Protein AF-0000000078888475 (afdb_homodimer)

Radius of gyration: 58.1 Å; Cα contacts (8 Å, |Δi|>4): 2959; chains: 2; bounding box: 86×173×120 Å

Secondary structure (DSSP, 8-state):
-EE--SEEEEEEE--EEE-TTS-EEEE-HHHHHHHHHHHHHHHHHHT-TTSSTT--EEEEEEE-TT-HHHHHHHHHHHHHHHHHHHHHHHHS-HHHHHHHHHHTSSPPPEEEEEE-SSHHHHHHHHHHHHHTT--EE-SS---GGGGSTT-TTEEBSSPPHHHHHHHHHHHHHHTT--EEEEEEESSHHHHHHHHHHHHHHHHH-S-EEEEEEEE-SSS-HHHHHHHHHHHHH-TT--EEEEE--HHHHHHHHHHHHHHT--SPEEEE-HHHHT-GGG-SGGGHHHHTT-EEEEEPP---HHHHHHHHT--TTSHHHHH-HHHHHHHHHHHT-S-TTT---TT----HHHHHHH--THHHHHHHHHHHHHHHHHHHHHS-TTSTTPPP-SSS--HHHHHHHHTT-EEEETTEEEEB-TTSBBSS--EEEEEEEEPPSSS-EEEEEEEEETTSSSSEEE-GGGPPPGGG-SSPPP--SSPPPPTTEEEPPPBTTB--EEEPPTTEE--STT-SS-EEPPTTEEE-TTSSSEEEPPB----TTSHHHHHHHHHHHHHHHHHHHHHHHHHHTTTSHHHHHT-HHHHHHHHHHHHHHHHHHHHTTSPP-HHHHHHHHHHHHHHHHHHHHHHHHHHHHHHHHH-TTS-TTSHHHHHTSSHHHHHHHHHHHHHHHHHHHHHHHHHS--EEEEEEETTTEEEEEEES-SSHHHHHHHHHHHHHHHHHHHHHHHHHHHHTTS-TT-THHHHHHHHHHHHHHHHHHHHHHHHH--THHHHHHHHHHHHHHHHHHHHHHHHHHHHHHHH-GGG--/-EE--SEEEEEEE--EEE-TTS-EEEE-HHHHHHHHHHHHHHHHHHT-TTSSTT--EEEEEEE-TT-HHHHHHHHHHHHHHHHHHHHHHHHS-HHHHHHHHHHTSSPPPEEEEEE-SSHHHHHHHHHHHHHTT--EE-SS---GGGGSTT-TTEEBSSPPHHHHHHHHHHHHHHTT--EEEEEEESSHHHHHHHHHHHHHHHHH-S-EEEEEEEE-SSS-HHHHHHHHHHHHH-TT--EEEEE--HHHHHHHHHHHHHHT--SPEEEE-HHHHT-GGG-SGGGHHHHTT-EEEEEPP---HHHHHHHHT--TTSHHHHH-HHHHHHHHHHHT-S-TTT---TT----HHHHHHH--THHHHHHHHHHHHHHHHHHHHHS-TTSTTPPP-SSS--HHHHHHHHTT-EEEETTEEEEB-TTSBBSS--EEEEEEEEPPSSS-EEEEEEEEETTSSSSEEE-GGGPPPGGG-SSPPP--SSPPPPTTEEEPPPBTTB--EEEPPTTEE--STT-SS-EEPPTTEEE-TTSSSEEEPPB----TTSHHHHHHHHHHHHHHHHHHHHHHHHHHTTTSHHHHHT-HHHHHHHHHHHHHHHHHHHHTTSPP-HHHHHHHHHHHHHHHHHHHHHHHHHHHHHHHHH-TTS-TTSHHHHHTSSHHHHHHHHHHHHHHHHHHHHHHHHHS--EEEEEEETTTEEEEEEES-SSHHHHHHHHHHHHHHHHHHHHHHHHHHHHTTS-TT-THHHHHHHHHHHHHHHHHHHHHHHHH--THHHHHHHHHHHHHHHHHHHHHHHHHHHHHHHH-GGG--

Nearest PDB structures (foldseek):
  8jd3-assembly1_3  TM=8.104E-01  e=2.284E-47  Homo sapiens
  8wgc-assembly1_A  TM=5.410E-01  e=5.079E-50  Homo sapiens
  8jd0-assembly1_3  TM=5.559E-01  e=2.458E-44  Homo sapiens
  8jcw-assembly1_3  TM=5.238E-01  e=2.776E-43  Homo sapiens
  8jcy-assembly1_3  TM=5.309E-01  e=1.515E-42  Homo sapiens

Sequence (1610 aa):
IYKDGDVVLGALITVRHKDVEDKCRELKPQGLAYVEAMLYAIETINNDPTLLENTTLGYDIRDSCDSPTLANKYAFEFVTRNRALDKLYSSHNNSEVQRLYQAGEILRPITTVIGAGDSSSSVVIASMLQIGDIPLISPFATSEELSLPYFKTFFRPVPPDGQQAKALADIIDYFEWKYVTVIGVDTSYGRYGVMGLENEAQERGTFCIAQVSYFPSTGYQTKIASLVTKIKTANDVNVIVLWGDPTTSIAFLEEVRKQGVTGKTWLAPEGWSEATSLFKPKYMPIIGGFVGTKLRDYDLSRYKNHLFNLSYQTPRVRNHTWWREYWALQKQCSSQSSCDLTDFRITNAHFVNLYTAYLSYVIDAVYAAAHAIDAIIRCPKHRVDCPLTRPYIRPSEVLKVLRNVTFEGVTGIVQFNNNGDSIRSAAYDLVNLHPGLKAPMLQNVGHWTRGLAPRLNINGSAIYWTNGSSQVPESVCSRPCRPGFLQTETIMCCWKCIKCPLESISSSYSSPNCTMCPWDKMPDSTQSKCVDLPEINIKFTDIHAIVILVIAGIGALGVVFVIGVGIRYRATPVVKSTNREMSLLFLISILIGLAGGVCELLRPSDIICLITNPIYSFYFTLCISILFVKTNRLVNVFNVNLDHSSFGSRICQGIQNQFVLLFLLNGIAVVLLITWHVLDPPYMDIAVLPLLHIQRGCRDHRTTTGLILQGLLFAYEFALSLCCAYYAFKARKLPANFSEARFIAFAMYMQLLCNICYATLQNSVKGNFLATFSAAIIILSAYGFLVCMFVPKIYVIFKHPERNTIYKDGDVVLGALITVRHKDVEDKCRELKPQGLAYVEAMLYAIETINNDPTLLENTTLGYDIRDSCDSPTLANKYAFEFVTRNRALDKLYSSHNNSEVQRLYQAGEILRPITTVIGAGDSSSSVVIASMLQIGDIPLISPFATSEELSLPYFKTFFRPVPPDGQQAKALADIIDYFEWKYVTVIGVDTSYGRYGVMGLENEAQERGTFCIAQVSYFPSTGYQTKIASLVTKIKTANDVNVIVLWGDPTTSIAFLEEVRKQGVTGKTWLAPEGWSEATSLFKPKYMPIIGGFVGTKLRDYDLSRYKNHLFNLSYQTPRVRNHTWWREYWALQKQCSSQSSCDLTDFRITNAHFVNLYTAYLSYVIDAVYAAAHAIDAIIRCPKHRVDCPLTRPYIRPSEVLKVLRNVTFEGVTGIVQFNNNGDSIRSAAYDLVNLHPGLKAPMLQNVGHWTRGLAPRLNINGSAIYWTNGSSQVPESVCSRPCRPGFLQTETIMCCWKCIKCPLESISSSYSSPNCTMCPWDKMPDSTQSKCVDLPEINIKFTDIHAIVILVIAGIGALGVVFVIGVGIRYRATPVVKSTNREMSLLFLISILIGLAGGVCELLRPSDIICLITNPIYSFYFTLCISILFVKTNRLVNVFNVNLDHSSFGSRICQGIQNQFVLLFLLNGIAVVLLITWHVLDPPYMDIAVLPLLHIQRGCRDHRTTTGLILQGLLFAYEFALSLCCAYYAFKARKLPANFSEARFIAFAMYMQLLCNICYATLQNSVKGNFLATFSAAIIILSAYGFLVCMFVPKIYVIFKHPERNT

Foldseek 3Di:
DWDDWQAEAEEEFAQAAADLVRDGDHGALLRVLLVLLLVVLQVVQQPDCVFQHPTHYIYDYDHQNPHLVSLQVVLLVLLVLQVVVVVVVVVDPLVVVVVCVVVVVHGDHHQEYEDDQEQQSCVNSLLSNVVQLHAYEYLHYQFCVLLDVVRQRYAYQAHHLLLVLVVVLVVCVVLQFAEAEEEFEPGSQGPRNSVSNQVVCVVVVSHFHPYYYYAYPHPRLVVLLVVLVVVQVDPQHQEYEYGYAQVVVVSSLVSNLVVPRFRHAYEAEQRHLPVCVCFAPSSCRPHAQHKYKHADAFDPPVVVVVQQPDACPPVCCVPPPSNLSVVCVVVVPPDSVPDDRNPPGQDPVSCVSNDGSSSQRSSVSSVLLSQLVRCLVPPDPVDPPRDDCPPHGRSNSSSVSSQADWDQGRQGIAHQHSSNYGDFRDKIFMWGWHCDPHIIDIDTFWMAGPPDVVRTDGNLQPGQHNPRDSDSDHRAQDDWADKQWAWDDDDSRDIDTHGDPQQWIGADTNHNDTHGDPQQWGADPSRNDTDGFAEDAFDCPDPLVVVLLVLLVVLLVLLVVLVVVCVVPVPFLLSVVQPVVLVVQLSVLLNLLSVLLNLLRDDDDFVSLQVSVVSLLLSLQLNLLSLQLSLVLLLLVPPPPDDCPDPVNVLSPDPVSSVVSSCVSSVVLVVLSVVLCVVFNKGWDWDGDGNHHIFIWIAGGDDVVSVVSLVVSLVSSLVSLVSSLVSLVVSVPPPPLCCLSVLSNQLSVLSNVLSVVLSCLNVPDITNVSSSVNSVSSSSNSVSCSCSRRVVVVCCVPPPVVSSD/DWDDWQAEAEEEFAQAAADLVRDGDHGALLRVLLVLLLVVLQVVQQPDCVFPHPTHYIYDYDHQNPHLVSLQVVLLVLLVLVVVVVVVVVVDPLVVVVVCVVVVVHGDHHQEYEDDQEQQSCVNSLLSNVVQLHAYEYLHYQFCVLLDVVRQRYAYQAHHLLLVLVVVLVVCVVLQFAEAEEEFEPGSQGPRNSVSNQVVCVVVVSHFHPYYYYAYPHPRLVVLLVVLVVVQVDPQHQEYEYGYAQVVVVSSLVSNLVVPDFRHAYEAEQRHLPVCVCFAPSSCRPHAQHKYKHADAFDPPVVVVVQQPDACPPVCCVPPPSVLSVVCVVVVPPDSVPDDRNPPGQDPVSCVSNDGSSSQRSSVSSVLLRQLVRCLVPPDPVDPPRDDCPPHGRSNSSSVSSQADWDQGRQGIAHQHSSNYGDARDKIFMWGWHCDPHIIDIDTFWMAGPPDVVRTDGNLQPGQHNPRDSRSDHRAQDDWADKQWAWDDDDSRDIDTHGDPQQWIGADTHHNDTHGDDQQWGADPSRNDTDGFAEDAFDCPDPLNVVLLVLLVVLLVLLVVLVVVCVVPVPFLLSVVQPVVLVVQLSVLLNLLSVLLNLLRDADDFVSLQVSVVSLLLSLQLNLLSLQLRLVLLLLVPPPPPPCPDPVNVLSPDPVSSVVSSCVSSVVLVVLSVVLCVVFNKGWDWDGDGNHHIFIKIAGGDDVVSVVSLVVSLVSSLVSLVSSLVSLVVSVPPPPLCCLSVLSNQLSVLSNVLSVVLSCLNVPDITNVSSSVNSVSSSSNSVSCSCSRRVVVVCCVPPPSVSSD

Structure (mmCIF, N/CA/C/O backbone):
data_AF-0000000078888475-model_v1
#
loop_
_entity.id
_entity.type
_entity.pdbx_description
1 polymer 'G-protein coupled receptors family 3 profile domain-containing protein'
#
loop_
_atom_site.group_PDB
_atom_site.id
_atom_site.type_symbol
_atom_site.label_atom_id
_atom_site.label_alt_id
_atom_site.label_comp_id
_atom_site.label_asym_id
_atom_site.label_entity_id
_atom_site.label_seq_id
_atom_site.pdbx_PDB_ins_code
_atom_site.Cartn_x
_atom_site.Cartn_y
_atom_site.Cartn_z
_atom_site.occupancy
_atom_site.B_iso_or_equiv
_atom_site.auth_seq_id
_atom_site.auth_comp_id
_atom_site.auth_asym_id
_atom_site.auth_atom_id
_atom_site.pdbx_PDB_model_num
ATOM 1 N N . ILE A 1 1 ? -17.797 -39.844 -16.562 1 89.94 1 ILE A N 1
ATOM 2 C CA . ILE A 1 1 ? -18.719 -40.312 -17.578 1 89.94 1 ILE A CA 1
ATOM 3 C C . ILE A 1 1 ? -18.109 -40.125 -18.969 1 89.94 1 ILE A C 1
ATOM 5 O O . ILE A 1 1 ? -17.484 -39.094 -19.25 1 89.94 1 ILE A O 1
ATOM 9 N N . TYR A 1 2 ? -18.141 -41.125 -19.703 1 92.69 2 TYR A N 1
ATOM 10 C CA . TYR A 1 2 ? -17.547 -41.156 -21.031 1 92.69 2 TYR A CA 1
ATOM 11 C C . TYR A 1 2 ? -18.578 -41.5 -22.094 1 92.69 2 TYR A C 1
ATOM 13 O O . TYR A 1 2 ? -19.438 -42.344 -21.875 1 92.69 2 TYR A O 1
ATOM 21 N N . LYS A 1 3 ? -18.672 -40.75 -23.141 1 92.88 3 LYS A N 1
ATOM 22 C CA . LYS A 1 3 ? -19.438 -41.094 -24.344 1 92.88 3 LYS A CA 1
ATOM 23 C C . LYS A 1 3 ? -18.609 -40.875 -25.609 1 92.88 3 LYS A C 1
ATOM 25 O O . LYS A 1 3 ? -17.984 -39.844 -25.781 1 92.88 3 LYS A O 1
ATOM 30 N N . ASP A 1 4 ? -18.609 -41.875 -26.375 1 92.94 4 ASP A N 1
ATOM 31 C CA . ASP A 1 4 ? -17.812 -41.844 -27.578 1 92.94 4 ASP A CA 1
ATOM 32 C C . ASP A 1 4 ? -18.406 -40.906 -28.625 1 92.94 4 ASP A C 1
ATOM 34 O O . ASP A 1 4 ? -19.594 -40.594 -28.562 1 92.94 4 ASP A O 1
ATOM 38 N N . GLY A 1 5 ? -17.594 -40.344 -29.531 1 93.62 5 GLY A N 1
ATOM 39 C CA . GLY A 1 5 ? -17.891 -39.5 -30.688 1 93.62 5 GLY A CA 1
ATOM 40 C C . GLY A 1 5 ? -16.734 -39.406 -31.672 1 93.62 5 GLY A C 1
ATOM 41 O O . GLY A 1 5 ? -15.656 -39.938 -31.406 1 93.62 5 GLY A O 1
ATOM 42 N N . ASP A 1 6 ? -17 -38.844 -32.844 1 92.94 6 ASP A N 1
ATOM 43 C CA . ASP A 1 6 ? -15.914 -38.625 -33.781 1 92.94 6 ASP A CA 1
ATOM 44 C C . ASP A 1 6 ? -14.805 -37.75 -33.188 1 92.94 6 ASP A C 1
ATOM 46 O O . ASP A 1 6 ? -13.625 -37.938 -33.5 1 92.94 6 ASP A O 1
ATOM 50 N N . VAL A 1 7 ? -15.234 -36.781 -32.438 1 95.75 7 VAL A N 1
ATOM 51 C CA . VAL A 1 7 ? -14.336 -35.938 -31.672 1 95.75 7 VAL A CA 1
ATOM 52 C C . VAL A 1 7 ? -14.766 -35.906 -30.203 1 95.75 7 VAL A C 1
ATOM 54 O O . VAL A 1 7 ? -15.953 -35.75 -29.906 1 95.75 7 VAL A O 1
ATOM 57 N N . VAL A 1 8 ? -13.82 -36.094 -29.25 1 97.44 8 VAL A N 1
ATOM 58 C CA . VAL A 1 8 ? -14.172 -36.188 -27.828 1 97.44 8 VAL A CA 1
ATOM 59 C C . VAL A 1 8 ? -13.602 -34.969 -27.094 1 97.44 8 VAL A C 1
ATOM 61 O O . VAL A 1 8 ? -12.414 -34.656 -27.219 1 97.44 8 VAL A O 1
ATOM 64 N N . LEU A 1 9 ? -14.438 -34.312 -26.391 1 98.31 9 LEU A N 1
ATOM 65 C CA . LEU A 1 9 ? -14.047 -33.219 -25.5 1 98.31 9 LEU A CA 1
ATOM 66 C C . LEU A 1 9 ? -13.789 -33.75 -24.094 1 98.31 9 LEU A C 1
ATOM 68 O O . LEU A 1 9 ? -14.523 -34.594 -23.594 1 98.31 9 LEU A O 1
ATOM 72 N N . GLY A 1 10 ? -12.688 -33.312 -23.531 1 97.94 10 GLY A N 1
ATOM 73 C CA . GLY A 1 10 ? -12.492 -33.531 -22.109 1 97.94 10 GLY A CA 1
ATOM 74 C C . GLY A 1 10 ? -13.109 -32.438 -21.25 1 97.94 10 GLY A C 1
ATOM 75 O O . GLY A 1 10 ? -13.297 -31.328 -21.703 1 97.94 10 GLY A O 1
ATOM 76 N N . ALA A 1 11 ? -13.484 -32.781 -20.016 1 97.69 11 ALA A N 1
ATOM 77 C CA . ALA A 1 11 ? -14.008 -31.797 -19.094 1 97.69 11 ALA A CA 1
ATOM 78 C C . ALA A 1 11 ? -13.586 -32.094 -17.656 1 97.69 11 ALA A C 1
ATOM 80 O O . ALA A 1 11 ? -13.578 -33.25 -17.234 1 97.69 11 ALA A O 1
ATOM 81 N N . LEU A 1 12 ? -13.102 -31.094 -17 1 96.69 12 LEU A N 1
ATOM 82 C CA . LEU A 1 12 ? -12.797 -31.141 -15.578 1 96.69 12 LEU A CA 1
ATOM 83 C C . LEU A 1 12 ? -13.703 -30.203 -14.805 1 96.69 12 LEU A C 1
ATOM 85 O O . LEU A 1 12 ? -13.445 -29 -14.734 1 96.69 12 LEU A O 1
ATOM 89 N N . ILE A 1 13 ? -14.75 -30.766 -14.188 1 95 13 ILE A N 1
ATOM 90 C CA . ILE A 1 13 ? -15.781 -29.984 -13.523 1 95 13 ILE A CA 1
ATOM 91 C C . ILE A 1 13 ? -15.828 -30.344 -12.039 1 95 13 ILE A C 1
ATOM 93 O O . ILE A 1 13 ? -15.562 -31.484 -11.664 1 95 13 ILE A O 1
ATOM 97 N N . THR A 1 14 ? -16.094 -29.359 -11.234 1 91.94 14 THR A N 1
ATOM 98 C CA . THR A 1 14 ? -16.25 -29.609 -9.797 1 91.94 14 THR A CA 1
ATOM 99 C C . THR A 1 14 ? -17.672 -30.016 -9.477 1 91.94 14 THR A C 1
ATOM 101 O O . THR A 1 14 ? -18.562 -29.172 -9.312 1 91.94 14 THR A O 1
ATOM 104 N N . VAL A 1 15 ? -17.875 -31.281 -9.297 1 92.94 15 VAL A N 1
ATOM 105 C CA . VAL A 1 15 ? -19.203 -31.797 -9.039 1 92.94 15 VAL A CA 1
ATOM 106 C C . VAL A 1 15 ? -19.391 -32.031 -7.543 1 92.94 15 VAL A C 1
ATOM 108 O O . VAL A 1 15 ? -20.531 -32.031 -7.047 1 92.94 15 VAL A O 1
ATOM 111 N N . ARG A 1 16 ? -18.25 -32.219 -6.941 1 89.5 16 ARG A N 1
ATOM 112 C CA . ARG A 1 16 ? -18.297 -32.5 -5.504 1 89.5 16 ARG A CA 1
ATOM 113 C C . ARG A 1 16 ? -17.438 -31.5 -4.738 1 89.5 16 ARG A C 1
ATOM 115 O O . ARG A 1 16 ? -16.5 -30.922 -5.297 1 89.5 16 ARG A O 1
ATOM 122 N N . HIS A 1 17 ? -17.812 -31.344 -3.424 1 79.94 17 HIS A N 1
ATOM 123 C CA . HIS A 1 17 ? -17.016 -30.516 -2.529 1 79.94 17 HIS A CA 1
ATOM 124 C C . HIS A 1 17 ? -15.805 -31.297 -2.002 1 79.94 17 HIS A C 1
ATOM 126 O O . HIS A 1 17 ? -15.836 -32.531 -1.928 1 79.94 17 HIS A O 1
ATOM 132 N N . LYS A 1 18 ? -14.789 -30.453 -1.764 1 76 18 LYS A N 1
ATOM 133 C CA . LYS A 1 18 ? -13.656 -31.078 -1.092 1 76 18 LYS A CA 1
ATOM 134 C C . LYS A 1 18 ? -13.703 -30.844 0.414 1 76 18 LYS A C 1
ATOM 136 O O . LYS A 1 18 ? -14.305 -29.859 0.87 1 76 18 LYS A O 1
ATOM 141 N N . ASP A 1 19 ? -13.234 -31.812 1.154 1 68.25 19 ASP A N 1
ATOM 142 C CA . ASP A 1 19 ? -13.117 -31.562 2.59 1 68.25 19 ASP A CA 1
ATOM 143 C C . ASP A 1 19 ? -11.734 -31.016 2.939 1 68.25 19 ASP A C 1
ATOM 145 O O . ASP A 1 19 ? -10.945 -30.688 2.049 1 68.25 19 ASP A O 1
ATOM 149 N N . VAL A 1 20 ? -11.453 -30.781 4.184 1 62.06 20 VAL A N 1
ATOM 150 C CA . VAL A 1 20 ? -10.219 -30.188 4.688 1 62.06 20 VAL A CA 1
ATOM 151 C C . VAL A 1 20 ? -9.031 -31.078 4.297 1 62.06 20 VAL A C 1
ATOM 153 O O . VAL A 1 20 ? -7.922 -30.562 4.086 1 62.06 20 VAL A O 1
ATOM 156 N N . GLU A 1 21 ? -9.336 -32.406 4.047 1 57.88 21 GLU A N 1
ATOM 157 C CA . GLU A 1 21 ? -8.266 -33.312 3.682 1 57.88 21 GLU A CA 1
ATOM 158 C C . GLU A 1 21 ? -8.18 -33.5 2.166 1 57.88 21 GLU A C 1
ATOM 160 O O . GLU A 1 21 ? -7.52 -34.406 1.678 1 57.88 21 GLU A O 1
ATOM 165 N N . ASP A 1 22 ? -8.891 -32.656 1.406 1 61.72 22 ASP A N 1
ATOM 166 C CA . ASP A 1 22 ? -8.883 -32.625 -0.053 1 61.72 22 ASP A CA 1
ATOM 167 C C . ASP A 1 22 ? -9.539 -33.875 -0.641 1 61.72 22 ASP A C 1
ATOM 169 O O . ASP A 1 22 ? -9.156 -34.312 -1.724 1 61.72 22 ASP A O 1
ATOM 173 N N . LYS A 1 23 ? -10.414 -34.469 0.204 1 72.88 23 LYS A N 1
ATOM 174 C CA . LYS A 1 23 ? -11.164 -35.625 -0.282 1 72.88 23 LYS A CA 1
ATOM 175 C C . LYS A 1 23 ? -12.523 -35.188 -0.833 1 72.88 23 LYS A C 1
ATOM 177 O O . LYS A 1 23 ? -13.141 -34.25 -0.321 1 72.88 23 LYS A O 1
ATOM 182 N N . CYS A 1 24 ? -12.945 -35.906 -1.944 1 82 24 CYS A N 1
ATOM 183 C CA . CYS A 1 24 ? -14.234 -35.625 -2.566 1 82 24 CYS A CA 1
ATOM 184 C C . CYS A 1 24 ? -15.375 -36.031 -1.642 1 82 24 CYS A C 1
ATOM 186 O O . CYS A 1 24 ? -15.391 -37.156 -1.108 1 82 24 CYS A O 1
ATOM 188 N N . ARG A 1 25 ? -16.219 -35.219 -1.281 1 82.38 25 ARG A N 1
ATOM 189 C CA . ARG A 1 25 ? -17.297 -35.469 -0.332 1 82.38 25 ARG A CA 1
ATOM 190 C C . ARG A 1 25 ? -18.656 -35.312 -0.991 1 82.38 25 ARG A C 1
ATOM 192 O O . ARG A 1 25 ? -18.969 -35.969 -1.989 1 82.38 25 ARG A O 1
ATOM 199 N N . GLU A 1 26 ? -19.422 -34.25 -0.499 1 83 26 GLU A N 1
ATOM 200 C CA . GLU A 1 26 ? -20.812 -34.125 -0.872 1 83 26 GLU A CA 1
ATOM 201 C C . GLU A 1 26 ? -20.969 -33.531 -2.264 1 83 26 GLU A C 1
ATOM 203 O O . GLU A 1 26 ? -20.109 -32.75 -2.705 1 83 26 GLU A O 1
ATOM 208 N N . LEU A 1 27 ? -22.078 -33.938 -2.914 1 89.94 27 LEU A N 1
ATOM 209 C CA . LEU A 1 27 ? -22.406 -33.438 -4.246 1 89.94 27 LEU A CA 1
ATOM 210 C C . LEU A 1 27 ? -22.797 -31.953 -4.188 1 89.94 27 LEU A C 1
ATOM 212 O O . LEU A 1 27 ? -23.531 -31.547 -3.289 1 89.94 27 LEU A O 1
ATOM 216 N N . LYS A 1 28 ? -22.25 -31.156 -5.062 1 87.75 28 LYS A N 1
ATOM 217 C CA . LYS A 1 28 ? -22.641 -29.781 -5.285 1 87.75 28 LYS A CA 1
ATOM 218 C C . LYS A 1 28 ? -23.703 -29.672 -6.383 1 87.75 28 LYS A C 1
ATOM 220 O O . LYS A 1 28 ? -23.406 -29.922 -7.555 1 87.75 28 LYS A O 1
ATOM 225 N N . PRO A 1 29 ? -24.875 -29.312 -6.027 1 90 29 PRO A N 1
ATOM 226 C CA . PRO A 1 29 ? -25.938 -29.25 -7.039 1 90 29 PRO A CA 1
ATOM 227 C C . PRO A 1 29 ? -25.531 -28.438 -8.266 1 90 29 PRO A C 1
ATOM 229 O O . PRO A 1 29 ? -25.844 -28.812 -9.391 1 90 29 PRO A O 1
ATOM 232 N N . GLN A 1 30 ? -24.875 -27.359 -8.078 1 91.31 30 GLN A N 1
ATOM 233 C CA . GLN A 1 30 ? -24.453 -26.516 -9.195 1 91.31 30 GLN A CA 1
ATOM 234 C C . GLN A 1 30 ? -23.453 -27.25 -10.094 1 91.31 30 GLN A C 1
ATOM 236 O O . GLN A 1 30 ? -23.422 -27.016 -11.305 1 91.31 30 GLN A O 1
ATOM 241 N N . GLY A 1 31 ? -22.594 -28.078 -9.461 1 93.06 31 GLY A N 1
ATOM 242 C CA . GLY A 1 31 ? -21.672 -28.875 -10.242 1 93.06 31 GLY A CA 1
ATOM 243 C C . GLY A 1 31 ? -22.375 -29.812 -11.211 1 93.06 31 GLY A C 1
ATOM 244 O O . GLY A 1 31 ? -21.938 -29.984 -12.344 1 93.06 31 GLY A O 1
ATOM 245 N N . LEU A 1 32 ? -23.438 -30.406 -10.742 1 94.06 32 LEU A N 1
ATOM 246 C CA . LEU A 1 32 ? -24.234 -31.266 -11.594 1 94.06 32 LEU A CA 1
ATOM 247 C C . LEU A 1 32 ? -24.891 -30.469 -12.727 1 94.06 32 LEU A C 1
ATOM 249 O O . LEU A 1 32 ? -24.969 -30.953 -13.859 1 94.06 32 LEU A O 1
ATOM 253 N N . ALA A 1 33 ? -25.312 -29.297 -12.367 1 95.5 33 ALA A N 1
ATOM 254 C CA . ALA A 1 33 ? -25.906 -28.422 -13.375 1 95.5 33 ALA A CA 1
ATOM 255 C C . ALA A 1 33 ? -24.906 -28.094 -14.469 1 95.5 33 ALA A C 1
ATOM 257 O O . ALA A 1 33 ? -25.281 -27.969 -15.641 1 95.5 33 ALA A O 1
ATOM 258 N N . TYR A 1 34 ? -23.656 -27.875 -14.133 1 96.69 34 TYR A N 1
ATOM 259 C CA . TYR A 1 34 ? -22.609 -27.609 -15.109 1 96.69 34 TYR A CA 1
ATOM 260 C C . TYR A 1 34 ? -22.438 -28.781 -16.062 1 96.69 34 TYR A C 1
ATOM 262 O O . TYR A 1 34 ? -22.312 -28.594 -17.281 1 96.69 34 TYR A O 1
ATOM 270 N N . VAL A 1 35 ? -22.391 -29.969 -15.477 1 96.31 35 VAL A N 1
ATOM 271 C CA . VAL A 1 35 ? -22.25 -31.172 -16.281 1 96.31 35 VAL A CA 1
ATOM 272 C C . VAL A 1 35 ? -23.406 -31.266 -17.266 1 96.31 35 VAL A C 1
ATOM 274 O O . VAL A 1 35 ? -23.203 -31.531 -18.453 1 96.31 35 VAL A O 1
ATOM 277 N N . GLU A 1 36 ? -24.609 -31.047 -16.734 1 96.19 36 GLU A N 1
ATOM 278 C CA . GLU A 1 36 ? -25.797 -31.141 -17.594 1 96.19 36 GLU A CA 1
ATOM 279 C C . GLU A 1 36 ? -25.781 -30.062 -18.672 1 96.19 36 GLU A C 1
ATOM 281 O O . GLU A 1 36 ? -26.266 -30.297 -19.781 1 96.19 36 GLU A O 1
ATOM 286 N N . ALA A 1 37 ? -25.312 -28.891 -18.328 1 97.62 37 ALA A N 1
ATOM 287 C CA . ALA A 1 37 ? -25.203 -27.828 -19.312 1 97.62 37 ALA A CA 1
ATOM 288 C C . ALA A 1 37 ? -24.266 -28.219 -20.453 1 97.62 37 ALA A C 1
ATOM 290 O O . ALA A 1 37 ? -24.516 -27.891 -21.609 1 97.62 37 ALA A O 1
ATOM 291 N N . MET A 1 38 ? -23.156 -28.812 -20.109 1 97.62 38 MET A N 1
ATOM 292 C CA . MET A 1 38 ? -22.219 -29.297 -21.125 1 97.62 38 MET A CA 1
ATOM 293 C C . MET A 1 38 ? -22.875 -30.344 -22.016 1 97.62 38 MET A C 1
ATOM 295 O O . MET A 1 38 ? -22.75 -30.312 -23.234 1 97.62 38 MET A O 1
ATOM 299 N N . LEU A 1 39 ? -23.594 -31.281 -21.422 1 96.56 39 LEU A N 1
ATOM 300 C CA . LEU A 1 39 ? -24.266 -32.344 -22.172 1 96.56 39 LEU A CA 1
ATOM 301 C C . LEU A 1 39 ? -25.344 -31.75 -23.078 1 96.56 39 LEU A C 1
ATOM 303 O O . LEU A 1 39 ? -25.469 -32.156 -24.234 1 96.56 39 LEU A O 1
ATOM 307 N N . TYR A 1 40 ? -26.094 -30.797 -22.562 1 96.81 40 TYR A N 1
ATOM 308 C CA . TYR A 1 40 ? -27.109 -30.094 -23.344 1 96.81 40 TYR A CA 1
ATOM 309 C C . TYR A 1 40 ? -26.5 -29.453 -24.578 1 96.81 40 TYR A C 1
ATOM 311 O O . TYR A 1 40 ? -27.031 -29.562 -25.672 1 96.81 40 TYR A O 1
ATOM 319 N N . ALA A 1 41 ? -25.375 -28.766 -24.375 1 98.38 41 ALA A N 1
ATOM 320 C CA . ALA A 1 41 ? -24.703 -28.094 -25.484 1 98.38 41 ALA A CA 1
ATOM 321 C C . ALA A 1 41 ? -24.219 -29.094 -26.516 1 98.38 41 ALA A C 1
ATOM 323 O O . ALA A 1 41 ? -24.406 -28.875 -27.719 1 98.38 41 ALA A O 1
ATOM 324 N N . ILE A 1 42 ? -23.609 -30.172 -26.078 1 98 42 ILE A N 1
ATOM 325 C CA . ILE A 1 42 ? -23.078 -31.188 -26.984 1 98 42 ILE A CA 1
ATOM 326 C C . ILE A 1 42 ? -24.219 -31.828 -27.781 1 98 42 ILE A C 1
ATOM 328 O O . ILE A 1 42 ? -24.125 -31.984 -29 1 98 42 ILE A O 1
ATOM 332 N N . GLU A 1 43 ? -25.328 -32.125 -27.125 1 96.31 43 GLU A N 1
ATOM 333 C CA . GLU A 1 43 ? -26.484 -32.75 -27.797 1 96.31 43 GLU A CA 1
ATOM 334 C C . GLU A 1 43 ? -27.094 -31.766 -28.797 1 96.31 43 GLU A C 1
ATOM 336 O O . GLU A 1 43 ? -27.5 -32.188 -29.891 1 96.31 43 GLU A O 1
ATOM 341 N N . THR A 1 44 ? -27.188 -30.562 -28.359 1 96.88 44 THR A N 1
ATOM 342 C CA . THR A 1 44 ? -27.734 -29.547 -29.25 1 96.88 44 THR A CA 1
ATOM 343 C C . THR A 1 44 ? -26.859 -29.422 -30.5 1 96.88 44 THR A C 1
ATOM 345 O O . THR A 1 44 ? -27.391 -29.297 -31.609 1 96.88 44 THR A O 1
ATOM 348 N N . ILE A 1 45 ? -25.609 -29.438 -30.375 1 97.81 45 ILE A N 1
ATOM 349 C CA . ILE A 1 45 ? -24.672 -29.312 -31.469 1 97.81 45 ILE A CA 1
ATOM 350 C C . ILE A 1 45 ? -24.766 -30.531 -32.375 1 97.81 45 ILE A C 1
ATOM 352 O O . ILE A 1 45 ? -24.797 -30.391 -33.594 1 97.81 45 ILE A O 1
ATOM 356 N N . ASN A 1 46 ? -24.812 -31.734 -31.781 1 97.44 46 ASN A N 1
ATOM 357 C CA . ASN A 1 46 ? -24.891 -32.969 -32.562 1 97.44 46 ASN A CA 1
ATOM 358 C C . ASN A 1 46 ? -26.172 -33.062 -33.375 1 97.44 46 ASN A C 1
ATOM 360 O O . ASN A 1 46 ? -26.234 -33.75 -34.406 1 97.44 46 ASN A O 1
ATOM 364 N N . ASN A 1 47 ? -27.188 -32.344 -32.938 1 95.88 47 ASN A N 1
ATOM 365 C CA . ASN A 1 47 ? -28.484 -32.344 -33.625 1 95.88 47 ASN A CA 1
ATOM 366 C C . ASN A 1 47 ? -28.625 -31.172 -34.594 1 95.88 47 ASN A C 1
ATOM 368 O O . ASN A 1 47 ? -29.641 -31.031 -35.25 1 95.88 47 ASN A O 1
ATOM 372 N N . ASP A 1 48 ? -27.688 -30.297 -34.594 1 94.81 48 ASP A N 1
ATOM 373 C CA . ASP A 1 48 ? -27.672 -29.141 -35.5 1 94.81 48 ASP A CA 1
ATOM 374 C C . ASP A 1 48 ? -26.938 -29.469 -36.781 1 94.81 48 ASP A C 1
ATOM 376 O O . ASP A 1 48 ? -25.734 -29.656 -36.781 1 94.81 48 ASP A O 1
ATOM 380 N N . PRO A 1 49 ? -27.531 -29.484 -37.844 1 92.38 49 PRO A N 1
ATOM 381 C CA . PRO A 1 49 ? -26.875 -29.859 -39.094 1 92.38 49 PRO A CA 1
ATOM 382 C C . PRO A 1 49 ? -25.969 -28.766 -39.656 1 92.38 49 PRO A C 1
ATOM 384 O O . PRO A 1 49 ? -25.156 -29.016 -40.531 1 92.38 49 PRO A O 1
ATOM 387 N N . THR A 1 50 ? -26.031 -27.594 -39.156 1 93.25 50 THR A N 1
ATOM 388 C CA . THR A 1 50 ? -25.25 -26.484 -39.688 1 93.25 50 THR A CA 1
ATOM 389 C C . THR A 1 50 ? -23.859 -26.453 -39.031 1 93.25 50 THR A C 1
ATOM 391 O O . THR A 1 50 ? -22.953 -25.812 -39.531 1 93.25 50 THR A O 1
ATOM 394 N N . LEU A 1 51 ? -23.734 -27.109 -37.906 1 94.94 51 LEU A N 1
ATOM 395 C CA . LEU A 1 51 ? -22.484 -27.125 -37.156 1 94.94 51 LEU A CA 1
ATOM 396 C C . LEU A 1 51 ? -21.938 -28.547 -37.062 1 94.94 51 LEU A C 1
ATOM 398 O O . LEU A 1 51 ? -22.641 -29.453 -36.625 1 94.94 51 LEU A O 1
ATOM 402 N N . LEU A 1 52 ? -20.688 -28.75 -37.5 1 95 52 LEU A N 1
ATOM 403 C CA . LEU A 1 52 ? -20 -30.031 -37.438 1 95 52 LEU A CA 1
ATOM 404 C C . LEU A 1 52 ? -20.703 -31.047 -38.344 1 95 52 LEU A C 1
ATOM 406 O O . LEU A 1 52 ? -21.125 -32.094 -37.875 1 95 52 LEU A O 1
ATOM 410 N N . GLU A 1 53 ? -20.734 -30.766 -39.531 1 90.12 53 GLU A N 1
ATOM 411 C CA . GLU A 1 53 ? -21.438 -31.625 -40.5 1 90.12 53 GLU A CA 1
ATOM 412 C C . GLU A 1 53 ? -20.844 -33.031 -40.5 1 90.12 53 GLU A C 1
ATOM 414 O O . GLU A 1 53 ? -19.625 -33.219 -40.656 1 90.12 53 GLU A O 1
ATOM 419 N N . ASN A 1 54 ? -21.625 -34.062 -40.25 1 89.31 54 ASN A N 1
ATOM 420 C CA . ASN A 1 54 ? -21.297 -35.5 -40.25 1 89.31 54 ASN A CA 1
ATOM 421 C C . ASN A 1 54 ? -20.25 -35.844 -39.188 1 89.31 54 ASN A C 1
ATOM 423 O O . ASN A 1 54 ? -19.422 -36.719 -39.406 1 89.31 54 ASN A O 1
ATOM 427 N N . THR A 1 55 ? -20.109 -35 -38.25 1 93.75 55 THR A N 1
ATOM 428 C CA . THR A 1 55 ? -19.188 -35.219 -37.156 1 93.75 55 THR A CA 1
ATOM 429 C C . THR A 1 55 ? -19.906 -35.094 -35.812 1 93.75 55 THR A C 1
ATOM 431 O O . THR A 1 55 ? -20.594 -34.094 -35.562 1 93.75 55 THR A O 1
ATOM 434 N N . THR A 1 56 ? -19.797 -36.031 -34.938 1 96.06 56 THR A N 1
ATOM 435 C CA . THR A 1 56 ? -20.438 -36.031 -33.656 1 96.06 56 THR A CA 1
ATOM 436 C C . THR A 1 56 ? -19.438 -35.719 -32.531 1 96.06 56 THR A C 1
ATOM 438 O O . THR A 1 56 ? -18.281 -36.188 -32.594 1 96.06 56 THR A O 1
ATOM 441 N N . LEU A 1 57 ? -19.922 -35.031 -31.547 1 97.44 57 LEU A N 1
ATOM 442 C CA . LEU A 1 57 ? -19.094 -34.75 -30.375 1 97.44 57 LEU A CA 1
ATOM 443 C C . LEU A 1 57 ? -19.359 -35.781 -29.266 1 97.44 57 LEU A C 1
ATOM 445 O O . LEU A 1 57 ? -20.516 -36.125 -29.016 1 97.44 57 LEU A O 1
ATOM 449 N N . GLY A 1 58 ? -18.328 -36.344 -28.703 1 96.88 58 GLY A N 1
ATOM 450 C CA . GLY A 1 58 ? -18.375 -37.094 -27.469 1 96.88 58 GLY A CA 1
ATOM 451 C C . GLY A 1 58 ? -17.781 -36.344 -26.281 1 96.88 58 GLY A C 1
ATOM 452 O O . GLY A 1 58 ? -17.469 -35.156 -26.391 1 96.88 58 GLY A O 1
ATOM 453 N N . TYR A 1 59 ? -17.734 -37.062 -25.109 1 97 59 TYR A N 1
ATOM 454 C CA . TYR A 1 59 ? -17.203 -36.375 -23.953 1 97 59 TYR A CA 1
ATOM 455 C C . TYR A 1 59 ? -16.578 -37.344 -22.969 1 97 59 TYR A C 1
ATOM 457 O O . TYR A 1 59 ? -16.906 -38.531 -22.984 1 97 59 TYR A O 1
ATOM 465 N N . ASP A 1 60 ? -15.562 -36.906 -22.25 1 97.19 60 ASP A N 1
ATOM 466 C CA . ASP A 1 60 ? -14.977 -37.531 -21.062 1 97.19 60 ASP A CA 1
ATOM 467 C C . ASP A 1 60 ?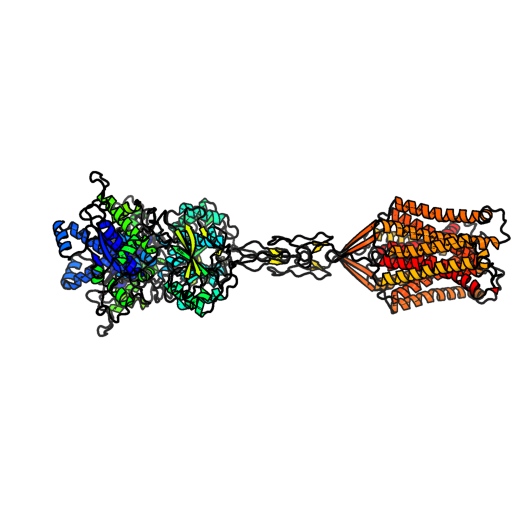 -14.969 -36.562 -19.891 1 97.19 60 ASP A C 1
ATOM 469 O O . ASP A 1 60 ? -14.023 -35.781 -19.719 1 97.19 60 ASP A O 1
ATOM 473 N N . ILE A 1 61 ? -16 -36.625 -19.047 1 96.12 61 ILE A N 1
ATOM 474 C CA . ILE A 1 61 ? -16.188 -35.688 -17.953 1 96.12 61 ILE A CA 1
ATOM 475 C C . ILE A 1 61 ? -15.695 -36.312 -16.641 1 96.12 61 ILE A C 1
ATOM 477 O O . ILE A 1 61 ? -16.125 -37.406 -16.266 1 96.12 61 ILE A O 1
ATOM 481 N N . ARG A 1 62 ? -14.75 -35.594 -15.992 1 95.25 62 ARG A N 1
ATOM 482 C CA . ARG A 1 62 ? -14.188 -36.031 -14.727 1 95.25 62 ARG A CA 1
ATOM 483 C C . ARG A 1 62 ? -14.461 -35 -13.625 1 95.25 62 ARG A C 1
ATOM 485 O O . ARG A 1 62 ? -14.445 -33.812 -13.867 1 95.25 62 ARG A O 1
ATOM 492 N N . ASP A 1 63 ? -14.758 -35.5 -12.453 1 92.88 63 ASP A N 1
ATOM 493 C CA . ASP A 1 63 ? -14.984 -34.656 -11.281 1 92.88 63 ASP A CA 1
ATOM 494 C C . ASP A 1 63 ? -13.664 -34.312 -10.586 1 92.88 63 ASP A C 1
ATOM 496 O O . ASP A 1 63 ? -13.031 -35.188 -9.992 1 92.88 63 ASP A O 1
ATOM 500 N N . SER A 1 64 ? -13.344 -33.062 -10.602 1 90.06 64 SER A N 1
ATOM 501 C CA . SER A 1 64 ? -12.086 -32.656 -9.984 1 90.06 64 SER A CA 1
ATOM 502 C C . SER A 1 64 ? -12.266 -32.344 -8.5 1 90.06 64 SER A C 1
ATOM 504 O O . SER A 1 64 ? -11.297 -32.062 -7.793 1 90.06 64 SER A O 1
ATOM 506 N N . CYS A 1 65 ? -13.469 -32.438 -7.922 1 88.06 65 CYS A N 1
ATOM 507 C CA . CYS A 1 65 ? -13.789 -32.312 -6.508 1 88.06 65 CYS A CA 1
ATOM 508 C C . CYS A 1 65 ? -13.195 -31.016 -5.938 1 88.06 65 CYS A C 1
ATOM 510 O O . CYS A 1 65 ? -12.719 -31 -4.801 1 88.06 65 CYS A O 1
ATOM 512 N N . ASP A 1 66 ? -13.078 -30.062 -6.672 1 80.81 66 ASP A N 1
ATOM 513 C CA . ASP A 1 66 ? -12.531 -28.781 -6.234 1 80.81 66 ASP A CA 1
ATOM 514 C C . ASP A 1 66 ? -11.086 -28.922 -5.766 1 80.81 66 ASP A C 1
ATOM 516 O O . ASP A 1 66 ? -10.641 -28.203 -4.879 1 80.81 66 ASP A O 1
ATOM 520 N N . SER A 1 67 ? -10.375 -29.859 -6.211 1 81.5 67 SER A N 1
ATOM 521 C CA . SER A 1 67 ? -8.984 -30.109 -5.852 1 81.5 67 SER A CA 1
ATOM 522 C C . SER A 1 67 ? -8.055 -29.844 -7.031 1 81.5 67 SER A C 1
ATOM 524 O O . SER A 1 67 ? -8.133 -30.531 -8.055 1 81.5 67 SER A O 1
ATOM 526 N N . PRO A 1 68 ? -7.168 -28.891 -6.848 1 82.62 68 PRO A N 1
ATOM 527 C CA . PRO A 1 68 ? -6.195 -28.672 -7.922 1 82.62 68 PRO A CA 1
ATOM 528 C C . PRO A 1 68 ? -5.344 -29.906 -8.211 1 82.62 68 PRO A C 1
ATOM 530 O O . PRO A 1 68 ? -4.977 -30.156 -9.359 1 82.62 68 PRO A O 1
ATOM 533 N N . THR A 1 69 ? -5.09 -30.688 -7.188 1 80.69 69 THR A N 1
ATOM 534 C CA . THR A 1 69 ? -4.27 -31.891 -7.34 1 80.69 69 THR A CA 1
ATOM 535 C C . THR A 1 69 ? -4.988 -32.938 -8.195 1 80.69 69 THR A C 1
ATOM 537 O O . THR A 1 69 ? -4.395 -33.531 -9.094 1 80.69 69 THR A O 1
ATOM 540 N N . LEU A 1 70 ? -6.246 -33.094 -7.879 1 86.44 70 LEU A N 1
ATOM 541 C CA . LEU A 1 70 ? -7.02 -34.062 -8.641 1 86.44 70 LEU A CA 1
ATOM 542 C C . LEU A 1 70 ? -7.23 -33.594 -10.07 1 86.44 70 LEU A C 1
ATOM 544 O O . LEU A 1 70 ? -7.168 -34.406 -11.008 1 86.44 70 LEU A O 1
ATOM 548 N N . ALA A 1 71 ? -7.5 -32.312 -10.227 1 91.25 71 ALA A N 1
ATOM 549 C CA . ALA A 1 71 ? -7.656 -31.75 -11.57 1 91.25 71 ALA A CA 1
ATOM 550 C C . ALA A 1 71 ? -6.391 -31.953 -12.398 1 91.25 71 ALA A C 1
ATOM 552 O O . ALA A 1 71 ? -6.465 -32.312 -13.578 1 91.25 71 ALA A O 1
ATOM 553 N N . ASN A 1 72 ? -5.305 -31.734 -11.805 1 89.94 72 ASN A N 1
ATOM 554 C CA . ASN A 1 72 ? -4.023 -31.891 -12.484 1 89.94 72 ASN A CA 1
ATOM 555 C C . ASN A 1 72 ? -3.766 -33.344 -12.875 1 89.94 72 ASN A C 1
ATOM 557 O O . ASN A 1 72 ? -3.199 -33.594 -13.938 1 89.94 72 ASN A O 1
ATOM 561 N N . LYS A 1 73 ? -4.129 -34.219 -12 1 88.94 73 LYS A N 1
ATOM 562 C CA . LYS A 1 73 ? -4 -35.656 -12.297 1 88.94 73 LYS A CA 1
ATOM 563 C C . LYS A 1 73 ? -4.797 -36.031 -13.539 1 88.94 73 LYS A C 1
ATOM 565 O O . LYS A 1 73 ? -4.297 -36.75 -14.406 1 88.94 73 LYS A O 1
ATOM 570 N N . TYR A 1 74 ? -5.992 -35.562 -13.617 1 94.06 74 TYR A N 1
ATOM 571 C CA . TYR A 1 74 ? -6.828 -35.875 -14.766 1 94.06 74 TYR A CA 1
ATOM 572 C C . TYR A 1 74 ? -6.285 -35.25 -16.031 1 94.06 74 TYR A C 1
ATOM 574 O O . TYR A 1 74 ? -6.336 -35.844 -17.109 1 94.06 74 TYR A O 1
ATOM 582 N N . ALA A 1 75 ? -5.789 -34.031 -15.93 1 95.06 75 ALA A N 1
ATOM 583 C CA . ALA A 1 75 ? -5.16 -33.375 -17.078 1 95.06 75 ALA A CA 1
ATOM 584 C C . ALA A 1 75 ? -3.957 -34.156 -17.578 1 95.06 75 ALA A C 1
ATOM 586 O O . ALA A 1 75 ? -3.75 -34.312 -18.781 1 95.06 75 ALA A O 1
ATOM 587 N N . PHE A 1 76 ? -3.207 -34.656 -16.641 1 93.81 76 PHE A N 1
ATOM 588 C CA . PHE A 1 76 ? -2.066 -35.531 -16.938 1 93.81 76 PHE A CA 1
ATOM 589 C C . PHE A 1 76 ? -2.508 -36.75 -17.719 1 93.81 76 PHE A C 1
ATOM 591 O O . PHE A 1 76 ? -1.86 -37.156 -18.688 1 93.81 76 PHE A O 1
ATOM 598 N N . GLU A 1 77 ? -3.594 -37.312 -17.344 1 94.31 77 GLU A N 1
ATOM 599 C CA . GLU A 1 77 ? -4.117 -38.5 -18.016 1 94.31 77 GLU A CA 1
ATOM 600 C C . GLU A 1 77 ? -4.57 -38.188 -19.438 1 94.31 77 GLU A C 1
ATOM 602 O O . GLU A 1 77 ? -4.398 -39 -20.344 1 94.31 77 GLU A O 1
ATOM 607 N N . PHE A 1 78 ? -5.168 -37 -19.609 1 96.44 78 PHE A N 1
ATOM 608 C CA . PHE A 1 78 ? -5.586 -36.594 -20.938 1 96.44 78 PHE A CA 1
ATOM 609 C C . PHE A 1 78 ? -4.387 -36.469 -21.875 1 96.44 78 PHE A C 1
ATOM 611 O O . PHE A 1 78 ? -4.422 -36.938 -23.016 1 96.44 78 PHE A O 1
ATOM 618 N N . VAL A 1 79 ? -3.334 -35.844 -21.391 1 95.44 79 VAL A N 1
ATOM 619 C CA . VAL A 1 79 ? -2.133 -35.656 -22.203 1 95.44 79 VAL A CA 1
ATOM 620 C C . VAL A 1 79 ? -1.504 -37 -22.531 1 95.44 79 VAL A C 1
ATOM 622 O O . VAL A 1 79 ? -1.121 -37.25 -23.672 1 95.44 79 VAL A O 1
ATOM 625 N N . THR A 1 80 ? -1.45 -37.938 -21.531 1 94.31 80 THR A N 1
ATOM 626 C CA . THR A 1 80 ? -0.835 -39.25 -21.719 1 94.31 80 THR A CA 1
ATOM 627 C C . THR A 1 80 ? -1.645 -40.094 -22.688 1 94.31 80 THR A C 1
ATOM 629 O O . THR A 1 80 ? -1.076 -40.844 -23.484 1 94.31 80 THR A O 1
ATOM 632 N N . ARG A 1 81 ? -2.906 -39.906 -22.594 1 94.44 81 ARG A N 1
ATOM 633 C CA . ARG A 1 81 ? -3.785 -40.625 -23.5 1 94.44 81 ARG A CA 1
ATOM 634 C C . ARG A 1 81 ? -3.529 -40.219 -24.953 1 94.44 81 ARG A C 1
ATOM 636 O O . ARG A 1 81 ? -3.381 -41.062 -25.828 1 94.44 81 ARG A O 1
ATOM 643 N N . ASN A 1 82 ? -3.484 -38.938 -25.203 1 95.38 82 ASN A N 1
ATOM 644 C CA . ASN A 1 82 ? -3.238 -38.438 -26.562 1 95.38 82 ASN A CA 1
ATOM 645 C C . ASN A 1 82 ? -1.882 -38.906 -27.094 1 95.38 82 ASN A C 1
ATOM 647 O O . ASN A 1 82 ? -1.763 -39.281 -28.25 1 95.38 82 ASN A O 1
ATOM 651 N N . ARG A 1 83 ? -0.917 -38.938 -26.25 1 92 83 ARG A N 1
ATOM 652 C CA . ARG A 1 83 ? 0.421 -39.344 -26.672 1 92 83 ARG A CA 1
ATOM 653 C C . ARG A 1 83 ? 0.464 -40.812 -26.984 1 92 83 ARG A C 1
ATOM 655 O O . ARG A 1 83 ? 1.167 -41.25 -27.906 1 92 83 ARG A O 1
ATOM 662 N N . ALA A 1 84 ? -0.209 -41.562 -26.172 1 90.06 84 ALA A N 1
ATOM 663 C CA . ALA A 1 84 ? -0.283 -43 -26.422 1 90.06 84 ALA A CA 1
ATOM 664 C C . ALA A 1 84 ? -0.984 -43.312 -27.734 1 90.06 84 ALA A C 1
ATOM 666 O O . ALA A 1 84 ? -0.584 -44.219 -28.469 1 90.06 84 ALA A O 1
ATOM 667 N N . LEU A 1 85 ? -1.978 -42.594 -28.031 1 91.62 85 LEU A N 1
ATOM 668 C CA . LEU A 1 85 ? -2.736 -42.812 -29.266 1 91.62 85 LEU A CA 1
ATOM 669 C C . LEU A 1 85 ? -1.923 -42.375 -30.484 1 91.62 85 LEU A C 1
ATOM 671 O O . LEU A 1 85 ? -2.031 -43 -31.547 1 91.62 85 LEU A O 1
ATOM 675 N N . ASP A 1 86 ? -1.144 -41.344 -30.375 1 90.94 86 ASP A N 1
ATOM 676 C CA . ASP A 1 86 ? -0.242 -40.938 -31.438 1 90.94 86 ASP A CA 1
ATOM 677 C C . ASP A 1 86 ? 0.713 -42.062 -31.812 1 90.94 86 ASP A C 1
ATOM 679 O O . ASP A 1 86 ? 0.955 -42.312 -33 1 90.94 86 ASP A O 1
ATOM 683 N N . LYS A 1 87 ? 1.191 -42.75 -30.781 1 89.06 87 LYS A N 1
ATOM 684 C CA . LYS A 1 87 ? 2.09 -43.875 -31.016 1 89.06 87 LYS A CA 1
ATOM 685 C C . LYS A 1 87 ? 1.348 -45.062 -31.641 1 89.06 87 LYS A C 1
ATOM 687 O O . LYS A 1 87 ? 1.899 -45.75 -32.469 1 89.06 87 LYS A O 1
ATOM 692 N N . LEU A 1 88 ? 0.14 -45.25 -31.203 1 90.31 88 LEU A N 1
ATOM 693 C CA . LEU A 1 88 ? -0.665 -46.344 -31.734 1 90.31 88 LEU A CA 1
ATOM 694 C C . LEU A 1 88 ? -0.975 -46.125 -33.219 1 90.31 88 LEU A C 1
ATOM 696 O O . LEU A 1 88 ? -0.896 -47.094 -34 1 90.31 88 LEU A O 1
ATOM 700 N N . TYR A 1 89 ? -1.299 -44.906 -33.594 1 90.31 89 TYR A N 1
ATOM 701 C CA . TYR A 1 89 ? -1.623 -44.594 -34.969 1 90.31 89 TYR A CA 1
ATOM 702 C C . TYR A 1 89 ? -0.383 -44.688 -35.875 1 90.31 89 TYR A C 1
ATOM 704 O O . TYR A 1 89 ? -0.486 -44.906 -37.062 1 90.31 89 TYR A O 1
ATOM 712 N N . SER A 1 90 ? 0.785 -44.5 -35.281 1 87.75 90 SER A N 1
ATOM 713 C CA . SER A 1 90 ? 2.031 -44.625 -36.031 1 87.75 90 SER A CA 1
ATOM 714 C C . SER A 1 90 ? 2.408 -46.062 -36.25 1 87.75 90 SER A C 1
ATOM 716 O O . SER A 1 90 ? 3.105 -46.375 -37.219 1 87.75 90 SER A O 1
ATOM 718 N N . SER A 1 91 ? 1.894 -47.031 -35.375 1 87.62 91 SER A N 1
ATOM 719 C CA . SER A 1 91 ? 2.322 -48.406 -35.438 1 87.62 91 SER A CA 1
ATOM 720 C C . SER A 1 91 ? 1.238 -49.312 -36.031 1 87.62 91 SER A C 1
ATOM 722 O O . SER A 1 91 ? 1.514 -50.438 -36.469 1 87.62 91 SER A O 1
ATOM 724 N N . HIS A 1 92 ? 0.024 -48.844 -36.031 1 86.31 92 HIS A N 1
ATOM 725 C CA . HIS A 1 92 ? -1.088 -49.656 -36.5 1 86.31 92 HIS A CA 1
ATOM 726 C C . HIS A 1 92 ? -1.87 -48.938 -37.594 1 86.31 92 HIS A C 1
ATOM 728 O O . HIS A 1 92 ? -1.798 -47.719 -37.719 1 86.31 92 HIS A O 1
ATOM 734 N N . ASN A 1 93 ? -2.555 -49.781 -38.406 1 85.88 93 ASN A N 1
ATOM 735 C CA . ASN A 1 93 ? -3.418 -49.188 -39.438 1 85.88 93 ASN A CA 1
ATOM 736 C C . ASN A 1 93 ? -4.691 -48.625 -38.844 1 85.88 93 ASN A C 1
ATOM 738 O O . ASN A 1 93 ? -5.129 -49.031 -37.75 1 85.88 93 ASN A O 1
ATOM 742 N N . ASN A 1 94 ? -5.277 -47.656 -39.469 1 86.25 94 ASN A N 1
ATOM 743 C CA . ASN A 1 94 ? -6.457 -46.969 -39 1 86.25 94 ASN A CA 1
ATOM 744 C C . ASN A 1 94 ? -7.605 -47.906 -38.688 1 86.25 94 ASN A C 1
ATOM 746 O O . ASN A 1 94 ? -8.367 -47.688 -37.75 1 86.25 94 ASN A O 1
ATOM 750 N N . SER A 1 95 ? -7.73 -48.906 -39.406 1 87.31 95 SER A N 1
ATOM 751 C CA . SER A 1 95 ? -8.82 -49.844 -39.25 1 87.31 95 SER A CA 1
ATOM 752 C C . SER A 1 95 ? -8.664 -50.625 -37.938 1 87.31 95 SER A C 1
ATOM 754 O O . SER A 1 95 ? -9.656 -50.906 -37.25 1 87.31 95 SER A O 1
ATOM 756 N N . GLU A 1 96 ? -7.492 -50.938 -37.625 1 89.81 96 GLU A N 1
ATOM 757 C CA . GLU A 1 96 ? -7.219 -51.656 -36.375 1 89.81 96 GLU A CA 1
ATOM 758 C C . GLU A 1 96 ? -7.508 -50.781 -35.156 1 89.81 96 GLU A C 1
ATOM 760 O O . GLU A 1 96 ? -8.086 -51.25 -34.188 1 89.81 96 GLU A O 1
ATOM 765 N N . VAL A 1 97 ? -7.086 -49.562 -35.312 1 90.5 97 VAL A N 1
ATOM 766 C CA . VAL A 1 97 ? -7.305 -48.625 -34.219 1 90.5 97 VAL A CA 1
ATOM 767 C C . VAL A 1 97 ? -8.805 -48.406 -34 1 90.5 97 VAL A C 1
ATOM 769 O O . VAL A 1 97 ? -9.281 -48.344 -32.875 1 90.5 97 VAL A O 1
ATOM 772 N N . GLN A 1 98 ? -9.539 -48.406 -35.062 1 87.69 98 GLN A N 1
ATOM 773 C CA . GLN A 1 98 ? -10.992 -48.219 -35 1 87.69 98 GLN A CA 1
ATOM 774 C C . GLN A 1 98 ? -11.648 -49.406 -34.312 1 87.69 98 GLN A C 1
ATOM 776 O O . GLN A 1 98 ? -12.609 -49.25 -33.562 1 87.69 98 GLN A O 1
ATOM 781 N N . ARG A 1 99 ? -11.125 -50.562 -34.469 1 89.38 99 ARG A N 1
ATOM 782 C CA . ARG A 1 99 ? -11.641 -51.781 -33.844 1 89.38 99 ARG A CA 1
ATOM 783 C C . ARG A 1 99 ? -11.406 -51.719 -32.344 1 89.38 99 ARG A C 1
ATOM 785 O O . ARG A 1 99 ? -12.25 -52.188 -31.562 1 89.38 99 ARG A O 1
ATOM 792 N N . LEU A 1 100 ? -10.289 -51.219 -32 1 89.81 100 LEU A N 1
ATOM 793 C CA . LEU A 1 100 ? -9.961 -51.094 -30.578 1 89.81 100 LEU A CA 1
ATOM 794 C C . LEU A 1 100 ? -10.906 -50.125 -29.875 1 89.81 100 LEU A C 1
ATOM 796 O O . LEU A 1 100 ? -11.289 -50.344 -28.734 1 89.81 100 LEU A O 1
ATOM 800 N N . TYR A 1 101 ? -11.266 -49.031 -30.609 1 87.88 101 TYR A N 1
ATOM 801 C CA . TYR A 1 101 ? -12.258 -48.094 -30.078 1 87.88 101 TYR A CA 1
ATOM 802 C C . TYR A 1 101 ? -13.594 -48.781 -29.859 1 87.88 101 TYR A C 1
ATOM 804 O O . TYR A 1 101 ? -14.203 -48.688 -28.797 1 87.88 101 TYR A O 1
ATOM 812 N N . GLN A 1 102 ? -13.992 -49.531 -30.781 1 85.62 102 GLN A N 1
ATOM 813 C CA . GLN A 1 102 ? -15.289 -50.219 -30.766 1 85.62 102 GLN A CA 1
ATOM 814 C C . GLN A 1 102 ? -15.336 -51.281 -29.688 1 85.62 102 GLN A C 1
ATOM 816 O O . GLN A 1 102 ? -16.391 -51.531 -29.094 1 85.62 102 GLN A O 1
ATOM 821 N N . ALA A 1 103 ? -14.141 -51.844 -29.422 1 86.88 103 ALA A N 1
ATOM 822 C CA . ALA A 1 103 ? -14.047 -52.906 -28.406 1 86.88 103 ALA A CA 1
ATOM 823 C C . ALA A 1 103 ? -13.969 -52.281 -27.016 1 86.88 103 ALA A C 1
ATOM 825 O O . ALA A 1 103 ? -14.109 -53 -26.016 1 86.88 103 ALA A O 1
ATOM 826 N N . GLY A 1 104 ? -13.82 -51 -26.969 1 85.56 104 GLY A N 1
ATOM 827 C CA . GLY A 1 104 ? -13.734 -50.312 -25.688 1 85.56 104 GLY A CA 1
ATOM 828 C C . GLY A 1 104 ? -12.391 -50.5 -25 1 85.56 104 GLY A C 1
ATOM 829 O O . GLY A 1 104 ? -12.266 -50.312 -23.797 1 85.56 104 GLY A O 1
ATOM 830 N N . GLU A 1 105 ? -11.398 -50.906 -25.734 1 86.31 105 GLU A N 1
ATOM 831 C CA . GLU A 1 105 ? -10.078 -51.156 -25.172 1 86.31 105 GLU A CA 1
ATOM 832 C C . GLU A 1 105 ? -9.273 -49.875 -25.016 1 86.31 105 GLU A C 1
ATOM 834 O O . GLU A 1 105 ? -8.383 -49.781 -24.156 1 86.31 105 GLU A O 1
ATOM 839 N N . ILE A 1 106 ? -9.625 -48.969 -25.984 1 91 106 ILE A N 1
ATOM 840 C CA . ILE A 1 106 ? -8.969 -47.656 -25.891 1 91 106 ILE A CA 1
ATOM 841 C C . ILE A 1 106 ? -10.008 -46.562 -26.016 1 91 106 ILE A C 1
ATOM 843 O O . ILE A 1 106 ? -11.102 -46.781 -26.531 1 91 106 ILE A O 1
ATOM 847 N N . LEU A 1 107 ? -9.719 -45.406 -25.438 1 93.69 107 LEU A N 1
ATOM 848 C CA . LEU A 1 107 ? -10.586 -44.219 -25.5 1 93.69 107 LEU A CA 1
ATOM 849 C C . LEU A 1 107 ? -10.086 -43.25 -26.547 1 93.69 107 LEU A C 1
ATOM 851 O O . LEU A 1 107 ? -8.883 -43.188 -26.812 1 93.69 107 LEU A O 1
ATOM 855 N N . ARG A 1 108 ? -10.953 -42.469 -27.094 1 94.56 108 ARG A N 1
ATOM 856 C CA . ARG A 1 108 ? -10.594 -41.469 -28.109 1 94.56 108 ARG A CA 1
ATOM 857 C C . ARG A 1 108 ? -9.719 -40.375 -27.516 1 94.56 108 ARG A C 1
ATOM 859 O O . ARG A 1 108 ? -9.773 -40.125 -26.312 1 94.56 108 ARG A O 1
ATOM 866 N N . PRO A 1 109 ? -8.875 -39.781 -28.359 1 95.69 109 PRO A N 1
ATOM 867 C CA . PRO A 1 109 ? -8.062 -38.656 -27.859 1 95.69 109 PRO A CA 1
ATOM 868 C C . PRO A 1 109 ? -8.898 -37.438 -27.5 1 95.69 109 PRO A C 1
ATOM 870 O O . PRO A 1 109 ? -9.992 -37.25 -28.047 1 95.69 109 PRO A O 1
ATOM 873 N N . ILE A 1 110 ? -8.367 -36.625 -26.594 1 97.31 110 ILE A N 1
ATOM 874 C CA . ILE A 1 110 ? -9.023 -35.406 -26.156 1 97.31 110 ILE A CA 1
ATOM 875 C C . ILE A 1 110 ? -8.555 -34.219 -27.016 1 97.31 110 ILE A C 1
ATOM 877 O O . ILE A 1 110 ? -7.352 -33.969 -27.094 1 97.31 110 ILE A O 1
ATOM 881 N N . THR A 1 111 ? -9.445 -33.531 -27.609 1 96.69 111 THR A N 1
ATOM 882 C CA . THR A 1 111 ? -9.086 -32.438 -28.516 1 96.69 111 THR A CA 1
ATOM 883 C C . THR A 1 111 ? -9.07 -31.109 -27.781 1 96.69 111 THR A C 1
ATOM 885 O O . THR A 1 111 ? -8.25 -30.234 -28.078 1 96.69 111 THR A O 1
ATOM 888 N N . THR A 1 112 ? -9.984 -30.953 -26.906 1 98.06 112 THR A N 1
ATOM 889 C CA . THR A 1 112 ? -10.164 -29.734 -26.109 1 98.06 112 THR A CA 1
ATOM 890 C C . THR A 1 112 ? -10.695 -30.078 -24.719 1 98.06 112 THR A C 1
ATOM 892 O O . THR A 1 112 ? -11.438 -31.047 -24.547 1 98.06 112 THR A O 1
ATOM 895 N N . VAL A 1 113 ? -10.227 -29.312 -23.75 1 98.44 113 VAL A N 1
ATOM 896 C CA . VAL A 1 113 ? -10.695 -29.547 -22.391 1 98.44 113 VAL A CA 1
ATOM 897 C C . VAL A 1 113 ? -11.539 -28.359 -21.922 1 98.44 113 VAL A C 1
ATOM 899 O O . VAL A 1 113 ? -11.125 -27.203 -22.062 1 98.44 113 VAL A O 1
ATOM 902 N N . ILE A 1 114 ? -12.703 -28.641 -21.391 1 98.19 114 ILE A N 1
ATOM 903 C CA . ILE A 1 114 ? -13.555 -27.641 -20.766 1 98.19 114 ILE A CA 1
ATOM 904 C C . ILE A 1 114 ? -13.359 -27.672 -19.25 1 98.19 114 ILE A C 1
ATOM 906 O O . ILE A 1 114 ? -13.516 -28.719 -18.625 1 98.19 114 ILE A O 1
ATOM 910 N N . GLY A 1 115 ? -13.039 -26.562 -18.625 1 92.44 115 GLY A N 1
ATOM 911 C CA . GLY A 1 115 ? -12.773 -26.5 -17.203 1 92.44 115 GLY A CA 1
ATOM 912 C C . GLY A 1 115 ? -11.594 -25.594 -16.859 1 92.44 115 GLY A C 1
ATOM 913 O O . GLY A 1 115 ? -11.18 -24.781 -17.688 1 92.44 115 GLY A O 1
ATOM 914 N N . ALA A 1 116 ? -11.055 -25.594 -15.734 1 85.94 116 ALA A N 1
ATOM 915 C CA . ALA A 1 116 ? -11.469 -26.25 -14.492 1 85.94 116 ALA A CA 1
ATOM 916 C C . ALA A 1 116 ? -12.398 -25.344 -13.688 1 85.94 116 ALA A C 1
ATOM 918 O O . ALA A 1 116 ? -12.758 -24.25 -14.141 1 85.94 116 ALA A O 1
ATOM 919 N N . GLY A 1 117 ? -12.852 -25.875 -12.484 1 80.38 117 GLY A N 1
ATOM 920 C CA . GLY A 1 117 ? -13.906 -25.281 -11.68 1 80.38 117 GLY A CA 1
ATOM 921 C C . GLY A 1 117 ? -13.469 -24.031 -10.93 1 80.38 117 GLY A C 1
ATOM 922 O O . GLY A 1 117 ? -14.305 -23.25 -10.477 1 80.38 117 GLY A O 1
ATOM 923 N N . ASP A 1 118 ? -12.086 -23.781 -10.859 1 86.62 118 ASP A N 1
ATOM 924 C CA . ASP A 1 118 ? -11.609 -22.609 -10.125 1 86.62 118 ASP A CA 1
ATOM 925 C C . ASP A 1 118 ? -10.258 -22.141 -10.656 1 86.62 118 ASP A C 1
ATOM 927 O O . ASP A 1 118 ? -9.625 -22.828 -11.461 1 86.62 118 ASP A O 1
ATOM 931 N N . SER A 1 119 ? -9.93 -20.984 -10.297 1 88.31 119 SER A N 1
ATOM 932 C CA . SER A 1 119 ? -8.719 -20.344 -10.805 1 88.31 119 SER A CA 1
ATOM 933 C C . SER A 1 119 ? -7.469 -21.125 -10.414 1 88.31 119 SER A C 1
ATOM 935 O O . SER A 1 119 ? -6.574 -21.328 -11.242 1 88.31 119 SER A O 1
ATOM 937 N N . SER A 1 120 ? -7.426 -21.578 -9.188 1 83.06 120 SER A N 1
ATOM 938 C CA . SER A 1 120 ? -6.246 -22.297 -8.711 1 83.06 120 SER A CA 1
ATOM 939 C C . SER A 1 120 ? -6.023 -23.578 -9.516 1 83.06 120 SER A C 1
ATOM 941 O O . SER A 1 120 ? -4.891 -23.891 -9.891 1 83.06 120 SER A O 1
ATOM 943 N N . SER A 1 121 ? -7.078 -24.281 -9.758 1 87.75 121 SER A N 1
ATOM 944 C CA . SER A 1 121 ? -6.988 -25.484 -10.57 1 87.75 121 SER A CA 1
ATOM 945 C C . SER A 1 121 ? -6.629 -25.172 -12.016 1 87.75 121 SER A C 1
ATOM 947 O O . SER A 1 121 ? -5.848 -25.891 -12.641 1 87.75 121 SER A O 1
ATOM 949 N N . SER A 1 122 ? -7.18 -24.109 -12.5 1 92.25 122 SER A N 1
ATOM 950 C CA . SER A 1 122 ? -6.957 -23.75 -13.898 1 92.25 122 SER A CA 1
ATOM 951 C C . SER A 1 122 ? -5.5 -23.375 -14.148 1 92.25 122 SER A C 1
ATOM 953 O O . SER A 1 122 ? -4.965 -23.625 -15.227 1 92.25 122 SER A O 1
ATOM 955 N N . VAL A 1 123 ? -4.91 -22.797 -13.172 1 86.06 123 VAL A N 1
ATOM 956 C CA . VAL A 1 123 ? -3.51 -22.422 -13.312 1 86.06 123 VAL A CA 1
ATOM 957 C C . VAL A 1 123 ? -2.643 -23.656 -13.492 1 86.06 123 VAL A C 1
ATOM 959 O O . VAL A 1 123 ? -1.803 -23.703 -14.398 1 86.06 123 VAL A O 1
ATOM 962 N N . VAL A 1 124 ? -2.877 -24.688 -12.711 1 84.25 124 VAL A N 1
ATOM 963 C CA . VAL A 1 124 ? -2.047 -25.891 -12.742 1 84.25 124 VAL A CA 1
ATOM 964 C C . VAL A 1 124 ? -2.385 -26.719 -13.984 1 84.25 124 VAL A C 1
ATOM 966 O O . VAL A 1 124 ? -1.489 -27.25 -14.648 1 84.25 124 VAL A O 1
ATOM 969 N N . ILE A 1 125 ? -3.646 -26.75 -14.359 1 92.31 125 ILE A N 1
ATOM 970 C CA . ILE A 1 125 ? -4.07 -27.594 -15.477 1 92.31 125 ILE A CA 1
ATOM 971 C C . ILE A 1 125 ? -3.643 -26.953 -16.797 1 92.31 125 ILE A C 1
ATOM 973 O O . ILE A 1 125 ? -3.297 -27.656 -17.75 1 92.31 125 ILE A O 1
ATOM 977 N N . ALA A 1 126 ? -3.756 -25.656 -16.828 1 92.44 126 ALA A N 1
ATOM 978 C CA . ALA A 1 126 ? -3.326 -24.969 -18.047 1 92.44 126 ALA A CA 1
ATOM 979 C C . ALA A 1 126 ? -1.854 -25.25 -18.344 1 92.44 126 ALA A C 1
ATOM 981 O O . ALA A 1 126 ? -1.472 -25.453 -19.484 1 92.44 126 ALA A O 1
ATOM 982 N N . SER A 1 127 ? -1.081 -25.297 -17.344 1 85.88 127 SER A N 1
ATOM 983 C CA . SER A 1 127 ? 0.34 -25.578 -17.5 1 85.88 127 SER A CA 1
ATOM 984 C C . SER A 1 127 ? 0.562 -27.016 -17.953 1 85.88 127 SER A C 1
ATOM 986 O O . SER A 1 127 ? 1.447 -27.297 -18.766 1 85.88 127 SER A O 1
ATOM 988 N N . MET A 1 128 ? -0.228 -27.922 -17.438 1 90.25 128 MET A N 1
ATOM 989 C CA . MET A 1 128 ? -0.143 -29.328 -17.797 1 90.25 128 MET A CA 1
ATOM 990 C C . MET A 1 128 ? -0.564 -29.547 -19.25 1 90.25 128 MET A C 1
ATOM 992 O O . MET A 1 128 ? 0.138 -30.219 -20.016 1 90.25 128 MET A O 1
ATOM 996 N N . LEU A 1 129 ? -1.64 -28.938 -19.625 1 94.81 129 LEU A N 1
ATOM 997 C CA . LEU A 1 129 ? -2.205 -29.172 -20.953 1 94.81 129 LEU A CA 1
ATOM 998 C C . LEU A 1 129 ? -1.345 -28.531 -22.031 1 94.81 129 LEU A C 1
ATOM 1000 O O . LEU A 1 129 ? -1.378 -28.953 -23.188 1 94.81 129 LEU A O 1
ATOM 1004 N N . GLN A 1 130 ? -0.604 -27.625 -21.641 1 91.81 130 GLN A N 1
ATOM 1005 C CA . GLN A 1 130 ? 0.309 -26.969 -22.578 1 91.81 130 GLN A CA 1
ATOM 1006 C C . GLN A 1 130 ? 1.348 -27.969 -23.109 1 91.81 130 GLN A C 1
ATOM 1008 O O . GLN A 1 130 ? 1.82 -27.828 -24.234 1 91.81 130 GLN A O 1
ATOM 1013 N N . ILE A 1 131 ? 1.654 -28.969 -22.312 1 89.38 131 ILE A N 1
ATOM 1014 C CA . ILE A 1 131 ? 2.629 -29.984 -22.703 1 89.38 131 ILE A CA 1
ATOM 1015 C C . ILE A 1 131 ? 2.127 -30.734 -23.938 1 89.38 131 ILE A C 1
ATOM 1017 O O . ILE A 1 131 ? 2.914 -31.078 -24.828 1 89.38 131 ILE A O 1
ATOM 1021 N N . GLY A 1 132 ? 0.837 -30.969 -24.062 1 92.81 132 GLY A N 1
ATOM 1022 C CA . GLY A 1 132 ? 0.236 -31.672 -25.188 1 92.81 132 GLY A CA 1
ATOM 1023 C C . GLY A 1 132 ? -0.423 -30.734 -26.172 1 92.81 132 GLY A C 1
ATOM 1024 O O . GLY A 1 132 ? -1.128 -31.188 -27.078 1 92.81 132 GLY A O 1
ATOM 1025 N N . ASP A 1 133 ? -0.219 -29.391 -25.938 1 94.44 133 ASP A N 1
ATOM 1026 C CA . ASP A 1 133 ? -0.844 -28.359 -26.766 1 94.44 133 ASP A CA 1
ATOM 1027 C C . ASP A 1 133 ? -2.361 -28.531 -26.812 1 94.44 133 ASP A C 1
ATOM 1029 O O . ASP A 1 133 ? -2.98 -28.375 -27.859 1 94.44 133 ASP A O 1
ATOM 1033 N N . ILE A 1 134 ? -2.938 -29 -25.719 1 97 134 ILE A N 1
ATOM 1034 C CA . ILE A 1 134 ? -4.383 -29.156 -25.641 1 97 134 ILE A CA 1
ATOM 1035 C C . ILE A 1 134 ? -5.02 -27.859 -25.141 1 97 134 ILE A C 1
ATOM 1037 O O . ILE A 1 134 ? -4.699 -27.391 -24.031 1 97 134 ILE A O 1
ATOM 1041 N N . PRO A 1 135 ? -5.906 -27.25 -25.906 1 97.81 135 PRO A N 1
ATOM 1042 C CA . PRO A 1 135 ? -6.547 -26.031 -25.422 1 97.81 135 PRO A CA 1
ATOM 1043 C C . PRO A 1 135 ? -7.469 -26.266 -24.234 1 97.81 135 PRO A C 1
ATOM 1045 O O . PRO A 1 135 ? -8.172 -27.281 -24.188 1 97.81 135 PRO A O 1
ATOM 1048 N N . LEU A 1 136 ? -7.391 -25.344 -23.266 1 98 136 LEU A N 1
ATOM 1049 C CA . LEU A 1 136 ? -8.273 -25.312 -22.109 1 98 136 LEU A CA 1
ATOM 1050 C C . LEU A 1 136 ? -9.219 -24.125 -22.172 1 98 136 LEU A C 1
ATOM 1052 O O . LEU A 1 136 ? -8.773 -22.969 -22.25 1 98 136 LEU A O 1
ATOM 1056 N N . ILE A 1 137 ? -10.508 -24.375 -22.25 1 98.12 137 ILE A N 1
ATOM 1057 C CA . ILE A 1 137 ? -11.5 -23.312 -22.203 1 98.12 137 ILE A CA 1
ATOM 1058 C C . ILE A 1 137 ? -12.227 -23.344 -20.859 1 98.12 137 ILE A C 1
ATOM 1060 O O . ILE A 1 137 ? -13.047 -24.25 -20.609 1 98.12 137 ILE A O 1
ATOM 1064 N N . SER A 1 138 ? -11.945 -22.359 -20.031 1 97.19 138 SER A N 1
ATOM 1065 C CA . SER A 1 138 ? -12.547 -22.359 -18.703 1 97.19 138 SER A CA 1
ATOM 1066 C C . SER A 1 138 ? -13.742 -21.422 -18.641 1 97.19 138 SER A C 1
ATOM 1068 O O . SER A 1 138 ? -13.594 -20.219 -18.859 1 97.19 138 SER A O 1
ATOM 1070 N N . PRO A 1 139 ? -14.898 -21.938 -18.312 1 96.56 139 PRO A N 1
ATOM 1071 C CA . PRO A 1 139 ? -16.047 -21.047 -18.094 1 96.56 139 PRO A CA 1
ATOM 1072 C C . PRO A 1 139 ? -16.094 -20.484 -16.672 1 96.56 139 PRO A C 1
ATOM 1074 O O . PRO A 1 139 ? -17.016 -19.734 -16.344 1 96.56 139 PRO A O 1
ATOM 1077 N N . PHE A 1 140 ? -15.047 -20.797 -15.805 1 94.44 140 PHE A N 1
ATOM 1078 C CA . PHE A 1 140 ? -15.195 -20.531 -14.375 1 94.44 140 PHE A CA 1
ATOM 1079 C C . PHE A 1 140 ? -14.086 -19.625 -13.867 1 94.44 140 PHE A C 1
ATOM 1081 O O . PHE A 1 140 ? -14.32 -18.75 -13.031 1 94.44 140 PHE A O 1
ATOM 1088 N N . ALA A 1 141 ? -12.844 -19.844 -14.352 1 94.56 141 ALA A N 1
ATOM 1089 C CA . ALA A 1 141 ? -11.664 -19.203 -13.766 1 94.56 141 ALA A CA 1
ATOM 1090 C C . ALA A 1 141 ? -11.602 -17.734 -14.156 1 94.56 141 ALA A C 1
ATOM 1092 O O . ALA A 1 141 ? -11.477 -17.406 -15.336 1 94.56 141 ALA A O 1
ATOM 1093 N N . THR A 1 142 ? -11.562 -16.875 -13.125 1 94.06 142 THR A N 1
ATOM 1094 C CA . THR A 1 142 ? -11.633 -15.445 -13.422 1 94.06 142 THR A CA 1
ATOM 1095 C C . THR A 1 142 ? -10.328 -14.75 -13.031 1 94.06 142 THR A C 1
ATOM 1097 O O . THR A 1 142 ? -10.148 -13.562 -13.297 1 94.06 142 THR A O 1
ATOM 1100 N N . SER A 1 143 ? -9.391 -15.453 -12.477 1 91.62 143 SER A N 1
ATOM 1101 C CA . SER A 1 143 ? -8.148 -14.852 -11.984 1 91.62 143 SER A CA 1
ATOM 1102 C C . SER A 1 143 ? -7.379 -14.172 -13.109 1 91.62 143 SER A C 1
ATOM 1104 O O . SER A 1 143 ? -7.238 -14.742 -14.195 1 91.62 143 SER A O 1
ATOM 1106 N N . GLU A 1 144 ? -6.852 -13.055 -12.812 1 89.12 144 GLU A N 1
ATOM 1107 C CA . GLU A 1 144 ? -6.066 -12.305 -13.789 1 89.12 144 GLU A CA 1
ATOM 1108 C C . GLU A 1 144 ? -4.723 -12.984 -14.055 1 89.12 144 GLU A C 1
ATOM 1110 O O . GLU A 1 144 ? -4.059 -12.695 -15.047 1 89.12 144 GLU A O 1
ATOM 1115 N N . GLU A 1 145 ? -4.336 -13.859 -13.172 1 84 145 GLU A N 1
ATOM 1116 C CA . GLU A 1 145 ? -3.096 -14.602 -13.383 1 84 145 GLU A CA 1
ATOM 1117 C C . GLU A 1 145 ? -3.109 -15.328 -14.727 1 84 145 GLU A C 1
ATOM 1119 O O . GLU A 1 145 ? -2.084 -15.414 -15.406 1 84 145 GLU A O 1
ATOM 1124 N N . LEU A 1 146 ? -4.246 -15.82 -15.117 1 90.69 146 LEU A N 1
ATOM 1125 C CA . LEU A 1 146 ? -4.395 -16.656 -16.312 1 90.69 146 LEU A CA 1
ATOM 1126 C C . LEU A 1 146 ? -4.375 -15.797 -17.578 1 90.69 146 LEU A C 1
ATOM 1128 O O . LEU A 1 146 ? -4.367 -16.328 -18.688 1 90.69 146 LEU A O 1
ATOM 1132 N N . SER A 1 147 ? -4.324 -14.492 -17.375 1 88.12 147 SER A N 1
ATOM 1133 C CA . SER A 1 147 ? -4.227 -13.578 -18.516 1 88.12 147 SER A CA 1
ATOM 1134 C C . SER A 1 147 ? -2.773 -13.336 -18.906 1 88.12 147 SER A C 1
ATOM 1136 O O . SER A 1 147 ? -2.5 -12.656 -19.891 1 88.12 147 SER A O 1
ATOM 1138 N N . LEU A 1 148 ? -1.881 -13.93 -18.219 1 79.12 148 LEU A N 1
ATOM 1139 C CA . LEU A 1 148 ? -0.464 -13.773 -18.531 1 79.12 148 LEU A CA 1
ATOM 1140 C C . LEU A 1 148 ? -0.096 -14.562 -19.781 1 79.12 148 LEU A C 1
ATOM 1142 O O . LEU A 1 148 ? -0.658 -15.633 -20.031 1 79.12 148 LEU A O 1
ATOM 1146 N N . PRO A 1 149 ? 0.889 -14.109 -20.547 1 77.06 149 PRO A N 1
ATOM 1147 C CA . PRO A 1 149 ? 1.279 -14.75 -21.812 1 77.06 149 PRO A CA 1
ATOM 1148 C C . PRO A 1 149 ? 1.834 -16.156 -21.594 1 77.06 149 PRO A C 1
ATOM 1150 O O . PRO A 1 149 ? 1.893 -16.953 -22.547 1 77.06 149 PRO A O 1
ATOM 1153 N N . TYR A 1 150 ? 2.141 -16.469 -20.422 1 74.06 150 TYR A N 1
ATOM 1154 C CA . TYR A 1 150 ? 2.658 -17.797 -20.109 1 74.06 150 TYR A CA 1
ATOM 1155 C C . TYR A 1 150 ? 1.624 -18.875 -20.422 1 74.06 150 TYR A C 1
ATOM 1157 O O . TYR A 1 150 ? 1.976 -19.984 -20.828 1 74.06 150 TYR A O 1
ATOM 1165 N N . PHE A 1 151 ? 0.384 -18.547 -20.266 1 86.44 151 PHE A N 1
ATOM 1166 C CA . PHE A 1 151 ? -0.678 -19.531 -20.453 1 86.44 151 PHE A CA 1
ATOM 1167 C C . PHE A 1 151 ? -1.199 -19.5 -21.891 1 86.44 151 PHE A C 1
ATOM 1169 O O . PHE A 1 151 ? -2.344 -19.109 -22.125 1 86.44 151 PHE A O 1
ATOM 1176 N N . LYS A 1 152 ? -0.501 -20.109 -22.75 1 87.31 152 LYS A N 1
ATOM 1177 C CA . LYS A 1 152 ? -0.759 -20 -24.188 1 87.31 152 LYS A CA 1
ATOM 1178 C C . LYS A 1 152 ? -1.944 -20.875 -24.594 1 87.31 152 LYS A C 1
ATOM 1180 O O . LYS A 1 152 ? -2.57 -20.641 -25.625 1 87.31 152 LYS A O 1
ATOM 1185 N N . THR A 1 153 ? -2.271 -21.891 -23.844 1 94.38 153 THR A N 1
ATOM 1186 C CA . THR A 1 153 ? -3.326 -22.812 -24.234 1 94.38 153 THR A CA 1
ATOM 1187 C C . THR A 1 153 ? -4.629 -22.5 -23.516 1 94.38 153 THR A C 1
ATOM 1189 O O . THR A 1 153 ? -5.605 -23.25 -23.609 1 94.38 153 THR A O 1
ATOM 1192 N N . PHE A 1 154 ? -4.652 -21.375 -22.766 1 95.62 154 PHE A N 1
ATOM 1193 C CA . PHE A 1 154 ? -5.797 -21.047 -21.922 1 95.62 154 PHE A CA 1
ATOM 1194 C C . PHE A 1 154 ? -6.73 -20.078 -22.625 1 95.62 154 PHE A C 1
ATOM 1196 O O . PHE A 1 154 ? -6.281 -19.078 -23.219 1 95.62 154 PHE A O 1
ATOM 1203 N N . PHE A 1 155 ? -8.047 -20.391 -22.562 1 96.81 155 PHE A N 1
ATOM 1204 C CA . PHE A 1 155 ? -9.109 -19.516 -23.062 1 96.81 155 PHE A CA 1
ATOM 1205 C C . PHE A 1 155 ? -10.25 -19.438 -22.047 1 96.81 155 PHE A C 1
ATOM 1207 O O . PHE A 1 155 ? -10.5 -20.391 -21.312 1 96.81 155 PHE A O 1
ATOM 1214 N N . ARG A 1 156 ? -10.914 -18.281 -22.047 1 96 156 ARG A N 1
ATOM 1215 C CA . ARG A 1 156 ? -12.078 -18.188 -21.156 1 96 156 ARG A CA 1
ATOM 1216 C C . ARG A 1 156 ? -13.109 -17.203 -21.719 1 96 156 ARG A C 1
ATOM 1218 O O . ARG A 1 156 ? -12.766 -16.094 -22.125 1 96 156 ARG A O 1
ATOM 1225 N N . PRO A 1 157 ? -14.383 -17.641 -21.75 1 95 157 PRO A N 1
ATOM 1226 C CA . PRO A 1 157 ? -15.445 -16.719 -22.125 1 95 157 PRO A CA 1
ATOM 1227 C C . PRO A 1 157 ? -15.875 -15.805 -20.969 1 95 157 PRO A C 1
ATOM 1229 O O . PRO A 1 157 ? -16.484 -14.758 -21.203 1 95 157 PRO A O 1
ATOM 1232 N N . VAL A 1 158 ? -15.602 -16.219 -19.734 1 94.62 158 VAL A N 1
ATOM 1233 C CA . VAL A 1 158 ? -15.969 -15.43 -18.562 1 94.62 158 VAL A CA 1
ATOM 1234 C C . VAL A 1 158 ? -15.023 -14.242 -18.422 1 94.62 158 VAL A C 1
ATOM 1236 O O . VAL A 1 158 ? -13.844 -14.336 -18.766 1 94.62 158 VAL A O 1
ATOM 1239 N N . PRO A 1 159 ? -15.516 -13.117 -17.984 1 93.56 159 PRO A N 1
ATOM 1240 C CA . PRO A 1 159 ? -14.641 -11.945 -17.844 1 93.56 159 PRO A CA 1
ATOM 1241 C C . PRO A 1 159 ? -13.555 -12.141 -16.781 1 93.56 159 PRO A C 1
ATOM 1243 O O . PRO A 1 159 ? -13.82 -12.703 -15.719 1 93.56 159 PRO A O 1
ATOM 1246 N N . PRO A 1 160 ? -12.328 -11.688 -17.062 1 92.94 160 PRO A N 1
ATOM 1247 C CA . PRO A 1 160 ? -11.273 -11.734 -16.047 1 92.94 160 PRO A CA 1
ATOM 1248 C C . PRO A 1 160 ? -11.508 -10.758 -14.898 1 92.94 160 PRO A C 1
ATOM 1250 O O . PRO A 1 160 ? -12.227 -9.766 -15.07 1 92.94 160 PRO A O 1
ATOM 1253 N N . ASP A 1 161 ? -10.867 -10.977 -13.789 1 93.62 161 ASP A N 1
ATOM 1254 C CA . ASP A 1 161 ? -11.086 -10.211 -12.562 1 93.62 161 ASP A CA 1
ATOM 1255 C C . ASP A 1 161 ? -10.578 -8.781 -12.711 1 93.62 161 ASP A C 1
ATOM 1257 O O . ASP A 1 161 ? -10.953 -7.898 -11.93 1 93.62 161 ASP A O 1
ATOM 1261 N N . GLY A 1 162 ? -9.727 -8.578 -13.695 1 90.81 162 GLY A N 1
ATOM 1262 C CA . GLY A 1 162 ? -9.375 -7.191 -13.953 1 90.81 162 GLY A CA 1
ATOM 1263 C C . GLY A 1 162 ? -10.578 -6.316 -14.227 1 90.81 162 GLY A C 1
ATOM 1264 O O . GLY A 1 162 ? -10.625 -5.16 -13.797 1 90.81 162 GLY A O 1
ATOM 1265 N N . GLN A 1 163 ? -11.5 -6.91 -14.93 1 93.56 163 GLN A N 1
ATOM 1266 C CA . GLN A 1 163 ? -12.734 -6.184 -15.219 1 93.56 163 GLN A CA 1
ATOM 1267 C C . GLN A 1 163 ? -13.602 -6.051 -13.969 1 93.56 163 GLN A C 1
ATOM 1269 O O . GLN A 1 163 ? -14.25 -5.02 -13.766 1 93.56 163 GLN A O 1
ATOM 1274 N N . GLN A 1 164 ? -13.57 -7.055 -13.195 1 95.25 164 GLN A N 1
ATOM 1275 C CA . GLN A 1 164 ? -14.336 -6.98 -11.953 1 95.25 164 GLN A CA 1
ATOM 1276 C C . GLN A 1 164 ? -13.758 -5.926 -11.016 1 95.25 164 GLN A C 1
ATOM 1278 O O . GLN A 1 164 ? -14.508 -5.234 -10.32 1 95.25 164 GLN A O 1
ATOM 1283 N N . ALA A 1 165 ? -12.484 -5.871 -10.945 1 95.5 165 ALA A N 1
ATOM 1284 C CA . ALA A 1 165 ? -11.82 -4.844 -10.141 1 95.5 165 ALA A CA 1
ATOM 1285 C C . ALA A 1 165 ? -12.227 -3.445 -10.602 1 95.5 165 ALA A C 1
ATOM 1287 O O . ALA A 1 165 ? -12.438 -2.553 -9.781 1 95.5 165 ALA A O 1
ATOM 1288 N N . LYS A 1 166 ? -12.32 -3.266 -11.898 1 94.81 166 LYS A N 1
ATOM 1289 C CA . LYS A 1 166 ? -12.766 -1.989 -12.445 1 94.81 166 LYS A CA 1
ATOM 1290 C C . LYS A 1 166 ? -14.203 -1.687 -12.023 1 94.81 166 LYS A C 1
ATOM 1292 O O . LYS A 1 166 ? -14.531 -0.542 -11.703 1 94.81 166 LYS A O 1
ATOM 1297 N N . ALA A 1 167 ? -14.984 -2.717 -12.047 1 96.31 167 ALA A N 1
ATOM 1298 C CA . ALA A 1 167 ? -16.375 -2.545 -11.633 1 96.31 167 ALA A CA 1
ATOM 1299 C C . ALA A 1 167 ? -16.469 -2.117 -10.172 1 96.31 167 ALA A C 1
ATOM 1301 O O . ALA A 1 167 ? -17.203 -1.192 -9.828 1 96.31 167 ALA A O 1
ATOM 1302 N N . LEU A 1 168 ? -15.742 -2.777 -9.352 1 97.5 168 LEU A N 1
ATOM 1303 C CA . LEU A 1 168 ? -15.75 -2.439 -7.93 1 97.5 168 LEU A CA 1
ATOM 1304 C C . LEU A 1 168 ? -15.195 -1.034 -7.703 1 97.5 168 LEU A C 1
ATOM 1306 O O . LEU A 1 168 ? -15.703 -0.296 -6.855 1 97.5 168 LEU A O 1
ATOM 1310 N N . ALA A 1 169 ? -14.148 -0.717 -8.43 1 96.81 169 ALA A N 1
ATOM 1311 C CA . ALA A 1 169 ? -13.594 0.628 -8.328 1 96.81 169 ALA A CA 1
ATOM 1312 C C . ALA A 1 169 ? -14.617 1.682 -8.727 1 96.81 169 ALA A C 1
ATOM 1314 O O . ALA A 1 169 ? -14.703 2.744 -8.109 1 96.81 169 ALA A O 1
ATOM 1315 N N . ASP A 1 170 ? -15.391 1.398 -9.789 1 97 170 ASP A N 1
ATOM 1316 C CA . ASP A 1 170 ? -16.453 2.311 -10.219 1 97 170 ASP A CA 1
ATOM 1317 C C . ASP A 1 170 ? -17.5 2.482 -9.125 1 97 170 ASP A C 1
ATOM 1319 O O . ASP A 1 170 ? -18.031 3.578 -8.938 1 97 170 ASP A O 1
ATOM 1323 N N . ILE A 1 171 ? -17.766 1.456 -8.445 1 97.12 171 ILE A N 1
ATOM 1324 C CA . ILE A 1 171 ? -18.734 1.503 -7.352 1 97.12 171 ILE A CA 1
ATOM 1325 C C . ILE A 1 171 ? -18.188 2.367 -6.219 1 97.12 171 ILE A C 1
ATOM 1327 O O . ILE A 1 171 ? -18.906 3.203 -5.668 1 97.12 171 ILE A O 1
ATOM 1331 N N . ILE A 1 172 ? -16.953 2.148 -5.895 1 97.12 172 ILE A N 1
ATOM 1332 C CA . ILE A 1 172 ? -16.297 2.914 -4.84 1 97.12 172 ILE A CA 1
ATOM 1333 C C . ILE A 1 172 ? -16.328 4.402 -5.184 1 97.12 172 ILE A C 1
ATOM 1335 O O . ILE A 1 172 ? -16.672 5.234 -4.336 1 97.12 172 ILE A O 1
ATOM 1339 N N . ASP A 1 173 ? -16.094 4.707 -6.395 1 96 173 ASP A N 1
ATOM 1340 C CA . ASP A 1 173 ? -16.094 6.09 -6.855 1 96 173 ASP A CA 1
ATOM 1341 C C . ASP A 1 173 ? -17.5 6.672 -6.844 1 96 173 ASP A C 1
ATOM 1343 O O . ASP A 1 173 ? -17.703 7.836 -6.488 1 96 173 ASP A O 1
ATOM 1347 N N . TYR A 1 174 ? -18.422 5.883 -7.281 1 95.81 174 TYR A N 1
ATOM 1348 C CA . TYR A 1 174 ? -19.812 6.336 -7.344 1 95.81 174 TYR A CA 1
ATOM 1349 C C . TYR A 1 174 ? -20.297 6.789 -5.977 1 95.81 174 TYR A C 1
ATOM 1351 O O . TYR A 1 174 ? -20.953 7.828 -5.855 1 95.81 174 TYR A O 1
ATOM 1359 N N . PHE A 1 175 ? -19.984 6.051 -4.953 1 95.38 175 PHE A N 1
ATOM 1360 C CA . PHE A 1 175 ? -20.453 6.359 -3.611 1 95.38 175 PHE A CA 1
ATOM 1361 C C . PHE A 1 175 ? -19.484 7.289 -2.893 1 95.38 175 PHE A C 1
ATOM 1363 O O . PHE A 1 175 ? -19.688 7.621 -1.723 1 95.38 175 PHE A O 1
ATOM 1370 N N . GLU A 1 176 ? -18.391 7.598 -3.553 1 94.31 176 GLU A N 1
ATOM 1371 C CA . GLU A 1 176 ? -17.391 8.539 -3.064 1 94.31 176 GLU A CA 1
ATOM 1372 C C . GLU A 1 176 ? -16.719 8.023 -1.793 1 94.31 176 GLU A C 1
ATOM 1374 O O . GLU A 1 176 ? -16.531 8.781 -0.835 1 94.31 176 GLU A O 1
ATOM 1379 N N . TRP A 1 177 ? -16.578 6.695 -1.74 1 95 177 TRP A N 1
ATOM 1380 C CA . TRP A 1 177 ? -15.766 6.121 -0.679 1 95 177 TRP A CA 1
ATOM 1381 C C . TRP A 1 177 ? -14.281 6.379 -0.936 1 95 177 TRP A C 1
ATOM 1383 O O . TRP A 1 177 ? -13.727 5.914 -1.936 1 95 177 TRP A O 1
ATOM 1393 N N . LYS A 1 178 ? -13.633 7.055 -0.075 1 93.69 178 LYS A N 1
ATOM 1394 C CA . LYS A 1 178 ? -12.273 7.52 -0.343 1 93.69 178 LYS A CA 1
ATOM 1395 C C . LYS A 1 178 ? -11.242 6.633 0.354 1 93.69 178 LYS A C 1
ATOM 1397 O O . LYS A 1 178 ? -10.055 6.668 0.018 1 93.69 178 LYS A O 1
ATOM 1402 N N . TYR A 1 179 ? -11.68 5.887 1.317 1 91.56 179 TYR A N 1
ATOM 1403 C CA . TYR A 1 179 ? -10.789 5.086 2.146 1 91.56 179 TYR A CA 1
ATOM 1404 C C . TYR A 1 179 ? -11.383 3.707 2.412 1 91.56 179 TYR A C 1
ATOM 1406 O O . TYR A 1 179 ? -12.398 3.582 3.1 1 91.56 179 TYR A O 1
ATOM 1414 N N . VAL A 1 180 ? -10.719 2.662 1.814 1 94.19 180 VAL A N 1
ATOM 1415 C CA . VAL A 1 180 ? -11.305 1.328 1.911 1 94.19 180 VAL A CA 1
ATOM 1416 C C . VAL A 1 180 ? -10.234 0.33 2.355 1 94.19 180 VAL A C 1
ATOM 1418 O O . VAL A 1 180 ? -9.039 0.579 2.193 1 94.19 180 VAL A O 1
ATOM 1421 N N . THR A 1 181 ? -10.68 -0.753 3.018 1 93.12 181 THR A N 1
ATOM 1422 C CA . THR A 1 181 ? -9.812 -1.874 3.359 1 93.12 181 THR A CA 1
ATOM 1423 C C . THR A 1 181 ? -10.086 -3.07 2.451 1 93.12 181 THR A C 1
ATOM 1425 O O . THR A 1 181 ? -11.242 -3.338 2.104 1 93.12 181 THR A O 1
ATOM 1428 N N . VAL A 1 182 ? -8.992 -3.764 2.02 1 93.88 182 VAL A N 1
ATOM 1429 C CA . VAL A 1 182 ? -9.148 -4.895 1.11 1 93.88 182 VAL A CA 1
ATOM 1430 C C . VAL A 1 182 ? -8.539 -6.145 1.731 1 93.88 182 VAL A C 1
ATOM 1432 O O . VAL A 1 182 ? -7.379 -6.133 2.16 1 93.88 182 VAL A O 1
ATOM 1435 N N . ILE A 1 183 ? -9.328 -7.195 1.801 1 93.38 183 ILE A N 1
ATOM 1436 C CA . ILE A 1 183 ? -8.891 -8.492 2.316 1 93.38 183 ILE A CA 1
ATOM 1437 C C . ILE A 1 183 ? -9.094 -9.562 1.25 1 93.38 183 ILE A C 1
ATOM 1439 O O . ILE A 1 183 ? -10.156 -9.648 0.638 1 93.38 183 ILE A O 1
ATOM 1443 N N . GLY A 1 184 ? -8.062 -10.336 0.953 1 91.88 184 GLY A N 1
ATOM 1444 C CA . GLY A 1 184 ? -8.156 -11.391 -0.05 1 91.88 184 GLY A CA 1
ATOM 1445 C C . GLY A 1 184 ? -7.664 -12.734 0.446 1 91.88 184 GLY A C 1
ATOM 1446 O O . GLY A 1 184 ? -6.828 -12.805 1.348 1 91.88 184 GLY A O 1
ATOM 1447 N N . VAL A 1 185 ? -8.281 -13.797 -0.123 1 88.69 185 VAL A N 1
ATOM 1448 C CA . VAL A 1 185 ? -7.766 -15.141 0.134 1 88.69 185 VAL A CA 1
ATOM 1449 C C . VAL A 1 185 ? -6.426 -15.32 -0.571 1 88.69 185 VAL A C 1
ATOM 1451 O O . VAL A 1 185 ? -6.215 -14.797 -1.669 1 88.69 185 VAL A O 1
ATOM 1454 N N . ASP A 1 186 ? -5.594 -16.109 0.12 1 79.38 186 ASP A N 1
ATOM 1455 C CA . ASP A 1 186 ? -4.234 -16.281 -0.38 1 79.38 186 ASP A CA 1
ATOM 1456 C C . ASP A 1 186 ? -4.18 -17.359 -1.462 1 79.38 186 ASP A C 1
ATOM 1458 O O . ASP A 1 186 ? -3.492 -18.375 -1.304 1 79.38 186 ASP A O 1
ATOM 1462 N N . THR A 1 187 ? -4.863 -17.188 -2.539 1 80.38 187 THR A N 1
ATOM 1463 C CA . THR A 1 187 ? -4.879 -17.984 -3.76 1 80.38 187 THR A CA 1
ATOM 1464 C C . THR A 1 187 ? -4.73 -17.094 -4.992 1 80.38 187 THR A C 1
ATOM 1466 O O . THR A 1 187 ? -4.711 -15.867 -4.875 1 80.38 187 THR A O 1
ATOM 1469 N N . SER A 1 188 ? -4.602 -17.75 -6.098 1 80.25 188 SER A N 1
ATOM 1470 C CA . SER A 1 188 ? -4.508 -16.984 -7.332 1 80.25 188 SER A CA 1
ATOM 1471 C C . SER A 1 188 ? -5.699 -16.047 -7.484 1 80.25 188 SER A C 1
ATOM 1473 O O . SER A 1 188 ? -5.531 -14.875 -7.863 1 80.25 188 SER A O 1
ATOM 1475 N N . TYR A 1 189 ? -6.844 -16.484 -7.102 1 88.69 189 TYR A N 1
ATOM 1476 C CA . TYR A 1 189 ? -8.07 -15.703 -7.219 1 88.69 189 TYR A CA 1
ATOM 1477 C C . TYR A 1 189 ? -8.016 -14.461 -6.332 1 88.69 189 TYR A C 1
ATOM 1479 O O . TYR A 1 189 ? -8.211 -13.344 -6.812 1 88.69 189 TYR A O 1
ATOM 1487 N N . GLY A 1 190 ? -7.711 -14.695 -5.113 1 89.75 190 GLY A N 1
ATOM 1488 C CA . GLY A 1 190 ? -7.711 -13.609 -4.148 1 89.75 190 GLY A CA 1
ATOM 1489 C C . GLY A 1 190 ? -6.59 -12.609 -4.379 1 89.75 190 GLY A C 1
ATOM 1490 O O . GLY A 1 190 ? -6.82 -11.398 -4.363 1 89.75 190 GLY A O 1
ATOM 1491 N N . ARG A 1 191 ? -5.508 -13.078 -4.637 1 81 191 ARG A N 1
ATOM 1492 C CA . ARG A 1 191 ? -4.336 -12.219 -4.762 1 81 191 ARG A CA 1
ATOM 1493 C C . ARG A 1 191 ? -4.445 -11.312 -5.988 1 81 191 ARG A C 1
ATOM 1495 O O . ARG A 1 191 ? -4.191 -10.109 -5.902 1 81 191 ARG A O 1
ATOM 1502 N N . TYR A 1 192 ? -4.793 -11.898 -7.074 1 84.94 192 TYR A N 1
ATOM 1503 C CA . TYR A 1 192 ? -4.82 -11.109 -8.305 1 84.94 192 TYR A CA 1
ATOM 1504 C C . TYR A 1 192 ? -6.047 -10.211 -8.344 1 84.94 192 TYR A C 1
ATOM 1506 O O . TYR A 1 192 ? -6.035 -9.164 -8.992 1 84.94 192 TYR A O 1
ATOM 1514 N N . GLY A 1 193 ? -7.078 -10.648 -7.617 1 92.25 193 GLY A N 1
ATOM 1515 C CA . GLY A 1 193 ? -8.211 -9.75 -7.461 1 92.25 193 GLY A CA 1
ATOM 1516 C C . GLY A 1 193 ? -7.871 -8.492 -6.676 1 92.25 193 GLY A C 1
ATOM 1517 O O . GLY A 1 193 ? -8.18 -7.383 -7.109 1 92.25 193 GLY A O 1
ATOM 1518 N N . VAL A 1 194 ? -7.219 -8.727 -5.527 1 91.12 194 VAL A N 1
ATOM 1519 C CA . VAL A 1 194 ? -6.809 -7.621 -4.668 1 91.12 194 VAL A CA 1
ATOM 1520 C C . VAL A 1 194 ? -5.84 -6.715 -5.418 1 91.12 194 VAL A C 1
ATOM 1522 O O . VAL A 1 194 ? -5.957 -5.488 -5.363 1 91.12 194 VAL A O 1
ATOM 1525 N N . MET A 1 195 ? -4.969 -7.301 -6.148 1 81.5 195 MET A N 1
ATOM 1526 C CA . MET A 1 195 ? -3.994 -6.539 -6.922 1 81.5 195 MET A CA 1
ATOM 1527 C C . MET A 1 195 ? -4.684 -5.703 -7.996 1 81.5 195 MET A C 1
ATOM 1529 O O . MET A 1 195 ? -4.262 -4.582 -8.281 1 81.5 195 MET A O 1
ATOM 1533 N N . GLY A 1 196 ? -5.664 -6.32 -8.648 1 87.38 196 GLY A N 1
ATOM 1534 C CA . GLY A 1 196 ? -6.438 -5.566 -9.625 1 87.38 196 GLY A CA 1
ATOM 1535 C C . GLY A 1 196 ? -7.051 -4.305 -9.055 1 87.38 196 GLY A C 1
ATOM 1536 O O . GLY A 1 196 ? -7.012 -3.244 -9.688 1 87.38 196 GLY A O 1
ATOM 1537 N N . LEU A 1 197 ? -7.516 -4.406 -7.863 1 93.06 197 LEU A N 1
ATOM 1538 C CA . LEU A 1 197 ? -8.141 -3.254 -7.223 1 93.06 197 LEU A CA 1
ATOM 1539 C C . LEU A 1 197 ? -7.086 -2.234 -6.801 1 93.06 197 LEU A C 1
ATOM 1541 O O . LEU A 1 197 ? -7.32 -1.026 -6.871 1 93.06 197 LEU A O 1
ATOM 1545 N N . GLU A 1 198 ? -5.988 -2.715 -6.305 1 84.19 198 GLU A N 1
ATOM 1546 C CA . GLU A 1 198 ? -4.883 -1.831 -5.949 1 84.19 198 GLU A CA 1
ATOM 1547 C C . GLU A 1 198 ? -4.426 -1.009 -7.148 1 84.19 198 GLU A C 1
ATOM 1549 O O . GLU A 1 198 ? -4.156 0.188 -7.023 1 84.19 198 GLU A O 1
ATOM 1554 N N . ASN A 1 199 ? -4.316 -1.661 -8.234 1 80.38 199 ASN A N 1
ATOM 1555 C CA . ASN A 1 199 ? -3.922 -0.975 -9.461 1 80.38 199 ASN A CA 1
ATOM 1556 C C . ASN A 1 199 ? -4.934 0.098 -9.859 1 80.38 199 ASN A C 1
ATOM 1558 O O . ASN A 1 199 ? -4.555 1.179 -10.312 1 80.38 199 ASN A O 1
ATOM 1562 N N . GLU A 1 200 ? -6.184 -0.244 -9.695 1 90 200 GLU A N 1
ATOM 1563 C CA . GLU A 1 200 ? -7.23 0.729 -9.992 1 90 200 GLU A CA 1
ATOM 1564 C C . GLU A 1 200 ? -7.141 1.938 -9.07 1 90 200 GLU A C 1
ATOM 1566 O O . GLU A 1 200 ? -7.32 3.076 -9.5 1 90 200 GLU A O 1
ATOM 1571 N N . ALA A 1 201 ? -6.934 1.699 -7.781 1 90.44 201 ALA A N 1
ATOM 1572 C CA . ALA A 1 201 ? -6.82 2.781 -6.809 1 90.44 201 ALA A CA 1
ATOM 1573 C C . ALA A 1 201 ? -5.672 3.721 -7.164 1 90.44 201 ALA A C 1
ATOM 1575 O O . ALA A 1 201 ? -5.812 4.945 -7.086 1 90.44 201 ALA A O 1
ATOM 1576 N N . GLN A 1 202 ? -4.578 3.152 -7.578 1 75.5 202 GLN A N 1
ATOM 1577 C CA . GLN A 1 202 ? -3.387 3.922 -7.914 1 75.5 202 GLN A CA 1
ATOM 1578 C C . GLN A 1 202 ? -3.594 4.723 -9.195 1 75.5 202 GLN A C 1
ATOM 1580 O O . GLN A 1 202 ? -3.197 5.887 -9.273 1 75.5 202 GLN A O 1
ATOM 1585 N N . GLU A 1 203 ? -4.137 4.082 -10.172 1 78.25 203 GLU A N 1
ATOM 1586 C CA . GLU A 1 203 ? -4.32 4.715 -11.477 1 78.25 203 GLU A CA 1
ATOM 1587 C C . GLU A 1 203 ? -5.344 5.844 -11.398 1 78.25 203 GLU A C 1
ATOM 1589 O O . GLU A 1 203 ? -5.184 6.883 -12.047 1 78.25 203 GLU A O 1
ATOM 1594 N N . ARG A 1 204 ? -6.387 5.621 -10.586 1 86.56 204 ARG A N 1
ATOM 1595 C CA . ARG A 1 204 ? -7.465 6.602 -10.484 1 86.56 204 ARG A CA 1
ATOM 1596 C C . ARG A 1 204 ? -7.098 7.723 -9.523 1 86.56 204 ARG A C 1
ATOM 1598 O O . ARG A 1 204 ? -7.43 8.891 -9.758 1 86.56 204 ARG A O 1
ATOM 1605 N N . GLY A 1 205 ? -6.578 7.41 -8.43 1 85.31 205 GLY A N 1
ATOM 1606 C CA . GLY A 1 205 ? -6.227 8.383 -7.402 1 85.31 205 GLY A CA 1
ATOM 1607 C C . GLY A 1 205 ? -7.43 8.922 -6.656 1 85.31 205 GLY A C 1
ATOM 1608 O O . GLY A 1 205 ? -7.32 9.906 -5.922 1 85.31 205 GLY A O 1
ATOM 1609 N N . THR A 1 206 ? -8.586 8.359 -6.898 1 92.44 206 THR A N 1
ATOM 1610 C CA . THR A 1 206 ? -9.812 8.875 -6.305 1 92.44 206 THR A CA 1
ATOM 1611 C C . THR A 1 206 ? -10.062 8.25 -4.938 1 92.44 206 THR A C 1
ATOM 1613 O O . THR A 1 206 ? -10.836 8.773 -4.137 1 92.44 206 THR A O 1
ATOM 1616 N N . PHE A 1 207 ? -9.508 7.082 -4.656 1 93.19 207 PHE A N 1
ATOM 1617 C CA . PHE A 1 207 ? -9.617 6.438 -3.354 1 93.19 207 PHE A CA 1
ATOM 1618 C C . PHE A 1 207 ? -8.312 5.754 -2.973 1 93.19 207 PHE A C 1
ATOM 1620 O O . PHE A 1 207 ? -7.441 5.551 -3.822 1 93.19 207 PHE A O 1
ATOM 1627 N N . CYS A 1 208 ? -8.195 5.527 -1.696 1 87 208 CYS A N 1
ATOM 1628 C CA . CYS A 1 208 ? -7.004 4.879 -1.168 1 87 208 CYS A CA 1
ATOM 1629 C C . CYS A 1 208 ? -7.359 3.604 -0.415 1 87 208 CYS A C 1
ATOM 1631 O O . CYS A 1 208 ? -8.469 3.477 0.108 1 87 208 CYS A O 1
ATOM 1633 N N . ILE A 1 209 ? -6.445 2.674 -0.541 1 87 209 ILE A N 1
ATOM 1634 C CA . ILE A 1 209 ? -6.598 1.442 0.226 1 87 209 ILE A CA 1
ATOM 1635 C C . ILE A 1 209 ? -5.836 1.559 1.546 1 87 209 ILE A C 1
ATOM 1637 O O . ILE A 1 209 ? -4.613 1.725 1.552 1 87 209 ILE A O 1
ATOM 1641 N N . ALA A 1 210 ? -6.625 1.519 2.615 1 83.06 210 ALA A N 1
ATOM 1642 C CA . ALA A 1 210 ? -6.059 1.684 3.951 1 83.06 210 ALA A CA 1
ATOM 1643 C C . ALA A 1 210 ? -5.113 0.536 4.289 1 83.06 210 ALA A C 1
ATOM 1645 O O . ALA A 1 210 ? -4.047 0.753 4.875 1 83.06 210 ALA A O 1
ATOM 1646 N N . GLN A 1 211 ? -5.586 -0.646 3.965 1 78.75 211 GLN A N 1
ATOM 1647 C CA . GLN A 1 211 ? -4.824 -1.844 4.301 1 78.75 211 GLN A CA 1
ATOM 1648 C C . GLN A 1 211 ? -5.184 -3.002 3.375 1 78.75 211 GLN A C 1
ATOM 1650 O O . GLN A 1 211 ? -6.352 -3.184 3.023 1 78.75 211 GLN A O 1
ATOM 1655 N N . VAL A 1 212 ? -4.125 -3.721 2.953 1 83.25 212 VAL A N 1
ATOM 1656 C CA . VAL A 1 212 ? -4.305 -4.965 2.211 1 83.25 212 VAL A CA 1
ATOM 1657 C C . VAL A 1 212 ? -3.859 -6.145 3.066 1 83.25 212 VAL A C 1
ATOM 1659 O O . VAL A 1 212 ? -2.758 -6.141 3.621 1 83.25 212 VAL A O 1
ATOM 1662 N N . SER A 1 213 ? -4.73 -7.098 3.283 1 82.94 213 SER A N 1
ATOM 1663 C CA . SER A 1 213 ? -4.391 -8.281 4.066 1 82.94 213 SER A CA 1
ATOM 1664 C C . SER A 1 213 ? -4.805 -9.562 3.344 1 82.94 213 SER A C 1
ATOM 1666 O O . SER A 1 213 ? -5.734 -9.547 2.535 1 82.94 213 SER A O 1
ATOM 1668 N N . TYR A 1 214 ? -4.062 -10.641 3.598 1 81.19 214 TYR A N 1
ATOM 1669 C CA . TYR A 1 214 ? -4.371 -11.945 3.02 1 81.19 214 TYR A CA 1
ATOM 1670 C C . TYR A 1 214 ? -4.559 -12.992 4.109 1 81.19 214 TYR A C 1
ATOM 1672 O O . TYR A 1 214 ? -3.934 -12.914 5.168 1 81.19 214 TYR A O 1
ATOM 1680 N N . PHE A 1 215 ? -5.473 -13.914 3.869 1 82.75 215 PHE A N 1
ATOM 1681 C CA . PHE A 1 215 ? -5.617 -15.078 4.734 1 82.75 215 PHE A CA 1
ATOM 1682 C C . PHE A 1 215 ? -5.535 -16.375 3.928 1 82.75 215 PHE A C 1
ATOM 1684 O O . PHE A 1 215 ? -5.965 -16.406 2.773 1 82.75 215 PHE A O 1
ATOM 1691 N N . PRO A 1 216 ? -4.977 -17.406 4.496 1 75 216 PRO A N 1
ATOM 1692 C CA . PRO A 1 216 ? -4.781 -18.656 3.744 1 75 216 PRO A CA 1
ATOM 1693 C C . PRO A 1 216 ? -6.09 -19.391 3.471 1 75 216 PRO A C 1
ATOM 1695 O O . PRO A 1 216 ? -7.09 -19.156 4.148 1 75 216 PRO A O 1
ATOM 1698 N N . SER A 1 217 ? -6.082 -20.172 2.379 1 75.12 217 SER A N 1
ATOM 1699 C CA . SER A 1 217 ? -7.273 -20.922 2.002 1 75.12 217 SER A CA 1
ATOM 1700 C C . SER A 1 217 ? -7.496 -22.109 2.932 1 75.12 217 SER A C 1
ATOM 1702 O O . SER A 1 217 ? -8.594 -22.656 2.994 1 75.12 217 SER A O 1
ATOM 1704 N N . THR A 1 218 ? -6.398 -22.516 3.572 1 65.81 218 THR A N 1
ATOM 1705 C CA . THR A 1 218 ? -6.496 -23.609 4.547 1 65.81 218 THR A CA 1
ATOM 1706 C C . THR A 1 218 ? -5.828 -23.219 5.859 1 65.81 218 THR A C 1
ATOM 1708 O O . THR A 1 218 ? -4.926 -22.375 5.875 1 65.81 218 THR A O 1
ATOM 1711 N N . GLY A 1 219 ? -6.238 -23.812 6.969 1 61.97 219 GLY A N 1
ATOM 1712 C CA . GLY A 1 219 ? -5.625 -23.531 8.258 1 61.97 219 GLY A CA 1
ATOM 1713 C C . GLY A 1 219 ? -5.703 -22.078 8.656 1 61.97 219 GLY A C 1
ATOM 1714 O O . GLY A 1 219 ? -4.766 -21.547 9.258 1 61.97 219 GLY A O 1
ATOM 1715 N N . TYR A 1 220 ? -6.641 -21.422 8.312 1 65.88 220 TYR A N 1
ATOM 1716 C CA . TYR A 1 220 ? -6.758 -19.969 8.281 1 65.88 220 TYR A CA 1
ATOM 1717 C C . TYR A 1 220 ? -7.312 -19.438 9.602 1 65.88 220 TYR A C 1
ATOM 1719 O O . TYR A 1 220 ? -7.41 -18.219 9.797 1 65.88 220 TYR A O 1
ATOM 1727 N N . GLN A 1 221 ? -7.582 -20.25 10.477 1 76.75 221 GLN A N 1
ATOM 1728 C CA . GLN A 1 221 ? -8.422 -19.797 11.578 1 76.75 221 GLN A CA 1
ATOM 1729 C C . GLN A 1 221 ? -7.715 -18.734 12.406 1 76.75 221 GLN A C 1
ATOM 1731 O O . GLN A 1 221 ? -8.297 -17.688 12.711 1 76.75 221 GLN A O 1
ATOM 1736 N N . THR A 1 222 ? -6.555 -18.984 12.695 1 79.56 222 THR A N 1
ATOM 1737 C CA . THR A 1 222 ? -5.848 -18.047 13.547 1 79.56 222 THR A CA 1
ATOM 1738 C C . THR A 1 222 ? -5.605 -16.734 12.805 1 79.56 222 THR A C 1
ATOM 1740 O O . THR A 1 222 ? -5.766 -15.648 13.375 1 79.56 222 THR A O 1
ATOM 1743 N N . LYS A 1 223 ? -5.297 -16.75 11.625 1 81.06 223 LYS A N 1
ATOM 1744 C CA . LYS A 1 223 ? -5.035 -15.547 10.836 1 81.06 223 LYS A CA 1
ATOM 1745 C C . LYS A 1 223 ? -6.316 -14.758 10.594 1 81.06 223 LYS A C 1
ATOM 1747 O O . LYS A 1 223 ? -6.309 -13.523 10.625 1 81.06 223 LYS A O 1
ATOM 1752 N N . ILE A 1 224 ? -7.414 -15.469 10.336 1 90.44 224 ILE A N 1
ATOM 1753 C CA . ILE A 1 224 ? -8.695 -14.805 10.133 1 90.44 224 ILE A CA 1
ATOM 1754 C C . ILE A 1 224 ? -9.102 -14.055 11.398 1 90.44 224 ILE A C 1
ATOM 1756 O O . ILE A 1 224 ? -9.547 -12.906 11.328 1 90.44 224 ILE A O 1
ATOM 1760 N N . ALA A 1 225 ? -8.867 -14.727 12.539 1 91.94 225 ALA A N 1
ATOM 1761 C CA . ALA A 1 225 ? -9.234 -14.094 13.805 1 91.94 225 ALA A CA 1
ATOM 1762 C C . ALA A 1 225 ? -8.453 -12.805 14.023 1 91.94 225 ALA A C 1
ATOM 1764 O O . ALA A 1 225 ? -9.023 -11.797 14.461 1 91.94 225 ALA A O 1
ATOM 1765 N N . SER A 1 226 ? -7.254 -12.844 13.727 1 88.25 226 SER A N 1
ATOM 1766 C CA . SER A 1 226 ? -6.41 -11.664 13.891 1 88.25 226 SER A CA 1
ATOM 1767 C C . SER A 1 226 ? -6.84 -10.539 12.953 1 88.25 226 SER A C 1
ATOM 1769 O O . SER A 1 226 ? -6.871 -9.375 13.352 1 88.25 226 SER A O 1
ATOM 1771 N N . LEU A 1 227 ? -7.152 -10.852 11.789 1 89.75 227 LEU A N 1
ATOM 1772 C CA . LEU A 1 227 ? -7.559 -9.852 10.805 1 89.75 227 LEU A CA 1
ATOM 1773 C C . LEU A 1 227 ? -8.891 -9.219 11.195 1 89.75 227 LEU A C 1
ATOM 1775 O O . LEU A 1 227 ? -9.07 -8.008 11.047 1 89.75 227 LEU A O 1
ATOM 1779 N N . VAL A 1 228 ? -9.781 -10.023 11.695 1 93.88 228 VAL A N 1
ATOM 1780 C CA . VAL A 1 228 ? -11.086 -9.516 12.094 1 93.88 228 VAL A CA 1
ATOM 1781 C C . VAL A 1 228 ? -10.945 -8.578 13.289 1 93.88 228 VAL A C 1
ATOM 1783 O O . VAL A 1 228 ? -11.641 -7.57 13.383 1 93.88 228 VAL A O 1
ATOM 1786 N N . THR A 1 229 ? -10.055 -8.883 14.164 1 91.81 229 THR A N 1
ATOM 1787 C CA . THR A 1 229 ? -9.797 -8.008 15.305 1 91.81 229 THR A CA 1
ATOM 1788 C C . THR A 1 229 ? -9.289 -6.652 14.828 1 91.81 229 THR A C 1
ATOM 1790 O O . THR A 1 229 ? -9.672 -5.613 15.375 1 91.81 229 THR A O 1
ATOM 1793 N N . LYS A 1 230 ? -8.5 -6.656 13.844 1 85.12 230 LYS A N 1
ATOM 1794 C CA . LYS A 1 230 ? -7.977 -5.414 13.281 1 85.12 230 LYS A CA 1
ATOM 1795 C C . LYS A 1 230 ? -9.086 -4.578 12.664 1 85.12 230 LYS A C 1
ATOM 1797 O O . LYS A 1 230 ? -9.078 -3.35 12.766 1 85.12 230 LYS A O 1
ATOM 1802 N N . ILE A 1 231 ? -9.992 -5.195 11.984 1 90 231 ILE A N 1
ATOM 1803 C CA . ILE A 1 231 ? -11.133 -4.512 11.375 1 90 231 ILE A CA 1
ATOM 1804 C C . ILE A 1 231 ? -11.992 -3.879 12.461 1 90 231 ILE A C 1
ATOM 1806 O O . ILE A 1 231 ? -12.484 -2.756 12.305 1 90 231 ILE A O 1
ATOM 1810 N N . LYS A 1 232 ? -12.117 -4.629 13.516 1 89.5 232 LYS A N 1
ATOM 1811 C CA . LYS A 1 232 ? -12.945 -4.168 14.625 1 89.5 232 LYS A CA 1
ATOM 1812 C C . LYS A 1 232 ? -12.375 -2.891 15.242 1 89.5 232 LYS A C 1
ATOM 1814 O O . LYS A 1 232 ? -13.133 -1.991 15.625 1 89.5 232 LYS A O 1
ATOM 1819 N N . THR A 1 233 ? -11.141 -2.77 15.211 1 85.38 233 THR A N 1
ATOM 1820 C CA . THR A 1 233 ? -10.484 -1.659 15.891 1 85.38 233 THR A CA 1
ATOM 1821 C C . THR A 1 233 ? -10.289 -0.484 14.938 1 85.38 233 THR A C 1
ATOM 1823 O O . THR A 1 233 ? -10.016 0.637 15.375 1 85.38 233 THR A O 1
ATOM 1826 N N . ALA A 1 234 ? -10.43 -0.711 13.656 1 80.19 234 ALA A N 1
ATOM 1827 C CA . ALA A 1 234 ? -10.258 0.351 12.664 1 80.19 234 ALA A CA 1
ATOM 1828 C C . ALA A 1 234 ? -11.516 1.207 12.555 1 80.19 234 ALA A C 1
ATOM 1830 O O . ALA A 1 234 ? -12.445 0.867 11.82 1 80.19 234 ALA A O 1
ATOM 1831 N N . ASN A 1 235 ? -11.539 2.32 13.156 1 76.38 235 ASN A N 1
ATOM 1832 C CA . ASN A 1 235 ? -12.734 3.16 13.227 1 76.38 235 ASN A CA 1
ATOM 1833 C C . ASN A 1 235 ? -12.898 4.012 11.977 1 76.38 235 ASN A C 1
ATOM 1835 O O . ASN A 1 235 ? -14 4.465 11.672 1 76.38 235 ASN A O 1
ATOM 1839 N N . ASP A 1 236 ? -11.891 4.172 11.219 1 75.12 236 ASP A N 1
ATOM 1840 C CA . ASP A 1 236 ? -11.945 5.102 10.094 1 75.12 236 ASP A CA 1
ATOM 1841 C C . ASP A 1 236 ? -12.336 4.383 8.805 1 75.12 236 ASP A C 1
ATOM 1843 O O . ASP A 1 236 ? -12.664 5.027 7.801 1 75.12 236 ASP A O 1
ATOM 1847 N N . VAL A 1 237 ? -12.328 3.07 8.859 1 84.5 237 VAL A N 1
ATOM 1848 C CA . VAL A 1 237 ? -12.641 2.332 7.641 1 84.5 237 VAL A CA 1
ATOM 1849 C C . VAL A 1 237 ? -13.977 1.621 7.793 1 84.5 237 VAL A C 1
ATOM 1851 O O . VAL A 1 237 ? -14.117 0.721 8.625 1 84.5 237 VAL A O 1
ATOM 1854 N N . ASN A 1 238 ? -14.93 2.023 6.969 1 92.19 238 ASN A N 1
ATOM 1855 C CA . ASN A 1 238 ? -16.266 1.454 7.074 1 92.19 238 ASN A CA 1
ATOM 1856 C C . ASN A 1 238 ? -16.609 0.589 5.863 1 92.19 238 ASN A C 1
ATOM 1858 O O . ASN A 1 238 ? -17.609 -0.136 5.875 1 92.19 238 ASN A O 1
ATOM 1862 N N . VAL A 1 239 ? -15.883 0.714 4.883 1 95.75 239 VAL A N 1
ATOM 1863 C CA . VAL A 1 239 ? -16.109 -0.097 3.693 1 95.75 239 VAL A CA 1
ATOM 1864 C C . VAL A 1 239 ? -14.977 -1.108 3.531 1 95.75 239 VAL A C 1
ATOM 1866 O O . VAL A 1 239 ? -13.797 -0.734 3.508 1 95.75 239 VAL A O 1
ATOM 1869 N N . ILE A 1 240 ? -15.312 -2.41 3.426 1 96.75 240 ILE A N 1
ATOM 1870 C CA . ILE A 1 240 ? -14.336 -3.494 3.354 1 96.75 240 ILE A CA 1
ATOM 1871 C C . ILE A 1 240 ? -14.617 -4.359 2.127 1 96.75 240 ILE A C 1
ATOM 1873 O O . ILE A 1 240 ? -15.742 -4.828 1.935 1 96.75 240 ILE A O 1
ATOM 1877 N N . VAL A 1 241 ? -13.617 -4.559 1.301 1 97.62 241 VAL A N 1
ATOM 1878 C CA . VAL A 1 241 ? -13.703 -5.484 0.175 1 97.62 241 VAL A CA 1
ATOM 1879 C C . VAL A 1 241 ? -13.188 -6.855 0.591 1 97.62 241 VAL A C 1
ATOM 1881 O O . VAL A 1 241 ? -12.055 -6.98 1.06 1 97.62 241 VAL A O 1
ATOM 1884 N N . LEU A 1 242 ? -13.977 -7.859 0.527 1 97.31 242 LEU A N 1
ATOM 1885 C CA . LEU A 1 242 ? -13.57 -9.234 0.808 1 97.31 242 LEU A CA 1
ATOM 1886 C C . LEU A 1 242 ? -13.523 -10.055 -0.473 1 97.31 242 LEU A C 1
ATOM 1888 O O . LEU A 1 242 ? -14.562 -10.445 -1.005 1 97.31 242 LEU A O 1
ATOM 1892 N N . TRP A 1 243 ? -12.289 -10.273 -0.967 1 96.56 243 TRP A N 1
ATOM 1893 C CA . TRP A 1 243 ? -12.086 -11.031 -2.199 1 96.56 243 TRP A CA 1
ATOM 1894 C C . TRP A 1 243 ? -11.758 -12.492 -1.894 1 96.56 243 TRP A C 1
ATOM 1896 O O . TRP A 1 243 ? -10.594 -12.852 -1.701 1 96.56 243 TRP A O 1
ATOM 1906 N N . GLY A 1 244 ? -12.773 -13.328 -1.905 1 92.31 244 GLY A N 1
ATOM 1907 C CA . GLY A 1 244 ? -12.602 -14.742 -1.603 1 92.31 244 GLY A CA 1
ATOM 1908 C C . GLY A 1 244 ? -13.672 -15.617 -2.227 1 92.31 244 GLY A C 1
ATOM 1909 O O . GLY A 1 244 ? -14.672 -15.117 -2.748 1 92.31 244 GLY A O 1
ATOM 1910 N N . ASP A 1 245 ? -13.414 -16.891 -2.256 1 88.44 245 ASP A N 1
ATOM 1911 C CA . ASP A 1 245 ? -14.414 -17.844 -2.717 1 88.44 245 ASP A CA 1
ATOM 1912 C C . ASP A 1 245 ? -15.5 -18.062 -1.663 1 88.44 245 ASP A C 1
ATOM 1914 O O . ASP A 1 245 ? -15.391 -17.562 -0.542 1 88.44 245 ASP A O 1
ATOM 1918 N N . PRO A 1 246 ? -16.531 -18.75 -2 1 87.12 246 PRO A N 1
ATOM 1919 C CA . PRO A 1 246 ? -17.656 -18.891 -1.071 1 87.12 246 PRO A CA 1
ATOM 1920 C C . PRO A 1 246 ? -17.25 -19.531 0.256 1 87.12 246 PRO A C 1
ATOM 1922 O O . PRO A 1 246 ? -17.562 -19 1.322 1 87.12 246 PRO A O 1
ATOM 1925 N N . THR A 1 247 ? -16.469 -20.578 0.196 1 82 247 THR A N 1
ATOM 1926 C CA . THR A 1 247 ? -16.125 -21.328 1.404 1 82 247 THR A CA 1
ATOM 1927 C C . THR A 1 247 ? -15.266 -20.484 2.334 1 82 247 THR A C 1
ATOM 1929 O O . THR A 1 247 ? -15.539 -20.375 3.531 1 82 247 THR A O 1
ATOM 1932 N N . THR A 1 248 ? -14.297 -19.875 1.773 1 87.12 248 THR A N 1
ATOM 1933 C CA . THR A 1 248 ? -13.367 -19.109 2.588 1 87.12 248 THR A CA 1
ATOM 1934 C C . THR A 1 248 ? -14.031 -17.828 3.092 1 87.12 248 THR A C 1
ATOM 1936 O O . THR A 1 248 ? -13.766 -17.375 4.211 1 87.12 248 THR A O 1
ATOM 1939 N N . SER A 1 249 ? -14.883 -17.25 2.275 1 93 249 SER A N 1
ATOM 1940 C CA . SER A 1 249 ? -15.562 -16.016 2.672 1 93 249 SER A CA 1
ATOM 1941 C C . SER A 1 249 ? -16.562 -16.266 3.785 1 93 249 SER A C 1
ATOM 1943 O O . SER A 1 249 ? -16.719 -15.461 4.703 1 93 249 SER A O 1
ATOM 1945 N N . ILE A 1 250 ? -17.219 -17.422 3.713 1 91.31 250 ILE A N 1
ATOM 1946 C CA . ILE A 1 250 ? -18.172 -17.781 4.758 1 91.31 250 ILE A CA 1
ATOM 1947 C C . ILE A 1 250 ? -17.438 -17.969 6.086 1 91.31 250 ILE A C 1
ATOM 1949 O O . ILE A 1 250 ? -17.891 -17.5 7.125 1 91.31 250 ILE A O 1
ATOM 1953 N N . ALA A 1 251 ? -16.297 -18.594 5.996 1 89.5 251 ALA A N 1
ATOM 1954 C CA . ALA A 1 251 ? -15.5 -18.797 7.203 1 89.5 251 ALA A CA 1
ATOM 1955 C C . ALA A 1 251 ? -15.062 -17.453 7.785 1 89.5 251 ALA A C 1
ATOM 1957 O O . ALA A 1 251 ? -15.078 -17.266 9 1 89.5 251 ALA A O 1
ATOM 1958 N N . PHE A 1 252 ? -14.656 -16.609 6.945 1 94.69 252 PHE A N 1
ATOM 1959 C CA . PHE A 1 252 ? -14.203 -15.289 7.379 1 94.69 252 PHE A CA 1
ATOM 1960 C C . PHE A 1 252 ? -15.344 -14.516 8.039 1 94.69 252 PHE A C 1
ATOM 1962 O O . PHE A 1 252 ? -15.164 -13.945 9.117 1 94.69 252 PHE A O 1
ATOM 1969 N N . LEU A 1 253 ? -16.531 -14.492 7.43 1 95.69 253 LEU A N 1
ATOM 1970 C CA . LEU A 1 253 ? -17.672 -13.727 7.906 1 95.69 253 LEU A CA 1
ATOM 1971 C C . LEU A 1 253 ? -18.25 -14.344 9.172 1 95.69 253 LEU A C 1
ATOM 1973 O O . LEU A 1 253 ? -18.812 -13.633 10.016 1 95.69 253 LEU A O 1
ATOM 1977 N N . GLU A 1 254 ? -18.062 -15.68 9.234 1 94.06 254 GLU A N 1
ATOM 1978 C CA . GLU A 1 254 ? -18.453 -16.312 10.492 1 94.06 254 GLU A CA 1
ATOM 1979 C C . GLU A 1 254 ? -17.609 -15.805 11.648 1 94.06 254 GLU A C 1
ATOM 1981 O O . GLU A 1 254 ? -18.109 -15.602 12.758 1 94.06 254 GLU A O 1
ATOM 1986 N N . GLU A 1 255 ? -16.344 -15.68 11.398 1 94.62 255 GLU A N 1
ATOM 1987 C CA . GLU A 1 255 ? -15.469 -15.117 12.422 1 94.62 255 GLU A CA 1
ATOM 1988 C C . GLU A 1 255 ? -15.859 -13.68 12.75 1 94.62 255 GLU A C 1
ATOM 1990 O O . GLU A 1 255 ? -15.773 -13.25 13.906 1 94.62 255 GLU A O 1
ATOM 1995 N N . VAL A 1 256 ? -16.25 -12.898 11.75 1 95.94 256 VAL A N 1
ATOM 1996 C CA . VAL A 1 256 ? -16.703 -11.523 11.945 1 95.94 256 VAL A CA 1
ATOM 1997 C C . VAL A 1 256 ? -17.922 -11.508 12.859 1 95.94 256 VAL A C 1
ATOM 1999 O O . VAL A 1 256 ? -18.031 -10.664 13.75 1 95.94 256 VAL A O 1
ATOM 2002 N N . ARG A 1 257 ? -18.828 -12.414 12.648 1 95.38 257 ARG A N 1
ATOM 2003 C CA . ARG A 1 257 ? -20.016 -12.547 13.477 1 95.38 257 ARG A CA 1
ATOM 2004 C C . ARG A 1 257 ? -19.641 -12.898 14.914 1 95.38 257 ARG A C 1
ATOM 2006 O O . ARG A 1 257 ? -20.156 -12.289 15.859 1 95.38 257 ARG A O 1
ATOM 2013 N N . LYS A 1 258 ? -18.75 -13.828 15.039 1 95.12 258 LYS A N 1
ATOM 2014 C CA . LYS A 1 258 ? -18.344 -14.289 16.359 1 95.12 258 LYS A CA 1
ATOM 2015 C C . LYS A 1 258 ? -17.734 -13.148 17.172 1 95.12 258 LYS A C 1
ATOM 2017 O O . LYS A 1 258 ? -17.938 -13.062 18.391 1 95.12 258 LYS A O 1
ATOM 2022 N N . GLN A 1 259 ? -17.016 -12.312 16.484 1 95 259 GLN A N 1
ATOM 2023 C CA . GLN A 1 259 ? -16.359 -11.219 17.172 1 95 259 GLN A CA 1
ATOM 2024 C C . GLN A 1 259 ? -17.266 -10 17.297 1 95 259 GLN A C 1
ATOM 2026 O O . GLN A 1 259 ? -16.891 -9 17.922 1 95 259 GLN A O 1
ATOM 2031 N N . GLY A 1 260 ? -18.422 -9.977 16.703 1 93.44 260 GLY A N 1
ATOM 2032 C CA . GLY A 1 260 ? -19.438 -8.953 16.875 1 93.44 260 GLY A CA 1
ATOM 2033 C C . GLY A 1 260 ? -19.141 -7.68 16.109 1 93.44 260 GLY A C 1
ATOM 2034 O O . GLY A 1 260 ? -19.406 -6.578 16.578 1 93.44 260 GLY A O 1
ATOM 2035 N N . VAL A 1 261 ? -18.5 -7.777 14.969 1 93.12 261 VAL A N 1
ATOM 2036 C CA . VAL A 1 261 ? -18.203 -6.613 14.141 1 93.12 261 VAL A CA 1
ATOM 2037 C C . VAL A 1 261 ? -19.438 -6.25 13.312 1 93.12 261 VAL A C 1
ATOM 2039 O O . VAL A 1 261 ? -19.859 -7.023 12.445 1 93.12 261 VAL A O 1
ATOM 2042 N N . THR A 1 262 ? -20.047 -5.113 13.617 1 91.12 262 THR A N 1
ATOM 2043 C CA . THR A 1 262 ? -21.234 -4.648 12.898 1 91.12 262 THR A CA 1
ATOM 2044 C C . THR A 1 262 ? -21.016 -3.229 12.375 1 91.12 262 THR A C 1
ATOM 2046 O O . THR A 1 262 ? -20.016 -2.584 12.703 1 91.12 262 THR A O 1
ATOM 2049 N N . GLY A 1 263 ? -21.828 -2.82 11.438 1 89.25 263 GLY A N 1
ATOM 2050 C CA . GLY A 1 263 ? -21.797 -1.442 10.969 1 89.25 263 GLY A CA 1
ATOM 2051 C C . GLY A 1 263 ? -20.859 -1.224 9.805 1 89.25 263 GLY A C 1
ATOM 2052 O O . GLY A 1 263 ? -20.625 -0.084 9.398 1 89.25 263 GLY A O 1
ATOM 2053 N N . LYS A 1 264 ? -20.266 -2.264 9.352 1 93.31 264 LYS A N 1
ATOM 2054 C CA . LYS A 1 264 ? -19.375 -2.156 8.188 1 93.31 264 LYS A CA 1
ATOM 2055 C C . LYS A 1 264 ? -20.125 -2.477 6.898 1 93.31 264 LYS A C 1
ATOM 2057 O O . LYS A 1 264 ? -21.078 -3.26 6.906 1 93.31 264 LYS A O 1
ATOM 2062 N N . THR A 1 265 ? -19.766 -1.809 5.898 1 94.94 265 THR A N 1
ATOM 2063 C CA . THR A 1 265 ? -20.297 -2.109 4.574 1 94.94 265 THR A CA 1
ATOM 2064 C C . THR A 1 265 ? -19.328 -2.975 3.783 1 94.94 265 THR A C 1
ATOM 2066 O O . THR A 1 265 ? -18.172 -2.592 3.58 1 94.94 265 THR A O 1
ATOM 2069 N N . TRP A 1 266 ? -19.828 -4.094 3.318 1 97.06 266 TRP A N 1
ATOM 2070 C CA . TRP A 1 266 ? -18.984 -5.035 2.602 1 97.06 266 TRP A CA 1
ATOM 2071 C C . TRP A 1 266 ? -19.188 -4.926 1.095 1 97.06 266 TRP A C 1
ATOM 2073 O O . TRP A 1 266 ? -20.328 -4.766 0.633 1 97.06 266 TRP A O 1
ATOM 2083 N N . LEU A 1 267 ? -18.156 -4.883 0.397 1 97.69 267 LEU A N 1
ATOM 2084 C CA . LEU A 1 267 ? -18.188 -5.09 -1.048 1 97.69 267 LEU A CA 1
ATOM 2085 C C . LEU A 1 267 ? -17.859 -6.539 -1.396 1 97.69 267 LEU A C 1
ATOM 2087 O O . LEU A 1 267 ? -16.781 -7.043 -1.048 1 97.69 267 LEU A O 1
ATOM 2091 N N . ALA A 1 268 ? -18.75 -7.184 -2.049 1 97.56 268 ALA A N 1
ATOM 2092 C CA . ALA A 1 268 ? -18.688 -8.625 -2.283 1 97.56 268 ALA A CA 1
ATOM 2093 C C . ALA A 1 268 ? -18.453 -8.93 -3.76 1 97.56 268 ALA A C 1
ATOM 2095 O O . ALA A 1 268 ? -19.375 -8.812 -4.574 1 97.56 268 ALA A O 1
ATOM 2096 N N . PRO A 1 269 ? -17.219 -9.367 -4.141 1 96.94 269 PRO A N 1
ATOM 2097 C CA . PRO A 1 269 ? -17.031 -9.852 -5.512 1 96.94 269 PRO A CA 1
ATOM 2098 C C . PRO A 1 269 ? -17.891 -11.078 -5.82 1 96.94 269 PRO A C 1
ATOM 2100 O O . PRO A 1 269 ? -18.562 -11.602 -4.93 1 96.94 269 PRO A O 1
ATOM 2103 N N . GLU A 1 270 ? -17.906 -11.508 -6.984 1 95.06 270 GLU A N 1
ATOM 2104 C CA . GLU A 1 270 ? -18.766 -12.586 -7.461 1 95.06 270 GLU A CA 1
ATOM 2105 C C . GLU A 1 270 ? -18.484 -13.891 -6.715 1 95.06 270 GLU A C 1
ATOM 2107 O O . GLU A 1 270 ? -19.344 -14.781 -6.664 1 95.06 270 GLU A O 1
ATOM 2112 N N . GLY A 1 271 ? -17.375 -14.008 -6.031 1 92.44 271 GLY A N 1
ATOM 2113 C CA . GLY A 1 271 ? -16.984 -15.211 -5.312 1 92.44 271 GLY A CA 1
ATOM 2114 C C . GLY A 1 271 ? -17.938 -15.578 -4.191 1 92.44 271 GLY A C 1
ATOM 2115 O O . GLY A 1 271 ? -18.078 -16.75 -3.85 1 92.44 271 GLY A O 1
ATOM 2116 N N . TRP A 1 272 ? -18.578 -14.531 -3.611 1 93.62 272 TRP A N 1
ATOM 2117 C CA . TRP A 1 272 ? -19.453 -14.891 -2.498 1 93.62 272 TRP A CA 1
ATOM 2118 C C . TRP A 1 272 ? -20.703 -14.016 -2.488 1 93.62 272 TRP A C 1
ATOM 2120 O O . TRP A 1 272 ? -21.562 -14.164 -1.616 1 93.62 272 TRP A O 1
ATOM 2130 N N . SER A 1 273 ? -20.875 -13.188 -3.467 1 94.88 273 SER A N 1
ATOM 2131 C CA . SER A 1 273 ? -22.047 -12.305 -3.502 1 94.88 273 SER A CA 1
ATOM 2132 C C . SER A 1 273 ? -23.328 -13.109 -3.623 1 94.88 273 SER A C 1
ATOM 2134 O O . SER A 1 273 ? -24.406 -12.633 -3.23 1 94.88 273 SER A O 1
ATOM 2136 N N . GLU A 1 274 ? -23.203 -14.344 -4.145 1 89.88 274 GLU A N 1
ATOM 2137 C CA . GLU A 1 274 ? -24.391 -15.18 -4.305 1 89.88 274 GLU A CA 1
ATOM 2138 C C . GLU A 1 274 ? -24.328 -16.391 -3.383 1 89.88 274 GLU A C 1
ATOM 2140 O O . GLU A 1 274 ? -25 -17.406 -3.635 1 89.88 274 GLU A O 1
ATOM 2145 N N . ALA A 1 275 ? -23.484 -16.297 -2.391 1 88.25 275 ALA A N 1
ATOM 2146 C CA . ALA A 1 275 ? -23.406 -17.406 -1.452 1 88.25 275 ALA A CA 1
ATOM 2147 C C . ALA A 1 275 ? -24.641 -17.469 -0.561 1 88.25 275 ALA A C 1
ATOM 2149 O O . ALA A 1 275 ? -24.672 -16.875 0.516 1 88.25 275 ALA A O 1
ATOM 2150 N N . THR A 1 276 ? -25.594 -18.281 -0.87 1 85.81 276 THR A N 1
ATOM 2151 C CA . THR A 1 276 ? -26.906 -18.312 -0.23 1 85.81 276 THR A CA 1
ATOM 2152 C C . THR A 1 276 ? -26.781 -18.766 1.224 1 85.81 276 THR A C 1
ATOM 2154 O O . THR A 1 276 ? -27.656 -18.469 2.047 1 85.81 276 THR A O 1
ATOM 2157 N N . SER A 1 277 ? -25.688 -19.531 1.487 1 85.56 277 SER A N 1
ATOM 2158 C CA . SER A 1 277 ? -25.469 -19.984 2.859 1 85.56 277 SER A CA 1
ATOM 2159 C C . SER A 1 277 ? -25.344 -18.797 3.811 1 85.56 277 SER A C 1
ATOM 2161 O O . SER A 1 277 ? -25.516 -18.938 5.02 1 85.56 277 SER A O 1
ATOM 2163 N N . LEU A 1 278 ? -25.094 -17.641 3.27 1 91.88 278 LEU A N 1
ATOM 2164 C CA . LEU A 1 278 ? -24.906 -16.453 4.074 1 91.88 278 LEU A CA 1
ATOM 2165 C C . LEU A 1 278 ? -26.219 -15.68 4.219 1 91.88 278 LEU A C 1
ATOM 2167 O O . LEU A 1 278 ? -26.328 -14.773 5.051 1 91.88 278 LEU A O 1
ATOM 2171 N N . PHE A 1 279 ? -27.25 -16.109 3.482 1 92.44 279 PHE A N 1
ATOM 2172 C CA . PHE A 1 279 ? -28.516 -15.367 3.486 1 92.44 279 PHE A CA 1
ATOM 2173 C C . PHE A 1 279 ? -29.438 -15.867 4.59 1 92.44 279 PHE A C 1
ATOM 2175 O O . PHE A 1 279 ? -30.547 -16.312 4.316 1 92.44 279 PHE A O 1
ATOM 2182 N N . LYS A 1 280 ? -28.922 -15.789 5.719 1 92.44 280 LYS A N 1
ATOM 2183 C CA . LYS A 1 280 ? -29.641 -16.156 6.941 1 92.44 280 LYS A CA 1
ATOM 2184 C C . LYS A 1 280 ? -29.766 -14.953 7.883 1 92.44 280 LYS A C 1
ATOM 2186 O O . LYS A 1 280 ? -28.891 -14.07 7.883 1 92.44 280 LYS A O 1
ATOM 2191 N N . PRO A 1 281 ? -30.797 -14.961 8.672 1 91.88 281 PRO A N 1
ATOM 2192 C CA . PRO A 1 281 ? -31.031 -13.836 9.578 1 91.88 281 PRO A CA 1
ATOM 2193 C C . PRO A 1 281 ? -29.844 -13.586 10.516 1 91.88 281 PRO A C 1
ATOM 2195 O O . PRO A 1 281 ? -29.562 -12.438 10.875 1 91.88 281 PRO A O 1
ATOM 2198 N N . LYS A 1 282 ? -29.125 -14.586 10.836 1 91.62 282 LYS A N 1
ATOM 2199 C CA . LYS A 1 282 ? -28.047 -14.43 11.805 1 91.62 282 LYS A CA 1
ATOM 2200 C C . LYS A 1 282 ? -26.906 -13.602 11.227 1 91.62 282 LYS A C 1
ATOM 2202 O O . LYS A 1 282 ? -26.125 -13 11.969 1 91.62 282 LYS A O 1
ATOM 2207 N N . TYR A 1 283 ? -26.844 -13.539 9.898 1 94.31 283 TYR A N 1
ATOM 2208 C CA . TYR A 1 283 ? -25.734 -12.812 9.273 1 94.31 283 TYR A CA 1
ATOM 2209 C C . TYR A 1 283 ? -26.172 -11.414 8.867 1 94.31 283 TYR A C 1
ATOM 2211 O O . TYR A 1 283 ? -25.328 -10.586 8.492 1 94.31 283 TYR A O 1
ATOM 2219 N N . MET A 1 284 ? -27.391 -11.039 9 1 92.75 284 MET A N 1
ATOM 2220 C CA . MET A 1 284 ? -27.938 -9.781 8.484 1 92.75 284 MET A CA 1
ATOM 2221 C C . MET A 1 284 ? -27.312 -8.594 9.211 1 92.75 284 MET A C 1
ATOM 2223 O O . MET A 1 284 ? -27.016 -7.57 8.586 1 92.75 284 MET A O 1
ATOM 2227 N N . PRO A 1 285 ? -27.078 -8.711 10.484 1 92.19 285 PRO A N 1
ATOM 2228 C CA . PRO A 1 285 ? -26.453 -7.566 11.133 1 92.19 285 PRO A CA 1
ATOM 2229 C C . PRO A 1 285 ? -25.016 -7.336 10.664 1 92.19 285 PRO A C 1
ATOM 2231 O O . PRO A 1 285 ? -24.469 -6.246 10.844 1 92.19 285 PRO A O 1
ATOM 2234 N N . ILE A 1 286 ? -24.453 -8.352 10.07 1 93.5 286 ILE A N 1
ATOM 2235 C CA . ILE A 1 286 ? -23.047 -8.32 9.688 1 93.5 286 ILE A CA 1
ATOM 2236 C C . ILE A 1 286 ? -22.906 -7.91 8.227 1 93.5 286 ILE A C 1
ATOM 2238 O O . ILE A 1 286 ? -22.172 -6.977 7.895 1 93.5 286 ILE A O 1
ATOM 2242 N N . ILE A 1 287 ? -23.688 -8.562 7.324 1 95.25 287 ILE A N 1
ATOM 2243 C CA . ILE A 1 287 ? -23.453 -8.383 5.898 1 95.25 287 ILE A CA 1
ATOM 2244 C C . ILE A 1 287 ? -24.672 -7.758 5.238 1 95.25 287 ILE A C 1
ATOM 2246 O O . ILE A 1 287 ? -24.703 -7.57 4.02 1 95.25 287 ILE A O 1
ATOM 2250 N N . GLY A 1 288 ? -25.688 -7.492 6.059 1 93.94 288 GLY A N 1
ATOM 2251 C CA . GLY A 1 288 ? -26.828 -6.809 5.48 1 93.94 288 GLY A CA 1
ATOM 2252 C C . GLY A 1 288 ? -26.469 -5.512 4.789 1 93.94 288 GLY A C 1
ATOM 2253 O O . GLY A 1 288 ? -25.734 -4.688 5.348 1 93.94 288 GLY A O 1
ATOM 2254 N N . GLY A 1 289 ? -26.922 -5.434 3.461 1 94.69 289 GLY A N 1
ATOM 2255 C CA . GLY A 1 289 ? -26.656 -4.211 2.719 1 94.69 289 GLY A CA 1
ATOM 2256 C C . GLY A 1 289 ? -25.344 -4.246 1.957 1 94.69 289 GLY A C 1
ATOM 2257 O O . GLY A 1 289 ? -24.906 -3.23 1.413 1 94.69 289 GLY A O 1
ATOM 2258 N N . PHE A 1 290 ? -24.672 -5.445 1.952 1 96.31 290 PHE A N 1
ATOM 2259 C CA . PHE A 1 290 ? -23.453 -5.469 1.151 1 96.31 290 PHE A CA 1
ATOM 2260 C C . PHE A 1 290 ? -23.75 -5.156 -0.308 1 96.31 290 PHE A C 1
ATOM 2262 O O . PHE A 1 290 ? -24.875 -5.379 -0.776 1 96.31 290 PHE A O 1
ATOM 2269 N N . VAL A 1 291 ? -22.859 -4.543 -0.946 1 96.56 291 VAL A N 1
ATOM 2270 C CA . VAL A 1 291 ? -22.938 -4.305 -2.385 1 96.56 291 VAL A CA 1
ATOM 2271 C C . VAL A 1 291 ? -21.953 -5.23 -3.113 1 96.56 291 VAL A C 1
ATOM 2273 O O . VAL A 1 291 ? -20.766 -5.238 -2.82 1 96.56 291 VAL A O 1
ATOM 2276 N N . GLY A 1 292 ? -22.5 -6.023 -3.965 1 96.94 292 GLY A N 1
ATOM 2277 C CA . GLY A 1 292 ? -21.641 -7.008 -4.605 1 96.94 292 GLY A CA 1
ATOM 2278 C C . GLY A 1 292 ? -21.797 -7.043 -6.113 1 96.94 292 GLY A C 1
ATOM 2279 O O . GLY A 1 292 ? -22.688 -6.398 -6.664 1 96.94 292 GLY A O 1
ATOM 2280 N N . THR A 1 293 ? -20.797 -7.605 -6.746 1 96.75 293 THR A N 1
ATOM 2281 C CA . THR A 1 293 ? -20.859 -7.871 -8.18 1 96.75 293 THR A CA 1
ATOM 2282 C C . THR A 1 293 ? -21.203 -9.336 -8.445 1 96.75 293 THR A C 1
ATOM 2284 O O . THR A 1 293 ? -20.75 -10.219 -7.703 1 96.75 293 THR A O 1
ATOM 2287 N N . LYS A 1 294 ? -22.047 -9.5 -9.344 1 94.94 294 LYS A N 1
ATOM 2288 C CA . LYS A 1 294 ? -22.453 -10.812 -9.852 1 94.94 294 LYS A CA 1
ATOM 2289 C C . LYS A 1 294 ? -22.359 -10.859 -11.375 1 94.94 294 LYS A C 1
ATOM 2291 O O . LYS A 1 294 ? -22.625 -9.859 -12.055 1 94.94 294 LYS A O 1
ATOM 2296 N N . LEU A 1 295 ? -21.953 -12.039 -11.867 1 94.5 295 LEU A N 1
ATOM 2297 C CA . LEU A 1 295 ? -21.969 -12.172 -13.32 1 94.5 295 LEU A CA 1
ATOM 2298 C C . LEU A 1 295 ? -23.375 -11.977 -13.875 1 94.5 295 LEU A C 1
ATOM 2300 O O . LEU A 1 295 ? -24.344 -12.383 -13.258 1 94.5 295 LEU A O 1
ATOM 2304 N N . ARG A 1 296 ? -23.453 -11.383 -14.969 1 93 296 ARG A N 1
ATOM 2305 C CA . ARG A 1 296 ? -24.734 -11.094 -15.609 1 93 296 ARG A CA 1
ATOM 2306 C C . ARG A 1 296 ? -25.516 -12.375 -15.891 1 93 296 ARG A C 1
ATOM 2308 O O . ARG A 1 296 ? -24.938 -13.383 -16.297 1 93 296 ARG A O 1
ATOM 2315 N N . ASP A 1 297 ? -26.828 -12.312 -15.602 1 91.94 297 ASP A N 1
ATOM 2316 C CA . ASP A 1 297 ? -27.703 -13.414 -15.969 1 91.94 297 ASP A CA 1
ATOM 2317 C C . ASP A 1 297 ? -28.109 -13.328 -17.438 1 91.94 297 ASP A C 1
ATOM 2319 O O . ASP A 1 297 ? -28.656 -12.312 -17.875 1 91.94 297 ASP A O 1
ATOM 2323 N N . TYR A 1 298 ? -27.859 -14.289 -18.141 1 93.06 298 TYR A N 1
ATOM 2324 C CA . TYR A 1 298 ? -28.266 -14.359 -19.531 1 93.06 298 TYR A CA 1
ATOM 2325 C C . TYR A 1 298 ? -29.453 -15.312 -19.703 1 93.06 298 TYR A C 1
ATOM 2327 O O . TYR A 1 298 ? -29.859 -15.977 -18.75 1 93.06 298 TYR A O 1
ATOM 2335 N N . ASP A 1 299 ? -30.016 -15.305 -20.891 1 93.12 299 ASP A N 1
ATOM 2336 C CA . ASP A 1 299 ? -31.188 -16.125 -21.156 1 93.12 299 ASP A CA 1
ATOM 2337 C C . ASP A 1 299 ? -30.828 -17.594 -21.281 1 93.12 299 ASP A C 1
ATOM 2339 O O . ASP A 1 299 ? -30.094 -17.984 -22.188 1 93.12 299 ASP A O 1
ATOM 2343 N N . LEU A 1 300 ? -31.344 -18.391 -20.328 1 95.94 300 LEU A N 1
ATOM 2344 C CA . LEU A 1 300 ? -31.094 -19.828 -20.328 1 95.94 300 LEU A CA 1
ATOM 2345 C C . LEU A 1 300 ? -32.406 -20.609 -20.406 1 95.94 300 LEU A C 1
ATOM 2347 O O . LEU A 1 300 ? -32.531 -21.688 -19.828 1 95.94 300 LEU A O 1
ATOM 2351 N N . SER A 1 301 ? -33.406 -20.031 -21.094 1 95.12 301 SER A N 1
ATOM 2352 C CA . SER A 1 301 ? -34.719 -20.641 -21.172 1 95.12 301 SER A CA 1
ATOM 2353 C C . SER A 1 301 ? -34.656 -22 -21.844 1 95.12 301 SER A C 1
ATOM 2355 O O . SER A 1 301 ? -35.344 -22.938 -21.422 1 95.12 301 SER A O 1
ATOM 2357 N N . ARG A 1 302 ? -33.875 -22.125 -22.906 1 95.31 302 ARG A N 1
ATOM 2358 C CA . ARG A 1 302 ? -33.75 -23.391 -23.625 1 95.31 302 ARG A CA 1
ATOM 2359 C C . ARG A 1 302 ? -33.125 -24.469 -22.75 1 95.31 302 ARG A C 1
ATOM 2361 O O . ARG A 1 302 ? -33.531 -25.625 -22.781 1 95.31 302 ARG A O 1
ATOM 2368 N N . TYR A 1 303 ? -32.219 -24.094 -21.969 1 96.25 303 TYR A N 1
ATOM 2369 C CA . TYR A 1 303 ? -31.594 -25.031 -21.047 1 96.25 303 TYR A CA 1
ATOM 2370 C C . TYR A 1 303 ? -32.531 -25.422 -19.922 1 96.25 303 TYR A C 1
ATOM 2372 O O . TYR A 1 303 ? -32.594 -26.578 -19.5 1 96.25 303 TYR A O 1
ATOM 2380 N N . LYS A 1 304 ? -33.156 -24.344 -19.406 1 96.25 304 LYS A N 1
ATOM 2381 C CA . LYS A 1 304 ? -34.156 -24.609 -18.375 1 96.25 304 LYS A CA 1
ATOM 2382 C C . LYS A 1 304 ? -35.188 -25.609 -18.859 1 96.25 304 LYS A C 1
ATOM 2384 O O . LYS A 1 304 ? -35.531 -26.547 -18.125 1 96.25 304 LYS A O 1
ATOM 2389 N N . ASN A 1 305 ? -35.656 -25.453 -20.078 1 95.88 305 ASN A N 1
ATOM 2390 C CA . ASN A 1 305 ? -36.625 -26.391 -20.672 1 95.88 305 ASN A CA 1
ATOM 2391 C C . ASN A 1 305 ? -36.031 -27.781 -20.812 1 95.88 305 ASN A C 1
ATOM 2393 O O . ASN A 1 305 ? -36.75 -28.781 -20.609 1 95.88 305 ASN A O 1
ATOM 2397 N N . HIS A 1 306 ? -34.812 -27.812 -21.219 1 95.88 306 HIS A N 1
ATOM 2398 C CA . HIS A 1 306 ? -34.125 -29.094 -21.297 1 95.88 306 HIS A CA 1
ATOM 2399 C C . HIS A 1 306 ? -34.156 -29.797 -19.953 1 95.88 306 HIS A C 1
ATOM 2401 O O . HIS A 1 306 ? -34.438 -31 -19.875 1 95.88 306 HIS A O 1
ATOM 2407 N N . LEU A 1 307 ? -33.875 -29.094 -18.859 1 95.88 307 LEU A N 1
ATOM 2408 C CA . LEU A 1 307 ? -33.844 -29.688 -17.516 1 95.88 307 LEU A CA 1
ATOM 2409 C C . LEU A 1 307 ? -35.25 -30.188 -17.125 1 95.88 307 LEU A C 1
ATOM 2411 O O . LEU A 1 307 ? -35.375 -31.25 -16.516 1 95.88 307 LEU A O 1
ATOM 2415 N N . PHE A 1 308 ? -36.25 -29.438 -17.516 1 94.88 308 PHE A N 1
ATOM 2416 C CA . PHE A 1 308 ? -37.625 -29.781 -17.156 1 94.88 308 PHE A CA 1
ATOM 2417 C C . PHE A 1 308 ? -38.094 -31.031 -17.906 1 94.88 308 PHE A C 1
ATOM 2419 O O . PHE A 1 308 ? -38.969 -31.75 -17.438 1 94.88 308 PHE A O 1
ATOM 2426 N N . ASN A 1 309 ? -37.438 -31.266 -19 1 93.94 309 ASN A N 1
ATOM 2427 C CA . ASN A 1 309 ? -37.844 -32.406 -19.812 1 93.94 309 ASN A CA 1
ATOM 2428 C C . ASN A 1 309 ? -37.094 -33.688 -19.422 1 93.94 309 ASN A C 1
ATOM 2430 O O . ASN A 1 309 ? -37.406 -34.75 -19.938 1 93.94 309 ASN A O 1
ATOM 2434 N N . LEU A 1 310 ? -36.156 -33.5 -18.547 1 93.19 310 LEU A N 1
ATOM 2435 C CA . LEU A 1 310 ? -35.5 -34.719 -18.047 1 93.19 310 LEU A CA 1
ATOM 2436 C C . LEU A 1 310 ? -36.469 -35.562 -17.234 1 93.19 310 LEU A C 1
ATOM 2438 O O . LEU A 1 310 ? -37.281 -35 -16.484 1 93.19 310 LEU A O 1
ATOM 2442 N N . SER A 1 311 ? -36.438 -36.781 -17.422 1 89.38 311 SER A N 1
ATOM 2443 C CA . SER A 1 311 ? -37.312 -37.688 -16.703 1 89.38 311 SER A CA 1
ATOM 2444 C C . SER A 1 311 ? -36.625 -39.031 -16.453 1 89.38 311 SER A C 1
ATOM 2446 O O . SER A 1 311 ? -35.469 -39.219 -16.875 1 89.38 311 SER A O 1
ATOM 2448 N N . TYR A 1 312 ? -37.312 -39.906 -15.766 1 85.62 312 TYR A N 1
ATOM 2449 C CA . TYR A 1 312 ? -36.781 -41.25 -15.492 1 85.62 312 TYR A CA 1
ATOM 2450 C C . TYR A 1 312 ? -36.469 -42 -16.781 1 85.62 312 TYR A C 1
ATOM 2452 O O . TYR A 1 312 ? -35.625 -42.875 -16.812 1 85.62 312 TYR A O 1
ATOM 2460 N N . GLN A 1 313 ? -37.062 -41.625 -17.875 1 83.81 313 GLN A N 1
ATOM 2461 C CA . GLN A 1 313 ? -36.875 -42.281 -19.156 1 83.81 313 GLN A CA 1
ATOM 2462 C C . GLN A 1 313 ? -35.594 -41.844 -19.812 1 83.81 313 GLN A C 1
ATOM 2464 O O . GLN A 1 313 ? -35.094 -42.5 -20.719 1 83.81 313 GLN A O 1
ATOM 2469 N N . THR A 1 314 ? -35.062 -40.75 -19.344 1 86.81 314 THR A N 1
ATOM 2470 C CA . THR A 1 314 ? -33.781 -40.281 -19.875 1 86.81 314 THR A CA 1
ATOM 2471 C C . THR A 1 314 ? -32.625 -41.156 -19.406 1 86.81 314 THR A C 1
ATOM 2473 O O . THR A 1 314 ? -32.406 -41.312 -18.203 1 86.81 314 THR A O 1
ATOM 2476 N N . PRO A 1 315 ? -31.922 -41.75 -20.266 1 85.25 315 PRO A N 1
ATOM 2477 C CA . PRO A 1 315 ? -30.906 -42.75 -19.891 1 85.25 315 PRO A CA 1
ATOM 2478 C C . PRO A 1 315 ? -29.891 -42.188 -18.891 1 85.25 315 PRO A C 1
ATOM 2480 O O . PRO A 1 315 ? -29.5 -42.906 -17.953 1 85.25 315 PRO A O 1
ATOM 2483 N N . ARG A 1 316 ? -29.484 -41 -19.062 1 84.62 316 ARG A N 1
ATOM 2484 C CA . ARG A 1 316 ? -28.438 -40.5 -18.172 1 84.62 316 ARG A CA 1
ATOM 2485 C C . ARG A 1 316 ? -28.984 -40.281 -16.766 1 84.62 316 ARG A C 1
ATOM 2487 O O . ARG A 1 316 ? -28.234 -40.344 -15.781 1 84.62 316 ARG A O 1
ATOM 2494 N N . VAL A 1 317 ? -30.234 -39.969 -16.609 1 86 317 VAL A N 1
ATOM 2495 C CA . VAL A 1 317 ? -30.844 -39.812 -15.289 1 86 317 VAL A CA 1
ATOM 2496 C C . VAL A 1 317 ? -30.859 -41.188 -14.594 1 86 317 VAL A C 1
ATOM 2498 O O . VAL A 1 317 ? -30.594 -41.281 -13.391 1 86 317 VAL A O 1
ATOM 2501 N N . ARG A 1 318 ? -31.094 -42.156 -15.375 1 80.5 318 ARG A N 1
ATOM 2502 C CA . ARG A 1 318 ? -31.203 -43.5 -14.828 1 80.5 318 ARG A CA 1
ATOM 2503 C C . ARG A 1 318 ? -29.812 -44.094 -14.57 1 80.5 318 ARG A C 1
ATOM 2505 O O . ARG A 1 318 ? -29.609 -44.812 -13.594 1 80.5 318 ARG A O 1
ATOM 2512 N N . ASN A 1 319 ? -28.906 -43.75 -15.477 1 77.81 319 ASN A N 1
ATOM 2513 C CA . ASN A 1 319 ? -27.641 -44.469 -15.469 1 77.81 319 ASN A CA 1
ATOM 2514 C C . ASN A 1 319 ? -26.547 -43.656 -14.781 1 77.81 319 ASN A C 1
ATOM 2516 O O . ASN A 1 319 ? -25.547 -44.219 -14.328 1 77.81 319 ASN A O 1
ATOM 2520 N N . HIS A 1 320 ? -26.734 -42.375 -14.789 1 75.56 320 HIS A N 1
ATOM 2521 C CA . HIS A 1 320 ? -25.656 -41.562 -14.219 1 75.56 320 HIS A CA 1
ATOM 2522 C C . HIS A 1 320 ? -25.797 -41.469 -12.703 1 75.56 320 HIS A C 1
ATOM 2524 O O . HIS A 1 320 ? -26.891 -41.188 -12.195 1 75.56 320 HIS A O 1
ATOM 2530 N N . THR A 1 321 ? -24.719 -41.594 -12.086 1 79 321 THR A N 1
ATOM 2531 C CA . THR A 1 321 ? -24.688 -41.656 -10.633 1 79 321 THR A CA 1
ATOM 2532 C C . THR A 1 321 ? -24.953 -40.281 -10.039 1 79 321 THR A C 1
ATOM 2534 O O . THR A 1 321 ? -25.547 -40.156 -8.969 1 79 321 THR A O 1
ATOM 2537 N N . TRP A 1 322 ? -24.672 -39.25 -10.766 1 90.88 322 TRP A N 1
ATOM 2538 C CA . TRP A 1 322 ? -24.75 -37.906 -10.164 1 90.88 322 TRP A CA 1
ATOM 2539 C C . TRP A 1 322 ? -26.203 -37.469 -10.047 1 90.88 322 TRP A C 1
ATOM 2541 O O . TRP A 1 322 ? -26.594 -36.844 -9.047 1 90.88 322 TRP A O 1
ATOM 2551 N N . TRP A 1 323 ? -27.047 -37.75 -11.039 1 90.88 323 TRP A N 1
ATOM 2552 C CA . TRP A 1 323 ? -28.469 -37.438 -10.961 1 90.88 323 TRP A CA 1
ATOM 2553 C C . TRP A 1 323 ? -29.156 -38.25 -9.891 1 90.88 323 TRP A C 1
ATOM 2555 O O . TRP A 1 323 ? -30.062 -37.75 -9.203 1 90.88 323 TRP A O 1
ATOM 2565 N N . ARG A 1 324 ? -28.719 -39.469 -9.789 1 87.75 324 ARG A N 1
ATOM 2566 C CA . ARG A 1 324 ? -29.266 -40.344 -8.75 1 87.75 324 ARG A CA 1
ATOM 2567 C C . ARG A 1 324 ? -28.938 -39.781 -7.359 1 87.75 324 ARG A C 1
ATOM 2569 O O . ARG A 1 324 ? -29.812 -39.781 -6.477 1 87.75 324 ARG A O 1
ATOM 2576 N N . GLU A 1 325 ? -27.734 -39.469 -7.258 1 88.94 325 GLU A N 1
ATOM 2577 C CA . GLU A 1 325 ? -27.312 -38.906 -5.977 1 88.94 325 GLU A CA 1
ATOM 2578 C C . GLU A 1 325 ? -28.047 -37.625 -5.656 1 88.94 325 GLU A C 1
ATOM 2580 O O . GLU A 1 325 ? -28.406 -37.375 -4.504 1 88.94 325 GLU A O 1
ATOM 2585 N N . TYR A 1 326 ? -28.25 -36.719 -6.617 1 91.69 326 TYR A N 1
ATOM 2586 C CA . TYR A 1 326 ? -28.969 -35.438 -6.438 1 91.69 326 TYR A CA 1
ATOM 2587 C C . TYR A 1 326 ? -30.406 -35.688 -5.996 1 91.69 326 TYR A C 1
ATOM 2589 O O . TYR A 1 326 ? -30.891 -35.062 -5.07 1 91.69 326 TYR A O 1
ATOM 2597 N N . TRP A 1 327 ? -30.953 -36.656 -6.633 1 89.38 327 TRP A N 1
ATOM 2598 C CA . TRP A 1 327 ? -32.344 -36.938 -6.336 1 89.38 327 TRP A CA 1
ATOM 2599 C C . TRP A 1 327 ? -32.5 -37.531 -4.938 1 89.38 327 TRP A C 1
ATOM 2601 O O . TRP A 1 327 ? -33.469 -37.219 -4.227 1 89.38 327 TRP A O 1
ATOM 2611 N N . ALA A 1 328 ? -31.594 -38.375 -4.621 1 88.69 328 ALA A N 1
ATOM 2612 C CA . ALA A 1 328 ? -31.609 -38.969 -3.281 1 88.69 328 ALA A CA 1
ATOM 2613 C C . ALA A 1 328 ? -31.484 -37.875 -2.215 1 88.69 328 ALA A C 1
ATOM 2615 O O . ALA A 1 328 ? -32.125 -37.969 -1.159 1 88.69 328 ALA A O 1
ATOM 2616 N N . LEU A 1 329 ? -30.672 -36.938 -2.463 1 86.94 329 LEU A N 1
ATOM 2617 C CA . LEU A 1 329 ? -30.484 -35.844 -1.539 1 86.94 329 LEU A CA 1
ATOM 2618 C C . LEU A 1 329 ? -31.766 -35 -1.443 1 86.94 329 LEU A C 1
ATOM 2620 O O . LEU A 1 329 ? -32.156 -34.562 -0.354 1 86.94 329 LEU A O 1
ATOM 2624 N N . GLN A 1 330 ? -32.406 -34.781 -2.598 1 87.19 330 GLN A N 1
ATOM 2625 C CA . GLN A 1 330 ? -33.625 -33.969 -2.639 1 87.19 330 GLN A CA 1
ATOM 2626 C C . GLN A 1 330 ? -34.781 -34.656 -1.916 1 87.19 330 GLN A C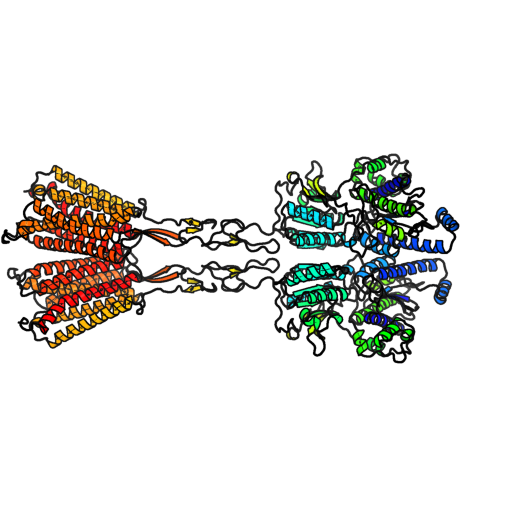 1
ATOM 2628 O O . GLN A 1 330 ? -35.594 -34 -1.259 1 87.19 330 GLN A O 1
ATOM 2633 N N . LYS A 1 331 ? -34.781 -35.938 -1.99 1 87.62 331 LYS A N 1
ATOM 2634 C CA . LYS A 1 331 ? -35.875 -36.719 -1.384 1 87.62 331 LYS A CA 1
ATOM 2635 C C . LYS A 1 331 ? -35.5 -37.219 0.011 1 87.62 331 LYS A C 1
ATOM 2637 O O . LYS A 1 331 ? -36.312 -37.812 0.703 1 87.62 331 LYS A O 1
ATOM 2642 N N . GLN A 1 332 ? -34.25 -36.906 0.438 1 84.62 332 GLN A N 1
ATOM 2643 C CA . GLN A 1 332 ? -33.75 -37.312 1.738 1 84.62 332 GLN A CA 1
ATOM 2644 C C . GLN A 1 332 ? -33.844 -38.844 1.908 1 84.62 332 GLN A C 1
ATOM 2646 O O . GLN A 1 332 ? -34.375 -39.312 2.91 1 84.62 332 GLN A O 1
ATOM 2651 N N . CYS A 1 333 ? -33.406 -39.375 0.886 1 86.44 333 CYS A N 1
ATOM 2652 C CA . CYS A 1 333 ? -33.375 -40.844 0.93 1 86.44 333 CYS A CA 1
ATOM 2653 C C . CYS A 1 333 ? -32.188 -41.344 1.77 1 86.44 333 CYS A C 1
ATOM 2655 O O . CYS A 1 333 ? -31.172 -40.656 1.869 1 86.44 333 CYS A O 1
ATOM 2657 N N . SER A 1 334 ? -32.375 -42.438 2.512 1 78.38 334 SER A N 1
ATOM 2658 C CA . SER A 1 334 ? -31.328 -43 3.344 1 78.38 334 SER A CA 1
ATOM 2659 C C . SER A 1 334 ? -30.156 -43.469 2.496 1 78.38 334 SER A C 1
ATOM 2661 O O . SER A 1 334 ? -29 -43.406 2.922 1 78.38 334 SER A O 1
ATOM 2663 N N . SER A 1 335 ? -30.516 -44.125 1.345 1 77.44 335 SER A N 1
ATOM 2664 C CA . SER A 1 335 ? -29.484 -44.562 0.43 1 77.44 335 SER A CA 1
ATOM 2665 C C . SER A 1 335 ? -29.875 -44.312 -1.022 1 77.44 335 SER A C 1
ATOM 2667 O O . SER A 1 335 ? -31.062 -44.25 -1.348 1 77.44 335 SER A O 1
ATOM 2669 N N . GLN A 1 336 ? -28.891 -44.188 -1.917 1 71.69 336 GLN A N 1
ATOM 2670 C CA . GLN A 1 336 ? -29.109 -43.938 -3.336 1 71.69 336 GLN A CA 1
ATOM 2671 C C . GLN A 1 336 ? -29.875 -45.094 -3.984 1 71.69 336 GLN A C 1
ATOM 2673 O O . GLN A 1 336 ? -30.719 -44.875 -4.852 1 71.69 336 GLN A O 1
ATOM 2678 N N . SER A 1 337 ? -29.531 -46.281 -3.539 1 70.38 337 SER A N 1
ATOM 2679 C CA . SER A 1 337 ? -30.094 -47.5 -4.156 1 70.38 337 SER A CA 1
ATOM 2680 C C . SER A 1 337 ? -31.578 -47.625 -3.82 1 70.38 337 SER A C 1
ATOM 2682 O O . SER A 1 337 ? -32.344 -48.219 -4.598 1 70.38 337 SER A O 1
ATOM 2684 N N . SER A 1 338 ? -31.938 -47.062 -2.725 1 71.44 338 SER A N 1
ATOM 2685 C CA . SER A 1 338 ? -33.312 -47.281 -2.246 1 71.44 338 SER A CA 1
ATOM 2686 C C . SER A 1 338 ? -34.219 -46.156 -2.715 1 71.44 338 SER A C 1
ATOM 2688 O O . SER A 1 338 ? -35.438 -46.25 -2.527 1 71.44 338 SER A O 1
ATOM 2690 N N . CYS A 1 339 ? -33.656 -45.188 -3.426 1 79.25 339 CYS A N 1
ATOM 2691 C CA . CYS A 1 339 ? -34.469 -44.031 -3.746 1 79.25 339 CYS A CA 1
ATOM 2692 C C . CYS A 1 339 ? -35.219 -44.219 -5.055 1 79.25 339 CYS A C 1
ATOM 2694 O O . CYS A 1 339 ? -34.625 -44.594 -6.07 1 79.25 339 CYS A O 1
ATOM 2696 N N . ASP A 1 340 ? -36.5 -44.156 -5.031 1 80.19 340 ASP A N 1
ATOM 2697 C CA . ASP A 1 340 ? -37.375 -44.312 -6.195 1 80.19 340 ASP A CA 1
ATOM 2698 C C . ASP A 1 340 ? -37.188 -43.156 -7.176 1 80.19 340 ASP A C 1
ATOM 2700 O O . ASP A 1 340 ? -37.469 -42 -6.832 1 80.19 340 ASP A O 1
ATOM 2704 N N . LEU A 1 341 ? -36.719 -43.375 -8.375 1 84.75 341 LEU A N 1
ATOM 2705 C CA . LEU A 1 341 ? -36.5 -42.375 -9.391 1 84.75 341 LEU A CA 1
ATOM 2706 C C . LEU A 1 341 ? -37.688 -42.219 -10.328 1 84.75 341 LEU A C 1
ATOM 2708 O O . LEU A 1 341 ? -37.688 -41.406 -11.234 1 84.75 341 LEU A O 1
ATOM 2712 N N . THR A 1 342 ? -38.719 -43 -10.133 1 84.31 342 THR A N 1
ATOM 2713 C CA . THR A 1 342 ? -39.875 -43 -11.047 1 84.31 342 THR A CA 1
ATOM 2714 C C . THR A 1 342 ? -40.531 -41.625 -11.055 1 84.31 342 THR A C 1
ATOM 2716 O O . THR A 1 342 ? -41.094 -41.188 -12.078 1 84.31 342 THR A O 1
ATOM 2719 N N . ASP A 1 343 ? -40.438 -40.938 -9.938 1 85.38 343 ASP A N 1
ATOM 2720 C CA . ASP A 1 343 ? -41.062 -39.594 -9.844 1 85.38 343 ASP A CA 1
ATOM 2721 C C . ASP A 1 343 ? -40.031 -38.5 -10.094 1 85.38 343 ASP A C 1
ATOM 2723 O O . ASP A 1 343 ? -40.281 -37.344 -9.719 1 85.38 343 ASP A O 1
ATOM 2727 N N . PHE A 1 344 ? -38.969 -38.844 -10.688 1 91.38 344 PHE A N 1
ATOM 2728 C CA . PHE A 1 344 ? -37.938 -37.875 -10.953 1 91.38 344 PHE A CA 1
ATOM 2729 C C . PHE A 1 344 ? -38.469 -36.719 -11.828 1 91.38 344 PHE A C 1
ATOM 2731 O O . PHE A 1 344 ? -39.031 -36.969 -12.883 1 91.38 344 PHE A O 1
ATOM 2738 N N . ARG A 1 345 ? -38.375 -35.5 -11.375 1 90.81 345 ARG A N 1
ATOM 2739 C CA . ARG A 1 345 ? -38.75 -34.312 -12.133 1 90.81 345 ARG A CA 1
ATOM 2740 C C . ARG A 1 345 ? -38.031 -33.094 -11.602 1 90.81 345 ARG A C 1
ATOM 2742 O O . ARG A 1 345 ? -37.844 -32.938 -10.391 1 90.81 345 ARG A O 1
ATOM 2749 N N . ILE A 1 346 ? -37.625 -32.344 -12.516 1 93.75 346 ILE A N 1
ATOM 2750 C CA . ILE A 1 346 ? -37 -31.078 -12.141 1 93.75 346 ILE A CA 1
ATOM 2751 C C . ILE A 1 346 ? -38.031 -29.953 -12.203 1 93.75 346 ILE A C 1
ATOM 2753 O O . ILE A 1 346 ? -38.625 -29.688 -13.258 1 93.75 346 ILE A O 1
ATOM 2757 N N . THR A 1 347 ? -38.281 -29.359 -11.055 1 93.44 347 THR A N 1
ATOM 2758 C CA . THR A 1 347 ? -39.219 -28.266 -10.953 1 93.44 347 THR A CA 1
ATOM 2759 C C . THR A 1 347 ? -38.5 -26.922 -10.93 1 93.44 347 THR A C 1
ATOM 2761 O O . THR A 1 347 ? -37.281 -26.875 -10.969 1 93.44 347 THR A O 1
ATOM 2764 N N . ASN A 1 348 ? -39.281 -25.938 -10.93 1 92.81 348 ASN A N 1
ATOM 2765 C CA . ASN A 1 348 ? -38.719 -24.609 -10.859 1 92.81 348 ASN A CA 1
ATOM 2766 C C . ASN A 1 348 ? -37.906 -24.406 -9.586 1 92.81 348 ASN A C 1
ATOM 2768 O O . ASN A 1 348 ? -36.875 -23.719 -9.594 1 92.81 348 ASN A O 1
ATOM 2772 N N . ALA A 1 349 ? -38.312 -24.953 -8.523 1 89.44 349 ALA A N 1
ATOM 2773 C CA . ALA A 1 349 ? -37.594 -24.844 -7.258 1 89.44 349 ALA A CA 1
ATOM 2774 C C . ALA A 1 349 ? -36.219 -25.5 -7.348 1 89.44 349 ALA A C 1
ATOM 2776 O O . ALA A 1 349 ? -35.25 -24.984 -6.789 1 89.44 349 ALA A O 1
ATOM 2777 N N . HIS A 1 350 ? -36.219 -26.625 -8.039 1 91.88 350 HIS A N 1
ATOM 2778 C CA . HIS A 1 350 ? -34.938 -27.297 -8.258 1 91.88 350 HIS A CA 1
ATOM 2779 C C . HIS A 1 350 ? -34 -26.438 -9.102 1 91.88 350 HIS A C 1
ATOM 2781 O O . HIS A 1 350 ? -32.812 -26.344 -8.82 1 91.88 350 HIS A O 1
ATOM 2787 N N . PHE A 1 351 ? -34.562 -25.828 -10.078 1 92.69 351 PHE A N 1
ATOM 2788 C CA . PHE A 1 351 ? -33.781 -25.016 -11 1 92.69 351 PHE A CA 1
ATOM 2789 C C . PHE A 1 351 ? -33.125 -23.844 -10.273 1 92.69 351 PHE A C 1
ATOM 2791 O O . PHE A 1 351 ? -31.969 -23.5 -10.547 1 92.69 351 PHE A O 1
ATOM 2798 N N . VAL A 1 352 ? -33.844 -23.297 -9.398 1 86.38 352 VAL A N 1
ATOM 2799 C CA . VAL A 1 352 ? -33.312 -22.156 -8.641 1 86.38 352 VAL A CA 1
ATOM 2800 C C . VAL A 1 352 ? -32.094 -22.594 -7.84 1 86.38 352 VAL A C 1
ATOM 2802 O O . VAL A 1 352 ? -31.125 -21.828 -7.711 1 86.38 352 VAL A O 1
ATOM 2805 N N . ASN A 1 353 ? -32.125 -23.766 -7.371 1 86.31 353 ASN A N 1
ATOM 2806 C CA . ASN A 1 353 ? -31 -24.297 -6.602 1 86.31 353 ASN A CA 1
ATOM 2807 C C . ASN A 1 353 ? -29.828 -24.672 -7.504 1 86.31 353 ASN A C 1
ATOM 2809 O O . ASN A 1 353 ? -28.672 -24.688 -7.059 1 86.31 353 ASN A O 1
ATOM 2813 N N . LEU A 1 354 ? -30.125 -24.984 -8.703 1 92.25 354 LEU A N 1
ATOM 2814 C CA . LEU A 1 354 ? -29.109 -25.453 -9.656 1 92.25 354 LEU A CA 1
ATOM 2815 C C . LEU A 1 354 ? -28.516 -24.266 -10.422 1 92.25 354 LEU A C 1
ATOM 2817 O O . LEU A 1 354 ? -27.406 -24.359 -10.945 1 92.25 354 LEU A O 1
ATOM 2821 N N . TYR A 1 355 ? -29.156 -23.219 -10.414 1 91.56 355 TYR A N 1
ATOM 2822 C CA . TYR A 1 355 ? -28.828 -22.125 -11.32 1 91.56 355 TYR A CA 1
ATOM 2823 C C . TYR A 1 355 ? -27.625 -21.344 -10.812 1 91.56 355 TYR A C 1
ATOM 2825 O O . TYR A 1 355 ? -27.5 -21.094 -9.609 1 91.56 355 TYR A O 1
ATOM 2833 N N . THR A 1 356 ? -26.766 -21.016 -11.711 1 90.69 356 THR A N 1
ATOM 2834 C CA . THR A 1 356 ? -25.703 -20.016 -11.57 1 90.69 356 THR A CA 1
ATOM 2835 C C . THR A 1 356 ? -25.453 -19.312 -12.898 1 90.69 356 THR A C 1
ATOM 2837 O O . THR A 1 356 ? -25.719 -19.875 -13.969 1 90.69 356 THR A O 1
ATOM 2840 N N . ALA A 1 357 ? -25 -18.141 -12.82 1 91.5 357 ALA A N 1
ATOM 2841 C CA . ALA A 1 357 ? -24.719 -17.391 -14.039 1 91.5 357 ALA A CA 1
ATOM 2842 C C . ALA A 1 357 ? -23.641 -18.062 -14.875 1 91.5 357 ALA A C 1
ATOM 2844 O O . ALA A 1 357 ? -23.547 -17.828 -16.078 1 91.5 357 ALA A O 1
ATOM 2845 N N . TYR A 1 358 ? -22.875 -18.969 -14.297 1 94.56 358 TYR A N 1
ATOM 2846 C CA . TYR A 1 358 ? -21.766 -19.625 -14.984 1 94.56 358 TYR A CA 1
ATOM 2847 C C . TYR A 1 358 ? -22.281 -20.594 -16.031 1 94.56 358 TYR A C 1
ATOM 2849 O O . TYR A 1 358 ? -21.547 -21 -16.938 1 94.56 358 TYR A O 1
ATOM 2857 N N . LEU A 1 359 ? -23.516 -21 -15.922 1 96.62 359 LEU A N 1
ATOM 2858 C CA . LEU A 1 359 ? -24.094 -21.969 -16.844 1 96.62 359 LEU A CA 1
ATOM 2859 C C . LEU A 1 359 ? -24.016 -21.469 -18.281 1 96.62 359 LEU A C 1
ATOM 2861 O O . LEU A 1 359 ? -23.719 -22.25 -19.188 1 96.62 359 LEU A O 1
ATOM 2865 N N . SER A 1 360 ? -24.281 -20.188 -18.469 1 96.31 360 SER A N 1
ATOM 2866 C CA . SER A 1 360 ? -24.203 -19.609 -19.812 1 96.31 360 SER A CA 1
ATOM 2867 C C . SER A 1 360 ? -22.812 -19.734 -20.391 1 96.31 360 SER A C 1
ATOM 2869 O O . SER A 1 360 ? -22.656 -20 -21.594 1 96.31 360 SER A O 1
ATOM 2871 N N . TYR A 1 361 ? -21.828 -19.609 -19.594 1 96.31 361 TYR A N 1
ATOM 2872 C CA . TYR A 1 361 ? -20.453 -19.641 -20.047 1 96.31 361 TYR A CA 1
ATOM 2873 C C . TYR A 1 361 ? -20 -21.078 -20.328 1 96.31 361 TYR A C 1
ATOM 2875 O O . TYR A 1 361 ? -19.141 -21.312 -21.188 1 96.31 361 TYR A O 1
ATOM 2883 N N . VAL A 1 362 ? -20.578 -22.047 -19.578 1 97.69 362 VAL A N 1
ATOM 2884 C CA . VAL A 1 362 ? -20.297 -23.453 -19.875 1 97.69 362 VAL A CA 1
ATOM 2885 C C . VAL A 1 362 ? -20.766 -23.781 -21.281 1 97.69 362 VAL A C 1
ATOM 2887 O O . VAL A 1 362 ? -20.031 -24.391 -22.062 1 97.69 362 VAL A O 1
ATOM 2890 N N . ILE A 1 363 ? -21.953 -23.359 -21.594 1 98.06 363 ILE A N 1
ATOM 2891 C CA . ILE A 1 363 ? -22.516 -23.609 -22.922 1 98.06 363 ILE A CA 1
ATOM 2892 C C . ILE A 1 363 ? -21.656 -22.953 -23.984 1 98.06 363 ILE A C 1
ATOM 2894 O O . ILE A 1 363 ? -21.297 -23.578 -24.984 1 98.06 363 ILE A O 1
ATOM 2898 N N . ASP A 1 364 ? -21.266 -21.75 -23.766 1 97.19 364 ASP A N 1
ATOM 2899 C CA . ASP A 1 364 ? -20.469 -21 -24.734 1 97.19 364 ASP A CA 1
ATOM 2900 C C . ASP A 1 364 ? -19.078 -21.641 -24.906 1 97.19 364 ASP A C 1
ATOM 2902 O O . ASP A 1 364 ? -18.516 -21.609 -25.984 1 97.19 364 ASP A O 1
ATOM 2906 N N . ALA A 1 365 ? -18.562 -22.141 -23.797 1 97.94 365 ALA A N 1
ATOM 2907 C CA . ALA A 1 365 ? -17.266 -22.812 -23.875 1 97.94 365 ALA A CA 1
ATOM 2908 C C . ALA A 1 365 ? -17.312 -24 -24.828 1 97.94 365 ALA A C 1
ATOM 2910 O O . ALA A 1 365 ? -16.406 -24.219 -25.625 1 97.94 365 ALA A O 1
ATOM 2911 N N . VAL A 1 366 ? -18.344 -24.781 -24.75 1 98.5 366 VAL A N 1
ATOM 2912 C CA . VAL A 1 366 ? -18.516 -25.953 -25.609 1 98.5 366 VAL A CA 1
ATOM 2913 C C . VAL A 1 366 ? -18.672 -25.5 -27.062 1 98.5 366 VAL A C 1
ATOM 2915 O O . VAL A 1 366 ? -18.078 -26.078 -27.969 1 98.5 366 VAL A O 1
ATOM 2918 N N . TYR A 1 367 ? -19.453 -24.484 -27.234 1 98.12 367 TYR A N 1
ATOM 2919 C CA . TYR A 1 367 ? -19.672 -23.969 -28.594 1 98.12 367 TYR A CA 1
ATOM 2920 C C . TYR A 1 367 ? -18.391 -23.406 -29.172 1 98.12 367 TYR A C 1
ATOM 2922 O O . TYR A 1 367 ? -18.156 -23.5 -30.391 1 98.12 367 TYR A O 1
ATOM 2930 N N . ALA A 1 368 ? -17.562 -22.766 -28.375 1 97.81 368 ALA A N 1
ATOM 2931 C CA . ALA A 1 368 ? -16.281 -22.281 -28.859 1 97.81 368 ALA A CA 1
ATOM 2932 C C . ALA A 1 368 ? -15.438 -23.422 -29.422 1 97.81 368 ALA A C 1
ATOM 2934 O O . ALA A 1 368 ? -14.844 -23.297 -30.5 1 97.81 368 ALA A O 1
ATOM 2935 N N . ALA A 1 369 ? -15.375 -24.531 -28.688 1 98.19 369 ALA A N 1
ATOM 2936 C CA . ALA A 1 369 ? -14.656 -25.703 -29.156 1 98.19 369 ALA A CA 1
ATOM 2937 C C . ALA A 1 369 ? -15.258 -26.234 -30.453 1 98.19 369 ALA A C 1
ATOM 2939 O O . ALA A 1 369 ? -14.523 -26.547 -31.391 1 98.19 369 ALA A O 1
ATOM 2940 N N . ALA A 1 370 ? -16.562 -26.281 -30.516 1 98.19 370 ALA A N 1
ATOM 2941 C CA . ALA A 1 370 ? -17.266 -26.812 -31.688 1 98.19 370 ALA A CA 1
ATOM 2942 C C . ALA A 1 370 ? -16.984 -25.969 -32.906 1 98.19 370 ALA A C 1
ATOM 2944 O O . ALA A 1 370 ? -16.75 -26.5 -34 1 98.19 370 ALA A O 1
ATOM 2945 N N . HIS A 1 371 ? -17.047 -24.688 -32.75 1 97.56 371 HIS A N 1
ATOM 2946 C CA . HIS A 1 371 ? -16.812 -23.797 -33.875 1 97.56 371 HIS A CA 1
ATOM 2947 C C . HIS A 1 371 ? -15.367 -23.906 -34.375 1 97.56 371 HIS A C 1
ATOM 2949 O O . HIS A 1 371 ? -15.109 -23.797 -35.562 1 97.56 371 HIS A O 1
ATOM 2955 N N . ALA A 1 372 ? -14.438 -24.047 -33.469 1 97.06 372 ALA A N 1
ATOM 2956 C CA . ALA A 1 372 ? -13.039 -24.234 -33.844 1 97.06 372 ALA A CA 1
ATOM 2957 C C . ALA A 1 372 ? -12.875 -25.531 -34.656 1 97.06 372 ALA A C 1
ATOM 2959 O O . ALA A 1 372 ? -12.211 -25.547 -35.688 1 97.06 372 ALA A O 1
ATOM 2960 N N . ILE A 1 373 ? -13.492 -26.594 -34.188 1 96.94 373 ILE A N 1
ATOM 2961 C CA . ILE A 1 373 ? -13.414 -27.906 -34.844 1 96.94 373 ILE A CA 1
ATOM 2962 C C . ILE A 1 373 ? -14.102 -27.828 -36.219 1 96.94 373 ILE A C 1
ATOM 2964 O O . ILE A 1 373 ? -13.594 -28.375 -37.188 1 96.94 373 ILE A O 1
ATOM 2968 N N . ASP A 1 374 ? -15.219 -27.156 -36.25 1 96.31 374 ASP A N 1
ATOM 2969 C CA . ASP A 1 374 ? -15.953 -27 -37.5 1 96.31 374 ASP A CA 1
ATOM 2970 C C . ASP A 1 374 ? -15.109 -26.266 -38.531 1 96.31 374 ASP A C 1
ATOM 2972 O O . ASP A 1 374 ? -15.125 -26.625 -39.719 1 96.31 374 ASP A O 1
ATOM 2976 N N . ALA A 1 375 ? -14.445 -25.25 -38.094 1 94.31 375 ALA A N 1
ATOM 2977 C CA . ALA A 1 375 ? -13.586 -24.484 -39 1 94.31 375 ALA A CA 1
ATOM 2978 C C . ALA A 1 375 ? -12.484 -25.375 -39.562 1 94.31 375 ALA A C 1
ATOM 2980 O O . ALA A 1 375 ? -12.086 -25.203 -40.719 1 94.31 375 ALA A O 1
ATOM 2981 N N . ILE A 1 376 ? -11.977 -26.297 -38.781 1 94.5 376 ILE A N 1
ATOM 2982 C CA . ILE A 1 376 ? -10.938 -27.219 -39.219 1 94.5 376 ILE A CA 1
ATOM 2983 C C . ILE A 1 376 ? -11.523 -28.188 -40.25 1 94.5 376 ILE A C 1
ATOM 2985 O O . ILE A 1 376 ? -10.914 -28.438 -41.281 1 94.5 376 ILE A O 1
ATOM 2989 N N . ILE A 1 377 ? -12.727 -28.672 -40 1 92.88 377 ILE A N 1
ATOM 2990 C CA . ILE A 1 377 ? -13.383 -29.672 -40.875 1 92.88 377 ILE A CA 1
ATOM 2991 C C . ILE A 1 377 ? -13.766 -29.031 -42.188 1 92.88 377 ILE A C 1
ATOM 2993 O O . ILE A 1 377 ? -13.656 -29.656 -43.25 1 92.88 377 ILE A O 1
ATOM 2997 N N . ARG A 1 378 ? -14.102 -27.812 -42.156 1 91.12 378 ARG A N 1
ATOM 2998 C CA . ARG A 1 378 ? -14.602 -27.141 -43.344 1 91.12 378 ARG A CA 1
ATOM 2999 C C . ARG A 1 378 ? -13.461 -26.562 -44.188 1 91.12 378 ARG A C 1
ATOM 3001 O O . ARG A 1 378 ? -13.664 -26.109 -45.312 1 91.12 378 ARG A O 1
ATOM 3008 N N . CYS A 1 379 ? -12.359 -26.594 -43.562 1 88.75 379 CYS A N 1
ATOM 3009 C CA . CYS A 1 379 ? -11.227 -26.078 -44.312 1 88.75 379 CYS A CA 1
ATOM 3010 C C . CYS A 1 379 ? -11.062 -26.844 -45.625 1 88.75 379 CYS A C 1
ATOM 3012 O O . CYS A 1 379 ? -10.984 -28.062 -45.656 1 88.75 379 CYS A O 1
ATOM 3014 N N . PRO A 1 380 ? -11.148 -26.031 -46.75 1 77.5 380 PRO A N 1
ATOM 3015 C CA . PRO A 1 380 ? -11.07 -26.703 -48.062 1 77.5 380 PRO A CA 1
ATOM 3016 C C . PRO A 1 380 ? -9.766 -27.469 -48.25 1 77.5 380 PRO A C 1
ATOM 3018 O O . PRO A 1 380 ? -8.68 -26.922 -48.031 1 77.5 380 PRO A O 1
ATOM 3021 N N . LYS A 1 381 ? -9.797 -28.641 -48.625 1 70.56 381 LYS A N 1
ATOM 3022 C CA . LYS A 1 381 ? -8.695 -29.594 -48.688 1 70.56 381 LYS A CA 1
ATOM 3023 C C . LYS A 1 381 ? -7.66 -29.188 -49.75 1 70.56 381 LYS A C 1
ATOM 3025 O O . LYS A 1 381 ? -6.523 -29.656 -49.719 1 70.56 381 LYS A O 1
ATOM 3030 N N . HIS A 1 382 ? -8.102 -28.375 -50.562 1 70.81 382 HIS A N 1
ATOM 3031 C CA . HIS A 1 382 ? -7.145 -28 -51.625 1 70.81 382 HIS A CA 1
ATOM 3032 C C . HIS A 1 382 ? -6.168 -26.953 -51.094 1 70.81 382 HIS A C 1
ATOM 3034 O O . HIS A 1 382 ? -5.109 -26.734 -51.688 1 70.81 382 HIS A O 1
ATOM 3040 N N . ARG A 1 383 ? -6.469 -26.375 -50 1 75.94 383 ARG A N 1
ATOM 3041 C CA . ARG A 1 383 ? -5.586 -25.359 -49.406 1 75.94 383 ARG A CA 1
ATOM 3042 C C . ARG A 1 383 ? -4.477 -26.016 -48.594 1 75.94 383 ARG A C 1
ATOM 3044 O O . ARG A 1 383 ? -4.73 -26.922 -47.812 1 75.94 383 ARG A O 1
ATOM 3051 N N . VAL A 1 384 ? -3.258 -25.672 -48.875 1 71 384 VAL A N 1
ATOM 3052 C CA . VAL A 1 384 ? -2.047 -26.25 -48.281 1 71 384 VAL A CA 1
ATOM 3053 C C . VAL A 1 384 ? -2.006 -25.969 -46.781 1 71 384 VAL A C 1
ATOM 3055 O O . VAL A 1 384 ? -1.504 -26.781 -46.031 1 71 384 VAL A O 1
ATOM 3058 N N . ASP A 1 385 ? -2.775 -24.938 -46.375 1 79.62 385 ASP A N 1
ATOM 3059 C CA . ASP A 1 385 ? -2.641 -24.516 -44.969 1 79.62 385 ASP A CA 1
ATOM 3060 C C . ASP A 1 385 ? -3.711 -25.172 -44.094 1 79.62 385 ASP A C 1
ATOM 3062 O O . ASP A 1 385 ? -3.758 -24.938 -42.875 1 79.62 385 ASP A O 1
ATOM 3066 N N . CYS A 1 386 ? -4.418 -26.094 -44.688 1 84.62 386 CYS A N 1
ATOM 3067 C CA . CYS A 1 386 ? -5.488 -26.703 -43.906 1 84.62 386 CYS A CA 1
ATOM 3068 C C . CYS A 1 386 ? -4.961 -27.844 -43.062 1 84.62 386 CYS A C 1
ATOM 3070 O O . CYS A 1 386 ? -4.18 -28.672 -43.531 1 84.62 386 CYS A O 1
ATOM 3072 N N . PRO A 1 387 ? -5.41 -27.875 -41.812 1 85.31 387 PRO A N 1
ATOM 3073 C CA . PRO A 1 387 ? -4.938 -28.938 -40.906 1 85.31 387 PRO A CA 1
ATOM 3074 C C . PRO A 1 387 ? -5.473 -30.312 -41.281 1 85.31 387 PRO A C 1
ATOM 3076 O O . PRO A 1 387 ? -6.547 -30.422 -41.875 1 85.31 387 PRO A O 1
ATOM 3079 N N . LEU A 1 388 ? -4.652 -31.328 -40.906 1 82 388 LEU A N 1
ATOM 3080 C CA . LEU A 1 388 ? -5.074 -32.688 -41.156 1 82 388 LEU A CA 1
ATOM 3081 C C . LEU A 1 388 ? -6.16 -33.125 -40.156 1 82 388 LEU A C 1
ATOM 3083 O O . LEU A 1 388 ? -6.105 -32.781 -39 1 82 388 LEU A O 1
ATOM 3087 N N . THR A 1 389 ? -7.219 -33.781 -40.688 1 83.19 389 THR A N 1
ATOM 3088 C CA . THR A 1 389 ? -8.305 -34.219 -39.812 1 83.19 389 THR A CA 1
ATOM 3089 C C . THR A 1 389 ? -8.164 -35.719 -39.531 1 83.19 389 THR A C 1
ATOM 3091 O O . THR A 1 389 ? -8.852 -36.25 -38.656 1 83.19 389 THR A O 1
ATOM 3094 N N . ARG A 1 390 ? -7.375 -36.375 -40.281 1 81.31 390 ARG A N 1
ATOM 3095 C CA . ARG A 1 390 ? -7.102 -37.781 -40.062 1 81.31 390 ARG A CA 1
ATOM 3096 C C . ARG A 1 390 ? -5.688 -38 -39.531 1 81.31 390 ARG A C 1
ATOM 3098 O O . ARG A 1 390 ? -4.766 -37.25 -39.875 1 81.31 390 ARG A O 1
ATOM 3105 N N . PRO A 1 391 ? -5.504 -38.969 -38.625 1 85.25 391 PRO A N 1
ATOM 3106 C CA . PRO A 1 391 ? -6.453 -39.938 -38.094 1 85.25 391 PRO A CA 1
ATOM 3107 C C . PRO A 1 391 ? -7.414 -39.312 -37.062 1 85.25 391 PRO A C 1
ATOM 3109 O O . PRO A 1 391 ? -8.453 -39.906 -36.781 1 85.25 391 PRO A O 1
ATOM 3112 N N . TYR A 1 392 ? -7.078 -38.25 -36.5 1 89.62 392 TYR A N 1
ATOM 3113 C CA . TYR A 1 392 ? -7.969 -37.469 -35.625 1 89.62 392 TYR A CA 1
ATOM 3114 C C . TYR A 1 392 ? -7.566 -36 -35.625 1 89.62 392 TYR A C 1
ATOM 3116 O O . TYR A 1 392 ? -6.477 -35.625 -36.094 1 89.62 392 TYR A O 1
ATOM 3124 N N . ILE A 1 393 ? -8.336 -35.125 -35.25 1 93.56 393 ILE A N 1
ATOM 3125 C CA . ILE A 1 393 ? -8.055 -33.719 -35.188 1 93.56 393 ILE A CA 1
ATOM 3126 C C . ILE A 1 393 ? -7.09 -33.438 -34.062 1 93.56 393 ILE A C 1
ATOM 3128 O O . ILE A 1 393 ? -7.434 -33.594 -32.875 1 93.56 393 ILE A O 1
ATOM 3132 N N . ARG A 1 394 ? -5.953 -32.969 -34.312 1 93.88 394 ARG A N 1
ATOM 3133 C CA . ARG A 1 394 ? -4.922 -32.688 -33.312 1 93.88 394 ARG A CA 1
ATOM 3134 C C . ARG A 1 394 ? -5.262 -31.469 -32.5 1 93.88 394 ARG A C 1
ATOM 3136 O O . ARG A 1 394 ? -5.719 -30.453 -33.031 1 93.88 394 ARG A O 1
ATOM 3143 N N . PRO A 1 395 ? -5.07 -31.578 -31.172 1 96.31 395 PRO A N 1
ATOM 3144 C CA . PRO A 1 395 ? -5.371 -30.438 -30.312 1 96.31 395 PRO A CA 1
ATOM 3145 C C . PRO A 1 395 ? -4.609 -29.172 -30.703 1 96.31 395 PRO A C 1
ATOM 3147 O O . PRO A 1 395 ? -5.129 -28.062 -30.547 1 96.31 395 PRO A O 1
ATOM 3150 N N . SER A 1 396 ? -3.365 -29.281 -31.266 1 94.69 396 SER A N 1
ATOM 3151 C CA . SER A 1 396 ? -2.559 -28.125 -31.641 1 94.69 396 SER A CA 1
ATOM 3152 C C . SER A 1 396 ? -3.236 -27.312 -32.75 1 94.69 396 SER A C 1
ATOM 3154 O O . SER A 1 396 ? -3.123 -26.094 -32.781 1 94.69 396 SER A O 1
ATOM 3156 N N . GLU A 1 397 ? -3.91 -28.047 -33.594 1 94.69 397 GLU A N 1
ATOM 3157 C CA . GLU A 1 397 ? -4.633 -27.375 -34.688 1 94.69 397 GLU A CA 1
ATOM 3158 C C . GLU A 1 397 ? -5.855 -26.641 -34.125 1 94.69 397 GLU A C 1
ATOM 3160 O O . GLU A 1 397 ? -6.172 -25.531 -34.594 1 94.69 397 GLU A O 1
ATOM 3165 N N . VAL A 1 398 ? -6.527 -27.25 -33.188 1 96.31 398 VAL A N 1
ATOM 3166 C CA . VAL A 1 398 ? -7.668 -26.594 -32.562 1 96.31 398 VAL A CA 1
ATOM 3167 C C . VAL A 1 398 ? -7.211 -25.344 -31.844 1 96.31 398 VAL A C 1
ATOM 3169 O O . VAL A 1 398 ? -7.898 -24.312 -31.875 1 96.31 398 VAL A O 1
ATOM 3172 N N . LEU A 1 399 ? -6.094 -25.453 -31.172 1 95.5 399 LEU A N 1
ATOM 3173 C CA . LEU A 1 399 ? -5.512 -24.328 -30.438 1 95.5 399 LEU A CA 1
ATOM 3174 C C . LEU A 1 399 ? -5.285 -23.141 -31.359 1 95.5 399 LEU A C 1
ATOM 3176 O O . LEU A 1 399 ? -5.621 -22 -31 1 95.5 399 LEU A O 1
ATOM 3180 N N . LYS A 1 400 ? -4.789 -23.328 -32.531 1 92.5 400 LYS A N 1
ATOM 3181 C CA . LYS A 1 400 ? -4.5 -22.266 -33.5 1 92.5 400 LYS A CA 1
ATOM 3182 C C . LYS A 1 400 ? -5.781 -21.609 -33.969 1 92.5 400 LYS A C 1
ATOM 3184 O O . LYS A 1 400 ? -5.844 -20.375 -34.094 1 92.5 400 LYS A O 1
ATOM 3189 N N . VAL A 1 401 ? -6.762 -22.406 -34.188 1 94.19 401 VAL A N 1
ATOM 3190 C CA . VAL A 1 401 ? -8.008 -21.891 -34.75 1 94.19 401 VAL A CA 1
ATOM 3191 C C . VAL A 1 401 ? -8.82 -21.188 -33.688 1 94.19 401 VAL A C 1
ATOM 3193 O O . VAL A 1 401 ? -9.508 -20.203 -33.938 1 94.19 401 VAL A O 1
ATOM 3196 N N . LEU A 1 402 ? -8.758 -21.703 -32.438 1 95.25 402 LEU A N 1
ATOM 3197 C CA . LEU A 1 402 ? -9.531 -21.156 -31.312 1 95.25 402 LEU A CA 1
ATOM 3198 C C . LEU A 1 402 ? -9.219 -19.672 -31.109 1 95.25 402 LEU A C 1
ATOM 3200 O O . LEU A 1 402 ? -10.086 -18.906 -30.688 1 95.25 402 LEU A O 1
ATOM 3204 N N . ARG A 1 403 ? -8.039 -19.25 -31.438 1 92.44 403 ARG A N 1
ATOM 3205 C CA . ARG A 1 403 ? -7.605 -17.875 -31.25 1 92.44 403 ARG A CA 1
ATOM 3206 C C . ARG A 1 403 ? -8.383 -16.922 -32.156 1 92.44 403 ARG A C 1
ATOM 3208 O O . ARG A 1 403 ? -8.508 -15.734 -31.844 1 92.44 403 ARG A O 1
ATOM 3215 N N . ASN A 1 404 ? -9.031 -17.516 -33.219 1 91.5 404 ASN A N 1
ATOM 3216 C CA . ASN A 1 404 ? -9.695 -16.656 -34.188 1 91.5 404 ASN A CA 1
ATOM 3217 C C . ASN A 1 404 ? -11.18 -16.984 -34.312 1 91.5 404 ASN A C 1
ATOM 3219 O O . ASN A 1 404 ? -11.844 -16.562 -35.25 1 91.5 404 ASN A O 1
ATOM 3223 N N . VAL A 1 405 ? -11.633 -17.688 -33.375 1 94.12 405 VAL A N 1
ATOM 3224 C CA . VAL A 1 405 ? -13.039 -18.062 -33.438 1 94.12 405 VAL A CA 1
ATOM 3225 C C . VAL A 1 405 ? -13.914 -16.891 -33 1 94.12 405 VAL A C 1
ATOM 3227 O O . VAL A 1 405 ? -13.562 -16.156 -32.062 1 94.12 405 VAL A O 1
ATOM 3230 N N . THR A 1 406 ? -14.969 -16.625 -33.75 1 94.44 406 THR A N 1
ATOM 3231 C CA . THR A 1 406 ? -15.992 -15.648 -33.375 1 94.44 406 THR A CA 1
ATOM 3232 C C . THR A 1 406 ? -17.391 -16.203 -33.656 1 94.44 406 THR A C 1
ATOM 3234 O O . THR A 1 406 ? -17.656 -16.719 -34.75 1 94.44 406 THR A O 1
ATOM 3237 N N . PHE A 1 407 ? -18.234 -16.172 -32.688 1 94.88 407 PHE A N 1
ATOM 3238 C CA . PHE A 1 407 ? -19.594 -16.656 -32.875 1 94.88 407 PHE A CA 1
ATOM 3239 C C . PHE A 1 407 ? -20.547 -15.977 -31.891 1 94.88 407 PHE A C 1
ATOM 3241 O O . PHE A 1 407 ? -20.109 -15.328 -30.938 1 94.88 407 PHE A O 1
ATOM 3248 N N . GLU A 1 408 ? -21.812 -16.062 -32.125 1 94.25 408 GLU A N 1
ATOM 3249 C CA . GLU A 1 408 ? -22.844 -15.57 -31.219 1 94.25 408 GLU A CA 1
ATOM 3250 C C . GLU A 1 408 ? -23.297 -16.656 -30.266 1 94.25 408 GLU A C 1
ATOM 3252 O O . GLU A 1 408 ? -23.953 -17.625 -30.672 1 94.25 408 GLU A O 1
ATOM 3257 N N . GLY A 1 409 ? -22.922 -16.516 -29.016 1 94.19 409 GLY A N 1
ATOM 3258 C CA . GLY A 1 409 ? -23.312 -17.484 -28.016 1 94.19 409 GLY A CA 1
ATOM 3259 C C . GLY A 1 409 ? -24.422 -16.984 -27.094 1 94.19 409 GLY A C 1
ATOM 3260 O O . GLY A 1 409 ? -25.156 -16.062 -27.453 1 94.19 409 GLY A O 1
ATOM 3261 N N . VAL A 1 410 ? -24.547 -17.672 -25.969 1 94.56 410 VAL A N 1
ATOM 3262 C CA . VAL A 1 410 ? -25.562 -17.312 -24.984 1 94.56 410 VAL A CA 1
ATOM 3263 C C . VAL A 1 410 ? -25.219 -15.977 -24.344 1 94.56 410 VAL A C 1
ATOM 3265 O O . VAL A 1 410 ? -26.094 -15.172 -24.031 1 94.56 410 VAL A O 1
ATOM 3268 N N . THR A 1 411 ? -23.922 -15.68 -24.188 1 93.38 411 THR A N 1
ATOM 3269 C CA . THR A 1 411 ? -23.469 -14.477 -23.5 1 93.38 411 THR A CA 1
ATOM 3270 C C . THR A 1 411 ? -23.203 -13.344 -24.484 1 93.38 411 THR A C 1
ATOM 3272 O O . THR A 1 411 ? -22.594 -12.336 -24.141 1 93.38 411 THR A O 1
ATOM 3275 N N . GLY A 1 412 ? -23.609 -13.523 -25.734 1 90.62 412 GLY A N 1
ATOM 3276 C CA . GLY A 1 412 ? -23.344 -12.57 -26.797 1 90.62 412 GLY A CA 1
ATOM 3277 C C . GLY A 1 412 ? -22.234 -13.023 -27.719 1 90.62 412 GLY A C 1
ATOM 3278 O O . GLY A 1 412 ? -22.047 -14.219 -27.953 1 90.62 412 GLY A O 1
ATOM 3279 N N . ILE A 1 413 ? -21.5 -12.086 -28.25 1 92.38 413 ILE A N 1
ATOM 3280 C CA . ILE A 1 413 ? -20.422 -12.422 -29.188 1 92.38 413 ILE A CA 1
ATOM 3281 C C . ILE A 1 413 ? -19.219 -12.938 -28.391 1 92.38 413 ILE A C 1
ATOM 3283 O O . ILE A 1 413 ? -18.703 -12.242 -27.531 1 92.38 413 ILE A O 1
ATOM 3287 N N . VAL A 1 414 ? -18.828 -14.156 -28.703 1 94.62 414 VAL A N 1
ATOM 3288 C CA . VAL A 1 414 ? -17.688 -14.781 -28.047 1 94.62 414 VAL A CA 1
ATOM 3289 C C . VAL A 1 414 ? -16.469 -14.703 -28.953 1 94.62 414 VAL A C 1
ATOM 3291 O O . VAL A 1 414 ? -16.484 -15.18 -30.078 1 94.62 414 VAL A O 1
ATOM 3294 N N . GLN A 1 415 ? -15.484 -13.961 -28.469 1 94.5 415 GLN A N 1
ATOM 3295 C CA . GLN A 1 415 ? -14.203 -13.781 -29.141 1 94.5 415 GLN A CA 1
ATOM 3296 C C . GLN A 1 415 ? -13.062 -13.688 -28.125 1 94.5 415 GLN A C 1
ATOM 3298 O O . GLN A 1 415 ? -13.242 -13.148 -27.031 1 94.5 415 GLN A O 1
ATOM 3303 N N . PHE A 1 416 ? -11.898 -14.266 -28.5 1 95.12 416 PHE A N 1
ATOM 3304 C CA . PHE A 1 416 ? -10.773 -14.289 -27.578 1 95.12 416 PHE A CA 1
ATOM 3305 C C . PHE A 1 416 ? -9.664 -13.352 -28.047 1 95.12 416 PHE A C 1
ATOM 3307 O O . PHE A 1 416 ? -9.477 -13.164 -29.25 1 95.12 416 PHE A O 1
ATOM 3314 N N . ASN A 1 417 ? -9.008 -12.711 -27.172 1 91.81 417 ASN A N 1
ATOM 3315 C CA . ASN A 1 417 ? -7.812 -11.938 -27.516 1 91.81 417 ASN A CA 1
ATOM 3316 C C . ASN A 1 417 ? -6.566 -12.82 -27.531 1 91.81 417 ASN A C 1
ATOM 3318 O O . ASN A 1 417 ? -6.66 -14.039 -27.438 1 91.81 417 ASN A O 1
ATOM 3322 N N . ASN A 1 418 ? -5.43 -12.211 -27.594 1 87.44 418 ASN A N 1
ATOM 3323 C CA . ASN A 1 418 ? -4.18 -12.953 -27.734 1 87.44 418 ASN A CA 1
ATOM 3324 C C . ASN A 1 418 ? -3.84 -13.734 -26.469 1 87.44 418 ASN A C 1
ATOM 3326 O O . ASN A 1 418 ? -3.113 -14.727 -26.531 1 87.44 418 ASN A O 1
ATOM 3330 N N . ASN A 1 419 ? -4.449 -13.297 -25.375 1 88.19 419 ASN A N 1
ATOM 3331 C CA . ASN A 1 419 ? -4.16 -13.977 -24.125 1 88.19 419 ASN A CA 1
ATOM 3332 C C . ASN A 1 419 ? -5.262 -14.969 -23.75 1 88.19 419 ASN A C 1
ATOM 3334 O O . ASN A 1 419 ? -5.234 -15.555 -22.672 1 88.19 419 ASN A O 1
ATOM 3338 N N . GLY A 1 420 ? -6.266 -15.133 -24.625 1 93.88 420 GLY A N 1
ATOM 3339 C CA . GLY A 1 420 ? -7.312 -16.125 -24.406 1 93.88 420 GLY A CA 1
ATOM 3340 C C . GLY A 1 420 ? -8.5 -15.578 -23.625 1 93.88 420 GLY A C 1
ATOM 3341 O O . GLY A 1 420 ? -9.422 -16.328 -23.312 1 93.88 420 GLY A O 1
ATOM 3342 N N . ASP A 1 421 ? -8.5 -14.273 -23.328 1 92.94 421 ASP A N 1
ATOM 3343 C CA . ASP A 1 421 ? -9.586 -13.656 -22.578 1 92.94 421 ASP A CA 1
ATOM 3344 C C . ASP A 1 421 ? -10.703 -13.211 -23.516 1 92.94 421 ASP A C 1
ATOM 3346 O O . ASP A 1 421 ? -10.453 -12.852 -24.672 1 92.94 421 ASP A O 1
ATOM 3350 N N . SER A 1 422 ? -11.883 -13.211 -22.953 1 89.75 422 SER A N 1
ATOM 3351 C CA . SER A 1 422 ? -13 -12.688 -23.719 1 89.75 422 SER A CA 1
ATOM 3352 C C . SER A 1 422 ? -12.875 -11.188 -23.938 1 89.75 422 SER A C 1
ATOM 3354 O O . SER A 1 422 ? -12.508 -10.445 -23.016 1 89.75 422 SER A O 1
ATOM 3356 N N . ILE A 1 423 ? -13.086 -10.656 -25.125 1 79.19 423 ILE A N 1
ATOM 3357 C CA . ILE A 1 423 ? -12.961 -9.242 -25.469 1 79.19 423 ILE A CA 1
ATOM 3358 C C . ILE A 1 423 ? -14.258 -8.516 -25.125 1 79.19 423 ILE A C 1
ATOM 3360 O O . ILE A 1 423 ? -14.234 -7.395 -24.609 1 79.19 423 ILE A O 1
ATOM 3364 N N . ARG A 1 424 ? -15.375 -9.07 -25.406 1 72.88 424 ARG A N 1
ATOM 3365 C CA . ARG A 1 424 ? -16.625 -8.312 -25.391 1 72.88 424 ARG A CA 1
ATOM 3366 C C . ARG A 1 424 ? -17.469 -8.688 -24.188 1 72.88 424 ARG A C 1
ATOM 3368 O O . ARG A 1 424 ? -18.406 -7.965 -23.828 1 72.88 424 ARG A O 1
ATOM 3375 N N . SER A 1 425 ? -17.109 -9.641 -23.469 1 66.88 425 SER A N 1
ATOM 3376 C CA . SER A 1 425 ? -18.078 -10.195 -22.516 1 66.88 425 SER A CA 1
ATOM 3377 C C . SER A 1 425 ? -17.734 -9.797 -21.078 1 66.88 425 SER A C 1
ATOM 3379 O O . SER A 1 425 ? -17.219 -10.609 -20.312 1 66.88 425 SER A O 1
ATOM 3381 N N . ALA A 1 426 ? -17.688 -8.453 -20.844 1 81.12 426 ALA A N 1
ATOM 3382 C CA . ALA A 1 426 ? -17.516 -8.164 -19.422 1 81.12 426 ALA A CA 1
ATOM 3383 C C . ALA A 1 426 ? -18.688 -7.352 -18.891 1 81.12 426 ALA A C 1
ATOM 3385 O O . ALA A 1 426 ? -18.828 -6.164 -19.203 1 81.12 426 ALA A O 1
ATOM 3386 N N . ALA A 1 427 ? -19.625 -8.102 -18.25 1 92.19 427 ALA A N 1
ATOM 3387 C CA . ALA A 1 427 ? -20.797 -7.469 -17.656 1 92.19 427 ALA A CA 1
ATOM 3388 C C . ALA A 1 427 ? -21.109 -8.07 -16.281 1 92.19 427 ALA A C 1
ATOM 3390 O O . ALA A 1 427 ? -20.984 -9.281 -16.094 1 92.19 427 ALA A O 1
ATOM 3391 N N . TYR A 1 428 ? -21.375 -7.188 -15.391 1 95.81 428 TYR A N 1
ATOM 3392 C CA . TYR A 1 428 ? -21.719 -7.594 -14.031 1 95.81 428 TYR A CA 1
ATOM 3393 C C . TYR A 1 428 ? -23.031 -6.957 -13.594 1 95.81 428 TYR A C 1
ATOM 3395 O O . TYR A 1 428 ? -23.359 -5.836 -14 1 95.81 428 TYR A O 1
ATOM 3403 N N . ASP A 1 429 ? -23.781 -7.699 -12.883 1 96.06 429 ASP A N 1
ATOM 3404 C CA . ASP A 1 429 ? -24.906 -7.125 -12.148 1 96.06 429 ASP A CA 1
ATOM 3405 C C . ASP A 1 429 ? -24.5 -6.723 -10.734 1 96.06 429 ASP A C 1
ATOM 3407 O O . ASP A 1 429 ? -23.656 -7.391 -10.117 1 96.06 429 ASP A O 1
ATOM 3411 N N . LEU A 1 430 ? -25.031 -5.633 -10.328 1 97.12 430 LEU A N 1
ATOM 3412 C CA . LEU A 1 430 ? -24.812 -5.203 -8.953 1 97.12 430 LEU A CA 1
ATOM 3413 C C . LEU A 1 430 ? -25.922 -5.688 -8.039 1 97.12 430 LEU A C 1
ATOM 3415 O O . LEU A 1 430 ? -27.109 -5.5 -8.344 1 97.12 430 LEU A O 1
ATOM 3419 N N . VAL A 1 431 ? -25.516 -6.293 -6.934 1 96.88 431 VAL A N 1
ATOM 3420 C CA . VAL A 1 431 ? -26.516 -6.887 -6.047 1 96.88 431 VAL A CA 1
ATOM 3421 C C . VAL A 1 431 ? -26.359 -6.305 -4.645 1 96.88 431 VAL A C 1
ATOM 3423 O O . VAL A 1 431 ? -25.297 -5.824 -4.273 1 96.88 431 VAL A O 1
ATOM 3426 N N . ASN A 1 432 ? -27.438 -6.316 -3.938 1 96.5 432 ASN A N 1
ATOM 3427 C CA . ASN A 1 432 ? -27.562 -5.801 -2.576 1 96.5 432 ASN A CA 1
ATOM 3428 C C . ASN A 1 432 ? -28.422 -6.715 -1.708 1 96.5 432 ASN A C 1
ATOM 3430 O O . ASN A 1 432 ? -29.438 -7.242 -2.168 1 96.5 432 ASN A O 1
ATOM 3434 N N . LEU A 1 433 ? -27.938 -6.969 -0.517 1 95.75 433 LEU A N 1
ATOM 3435 C CA . LEU A 1 433 ? -28.672 -7.871 0.355 1 95.75 433 LEU A CA 1
ATOM 3436 C C . LEU A 1 433 ? -29.703 -7.109 1.188 1 95.75 433 LEU A C 1
ATOM 3438 O O . LEU A 1 433 ? -29.344 -6.246 1.991 1 95.75 433 LEU A O 1
ATOM 3442 N N . HIS A 1 434 ? -30.969 -7.355 0.999 1 94.38 434 HIS A N 1
ATOM 3443 C CA . HIS A 1 434 ? -32.062 -6.746 1.716 1 94.38 434 HIS A CA 1
ATOM 3444 C C . HIS A 1 434 ? -32.625 -7.688 2.783 1 94.38 434 HIS A C 1
ATOM 3446 O O . HIS A 1 434 ? -32.469 -8.906 2.678 1 94.38 434 HIS A O 1
ATOM 3452 N N . PRO A 1 435 ? -33.188 -6.824 3.74 1 89.81 435 PRO A N 1
ATOM 3453 C CA . PRO A 1 435 ? -33.906 -7.684 4.684 1 89.81 435 PRO A CA 1
ATOM 3454 C C . PRO A 1 435 ? -35.188 -8.242 4.105 1 89.81 435 PRO A C 1
ATOM 3456 O O . PRO A 1 435 ? -35.875 -7.555 3.338 1 89.81 435 PRO A O 1
ATOM 3459 N N . GLY A 1 436 ? -35.406 -9.516 3.945 1 85.12 436 GLY A N 1
ATOM 3460 C CA . GLY A 1 436 ? -36.625 -10.172 3.432 1 85.12 436 GLY A CA 1
ATOM 3461 C C . GLY A 1 436 ? -37.625 -10.5 4.512 1 85.12 436 GLY A C 1
ATOM 3462 O O . GLY A 1 436 ? -37.375 -10.281 5.699 1 85.12 436 GLY A O 1
ATOM 3463 N N . LEU A 1 437 ? -38.844 -10.766 4.051 1 80.75 437 LEU A N 1
ATOM 3464 C CA . LEU A 1 437 ? -39.938 -11.102 4.977 1 80.75 437 LEU A CA 1
ATOM 3465 C C . LEU A 1 437 ? -39.625 -12.375 5.746 1 80.75 437 LEU A C 1
ATOM 3467 O O . LEU A 1 437 ? -39.781 -12.43 6.965 1 80.75 437 LEU A O 1
ATOM 3471 N N . LYS A 1 438 ? -39.156 -13.344 5.094 1 81.56 438 LYS A N 1
ATOM 3472 C CA . LYS A 1 438 ? -38.844 -14.617 5.734 1 81.56 438 LYS A CA 1
ATOM 3473 C C . LYS A 1 438 ? -37.312 -14.812 5.852 1 81.56 438 LYS A C 1
ATOM 3475 O O . LYS A 1 438 ? -36.844 -15.289 6.879 1 81.56 438 LYS A O 1
ATOM 3480 N N . ALA A 1 439 ? -36.562 -14.57 4.789 1 88.44 439 ALA A N 1
ATOM 3481 C CA . ALA A 1 439 ? -35.125 -14.664 4.719 1 88.44 439 ALA A CA 1
ATOM 3482 C C . ALA A 1 439 ? -34.531 -13.523 3.889 1 88.44 439 ALA A C 1
ATOM 3484 O O . ALA A 1 439 ? -35.219 -12.945 3.045 1 88.44 439 ALA A O 1
ATOM 3485 N N . PRO A 1 440 ? -33.375 -13.164 4.246 1 92.56 440 PRO A N 1
ATOM 3486 C CA . PRO A 1 440 ? -32.719 -12.117 3.443 1 92.56 440 PRO A CA 1
ATOM 3487 C C . PRO A 1 440 ? -32.75 -12.422 1.948 1 92.56 440 PRO A C 1
ATOM 3489 O O . PRO A 1 440 ? -32.656 -13.586 1.554 1 92.56 440 PRO A O 1
ATOM 3492 N N . MET A 1 441 ? -32.875 -11.422 1.157 1 92.38 441 MET A N 1
ATOM 3493 C CA . MET A 1 441 ? -33 -11.609 -0.287 1 92.38 441 MET A CA 1
ATOM 3494 C C . MET A 1 441 ? -32.031 -10.711 -1.028 1 92.38 441 MET A C 1
ATOM 3496 O O . MET A 1 441 ? -31.828 -9.555 -0.649 1 92.38 441 MET A O 1
ATOM 3500 N N . LEU A 1 442 ? -31.484 -11.32 -2.045 1 93.06 442 LEU A N 1
ATOM 3501 C CA . LEU A 1 442 ? -30.562 -10.578 -2.904 1 93.06 442 LEU A CA 1
ATOM 3502 C C . LEU A 1 442 ? -31.312 -9.812 -3.979 1 93.06 442 LEU A C 1
ATOM 3504 O O . LEU A 1 442 ? -32.125 -10.383 -4.703 1 93.06 442 LEU A O 1
ATOM 3508 N N . GLN A 1 443 ? -31.078 -8.523 -4.062 1 94.25 443 GLN A N 1
ATOM 3509 C CA . GLN A 1 443 ? -31.766 -7.691 -5.047 1 94.25 443 GLN A CA 1
ATOM 3510 C C . GLN A 1 443 ? -30.781 -7.07 -6.023 1 94.25 443 GLN A C 1
ATOM 3512 O O . GLN A 1 443 ? -29.688 -6.656 -5.629 1 94.25 443 GLN A O 1
ATOM 3517 N N . ASN A 1 444 ? -31.188 -7.055 -7.273 1 95.06 444 ASN A N 1
ATOM 3518 C CA . ASN A 1 444 ? -30.391 -6.355 -8.281 1 95.06 444 ASN A CA 1
ATOM 3519 C C . ASN A 1 444 ? -30.594 -4.844 -8.195 1 95.06 444 ASN A C 1
ATOM 3521 O O . ASN A 1 444 ? -31.719 -4.352 -8.289 1 95.06 444 ASN A O 1
ATOM 3525 N N . VAL A 1 445 ? -29.562 -4.109 -8.039 1 96.31 445 VAL A N 1
ATOM 3526 C CA . VAL A 1 445 ? -29.688 -2.674 -7.824 1 96.31 445 VAL A CA 1
ATOM 3527 C C . VAL A 1 445 ? -28.953 -1.918 -8.93 1 96.31 445 VAL A C 1
ATOM 3529 O O . VAL A 1 445 ? -28.859 -0.688 -8.898 1 96.31 445 VAL A O 1
ATOM 3532 N N . GLY A 1 446 ? -28.391 -2.59 -9.898 1 96 446 GLY A N 1
ATOM 3533 C CA . GLY A 1 446 ? -27.672 -1.928 -10.977 1 96 446 GLY A CA 1
ATOM 3534 C C . GLY A 1 446 ? -26.953 -2.895 -11.898 1 96 446 GLY A C 1
ATOM 3535 O O . GLY A 1 446 ? -27.156 -4.109 -11.812 1 96 446 GLY A O 1
ATOM 3536 N N . HIS A 1 447 ? -26.188 -2.318 -12.859 1 95.69 447 HIS A N 1
ATOM 3537 C CA . HIS A 1 447 ? -25.406 -3.117 -13.797 1 95.69 447 HIS A CA 1
ATOM 3538 C C . HIS A 1 447 ? -24.141 -2.385 -14.227 1 95.69 447 HIS A C 1
ATOM 3540 O O . HIS A 1 447 ? -24.078 -1.155 -14.164 1 95.69 447 HIS A O 1
ATOM 3546 N N . TRP A 1 448 ? -23.141 -3.113 -14.461 1 95.75 448 TRP A N 1
ATOM 3547 C CA . TRP A 1 448 ? -21.875 -2.641 -14.992 1 95.75 448 TRP A CA 1
ATOM 3548 C C . TRP A 1 448 ? -21.516 -3.348 -16.297 1 95.75 448 TRP A C 1
ATOM 3550 O O . TRP A 1 448 ? -21.484 -4.578 -16.344 1 95.75 448 TRP A O 1
ATOM 3560 N N . THR A 1 449 ? -21.344 -2.645 -17.391 1 93.19 449 THR A N 1
ATOM 3561 C CA . THR A 1 449 ? -21 -3.219 -18.688 1 93.19 449 THR A CA 1
ATOM 3562 C C . THR A 1 449 ? -19.797 -2.516 -19.297 1 93.19 449 THR A C 1
ATOM 3564 O O . THR A 1 449 ? -19.812 -1.3 -19.5 1 93.19 449 THR A O 1
ATOM 3567 N N . ARG A 1 450 ? -18.828 -3.342 -19.562 1 88.81 450 ARG A N 1
ATOM 3568 C CA . ARG A 1 450 ? -17.641 -2.785 -20.188 1 88.81 450 ARG A CA 1
ATOM 3569 C C . ARG A 1 450 ? -17.969 -2.15 -21.547 1 88.81 450 ARG A C 1
ATOM 3571 O O . ARG A 1 450 ? -18.781 -2.674 -22.297 1 88.81 450 ARG A O 1
ATOM 3578 N N . GLY A 1 451 ? -17.391 -1.059 -21.906 1 81.94 451 GLY A N 1
ATOM 3579 C CA . GLY A 1 451 ? -17.5 -0.444 -23.219 1 81.94 451 GLY A CA 1
ATOM 3580 C C . GLY A 1 451 ? -18.672 0.519 -23.312 1 81.94 451 GLY A C 1
ATOM 3581 O O . GLY A 1 451 ? -18.781 1.281 -24.281 1 81.94 451 GLY A O 1
ATOM 3582 N N . LEU A 1 452 ? -19.562 0.398 -22.344 1 82.75 452 LEU A N 1
ATOM 3583 C CA . LEU A 1 452 ? -20.672 1.347 -22.328 1 82.75 452 LEU A CA 1
ATOM 3584 C C . LEU A 1 452 ? -20.297 2.615 -21.578 1 82.75 452 LEU A C 1
ATOM 3586 O O . LEU A 1 452 ? -19.391 2.596 -20.734 1 82.75 452 LEU A O 1
ATOM 3590 N N . ALA A 1 453 ? -20.891 3.797 -22 1 80.69 453 ALA A N 1
ATOM 3591 C CA . ALA A 1 453 ? -20.734 5.074 -21.312 1 80.69 453 ALA A CA 1
ATOM 3592 C C . ALA A 1 453 ? -22.078 5.594 -20.797 1 80.69 453 ALA A C 1
ATOM 3594 O O . ALA A 1 453 ? -22.953 5.957 -21.594 1 80.69 453 ALA A O 1
ATOM 3595 N N . PRO A 1 454 ? -22.359 5.605 -19.531 1 85.44 454 PRO A N 1
ATOM 3596 C CA . PRO A 1 454 ? -21.469 5.156 -18.453 1 85.44 454 PRO A CA 1
ATOM 3597 C C . PRO A 1 454 ? -21.453 3.639 -18.297 1 85.44 454 PRO A C 1
ATOM 3599 O O . PRO A 1 454 ? -22.453 2.975 -18.609 1 85.44 454 PRO A O 1
ATOM 3602 N N . ARG A 1 455 ? -20.359 3.156 -17.766 1 92.19 455 ARG A N 1
ATOM 3603 C CA . ARG A 1 455 ? -20.203 1.723 -17.531 1 92.19 455 ARG A CA 1
ATOM 3604 C C . ARG A 1 455 ? -21.062 1.27 -16.344 1 92.19 455 ARG A C 1
ATOM 3606 O O . ARG A 1 455 ? -21.516 0.124 -16.312 1 92.19 455 ARG A O 1
ATOM 3613 N N . LEU A 1 456 ? -21.172 2.119 -15.422 1 94.88 456 LEU A N 1
ATOM 3614 C CA . LEU A 1 456 ? -21.859 1.791 -14.18 1 94.88 456 LEU A CA 1
ATOM 3615 C C . LEU A 1 456 ? -23.219 2.498 -14.102 1 94.88 456 LEU A C 1
ATOM 3617 O O . LEU A 1 456 ? -23.297 3.715 -14.289 1 94.88 456 LEU A O 1
ATOM 3621 N N . ASN A 1 457 ? -24.312 1.749 -13.961 1 95.44 457 ASN A N 1
ATOM 3622 C CA . ASN A 1 457 ? -25.656 2.242 -13.672 1 95.44 457 ASN A CA 1
ATOM 3623 C C . ASN A 1 457 ? -26.188 1.678 -12.352 1 95.44 457 ASN A C 1
ATOM 3625 O O . ASN A 1 457 ? -26.359 0.466 -12.219 1 95.44 457 ASN A O 1
ATOM 3629 N N . ILE A 1 458 ? -26.375 2.545 -11.414 1 95 458 ILE A N 1
ATOM 3630 C CA . ILE A 1 458 ? -26.812 2.105 -10.094 1 95 458 ILE A CA 1
ATOM 3631 C C . ILE A 1 458 ? -28.078 2.869 -9.695 1 95 458 ILE A C 1
ATOM 3633 O O . ILE A 1 458 ? -28.188 4.07 -9.953 1 95 458 ILE A O 1
ATOM 3637 N N . ASN A 1 459 ? -29.016 2.135 -9.188 1 93.5 459 ASN A N 1
ATOM 3638 C CA . ASN A 1 459 ? -30.141 2.75 -8.508 1 93.5 459 ASN A CA 1
ATOM 3639 C C . ASN A 1 459 ? -29.844 2.977 -7.027 1 93.5 459 ASN A C 1
ATOM 3641 O O . ASN A 1 459 ? -30.203 2.146 -6.188 1 93.5 459 ASN A O 1
ATOM 3645 N N . GLY A 1 460 ? -29.344 4.082 -6.746 1 89.19 460 GLY A N 1
ATOM 3646 C CA . GLY A 1 460 ? -28.875 4.391 -5.406 1 89.19 460 GLY A CA 1
ATOM 3647 C C . GLY A 1 460 ? -29.984 4.352 -4.363 1 89.19 460 GLY A C 1
ATOM 3648 O O . GLY A 1 460 ? -29.734 3.979 -3.211 1 89.19 460 GLY A O 1
ATOM 3649 N N . SER A 1 461 ? -31.203 4.645 -4.707 1 88.19 461 SER A N 1
ATOM 3650 C CA . SER A 1 461 ? -32.312 4.723 -3.764 1 88.19 461 SER A CA 1
ATOM 3651 C C . SER A 1 461 ? -32.812 3.334 -3.385 1 88.19 461 SER A C 1
ATOM 3653 O O . SER A 1 461 ? -33.469 3.166 -2.355 1 88.19 461 SER A O 1
ATOM 3655 N N . ALA A 1 462 ? -32.469 2.363 -4.172 1 90.81 462 ALA A N 1
ATOM 3656 C CA . ALA A 1 462 ? -32.938 1.004 -3.926 1 90.81 462 ALA A CA 1
ATOM 3657 C C . ALA A 1 462 ? -31.984 0.248 -3.002 1 90.81 462 ALA A C 1
ATOM 3659 O O . ALA A 1 462 ? -32.312 -0.841 -2.525 1 90.81 462 ALA A O 1
ATOM 3660 N N . ILE A 1 463 ? -30.938 0.845 -2.645 1 94.31 463 ILE A N 1
ATOM 3661 C CA . ILE A 1 463 ? -29.906 0.139 -1.884 1 94.31 463 ILE A CA 1
ATOM 3662 C C . ILE A 1 463 ? -30.266 0.149 -0.4 1 94.31 463 ILE A C 1
ATOM 3664 O O . ILE A 1 463 ? -30.719 1.169 0.131 1 94.31 463 ILE A O 1
ATOM 3668 N N . TYR A 1 464 ? -30.234 -1.037 0.144 1 94.25 464 TYR A N 1
ATOM 3669 C CA . TYR A 1 464 ? -30.312 -1.197 1.591 1 94.25 464 TYR A CA 1
ATOM 3670 C C . TYR A 1 464 ? -28.938 -1.1 2.24 1 94.25 464 TYR A C 1
ATOM 3672 O O . TYR A 1 464 ? -28.016 -1.812 1.851 1 94.25 464 TYR A O 1
ATOM 3680 N N . TRP A 1 465 ? -28.828 -0.169 3.119 1 92.81 465 TRP A N 1
ATOM 3681 C CA . TRP A 1 465 ? -27.547 -0.034 3.803 1 92.81 465 TRP A CA 1
ATOM 3682 C C . TRP A 1 465 ? -27.594 -0.682 5.184 1 92.81 465 TRP A C 1
ATOM 3684 O O . TRP A 1 465 ? -28.672 -0.992 5.691 1 92.81 465 TRP A O 1
ATOM 3694 N N . THR A 1 466 ? -26.375 -0.864 5.727 1 80.94 466 THR A N 1
ATOM 3695 C CA . THR A 1 466 ? -26.219 -1.554 7 1 80.94 466 THR A CA 1
ATOM 3696 C C . THR A 1 466 ? -27.109 -0.928 8.07 1 80.94 466 THR A C 1
ATOM 3698 O O . THR A 1 466 ? -27.172 0.296 8.195 1 80.94 466 THR A O 1
ATOM 3701 N N . ASN A 1 467 ? -27.828 -1.648 8.781 1 77.38 467 ASN A N 1
ATOM 3702 C CA . ASN A 1 467 ? -28.688 -1.275 9.898 1 77.38 467 ASN A CA 1
ATOM 3703 C C . ASN A 1 467 ? -29.891 -0.478 9.438 1 77.38 467 ASN A C 1
ATOM 3705 O O . ASN A 1 467 ? -30.484 0.281 10.211 1 77.38 467 ASN A O 1
ATOM 3709 N N . GLY A 1 468 ? -30.188 -0.529 8.109 1 80.44 468 GLY A N 1
ATOM 3710 C CA . GLY A 1 468 ? -31.406 0.064 7.594 1 80.44 468 GLY A CA 1
ATOM 3711 C C . GLY A 1 468 ? -31.297 1.56 7.367 1 80.44 468 GLY A C 1
ATOM 3712 O O . GLY A 1 468 ? -32.312 2.242 7.188 1 80.44 468 GLY A O 1
ATOM 3713 N N . SER A 1 469 ? -30.125 2.033 7.328 1 81.62 469 SER A N 1
ATOM 3714 C CA . SER A 1 469 ? -29.922 3.459 7.09 1 81.62 469 SER A CA 1
ATOM 3715 C C . SER A 1 469 ? -30.188 3.818 5.629 1 81.62 469 SER A C 1
ATOM 3717 O O . SER A 1 469 ? -30.016 2.982 4.742 1 81.62 469 SER A O 1
ATOM 3719 N N . SER A 1 470 ? -30.75 4.973 5.395 1 81.62 470 SER A N 1
ATOM 3720 C CA . SER A 1 470 ? -31 5.434 4.031 1 81.62 470 SER A CA 1
ATOM 3721 C C . SER A 1 470 ? -29.812 6.223 3.494 1 81.62 470 SER A C 1
ATOM 3723 O O . SER A 1 470 ? -29.719 6.477 2.293 1 81.62 470 SER A O 1
ATOM 3725 N N . GLN A 1 471 ? -28.906 6.453 4.355 1 88.19 471 GLN A N 1
ATOM 3726 C CA . GLN A 1 471 ? -27.766 7.25 3.92 1 88.19 471 GLN A CA 1
ATOM 3727 C C . GLN A 1 471 ? -26.578 6.359 3.551 1 88.19 471 GLN A C 1
ATOM 3729 O O . GLN A 1 471 ? -26.344 5.332 4.188 1 88.19 471 GLN A O 1
ATOM 3734 N N . VAL A 1 472 ? -25.953 6.762 2.535 1 92.5 472 VAL A N 1
ATOM 3735 C CA . VAL A 1 472 ? -24.734 6.07 2.113 1 92.5 472 VAL A CA 1
ATOM 3736 C C . VAL A 1 472 ? -23.703 6.129 3.229 1 92.5 472 VAL A C 1
ATOM 3738 O O . VAL A 1 472 ? -23.422 7.199 3.77 1 92.5 472 VAL A O 1
ATOM 3741 N N . PRO A 1 473 ? -23.266 4.988 3.646 1 91.38 473 PRO A N 1
ATOM 3742 C CA . PRO A 1 473 ? -22.219 5.008 4.676 1 91.38 473 PRO A CA 1
ATOM 3743 C C . PRO A 1 473 ? -20.969 5.781 4.242 1 91.38 473 PRO A C 1
ATOM 3745 O O . PRO A 1 473 ? -20.562 5.699 3.078 1 91.38 473 PRO A O 1
ATOM 3748 N N . GLU A 1 474 ? -20.438 6.523 5.164 1 90.19 474 GLU A N 1
ATOM 3749 C CA . GLU A 1 474 ? -19.234 7.285 4.875 1 90.19 474 GLU A CA 1
ATOM 3750 C C . GLU A 1 474 ? -17.984 6.465 5.168 1 90.19 474 GLU A C 1
ATOM 3752 O O . GLU A 1 474 ? -17.938 5.727 6.152 1 90.19 474 GLU A O 1
ATOM 3757 N N . SER A 1 475 ? -17.094 6.445 4.242 1 91.56 475 SER A N 1
ATOM 3758 C CA . SER A 1 475 ? -15.781 5.84 4.449 1 91.56 475 SER A CA 1
ATOM 3759 C C . SER A 1 475 ? -14.664 6.762 3.973 1 91.56 475 SER A C 1
ATOM 3761 O O . SER A 1 475 ? -14.305 6.75 2.795 1 91.56 475 SER A O 1
ATOM 3763 N N . VAL A 1 476 ? -14.234 7.527 4.82 1 89.81 476 VAL A N 1
ATOM 3764 C CA . VAL A 1 476 ? -13.195 8.516 4.531 1 89.81 476 VAL A CA 1
ATOM 3765 C C . VAL A 1 476 ? -12.125 8.469 5.617 1 89.81 476 VAL A C 1
ATOM 3767 O O . VAL A 1 476 ? -12.406 8.102 6.762 1 89.81 476 VAL A O 1
ATOM 3770 N N . CYS A 1 477 ? -10.977 8.711 5.191 1 83.94 477 CYS A N 1
ATOM 3771 C CA . CYS A 1 477 ? -9.898 8.773 6.168 1 83.94 477 CYS A CA 1
ATOM 3772 C C . CYS A 1 477 ? -10.047 9.992 7.074 1 83.94 477 CYS A C 1
ATOM 3774 O O . CYS A 1 477 ? -9.898 9.883 8.289 1 83.94 477 CYS A O 1
ATOM 3776 N N . SER A 1 478 ? -10.289 11.156 6.367 1 85.81 478 SER A N 1
ATOM 3777 C CA . SER A 1 478 ? -10.438 12.422 7.066 1 85.81 478 SER A CA 1
ATOM 3778 C C . SER A 1 478 ? -11.641 13.203 6.551 1 85.81 478 SER A C 1
ATOM 3780 O O . SER A 1 478 ? -11.914 13.211 5.348 1 85.81 478 SER A O 1
ATOM 3782 N N . ARG A 1 479 ? -12.359 13.805 7.48 1 88 479 ARG A N 1
ATOM 3783 C CA . ARG A 1 479 ? -13.469 14.688 7.102 1 88 479 ARG A CA 1
ATOM 3784 C C . ARG A 1 479 ? -12.969 16.094 6.805 1 88 479 ARG A C 1
ATOM 3786 O O . ARG A 1 479 ? -11.93 16.516 7.324 1 88 479 ARG A O 1
ATOM 3793 N N . PRO A 1 480 ? -13.758 16.812 5.961 1 90.56 480 PRO A N 1
ATOM 3794 C CA . PRO A 1 480 ? -13.359 18.188 5.688 1 90.56 480 PRO A CA 1
ATOM 3795 C C . PRO A 1 480 ? -13.305 19.047 6.949 1 90.56 480 PRO A C 1
ATOM 3797 O O . PRO A 1 480 ? -14.188 18.953 7.805 1 90.56 480 PRO A O 1
ATOM 3800 N N . CYS A 1 481 ? -12.273 19.797 6.996 1 91.81 481 CYS A N 1
ATOM 3801 C CA . CYS A 1 481 ? -12.094 20.641 8.172 1 91.81 481 CYS A CA 1
ATOM 3802 C C . CYS A 1 481 ? -13.109 21.781 8.188 1 91.81 481 CYS A C 1
ATOM 3804 O O . CYS A 1 481 ? -13.375 22.391 7.152 1 91.81 481 CYS A O 1
ATOM 3806 N N . ARG A 1 482 ? -13.734 22.125 9.273 1 92.88 482 ARG A N 1
ATOM 3807 C CA . ARG A 1 482 ? -14.719 23.188 9.445 1 92.88 482 ARG A CA 1
ATOM 3808 C C . ARG A 1 482 ? -14.062 24.562 9.438 1 92.88 482 ARG A C 1
ATOM 3810 O O . ARG A 1 482 ? -12.844 24.672 9.594 1 92.88 482 ARG A O 1
ATOM 3817 N N . PRO A 1 483 ? -14.898 25.516 9.18 1 93.38 483 PRO A N 1
ATOM 3818 C CA . PRO A 1 483 ? -14.336 26.859 9.289 1 93.38 483 PRO A CA 1
ATOM 3819 C C . PRO A 1 483 ? -13.656 27.094 10.633 1 93.38 483 PRO A C 1
ATOM 3821 O O . PRO A 1 483 ? -14.133 26.625 11.672 1 93.38 483 PRO A O 1
ATOM 3824 N N . GLY A 1 484 ? -12.578 27.828 10.648 1 92.62 484 GLY A N 1
ATOM 3825 C CA . GLY A 1 484 ? -11.781 28.062 11.844 1 92.62 484 GLY A CA 1
ATOM 3826 C C . GLY A 1 484 ? -10.562 27.156 11.93 1 92.62 484 GLY A C 1
ATOM 3827 O O . GLY A 1 484 ? -9.695 27.359 12.781 1 92.62 484 GLY A O 1
ATOM 3828 N N . PHE A 1 485 ? -10.617 26.172 11.008 1 89.81 485 PHE A N 1
ATOM 3829 C CA . PHE A 1 485 ? -9.508 25.219 10.969 1 89.81 485 PHE A CA 1
ATOM 3830 C C . PHE A 1 485 ? -8.812 25.25 9.617 1 89.81 485 PHE A C 1
ATOM 3832 O O . PHE A 1 485 ? -9.438 25.547 8.594 1 89.81 485 PHE A O 1
ATOM 3839 N N . LEU A 1 486 ? -7.535 25.031 9.672 1 86.56 486 LEU A N 1
ATOM 3840 C CA . LEU A 1 486 ? -6.781 24.844 8.438 1 86.56 486 LEU A CA 1
ATOM 3841 C C . LEU A 1 486 ? -6.625 23.359 8.109 1 86.56 486 LEU A C 1
ATOM 3843 O O . LEU A 1 486 ? -6.387 22.547 9 1 86.56 486 LEU A O 1
ATOM 3847 N N . GLN A 1 487 ? -6.832 23.031 6.809 1 85.5 487 GLN A N 1
ATOM 3848 C CA . GLN A 1 487 ? -6.68 21.656 6.34 1 85.5 487 GLN A CA 1
ATOM 3849 C C . GLN A 1 487 ? -5.301 21.438 5.719 1 85.5 487 GLN A C 1
ATOM 3851 O O . GLN A 1 487 ? -4.895 22.172 4.816 1 85.5 487 GLN A O 1
ATOM 3856 N N . THR A 1 488 ? -4.605 20.406 6.191 1 77.69 488 THR A N 1
ATOM 3857 C CA . THR A 1 488 ? -3.281 20.094 5.664 1 77.69 488 THR A CA 1
ATOM 3858 C C . THR A 1 488 ? -3.387 19.438 4.289 1 77.69 488 THR A C 1
ATOM 3860 O O . THR A 1 488 ? -4.484 19.125 3.828 1 77.69 488 THR A O 1
ATOM 3863 N N . GLU A 1 489 ? -2.205 19.375 3.637 1 77.06 489 GLU A N 1
ATOM 3864 C CA . GLU A 1 489 ? -2.17 18.703 2.342 1 77.06 489 GLU A CA 1
ATOM 3865 C C . GLU A 1 489 ? -2.609 17.234 2.463 1 77.06 489 GLU A C 1
ATOM 3867 O O . GLU A 1 489 ? -2.434 16.625 3.514 1 77.06 489 GLU A O 1
ATOM 3872 N N . THR A 1 490 ? -3.178 16.688 1.355 1 77.44 490 THR A N 1
ATOM 3873 C CA . THR A 1 490 ? -3.686 15.32 1.32 1 77.44 490 THR A CA 1
ATOM 3874 C C . THR A 1 490 ? -2.545 14.328 1.131 1 77.44 490 THR A C 1
ATOM 3876 O O . THR A 1 490 ? -1.705 14.5 0.245 1 77.44 490 THR A O 1
ATOM 3879 N N . ILE A 1 491 ? -2.428 13.336 2.086 1 66.25 491 ILE A N 1
ATOM 3880 C CA . ILE A 1 491 ? -1.498 12.219 1.954 1 66.25 491 ILE A CA 1
ATOM 3881 C C . ILE A 1 491 ? -2.266 10.898 2.012 1 66.25 491 ILE A C 1
ATOM 3883 O O . ILE A 1 491 ? -2.818 10.547 3.053 1 66.25 491 ILE A O 1
ATOM 3887 N N . MET A 1 492 ? -2.268 10.102 0.947 1 71.88 492 MET A N 1
ATOM 3888 C CA . MET A 1 492 ? -2.982 8.836 0.891 1 71.88 492 MET A CA 1
ATOM 3889 C C . MET A 1 492 ? -4.422 9 1.374 1 71.88 492 MET A C 1
ATOM 3891 O O . MET A 1 492 ? -4.859 8.289 2.279 1 71.88 492 MET A O 1
ATOM 3895 N N . CYS A 1 493 ? -5.09 10.086 0.892 1 78.94 493 CYS A N 1
ATOM 3896 C CA . CYS A 1 493 ? -6.504 10.391 1.071 1 78.94 493 CYS A CA 1
ATOM 3897 C C . CYS A 1 493 ? -6.777 10.898 2.482 1 78.94 493 CYS A C 1
ATOM 3899 O O . CYS A 1 493 ? -7.934 11.055 2.877 1 78.94 493 CYS A O 1
ATOM 3901 N N . CYS A 1 494 ? -5.695 11.117 3.301 1 79.06 494 CYS A N 1
ATOM 3902 C CA . CYS A 1 494 ? -5.875 11.602 4.668 1 79.06 494 CYS A CA 1
ATOM 3903 C C . CYS A 1 494 ? -5.289 13 4.832 1 79.06 494 CYS A C 1
ATOM 3905 O O . CYS A 1 494 ? -4.391 13.391 4.09 1 79.06 494 CYS A O 1
ATOM 3907 N N . TRP A 1 495 ? -5.977 13.805 5.633 1 79.75 495 TRP A N 1
ATOM 3908 C CA . TRP A 1 495 ? -5.473 15.117 6.039 1 79.75 495 TRP A CA 1
ATOM 3909 C C . TRP A 1 495 ? -5.824 15.406 7.492 1 79.75 495 TRP A C 1
ATOM 3911 O O . TRP A 1 495 ? -6.574 14.648 8.117 1 79.75 495 TRP A O 1
ATOM 3921 N N . LYS A 1 496 ? -5.273 16.391 8.125 1 76.62 496 LYS A N 1
ATOM 3922 C CA . LYS A 1 496 ? -5.566 16.812 9.492 1 76.62 496 LYS A CA 1
ATOM 3923 C C . LYS A 1 496 ? -6.137 18.234 9.516 1 76.62 496 LYS A C 1
ATOM 3925 O O . LYS A 1 496 ? -5.852 19.031 8.625 1 76.62 496 LYS A O 1
ATOM 3930 N N . CYS A 1 497 ? -6.961 18.484 10.547 1 82.88 497 CYS A N 1
ATOM 3931 C CA . CYS A 1 497 ? -7.527 19.797 10.781 1 82.88 497 CYS A CA 1
ATOM 3932 C C . CYS A 1 497 ? -6.816 20.5 11.93 1 82.88 497 CYS A C 1
ATOM 3934 O O . CYS A 1 497 ? -6.883 20.047 13.078 1 82.88 497 CYS A O 1
ATOM 3936 N N . ILE A 1 498 ? -6.141 21.625 11.578 1 76.06 498 ILE A N 1
ATOM 3937 C CA . ILE A 1 498 ? -5.426 22.406 12.578 1 76.06 498 ILE A CA 1
ATOM 3938 C C . ILE A 1 498 ? -6.18 23.703 12.859 1 76.06 498 ILE A C 1
ATOM 3940 O O . ILE A 1 498 ? -6.527 24.438 11.93 1 76.06 498 ILE A O 1
ATOM 3944 N N . LYS A 1 499 ? -6.406 23.969 14.07 1 84.38 499 LYS A N 1
ATOM 3945 C CA . LYS A 1 499 ? -7.105 25.203 14.43 1 84.38 499 LYS A CA 1
ATOM 3946 C C . LYS A 1 499 ? -6.289 26.422 14.047 1 84.38 499 LYS A C 1
ATOM 3948 O O . LYS A 1 499 ? -5.07 26.453 14.234 1 84.38 499 LYS A O 1
ATOM 3953 N N . CYS A 1 500 ? -7.02 27.391 13.5 1 82 500 CYS A N 1
ATOM 3954 C CA . CYS A 1 500 ? -6.355 28.641 13.117 1 82 500 CYS A CA 1
ATOM 3955 C C . CYS A 1 500 ? -5.82 29.375 14.336 1 82 500 CYS A C 1
ATOM 3957 O O . CYS A 1 500 ? -6.395 29.266 15.422 1 82 500 CYS A O 1
ATOM 3959 N N . PRO A 1 501 ? -4.777 30.094 14.102 1 74.75 501 PRO A N 1
ATOM 3960 C CA . PRO A 1 501 ? -4.297 30.938 15.195 1 74.75 501 PRO A CA 1
ATOM 3961 C C . PRO A 1 501 ? -5.34 31.969 15.656 1 74.75 501 PRO A C 1
ATOM 3963 O O . PRO A 1 501 ? -6.289 32.25 14.93 1 74.75 501 PRO A O 1
ATOM 3966 N N . LEU A 1 502 ? -5.168 32.469 16.781 1 76.44 502 LEU A N 1
ATOM 3967 C CA . LEU A 1 502 ? -6.145 33.312 17.453 1 76.44 502 LEU A CA 1
ATOM 3968 C C . LEU A 1 502 ? -6.492 34.531 16.594 1 76.44 502 LEU A C 1
ATOM 3970 O O . LEU A 1 502 ? -7.613 35.031 16.656 1 76.44 502 LEU A O 1
ATOM 3974 N N . GLU A 1 503 ? -5.609 35.031 15.758 1 79.31 503 GLU A N 1
ATOM 3975 C CA . GLU A 1 503 ? -5.852 36.25 14.992 1 79.31 503 GLU A CA 1
ATOM 3976 C C . GLU A 1 503 ? -6.297 35.938 13.57 1 79.31 503 GLU A C 1
ATOM 3978 O O . GLU A 1 503 ? -6.539 36.844 12.766 1 79.31 503 GLU A O 1
ATOM 3983 N N . SER A 1 504 ? -6.453 34.719 13.359 1 86.12 504 SER A N 1
ATOM 3984 C CA . SER A 1 504 ? -6.738 34.312 11.984 1 86.12 504 SER A CA 1
ATOM 3985 C C . SER A 1 504 ? -8.023 33.5 11.898 1 86.12 504 SER A C 1
ATOM 3987 O O . SER A 1 504 ? -8.547 33.062 12.914 1 86.12 504 SER A O 1
ATOM 3989 N N . ILE A 1 505 ? -8.633 33.594 10.766 1 91.88 505 ILE A N 1
ATOM 3990 C CA . ILE A 1 505 ? -9.867 32.875 10.516 1 91.88 505 ILE A CA 1
ATOM 3991 C C . ILE A 1 505 ? -9.727 32.031 9.25 1 91.88 505 ILE A C 1
ATOM 3993 O O . ILE A 1 505 ? -8.789 32.219 8.469 1 91.88 505 ILE A O 1
ATOM 3997 N N . SER A 1 506 ? -10.602 30.984 9.102 1 92.56 506 SER A N 1
ATOM 3998 C CA . SER A 1 506 ? -10.875 30.25 7.879 1 92.56 506 SER A CA 1
ATOM 3999 C C . SER A 1 506 ? -12.367 30.125 7.621 1 92.56 506 SER A C 1
ATOM 4001 O O . SER A 1 506 ? -13.109 29.594 8.445 1 92.56 506 SER A O 1
ATOM 4003 N N . SER A 1 507 ? -12.781 30.641 6.5 1 90.44 507 SER A N 1
ATOM 4004 C CA . SER A 1 507 ? -14.211 30.828 6.281 1 90.44 507 SER A CA 1
ATOM 4005 C C . SER A 1 507 ? -14.82 29.625 5.582 1 90.44 507 SER A C 1
ATOM 4007 O O . SER A 1 507 ? -16.031 29.406 5.645 1 90.44 507 SER A O 1
ATOM 4009 N N . SER A 1 508 ? -14.086 28.984 4.93 1 90.75 508 SER A N 1
ATOM 4010 C CA . SER A 1 508 ? -14.641 27.906 4.125 1 90.75 508 SER A CA 1
ATOM 4011 C C . SER A 1 508 ? -14.164 26.547 4.625 1 90.75 508 SER A C 1
ATOM 4013 O O . SER A 1 508 ? -13.156 26.453 5.336 1 90.75 508 SER A O 1
ATOM 4015 N N . TYR A 1 509 ? -15.07 25.562 4.277 1 92.19 509 TYR A N 1
ATOM 4016 C CA . TYR A 1 509 ? -14.656 24.188 4.562 1 92.19 509 TYR A CA 1
ATOM 4017 C C . TYR A 1 509 ? -13.406 23.812 3.771 1 92.19 509 TYR A C 1
ATOM 4019 O O . TYR A 1 509 ? -13.266 24.203 2.607 1 92.19 509 TYR A O 1
ATOM 4027 N N . SER A 1 510 ? -12.477 23.141 4.402 1 90.94 510 SER A N 1
ATOM 4028 C CA . SER A 1 510 ? -11.266 22.609 3.773 1 90.94 510 SER A CA 1
ATOM 4029 C C . SER A 1 510 ? -10.336 23.734 3.334 1 90.94 510 SER A C 1
ATOM 4031 O O . SER A 1 510 ? -9.719 23.641 2.27 1 90.94 510 SER A O 1
ATOM 4033 N N . SER A 1 511 ? -10.266 24.766 4.102 1 90.69 511 SER A N 1
ATOM 4034 C CA . SER A 1 511 ? -9.359 25.859 3.793 1 90.69 511 SER A CA 1
ATOM 4035 C C . SER A 1 511 ? -7.906 25.453 3.992 1 90.69 511 SER A C 1
ATOM 4037 O O . SER A 1 511 ? -7.543 24.938 5.051 1 90.69 511 SER A O 1
ATOM 4039 N N . PRO A 1 512 ? -7.055 25.75 3.035 1 85.19 512 PRO A N 1
ATOM 4040 C CA . PRO A 1 512 ? -5.645 25.359 3.154 1 85.19 512 PRO A CA 1
ATOM 4041 C C . PRO A 1 512 ? -4.84 26.328 4.016 1 85.19 512 PRO A C 1
ATOM 4043 O O . PRO A 1 512 ? -3.738 26 4.465 1 85.19 512 PRO A O 1
ATOM 4046 N N . ASN A 1 513 ? -5.355 27.547 4.184 1 82.44 513 ASN A N 1
ATOM 4047 C CA . ASN A 1 513 ? -4.648 28.578 4.949 1 82.44 513 ASN A CA 1
ATOM 4048 C C . ASN A 1 513 ? -5.605 29.375 5.828 1 82.44 513 ASN A C 1
ATOM 4050 O O . ASN A 1 513 ? -6.816 29.359 5.605 1 82.44 513 ASN A O 1
ATOM 4054 N N . CYS A 1 514 ? -5.051 29.859 6.883 1 84.19 514 CYS A N 1
ATOM 4055 C CA . CYS A 1 514 ? -5.77 30.828 7.707 1 84.19 514 CYS A CA 1
ATOM 4056 C C . CYS A 1 514 ? -5.418 32.25 7.309 1 84.19 514 CYS A C 1
ATOM 4058 O O . CYS A 1 514 ? -4.281 32.531 6.914 1 84.19 514 CYS A O 1
ATOM 4060 N N . THR A 1 515 ? -6.41 33.094 7.281 1 85.56 515 THR A N 1
ATOM 4061 C CA . THR A 1 515 ? -6.199 34.5 6.949 1 85.56 515 THR A CA 1
ATOM 4062 C C . THR A 1 515 ? -6.375 35.406 8.18 1 85.56 515 THR A C 1
ATOM 4064 O O . THR A 1 515 ? -7.305 35.188 8.969 1 85.56 515 THR A O 1
ATOM 4067 N N . MET A 1 516 ? -5.465 36.312 8.32 1 81.88 516 MET A N 1
ATOM 4068 C CA . MET A 1 516 ? -5.523 37.219 9.469 1 81.88 516 MET A CA 1
ATOM 4069 C C . MET A 1 516 ? -6.656 38.25 9.305 1 81.88 516 MET A C 1
ATOM 4071 O O . MET A 1 516 ? -6.883 38.75 8.211 1 81.88 516 MET A O 1
ATOM 4075 N N . CYS A 1 517 ? -7.34 38.438 10.383 1 85.25 517 CYS A N 1
ATOM 4076 C CA . CYS A 1 517 ? -8.352 39.469 10.367 1 85.25 517 CYS A CA 1
ATOM 4077 C C . CYS A 1 517 ? -7.711 40.875 10.297 1 85.25 517 CYS A C 1
ATOM 4079 O O . CYS A 1 517 ? -6.602 41.062 10.797 1 85.25 517 CYS A O 1
ATOM 4081 N N . PRO A 1 518 ? -8.445 41.719 9.562 1 83.12 518 PRO A N 1
ATOM 4082 C CA . PRO A 1 518 ? -7.949 43.125 9.594 1 83.12 518 PRO A CA 1
ATOM 4083 C C . PRO A 1 518 ? -7.793 43.656 11.016 1 83.12 518 PRO A C 1
ATOM 4085 O O . PRO A 1 518 ? -8.422 43.125 11.945 1 83.12 518 PRO A O 1
ATOM 4088 N N . TRP A 1 519 ? -6.953 44.656 11.195 1 76.12 519 TRP A N 1
ATOM 4089 C CA . TRP A 1 519 ? -6.586 45.188 12.5 1 76.12 519 TRP A CA 1
ATOM 4090 C C . TRP A 1 519 ? -7.816 45.719 13.234 1 76.12 519 TRP A C 1
ATOM 4092 O O . TRP A 1 519 ? -7.828 45.781 14.469 1 76.12 519 TRP A O 1
ATOM 4102 N N . ASP A 1 520 ? -8.883 46.125 12.539 1 78.88 520 ASP A N 1
ATOM 4103 C CA . ASP A 1 520 ? -10.07 46.688 13.156 1 78.88 520 ASP A CA 1
ATOM 4104 C C . ASP A 1 520 ? -11.133 45.625 13.398 1 78.88 520 ASP A C 1
ATOM 4106 O O . ASP A 1 520 ? -12.273 45.938 13.758 1 78.88 520 ASP A O 1
ATOM 4110 N N . LYS A 1 521 ? -10.742 44.469 13.172 1 88.62 521 LYS A N 1
ATOM 4111 C CA . LYS A 1 521 ? -11.672 43.344 13.359 1 88.62 521 LYS A CA 1
ATOM 4112 C C . LYS A 1 521 ? -11.031 42.219 14.156 1 88.62 521 LYS A C 1
ATOM 4114 O O . LYS A 1 521 ? -9.836 42.25 14.438 1 88.62 521 LYS A O 1
ATOM 4119 N N . MET A 1 522 ? -11.883 41.438 14.75 1 87.69 522 MET A N 1
ATOM 4120 C CA . MET A 1 522 ? -11.43 40.25 15.469 1 87.69 522 MET A CA 1
ATOM 4121 C C . MET A 1 522 ? -12.18 39 14.992 1 87.69 522 MET A C 1
ATOM 4123 O O . MET A 1 522 ? -13.281 39.125 14.453 1 87.69 522 MET A O 1
ATOM 4127 N N . PRO A 1 523 ? -11.555 37.812 15.172 1 90.12 523 PRO A N 1
ATOM 4128 C CA . PRO A 1 523 ? -12.258 36.594 14.797 1 90.12 523 PRO A CA 1
ATOM 4129 C C . PRO A 1 523 ? -13.414 36.25 15.734 1 90.12 523 PRO A C 1
ATOM 4131 O O . PRO A 1 523 ? -13.344 36.531 16.938 1 90.12 523 PRO A O 1
ATOM 4134 N N . ASP A 1 524 ? -14.414 35.719 15.242 1 91.06 524 ASP A N 1
ATOM 4135 C CA . ASP A 1 524 ? -15.516 35.25 16.078 1 91.06 524 ASP A CA 1
ATOM 4136 C C . ASP A 1 524 ? -15.109 34.031 16.922 1 91.06 524 ASP A C 1
ATOM 4138 O O . ASP A 1 524 ? -13.969 33.562 16.828 1 91.06 524 ASP A O 1
ATOM 4142 N N . SER A 1 525 ? -15.984 33.562 17.766 1 87.81 525 SER A N 1
ATOM 4143 C CA . SER A 1 525 ? -15.672 32.469 18.672 1 87.81 525 SER A CA 1
ATOM 4144 C C . SER A 1 525 ? -15.297 31.188 17.906 1 87.81 525 SER A C 1
ATOM 4146 O O . SER A 1 525 ? -14.469 30.406 18.375 1 87.81 525 SER A O 1
ATOM 4148 N N . THR A 1 526 ? -15.773 31 16.703 1 91.31 526 THR A N 1
ATOM 4149 C CA . THR A 1 526 ? -15.508 29.812 15.906 1 91.31 526 THR A CA 1
ATOM 4150 C C . THR A 1 526 ? -14.414 30.078 14.883 1 91.31 526 THR A C 1
ATOM 4152 O O . THR A 1 526 ? -13.992 29.172 14.164 1 91.31 526 THR A O 1
ATOM 4155 N N . GLN A 1 527 ? -13.953 31.344 14.82 1 91.31 527 GLN A N 1
ATOM 4156 C CA . GLN A 1 527 ? -12.906 31.781 13.898 1 91.31 527 GLN A CA 1
ATOM 4157 C C . GLN A 1 527 ? -13.297 31.531 12.453 1 91.31 527 GLN A C 1
ATOM 4159 O O . GLN A 1 527 ? -12.477 31.094 11.641 1 91.31 527 GLN A O 1
ATOM 4164 N N . SER A 1 528 ? -14.609 31.734 12.148 1 92.94 528 SER A N 1
ATOM 4165 C CA . SER A 1 528 ? -15.117 31.547 10.797 1 92.94 528 SER A CA 1
ATOM 4166 C C . SER A 1 528 ? -15.234 32.875 10.055 1 92.94 528 SER A C 1
ATOM 4168 O O . SER A 1 528 ? -15.266 32.875 8.82 1 92.94 528 SER A O 1
ATOM 4170 N N . LYS A 1 529 ? -15.445 33.938 10.766 1 92.94 529 LYS A N 1
ATOM 4171 C CA . LYS A 1 529 ? -15.586 35.25 10.164 1 92.94 529 LYS A CA 1
ATOM 4172 C C . LYS A 1 529 ? -14.969 36.344 11.062 1 92.94 529 LYS A C 1
ATOM 4174 O O . LYS A 1 529 ? -14.82 36.125 12.273 1 92.94 529 LYS A O 1
ATOM 4179 N N . CYS A 1 530 ? -14.523 37.375 10.438 1 92.62 530 CYS A N 1
ATOM 4180 C CA . CYS A 1 530 ? -14.055 38.562 11.18 1 92.62 530 CYS A CA 1
ATOM 4181 C C . CYS A 1 530 ? -15.219 39.438 11.586 1 92.62 530 CYS A C 1
ATOM 4183 O O . CYS A 1 530 ? -16.047 39.812 10.75 1 92.62 530 CYS A O 1
ATOM 4185 N N . VAL A 1 531 ? -15.328 39.688 12.773 1 93.06 531 VAL A N 1
ATOM 4186 C CA . VAL A 1 531 ? -16.391 40.562 13.281 1 93.06 531 VAL A CA 1
ATOM 4187 C C . VAL A 1 531 ? -15.781 41.875 13.797 1 93.06 531 VAL A C 1
ATOM 4189 O O . VAL A 1 531 ? -14.578 41.938 14.055 1 93.06 531 VAL A O 1
ATOM 4192 N N . ASP A 1 532 ? -16.594 42.938 13.852 1 89.94 532 ASP A N 1
ATOM 4193 C CA . ASP A 1 532 ? -16.141 44.219 14.336 1 89.94 532 ASP A CA 1
ATOM 4194 C C . ASP A 1 532 ? -15.797 44.188 15.82 1 89.94 532 ASP A C 1
ATOM 4196 O O . ASP A 1 532 ? -16.438 43.438 16.578 1 89.94 532 ASP A O 1
ATOM 4200 N N . LEU A 1 533 ? -14.727 44.781 16.094 1 89.5 533 LEU A N 1
ATOM 4201 C CA . LEU A 1 533 ? -14.367 44.906 17.5 1 89.5 533 LEU A CA 1
ATOM 4202 C C . LEU A 1 533 ? -15.461 45.594 18.297 1 89.5 533 LEU A C 1
ATOM 4204 O O . LEU A 1 533 ? -16.109 46.531 17.781 1 89.5 533 LEU A O 1
ATOM 4208 N N . PRO A 1 534 ? -15.789 45.125 19.5 1 87.94 534 PRO A N 1
ATOM 4209 C CA . PRO A 1 534 ? -16.781 45.812 20.328 1 87.94 534 PRO A CA 1
ATOM 4210 C C . PRO A 1 534 ? -16.328 47.219 20.75 1 87.94 534 PRO A C 1
ATOM 4212 O O . PRO A 1 534 ? -15.156 47.406 21.031 1 87.94 534 PRO A O 1
ATOM 4215 N N . GLU A 1 535 ? -17.234 48.188 20.688 1 87 535 GLU A N 1
ATOM 4216 C CA . GLU A 1 535 ? -16.969 49.562 21.109 1 87 535 GLU A CA 1
ATOM 4217 C C . GLU A 1 535 ? -17.219 49.75 22.594 1 87 535 GLU A C 1
ATOM 4219 O O . GLU A 1 535 ? -18.281 49.375 23.109 1 87 535 GLU A O 1
ATOM 4224 N N . ILE A 1 536 ? -16.156 50.062 23.266 1 81.69 536 ILE A N 1
ATOM 4225 C CA . ILE A 1 536 ? -16.312 50.281 24.688 1 81.69 536 ILE A CA 1
ATOM 4226 C C . ILE A 1 536 ? -16.344 51.781 24.969 1 81.69 536 ILE A C 1
ATOM 4228 O O . ILE A 1 536 ? -15.305 52.438 25.078 1 81.69 536 ILE A O 1
ATOM 4232 N N . ASN A 1 537 ? -17.391 52.594 24.734 1 84.5 537 ASN A N 1
ATOM 4233 C CA . ASN A 1 537 ? -17.609 54 25.062 1 84.5 537 ASN A CA 1
ATOM 4234 C C . ASN A 1 537 ? -18.594 54.156 26.219 1 84.5 537 ASN A C 1
ATOM 4236 O O . ASN A 1 537 ? -19.297 53.219 26.562 1 84.5 537 ASN A O 1
ATOM 4240 N N . ILE A 1 538 ? -18.641 55.375 26.766 1 82.81 538 ILE A N 1
ATOM 4241 C CA . ILE A 1 538 ? -19.531 55.656 27.875 1 82.81 538 ILE A CA 1
ATOM 4242 C C . ILE A 1 538 ? -20.984 55.625 27.391 1 82.81 538 ILE A C 1
ATOM 4244 O O . ILE A 1 538 ? -21.312 56.188 26.359 1 82.81 538 ILE A O 1
ATOM 4248 N N . LYS A 1 539 ? -21.844 54.75 28.141 1 87.69 539 LYS A N 1
ATOM 4249 C CA . LYS A 1 539 ? -23.281 54.719 27.922 1 87.69 539 LYS A CA 1
ATOM 4250 C C . LYS A 1 539 ? -24.031 55.469 29.031 1 87.69 539 LYS A C 1
ATOM 4252 O O . LYS A 1 539 ? -23.547 55.531 30.156 1 87.69 539 LYS A O 1
ATOM 4257 N N . PHE A 1 540 ? -25.094 56.188 28.656 1 88.38 540 PHE A N 1
ATOM 4258 C CA . PHE A 1 540 ? -25.922 56.906 29.609 1 88.38 540 PHE A CA 1
ATOM 4259 C C . PHE A 1 540 ? -26.406 55.969 30.719 1 88.38 540 PHE A C 1
ATOM 4261 O O . PHE A 1 540 ? -26.828 56.438 31.781 1 88.38 540 PHE A O 1
ATOM 4268 N N . THR A 1 541 ? -26.266 54.625 30.422 1 85.94 541 THR A N 1
ATOM 4269 C CA . THR A 1 541 ? -26.734 53.656 31.391 1 85.94 541 THR A CA 1
ATOM 4270 C C . THR A 1 541 ? -25.625 53.281 32.375 1 85.94 541 THR A C 1
ATOM 4272 O O . THR A 1 541 ? -25.875 52.594 33.375 1 85.94 541 THR A O 1
ATOM 4275 N N . ASP A 1 542 ? -24.5 53.75 32.094 1 85.19 542 ASP A N 1
ATOM 4276 C CA . ASP A 1 542 ? -23.406 53.5 33 1 85.19 542 ASP A CA 1
ATOM 4277 C C . ASP A 1 542 ? -23.609 54.281 34.312 1 85.19 542 ASP A C 1
ATOM 4279 O O . ASP A 1 542 ? -24.188 55.344 34.344 1 85.19 542 ASP A O 1
ATOM 4283 N N . ILE A 1 543 ? -23.141 53.781 35.406 1 80 543 ILE A N 1
ATOM 4284 C CA . ILE A 1 543 ? -23.359 54.312 36.75 1 80 543 ILE A CA 1
ATOM 4285 C C . ILE A 1 543 ? -22.75 55.719 36.844 1 80 543 ILE A C 1
ATOM 4287 O O . ILE A 1 543 ? -23.375 56.625 37.406 1 80 543 ILE A O 1
ATOM 4291 N N . HIS A 1 544 ? -21.625 55.875 36.375 1 78 544 HIS A N 1
ATOM 4292 C CA . HIS A 1 544 ? -20.969 57.156 36.5 1 78 544 HIS A CA 1
ATOM 4293 C C . HIS A 1 544 ? -21.672 58.219 35.625 1 78 544 HIS A C 1
ATOM 4295 O O . HIS A 1 544 ? -21.766 59.375 36.031 1 78 544 HIS A O 1
ATOM 4301 N N . ALA A 1 545 ? -22.141 57.812 34.5 1 86.19 545 ALA A N 1
ATOM 4302 C CA . ALA A 1 545 ? -22.875 58.75 33.625 1 86.19 545 ALA A CA 1
ATOM 4303 C C . ALA A 1 545 ? -24.219 59.125 34.281 1 86.19 545 ALA A C 1
ATOM 4305 O O . ALA A 1 545 ? -24.625 60.312 34.219 1 86.19 545 ALA A O 1
ATOM 4306 N N . ILE A 1 546 ? -24.844 58.25 34.969 1 88.88 546 ILE A N 1
ATOM 4307 C CA . ILE A 1 546 ? -26.125 58.5 35.625 1 88.88 546 ILE A CA 1
ATOM 4308 C C . ILE A 1 546 ? -25.922 59.5 36.75 1 88.88 546 ILE A C 1
ATOM 4310 O O . ILE A 1 546 ? -26.719 60.438 36.906 1 88.88 546 ILE A O 1
ATOM 4314 N N . VAL A 1 547 ? -24.906 59.312 37.5 1 84.75 547 VAL A N 1
ATOM 4315 C CA . VAL A 1 547 ? -24.625 60.188 38.625 1 84.75 547 VAL A CA 1
ATOM 4316 C C . VAL A 1 547 ? -24.391 61.625 38.125 1 84.75 547 VAL A C 1
ATOM 4318 O O . VAL A 1 547 ? -24.938 62.562 38.688 1 84.75 547 VAL A O 1
ATOM 4321 N N . ILE A 1 548 ? -23.672 61.812 37.062 1 88.25 548 ILE A N 1
ATOM 4322 C CA . ILE A 1 548 ? -23.359 63.125 36.5 1 88.25 548 ILE A CA 1
ATOM 4323 C C . ILE A 1 548 ? -24.625 63.75 35.906 1 88.25 548 ILE A C 1
ATOM 4325 O O . ILE A 1 548 ? -24.875 64.938 36.094 1 88.25 548 ILE A O 1
ATOM 4329 N N . LEU A 1 549 ? -25.438 62.969 35.375 1 92.5 549 LEU A N 1
ATOM 4330 C CA . LEU A 1 549 ? -26.688 63.469 34.781 1 92.5 549 LEU A CA 1
ATOM 4331 C C . LEU A 1 549 ? -27.656 63.938 35.844 1 92.5 549 LEU A C 1
ATOM 4333 O O . LEU A 1 549 ? -28.328 64.938 35.688 1 92.5 549 LEU A O 1
ATOM 4337 N N . VAL A 1 550 ? -27.734 63.25 36.969 1 92.56 550 VAL A N 1
ATOM 4338 C CA . VAL A 1 550 ? -28.625 63.625 38.062 1 92.56 550 VAL A CA 1
ATOM 4339 C C . VAL A 1 550 ? -28.141 64.938 38.719 1 92.56 550 VAL A C 1
ATOM 4341 O O . VAL A 1 550 ? -28.938 65.812 39 1 92.56 550 VAL A O 1
ATOM 4344 N N . ILE A 1 551 ? -26.875 65 38.844 1 91.31 551 ILE A N 1
ATOM 4345 C CA . ILE A 1 551 ? -26.312 66.188 39.469 1 91.31 551 ILE A CA 1
ATOM 4346 C C . ILE A 1 551 ? -26.516 67.375 38.531 1 91.31 551 ILE A C 1
ATOM 4348 O O . ILE A 1 551 ? -26.844 68.5 38.969 1 91.31 551 ILE A O 1
ATOM 4352 N N . ALA A 1 552 ? -26.359 67.188 37.25 1 94 552 ALA A N 1
ATOM 4353 C CA . ALA A 1 552 ? -26.594 68.25 36.25 1 94 552 ALA A CA 1
ATOM 4354 C C . ALA A 1 552 ? -28.062 68.625 36.25 1 94 552 ALA A C 1
ATOM 4356 O O . ALA A 1 552 ? -28.391 69.812 36.125 1 94 552 ALA A O 1
ATOM 4357 N N . GLY A 1 553 ? -28.906 67.688 36.406 1 94.56 553 GLY A N 1
ATOM 4358 C CA . GLY A 1 553 ? -30.344 68 36.469 1 94.56 553 GLY A CA 1
ATOM 4359 C C . GLY A 1 553 ? -30.75 68.75 37.688 1 94.56 553 GLY A C 1
ATOM 4360 O O . GLY A 1 553 ? -31.531 69.75 37.562 1 94.56 553 GLY A O 1
ATOM 4361 N N . ILE A 1 554 ? -30.172 68.438 38.844 1 94.38 554 ILE A N 1
ATOM 4362 C CA . ILE A 1 554 ? -30.438 69.188 40.062 1 94.38 554 ILE A CA 1
ATOM 4363 C C . ILE A 1 554 ? -29.922 70.625 39.938 1 94.38 554 ILE A C 1
ATOM 4365 O O . ILE A 1 554 ? -30.578 71.562 40.375 1 94.38 554 ILE A O 1
ATOM 4369 N N . GLY A 1 555 ? -28.844 70.688 39.219 1 93.19 555 GLY A N 1
ATOM 4370 C CA . GLY A 1 555 ? -28.328 72.062 38.938 1 93.19 555 GLY A CA 1
ATOM 4371 C C . GLY A 1 555 ? -29.219 72.875 38.031 1 93.19 555 GLY A C 1
ATOM 4372 O O . GLY A 1 555 ? -29.438 74.062 38.312 1 93.19 555 GLY A O 1
ATOM 4373 N N . ALA A 1 556 ? -29.734 72.312 37.031 1 94.94 556 ALA A N 1
ATOM 4374 C CA . ALA A 1 556 ? -30.625 73 36.125 1 94.94 556 ALA A CA 1
ATOM 4375 C C . ALA A 1 556 ? -31.922 73.375 36.844 1 94.94 556 ALA A C 1
ATOM 4377 O O . ALA A 1 556 ? -32.406 74.5 36.625 1 94.94 556 ALA A O 1
ATOM 4378 N N . LEU A 1 557 ? -32.375 72.562 37.781 1 95.12 557 LEU A N 1
ATOM 4379 C CA . LEU A 1 557 ? -33.531 72.938 38.562 1 95.12 557 LEU A CA 1
ATOM 4380 C C . LEU A 1 557 ? -33.25 74.062 39.531 1 95.12 557 LEU A C 1
ATOM 4382 O O . LEU A 1 557 ? -34.094 74.875 39.781 1 95.12 557 LEU A O 1
ATOM 4386 N N . GLY A 1 558 ? -32.062 73.938 39.969 1 94.06 558 GLY A N 1
ATOM 4387 C CA . GLY A 1 558 ? -31.625 75.062 40.844 1 94.06 558 GLY A CA 1
ATOM 4388 C C . GLY A 1 558 ? -31.594 76.375 40.125 1 94.06 558 GLY A C 1
ATOM 4389 O O . GLY A 1 558 ? -32 77.375 40.688 1 94.06 558 GLY A O 1
ATOM 4390 N N . VAL A 1 559 ? -31.188 76.375 38.875 1 95.19 559 VAL A N 1
ATOM 4391 C CA . VAL A 1 559 ? -31.125 77.625 38.094 1 95.19 559 VAL A CA 1
ATOM 4392 C C . VAL A 1 559 ? -32.531 78.125 37.812 1 95.19 559 VAL A C 1
ATOM 4394 O O . VAL A 1 559 ? -32.812 79.312 37.938 1 95.19 559 VAL A O 1
ATOM 4397 N N . VAL A 1 560 ? -33.406 77.25 37.5 1 94.5 560 VAL A N 1
ATOM 4398 C CA . VAL A 1 560 ? -34.781 77.625 37.25 1 94.5 560 VAL A CA 1
ATOM 4399 C C . VAL A 1 560 ? -35.438 78.188 38.5 1 94.5 560 VAL A C 1
ATOM 4401 O O . VAL A 1 560 ? -36.188 79.125 38.469 1 94.5 560 VAL A O 1
ATOM 4404 N N . PHE A 1 561 ? -35.031 77.688 39.594 1 94 561 PHE A N 1
ATOM 4405 C CA . PHE A 1 561 ? -35.531 78.125 40.875 1 94 561 PHE A CA 1
ATOM 4406 C C . PHE A 1 561 ? -35.062 79.562 41.188 1 94 561 PHE A C 1
ATOM 4408 O O . PHE A 1 561 ? -35.844 80.438 41.594 1 94 561 PHE A O 1
ATOM 4415 N N . VAL A 1 562 ? -33.875 79.75 40.875 1 93.5 562 VAL A N 1
ATOM 4416 C CA . VAL A 1 562 ? -33.312 81.062 41.125 1 93.5 562 VAL A CA 1
ATOM 4417 C C . VAL A 1 562 ? -33.938 82.062 40.219 1 93.5 562 VAL A C 1
ATOM 4419 O O . VAL A 1 562 ? -34.25 83.188 40.625 1 93.5 562 VAL A O 1
ATOM 4422 N N . ILE A 1 563 ? -34.219 81.75 39 1 91.81 563 ILE A N 1
ATOM 4423 C CA . ILE A 1 563 ? -34.875 82.625 38.031 1 91.81 563 ILE A CA 1
ATOM 4424 C C . ILE A 1 563 ? -36.281 82.875 38.5 1 91.81 563 ILE A C 1
ATOM 4426 O O . ILE A 1 563 ? -36.75 84.062 38.469 1 91.81 563 ILE A O 1
ATOM 4430 N N . GLY A 1 564 ? -36.969 82 39.094 1 91.81 564 GLY A N 1
ATOM 4431 C CA . GLY A 1 564 ? -38.312 82.188 39.625 1 91.81 564 GLY A CA 1
ATOM 4432 C C . GLY A 1 564 ? -38.375 83.125 40.812 1 91.81 564 GLY A C 1
ATOM 4433 O O . GLY A 1 564 ? -39.25 84 40.875 1 91.81 564 GLY A O 1
ATOM 4434 N N . VAL A 1 565 ? -37.438 83 41.656 1 91.19 565 VAL A N 1
ATOM 4435 C CA . VAL A 1 565 ? -37.375 83.875 42.812 1 91.19 565 VAL A CA 1
ATOM 4436 C C . VAL A 1 565 ? -37.062 85.25 42.375 1 91.19 565 VAL A C 1
ATOM 4438 O O . VAL A 1 565 ? -37.594 86.25 42.938 1 91.19 565 VAL A O 1
ATOM 4441 N N . GLY A 1 566 ? -36.219 85.375 41.375 1 86.75 566 GLY A N 1
ATOM 4442 C CA . GLY A 1 566 ? -35.875 86.688 40.875 1 86.75 566 GLY A CA 1
ATOM 4443 C C . GLY A 1 566 ? -37.062 87.438 40.25 1 86.75 566 GLY A C 1
ATOM 4444 O O . GLY A 1 566 ? -37.219 88.625 40.406 1 86.75 566 GLY A O 1
ATOM 4445 N N . ILE A 1 567 ? -37.906 86.75 39.625 1 88.38 567 ILE A N 1
ATOM 4446 C CA . ILE A 1 567 ? -39.062 87.312 38.969 1 88.38 567 ILE A CA 1
ATOM 4447 C C . ILE A 1 567 ? -40.125 87.625 40.031 1 88.38 567 ILE A C 1
ATOM 4449 O O . ILE A 1 567 ? -40.75 88.688 39.969 1 88.38 567 ILE A O 1
ATOM 4453 N N . ARG A 1 568 ? -40.281 86.875 41.062 1 89.69 568 ARG A N 1
ATOM 4454 C CA . ARG A 1 568 ? -41.312 87.062 42.062 1 89.69 568 ARG A CA 1
ATOM 4455 C C . ARG A 1 568 ? -40.938 88.25 43 1 89.69 568 ARG A C 1
ATOM 4457 O O . ARG A 1 568 ? -41.812 89 43.406 1 89.69 568 ARG A O 1
ATOM 4464 N N . TYR A 1 569 ? -39.75 88.375 43.25 1 88.19 569 TYR A N 1
ATOM 4465 C CA . TYR A 1 569 ? -39.312 89.438 44.156 1 88.19 569 TYR A CA 1
ATOM 4466 C C . TYR A 1 569 ? -38.562 90.562 43.406 1 88.19 569 TYR A C 1
ATOM 4468 O O . TYR A 1 569 ? -37.562 91.062 43.906 1 88.19 569 TYR A O 1
ATOM 4476 N N . ARG A 1 570 ? -38.938 90.875 42.188 1 82.62 570 ARG A N 1
ATOM 4477 C CA . ARG A 1 570 ? -38.25 91.812 41.312 1 82.62 570 ARG A CA 1
ATOM 4478 C C . ARG A 1 570 ? -38.25 93.25 41.906 1 82.62 570 ARG A C 1
ATOM 4480 O O . ARG A 1 570 ? -37.406 94.062 41.562 1 82.62 570 ARG A O 1
ATOM 4487 N N . ALA A 1 571 ? -39.062 93.5 42.906 1 79.94 571 ALA A N 1
ATOM 4488 C CA . ALA A 1 571 ? -39.25 94.875 43.438 1 79.94 571 ALA A CA 1
ATOM 4489 C C . ALA A 1 571 ? -38.438 95.062 44.688 1 79.94 571 ALA A C 1
ATOM 4491 O O . ALA A 1 571 ? -38.344 96.188 45.219 1 79.94 571 ALA A O 1
ATOM 4492 N N . THR A 1 572 ? -37.688 94.125 45.125 1 81.25 572 THR A N 1
ATOM 4493 C CA . THR A 1 572 ? -36.875 94.25 46.312 1 81.25 572 THR A CA 1
ATOM 4494 C C . THR A 1 572 ? -35.531 94.875 46 1 81.25 572 THR A C 1
ATOM 4496 O O . THR A 1 572 ? -35 94.688 44.906 1 81.25 572 THR A O 1
ATOM 4499 N N . PRO A 1 573 ? -34.875 95.688 46.906 1 78.88 573 PRO A N 1
ATOM 4500 C CA . PRO A 1 573 ? -33.625 96.438 46.656 1 78.88 573 PRO A CA 1
ATOM 4501 C C . PRO A 1 573 ? -32.438 95.5 46.375 1 78.88 573 PRO A C 1
ATOM 4503 O O . PRO A 1 573 ? -31.562 95.875 45.594 1 78.88 573 PRO A O 1
ATOM 4506 N N . VAL A 1 574 ? -32.531 94.375 46.781 1 77.56 574 VAL A N 1
ATOM 4507 C CA . VAL A 1 574 ? -31.406 93.438 46.562 1 77.56 574 VAL A CA 1
ATOM 4508 C C . VAL A 1 574 ? -31.359 93 45.094 1 77.56 574 VAL A C 1
ATOM 4510 O O . VAL A 1 574 ? -30.281 92.938 44.531 1 77.56 574 VAL A O 1
ATOM 4513 N N . VAL A 1 575 ? -32.5 92.812 44.531 1 78.06 575 VAL A N 1
ATOM 4514 C CA . VAL A 1 575 ? -32.562 92.375 43.156 1 78.06 575 VAL A CA 1
ATOM 4515 C C . VAL A 1 575 ? -32.344 93.562 42.219 1 78.06 575 VAL A C 1
ATOM 4517 O O . VAL A 1 575 ? -31.719 93.438 41.188 1 78.06 575 VAL A O 1
ATOM 4520 N N . LYS A 1 576 ? -32.75 94.75 42.688 1 74.5 576 LYS A N 1
ATOM 4521 C CA . LYS A 1 576 ? -32.625 96 41.906 1 74.5 576 LYS A CA 1
ATOM 4522 C C . LYS A 1 576 ? -31.156 96.438 41.875 1 74.5 576 LYS A C 1
ATOM 4524 O O . LYS A 1 576 ? -30.688 97 40.875 1 74.5 576 LYS A O 1
ATOM 4529 N N . SER A 1 577 ? -30.469 96.125 43 1 71.25 577 SER A N 1
ATOM 4530 C CA . SER A 1 577 ? -29.094 96.625 43.125 1 71.25 577 SER A CA 1
ATOM 4531 C C . SER A 1 577 ? -28.141 95.75 42.281 1 71.25 577 SER A C 1
ATOM 4533 O O . SER A 1 577 ? -27.031 96.125 41.969 1 71.25 577 SER A O 1
ATOM 4535 N N . THR A 1 578 ? -28.516 94.438 41.906 1 71.75 578 THR A N 1
ATOM 4536 C CA . THR A 1 578 ? -27.625 93.562 41.188 1 71.75 578 THR A CA 1
ATOM 4537 C C . THR A 1 578 ? -27.844 93.625 39.688 1 71.75 578 THR A C 1
ATOM 4539 O O . THR A 1 578 ? -27.234 92.875 38.906 1 71.75 578 THR A O 1
ATOM 4542 N N . ASN A 1 579 ? -28.109 94.625 39.062 1 74.88 579 ASN A N 1
ATOM 4543 C CA . ASN A 1 579 ? -28.391 94.688 37.656 1 74.88 579 ASN A CA 1
ATOM 4544 C C . ASN A 1 579 ? -29.125 93.5 37.125 1 74.88 579 ASN A C 1
ATOM 4546 O O . ASN A 1 579 ? -28.516 92.438 36.906 1 74.88 579 ASN A O 1
ATOM 4550 N N . ARG A 1 580 ? -30.375 93.5 36.906 1 80.44 580 ARG A N 1
ATOM 4551 C CA . ARG A 1 580 ? -31.266 92.375 36.562 1 80.44 580 ARG A CA 1
ATOM 4552 C C . ARG A 1 580 ? -30.859 91.75 35.25 1 80.44 580 ARG A C 1
ATOM 4554 O O . ARG A 1 580 ? -30.875 90.5 35.094 1 80.44 580 ARG A O 1
ATOM 4561 N N . GLU A 1 581 ? -30.344 92.5 34.25 1 81.06 581 GLU A N 1
ATOM 4562 C CA . GLU A 1 581 ? -30 91.938 32.938 1 81.06 581 GLU A CA 1
ATOM 4563 C C . GLU A 1 581 ? -28.703 91.125 33 1 81.06 581 GLU A C 1
ATOM 4565 O O . GLU A 1 581 ? -28.609 90.062 32.375 1 81.06 581 GLU A O 1
ATOM 4570 N N . MET A 1 582 ? -27.828 91.562 33.781 1 82.69 582 MET A N 1
ATOM 4571 C CA . MET A 1 582 ? -26.547 90.875 33.875 1 82.69 582 MET A CA 1
ATOM 4572 C C . MET A 1 582 ? -26.703 89.562 34.688 1 82.69 582 MET A C 1
ATOM 4574 O O . MET A 1 582 ? -26.031 88.562 34.406 1 82.69 582 MET A O 1
ATOM 4578 N N . SER A 1 583 ? -27.609 89.625 35.688 1 87.75 583 SER A N 1
ATOM 4579 C CA . SER A 1 583 ? -27.844 88.438 36.469 1 87.75 583 SER A CA 1
ATOM 4580 C C . SER A 1 583 ? -28.562 87.375 35.656 1 87.75 583 SER A C 1
ATOM 4582 O O . SER A 1 583 ? -28.297 86.188 35.812 1 87.75 583 SER A O 1
ATOM 4584 N N . LEU A 1 584 ? -29.438 87.812 34.781 1 89.25 584 LEU A N 1
ATOM 4585 C CA . LEU A 1 584 ? -30.125 86.875 33.938 1 89.25 584 LEU A CA 1
ATOM 4586 C C . LEU A 1 584 ? -29.156 86.25 32.906 1 89.25 584 LEU A C 1
ATOM 4588 O O . LEU A 1 584 ? -29.219 85.062 32.625 1 89.25 584 LEU A O 1
ATOM 4592 N N . LEU A 1 585 ? -28.25 87 32.375 1 90.19 585 LEU A N 1
ATOM 4593 C CA . LEU A 1 585 ? -27.25 86.5 31.438 1 90.19 585 LEU A CA 1
ATOM 4594 C C . LEU A 1 585 ? -26.297 85.562 32.125 1 90.19 585 LEU A C 1
ATOM 4596 O O . LEU A 1 585 ? -25.875 84.562 31.516 1 90.19 585 LEU A O 1
ATOM 4600 N N . PHE A 1 586 ? -26.016 85.812 33.406 1 92.25 586 PHE A N 1
ATOM 4601 C CA . PHE A 1 586 ? -25.172 84.938 34.188 1 92.25 586 PHE A CA 1
ATOM 4602 C C . PHE A 1 586 ? -25.859 83.562 34.406 1 92.25 586 PHE A C 1
ATOM 4604 O O . PHE A 1 586 ? -25.219 82.5 34.25 1 92.25 586 PHE A O 1
ATOM 4611 N N . LEU A 1 587 ? -27.172 83.562 34.719 1 94.56 587 LEU A N 1
ATOM 4612 C CA . LEU A 1 587 ? -27.922 82.312 34.938 1 94.56 587 LEU A CA 1
ATOM 4613 C C . LEU A 1 587 ? -28.062 81.562 33.625 1 94.56 587 LEU A C 1
ATOM 4615 O O . LEU A 1 587 ? -27.984 80.312 33.656 1 94.56 587 LEU A O 1
ATOM 4619 N N . ILE A 1 588 ? -28.125 82.25 32.5 1 94.12 588 ILE A N 1
ATOM 4620 C CA . ILE A 1 588 ? -28.188 81.562 31.203 1 94.12 588 ILE A CA 1
ATOM 4621 C C . ILE A 1 588 ? -26.844 80.938 30.906 1 94.12 588 ILE A C 1
ATOM 4623 O O . ILE A 1 588 ? -26.781 79.812 30.359 1 94.12 588 ILE A O 1
ATOM 4627 N N . SER A 1 589 ? -25.75 81.562 31.188 1 94.38 589 SER A N 1
ATOM 4628 C CA . SER A 1 589 ? -24.422 81 30.984 1 94.38 589 SER A CA 1
ATOM 4629 C C . SER A 1 589 ? -24.203 79.75 31.812 1 94.38 589 SER A C 1
ATOM 4631 O O . SER A 1 589 ? -23.578 78.812 31.359 1 94.38 589 SER A O 1
ATOM 4633 N N . ILE A 1 590 ? -24.719 79.812 33.094 1 95.12 590 ILE A N 1
ATOM 4634 C CA . ILE A 1 590 ? -24.594 78.625 33.938 1 95.12 590 ILE A CA 1
ATOM 4635 C C . ILE A 1 590 ? -25.375 77.438 33.344 1 95.12 590 ILE A C 1
ATOM 4637 O O . ILE A 1 590 ? -24.922 76.312 33.375 1 95.12 590 ILE A O 1
ATOM 4641 N N . LEU A 1 591 ? -26.531 77.75 32.75 1 95.19 591 LEU A N 1
ATOM 4642 C CA . LEU A 1 591 ? -27.328 76.688 32.094 1 95.19 591 LEU A CA 1
ATOM 4643 C C . LEU A 1 591 ? -26.562 76.125 30.906 1 95.19 591 LEU A C 1
ATOM 4645 O O . LEU A 1 591 ? -26.641 74.938 30.641 1 95.19 591 LEU A O 1
ATOM 4649 N N . ILE A 1 592 ? -25.812 77 30.188 1 94.56 592 ILE A N 1
ATOM 4650 C CA . ILE A 1 592 ? -25 76.562 29.062 1 94.56 592 ILE A CA 1
ATOM 4651 C C . ILE A 1 592 ? -23.875 75.688 29.562 1 94.56 592 ILE A C 1
ATOM 4653 O O . ILE A 1 592 ? -23.516 74.688 28.922 1 94.56 592 ILE A O 1
ATOM 4657 N N . GLY A 1 593 ? -23.328 76 30.703 1 94.56 593 GLY A N 1
ATOM 4658 C CA . GLY A 1 593 ? -22.297 75.125 31.297 1 94.56 593 GLY A CA 1
ATOM 4659 C C . GLY A 1 593 ? -22.812 73.75 31.688 1 94.56 593 GLY A C 1
ATOM 4660 O O . GLY A 1 593 ? -22.156 72.75 31.438 1 94.56 593 GLY A O 1
ATOM 4661 N N . LEU A 1 594 ? -23.984 73.75 32.344 1 95.38 594 LEU A N 1
ATOM 4662 C CA . LEU A 1 594 ? -24.562 72.438 32.75 1 95.38 594 LEU A CA 1
ATOM 4663 C C . LEU A 1 594 ? -24.891 71.625 31.5 1 95.38 594 LEU A C 1
ATOM 4665 O O . LEU A 1 594 ? -24.641 70.438 31.5 1 95.38 594 LEU A O 1
ATOM 4669 N N . ALA A 1 595 ? -25.344 72.25 30.453 1 94 595 ALA A N 1
ATOM 4670 C CA . ALA A 1 595 ? -25.609 71.562 29.203 1 94 595 ALA A CA 1
ATOM 4671 C C . ALA A 1 595 ? -24.328 71.062 28.547 1 94 595 ALA A C 1
ATOM 4673 O O . ALA A 1 595 ? -24.281 70 27.938 1 94 595 ALA A O 1
ATOM 4674 N N . GLY A 1 596 ? -23.312 71.938 28.641 1 92.88 596 GLY A N 1
ATOM 4675 C CA . GLY A 1 596 ? -22.016 71.562 28.109 1 92.88 596 GLY A CA 1
ATOM 4676 C C . GLY A 1 596 ? -21.422 70.312 28.812 1 92.88 596 GLY A C 1
ATOM 4677 O O . GLY A 1 596 ? -20.797 69.5 28.172 1 92.88 596 GLY A O 1
ATOM 4678 N N . GLY A 1 597 ? -21.594 70.25 30.125 1 92.19 597 GLY A N 1
ATOM 4679 C CA . GLY A 1 597 ? -21.156 69.062 30.859 1 92.19 597 GLY A CA 1
ATOM 4680 C C . GLY A 1 597 ? -21.844 67.812 30.406 1 92.19 597 GLY A C 1
ATOM 4681 O O . GLY A 1 597 ? -21.203 66.75 30.281 1 92.19 597 GLY A O 1
ATOM 4682 N N . VAL A 1 598 ? -23.078 67.875 30.156 1 92.94 598 VAL A N 1
ATOM 4683 C CA . VAL A 1 598 ? -23.844 66.688 29.703 1 92.94 598 VAL A CA 1
ATOM 4684 C C . VAL A 1 598 ? -23.438 66.312 28.281 1 92.94 598 VAL A C 1
ATOM 4686 O O . VAL A 1 598 ? -23.406 65.125 27.922 1 92.94 598 VAL A O 1
ATOM 4689 N N . CYS A 1 599 ? -23.031 67.312 27.469 1 91.69 599 CYS A N 1
ATOM 4690 C CA . CYS A 1 599 ? -22.625 67.062 26.094 1 91.69 599 CYS A CA 1
ATOM 4691 C C . CYS A 1 599 ? -21.328 66.25 26.031 1 91.69 599 CYS A C 1
ATOM 4693 O O . CYS A 1 599 ? -21.078 65.562 25.062 1 91.69 599 CYS A O 1
ATOM 4695 N N . GLU A 1 600 ? -20.547 66.312 27.078 1 91.25 600 GLU A N 1
ATOM 4696 C CA . GLU A 1 600 ? -19.281 65.562 27.141 1 91.25 600 GLU A CA 1
ATOM 4697 C C . GLU A 1 600 ? -19.547 64.062 27.25 1 91.25 600 GLU A C 1
ATOM 4699 O O . GLU A 1 600 ? -18.688 63.25 26.906 1 91.25 600 GLU A O 1
ATOM 4704 N N . LEU A 1 601 ? -20.641 63.719 27.812 1 90.38 601 LEU A N 1
ATOM 4705 C CA . LEU A 1 601 ? -20.953 62.312 28.062 1 90.38 601 LEU A CA 1
ATOM 4706 C C . LEU A 1 601 ? -21.531 61.656 26.812 1 90.38 601 LEU A C 1
ATOM 4708 O O . LEU A 1 601 ? -21.703 60.438 26.766 1 90.38 601 LEU A O 1
ATOM 4712 N N . LEU A 1 602 ? -21.781 62.5 25.828 1 90.44 602 LEU A N 1
ATOM 4713 C CA . LEU A 1 602 ? -22.359 61.938 24.609 1 90.44 602 LEU A CA 1
ATOM 4714 C C . LEU A 1 602 ? -21.312 61.125 23.828 1 90.44 602 LEU A C 1
ATOM 4716 O O . LEU A 1 602 ? -20.109 61.344 24 1 90.44 602 LEU A O 1
ATOM 4720 N N . ARG A 1 603 ? -21.812 60.156 23.031 1 89.94 603 ARG A N 1
ATOM 4721 C CA . ARG A 1 603 ? -20.938 59.375 22.156 1 89.94 603 ARG A CA 1
ATOM 4722 C C . ARG A 1 603 ? -20.156 60.281 21.219 1 89.94 603 ARG A C 1
ATOM 4724 O O . ARG A 1 603 ? -20.734 61.094 20.516 1 89.94 603 ARG A O 1
ATOM 4731 N N . PRO A 1 604 ? -18.828 60.094 21.297 1 88.94 604 PRO A N 1
ATOM 4732 C CA . PRO A 1 604 ? -18.016 60.969 20.469 1 88.94 604 PRO A CA 1
ATOM 4733 C C . PRO A 1 604 ? -18.312 60.844 18.984 1 88.94 604 PRO A C 1
ATOM 4735 O O . PRO A 1 604 ? -18.453 59.719 18.469 1 88.94 604 PRO A O 1
ATOM 4738 N N . SER A 1 605 ? -18.688 61.875 18.328 1 90.56 605 SER A N 1
ATOM 4739 C CA . SER A 1 605 ? -18.844 62.062 16.891 1 90.56 605 SER A CA 1
ATOM 4740 C C . SER A 1 605 ? -18.141 63.312 16.391 1 90.56 605 SER A C 1
ATOM 4742 O O . SER A 1 605 ? -17.625 64.062 17.188 1 90.56 605 SER A O 1
ATOM 4744 N N . ASP A 1 606 ? -17.984 63.5 15.133 1 90.31 606 ASP A N 1
ATOM 4745 C CA . ASP A 1 606 ? -17.297 64.688 14.586 1 90.31 606 ASP A CA 1
ATOM 4746 C C . ASP A 1 606 ? -17.953 65.938 15.047 1 90.31 606 ASP A C 1
ATOM 4748 O O . ASP A 1 606 ? -17.266 66.938 15.383 1 90.31 606 ASP A O 1
ATOM 4752 N N . ILE A 1 607 ? -19.25 66 15.109 1 91.75 607 ILE A N 1
ATOM 4753 C CA . ILE A 1 607 ? -19.984 67.188 15.5 1 91.75 607 ILE A CA 1
ATOM 4754 C C . ILE A 1 607 ? -19.797 67.438 17 1 91.75 607 ILE A C 1
ATOM 4756 O O . ILE A 1 607 ? -19.594 68.625 17.406 1 91.75 607 ILE A O 1
ATOM 4760 N N . ILE A 1 608 ? -19.812 66.438 17.781 1 91.06 608 ILE A N 1
ATOM 4761 C CA . ILE A 1 608 ? -19.703 66.562 19.234 1 91.06 608 ILE A CA 1
ATOM 4762 C C . ILE A 1 608 ? -18.297 67.062 19.594 1 91.06 608 ILE A C 1
ATOM 4764 O O . ILE A 1 608 ? -18.125 67.875 20.469 1 91.06 608 ILE A O 1
ATOM 4768 N N . CYS A 1 609 ? -17.344 66.5 18.906 1 90.75 609 CYS A N 1
ATOM 4769 C CA . CYS A 1 609 ? -15.969 66.938 19.172 1 90.75 609 CYS A CA 1
ATOM 4770 C C . CYS A 1 609 ? -15.742 68.375 18.766 1 90.75 609 CYS A C 1
ATOM 4772 O O . CYS A 1 609 ? -14.914 69.062 19.344 1 90.75 609 CYS A O 1
ATOM 4774 N N . LEU A 1 610 ? -16.5 68.812 17.844 1 91.06 610 LEU A N 1
ATOM 4775 C CA . LEU A 1 610 ? -16.359 70.188 17.375 1 91.06 610 LEU A CA 1
ATOM 4776 C C . LEU A 1 610 ? -17.031 71.188 18.328 1 91.06 610 LEU A C 1
ATOM 4778 O O . LEU A 1 610 ? -16.594 72.312 18.453 1 91.06 610 LEU A O 1
ATOM 4782 N N . ILE A 1 611 ? -18.031 70.812 19.062 1 91.06 611 ILE A N 1
ATOM 4783 C CA . ILE A 1 611 ? -18.828 71.75 19.797 1 91.06 611 ILE A CA 1
ATOM 4784 C C . ILE A 1 611 ? -18.453 71.688 21.281 1 91.06 611 ILE A C 1
ATOM 4786 O O . ILE A 1 611 ? -18.703 72.625 22.031 1 91.06 611 ILE A O 1
ATOM 4790 N N . THR A 1 612 ? -17.797 70.688 21.766 1 89.44 612 THR A N 1
ATOM 4791 C CA . THR A 1 612 ? -17.578 70.5 23.188 1 89.44 612 THR A CA 1
ATOM 4792 C C . THR A 1 612 ? -16.656 71.562 23.734 1 89.44 612 THR A C 1
ATOM 4794 O O . THR A 1 612 ? -16.953 72.188 24.75 1 89.44 612 THR A O 1
ATOM 4797 N N . ASN A 1 613 ? -15.547 71.875 23.016 1 86.94 613 ASN A N 1
ATOM 4798 C CA . ASN A 1 613 ? -14.609 72.875 23.5 1 86.94 613 ASN A CA 1
ATOM 4799 C C . ASN A 1 613 ? -15.188 74.25 23.391 1 86.94 613 ASN A C 1
ATOM 4801 O O . ASN A 1 613 ? -15.086 75.062 24.328 1 86.94 613 ASN A O 1
ATOM 4805 N N . PRO A 1 614 ? -15.898 74.625 22.312 1 89.25 614 PRO A N 1
ATOM 4806 C CA . PRO A 1 614 ? -16.516 76 22.219 1 89.25 614 PRO A CA 1
ATOM 4807 C C . PRO A 1 614 ? -17.578 76.188 23.297 1 89.25 614 PRO A C 1
ATOM 4809 O O . PRO A 1 614 ? -17.688 77.312 23.828 1 89.25 614 PRO A O 1
ATOM 4812 N N . ILE A 1 615 ? -18.312 75.25 23.609 1 91.38 615 ILE A N 1
ATOM 4813 C CA . ILE A 1 615 ? -19.344 75.438 24.625 1 91.38 615 ILE A CA 1
ATOM 4814 C C . ILE A 1 615 ? -18.703 75.75 25.984 1 91.38 615 ILE A C 1
ATOM 4816 O O . ILE A 1 615 ? -19.156 76.625 26.688 1 91.38 615 ILE A O 1
ATOM 4820 N N . TYR A 1 616 ? -17.672 74.938 26.266 1 91.56 616 TYR A N 1
ATOM 4821 C CA . TYR A 1 616 ? -16.984 75.188 27.531 1 91.56 616 TYR A CA 1
ATOM 4822 C C . TYR A 1 616 ? -16.359 76.562 27.547 1 91.56 616 TYR A C 1
ATOM 4824 O O . TYR A 1 616 ? -16.484 77.312 28.531 1 91.56 616 TYR A O 1
ATOM 4832 N N . SER A 1 617 ? -15.688 76.938 26.5 1 90 617 SER A N 1
ATOM 4833 C CA . SER A 1 617 ? -15.008 78.25 26.438 1 90 617 SER A CA 1
ATOM 4834 C C . SER A 1 617 ? -16 79.375 26.5 1 90 617 SER A C 1
ATOM 4836 O O . SER A 1 617 ? -15.758 80.375 27.188 1 90 617 SER A O 1
ATOM 4838 N N . PHE A 1 618 ? -17.062 79.25 25.812 1 90.75 618 PHE A N 1
ATOM 4839 C CA . PHE A 1 618 ? -18.078 80.25 25.812 1 90.75 618 PHE A CA 1
ATOM 4840 C C . PHE A 1 618 ? -18.688 80.438 27.203 1 90.75 618 PHE A C 1
ATOM 4842 O O . PHE A 1 618 ? -18.828 81.562 27.688 1 90.75 618 PHE A O 1
ATOM 4849 N N . TYR A 1 619 ? -19.031 79.312 27.797 1 91.75 619 TYR A N 1
ATOM 4850 C CA . TYR A 1 619 ? -19.578 79.312 29.156 1 91.75 619 TYR A CA 1
ATOM 4851 C C . TYR A 1 619 ? -18.609 79.938 30.125 1 91.75 619 TYR A C 1
ATOM 4853 O O . TYR A 1 619 ? -18.984 80.875 30.875 1 91.75 619 TYR A O 1
ATOM 4861 N N . PHE A 1 620 ? -17.406 79.562 30.047 1 91.06 620 PHE A N 1
ATOM 4862 C CA . PHE A 1 620 ? -16.406 80 31 1 91.06 620 PHE A CA 1
ATOM 4863 C C . PHE A 1 620 ? -16.094 81.438 30.812 1 91.06 620 PHE A C 1
ATOM 4865 O O . PHE A 1 620 ? -16.078 82.25 31.781 1 91.06 620 PHE A O 1
ATOM 4872 N N . THR A 1 621 ? -15.898 82 29.656 1 91.75 621 THR A N 1
ATOM 4873 C CA . THR A 1 621 ? -15.539 83.375 29.391 1 91.75 621 THR A CA 1
ATOM 4874 C C . THR A 1 621 ? -16.703 84.312 29.703 1 91.75 621 THR A C 1
ATOM 4876 O O . THR A 1 621 ? -16.516 85.438 30.234 1 91.75 621 THR A O 1
ATOM 4879 N N . LEU A 1 622 ? -17.859 83.875 29.375 1 93 622 LEU A N 1
ATOM 4880 C CA . LEU A 1 622 ? -19.031 84.688 29.641 1 93 622 LEU A CA 1
ATOM 4881 C C . LEU A 1 622 ? -19.219 84.875 31.141 1 93 622 LEU A C 1
ATOM 4883 O O . LEU A 1 622 ? -19.469 86 31.609 1 93 622 LEU A O 1
ATOM 4887 N N . CYS A 1 623 ? -19.078 83.812 31.906 1 92.06 623 CYS A N 1
ATOM 4888 C CA . CYS A 1 623 ? -19.25 83.938 33.344 1 92.06 623 CYS A CA 1
ATOM 4889 C C . CYS A 1 623 ? -18.172 84.812 33.969 1 92.06 623 CYS A C 1
ATOM 4891 O O . CYS A 1 623 ? -18.469 85.688 34.781 1 92.06 623 CYS A O 1
ATOM 4893 N N . ILE A 1 624 ? -17 84.688 33.531 1 90.94 624 ILE A N 1
ATOM 4894 C CA . ILE A 1 624 ? -15.891 85.438 34.125 1 90.94 624 ILE A CA 1
ATOM 4895 C C . ILE A 1 624 ? -15.969 86.875 33.688 1 90.94 624 ILE A C 1
ATOM 4897 O O . ILE A 1 624 ? -15.664 87.812 34.469 1 90.94 624 ILE A O 1
ATOM 4901 N N . SER A 1 625 ? -16.391 87.125 32.469 1 90.19 625 SER A N 1
ATOM 4902 C CA . SER A 1 625 ? -16.531 88.5 32 1 90.19 625 SER A CA 1
ATOM 4903 C C . SER A 1 625 ? -17.625 89.25 32.75 1 90.19 625 SER A C 1
ATOM 4905 O O . SER A 1 625 ? -17.484 90.438 33.094 1 90.19 625 SER A O 1
ATOM 4907 N N . ILE A 1 626 ? -18.656 88.562 33.031 1 89.31 626 ILE A N 1
ATOM 4908 C CA . ILE A 1 626 ? -19.734 89.188 33.781 1 89.31 626 ILE A CA 1
ATOM 4909 C C . ILE A 1 626 ? -19.25 89.5 35.219 1 89.31 626 ILE A C 1
ATOM 4911 O O . ILE A 1 626 ? -19.5 90.562 35.719 1 89.31 626 ILE A O 1
ATOM 4915 N N . LEU A 1 627 ? -18.578 88.562 35.75 1 86.81 627 LEU A N 1
ATOM 4916 C CA . LEU A 1 627 ? -18.047 88.812 37.094 1 86.81 627 LEU A CA 1
ATOM 4917 C C . LEU A 1 627 ? -17.016 89.938 37.125 1 86.81 627 LEU A C 1
ATOM 4919 O O . LEU A 1 627 ? -16.938 90.688 38.062 1 86.81 627 LEU A O 1
ATOM 4923 N N . PHE A 1 628 ? -16.266 90 36.062 1 84.12 628 PHE A N 1
ATOM 4924 C CA . PHE A 1 628 ? -15.266 91.062 35.938 1 84.12 628 PHE A CA 1
ATOM 4925 C C . PHE A 1 628 ? -15.938 92.438 35.844 1 84.12 628 PHE A C 1
ATOM 4927 O O . PHE A 1 628 ? -15.523 93.375 36.531 1 84.12 628 PHE A O 1
ATOM 4934 N N . VAL A 1 629 ? -16.938 92.562 35.031 1 81.69 629 VAL A N 1
ATOM 4935 C CA . VAL A 1 629 ? -17.641 93.812 34.875 1 81.69 629 VAL A CA 1
ATOM 4936 C C . VAL A 1 629 ? -18.344 94.188 36.188 1 81.69 629 VAL A C 1
ATOM 4938 O O . VAL A 1 629 ? -18.328 95.375 36.562 1 81.69 629 VAL A O 1
ATOM 4941 N N . LYS A 1 630 ? -18.906 93.25 36.875 1 79.12 630 LYS A N 1
ATOM 4942 C CA . LYS A 1 630 ? -19.594 93.5 38.125 1 79.12 630 LYS A CA 1
ATOM 4943 C C . LYS A 1 630 ? -18.609 93.938 39.188 1 79.12 630 LYS A C 1
ATOM 4945 O O . LYS A 1 630 ? -18.891 94.875 39.969 1 79.12 630 LYS A O 1
ATOM 4950 N N . THR A 1 631 ? -17.5 93.312 39.281 1 79.88 631 THR A N 1
ATOM 4951 C CA . THR A 1 631 ? -16.516 93.625 40.281 1 79.88 631 THR A CA 1
ATOM 4952 C C . THR A 1 631 ? -15.852 94.938 39.969 1 79.88 631 THR A C 1
ATOM 4954 O O . THR A 1 631 ? -15.539 95.75 40.875 1 79.88 631 THR A O 1
ATOM 4957 N N . ASN A 1 632 ? -15.641 95.188 38.688 1 76.62 632 ASN A N 1
ATOM 4958 C CA . ASN A 1 632 ? -15.07 96.5 38.281 1 76.62 632 ASN A CA 1
ATOM 4959 C C . ASN A 1 632 ? -16 97.625 38.625 1 76.62 632 ASN A C 1
ATOM 4961 O O . ASN A 1 632 ? -15.539 98.688 39.031 1 76.62 632 ASN A O 1
ATOM 4965 N N . ARG A 1 633 ? -17.266 97.5 38.438 1 74.75 633 ARG A N 1
ATOM 4966 C CA . ARG A 1 633 ? -18.234 98.5 38.812 1 74.75 633 ARG A CA 1
ATOM 4967 C C . ARG A 1 633 ? -18.234 98.75 40.312 1 74.75 633 ARG A C 1
ATOM 4969 O O . ARG A 1 633 ? -18.297 99.875 40.75 1 74.75 633 ARG A O 1
ATOM 4976 N N . LEU A 1 634 ? -18.094 97.75 41.062 1 73.06 634 LEU A N 1
ATOM 4977 C CA . LEU A 1 634 ? -18.125 97.875 42.5 1 73.06 634 LEU A CA 1
ATOM 4978 C C . LEU A 1 634 ? -16.891 98.625 43 1 73.06 634 LEU A C 1
ATOM 4980 O O . LEU A 1 634 ? -17 99.438 43.906 1 73.06 634 LEU A O 1
ATOM 4984 N N . VAL A 1 635 ? -15.844 98.375 42.438 1 75.25 635 VAL A N 1
ATOM 4985 C CA . VAL A 1 635 ? -14.609 99.062 42.844 1 75.25 635 VAL A CA 1
ATOM 4986 C C . VAL A 1 635 ? -14.617 100.5 42.438 1 75.25 635 VAL A C 1
ATOM 4988 O O . VAL A 1 635 ? -14.164 101.375 43.156 1 75.25 635 VAL A O 1
ATOM 4991 N N . ASN A 1 636 ? -15.164 100.875 41.312 1 71.94 636 ASN A N 1
ATOM 4992 C CA . ASN A 1 636 ? -15.164 102.25 40.781 1 71.94 636 ASN A CA 1
ATOM 4993 C C . ASN A 1 636 ? -16.188 103.125 41.531 1 71.94 636 ASN A C 1
ATOM 4995 O O . ASN A 1 636 ? -15.961 104.312 41.688 1 71.94 636 ASN A O 1
ATOM 4999 N N . VAL A 1 637 ? -17.234 102.5 41.938 1 68.62 637 VAL A N 1
ATOM 5000 C CA . VAL A 1 637 ? -18.234 103.312 42.656 1 68.62 637 VAL A CA 1
ATOM 5001 C C . VAL A 1 637 ? -17.719 103.688 44.031 1 68.62 637 VAL A C 1
ATOM 5003 O O . VAL A 1 637 ? -17.984 104.75 44.531 1 68.62 637 VAL A O 1
ATOM 5006 N N . PHE A 1 638 ? -16.938 102.938 44.656 1 63.53 638 PHE A N 1
ATOM 5007 C CA . PHE A 1 638 ? -16.516 103.312 46.031 1 63.53 638 PHE A CA 1
ATOM 5008 C C . PHE A 1 638 ? -15.148 103.938 46.031 1 63.53 638 PHE A C 1
ATOM 5010 O O . PHE A 1 638 ? -14.75 104.562 47.031 1 63.53 638 PHE A O 1
ATOM 5017 N N . ASN A 1 639 ? -14.398 103.875 45.156 1 58.59 639 ASN A N 1
ATOM 5018 C CA . ASN A 1 639 ? -13.156 104.625 45.125 1 58.59 639 ASN A CA 1
ATOM 5019 C C . ASN A 1 639 ? -13.359 106.062 44.562 1 58.59 639 ASN A C 1
ATOM 5021 O O . ASN A 1 639 ? -13.523 106.25 43.375 1 58.59 639 ASN A O 1
ATOM 5025 N N . VAL A 1 640 ? -13.906 107.062 45.406 1 51.94 640 VAL A N 1
ATOM 5026 C CA . VAL A 1 640 ? -14.281 108.438 45.219 1 51.94 640 VAL A CA 1
ATOM 5027 C C . VAL A 1 640 ? -13.156 109.188 44.531 1 51.94 640 VAL A C 1
ATOM 5029 O O . VAL A 1 640 ? -13.406 110.125 43.719 1 51.94 640 VAL A O 1
ATOM 5032 N N . ASN A 1 641 ? -11.875 109.25 45.062 1 47.41 641 ASN A N 1
ATOM 5033 C CA . ASN A 1 641 ? -10.836 110.125 44.625 1 47.41 641 ASN A CA 1
ATOM 5034 C C . ASN A 1 641 ? -10.422 109.875 43.156 1 47.41 641 ASN A C 1
ATOM 5036 O O . ASN A 1 641 ? -9.391 110.375 42.719 1 47.41 641 ASN A O 1
ATOM 5040 N N . LEU A 1 642 ? -10.867 108.875 42.594 1 44.41 642 LEU A N 1
ATOM 5041 C CA . LEU A 1 642 ? -10.398 108.688 41.219 1 44.41 642 LEU A CA 1
ATOM 5042 C C . LEU A 1 642 ? -11.117 109.625 40.25 1 44.41 642 LEU A C 1
ATOM 5044 O O . LEU A 1 642 ? -12.344 109.812 40.344 1 44.41 642 LEU A O 1
ATOM 5048 N N . ASP A 1 643 ? -10.344 110.625 39.688 1 45.62 643 ASP A N 1
ATOM 5049 C CA . ASP A 1 643 ? -10.797 111.625 38.75 1 45.62 643 ASP A CA 1
ATOM 5050 C C . ASP A 1 643 ? -11.758 111 37.719 1 45.62 643 ASP A C 1
ATOM 5052 O O . ASP A 1 643 ? -11.406 110.062 37.031 1 45.62 643 ASP A O 1
ATOM 5056 N N . HIS A 1 644 ? -12.977 111.125 37.812 1 46.81 644 HIS A N 1
ATOM 5057 C CA . HIS A 1 644 ? -14.07 110.75 36.906 1 46.81 644 HIS A CA 1
ATOM 5058 C C . HIS A 1 644 ? -13.703 111 35.469 1 46.81 644 HIS A C 1
ATOM 5060 O O . HIS A 1 644 ? -14.484 110.688 34.562 1 46.81 644 HIS A O 1
ATOM 5066 N N . SER A 1 645 ? -12.734 111.75 35.156 1 45.84 645 SER A N 1
ATOM 5067 C CA . SER A 1 645 ? -12.461 112.125 33.781 1 45.84 645 SER A CA 1
ATOM 5068 C C . SER A 1 645 ? -11.672 111.062 33.031 1 45.84 645 SER A C 1
ATOM 5070 O O . SER A 1 645 ? -11.344 111.25 31.859 1 45.84 645 SER A O 1
ATOM 5072 N N . SER A 1 646 ? -11.008 110.125 33.656 1 45.16 646 SER A N 1
ATOM 5073 C CA . SER A 1 646 ? -10.109 109.312 32.844 1 45.16 646 SER A CA 1
ATOM 5074 C C . SER A 1 646 ? -10.883 108.312 32.031 1 45.16 646 SER A C 1
ATOM 5076 O O . SER A 1 646 ? -12.008 107.938 32.375 1 45.16 646 SER A O 1
ATOM 5078 N N . PHE A 1 647 ? -10.5 108 30.75 1 48.56 647 PHE A N 1
ATOM 5079 C CA . PHE A 1 647 ? -11.062 107.125 29.734 1 48.56 647 PHE A CA 1
ATOM 5080 C C . PHE A 1 647 ? -11.516 105.812 30.344 1 48.56 647 PHE A C 1
ATOM 5082 O O . PHE A 1 647 ? -12.57 105.312 29.984 1 48.56 647 PHE A O 1
ATOM 5089 N N . GLY A 1 648 ? -10.875 105.25 31.25 1 51.62 648 GLY A N 1
ATOM 5090 C CA . GLY A 1 648 ? -11.188 104 31.891 1 51.62 648 GLY A CA 1
ATOM 5091 C C . GLY A 1 648 ? -12.391 104.062 32.812 1 51.62 648 GLY A C 1
ATOM 5092 O O . GLY A 1 648 ? -13.203 103.125 32.844 1 51.62 648 GLY A O 1
ATOM 5093 N N . SER A 1 649 ? -12.523 105.062 33.531 1 53.75 649 SER A N 1
ATOM 5094 C CA . SER A 1 649 ? -13.648 105.312 34.438 1 53.75 649 SER A CA 1
ATOM 5095 C C . SER A 1 649 ? -14.938 105.562 33.656 1 53.75 649 SER A C 1
ATOM 5097 O O . SER A 1 649 ? -16.031 105.188 34.094 1 53.75 649 SER A O 1
ATOM 5099 N N . ARG A 1 650 ? -14.867 106.25 32.562 1 54.06 650 ARG A N 1
ATOM 5100 C CA . ARG A 1 650 ? -16.016 106.625 31.719 1 54.06 650 ARG A CA 1
ATOM 5101 C C . ARG A 1 650 ? -16.562 105.375 31.016 1 54.06 650 ARG A C 1
ATOM 5103 O O . ARG A 1 650 ? -17.766 105.188 30.844 1 54.06 650 ARG A O 1
ATOM 5110 N N . ILE A 1 651 ? -15.734 104.5 30.578 1 54.16 651 ILE A N 1
ATOM 5111 C CA . ILE A 1 651 ? -16.125 103.312 29.859 1 54.16 651 ILE A CA 1
ATOM 5112 C C . ILE A 1 651 ? -16.891 102.375 30.797 1 54.16 651 ILE A C 1
ATOM 5114 O O . ILE A 1 651 ? -17.781 101.625 30.359 1 54.16 651 ILE A O 1
ATOM 5118 N N . CYS A 1 652 ? -16.578 102.375 32.125 1 57.59 652 CYS A N 1
ATOM 5119 C CA . CYS A 1 652 ? -17.156 101.438 33.062 1 57.59 652 CYS A CA 1
ATOM 5120 C C . CYS A 1 652 ? -18.391 102.062 33.719 1 57.59 652 CYS A C 1
ATOM 5122 O O . CYS A 1 652 ? -19.109 101.375 34.469 1 57.59 652 CYS A O 1
ATOM 5124 N N . GLN A 1 653 ? -18.734 103.438 33.344 1 60.19 653 GLN A N 1
ATOM 5125 C CA . GLN A 1 653 ? -19.875 104.062 33.938 1 60.19 653 GLN A CA 1
ATOM 5126 C C . GLN A 1 653 ? -21.094 104.062 33 1 60.19 653 GLN A C 1
ATOM 5128 O O . GLN A 1 653 ? -20.938 104.125 31.766 1 60.19 653 GLN A O 1
ATOM 5133 N N . GLY A 1 654 ? -22.281 103.312 33.188 1 67.62 654 GLY A N 1
ATOM 5134 C CA . GLY A 1 654 ? -23.562 103.125 32.531 1 67.62 654 GLY A CA 1
ATOM 5135 C C . GLY A 1 654 ? -23.828 101.75 32.094 1 67.62 654 GLY A C 1
ATOM 5136 O O . GLY A 1 654 ? -22.891 100.938 31.828 1 67.62 654 GLY A O 1
ATOM 5137 N N . ILE A 1 655 ? -24.953 101.25 31.984 1 73.69 655 ILE A N 1
ATOM 5138 C CA . ILE A 1 655 ? -25.406 99.938 31.641 1 73.69 655 ILE A CA 1
ATOM 5139 C C . ILE A 1 655 ? -25 99.562 30.203 1 73.69 655 ILE A C 1
ATOM 5141 O O . ILE A 1 655 ? -24.578 98.438 29.906 1 73.69 655 ILE A O 1
ATOM 5145 N N . GLN A 1 656 ? -24.938 100.562 29.266 1 78.69 656 GLN A N 1
ATOM 5146 C CA . GLN A 1 656 ? -24.609 100.312 27.859 1 78.69 656 GLN A CA 1
ATOM 5147 C C . GLN A 1 656 ? -23.109 100.062 27.688 1 78.69 656 GLN A C 1
ATOM 5149 O O . GLN A 1 656 ? -22.703 99.188 26.906 1 78.69 656 GLN A O 1
ATOM 5154 N N . ASN A 1 657 ? -22.281 100.75 28.5 1 78.5 657 ASN A N 1
ATOM 5155 C CA . ASN A 1 657 ? -20.844 100.562 28.406 1 78.5 657 ASN A CA 1
ATOM 5156 C C . ASN A 1 657 ? -20.391 99.25 29 1 78.5 657 ASN A C 1
ATOM 5158 O O . ASN A 1 657 ? -19.422 98.625 28.531 1 78.5 657 ASN A O 1
ATOM 5162 N N . GLN A 1 658 ? -21.156 98.75 29.922 1 81.94 658 GLN A N 1
ATOM 5163 C CA . GLN A 1 658 ? -20.859 97.438 30.516 1 81.94 658 GLN A CA 1
ATOM 5164 C C . GLN A 1 658 ? -21.125 96.312 29.516 1 81.94 658 GLN A C 1
ATOM 5166 O O . GLN A 1 658 ? -20.344 95.375 29.422 1 81.94 658 GLN A O 1
ATOM 5171 N N . PHE A 1 659 ? -22.141 96.5 28.75 1 85.69 659 PHE A N 1
ATOM 5172 C CA . PHE A 1 659 ? -22.453 95.5 27.75 1 85.69 659 PHE A CA 1
ATOM 5173 C C . PHE A 1 659 ? -21.453 95.5 26.594 1 85.69 659 PHE A C 1
ATOM 5175 O O . PHE A 1 659 ? -21.125 94.5 26.031 1 85.69 659 PHE A O 1
ATOM 5182 N N . VAL A 1 660 ? -20.906 96.75 26.328 1 84.75 660 VAL A N 1
ATOM 5183 C CA . VAL A 1 660 ? -19.891 96.875 25.281 1 84.75 660 VAL A CA 1
ATOM 5184 C C . VAL A 1 660 ? -18.609 96.188 25.734 1 84.75 660 VAL A C 1
ATOM 5186 O O . VAL A 1 660 ? -17.953 95.5 24.953 1 84.75 660 VAL A O 1
ATOM 5189 N N . LEU A 1 661 ? -18.266 96.312 27.016 1 85.44 661 LEU A N 1
ATOM 5190 C CA . LEU A 1 661 ? -17.078 95.688 27.562 1 85.44 661 LEU A CA 1
ATOM 5191 C C . LEU A 1 661 ? -17.25 94.188 27.578 1 85.44 661 LEU A C 1
ATOM 5193 O O . LEU A 1 661 ? -16.312 93.438 27.281 1 85.44 661 LEU A O 1
ATOM 5197 N N . LEU A 1 662 ? -18.438 93.75 27.938 1 89 662 LEU A N 1
ATOM 5198 C CA . LEU A 1 662 ? -18.75 92.312 27.938 1 89 662 LEU A CA 1
ATOM 5199 C C . LEU A 1 662 ? -18.625 91.688 26.531 1 89 662 LEU A C 1
ATOM 5201 O O . LEU A 1 662 ? -18.078 90.625 26.359 1 89 662 LEU A O 1
ATOM 5205 N N . PHE A 1 663 ? -19.078 92.438 25.547 1 90.38 663 PHE A N 1
ATOM 5206 C CA . PHE A 1 663 ? -19.031 92 24.172 1 90.38 663 PHE A CA 1
ATOM 5207 C C . PHE A 1 663 ? -17.594 91.938 23.656 1 90.38 663 PHE A C 1
ATOM 5209 O O . PHE A 1 663 ? -17.219 91.062 22.906 1 90.38 663 PHE A O 1
ATOM 5216 N N . LEU A 1 664 ? -16.75 92.875 24.141 1 87.44 664 LEU A N 1
ATOM 5217 C CA . LEU A 1 664 ? -15.367 92.938 23.688 1 87.44 664 LEU A CA 1
ATOM 5218 C C . LEU A 1 664 ? -14.555 91.812 24.312 1 87.44 664 LEU A C 1
ATOM 5220 O O . LEU A 1 664 ? -13.766 91.125 23.625 1 87.44 664 LEU A O 1
ATOM 5224 N N . LEU A 1 665 ? -14.758 91.5 25.562 1 90 665 LEU A N 1
ATOM 5225 C CA . LEU A 1 665 ? -14.016 90.438 26.234 1 90 665 LEU A CA 1
ATOM 5226 C C . LEU A 1 665 ? -14.406 89.062 25.688 1 90 665 LEU A C 1
ATOM 5228 O O . LEU A 1 665 ? -13.547 88.25 25.484 1 90 665 LEU A O 1
ATOM 5232 N N . ASN A 1 666 ? -15.688 88.812 25.484 1 92.69 666 ASN A N 1
ATOM 5233 C CA . ASN A 1 666 ? -16.141 87.562 24.922 1 92.69 666 ASN A CA 1
ATOM 5234 C C . ASN A 1 666 ? -15.773 87.438 23.438 1 92.69 666 ASN A C 1
ATOM 5236 O O . ASN A 1 666 ? -15.539 86.375 22.938 1 92.69 666 ASN A O 1
ATOM 5240 N N . GLY A 1 667 ? -15.711 88.625 22.75 1 92.56 667 GLY A N 1
ATOM 5241 C CA . GLY A 1 667 ? -15.328 88.688 21.344 1 92.56 667 GLY A CA 1
ATOM 5242 C C . GLY A 1 667 ? -13.922 88.188 21.094 1 92.56 667 GLY A C 1
ATOM 5243 O O . GLY A 1 667 ? -13.672 87.5 20.125 1 92.56 667 GLY A O 1
ATOM 5244 N N . ILE A 1 668 ? -12.969 88.5 21.969 1 90.88 668 ILE A N 1
ATOM 5245 C CA . ILE A 1 668 ? -11.594 88 21.844 1 90.88 668 ILE A CA 1
ATOM 5246 C C . ILE A 1 668 ? -11.562 86.5 21.922 1 90.88 668 ILE A C 1
ATOM 5248 O O . ILE A 1 668 ? -10.875 85.812 21.125 1 90.88 668 ILE A O 1
ATOM 5252 N N . ALA A 1 669 ? -12.266 85.875 22.906 1 92.56 669 ALA A N 1
ATOM 5253 C CA . ALA A 1 669 ? -12.312 84.438 23.047 1 92.56 669 ALA A CA 1
ATOM 5254 C C . ALA A 1 669 ? -12.922 83.812 21.812 1 92.56 669 ALA A C 1
ATOM 5256 O O . ALA A 1 669 ? -12.461 82.75 21.359 1 92.56 669 ALA A O 1
ATOM 5257 N N . VAL A 1 670 ? -13.992 84.375 21.297 1 92.69 670 VAL A N 1
ATOM 5258 C CA . VAL A 1 670 ? -14.672 83.812 20.125 1 92.69 670 VAL A CA 1
ATOM 5259 C C . VAL A 1 670 ? -13.734 83.875 18.922 1 92.69 670 VAL A C 1
ATOM 5261 O O . VAL A 1 670 ? -13.711 82.938 18.109 1 92.69 670 VAL A O 1
ATOM 5264 N N . VAL A 1 671 ? -12.922 84.938 18.766 1 91.38 671 VAL A N 1
ATOM 5265 C CA . VAL A 1 671 ? -11.984 85.062 17.656 1 91.38 671 VAL A CA 1
ATOM 5266 C C . VAL A 1 671 ? -10.891 84 17.781 1 91.38 671 VAL A C 1
ATOM 5268 O O . VAL A 1 671 ? -10.508 83.375 16.797 1 91.38 671 VAL A O 1
ATOM 5271 N N . LEU A 1 672 ? -10.414 83.812 18.969 1 91.88 672 LEU A N 1
ATOM 5272 C CA . LEU A 1 672 ? -9.398 82.812 19.188 1 91.88 672 LEU A CA 1
ATOM 5273 C C . LEU A 1 672 ? -9.953 81.438 18.906 1 91.88 672 LEU A C 1
ATOM 5275 O O . LEU A 1 672 ? -9.266 80.562 18.344 1 91.88 672 LEU A O 1
ATOM 5279 N N . LEU A 1 673 ? -11.133 81.188 19.375 1 92.88 673 LEU A N 1
ATOM 5280 C CA . LEU A 1 673 ? -11.781 79.875 19.156 1 92.88 673 LEU A CA 1
ATOM 5281 C C . LEU A 1 673 ? -12.008 79.625 17.672 1 92.88 673 LEU A C 1
ATOM 5283 O O . LEU A 1 673 ? -11.773 78.5 17.203 1 92.88 673 LEU A O 1
ATOM 5287 N N . ILE A 1 674 ? -12.547 80.625 17 1 92.44 674 ILE A N 1
ATOM 5288 C CA . ILE A 1 674 ? -12.812 80.5 15.57 1 92.44 674 ILE A CA 1
ATOM 5289 C C . ILE A 1 674 ? -11.5 80.312 14.82 1 92.44 674 ILE A C 1
ATOM 5291 O O . ILE A 1 674 ? -11.438 79.5 13.898 1 92.44 674 ILE A O 1
ATOM 5295 N N . THR A 1 675 ? -10.445 81 15.156 1 90.88 675 THR A N 1
ATOM 5296 C CA . THR A 1 675 ? -9.141 80.812 14.523 1 90.88 675 THR A CA 1
ATOM 5297 C C . THR A 1 675 ? -8.617 79.375 14.75 1 90.88 675 THR A C 1
ATOM 5299 O O . THR A 1 675 ? -8.078 78.75 13.836 1 90.88 675 THR A O 1
ATOM 5302 N N . TRP A 1 676 ? -8.742 78.875 15.898 1 91.94 676 TRP A N 1
ATOM 5303 C CA . TRP A 1 676 ? -8.328 77.5 16.234 1 91.94 676 TRP A CA 1
ATOM 5304 C C . TRP A 1 676 ? -9.117 76.5 15.422 1 91.94 676 TRP A C 1
ATOM 5306 O O . TRP A 1 676 ? -8.531 75.625 14.805 1 91.94 676 TRP A O 1
ATOM 5316 N N . HIS A 1 677 ? -10.422 76.562 15.375 1 91.62 677 HIS A N 1
ATOM 5317 C CA . HIS A 1 677 ? -11.281 75.562 14.742 1 91.62 677 HIS A CA 1
ATOM 5318 C C . HIS A 1 677 ? -11.172 75.625 13.227 1 91.62 677 HIS A C 1
ATOM 5320 O O . HIS A 1 677 ? -1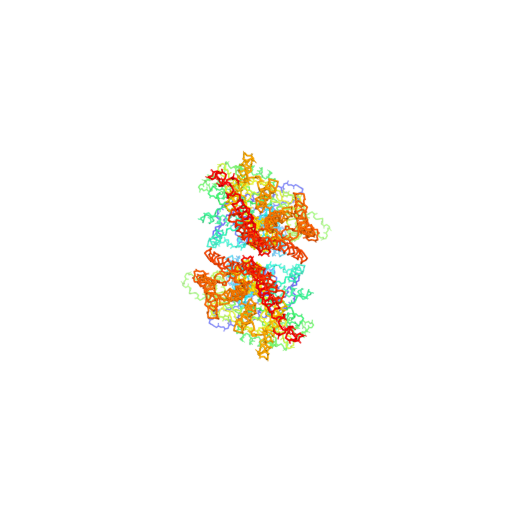1.445 74.625 12.547 1 91.62 677 HIS A O 1
ATOM 5326 N N . VAL A 1 678 ? -10.805 76.75 12.727 1 89.75 678 VAL A N 1
ATOM 5327 C CA . VAL A 1 678 ? -10.625 76.875 11.281 1 89.75 678 VAL A CA 1
ATOM 5328 C C . VAL A 1 678 ? -9.258 76.312 10.883 1 89.75 678 VAL A C 1
ATOM 5330 O O . VAL A 1 678 ? -9.133 75.625 9.867 1 89.75 678 VAL A O 1
ATOM 5333 N N . LEU A 1 679 ? -8.227 76.5 11.625 1 87.62 679 LEU A N 1
ATOM 5334 C CA . LEU A 1 679 ? -6.871 76.125 11.273 1 87.62 679 LEU A CA 1
ATOM 5335 C C . LEU A 1 679 ? -6.637 74.625 11.625 1 87.62 679 LEU A C 1
ATOM 5337 O O . LEU A 1 679 ? -5.957 73.938 10.898 1 87.62 679 LEU A O 1
ATOM 5341 N N . ASP A 1 680 ? -7.09 74.25 12.742 1 91 680 ASP A N 1
ATOM 5342 C CA . ASP A 1 680 ? -6.902 72.875 13.203 1 91 680 ASP A CA 1
ATOM 5343 C C . ASP A 1 680 ? -8.133 72.375 13.969 1 91 680 ASP A C 1
ATOM 5345 O O . ASP A 1 680 ? -8.125 72.312 15.195 1 91 680 ASP A O 1
ATOM 5349 N N . PRO A 1 681 ? -9.148 72 13.281 1 90.62 681 PRO A N 1
ATOM 5350 C CA . PRO A 1 681 ? -10.383 71.562 13.938 1 90.62 681 PRO A CA 1
ATOM 5351 C C . PRO A 1 681 ? -10.219 70.25 14.727 1 90.62 681 PRO A C 1
ATOM 5353 O O . PRO A 1 681 ? -9.484 69.375 14.305 1 90.62 681 PRO A O 1
ATOM 5356 N N . PRO A 1 682 ? -10.883 70.25 16.016 1 90.5 682 PRO A N 1
ATOM 5357 C CA . PRO A 1 682 ? -10.93 69 16.734 1 90.5 682 PRO A CA 1
ATOM 5358 C C . PRO A 1 682 ? -11.578 67.875 15.922 1 90.5 682 PRO A C 1
ATOM 5360 O O . PRO A 1 682 ? -12.422 68.125 15.062 1 90.5 682 PRO A O 1
ATOM 5363 N N . TYR A 1 683 ? -11.156 66.562 16.125 1 89.12 683 TYR A N 1
ATOM 5364 C CA . TYR A 1 683 ? -11.656 65.438 15.352 1 89.12 683 TYR A CA 1
ATOM 5365 C C . TYR A 1 683 ? -11.836 64.188 16.234 1 89.12 683 TYR A C 1
ATOM 5367 O O . TYR A 1 683 ? -11.336 64.188 17.359 1 89.12 683 TYR A O 1
ATOM 5375 N N . MET A 1 684 ? -12.641 63.281 15.734 1 88.94 684 MET A N 1
ATOM 5376 C CA . MET A 1 684 ? -12.844 62.031 16.422 1 88.94 684 MET A CA 1
ATOM 5377 C C . MET A 1 684 ? -11.719 61.062 16.109 1 88.94 684 MET A C 1
ATOM 5379 O O . MET A 1 684 ? -11.344 60.875 14.945 1 88.94 684 MET A O 1
ATOM 5383 N N . ASP A 1 685 ? -11.062 60.469 17.188 1 85.19 685 ASP A N 1
ATOM 5384 C CA . ASP A 1 685 ? -10.008 59.469 17.062 1 85.19 685 ASP A CA 1
ATOM 5385 C C . ASP A 1 685 ? -10.492 58.094 17.484 1 85.19 685 ASP A C 1
ATOM 5387 O O . ASP A 1 685 ? -11.266 57.969 18.438 1 85.19 685 ASP A O 1
ATOM 5391 N N . ILE A 1 686 ? -10.133 57.156 16.703 1 84.5 686 ILE A N 1
ATOM 5392 C CA . ILE A 1 686 ? -10.508 55.781 17.016 1 84.5 686 ILE A CA 1
ATOM 5393 C C . ILE A 1 686 ? -9.273 55 17.453 1 84.5 686 ILE A C 1
ATOM 5395 O O . ILE A 1 686 ? -8.352 54.781 16.656 1 84.5 686 ILE A O 1
ATOM 5399 N N . ALA A 1 687 ? -9.156 54.688 18.766 1 75.5 687 ALA A N 1
ATOM 5400 C CA . ALA A 1 687 ? -8.109 53.812 19.281 1 75.5 687 ALA A CA 1
ATOM 5401 C C . ALA A 1 687 ? -8.508 52.344 19.172 1 75.5 687 ALA A C 1
ATOM 5403 O O . ALA A 1 687 ? -9.523 51.938 19.734 1 75.5 687 ALA A O 1
ATOM 5404 N N . VAL A 1 688 ? -7.645 51.625 18.469 1 78.94 688 VAL A N 1
ATOM 5405 C CA . VAL A 1 688 ? -7.953 50.219 18.25 1 78.94 688 VAL A CA 1
ATOM 5406 C C . VAL A 1 688 ? -7.016 49.344 19.078 1 78.94 688 VAL A C 1
ATOM 5408 O O . VAL A 1 688 ? -5.793 49.5 19 1 78.94 688 VAL A O 1
ATOM 5411 N N . LEU A 1 689 ? -7.496 48.656 20.031 1 70.56 689 LEU A N 1
ATOM 5412 C CA . LEU A 1 689 ? -6.77 47.562 20.641 1 70.56 689 LEU A CA 1
ATOM 5413 C C . LEU A 1 689 ? -7.094 46.25 19.953 1 70.56 689 LEU A C 1
ATOM 5415 O O . LEU A 1 689 ? -8.18 45.688 20.156 1 70.56 689 LEU A O 1
ATOM 5419 N N . PRO A 1 690 ? -6.043 45.719 19.359 1 74.94 690 PRO A N 1
ATOM 5420 C CA . PRO A 1 690 ? -6.32 44.531 18.547 1 74.94 690 PRO A CA 1
ATOM 5421 C C . PRO A 1 690 ? -6.867 43.375 19.375 1 74.94 690 PRO A C 1
ATOM 5423 O O . PRO A 1 690 ? -6.391 43.125 20.469 1 74.94 690 PRO A O 1
ATOM 5426 N N . LEU A 1 691 ? -7.914 42.656 18.891 1 75.75 691 LEU A N 1
ATOM 5427 C CA . LEU A 1 691 ? -8.547 41.469 19.406 1 75.75 691 LEU A CA 1
ATOM 5428 C C . LEU A 1 691 ? -9.336 41.75 20.688 1 75.75 691 LEU A C 1
ATOM 5430 O O . LEU A 1 691 ? -9.883 40.844 21.297 1 75.75 691 LEU A O 1
ATOM 5434 N N . LEU A 1 692 ? -9.383 43.031 21.062 1 79.62 692 LEU A N 1
ATOM 5435 C CA . LEU A 1 692 ? -10.102 43.344 22.297 1 79.62 692 LEU A CA 1
ATOM 5436 C C . LEU A 1 692 ? -11.242 44.312 22.031 1 79.62 692 LEU A C 1
ATOM 5438 O O . LEU A 1 692 ? -12.414 43.938 22.047 1 79.62 692 LEU A O 1
ATOM 5442 N N . HIS A 1 693 ? -10.977 45.625 21.891 1 82.31 693 HIS A N 1
ATOM 5443 C CA . HIS A 1 693 ? -12.047 46.594 21.688 1 82.31 693 HIS A CA 1
ATOM 5444 C C . HIS A 1 693 ? -11.547 47.844 20.984 1 82.31 693 HIS A C 1
ATOM 5446 O O . HIS A 1 693 ? -10.336 48 20.781 1 82.31 693 HIS A O 1
ATOM 5452 N N . ILE A 1 694 ? -12.57 48.625 20.453 1 86.56 694 ILE A N 1
ATOM 5453 C CA . ILE A 1 694 ? -12.32 49.938 19.859 1 86.56 694 ILE A CA 1
ATOM 5454 C C . ILE A 1 694 ? -12.898 51.031 20.75 1 86.56 694 ILE A C 1
ATOM 5456 O O . ILE A 1 694 ? -13.945 50.844 21.375 1 86.56 694 ILE A O 1
ATOM 5460 N N . GLN A 1 695 ? -12.125 52.031 20.984 1 83.94 695 GLN A N 1
ATOM 5461 C CA . GLN A 1 695 ? -12.562 53.156 21.797 1 83.94 695 GLN A CA 1
ATOM 5462 C C . GLN A 1 695 ? -12.508 54.469 21 1 83.94 695 GLN A C 1
ATOM 5464 O O . GLN A 1 695 ? -11.484 54.781 20.391 1 83.94 695 GLN A O 1
ATOM 5469 N N . ARG A 1 696 ? -13.719 55.125 20.938 1 86.38 696 ARG A N 1
ATOM 5470 C CA . ARG A 1 696 ? -13.781 56.438 20.297 1 86.38 696 ARG A CA 1
ATOM 5471 C C . ARG A 1 696 ? -13.477 57.562 21.281 1 86.38 696 ARG A C 1
ATOM 5473 O O . ARG A 1 696 ? -13.859 57.5 22.438 1 86.38 696 ARG A O 1
ATOM 5480 N N . GLY A 1 697 ? -12.68 58.406 20.922 1 82.5 697 GLY A N 1
ATOM 5481 C CA . GLY A 1 697 ? -12.344 59.562 21.75 1 82.5 697 GLY A CA 1
ATOM 5482 C C . GLY A 1 697 ? -12.156 60.844 20.922 1 82.5 697 GLY A C 1
ATOM 5483 O O . GLY A 1 697 ? -12.023 60.781 19.703 1 82.5 697 GLY A O 1
ATOM 5484 N N . CYS A 1 698 ? -12.398 62.031 21.547 1 84.25 698 CYS A N 1
ATOM 5485 C CA . CYS A 1 698 ? -12.203 63.312 20.891 1 84.25 698 CYS A CA 1
ATOM 5486 C C . CYS A 1 698 ? -10.781 63.844 21.109 1 84.25 698 CYS A C 1
ATOM 5488 O O . CYS A 1 698 ? -10.258 63.75 22.219 1 84.25 698 CYS A O 1
ATOM 5490 N N . ARG A 1 699 ? -10.203 64.188 19.875 1 83.56 699 ARG A N 1
ATOM 5491 C CA . ARG A 1 699 ? -8.906 64.812 19.938 1 83.56 699 ARG A CA 1
ATOM 5492 C C . ARG A 1 699 ? -9.031 66.312 19.547 1 83.56 699 ARG A C 1
ATOM 5494 O O . ARG A 1 699 ? -9.719 66.625 18.578 1 83.56 699 ARG A O 1
ATOM 5501 N N . ASP A 1 700 ? -8.406 67.125 20.344 1 84.81 700 ASP A N 1
ATOM 5502 C CA . ASP A 1 700 ? -8.609 68.562 20.203 1 84.81 700 ASP A CA 1
ATOM 5503 C C . ASP A 1 700 ? -7.746 69.125 19.078 1 84.81 700 ASP A C 1
ATOM 5505 O O . ASP A 1 700 ? -8.023 70.188 18.547 1 84.81 700 ASP A O 1
ATOM 5509 N N . HIS A 1 701 ? -6.695 68.562 18.828 1 81.25 701 HIS A N 1
ATOM 5510 C CA . HIS A 1 701 ? -5.809 69.125 17.797 1 81.25 701 HIS A CA 1
ATOM 5511 C C . HIS A 1 701 ? -5.039 68 17.109 1 81.25 701 HIS A C 1
ATOM 5513 O O . HIS A 1 701 ? -4.773 66.938 17.719 1 81.25 701 HIS A O 1
ATOM 5519 N N . ARG A 1 702 ? -4.758 68.188 15.797 1 80.38 702 ARG A N 1
ATOM 5520 C CA . ARG A 1 702 ? -3.961 67.25 14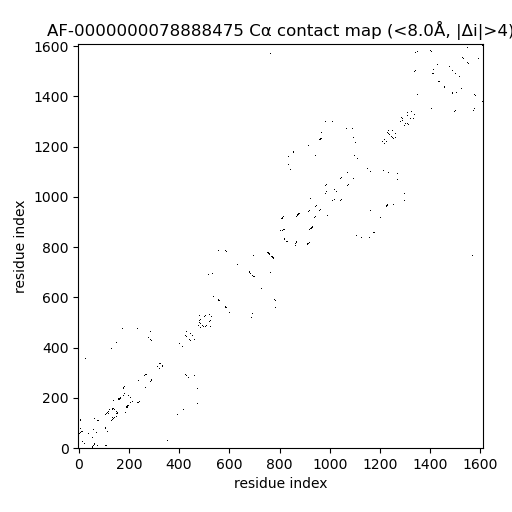.984 1 80.38 702 ARG A CA 1
ATOM 5521 C C . ARG A 1 702 ? -2.51 67.75 14.906 1 80.38 702 ARG A C 1
ATOM 5523 O O . ARG A 1 702 ? -1.597 66.938 14.812 1 80.38 702 ARG A O 1
ATOM 5530 N N . THR A 1 703 ? -2.396 69.125 14.914 1 76.44 703 THR A N 1
ATOM 5531 C CA . THR A 1 703 ? -1.085 69.688 14.703 1 76.44 703 THR A CA 1
ATOM 5532 C C . THR A 1 703 ? -0.668 70.562 15.914 1 76.44 703 THR A C 1
ATOM 5534 O O . THR A 1 703 ? -1.46 70.75 16.844 1 76.44 703 THR A O 1
ATOM 5537 N N . THR A 1 704 ? 0.567 70.938 15.953 1 74.5 704 THR A N 1
ATOM 5538 C CA . THR A 1 704 ? 1.11 71.75 17.016 1 74.5 704 THR A CA 1
ATOM 5539 C C . THR A 1 704 ? 0.451 73.125 17.016 1 74.5 704 THR A C 1
ATOM 5541 O O . THR A 1 704 ? 0.32 73.812 18.062 1 74.5 704 THR A O 1
ATOM 5544 N N . THR A 1 705 ? 0.052 73.562 15.875 1 78.38 705 THR A N 1
ATOM 5545 C CA . THR A 1 705 ? -0.638 74.812 15.766 1 78.38 705 THR A CA 1
ATOM 5546 C C . THR A 1 705 ? -1.926 74.812 16.578 1 78.38 705 THR A C 1
ATOM 5548 O O . THR A 1 705 ? -2.25 75.812 17.25 1 78.38 705 THR A O 1
ATOM 5551 N N . GLY A 1 706 ? -2.607 73.812 16.484 1 81.31 706 GLY A N 1
ATOM 5552 C CA . GLY A 1 706 ? -3.824 73.688 17.281 1 81.31 706 GLY A CA 1
ATOM 5553 C C . GLY A 1 706 ? -3.568 73.688 18.766 1 81.31 706 GLY A C 1
ATOM 5554 O O . GLY A 1 706 ? -4.332 74.312 19.531 1 81.31 706 GLY A O 1
ATOM 5555 N N . LEU A 1 707 ? -2.551 73.062 19.125 1 80.56 707 LEU A N 1
ATOM 5556 C CA . LEU A 1 707 ? -2.168 73.062 20.531 1 80.56 707 LEU A CA 1
ATOM 5557 C C . LEU A 1 707 ? -1.848 74.438 21.031 1 80.56 707 LEU A C 1
ATOM 5559 O O . LEU A 1 707 ? -2.236 74.812 22.141 1 80.56 707 LEU A O 1
ATOM 5563 N N . ILE A 1 708 ? -1.192 75.188 20.188 1 78.56 708 ILE A N 1
ATOM 5564 C CA . ILE A 1 708 ? -0.812 76.562 20.562 1 78.56 708 ILE A CA 1
ATOM 5565 C C . ILE A 1 708 ? -2.057 77.438 20.656 1 78.56 708 ILE A C 1
ATOM 5567 O O . ILE A 1 708 ? -2.203 78.25 21.594 1 78.56 708 ILE A O 1
ATOM 5571 N N . LEU A 1 709 ? -2.814 77.375 19.75 1 83.44 709 LEU A N 1
ATOM 5572 C CA . LEU A 1 709 ? -4.023 78.188 19.734 1 83.44 709 LEU A CA 1
ATOM 5573 C C . LEU A 1 709 ? -4.934 77.812 20.906 1 83.44 709 LEU A C 1
ATOM 5575 O O . LEU A 1 709 ? -5.57 78.688 21.5 1 83.44 709 LEU A O 1
ATOM 5579 N N . GLN A 1 710 ? -5.062 76.562 21.203 1 86.75 710 GLN A N 1
ATOM 5580 C CA . GLN A 1 710 ? -5.797 76.125 22.391 1 86.75 710 GLN A CA 1
ATOM 5581 C C . GLN A 1 710 ? -5.156 76.688 23.656 1 86.75 710 GLN A C 1
ATOM 5583 O O . GLN A 1 710 ? -5.859 77.125 24.562 1 86.75 710 GLN A O 1
ATOM 5588 N N . GLY A 1 711 ? -3.875 76.562 23.641 1 82.56 711 GLY A N 1
ATOM 5589 C CA . GLY A 1 711 ? -3.139 77.125 24.75 1 82.56 711 GLY A CA 1
ATOM 5590 C C . GLY A 1 711 ? -3.352 78.625 24.906 1 82.56 711 GLY A C 1
ATOM 5591 O O . GLY A 1 711 ? -3.504 79.125 26.031 1 82.56 711 GLY A O 1
ATOM 5592 N N . LEU A 1 712 ? -3.404 79.375 23.828 1 83.31 712 LEU A N 1
ATOM 5593 C CA . LEU A 1 712 ? -3.635 80.812 23.859 1 83.31 712 LEU A CA 1
ATOM 5594 C C . LEU A 1 712 ? -5.031 81.125 24.391 1 83.31 712 LEU A C 1
ATOM 5596 O O . LEU A 1 712 ? -5.223 82.125 25.109 1 83.31 712 LEU A O 1
ATOM 5600 N N . LEU A 1 713 ? -5.934 80.438 23.969 1 88.44 713 LEU A N 1
ATOM 5601 C CA . LEU A 1 713 ? -7.289 80.562 24.469 1 88.44 713 LEU A CA 1
ATOM 5602 C C . LEU A 1 713 ? -7.344 80.375 25.969 1 88.44 713 LEU A C 1
ATOM 5604 O O . LEU A 1 713 ? -7.922 81.188 26.703 1 88.44 713 LEU A O 1
ATOM 5608 N N . PHE A 1 714 ? -6.738 79.25 26.422 1 85.19 714 PHE A N 1
ATOM 5609 C CA . PHE A 1 714 ? -6.719 79 27.859 1 85.19 714 PHE A CA 1
ATOM 5610 C C . PHE A 1 714 ? -5.922 80 28.609 1 85.19 714 PHE A C 1
ATOM 5612 O O . PHE A 1 714 ? -6.273 80.375 29.719 1 85.19 714 PHE A O 1
ATOM 5619 N N . ALA A 1 715 ? -4.906 80.5 27.938 1 81.25 715 ALA A N 1
ATOM 5620 C CA . ALA A 1 715 ? -4.117 81.562 28.547 1 81.25 715 ALA A CA 1
ATOM 5621 C C . ALA A 1 715 ? -4.941 82.875 28.703 1 81.25 715 ALA A C 1
ATOM 5623 O O . ALA A 1 715 ? -4.848 83.562 29.719 1 81.25 715 ALA A O 1
ATOM 5624 N N . TYR A 1 716 ? -5.691 83.188 27.688 1 86.44 716 TYR A N 1
ATOM 5625 C CA . TYR A 1 716 ? -6.578 84.375 27.766 1 86.44 716 TYR A CA 1
ATOM 5626 C C . TYR A 1 716 ? -7.59 84.188 28.891 1 86.44 716 TYR A C 1
ATOM 5628 O O . TYR A 1 716 ? -7.816 85.125 29.672 1 86.44 716 TYR A O 1
ATOM 5636 N N . GLU A 1 717 ? -8.172 83 28.984 1 87.12 717 GLU A N 1
ATOM 5637 C CA . GLU A 1 717 ? -9.156 82.75 30.031 1 87.12 717 GLU A CA 1
ATOM 5638 C C . GLU A 1 717 ? -8.508 82.812 31.406 1 87.12 717 GLU A C 1
ATOM 5640 O O . GLU A 1 717 ? -9.117 83.312 32.375 1 87.12 717 GLU A O 1
ATOM 5645 N N . PHE A 1 718 ? -7.312 82.375 31.453 1 81.31 718 PHE A N 1
ATOM 5646 C CA . PHE A 1 718 ? -6.562 82.438 32.719 1 81.31 718 PHE A CA 1
ATOM 5647 C C . PHE A 1 718 ? -6.238 83.875 33.094 1 81.31 718 PHE A C 1
ATOM 5649 O O . PHE A 1 718 ? -6.359 84.25 34.25 1 81.31 718 PHE A O 1
ATOM 5656 N N . ALA A 1 719 ? -5.871 84.625 32.156 1 81.81 719 ALA A N 1
ATOM 5657 C CA . ALA A 1 719 ? -5.566 86.062 32.406 1 81.81 719 ALA A CA 1
ATOM 5658 C C . ALA A 1 719 ? -6.809 86.812 32.844 1 81.81 719 ALA A C 1
ATOM 5660 O O . ALA A 1 719 ? -6.75 87.625 33.75 1 81.81 719 ALA A O 1
ATOM 5661 N N . LEU A 1 720 ? -7.832 86.562 32.156 1 82.88 720 LEU A N 1
ATOM 5662 C CA . LEU A 1 720 ? -9.094 87.188 32.531 1 82.88 720 LEU A CA 1
ATOM 5663 C C . LEU A 1 720 ? -9.5 86.812 33.938 1 82.88 720 LEU A C 1
ATOM 5665 O O . LEU A 1 720 ? -9.992 87.688 34.719 1 82.88 720 LEU A O 1
ATOM 5669 N N . SER A 1 721 ? -9.312 85.5 34.312 1 81 721 SER A N 1
ATOM 5670 C CA . SER A 1 721 ? -9.641 85.062 35.625 1 81 721 SER A CA 1
ATOM 5671 C C . SER A 1 721 ? -8.742 85.688 36.688 1 81 721 SER A C 1
ATOM 5673 O O . SER A 1 721 ? -9.188 86 37.781 1 81 721 SER A O 1
ATOM 5675 N N . LEU A 1 722 ? -7.555 85.938 36.344 1 77.5 722 LEU A N 1
ATOM 5676 C CA . LEU A 1 722 ? -6.617 86.625 37.25 1 77.5 722 LEU A CA 1
ATOM 5677 C C . LEU A 1 722 ? -6.98 88.062 37.469 1 77.5 722 LEU A C 1
ATOM 5679 O O . LEU A 1 722 ? -6.867 88.562 38.594 1 77.5 722 LEU A O 1
ATOM 5683 N N . CYS A 1 723 ? -7.324 88.688 36.438 1 79.94 723 CYS A N 1
ATOM 5684 C CA . CYS A 1 723 ? -7.75 90.062 36.531 1 79.94 723 CYS A CA 1
ATOM 5685 C C . CYS A 1 723 ? -9 90.188 37.406 1 79.94 723 CYS A C 1
ATOM 5687 O O . CYS A 1 723 ? -9.109 91.125 38.219 1 79.94 723 CYS A O 1
ATOM 5689 N N . CYS A 1 724 ? -9.852 89.25 37.156 1 78.88 724 CYS A N 1
ATOM 5690 C CA . CYS A 1 724 ? -11.062 89.25 37.938 1 78.88 724 CYS A CA 1
ATOM 5691 C C . CYS A 1 724 ? -10.742 88.938 39.406 1 78.88 724 CYS A C 1
ATOM 5693 O O . CYS A 1 724 ? -11.328 89.562 40.312 1 78.88 724 CYS A O 1
ATOM 5695 N N . ALA A 1 725 ? -9.867 88 39.656 1 74.19 725 ALA A N 1
ATOM 5696 C CA . ALA A 1 725 ? -9.453 87.75 41.031 1 74.19 725 ALA A CA 1
ATOM 5697 C C . ALA A 1 725 ? -8.789 88.938 41.688 1 74.19 725 ALA A C 1
ATOM 5699 O O . ALA A 1 725 ? -8.984 89.188 42.875 1 74.19 725 ALA A O 1
ATOM 5700 N N . TYR A 1 726 ? -8.117 89.688 40.875 1 75.56 726 TYR A N 1
ATOM 5701 C CA . TYR A 1 726 ? -7.453 90.875 41.375 1 75.56 726 TYR A CA 1
ATOM 5702 C C . TYR A 1 726 ? -8.469 91.938 41.812 1 75.56 726 TYR A C 1
ATOM 5704 O O . TYR A 1 726 ? -8.352 92.5 42.875 1 75.56 726 TYR A O 1
ATOM 5712 N N . TYR A 1 727 ? -9.367 92.188 40.969 1 76.69 727 TYR A N 1
ATOM 5713 C CA . TYR A 1 727 ? -10.383 93.188 41.312 1 76.69 727 TYR A CA 1
ATOM 5714 C C . TYR A 1 727 ? -11.266 92.688 42.469 1 76.69 727 TYR A C 1
ATOM 5716 O O . TYR A 1 727 ? -11.711 93.5 43.281 1 76.69 727 TYR A O 1
ATOM 5724 N N . ALA A 1 728 ? -11.516 91.375 42.5 1 72.19 728 ALA A N 1
ATOM 5725 C CA . ALA A 1 728 ? -12.281 90.812 43.625 1 72.19 728 ALA A CA 1
ATOM 5726 C C . ALA A 1 728 ? -11.516 91 44.938 1 72.19 728 ALA A C 1
ATOM 5728 O O . ALA A 1 728 ? -12.109 91.25 45.969 1 72.19 728 ALA A O 1
ATOM 5729 N N . PHE A 1 729 ? -10.273 90.875 44.812 1 69.31 729 PHE A N 1
ATOM 5730 C CA . PHE A 1 729 ? -9.43 91.062 46 1 69.31 729 PHE A CA 1
ATOM 5731 C C . PHE A 1 729 ? -9.422 92.5 46.406 1 69.31 729 PHE A C 1
ATOM 5733 O O . PHE A 1 729 ? -9.453 92.812 47.625 1 69.31 729 PHE A O 1
ATOM 5740 N N . LYS A 1 730 ? -9.461 93.438 45.531 1 70.94 730 LYS A N 1
ATOM 5741 C CA . LYS A 1 730 ? -9.5 94.875 45.844 1 70.94 730 LYS A CA 1
ATOM 5742 C C . LYS A 1 730 ? -10.844 95.25 46.438 1 70.94 730 LYS A C 1
ATOM 5744 O O . LYS A 1 730 ? -10.922 96.188 47.25 1 70.94 730 LYS A O 1
ATOM 5749 N N . ALA A 1 731 ? -11.82 94.625 46 1 69 731 ALA A N 1
ATOM 5750 C CA . ALA A 1 731 ? -13.164 94.938 46.469 1 69 731 ALA A CA 1
ATOM 5751 C C . ALA A 1 731 ? -13.398 94.375 47.875 1 69 731 ALA A C 1
ATOM 5753 O O . ALA A 1 731 ? -14.367 94.75 48.531 1 69 731 ALA A O 1
ATOM 5754 N N . ARG A 1 732 ? -12.57 93.625 48.438 1 62.66 732 ARG A N 1
ATOM 5755 C CA . ARG A 1 732 ? -12.727 93 49.781 1 62.66 732 ARG A CA 1
ATOM 5756 C C . ARG A 1 732 ? -12.648 94.062 50.875 1 62.66 732 ARG A C 1
ATOM 5758 O O . ARG A 1 732 ? -13.164 93.875 51.969 1 62.66 732 ARG A O 1
ATOM 5765 N N . LYS A 1 733 ? -12.031 95.312 50.625 1 58.91 733 LYS A N 1
ATOM 5766 C CA . LYS A 1 733 ? -11.867 96.312 51.625 1 58.91 733 LYS A CA 1
ATOM 5767 C C . LYS A 1 733 ? -13.086 97.25 51.656 1 58.91 733 LYS A C 1
ATOM 5769 O O . LYS A 1 733 ? -13.094 98.25 52.375 1 58.91 733 LYS A O 1
ATOM 5774 N N . LEU A 1 734 ? -13.984 97 50.844 1 62.44 734 LEU A N 1
ATOM 5775 C CA . LEU A 1 734 ? -15.18 97.812 50.844 1 62.44 734 LEU A CA 1
ATOM 5776 C C . LEU A 1 734 ? -16.031 97.562 52.094 1 62.44 734 LEU A C 1
ATOM 5778 O O . LEU A 1 734 ? -15.977 96.438 52.656 1 62.44 734 LEU A O 1
ATOM 5782 N N . PRO A 1 735 ? -16.578 98.688 52.719 1 56.25 735 PRO A N 1
ATOM 5783 C CA . PRO A 1 735 ? -17.297 98.562 54 1 56.25 735 PRO A CA 1
ATOM 5784 C C . PRO A 1 735 ? -18.266 97.375 54 1 56.25 735 PRO A C 1
ATOM 5786 O O . PRO A 1 735 ? -18.703 96.938 52.906 1 56.25 735 PRO A O 1
ATOM 5789 N N . ALA A 1 736 ? -18.359 96.688 55.188 1 49.62 736 ALA A N 1
ATOM 5790 C CA . ALA A 1 736 ? -18.938 95.375 55.562 1 49.62 736 ALA A CA 1
ATOM 5791 C C . ALA A 1 736 ? -20.281 95.188 54.875 1 49.62 736 ALA A C 1
ATOM 5793 O O . ALA A 1 736 ? -20.672 94.062 54.594 1 49.62 736 ALA A O 1
ATOM 5794 N N . ASN A 1 737 ? -20.969 96.125 54.625 1 48.25 737 ASN A N 1
ATOM 5795 C CA . ASN A 1 737 ? -22.328 95.938 54.156 1 48.25 737 ASN A CA 1
ATOM 5796 C C . ASN A 1 737 ? -22.344 95.312 52.75 1 48.25 737 ASN A C 1
ATOM 5798 O O . ASN A 1 737 ? -23.406 94.938 52.25 1 48.25 737 ASN A O 1
ATOM 5802 N N . PHE A 1 738 ? -21.188 95.312 52.125 1 51.09 738 PHE A N 1
ATOM 5803 C CA . PHE A 1 738 ? -21.219 94.75 50.781 1 51.09 738 PHE A CA 1
ATOM 5804 C C . PHE A 1 738 ? -20.469 93.438 50.688 1 51.09 738 PHE A C 1
ATOM 5806 O O . PHE A 1 738 ? -19.328 93.375 50.219 1 51.09 738 PHE A O 1
ATOM 5813 N N . SER A 1 739 ? -20.906 92.375 51.406 1 59.38 739 SER A N 1
ATOM 5814 C CA . SER A 1 739 ? -20.531 91 51.594 1 59.38 739 SER A CA 1
ATOM 5815 C C . SER A 1 739 ? -20.438 90.25 50.25 1 59.38 739 SER A C 1
ATOM 5817 O O . SER A 1 739 ? -19.922 89.125 50.188 1 59.38 739 SER A O 1
ATOM 5819 N N . GLU A 1 740 ? -20.766 90.875 49.219 1 68.56 740 GLU A N 1
ATOM 5820 C CA . GLU A 1 740 ? -20.828 90.25 47.938 1 68.56 740 GLU A CA 1
ATOM 5821 C C . GLU A 1 740 ? -19.438 90 47.344 1 68.56 740 GLU A C 1
ATOM 5823 O O . GLU A 1 740 ? -19.188 89 46.656 1 68.56 740 GLU A O 1
ATOM 5828 N N . ALA A 1 741 ? -18.516 90.75 47.781 1 69 741 ALA A N 1
ATOM 5829 C CA . ALA A 1 741 ? -17.172 90.688 47.25 1 69 741 ALA A CA 1
ATOM 5830 C C . ALA A 1 741 ? -16.453 89.438 47.719 1 69 741 ALA A C 1
ATOM 5832 O O . ALA A 1 741 ? -15.656 88.812 46.969 1 69 741 ALA A O 1
ATOM 5833 N N . ARG A 1 742 ? -16.797 88.938 48.969 1 68.44 742 ARG A N 1
ATOM 5834 C CA . ARG A 1 742 ? -16.188 87.75 49.5 1 68.44 742 ARG A CA 1
ATOM 5835 C C . ARG A 1 742 ? -16.641 86.5 48.719 1 68.44 742 ARG A C 1
ATOM 5837 O O . ARG A 1 742 ? -15.828 85.625 48.406 1 68.44 742 ARG A O 1
ATOM 5844 N N . PHE A 1 743 ? -17.844 86.438 48.281 1 75.88 743 PHE A N 1
ATOM 5845 C CA . PHE A 1 743 ? -18.391 85.312 47.562 1 75.88 743 PHE A CA 1
ATOM 5846 C C . PHE A 1 743 ? -17.891 85.312 46.125 1 75.88 743 PHE A C 1
ATOM 5848 O O . PHE A 1 743 ? -17.672 84.25 45.531 1 75.88 743 PHE A O 1
ATOM 5855 N N . ILE A 1 744 ? -17.625 86.438 45.625 1 76.38 744 ILE A N 1
ATOM 5856 C CA . ILE A 1 744 ? -17.094 86.562 44.281 1 76.38 744 ILE A CA 1
ATOM 5857 C C . ILE A 1 744 ? -15.656 86.062 44.25 1 76.38 744 ILE A C 1
ATOM 5859 O O . ILE A 1 744 ? -15.258 85.312 43.312 1 76.38 744 ILE A O 1
ATOM 5863 N N . ALA A 1 745 ? -14.93 86.375 45.375 1 72.69 745 ALA A N 1
ATOM 5864 C CA . ALA A 1 745 ? -13.555 85.875 45.438 1 72.69 745 ALA A CA 1
ATOM 5865 C C . ALA A 1 745 ? -13.508 84.375 45.531 1 72.69 745 ALA A C 1
ATOM 5867 O O . ALA A 1 745 ? -12.695 83.688 44.875 1 72.69 745 ALA A O 1
ATOM 5868 N N . PHE A 1 746 ? -14.398 83.75 46.312 1 71.69 746 PHE A N 1
ATOM 5869 C CA . PHE A 1 746 ? -14.438 82.312 46.469 1 71.69 746 PHE A CA 1
ATOM 5870 C C . PHE A 1 746 ? -14.844 81.625 45.156 1 71.69 746 PHE A C 1
ATOM 5872 O O . PHE A 1 746 ? -14.297 80.625 44.781 1 71.69 746 PHE A O 1
ATOM 5879 N N . ALA A 1 747 ? -15.758 82.188 44.469 1 77.81 747 ALA A N 1
ATOM 5880 C CA . ALA A 1 747 ? -16.188 81.688 43.188 1 77.81 747 ALA A CA 1
ATOM 5881 C C . ALA A 1 747 ? -15.047 81.75 42.156 1 77.81 747 ALA A C 1
ATOM 5883 O O . ALA A 1 747 ? -14.875 80.812 41.375 1 77.81 747 ALA A O 1
ATOM 5884 N N . MET A 1 748 ? -14.242 82.75 42.281 1 77.62 748 MET A N 1
ATOM 5885 C CA . MET A 1 748 ? -13.156 82.875 41.312 1 77.62 748 MET A CA 1
ATOM 5886 C C . MET A 1 748 ? -12.055 81.875 41.594 1 77.62 748 MET A C 1
ATOM 5888 O O . MET A 1 748 ? -11.453 81.375 40.656 1 77.62 748 MET A O 1
ATOM 5892 N N . TYR A 1 749 ? -11.883 81.625 42.875 1 66.81 749 TYR A N 1
ATOM 5893 C CA . TYR A 1 749 ? -10.883 80.625 43.188 1 66.81 749 TYR A CA 1
ATOM 5894 C C . TYR A 1 749 ? -11.312 79.25 42.688 1 66.81 749 TYR A C 1
ATOM 5896 O O . TYR A 1 749 ? -10.508 78.5 42.125 1 66.81 749 TYR A O 1
ATOM 5904 N N . MET A 1 750 ? -12.508 78.875 42.812 1 71.88 750 MET A N 1
ATOM 5905 C CA . MET A 1 750 ? -13.031 77.625 42.375 1 71.88 750 MET A CA 1
ATOM 5906 C C . MET A 1 750 ? -13 77.5 40.844 1 71.88 750 MET A C 1
ATOM 5908 O O . MET A 1 750 ? -12.703 76.438 40.281 1 71.88 750 MET A O 1
ATOM 5912 N N . GLN A 1 751 ? -13.242 78.625 40.281 1 80.69 751 GLN A N 1
ATOM 5913 C CA . GLN A 1 751 ? -13.273 78.625 38.844 1 80.69 751 GLN A CA 1
ATOM 5914 C C . GLN A 1 751 ? -11.867 78.562 38.25 1 80.69 751 GLN A C 1
ATOM 5916 O O . GLN A 1 751 ? -11.68 77.938 37.188 1 80.69 751 GLN A O 1
ATOM 5921 N N . LEU A 1 752 ? -11 79.188 38.938 1 75.56 752 LEU A N 1
ATOM 5922 C CA . LEU A 1 752 ? -9.609 79.062 38.5 1 75.56 752 LEU A CA 1
ATOM 5923 C C . LEU A 1 752 ? -9.133 77.625 38.594 1 75.56 752 LEU A C 1
ATOM 5925 O O . LEU A 1 752 ? -8.477 77.125 37.656 1 75.56 752 LEU A O 1
ATOM 5929 N N . LEU A 1 753 ? -9.562 76.938 39.594 1 69.31 753 LEU A N 1
ATOM 5930 C CA . LEU A 1 753 ? -9.18 75.562 39.781 1 69.31 753 LEU A CA 1
ATOM 5931 C C . LEU A 1 753 ? -9.844 74.688 38.719 1 69.31 753 LEU A C 1
ATOM 5933 O O . LEU A 1 753 ? -9.203 73.75 38.156 1 69.31 753 LEU A O 1
ATOM 5937 N N . CYS A 1 754 ? -11.039 74.875 38.5 1 78.81 754 CYS A N 1
ATOM 5938 C CA . CYS A 1 754 ? -11.773 74.062 37.531 1 78.81 754 CYS A CA 1
ATOM 5939 C C . CYS A 1 754 ? -11.227 74.25 36.125 1 78.81 754 CYS A C 1
ATOM 5941 O O . CYS A 1 754 ? -11.117 73.312 35.344 1 78.81 754 CYS A O 1
ATOM 5943 N N . ASN A 1 755 ? -10.828 75.5 35.844 1 79.19 755 ASN A N 1
ATOM 5944 C CA . ASN A 1 755 ? -10.297 75.75 34.531 1 79.19 755 ASN A CA 1
ATOM 5945 C C . ASN A 1 755 ? -8.93 75.125 34.312 1 79.19 755 ASN A C 1
ATOM 5947 O O . ASN A 1 755 ? -8.633 74.625 33.219 1 79.19 755 ASN A O 1
ATOM 5951 N N . ILE A 1 756 ? -8.195 75.125 35.281 1 71.88 756 ILE A N 1
ATOM 5952 C CA . ILE A 1 756 ? -6.883 74.5 35.188 1 71.88 756 ILE A CA 1
ATOM 5953 C C . ILE A 1 756 ? -7.047 73 35.031 1 71.88 756 ILE A C 1
ATOM 5955 O O . ILE A 1 756 ? -6.363 72.312 34.219 1 71.88 756 ILE A O 1
ATOM 5959 N N . CYS A 1 757 ? -7.898 72.375 35.781 1 71.56 757 CYS A N 1
ATOM 5960 C CA . CYS A 1 757 ? -8.156 71 35.719 1 71.56 757 CYS A CA 1
ATOM 5961 C C . CYS A 1 757 ? -8.688 70.562 34.344 1 71.56 757 CYS A C 1
ATOM 5963 O O . CYS A 1 757 ? -8.273 69.562 33.781 1 71.56 757 CYS A O 1
ATOM 5965 N N . TYR A 1 758 ? -9.555 71.375 33.844 1 82.62 758 TYR A N 1
ATOM 5966 C CA . TYR A 1 758 ? -10.148 71.125 32.531 1 82.62 758 TYR A CA 1
ATOM 5967 C C . TYR A 1 758 ? -9.094 71.188 31.438 1 82.62 758 TYR A C 1
ATOM 5969 O O . TYR A 1 758 ? -9.031 70.312 30.578 1 82.62 758 TYR A O 1
ATOM 5977 N N . ALA A 1 759 ? -8.305 72.188 31.453 1 76.25 759 ALA A N 1
ATOM 5978 C CA . ALA A 1 759 ? -7.27 72.375 30.438 1 76.25 759 ALA A CA 1
ATOM 5979 C C . ALA A 1 759 ? -6.246 71.25 30.484 1 76.25 759 ALA A C 1
ATOM 5981 O O . ALA A 1 759 ? -5.789 70.812 29.453 1 76.25 759 ALA A O 1
ATOM 5982 N N . THR A 1 760 ? -5.988 70.75 31.594 1 66.5 760 THR A N 1
ATOM 5983 C CA . THR A 1 760 ? -5.008 69.688 31.766 1 66.5 760 THR A CA 1
ATOM 5984 C C . THR A 1 760 ? -5.586 68.375 31.312 1 66.5 760 THR A C 1
ATOM 5986 O O . THR A 1 760 ? -4.898 67.562 30.656 1 66.5 760 THR A O 1
ATOM 5989 N N . LEU A 1 761 ? -6.75 68.125 31.656 1 71.75 761 LEU A N 1
ATOM 5990 C CA . LEU A 1 761 ? -7.402 66.875 31.312 1 71.75 761 LEU A CA 1
ATOM 5991 C C . LEU A 1 761 ? -7.52 66.688 29.797 1 71.75 761 LEU A C 1
ATOM 5993 O O . LEU A 1 761 ? -7.332 65.625 29.281 1 71.75 761 LEU A O 1
ATOM 5997 N N . GLN A 1 762 ? -7.84 67.812 29.141 1 76.75 762 GLN A N 1
ATOM 5998 C CA . GLN A 1 762 ? -8.078 67.75 27.703 1 76.75 762 GLN A CA 1
ATOM 5999 C C . GLN A 1 762 ? -6.805 67.375 26.953 1 76.75 762 GLN A C 1
ATOM 6001 O O . GLN A 1 762 ? -6.867 66.812 25.844 1 76.75 762 GLN A O 1
ATOM 6006 N N . ASN A 1 763 ? -5.73 67.5 27.469 1 67.19 763 ASN A N 1
ATOM 6007 C CA . ASN A 1 763 ? -4.492 67.312 26.734 1 67.19 763 ASN A CA 1
ATOM 6008 C C . ASN A 1 763 ? -3.75 66.062 27.281 1 67.19 763 ASN A C 1
ATOM 6010 O O . ASN A 1 763 ? -2.787 65.625 26.672 1 67.19 763 ASN A O 1
ATOM 6014 N N . SER A 1 764 ? -4.266 65.5 28.391 1 59.16 764 SER A N 1
ATOM 6015 C CA . SER A 1 764 ? -3.473 64.5 29.031 1 59.16 764 SER A CA 1
ATOM 6016 C C . SER A 1 764 ? -4.191 63.125 29 1 59.16 764 SER A C 1
ATOM 6018 O O . SER A 1 764 ? -3.562 62.094 29.125 1 59.16 764 SER A O 1
ATOM 6020 N N . VAL A 1 765 ? -5.402 63.156 29.141 1 62.84 765 VAL A N 1
ATOM 6021 C CA . VAL A 1 765 ? -6.184 61.938 29.281 1 62.84 765 VAL A CA 1
ATOM 6022 C C . VAL A 1 765 ? -6.969 61.656 28 1 62.84 765 VAL A C 1
ATOM 6024 O O . VAL A 1 765 ? -7.305 62.594 27.266 1 62.84 765 VAL A O 1
ATOM 6027 N N . LYS A 1 766 ? -6.965 60.406 27.734 1 73.19 766 LYS A N 1
ATOM 6028 C CA . LYS A 1 766 ? -7.754 60 26.578 1 73.19 766 LYS A CA 1
ATOM 6029 C C . LYS A 1 766 ? -8.844 59 26.953 1 73.19 766 LYS A C 1
ATOM 6031 O O . LYS A 1 766 ? -8.875 58.531 28.094 1 73.19 766 LYS A O 1
ATOM 6036 N N . GLY A 1 767 ? -9.844 59.031 26.188 1 73.25 767 GLY A N 1
ATOM 6037 C CA . GLY A 1 767 ? -10.828 57.969 26.281 1 73.25 767 GLY A CA 1
ATOM 6038 C C . GLY A 1 767 ? -12.008 58.312 27.172 1 73.25 767 GLY A C 1
ATOM 6039 O O . GLY A 1 767 ? -12.398 59.469 27.25 1 73.25 767 GLY A O 1
ATOM 6040 N N . ASN A 1 768 ? -12.57 57.281 27.781 1 77.81 768 ASN A N 1
ATOM 6041 C CA . ASN A 1 768 ? -13.789 57.438 28.578 1 77.81 768 ASN A CA 1
ATOM 6042 C C . ASN A 1 768 ? -13.531 58.219 29.859 1 77.81 768 ASN A C 1
ATOM 6044 O O . ASN A 1 768 ? -14.414 58.906 30.359 1 77.81 768 ASN A O 1
ATOM 6048 N N . PHE A 1 769 ? -12.398 58.125 30.266 1 73.38 769 PHE A N 1
ATOM 6049 C CA . PHE A 1 769 ? -12.039 58.812 31.484 1 73.38 769 PHE A CA 1
ATOM 6050 C C . PHE A 1 769 ? -12.031 60.344 31.25 1 73.38 769 PHE A C 1
ATOM 6052 O O . PHE A 1 769 ? -12.492 61.094 32.094 1 73.38 769 PHE A O 1
ATOM 6059 N N . LEU A 1 770 ? -11.547 60.656 30.125 1 80.12 770 LEU A N 1
ATOM 6060 C CA . LEU A 1 770 ? -11.539 62.062 29.766 1 80.12 770 LEU A CA 1
ATOM 6061 C C . LEU A 1 770 ? -12.961 62.625 29.719 1 80.12 770 LEU A C 1
ATOM 6063 O O . LEU A 1 770 ? -13.227 63.688 30.266 1 80.12 770 LEU A O 1
ATOM 6067 N N . ALA A 1 771 ? -13.781 61.938 29.094 1 84.56 771 ALA A N 1
ATOM 6068 C CA . ALA A 1 771 ? -15.164 62.406 28.953 1 84.56 771 ALA A CA 1
ATOM 6069 C C . ALA A 1 771 ? -15.852 62.531 30.297 1 84.56 771 ALA A C 1
ATOM 6071 O O . ALA A 1 771 ? -16.516 63.531 30.578 1 84.56 771 ALA A O 1
ATOM 6072 N N . THR A 1 772 ? -15.711 61.625 31.188 1 83.62 772 THR A N 1
ATOM 6073 C CA . THR A 1 772 ? -16.391 61.594 32.5 1 83.62 772 THR A CA 1
ATOM 6074 C C . THR A 1 772 ? -15.852 62.688 33.406 1 83.62 772 THR A C 1
ATOM 6076 O O . THR A 1 772 ? -16.625 63.438 34 1 83.62 772 THR A O 1
ATOM 6079 N N . PHE A 1 773 ? -14.648 62.875 33.375 1 79.94 773 PHE A N 1
ATOM 6080 C CA . PHE A 1 773 ? -14.055 63.844 34.281 1 79.94 773 PHE A CA 1
ATOM 6081 C C . PHE A 1 773 ? -14.25 65.25 33.719 1 79.94 773 PHE A C 1
ATOM 6083 O O . PHE A 1 773 ? -14.414 66.188 34.5 1 79.94 773 PHE A O 1
ATOM 6090 N N . SER A 1 774 ? -14.125 65.438 32.469 1 87.44 774 SER A N 1
ATOM 6091 C CA . SER A 1 774 ? -14.438 66.75 31.891 1 87.44 774 SER A CA 1
ATOM 6092 C C . SER A 1 774 ? -15.867 67.125 32.219 1 87.44 774 SER A C 1
ATOM 6094 O O . SER A 1 774 ? -16.125 68.312 32.562 1 87.44 774 SER A O 1
ATOM 6096 N N . ALA A 1 775 ? -16.75 66.25 32.125 1 89.81 775 ALA A N 1
ATOM 6097 C CA . ALA A 1 775 ? -18.141 66.5 32.469 1 89.81 775 ALA A CA 1
ATOM 6098 C C . ALA A 1 775 ? -18.281 66.938 33.906 1 89.81 775 ALA A C 1
ATOM 6100 O O . ALA A 1 775 ? -18.969 67.875 34.25 1 89.81 775 ALA A O 1
ATOM 6101 N N . ALA A 1 776 ? -17.656 66.25 34.719 1 85.31 776 ALA A N 1
ATOM 6102 C CA . ALA A 1 776 ? -17.75 66.5 36.156 1 85.31 776 ALA A CA 1
ATOM 6103 C C . ALA A 1 776 ? -17.172 67.875 36.5 1 85.31 776 ALA A C 1
ATOM 6105 O O . ALA A 1 776 ? -17.734 68.562 37.312 1 85.31 776 ALA A O 1
ATOM 6106 N N . ILE A 1 777 ? -16.078 68.25 35.844 1 86.75 777 ILE A N 1
ATOM 6107 C CA . ILE A 1 777 ? -15.422 69.5 36.125 1 86.75 777 ILE A CA 1
ATOM 6108 C C . ILE A 1 777 ? -16.297 70.625 35.656 1 86.75 777 ILE A C 1
ATOM 6110 O O . ILE A 1 777 ? -16.438 71.688 36.375 1 86.75 777 ILE A O 1
ATOM 6114 N N . ILE A 1 778 ? -16.906 70.562 34.562 1 92.19 778 ILE A N 1
ATOM 6115 C CA . ILE A 1 778 ? -17.766 71.625 34.031 1 92.19 778 ILE A CA 1
ATOM 6116 C C . ILE A 1 778 ? -18.984 71.812 34.906 1 92.19 778 ILE A C 1
ATOM 6118 O O . ILE A 1 778 ? -19.375 72.938 35.25 1 92.19 778 ILE A O 1
ATOM 6122 N N . ILE A 1 779 ? -19.531 70.75 35.375 1 92.12 779 ILE A N 1
ATOM 6123 C CA . ILE A 1 779 ? -20.719 70.75 36.219 1 92.12 779 ILE A CA 1
ATOM 6124 C C . ILE A 1 779 ? -20.344 71.375 37.594 1 92.12 779 ILE A C 1
ATOM 6126 O O . ILE A 1 779 ? -21.078 72.188 38.156 1 92.12 779 ILE A O 1
ATOM 6130 N N . LEU A 1 780 ? -19.203 70.938 38.062 1 86.69 780 LEU A N 1
ATOM 6131 C CA . LEU A 1 780 ? -18.719 71.5 39.344 1 86.69 780 LEU A CA 1
ATOM 6132 C C . LEU A 1 780 ? -18.5 73 39.219 1 86.69 780 LEU A C 1
ATOM 6134 O O . LEU A 1 780 ? -18.812 73.75 40.156 1 86.69 780 LEU A O 1
ATOM 6138 N N . SER A 1 781 ? -17.953 73.375 38.125 1 90.44 781 SER A N 1
ATOM 6139 C CA . SER A 1 781 ? -17.766 74.812 37.875 1 90.44 781 SER A CA 1
ATOM 6140 C C . SER A 1 781 ? -19.094 75.562 37.844 1 90.44 781 SER A C 1
ATOM 6142 O O . SER A 1 781 ? -19.219 76.625 38.469 1 90.44 781 SER A O 1
ATOM 6144 N N . ALA A 1 782 ? -20.094 75.062 37.219 1 93.25 782 ALA A N 1
ATOM 6145 C CA . ALA A 1 782 ? -21.422 75.688 37.156 1 93.25 782 ALA A CA 1
ATOM 6146 C C . ALA A 1 782 ? -22.062 75.75 38.531 1 93.25 782 ALA A C 1
ATOM 6148 O O . ALA A 1 782 ? -22.672 76.75 38.875 1 93.25 782 ALA A O 1
ATOM 6149 N N . TYR A 1 783 ? -21.875 74.688 39.312 1 90.38 783 TYR A N 1
ATOM 6150 C CA . TYR A 1 783 ? -22.406 74.688 40.688 1 90.38 783 TYR A CA 1
ATOM 6151 C C . TYR A 1 783 ? -21.703 75.75 41.562 1 90.38 783 TYR A C 1
ATOM 6153 O O . TYR A 1 783 ? -22.328 76.375 42.406 1 90.38 783 TYR A O 1
ATOM 6161 N N . GLY A 1 784 ? -20.422 75.875 41.344 1 86.62 784 GLY A N 1
ATOM 6162 C CA . GLY A 1 784 ? -19.688 76.875 42.062 1 86.62 784 GLY A CA 1
ATOM 6163 C C . GLY A 1 784 ? -20.219 78.25 41.844 1 86.62 784 GLY A C 1
ATOM 6164 O O . GLY A 1 784 ? -20.391 79 42.812 1 86.62 784 GLY A O 1
ATOM 6165 N N . PHE A 1 785 ? -20.562 78.625 40.625 1 90.94 785 PHE A N 1
ATOM 6166 C CA . PHE A 1 785 ? -21.109 79.938 40.312 1 90.94 785 PHE A CA 1
ATOM 6167 C C . PHE A 1 785 ? -22.531 80.062 40.875 1 90.94 785 PHE A C 1
ATOM 6169 O O . PHE A 1 785 ? -22.875 81.125 41.438 1 90.94 785 PHE A O 1
ATOM 6176 N N . LEU A 1 786 ? -23.312 79 40.781 1 91.38 786 LEU A N 1
ATOM 6177 C CA . LEU A 1 786 ? -24.703 79.062 41.219 1 91.38 786 LEU A CA 1
ATOM 6178 C C . LEU A 1 786 ? -24.781 79.25 42.75 1 91.38 786 LEU A C 1
ATOM 6180 O O . LEU A 1 786 ? -25.547 80.062 43.219 1 91.38 786 LEU A O 1
ATOM 6184 N N . VAL A 1 787 ? -23.953 78.5 43.469 1 88.56 787 VAL A N 1
ATOM 6185 C CA . VAL A 1 787 ? -24.031 78.5 44.938 1 88.56 787 VAL A CA 1
ATOM 6186 C C . VAL A 1 787 ? -23.375 79.812 45.469 1 88.56 787 VAL A C 1
ATOM 6188 O O . VAL A 1 787 ? -23.938 80.438 46.344 1 88.56 787 VAL A O 1
ATOM 6191 N N . CYS A 1 788 ? -22.297 80.25 44.906 1 85.19 788 CYS A N 1
ATOM 6192 C CA . CYS A 1 788 ? -21.562 81.312 45.469 1 85.19 788 CYS A CA 1
ATOM 6193 C C . CYS A 1 788 ? -22.188 82.688 45.094 1 85.19 788 CYS A C 1
ATOM 6195 O O . CYS A 1 788 ? -22.172 83.625 45.875 1 85.19 788 CYS A O 1
ATOM 6197 N N . MET A 1 789 ? -22.797 82.75 44 1 86.44 789 MET A N 1
ATOM 6198 C CA . MET A 1 789 ? -23.281 84.062 43.531 1 86.44 789 MET A CA 1
ATOM 6199 C C . MET A 1 789 ? -24.75 84.25 43.875 1 86.44 789 MET A C 1
ATOM 6201 O O . MET A 1 789 ? -25.203 85.375 44.125 1 86.44 789 MET A O 1
ATOM 6205 N N . PHE A 1 790 ? -25.547 83.188 44.062 1 89.5 790 PHE A N 1
ATOM 6206 C CA . PHE A 1 790 ? -26.984 83.438 44.125 1 89.5 790 PHE A CA 1
ATOM 6207 C C . PHE A 1 790 ? -27.531 82.875 45.438 1 89.5 790 PHE A C 1
ATOM 6209 O O . PHE A 1 790 ? -28.562 83.375 45.938 1 89.5 790 PHE A O 1
ATOM 6216 N N . VAL A 1 791 ? -26.906 81.938 46.062 1 87.31 791 VAL A N 1
ATOM 6217 C CA . VAL A 1 791 ? -27.422 81.375 47.312 1 87.31 791 VAL A CA 1
ATOM 6218 C C . VAL A 1 791 ? -27.453 82.438 48.406 1 87.31 791 VAL A C 1
ATOM 6220 O O . VAL A 1 791 ? -28.438 82.562 49.125 1 87.31 791 VAL A O 1
ATOM 6223 N N . PRO A 1 792 ? -26.391 83.25 48.531 1 83.69 792 PRO A N 1
ATOM 6224 C CA . PRO A 1 792 ? -26.453 84.25 49.562 1 83.69 792 PRO A CA 1
ATOM 6225 C C . PRO A 1 792 ? -27.562 85.312 49.312 1 83.69 792 PRO A C 1
ATOM 6227 O O . PRO A 1 792 ? -28.188 85.75 50.281 1 83.69 792 PRO A O 1
ATOM 6230 N N . LYS A 1 793 ? -27.859 85.562 48.188 1 84.06 793 LYS A N 1
ATOM 6231 C CA . LYS A 1 793 ? -28.906 86.5 47.844 1 84.06 793 LYS A CA 1
ATOM 6232 C C . LYS A 1 793 ? -30.281 85.938 48.125 1 84.06 793 LYS A C 1
ATOM 6234 O O . LYS A 1 793 ? -31.172 86.625 48.656 1 84.06 793 LYS A O 1
ATOM 6239 N N . ILE A 1 794 ? -30.453 84.688 47.781 1 86.81 794 ILE A N 1
ATOM 6240 C CA . ILE A 1 794 ? -31.719 84 48.062 1 86.81 794 ILE A CA 1
ATOM 6241 C C . ILE A 1 794 ? -31.906 83.812 49.562 1 86.81 794 ILE A C 1
ATOM 6243 O O . ILE A 1 794 ? -33.031 83.938 50.062 1 86.81 794 ILE A O 1
ATOM 6247 N N . TYR A 1 795 ? -30.828 83.625 50.25 1 86.06 795 TYR A N 1
ATOM 6248 C CA . TYR A 1 795 ? -30.875 83.562 51.719 1 86.06 795 TYR A CA 1
ATOM 6249 C C . TYR A 1 795 ? -31.344 84.812 52.344 1 86.06 795 TYR A C 1
ATOM 6251 O O . TYR A 1 795 ? -32.156 84.812 53.281 1 86.06 795 TYR A O 1
ATOM 6259 N N . VAL A 1 796 ? -30.969 85.938 51.812 1 84 796 VAL A N 1
ATOM 6260 C CA . VAL A 1 796 ? -31.359 87.25 52.312 1 84 796 VAL A CA 1
ATOM 6261 C C . VAL A 1 796 ? -32.812 87.562 51.969 1 84 796 VAL A C 1
ATOM 6263 O O . VAL A 1 796 ? -33.562 88.062 52.812 1 84 796 VAL A O 1
ATOM 6266 N N . ILE A 1 797 ? -33.25 87.188 50.875 1 85.69 797 ILE A N 1
ATOM 6267 C CA . ILE A 1 797 ? -34.625 87.438 50.406 1 85.69 797 ILE A CA 1
ATOM 6268 C C . ILE A 1 797 ? -35.625 86.625 51.25 1 85.69 797 ILE A C 1
ATOM 6270 O O . ILE A 1 797 ? -36.656 87.125 51.656 1 85.69 797 ILE A O 1
ATOM 6274 N N . PHE A 1 798 ? -35.219 85.375 51.625 1 86.38 798 PHE A N 1
ATOM 6275 C CA . PHE A 1 798 ? -36.156 84.5 52.312 1 86.38 798 PHE A CA 1
ATOM 6276 C C . PHE A 1 798 ? -35.969 84.562 53.812 1 86.38 798 PHE A C 1
ATOM 6278 O O . PHE A 1 798 ? -36.969 84.562 54.562 1 86.38 798 PHE A O 1
ATOM 6285 N N . LYS A 1 799 ? -34.781 84.688 54.406 1 83.38 799 LYS A N 1
ATOM 6286 C CA . LYS A 1 799 ? -34.562 84.562 55.844 1 83.38 799 LYS A CA 1
ATOM 6287 C C . LYS A 1 799 ? -34.375 85.938 56.531 1 83.38 799 LYS A C 1
ATOM 6289 O O . LYS A 1 799 ? -34.719 86.125 57.688 1 83.38 799 LYS A O 1
ATOM 6294 N N . HIS A 1 800 ? -33.75 86.875 55.781 1 80.88 800 HIS A N 1
ATOM 6295 C CA . HIS A 1 800 ? -33.5 88.188 56.406 1 80.88 800 HIS A CA 1
ATOM 6296 C C . HIS A 1 800 ? -34.031 89.312 55.562 1 80.88 800 HIS A C 1
ATOM 6298 O O . HIS A 1 800 ? -33.281 90.125 55.094 1 80.88 800 HIS A O 1
ATOM 6304 N N . PRO A 1 801 ? -35.312 89.5 55.406 1 76.75 801 PRO A N 1
ATOM 6305 C CA . PRO A 1 801 ? -35.875 90.5 54.562 1 76.75 801 PRO A CA 1
ATOM 6306 C C . PRO A 1 801 ? -35.594 91.938 55.125 1 76.75 801 PRO A C 1
ATOM 6308 O O . PRO A 1 801 ? -35.688 92.938 54.375 1 76.75 801 PRO A O 1
ATOM 6311 N N . GLU A 1 802 ? -35.125 92 56.406 1 75.31 802 GLU A N 1
ATOM 6312 C CA . GLU A 1 802 ? -34.812 93.312 57 1 75.31 802 GLU A CA 1
ATOM 6313 C C . GLU A 1 802 ? -33.562 93.938 56.375 1 75.31 802 GLU A C 1
ATOM 6315 O O . GLU A 1 802 ? -33.375 95.125 56.406 1 75.31 802 GLU A O 1
ATOM 6320 N N . ARG A 1 803 ? -32.656 93.125 55.938 1 65.62 803 ARG A N 1
ATOM 6321 C CA . ARG A 1 803 ? -31.391 93.562 55.375 1 65.62 803 ARG A CA 1
ATOM 6322 C C . ARG A 1 803 ? -31.547 93.875 53.875 1 65.62 803 ARG A C 1
ATOM 6324 O O . ARG A 1 803 ? -30.594 94.312 53.219 1 65.62 803 ARG A O 1
ATOM 6331 N N . ASN A 1 804 ? -32.75 93.875 53.375 1 66.06 804 ASN A N 1
ATOM 6332 C CA . ASN A 1 804 ? -33.094 94.062 52 1 66.06 804 ASN A CA 1
ATOM 6333 C C . ASN A 1 804 ? -33.5 95.562 51.719 1 66.06 804 ASN A C 1
ATOM 6335 O O . ASN A 1 804 ? -34.625 95.812 51.344 1 66.06 804 ASN A O 1
ATOM 6339 N N . THR A 1 805 ? -32.75 96.562 52.531 1 57.44 805 THR A N 1
ATOM 6340 C CA . THR A 1 805 ? -32.969 98 52.375 1 57.44 805 THR A CA 1
ATOM 6341 C C . THR A 1 805 ? -31.891 98.625 51.469 1 57.44 805 THR A C 1
ATOM 6343 O O . THR A 1 805 ? -30.766 98.125 51.406 1 57.44 805 THR A O 1
ATOM 6346 N N . ILE B 1 1 ? 22.062 -35.844 -20.297 1 90 1 ILE B N 1
ATOM 6347 C CA . ILE B 1 1 ? 23.078 -36.844 -19.984 1 90 1 ILE B CA 1
ATOM 6348 C C . ILE B 1 1 ? 22.516 -37.875 -19.016 1 90 1 ILE B C 1
ATOM 6350 O O . ILE B 1 1 ? 21.812 -37.5 -18.062 1 90 1 ILE B O 1
ATOM 6354 N N . TYR B 1 2 ? 22.656 -39.062 -19.328 1 92.69 2 TYR B N 1
ATOM 6355 C CA . TYR B 1 2 ? 22.125 -40.156 -18.531 1 92.69 2 TYR B CA 1
ATOM 6356 C C . TYR B 1 2 ? 23.234 -41.125 -18.109 1 92.69 2 TYR B C 1
ATOM 6358 O O . TYR B 1 2 ? 24.156 -41.406 -18.875 1 92.69 2 TYR B O 1
ATOM 6366 N N . LYS B 1 3 ? 23.297 -41.469 -16.891 1 92.81 3 LYS B N 1
ATOM 6367 C CA . LYS B 1 3 ? 24.156 -42.531 -16.359 1 92.81 3 LYS B CA 1
ATOM 6368 C C . LYS B 1 3 ? 23.359 -43.469 -15.469 1 92.81 3 LYS B C 1
ATOM 6370 O O . LYS B 1 3 ? 22.656 -43.031 -14.555 1 92.81 3 LYS B O 1
ATOM 6375 N N . ASP B 1 4 ? 23.484 -44.688 -15.75 1 92.94 4 ASP B N 1
ATOM 6376 C CA . ASP B 1 4 ? 22.734 -45.688 -15.023 1 92.94 4 ASP B CA 1
ATOM 6377 C C . ASP B 1 4 ? 23.297 -45.875 -13.609 1 92.94 4 ASP B C 1
ATOM 6379 O O . ASP B 1 4 ? 24.453 -45.531 -13.344 1 92.94 4 ASP B O 1
ATOM 6383 N N . GLY B 1 5 ? 22.469 -46.312 -12.656 1 93.62 5 GLY B N 1
ATOM 6384 C CA . GLY B 1 5 ? 22.734 -46.688 -11.273 1 93.62 5 GLY B CA 1
ATOM 6385 C C . GLY B 1 5 ? 21.625 -47.5 -10.633 1 93.62 5 GLY B C 1
ATOM 6386 O O . GLY B 1 5 ? 20.578 -47.719 -11.25 1 93.62 5 GLY B O 1
ATOM 6387 N N . ASP B 1 6 ? 21.891 -48.031 -9.445 1 92.94 6 ASP B N 1
ATOM 6388 C CA . ASP B 1 6 ? 20.844 -48.75 -8.734 1 92.94 6 ASP B CA 1
ATOM 6389 C C . ASP B 1 6 ? 19.641 -47.844 -8.469 1 92.94 6 ASP B C 1
ATOM 6391 O O . ASP B 1 6 ? 18.5 -48.312 -8.492 1 92.94 6 ASP B O 1
ATOM 6395 N N . VAL B 1 7 ? 19.938 -46.625 -8.156 1 95.81 7 VAL B N 1
ATOM 6396 C CA . VAL B 1 7 ? 18.938 -45.562 -7.996 1 95.81 7 VAL B CA 1
ATOM 6397 C C . VAL B 1 7 ? 19.297 -44.375 -8.875 1 95.81 7 VAL B C 1
ATOM 6399 O O . VAL B 1 7 ? 20.453 -43.938 -8.883 1 95.81 7 VAL B O 1
ATOM 6402 N N . VAL B 1 8 ? 18.328 -43.812 -9.664 1 97.44 8 VAL B N 1
ATOM 6403 C CA . VAL B 1 8 ? 18.625 -42.719 -10.586 1 97.44 8 VAL B CA 1
ATOM 6404 C C . VAL B 1 8 ? 17.922 -41.438 -10.125 1 97.44 8 VAL B C 1
ATOM 6406 O O . VAL B 1 8 ? 16.719 -41.469 -9.852 1 97.44 8 VAL B O 1
ATOM 6409 N N . LEU B 1 9 ? 18.656 -40.406 -10.008 1 98.31 9 LEU B N 1
ATOM 6410 C CA . LEU B 1 9 ? 18.141 -39.094 -9.719 1 98.31 9 LEU B CA 1
ATOM 6411 C C . LEU B 1 9 ? 17.875 -38.312 -11.016 1 98.31 9 LEU B C 1
ATOM 6413 O O . LEU B 1 9 ? 18.656 -38.406 -11.961 1 98.31 9 LEU B O 1
ATOM 6417 N N . GLY B 1 10 ? 16.703 -37.719 -11.078 1 97.94 10 GLY B N 1
ATOM 6418 C CA . GLY B 1 10 ? 16.469 -36.75 -12.141 1 97.94 10 GLY B CA 1
ATOM 6419 C C . GLY B 1 10 ? 16.953 -35.375 -11.797 1 97.94 10 GLY B C 1
ATOM 6420 O O . GLY B 1 10 ? 17.047 -35 -10.625 1 97.94 10 GLY B O 1
ATOM 6421 N N . ALA B 1 11 ? 17.297 -34.594 -12.812 1 97.62 11 ALA B N 1
ATOM 6422 C CA . ALA B 1 11 ? 17.688 -33.188 -12.578 1 97.62 11 ALA B CA 1
ATOM 6423 C C . ALA B 1 11 ? 17.234 -32.281 -13.727 1 97.62 11 ALA B C 1
ATOM 6425 O O . ALA B 1 11 ? 17.312 -32.688 -14.891 1 97.62 11 ALA B O 1
ATOM 6426 N N . LEU B 1 12 ? 16.625 -31.219 -13.375 1 96.69 12 LEU B N 1
ATOM 6427 C CA . LEU B 1 12 ? 16.266 -30.156 -14.312 1 96.69 12 LEU B CA 1
ATOM 6428 C C . LEU B 1 12 ? 17.062 -28.891 -14.016 1 96.69 12 LEU B C 1
ATOM 6430 O O . LEU B 1 12 ? 16.688 -28.109 -13.133 1 96.69 12 LEU B O 1
ATOM 6434 N N . ILE B 1 13 ? 18.125 -28.672 -14.789 1 95.06 13 ILE B N 1
ATOM 6435 C CA . ILE B 1 13 ? 19.047 -27.562 -14.547 1 95.06 13 ILE B CA 1
ATOM 6436 C C . ILE B 1 13 ? 19.062 -26.625 -15.742 1 95.06 13 ILE B C 1
ATOM 6438 O O . ILE B 1 13 ? 18.891 -27.047 -16.891 1 95.06 13 ILE B O 1
ATOM 6442 N N . THR B 1 14 ? 19.188 -25.359 -15.477 1 91.94 14 THR B N 1
ATOM 6443 C CA . THR B 1 14 ? 19.297 -24.375 -16.547 1 91.94 14 THR B CA 1
ATOM 6444 C C . THR B 1 14 ? 20.75 -24.25 -17.016 1 91.94 14 THR B C 1
ATOM 6446 O O . THR B 1 14 ? 21.531 -23.516 -16.422 1 91.94 14 THR B O 1
ATOM 6449 N N . VAL B 1 15 ? 21.062 -24.875 -18.094 1 93 15 VAL B N 1
ATOM 6450 C CA . VAL B 1 15 ? 22.422 -24.875 -18.594 1 93 15 VAL B CA 1
ATOM 6451 C C . VAL B 1 15 ? 22.562 -23.828 -19.688 1 93 15 VAL B C 1
ATOM 6453 O O . VAL B 1 15 ? 23.672 -23.344 -19.953 1 93 15 VAL B O 1
ATOM 6456 N N . ARG B 1 16 ? 21.406 -23.578 -20.281 1 89.56 16 ARG B N 1
ATOM 6457 C CA . ARG B 1 16 ? 21.422 -22.625 -21.375 1 89.56 16 ARG B CA 1
ATOM 6458 C C . ARG B 1 16 ? 20.422 -21.484 -21.109 1 89.56 16 ARG B C 1
ATOM 6460 O O . ARG B 1 16 ? 19.469 -21.656 -20.359 1 89.56 16 ARG B O 1
ATOM 6467 N N . HIS B 1 17 ? 20.734 -20.328 -21.781 1 79.88 17 HIS B N 1
ATOM 6468 C CA . HIS B 1 17 ? 19.828 -19.188 -21.719 1 79.88 17 HIS B CA 1
ATOM 6469 C C . HIS B 1 17 ? 18.672 -19.359 -22.719 1 79.88 17 HIS B C 1
ATOM 6471 O O . HIS B 1 17 ? 18.812 -20.047 -23.734 1 79.88 17 HIS B O 1
ATOM 6477 N N . LYS B 1 18 ? 17.578 -18.75 -22.25 1 76.06 18 LYS B N 1
ATOM 6478 C CA . LYS B 1 18 ? 16.469 -18.719 -23.219 1 76.06 18 LYS B CA 1
ATOM 6479 C C . LYS B 1 18 ? 16.438 -17.375 -23.953 1 76.06 18 LYS B C 1
ATOM 6481 O O . LYS B 1 18 ? 16.922 -16.375 -23.438 1 76.06 18 LYS B O 1
ATOM 6486 N N . ASP B 1 19 ? 16.016 -17.438 -25.188 1 68.38 19 ASP B N 1
ATOM 6487 C CA . ASP B 1 19 ? 15.82 -16.172 -25.891 1 68.38 19 ASP B CA 1
ATOM 6488 C C . ASP B 1 19 ? 14.383 -15.68 -25.719 1 68.38 19 ASP B C 1
ATOM 6490 O O . ASP B 1 19 ? 13.609 -16.25 -24.938 1 68.38 19 ASP B O 1
ATOM 6494 N N . VAL B 1 20 ? 14.031 -14.602 -26.344 1 61.69 20 VAL B N 1
ATOM 6495 C CA . VAL B 1 20 ? 12.727 -13.953 -26.234 1 61.69 20 VAL B CA 1
ATOM 6496 C C . VAL B 1 20 ? 11.633 -14.898 -26.719 1 61.69 20 VAL B C 1
ATOM 6498 O O . VAL B 1 20 ? 10.5 -14.852 -26.25 1 61.69 20 VAL B O 1
ATOM 6501 N N . GLU B 1 21 ? 12.07 -15.883 -27.578 1 57.91 21 GLU B N 1
ATOM 6502 C CA . GLU B 1 21 ? 11.102 -16.828 -28.125 1 57.91 21 GLU B CA 1
ATOM 6503 C C . GLU B 1 21 ? 11.094 -18.141 -27.328 1 57.91 21 GLU B C 1
ATOM 6505 O O . GLU B 1 21 ? 10.547 -19.141 -27.781 1 57.91 21 GLU B O 1
ATOM 6510 N N . ASP B 1 22 ? 11.773 -18.156 -26.172 1 61.81 22 ASP B N 1
ATOM 6511 C CA . ASP B 1 22 ? 11.828 -19.266 -25.234 1 61.81 22 ASP B CA 1
ATOM 6512 C C . ASP B 1 22 ? 12.609 -20.438 -25.828 1 61.81 22 ASP B C 1
ATOM 6514 O O . ASP B 1 22 ? 12.328 -21.609 -25.516 1 61.81 22 ASP B O 1
ATOM 6518 N N . LYS B 1 23 ? 13.5 -20.047 -26.781 1 73.44 23 LYS B N 1
ATOM 6519 C CA . LYS B 1 23 ? 14.367 -21.078 -27.344 1 73.44 23 LYS B CA 1
ATOM 6520 C C . LYS B 1 23 ? 15.711 -21.141 -26.609 1 73.44 23 LYS B C 1
ATOM 6522 O O . LYS B 1 23 ? 16.219 -20.109 -26.172 1 73.44 23 LYS B O 1
ATOM 6527 N N . CYS B 1 24 ? 16.234 -22.406 -26.484 1 82.12 24 CYS B N 1
ATOM 6528 C CA . CYS B 1 24 ? 17.516 -22.609 -25.828 1 82.12 24 CYS B CA 1
ATOM 6529 C C . CYS B 1 24 ? 18.656 -22.031 -26.656 1 82.12 24 CYS B C 1
ATOM 6531 O O . CYS B 1 24 ? 18.734 -22.297 -27.859 1 82.12 24 CYS B O 1
ATOM 6533 N N . ARG B 1 25 ? 19.406 -21.172 -26.219 1 82.44 25 ARG B N 1
ATOM 6534 C CA . ARG B 1 25 ? 20.453 -20.5 -26.969 1 82.44 25 ARG B CA 1
ATOM 6535 C C . ARG B 1 25 ? 21.828 -20.781 -26.359 1 82.44 25 ARG B C 1
ATOM 6537 O O . ARG B 1 25 ? 22.234 -21.938 -26.234 1 82.44 25 ARG B O 1
ATOM 6544 N N . GLU B 1 26 ? 22.453 -19.688 -25.812 1 83 26 GLU B N 1
ATOM 6545 C CA . GLU B 1 26 ? 23.859 -19.766 -25.422 1 83 26 GLU B CA 1
ATOM 6546 C C . GLU B 1 26 ? 24.016 -20.469 -24.078 1 83 26 GLU B C 1
ATOM 6548 O O . GLU B 1 26 ? 23.125 -20.422 -23.234 1 83 26 GLU B O 1
ATOM 6553 N N . LEU B 1 27 ? 25.188 -21.125 -23.953 1 90 27 LEU B N 1
ATOM 6554 C CA . LEU B 1 27 ? 25.531 -21.828 -22.719 1 90 27 LEU B CA 1
ATOM 6555 C C . LEU B 1 27 ? 25.781 -20.844 -21.578 1 90 27 LEU B C 1
ATOM 6557 O O . LEU B 1 27 ? 26.438 -19.812 -21.781 1 90 27 LEU B O 1
ATOM 6561 N N . LYS B 1 28 ? 25.203 -21.094 -20.438 1 87.69 28 LYS B N 1
ATOM 6562 C CA . LYS B 1 28 ? 25.484 -20.375 -19.203 1 87.69 28 LYS B CA 1
ATOM 6563 C C . LYS B 1 28 ? 26.578 -21.078 -18.391 1 87.69 28 LYS B C 1
ATOM 6565 O O . LYS B 1 28 ? 26.359 -22.172 -17.859 1 87.69 28 LYS B O 1
ATOM 6570 N N . PRO B 1 29 ? 27.703 -20.469 -18.281 1 90 29 PRO B N 1
ATOM 6571 C CA . PRO B 1 29 ? 28.797 -21.141 -17.562 1 90 29 PRO B CA 1
ATOM 6572 C C . PRO B 1 29 ? 28.375 -21.625 -16.188 1 90 29 PRO B C 1
ATOM 6574 O O . PRO B 1 29 ? 28.781 -22.719 -15.758 1 90 29 PRO B O 1
ATOM 6577 N N . GLN B 1 30 ? 27.609 -20.875 -15.484 1 91.31 30 GLN B N 1
ATOM 6578 C CA . GLN B 1 30 ? 27.172 -21.281 -14.148 1 91.31 30 GLN B CA 1
ATOM 6579 C C . GLN B 1 30 ? 26.281 -22.516 -14.203 1 91.31 30 GLN B C 1
ATOM 6581 O O . GLN B 1 30 ? 26.297 -23.328 -13.273 1 91.31 30 GLN B O 1
ATOM 6586 N N . GLY B 1 31 ? 25.484 -22.609 -15.273 1 93.06 31 GLY B N 1
ATOM 6587 C CA . GLY B 1 31 ? 24.672 -23.797 -15.461 1 93.06 31 GLY B CA 1
ATOM 6588 C C . GLY B 1 31 ? 25.484 -25.078 -15.562 1 93.06 31 GLY B C 1
ATOM 6589 O O . GLY B 1 31 ? 25.109 -26.109 -15.008 1 93.06 31 GLY B O 1
ATOM 6590 N N . LEU B 1 32 ? 26.578 -24.969 -16.266 1 94.19 32 LEU B N 1
ATOM 6591 C CA . LEU B 1 32 ? 27.484 -26.094 -16.391 1 94.19 32 LEU B CA 1
ATOM 6592 C C . LEU B 1 32 ? 28.109 -26.438 -15.031 1 94.19 32 LEU B C 1
ATOM 6594 O O . LEU B 1 32 ? 28.297 -27.609 -14.703 1 94.19 32 LEU B O 1
ATOM 6598 N N . ALA B 1 33 ? 28.422 -25.391 -14.32 1 95.56 33 ALA B N 1
ATOM 6599 C CA . ALA B 1 33 ? 28.984 -25.578 -12.984 1 95.56 33 ALA B CA 1
ATOM 6600 C C . ALA B 1 33 ? 28 -26.328 -12.086 1 95.56 33 ALA B C 1
ATOM 6602 O O . ALA B 1 33 ? 28.406 -27.141 -11.25 1 95.56 33 ALA B O 1
ATOM 6603 N N . TYR B 1 34 ? 26.719 -26.047 -12.18 1 96.75 34 TYR B N 1
ATOM 6604 C CA . TYR B 1 34 ? 25.703 -26.75 -11.406 1 96.75 34 TYR B CA 1
ATOM 6605 C C . TYR B 1 34 ? 25.672 -28.234 -11.75 1 96.75 34 TYR B C 1
ATOM 6607 O O . TYR B 1 34 ? 25.578 -29.078 -10.859 1 96.75 34 TYR B O 1
ATOM 6615 N N . VAL B 1 35 ? 25.703 -28.5 -13.039 1 96.31 35 VAL B N 1
ATOM 6616 C CA . VAL B 1 35 ? 25.703 -29.891 -13.492 1 96.31 35 VAL B CA 1
ATOM 6617 C C . VAL B 1 35 ? 26.922 -30.609 -12.906 1 96.31 35 VAL B C 1
ATOM 6619 O O . VAL B 1 35 ? 26.781 -31.719 -12.375 1 96.31 35 VAL B O 1
ATOM 6622 N N . GLU B 1 36 ? 28.062 -29.938 -13.008 1 96.25 36 GLU B N 1
ATOM 6623 C CA . GLU B 1 36 ? 29.297 -30.562 -12.508 1 96.25 36 GLU B CA 1
ATOM 6624 C C . GLU B 1 36 ? 29.234 -30.75 -10.992 1 96.25 36 GLU B C 1
ATOM 6626 O O . GLU B 1 36 ? 29.781 -31.719 -10.453 1 96.25 36 GLU B O 1
ATOM 6631 N N . ALA B 1 37 ? 28.641 -29.797 -10.312 1 97.62 37 ALA B N 1
ATOM 6632 C CA . ALA B 1 37 ? 28.484 -29.922 -8.859 1 97.62 37 ALA B CA 1
ATOM 6633 C C . ALA B 1 37 ? 27.641 -31.141 -8.508 1 97.62 37 ALA B C 1
ATOM 6635 O O . ALA B 1 37 ? 27.906 -31.828 -7.523 1 97.62 37 ALA B O 1
ATOM 6636 N N . MET B 1 38 ? 26.578 -31.344 -9.227 1 97.69 38 MET B N 1
ATOM 6637 C CA . MET B 1 38 ? 25.734 -32.531 -9.016 1 97.69 38 MET B CA 1
ATOM 6638 C C . MET B 1 38 ? 26.516 -33.812 -9.266 1 97.69 38 MET B C 1
ATOM 6640 O O . MET B 1 38 ? 26.438 -34.75 -8.477 1 97.69 38 MET B O 1
ATOM 6644 N N . LEU B 1 39 ? 27.281 -33.844 -10.328 1 96.62 39 LEU B N 1
ATOM 6645 C CA . LEU B 1 39 ? 28.078 -35.031 -10.664 1 96.62 39 LEU B CA 1
ATOM 6646 C C . LEU B 1 39 ? 29.141 -35.281 -9.594 1 96.62 39 LEU B C 1
ATOM 6648 O O . LEU B 1 39 ? 29.359 -36.438 -9.195 1 96.62 39 LEU B O 1
ATOM 6652 N N . TYR B 1 40 ? 29.781 -34.219 -9.148 1 96.88 40 TYR B N 1
ATOM 6653 C CA . TYR B 1 40 ? 30.75 -34.312 -8.07 1 96.88 40 TYR B CA 1
ATOM 6654 C C . TYR B 1 40 ? 30.141 -34.938 -6.824 1 96.88 40 TYR B C 1
ATOM 6656 O O . TYR B 1 40 ? 30.734 -35.812 -6.211 1 96.88 40 TYR B O 1
ATOM 6664 N N . ALA B 1 41 ? 28.953 -34.438 -6.461 1 98.38 41 ALA B N 1
ATOM 6665 C CA . ALA B 1 41 ? 28.266 -34.969 -5.277 1 98.38 41 ALA B CA 1
ATOM 6666 C C . ALA B 1 41 ? 27.938 -36.438 -5.434 1 98.38 41 ALA B C 1
ATOM 6668 O O . ALA B 1 41 ? 28.156 -37.25 -4.52 1 98.38 41 ALA B O 1
ATOM 6669 N N . ILE B 1 42 ? 27.422 -36.812 -6.578 1 98 42 ILE B N 1
ATOM 6670 C CA . ILE B 1 42 ? 27.016 -38.219 -6.836 1 98 42 ILE B CA 1
ATOM 6671 C C . ILE B 1 42 ? 28.25 -39.125 -6.785 1 98 42 ILE B C 1
ATOM 6673 O O . ILE B 1 42 ? 28.203 -40.188 -6.164 1 98 42 ILE B O 1
ATOM 6677 N N . GLU B 1 43 ? 29.359 -38.688 -7.402 1 96.38 43 GLU B N 1
ATOM 6678 C CA . GLU B 1 43 ? 30.578 -39.469 -7.406 1 96.38 43 GLU B CA 1
ATOM 6679 C C . GLU B 1 43 ? 31.156 -39.625 -5.996 1 96.38 43 GLU B C 1
ATOM 6681 O O . GLU B 1 43 ? 31.625 -40.688 -5.621 1 96.38 43 GLU B O 1
ATOM 6686 N N . THR B 1 44 ? 31.109 -38.531 -5.328 1 96.94 44 THR B N 1
ATOM 6687 C CA . THR B 1 44 ? 31.594 -38.562 -3.953 1 96.94 44 THR B CA 1
ATOM 6688 C C . THR B 1 44 ? 30.781 -39.531 -3.107 1 96.94 44 THR B C 1
ATOM 6690 O O . THR B 1 44 ? 31.328 -40.281 -2.305 1 96.94 44 THR B O 1
ATOM 6693 N N . ILE B 1 45 ? 29.531 -39.531 -3.254 1 97.81 45 ILE B N 1
ATOM 6694 C CA . ILE B 1 45 ? 28.625 -40.406 -2.51 1 97.81 45 ILE B CA 1
ATOM 6695 C C . ILE B 1 45 ? 28.875 -41.875 -2.898 1 97.81 45 ILE B C 1
ATOM 6697 O O . ILE B 1 45 ? 28.938 -42.75 -2.031 1 97.81 45 ILE B O 1
ATOM 6701 N N . ASN B 1 46 ? 29 -42.125 -4.211 1 97.5 46 ASN B N 1
ATOM 6702 C CA . ASN B 1 46 ? 29.219 -43.5 -4.699 1 97.5 46 ASN B CA 1
ATOM 6703 C C . ASN B 1 46 ? 30.547 -44.062 -4.199 1 97.5 46 ASN B C 1
ATOM 6705 O O . ASN B 1 46 ? 30.703 -45.281 -4.098 1 97.5 46 ASN B O 1
ATOM 6709 N N . ASN B 1 47 ? 31.469 -43.188 -3.857 1 95.88 47 ASN B N 1
ATOM 6710 C CA . ASN B 1 47 ? 32.781 -43.625 -3.391 1 95.88 47 ASN B CA 1
ATOM 6711 C C . ASN B 1 47 ? 32.875 -43.625 -1.866 1 95.88 47 ASN B C 1
ATOM 6713 O O . ASN B 1 47 ? 33.906 -43.969 -1.296 1 95.88 47 ASN B O 1
ATOM 6717 N N . ASP B 1 48 ? 31.844 -43.188 -1.222 1 94.88 48 ASP B N 1
ATOM 6718 C CA . ASP B 1 48 ? 31.781 -43.188 0.236 1 94.88 48 ASP B CA 1
ATOM 6719 C C . ASP B 1 48 ? 31.141 -44.469 0.761 1 94.88 48 ASP B C 1
ATOM 6721 O O . ASP B 1 48 ? 29.938 -44.688 0.564 1 94.88 48 ASP B O 1
ATOM 6725 N N . PRO B 1 49 ? 31.766 -45.25 1.426 1 92.38 49 PRO B N 1
ATOM 6726 C CA . PRO B 1 49 ? 31.219 -46.5 1.885 1 92.38 49 PRO B CA 1
ATOM 6727 C C . PRO B 1 49 ? 30.234 -46.344 3.047 1 92.38 49 PRO B C 1
ATOM 6729 O O . PRO B 1 49 ? 29.484 -47.281 3.363 1 92.38 49 PRO B O 1
ATOM 6732 N N . THR B 1 50 ? 30.188 -45.25 3.658 1 93.38 50 THR B N 1
ATOM 6733 C CA . THR B 1 50 ? 29.328 -45.031 4.82 1 93.38 50 THR B CA 1
ATOM 6734 C C . THR B 1 50 ? 27.922 -44.625 4.387 1 93.38 50 THR B C 1
ATOM 6736 O O . THR B 1 50 ? 26.969 -44.719 5.172 1 93.38 50 THR B O 1
ATOM 6739 N N . LEU B 1 51 ? 27.797 -44.188 3.178 1 94.94 51 LEU B N 1
ATOM 6740 C CA . LEU B 1 51 ? 26.5 -43.75 2.648 1 94.94 51 LEU B CA 1
ATOM 6741 C C . LEU B 1 51 ? 26.078 -44.594 1.456 1 94.94 51 LEU B C 1
ATOM 6743 O O . LEU B 1 51 ? 26.844 -44.75 0.497 1 94.94 51 LEU B O 1
ATOM 6747 N N . LEU B 1 52 ? 24.875 -45.156 1.498 1 95 52 LEU B N 1
ATOM 6748 C CA . LEU B 1 52 ? 24.297 -45.969 0.439 1 95 52 LEU B CA 1
ATOM 6749 C C . LEU B 1 52 ? 25.125 -47.219 0.221 1 95 52 LEU B C 1
ATOM 6751 O O . LEU B 1 52 ? 25.625 -47.469 -0.88 1 95 52 LEU B O 1
ATOM 6755 N N . GLU B 1 53 ? 25.188 -48 1.194 1 90.19 53 GLU B N 1
ATOM 6756 C CA . GLU B 1 53 ? 26 -49.219 1.137 1 90.19 53 GLU B CA 1
ATOM 6757 C C . GLU B 1 53 ? 25.531 -50.125 0.008 1 90.19 53 GLU B C 1
ATOM 6759 O O . GLU B 1 53 ? 24.344 -50.438 -0.082 1 90.19 53 GLU B O 1
ATOM 6764 N N . ASN B 1 54 ? 26.406 -50.5 -0.921 1 89.38 54 ASN B N 1
ATOM 6765 C CA . ASN B 1 54 ? 26.203 -51.406 -2.041 1 89.38 54 ASN B CA 1
ATOM 6766 C C . ASN B 1 54 ? 25.141 -50.875 -3.006 1 89.38 54 ASN B C 1
ATOM 6768 O O . ASN B 1 54 ? 24.391 -51.656 -3.6 1 89.38 54 ASN B O 1
ATOM 6772 N N . THR B 1 55 ? 24.891 -49.625 -2.951 1 93.81 55 THR B N 1
ATOM 6773 C CA . THR B 1 55 ? 23.938 -48.969 -3.838 1 93.81 55 THR B CA 1
ATOM 6774 C C . THR B 1 55 ? 24.578 -47.781 -4.543 1 93.81 55 THR B C 1
ATOM 6776 O O . THR B 1 55 ? 25.172 -46.938 -3.895 1 93.81 55 THR B O 1
ATOM 6779 N N . THR B 1 56 ? 24.516 -47.719 -5.832 1 96.12 56 THR B N 1
ATOM 6780 C CA . THR B 1 56 ? 25.109 -46.625 -6.594 1 96.12 56 THR B CA 1
ATOM 6781 C C . THR B 1 56 ? 24.031 -45.656 -7.09 1 96.12 56 THR B C 1
ATOM 6783 O O . THR B 1 56 ? 22.938 -46.094 -7.453 1 96.12 56 THR B O 1
ATOM 6786 N N . LEU B 1 57 ? 24.406 -44.438 -7.137 1 97.44 57 LEU B N 1
ATOM 6787 C CA . LEU B 1 57 ? 23.516 -43.406 -7.68 1 97.44 57 LEU B CA 1
ATOM 6788 C C . LEU B 1 57 ? 23.812 -43.156 -9.148 1 97.44 57 LEU B C 1
ATOM 6790 O O . LEU B 1 57 ? 24.984 -43.062 -9.539 1 97.44 57 LEU B O 1
ATOM 6794 N N . GLY B 1 58 ? 22.812 -43.125 -9.984 1 96.88 58 GLY B N 1
ATOM 6795 C CA . GLY B 1 58 ? 22.875 -42.625 -11.352 1 96.88 58 GLY B CA 1
ATOM 6796 C C . GLY B 1 58 ? 22.156 -41.312 -11.523 1 96.88 58 GLY B C 1
ATOM 6797 O O . GLY B 1 58 ? 21.766 -40.688 -10.547 1 96.88 58 GLY B O 1
ATOM 6798 N N . TYR B 1 59 ? 22.125 -40.812 -12.805 1 97.06 59 TYR B N 1
ATOM 6799 C CA . TYR B 1 59 ? 21.484 -39.531 -13.008 1 97.06 59 TYR B CA 1
ATOM 6800 C C . TYR B 1 59 ? 20.906 -39.438 -14.406 1 97.06 59 TYR B C 1
ATOM 6802 O O . TYR B 1 59 ? 21.344 -40.125 -15.32 1 97.06 59 TYR B O 1
ATOM 6810 N N . ASP B 1 60 ? 19.828 -38.688 -14.57 1 97.19 60 ASP B N 1
ATOM 6811 C CA . ASP B 1 60 ? 19.25 -38.188 -15.812 1 97.19 60 ASP B CA 1
ATOM 6812 C C . ASP B 1 60 ? 19.094 -36.656 -15.773 1 97.19 60 ASP B C 1
ATOM 6814 O O . ASP B 1 60 ? 18.094 -36.156 -15.297 1 97.19 60 ASP B O 1
ATOM 6818 N N . ILE B 1 61 ? 20.094 -35.969 -16.328 1 96.19 61 ILE B N 1
ATOM 6819 C CA . ILE B 1 61 ? 20.156 -34.5 -16.25 1 96.19 61 ILE B CA 1
ATOM 6820 C C . ILE B 1 61 ? 19.656 -33.906 -17.562 1 96.19 61 ILE B C 1
ATOM 6822 O O . ILE B 1 61 ? 20.156 -34.25 -18.641 1 96.19 61 ILE B O 1
ATOM 6826 N N . ARG B 1 62 ? 18.609 -33.031 -17.438 1 95.25 62 ARG B N 1
ATOM 6827 C CA . ARG B 1 62 ? 18.031 -32.375 -18.594 1 95.25 62 ARG B CA 1
ATOM 6828 C C . ARG B 1 62 ? 18.172 -30.859 -18.469 1 95.25 62 ARG B C 1
ATOM 6830 O O . ARG B 1 62 ? 18.062 -30.297 -17.375 1 95.25 62 ARG B O 1
ATOM 6837 N N . ASP B 1 63 ? 18.469 -30.219 -19.562 1 93.06 63 ASP B N 1
ATOM 6838 C CA . ASP B 1 63 ? 18.562 -28.766 -19.625 1 93.06 63 ASP B CA 1
ATOM 6839 C C . ASP B 1 63 ? 17.203 -28.125 -19.859 1 93.06 63 ASP B C 1
ATOM 6841 O O . ASP B 1 63 ? 16.625 -28.25 -20.938 1 93.06 63 ASP B O 1
ATOM 6845 N N . SER B 1 64 ? 16.766 -27.391 -18.891 1 90.12 64 SER B N 1
ATOM 6846 C CA . SER B 1 64 ? 15.453 -26.781 -19 1 90.12 64 SER B CA 1
ATOM 6847 C C . SER B 1 64 ? 15.539 -25.406 -19.672 1 90.12 64 SER B C 1
ATOM 6849 O O . SER B 1 64 ? 14.523 -24.766 -19.922 1 90.12 64 SER B O 1
ATOM 6851 N N . CYS B 1 65 ? 16.719 -24.906 -20.031 1 88.19 65 CYS B N 1
ATOM 6852 C CA . CYS B 1 65 ? 16.969 -23.672 -20.797 1 88.19 65 CYS B CA 1
ATOM 6853 C C . CYS B 1 65 ? 16.234 -22.5 -20.172 1 88.19 65 CYS B C 1
ATOM 6855 O O . CYS B 1 65 ? 15.703 -21.641 -20.875 1 88.19 65 CYS B O 1
ATOM 6857 N N . ASP B 1 66 ? 16.062 -22.5 -18.969 1 81 66 ASP B N 1
ATOM 6858 C CA . ASP B 1 66 ? 15.383 -21.406 -18.25 1 81 66 ASP B CA 1
ATOM 6859 C C . ASP B 1 66 ? 13.938 -21.266 -18.719 1 81 66 ASP B C 1
ATOM 6861 O O . ASP B 1 66 ? 13.391 -20.156 -18.719 1 81 66 ASP B O 1
ATOM 6865 N N . SER B 1 67 ? 13.336 -22.25 -19.203 1 81.69 67 SER B N 1
ATOM 6866 C CA . SER B 1 67 ? 11.953 -22.25 -19.688 1 81.69 67 SER B CA 1
ATOM 6867 C C . SER B 1 67 ? 11.055 -23.094 -18.797 1 81.69 67 SER B C 1
ATOM 6869 O O . SER B 1 67 ? 11.234 -24.312 -18.688 1 81.69 67 SER B O 1
ATOM 6871 N N . PRO B 1 68 ? 10.078 -22.438 -18.203 1 82.69 68 PRO B N 1
ATOM 6872 C CA . PRO B 1 68 ? 9.141 -23.234 -17.406 1 82.69 68 PRO B CA 1
ATOM 6873 C C . PRO B 1 68 ? 8.414 -24.297 -18.219 1 82.69 68 PRO B C 1
ATOM 6875 O O . PRO B 1 68 ? 8.117 -25.375 -17.719 1 82.69 68 PRO B O 1
ATOM 6878 N N . THR B 1 69 ? 8.188 -24 -19.484 1 80.94 69 THR B N 1
ATOM 6879 C CA . THR B 1 69 ? 7.488 -24.922 -20.359 1 80.94 69 THR B CA 1
ATOM 6880 C C . THR B 1 69 ? 8.336 -26.172 -20.625 1 80.94 69 THR B C 1
ATOM 6882 O O . THR B 1 69 ? 7.832 -27.297 -20.547 1 80.94 69 THR B O 1
ATOM 6885 N N . LEU B 1 70 ? 9.586 -25.922 -20.891 1 86.62 70 LEU B N 1
ATOM 6886 C CA . LEU B 1 70 ? 10.484 -27.047 -21.141 1 86.62 70 LEU B CA 1
ATOM 6887 C C . LEU B 1 70 ? 10.711 -27.859 -19.875 1 86.62 70 LEU B C 1
ATOM 6889 O O . LEU B 1 70 ? 10.758 -29.094 -19.922 1 86.62 70 LEU B O 1
ATOM 6893 N N . ALA B 1 71 ? 10.867 -27.156 -18.766 1 91.38 71 ALA B N 1
ATOM 6894 C CA . ALA B 1 71 ? 11.031 -27.844 -17.484 1 91.38 71 ALA B CA 1
ATOM 6895 C C . ALA B 1 71 ? 9.82 -28.734 -17.188 1 91.38 71 ALA B C 1
ATOM 6897 O O . ALA B 1 71 ? 9.977 -29.859 -16.719 1 91.38 71 ALA B O 1
ATOM 6898 N N . ASN B 1 72 ? 8.695 -28.234 -17.438 1 90.12 72 ASN B N 1
ATOM 6899 C CA . ASN B 1 72 ? 7.465 -28.969 -17.188 1 90.12 72 ASN B CA 1
ATOM 6900 C C . ASN B 1 72 ? 7.355 -30.203 -18.094 1 90.12 72 ASN B C 1
ATOM 6902 O O . ASN B 1 72 ? 6.867 -31.25 -17.656 1 90.12 72 ASN B O 1
ATOM 6906 N N . LYS B 1 73 ? 7.754 -30.031 -19.312 1 89.06 73 LYS B N 1
ATOM 6907 C CA . LYS B 1 73 ? 7.766 -31.156 -20.25 1 89.06 73 LYS B CA 1
ATOM 6908 C C . LYS B 1 73 ? 8.648 -32.281 -19.75 1 89.06 73 LYS B C 1
ATOM 6910 O O . LYS B 1 73 ? 8.258 -33.469 -19.797 1 89.06 73 LYS B O 1
ATOM 6915 N N . TYR B 1 74 ? 9.805 -31.953 -19.266 1 94.06 74 TYR B N 1
ATOM 6916 C CA . TYR B 1 74 ? 10.711 -32.969 -18.781 1 94.06 74 TYR B CA 1
ATOM 6917 C C . TYR B 1 74 ? 10.172 -33.625 -17.5 1 94.06 74 TYR B C 1
ATOM 6919 O O . TYR B 1 74 ? 10.32 -34.812 -17.297 1 94.06 74 TYR B O 1
ATOM 6927 N N . ALA B 1 75 ? 9.57 -32.844 -16.625 1 95.12 75 ALA B N 1
ATOM 6928 C CA . ALA B 1 75 ? 8.938 -33.375 -15.438 1 95.12 75 ALA B CA 1
ATOM 6929 C C . ALA B 1 75 ? 7.832 -34.375 -15.812 1 95.12 75 ALA B C 1
ATOM 6931 O O . ALA B 1 75 ? 7.691 -35.406 -15.18 1 95.12 75 ALA B O 1
ATOM 6932 N N . PHE B 1 76 ? 7.082 -34.031 -16.812 1 93.81 76 PHE B N 1
ATOM 6933 C CA . PHE B 1 76 ? 6.035 -34.875 -17.344 1 93.81 76 PHE B CA 1
ATOM 6934 C C . PHE B 1 76 ? 6.621 -36.219 -17.812 1 93.81 76 PHE B C 1
ATOM 6936 O O . PHE B 1 76 ? 6.055 -37.281 -17.547 1 93.81 76 PHE B O 1
ATOM 6943 N N . GLU B 1 77 ? 7.734 -36.156 -18.422 1 94.31 77 GLU B N 1
ATOM 6944 C CA . GLU B 1 77 ? 8.391 -37.375 -18.922 1 94.31 77 GLU B CA 1
ATOM 6945 C C . GLU B 1 77 ? 8.875 -38.25 -17.766 1 94.31 77 GLU B C 1
ATOM 6947 O O . GLU B 1 77 ? 8.82 -39.469 -17.859 1 94.31 77 GLU B O 1
ATOM 6952 N N . PHE B 1 78 ? 9.375 -37.594 -16.719 1 96.44 78 PHE B N 1
ATOM 6953 C CA . PHE B 1 78 ? 9.812 -38.375 -15.562 1 96.44 78 PHE B CA 1
ATOM 6954 C C . PHE B 1 78 ? 8.648 -39.125 -14.93 1 96.44 78 PHE B C 1
ATOM 6956 O O . PHE B 1 78 ? 8.781 -40.281 -14.586 1 96.44 78 PHE B O 1
ATOM 6963 N N . VAL B 1 79 ? 7.523 -38.469 -14.789 1 95.5 79 VAL B N 1
ATOM 6964 C CA . VAL B 1 79 ? 6.348 -39.094 -14.18 1 95.5 79 VAL B CA 1
ATOM 6965 C C . VAL B 1 79 ? 5.855 -40.219 -15.062 1 95.5 79 VAL B C 1
ATOM 6967 O O . VAL B 1 79 ? 5.547 -41.312 -14.555 1 95.5 79 VAL B O 1
ATOM 6970 N N . THR B 1 80 ? 5.84 -40 -16.406 1 94.31 80 THR B N 1
ATOM 6971 C CA . THR B 1 80 ? 5.352 -41.031 -17.344 1 94.31 80 THR B CA 1
ATOM 6972 C C . THR B 1 80 ? 6.273 -42.219 -17.359 1 94.31 80 THR B C 1
ATOM 6974 O O . THR B 1 80 ? 5.812 -43.375 -17.484 1 94.31 80 THR B O 1
ATOM 6977 N N . ARG B 1 81 ? 7.512 -41.938 -17.234 1 94.5 81 ARG B N 1
ATOM 6978 C CA . ARG B 1 81 ? 8.492 -43.031 -17.203 1 94.5 81 ARG B CA 1
ATOM 6979 C C . ARG B 1 81 ? 8.266 -43.906 -15.984 1 94.5 81 ARG B C 1
ATOM 6981 O O . ARG B 1 81 ? 8.227 -45.156 -16.109 1 94.5 81 ARG B O 1
ATOM 6988 N N . ASN B 1 82 ? 8.117 -43.344 -14.828 1 95.44 82 ASN B N 1
ATOM 6989 C CA . ASN B 1 82 ? 7.887 -44.125 -13.609 1 95.44 82 ASN B CA 1
ATOM 6990 C C . ASN B 1 82 ? 6.602 -44.938 -13.695 1 95.44 82 ASN B C 1
ATOM 6992 O O . ASN B 1 82 ? 6.566 -46.094 -13.266 1 95.44 82 ASN B O 1
ATOM 6996 N N . ARG B 1 83 ? 5.605 -44.375 -14.273 1 92 83 ARG B N 1
ATOM 6997 C CA . ARG B 1 83 ? 4.328 -45.094 -14.391 1 92 83 ARG B CA 1
ATOM 6998 C C . ARG B 1 83 ? 4.434 -46.25 -15.359 1 92 83 ARG B C 1
ATOM 7000 O O . ARG B 1 83 ? 3.814 -47.312 -15.148 1 92 83 ARG B O 1
ATOM 7007 N N . ALA B 1 84 ? 5.133 -46 -16.422 1 90.06 84 ALA B N 1
ATOM 7008 C CA . ALA B 1 84 ? 5.344 -47.094 -17.391 1 90.06 84 ALA B CA 1
ATOM 7009 C C . ALA B 1 84 ? 6.125 -48.25 -16.781 1 90.06 84 ALA B C 1
ATOM 7011 O O . ALA B 1 84 ? 5.844 -49.406 -17.062 1 90.06 84 ALA B O 1
ATOM 7012 N N . LEU B 1 85 ? 7.07 -47.938 -15.992 1 91.69 85 LEU B N 1
ATOM 7013 C CA . LEU B 1 85 ? 7.902 -48.969 -15.367 1 91.69 85 LEU B CA 1
ATOM 7014 C C . LEU B 1 85 ? 7.109 -49.719 -14.312 1 91.69 85 LEU B C 1
ATOM 7016 O O . LEU B 1 85 ? 7.32 -50.938 -14.133 1 91.69 85 LEU B O 1
ATOM 7020 N N . ASP B 1 86 ? 6.227 -49.062 -13.586 1 91.06 86 ASP B N 1
ATOM 7021 C CA . ASP B 1 86 ? 5.344 -49.75 -12.648 1 91.06 86 ASP B CA 1
ATOM 7022 C C . ASP B 1 86 ? 4.512 -50.812 -13.352 1 91.06 86 ASP B C 1
ATOM 7024 O O . ASP B 1 86 ? 4.348 -51.938 -12.828 1 91.06 86 ASP B O 1
ATOM 7028 N N . LYS B 1 87 ? 4.051 -50.5 -14.539 1 89 87 LYS B N 1
ATOM 7029 C CA . LYS B 1 87 ? 3.268 -51.438 -15.32 1 89 87 LYS B CA 1
ATOM 7030 C C . LYS B 1 87 ? 4.141 -52.594 -15.812 1 89 87 LYS B C 1
ATOM 7032 O O . LYS B 1 87 ? 3.691 -53.75 -15.883 1 89 87 LYS B O 1
ATOM 7037 N N . LEU B 1 88 ? 5.34 -52.25 -16.188 1 90.38 88 LEU B N 1
ATOM 7038 C CA . LEU B 1 88 ? 6.266 -53.281 -16.688 1 90.38 88 LEU B CA 1
ATOM 7039 C C . LEU B 1 88 ? 6.621 -54.281 -15.594 1 90.38 88 LEU B C 1
ATOM 7041 O O . LEU B 1 88 ? 6.66 -55.469 -15.836 1 90.38 88 LEU B O 1
ATOM 7045 N N . TYR B 1 89 ? 6.848 -53.781 -14.383 1 90.38 89 TYR B N 1
ATOM 7046 C CA . TYR B 1 89 ? 7.203 -54.656 -13.266 1 90.38 89 TYR B CA 1
ATOM 7047 C C . TYR B 1 89 ? 6.016 -55.5 -12.828 1 90.38 89 TYR B C 1
ATOM 7049 O O . TYR B 1 89 ? 6.191 -56.562 -12.25 1 90.38 89 TYR B O 1
ATOM 7057 N N . SER B 1 90 ? 4.805 -55.031 -13.109 1 87.88 90 SER B N 1
ATOM 7058 C CA . SER B 1 90 ? 3.609 -55.781 -12.781 1 87.88 90 SER B CA 1
ATOM 7059 C C . SER B 1 90 ? 3.375 -56.906 -13.781 1 87.88 90 SER B C 1
ATOM 7061 O O . SER B 1 90 ? 2.748 -57.938 -13.461 1 87.88 90 SER B O 1
ATOM 7063 N N . SER B 1 91 ? 3.93 -56.781 -15.055 1 87.75 91 SER B N 1
ATOM 7064 C CA . SER B 1 91 ? 3.629 -57.719 -16.125 1 87.75 91 SER B CA 1
ATOM 7065 C C . SER B 1 91 ? 4.816 -58.625 -16.406 1 87.75 91 SER B C 1
ATOM 7067 O O . SER B 1 91 ? 4.66 -59.688 -17.031 1 87.75 91 SER B O 1
ATOM 7069 N N . HIS B 1 92 ? 5.984 -58.219 -15.992 1 86.44 92 HIS B N 1
ATOM 7070 C CA . HIS B 1 92 ? 7.184 -59 -16.297 1 86.44 92 HIS B CA 1
ATOM 7071 C C . HIS B 1 92 ? 7.949 -59.344 -15.023 1 86.44 92 HIS B C 1
ATOM 7073 O O . HIS B 1 92 ? 7.781 -58.688 -13.992 1 86.44 92 HIS B O 1
ATOM 7079 N N . ASN B 1 93 ? 8.734 -60.406 -15.125 1 86 93 ASN B N 1
ATOM 7080 C CA . ASN B 1 93 ? 9.594 -60.781 -14.008 1 86 93 ASN B CA 1
ATOM 7081 C C . ASN B 1 93 ? 10.781 -59.844 -13.875 1 86 93 ASN B C 1
ATOM 7083 O O . ASN B 1 93 ? 11.203 -59.219 -14.852 1 86 93 ASN B O 1
ATOM 7087 N N . ASN B 1 94 ? 11.312 -59.719 -12.719 1 86.31 94 ASN B N 1
ATOM 7088 C CA . ASN B 1 94 ? 12.406 -58.812 -12.406 1 86.31 94 ASN B CA 1
ATOM 7089 C C . ASN B 1 94 ? 13.617 -59.031 -13.297 1 86.31 94 ASN B C 1
ATOM 7091 O O . ASN B 1 94 ? 14.312 -58.094 -13.688 1 86.31 94 ASN B O 1
ATOM 7095 N N . SER B 1 95 ? 13.867 -60.188 -13.609 1 87.31 95 SER B N 1
ATOM 7096 C CA . SER B 1 95 ? 15.031 -60.562 -14.422 1 87.31 95 SER B CA 1
ATOM 7097 C C . SER B 1 95 ? 14.883 -60.031 -15.844 1 87.31 95 SER B C 1
ATOM 7099 O O . SER B 1 95 ? 15.859 -59.594 -16.453 1 87.31 95 SER B O 1
ATOM 7101 N N . GLU B 1 96 ? 13.719 -60.062 -16.344 1 89.75 96 GLU B N 1
ATOM 7102 C CA . GLU B 1 96 ? 13.453 -59.562 -17.688 1 89.75 96 GLU B CA 1
ATOM 7103 C C . GLU B 1 96 ? 13.609 -58.062 -17.75 1 89.75 96 GLU B C 1
ATOM 7105 O O . GLU B 1 96 ? 14.18 -57.531 -18.703 1 89.75 96 GLU B O 1
ATOM 7110 N N . VAL B 1 97 ? 13.094 -57.469 -16.719 1 90.38 97 VAL B N 1
ATOM 7111 C CA . VAL B 1 97 ? 13.18 -56.031 -16.672 1 90.38 97 VAL B CA 1
ATOM 7112 C C . VAL B 1 97 ? 14.641 -55.594 -16.547 1 90.38 97 VAL B C 1
ATOM 7114 O O . VAL B 1 97 ? 15.062 -54.625 -17.188 1 90.38 97 VAL B O 1
ATOM 7117 N N . GLN B 1 98 ? 15.414 -56.344 -15.844 1 87.62 98 GLN B N 1
ATOM 7118 C CA . GLN B 1 98 ? 16.844 -56.062 -15.695 1 87.62 98 GLN B CA 1
ATOM 7119 C C . GLN B 1 98 ? 17.562 -56.188 -17.031 1 87.62 98 GLN B C 1
ATOM 7121 O O . GLN B 1 98 ? 18.469 -55.406 -17.328 1 87.62 98 GLN B O 1
ATOM 7126 N N . ARG B 1 99 ? 17.156 -57.062 -17.844 1 89.31 99 ARG B N 1
ATOM 7127 C CA . ARG B 1 99 ? 17.75 -57.25 -19.172 1 89.31 99 ARG B CA 1
ATOM 7128 C C . ARG B 1 99 ? 17.438 -56.062 -20.078 1 89.31 99 ARG B C 1
ATOM 7130 O O . ARG B 1 99 ? 18.281 -55.656 -20.875 1 89.31 99 ARG B O 1
ATOM 7137 N N . LEU B 1 100 ? 16.281 -55.594 -19.938 1 89.62 100 LEU B N 1
ATOM 7138 C CA . LEU B 1 100 ? 15.883 -54.438 -20.734 1 89.62 100 LEU B CA 1
ATOM 7139 C C . LEU B 1 100 ? 16.703 -53.219 -20.375 1 89.62 100 LEU B C 1
ATOM 7141 O O . LEU B 1 100 ? 17.062 -52.406 -21.25 1 89.62 100 LEU B O 1
ATOM 7145 N N . TYR B 1 101 ? 16.984 -53.062 -19.031 1 87.88 101 TYR B N 1
ATOM 7146 C CA . TYR B 1 101 ? 17.875 -52 -18.609 1 87.88 101 TYR B CA 1
ATOM 7147 C C . TYR B 1 101 ? 19.25 -52.125 -19.219 1 87.88 101 TYR B C 1
ATOM 7149 O O . TYR B 1 101 ? 19.797 -51.188 -19.766 1 87.88 101 TYR B O 1
ATOM 7157 N N . GLN B 1 102 ? 19.766 -53.281 -19.219 1 85.38 102 GLN B N 1
ATOM 7158 C CA . GLN B 1 102 ? 21.109 -53.562 -19.703 1 85.38 102 GLN B CA 1
ATOM 7159 C C . GLN B 1 102 ? 21.203 -53.375 -21.219 1 85.38 102 GLN B C 1
ATOM 7161 O O . GLN B 1 102 ? 22.25 -52.969 -21.719 1 85.38 102 GLN B O 1
ATOM 7166 N N . ALA B 1 103 ? 20.031 -53.625 -21.875 1 86.88 103 ALA B N 1
ATOM 7167 C CA . ALA B 1 103 ? 19.984 -53.5 -23.328 1 86.88 103 ALA B CA 1
ATOM 7168 C C . ALA B 1 103 ? 19.797 -52.031 -23.734 1 86.88 103 ALA B C 1
ATOM 7170 O O . ALA B 1 103 ? 19.938 -51.656 -24.906 1 86.88 103 ALA B O 1
ATOM 7171 N N . GLY B 1 104 ? 19.531 -51.219 -22.734 1 85.44 104 GLY B N 1
ATOM 7172 C CA . GLY B 1 104 ? 19.344 -49.781 -23 1 85.44 104 GLY B CA 1
ATOM 7173 C C . GLY B 1 104 ? 17.984 -49.5 -23.625 1 85.44 104 GLY B C 1
ATOM 7174 O O . GLY B 1 104 ? 17.797 -48.438 -24.234 1 85.44 104 GLY B O 1
ATOM 7175 N N . GLU B 1 105 ? 17.062 -50.406 -23.516 1 86.12 105 GLU B N 1
ATOM 7176 C CA . GLU B 1 105 ? 15.75 -50.25 -24.141 1 86.12 105 GLU B CA 1
ATOM 7177 C C . GLU B 1 105 ? 14.836 -49.375 -23.266 1 86.12 105 GLU B C 1
ATOM 7179 O O . GLU B 1 105 ? 13.906 -48.75 -23.766 1 86.12 105 GLU B O 1
ATOM 7184 N N . ILE B 1 106 ? 15.141 -49.562 -21.938 1 90.94 106 ILE B N 1
ATOM 7185 C CA . ILE B 1 106 ? 14.367 -48.75 -21 1 90.94 106 ILE B CA 1
ATOM 7186 C C . ILE B 1 106 ? 15.312 -48.062 -20.016 1 90.94 106 ILE B C 1
ATOM 7188 O O . ILE B 1 106 ? 16.453 -48.5 -19.828 1 90.94 106 ILE B O 1
ATOM 7192 N N . LEU B 1 107 ? 14.898 -46.938 -19.484 1 93.62 107 LEU B N 1
ATOM 7193 C CA . LEU B 1 107 ? 15.672 -46.188 -18.484 1 93.62 107 LEU B CA 1
ATOM 7194 C C . LEU B 1 107 ? 15.125 -46.438 -17.078 1 93.62 107 LEU B C 1
ATOM 7196 O O . LEU B 1 107 ? 13.93 -46.719 -16.922 1 93.62 107 LEU B O 1
ATOM 7200 N N . ARG B 1 108 ? 15.953 -46.312 -16.109 1 94.5 108 ARG B N 1
ATOM 7201 C CA . ARG B 1 108 ? 15.555 -46.531 -14.719 1 94.5 108 ARG B CA 1
ATOM 7202 C C . ARG B 1 108 ? 14.555 -45.469 -14.266 1 94.5 108 ARG B C 1
ATOM 7204 O O . ARG B 1 108 ? 14.531 -44.375 -14.812 1 94.5 108 ARG B O 1
ATOM 7211 N N . PRO B 1 109 ? 13.695 -45.844 -13.281 1 95.75 109 PRO B N 1
ATOM 7212 C CA . PRO B 1 109 ? 12.766 -44.812 -12.758 1 95.75 109 PRO B CA 1
ATOM 7213 C C . PRO B 1 109 ? 13.477 -43.719 -11.984 1 95.75 109 PRO B C 1
ATOM 7215 O O . PRO B 1 109 ? 14.57 -43.938 -11.445 1 95.75 109 PRO B O 1
ATOM 7218 N N . ILE B 1 110 ? 12.836 -42.562 -11.938 1 97.38 110 ILE B N 1
ATOM 7219 C CA . ILE B 1 110 ? 13.359 -41.406 -11.227 1 97.38 110 ILE B CA 1
ATOM 7220 C C . ILE B 1 110 ? 12.828 -41.375 -9.797 1 97.38 110 ILE B C 1
ATOM 7222 O O . ILE B 1 110 ? 11.609 -41.375 -9.586 1 97.38 110 ILE B O 1
ATOM 7226 N N . THR B 1 111 ? 13.672 -41.344 -8.844 1 96.75 111 THR B N 1
ATOM 7227 C CA . THR B 1 111 ? 13.258 -41.406 -7.445 1 96.75 111 THR B CA 1
ATOM 7228 C C . THR B 1 111 ? 13.094 -40 -6.855 1 96.75 111 THR B C 1
ATOM 7230 O O . THR B 1 111 ? 12.219 -39.781 -6.016 1 96.75 111 THR B O 1
ATOM 7233 N N . THR B 1 112 ? 13.953 -39.156 -7.246 1 98.06 112 THR B N 1
ATOM 7234 C CA . THR B 1 112 ? 13.992 -37.781 -6.781 1 98.06 112 THR B CA 1
ATOM 7235 C C . THR B 1 112 ? 14.484 -36.844 -7.883 1 98.06 112 THR B C 1
ATOM 7237 O O . THR B 1 112 ? 15.297 -37.25 -8.719 1 98.06 112 THR B O 1
ATOM 7240 N N . VAL B 1 113 ? 13.906 -35.656 -7.906 1 98.44 113 VAL B N 1
ATOM 7241 C CA . VAL B 1 113 ? 14.336 -34.688 -8.922 1 98.44 113 VAL B CA 1
ATOM 7242 C C . VAL B 1 113 ? 15.047 -33.531 -8.25 1 98.44 113 VAL B C 1
ATOM 7244 O O . VAL B 1 113 ? 14.539 -32.969 -7.273 1 98.44 113 VAL B O 1
ATOM 7247 N N . ILE B 1 114 ? 16.219 -33.188 -8.742 1 98.19 114 ILE B N 1
ATOM 7248 C CA . ILE B 1 114 ? 16.938 -31.984 -8.305 1 98.19 114 ILE B CA 1
ATOM 7249 C C . ILE B 1 114 ? 16.688 -30.844 -9.273 1 98.19 114 ILE B C 1
ATOM 7251 O O . ILE B 1 114 ? 16.906 -30.984 -10.484 1 98.19 114 ILE B O 1
ATOM 7255 N N . GLY B 1 115 ? 16.219 -29.703 -8.82 1 92.44 115 GLY B N 1
ATOM 7256 C CA . GLY B 1 115 ? 15.891 -28.562 -9.664 1 92.44 115 GLY B CA 1
ATOM 7257 C C . GLY B 1 115 ? 14.625 -27.859 -9.234 1 92.44 115 GLY B C 1
ATOM 7258 O O . GLY B 1 115 ? 14.164 -28.016 -8.102 1 92.44 115 GLY B O 1
ATOM 7259 N N . ALA B 1 116 ? 14.039 -27.016 -9.945 1 85.69 116 ALA B N 1
ATOM 7260 C CA . ALA B 1 116 ? 14.469 -26.422 -11.211 1 85.69 116 ALA B CA 1
ATOM 7261 C C . ALA B 1 116 ? 15.273 -25.141 -10.961 1 85.69 116 ALA B C 1
ATOM 7263 O O . ALA B 1 116 ? 15.547 -24.797 -9.812 1 85.69 116 ALA B O 1
ATOM 7264 N N . GLY B 1 117 ? 15.727 -24.484 -12.102 1 80.12 117 GLY B N 1
ATOM 7265 C CA . GLY B 1 117 ? 16.688 -23.391 -12.094 1 80.12 117 GLY B CA 1
ATOM 7266 C C . GLY B 1 117 ? 16.109 -22.094 -11.602 1 80.12 117 GLY B C 1
ATOM 7267 O O . GLY B 1 117 ? 16.844 -21.172 -11.234 1 80.12 117 GLY B O 1
ATOM 7268 N N . ASP B 1 118 ? 14.695 -22.016 -11.5 1 86.56 118 ASP B N 1
ATOM 7269 C CA . ASP B 1 118 ? 14.086 -20.75 -11.07 1 86.56 118 ASP B CA 1
ATOM 7270 C C . ASP B 1 118 ? 12.727 -21 -10.414 1 86.56 118 ASP B C 1
ATOM 7272 O O . ASP B 1 118 ? 12.195 -22.109 -10.477 1 86.56 118 ASP B O 1
ATOM 7276 N N . SER B 1 119 ? 12.273 -20.031 -9.75 1 88.25 119 SER B N 1
ATOM 7277 C CA . SER B 1 119 ? 11.039 -20.141 -8.984 1 88.25 119 SER B CA 1
ATOM 7278 C C . SER B 1 119 ? 9.852 -20.422 -9.891 1 88.25 119 SER B C 1
ATOM 7280 O O . SER B 1 119 ? 9.008 -21.281 -9.578 1 88.25 119 SER B O 1
ATOM 7282 N N . SER B 1 120 ? 9.789 -19.75 -11.016 1 83.12 120 SER B N 1
ATOM 7283 C CA . SER B 1 120 ? 8.656 -19.922 -11.922 1 83.12 120 SER B CA 1
ATOM 7284 C C . SER B 1 120 ? 8.586 -21.359 -12.438 1 83.12 120 SER B C 1
ATOM 7286 O O . SER B 1 120 ? 7.5 -21.953 -12.492 1 83.12 120 SER B O 1
ATOM 7288 N N . SER B 1 121 ? 9.711 -21.891 -12.789 1 87.81 121 SER B N 1
ATOM 7289 C CA . SER B 1 121 ? 9.758 -23.281 -13.242 1 87.81 121 SER B CA 1
ATOM 7290 C C . SER B 1 121 ? 9.438 -24.25 -12.102 1 87.81 121 SER B C 1
ATOM 7292 O O . SER B 1 121 ? 8.75 -25.25 -12.312 1 87.81 121 SER B O 1
ATOM 7294 N N . SER B 1 122 ? 9.914 -23.922 -10.945 1 92.31 122 SER B N 1
ATOM 7295 C CA . SER B 1 122 ? 9.727 -24.812 -9.812 1 92.31 122 SER B CA 1
ATOM 7296 C C . SER B 1 122 ? 8.25 -24.906 -9.422 1 92.31 122 SER B C 1
ATOM 7298 O O . SER B 1 122 ? 7.789 -25.953 -8.977 1 92.31 122 SER B O 1
ATOM 7300 N N . VAL B 1 123 ? 7.566 -23.844 -9.602 1 86.06 123 VAL B N 1
ATOM 7301 C CA . VAL B 1 123 ? 6.145 -23.844 -9.273 1 86.06 123 VAL B CA 1
ATOM 7302 C C . VAL B 1 123 ? 5.402 -24.828 -10.172 1 86.06 123 VAL B C 1
ATOM 7304 O O . VAL B 1 123 ? 4.613 -25.641 -9.688 1 86.06 123 VAL B O 1
ATOM 7307 N N . VAL B 1 124 ? 5.695 -24.828 -11.461 1 84.19 124 VAL B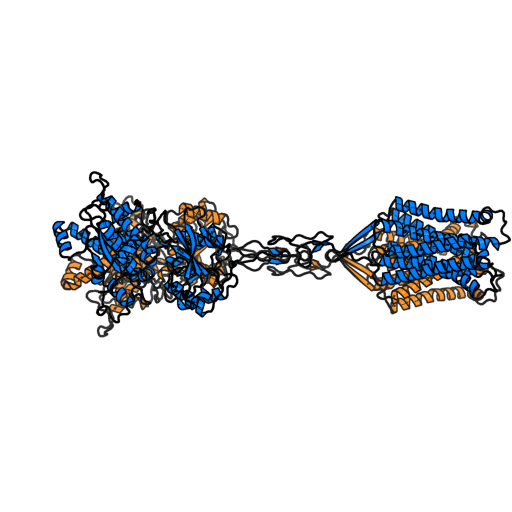 N 1
ATOM 7308 C CA . VAL B 1 124 ? 4.977 -25.672 -12.414 1 84.19 124 VAL B CA 1
ATOM 7309 C C . VAL B 1 124 ? 5.438 -27.125 -12.273 1 84.19 124 VAL B C 1
ATOM 7311 O O . VAL B 1 124 ? 4.625 -28.047 -12.305 1 84.19 124 VAL B O 1
ATOM 7314 N N . ILE B 1 125 ? 6.723 -27.328 -12.016 1 92.38 125 ILE B N 1
ATOM 7315 C CA . ILE B 1 125 ? 7.266 -28.672 -11.969 1 92.38 125 ILE B CA 1
ATOM 7316 C C . ILE B 1 125 ? 6.844 -29.359 -10.664 1 92.38 125 ILE B C 1
ATOM 7318 O O . ILE B 1 125 ? 6.602 -30.562 -10.633 1 92.38 125 ILE B O 1
ATOM 7322 N N . ALA B 1 126 ? 6.836 -28.562 -9.633 1 92.5 126 ALA B N 1
ATOM 7323 C CA . ALA B 1 126 ? 6.402 -29.141 -8.359 1 92.5 126 ALA B CA 1
ATOM 7324 C C . ALA B 1 126 ? 4.973 -29.672 -8.453 1 92.5 126 ALA B C 1
ATOM 7326 O O . ALA B 1 126 ? 4.664 -30.734 -7.91 1 92.5 126 ALA B O 1
ATOM 7327 N N . SER B 1 127 ? 4.156 -28.984 -9.133 1 85.88 127 SER B N 1
ATOM 7328 C CA . SER B 1 127 ? 2.777 -29.422 -9.328 1 85.88 127 SER B CA 1
ATOM 7329 C C . SER B 1 127 ? 2.705 -30.672 -10.18 1 85.88 127 SER B C 1
ATOM 7331 O O . SER B 1 127 ? 1.885 -31.562 -9.922 1 85.88 127 SER B O 1
ATOM 7333 N N . MET B 1 128 ? 3.545 -30.766 -11.164 1 90.19 128 MET B N 1
ATOM 7334 C CA . MET B 1 128 ? 3.605 -31.922 -12.047 1 90.19 128 MET B CA 1
ATOM 7335 C C . MET B 1 128 ? 4.109 -33.156 -11.297 1 90.19 128 MET B C 1
ATOM 7337 O O . MET B 1 128 ? 3.502 -34.219 -11.375 1 90.19 128 MET B O 1
ATOM 7341 N N . LEU B 1 129 ? 5.141 -32.969 -10.547 1 94.88 129 LEU B N 1
ATOM 7342 C CA . LEU B 1 129 ? 5.781 -34.094 -9.883 1 94.88 129 LEU B CA 1
ATOM 7343 C C . LEU B 1 129 ? 4.918 -34.625 -8.742 1 94.88 129 LEU B C 1
ATOM 7345 O O . LEU B 1 129 ? 5.043 -35.781 -8.352 1 94.88 129 LEU B O 1
ATOM 7349 N N . GLN B 1 130 ? 4.082 -33.844 -8.312 1 91.81 130 GLN B N 1
ATOM 7350 C CA . GLN B 1 130 ? 3.158 -34.25 -7.258 1 91.81 130 GLN B CA 1
ATOM 7351 C C . GLN B 1 130 ? 2.234 -35.375 -7.746 1 91.81 130 GLN B C 1
ATOM 7353 O O . GLN B 1 130 ? 1.805 -36.219 -6.961 1 91.81 130 GLN B O 1
ATOM 7358 N N . ILE B 1 131 ? 1.981 -35.375 -9.031 1 89.44 131 ILE B N 1
ATOM 7359 C CA . ILE B 1 131 ? 1.119 -36.406 -9.625 1 89.44 131 ILE B CA 1
ATOM 7360 C C . ILE B 1 131 ? 1.738 -37.781 -9.422 1 89.44 131 ILE B C 1
ATOM 7362 O O . ILE B 1 131 ? 1.025 -38.75 -9.188 1 89.44 131 ILE B O 1
ATOM 7366 N N . GLY B 1 132 ? 3.045 -37.906 -9.492 1 92.81 132 GLY B N 1
ATOM 7367 C CA . GLY B 1 132 ? 3.754 -39.156 -9.32 1 92.81 132 GLY B CA 1
ATOM 7368 C C . GLY B 1 132 ? 4.371 -39.312 -7.938 1 92.81 132 GLY B C 1
ATOM 7369 O O . GLY B 1 132 ? 5.156 -40.25 -7.699 1 92.81 132 GLY B O 1
ATOM 7370 N N . ASP B 1 133 ? 4.043 -38.312 -7.039 1 94.44 133 ASP B N 1
ATOM 7371 C CA . ASP B 1 133 ? 4.609 -38.281 -5.695 1 94.44 133 ASP B CA 1
ATOM 7372 C C . ASP B 1 133 ? 6.137 -38.281 -5.742 1 94.44 133 ASP B C 1
ATOM 7374 O O . ASP B 1 133 ? 6.785 -38.969 -4.941 1 94.44 133 ASP B O 1
ATOM 7378 N N . ILE B 1 134 ? 6.703 -37.656 -6.754 1 97 134 ILE B N 1
ATOM 7379 C CA . ILE B 1 134 ? 8.156 -37.562 -6.875 1 97 134 ILE B CA 1
ATOM 7380 C C . ILE B 1 134 ? 8.648 -36.312 -6.145 1 97 134 ILE B C 1
ATOM 7382 O O . ILE B 1 134 ? 8.242 -35.188 -6.473 1 97 134 ILE B O 1
ATOM 7386 N N . PRO B 1 135 ? 9.516 -36.469 -5.145 1 97.81 135 PRO B N 1
ATOM 7387 C CA . PRO B 1 135 ? 10.023 -35.281 -4.453 1 97.81 135 PRO B CA 1
ATOM 7388 C C . PRO B 1 135 ? 10.906 -34.406 -5.348 1 97.81 135 PRO B C 1
ATOM 7390 O O . PRO B 1 135 ? 11.695 -34.938 -6.141 1 97.81 135 PRO B O 1
ATOM 7393 N N . LEU B 1 136 ? 10.703 -33.094 -5.234 1 98 136 LEU B N 1
ATOM 7394 C CA . LEU B 1 136 ? 11.523 -32.094 -5.887 1 98 136 LEU B CA 1
ATOM 7395 C C . LEU B 1 136 ? 12.367 -31.312 -4.863 1 98 136 LEU B C 1
ATOM 7397 O O . LEU B 1 136 ? 11.82 -30.719 -3.936 1 98 136 LEU B O 1
ATOM 7401 N N . ILE B 1 137 ? 13.68 -31.422 -4.965 1 98.12 137 ILE B N 1
ATOM 7402 C CA . ILE B 1 137 ? 14.57 -30.641 -4.121 1 98.12 137 ILE B CA 1
ATOM 7403 C C . ILE B 1 137 ? 15.234 -29.547 -4.953 1 98.12 137 ILE B C 1
ATOM 7405 O O . ILE B 1 137 ? 16.109 -29.828 -5.773 1 98.12 137 ILE B O 1
ATOM 7409 N N . SER B 1 138 ? 14.828 -28.312 -4.695 1 97.19 138 SER B N 1
ATOM 7410 C CA . SER B 1 138 ? 15.375 -27.234 -5.5 1 97.19 138 SER B CA 1
ATOM 7411 C C . SER B 1 138 ? 16.469 -26.484 -4.754 1 97.19 138 SER B C 1
ATOM 7413 O O . SER B 1 138 ? 16.219 -25.922 -3.686 1 97.19 138 SER B O 1
ATOM 7415 N N . PRO B 1 139 ? 17.656 -26.438 -5.293 1 96.5 139 PRO B N 1
ATOM 7416 C CA . PRO B 1 139 ? 18.719 -25.625 -4.691 1 96.5 139 PRO B CA 1
ATOM 7417 C C . PRO B 1 139 ? 18.641 -24.156 -5.125 1 96.5 139 PRO B C 1
ATOM 7419 O O . PRO B 1 139 ? 19.469 -23.344 -4.707 1 96.5 139 PRO B O 1
ATOM 7422 N N . PHE B 1 140 ? 17.594 -23.75 -5.965 1 94.44 140 PHE B N 1
ATOM 7423 C CA . PHE B 1 140 ? 17.656 -22.469 -6.641 1 94.44 140 PHE B CA 1
ATOM 7424 C C . PHE B 1 140 ? 16.453 -21.609 -6.289 1 94.44 140 PHE B C 1
ATOM 7426 O O . PHE B 1 140 ? 16.562 -20.391 -6.113 1 94.44 140 PHE B O 1
ATOM 7433 N N . ALA B 1 141 ? 15.25 -22.234 -6.223 1 94.56 141 ALA B N 1
ATOM 7434 C CA . ALA B 1 141 ? 14 -21.5 -6.133 1 94.56 141 ALA B CA 1
ATOM 7435 C C . ALA B 1 141 ? 13.812 -20.906 -4.738 1 94.56 141 ALA B C 1
ATOM 7437 O O . ALA B 1 141 ? 13.688 -21.641 -3.756 1 94.56 141 ALA B O 1
ATOM 7438 N N . THR B 1 142 ? 13.664 -19.562 -4.711 1 94.06 142 THR B N 1
ATOM 7439 C CA . THR B 1 142 ? 13.617 -18.906 -3.408 1 94.06 142 THR B CA 1
ATOM 7440 C C . THR B 1 142 ? 12.242 -18.297 -3.16 1 94.06 142 THR B C 1
ATOM 7442 O O . THR B 1 142 ? 11.969 -17.797 -2.07 1 94.06 142 THR B O 1
ATOM 7445 N N . SER B 1 143 ? 11.336 -18.375 -4.098 1 91.62 143 SER B N 1
ATOM 7446 C CA . SER B 1 143 ? 10.031 -17.734 -3.984 1 91.62 143 SER B CA 1
ATOM 7447 C C . SER B 1 143 ? 9.25 -18.281 -2.791 1 91.62 143 SER B C 1
ATOM 7449 O O . SER B 1 143 ? 9.203 -19.484 -2.568 1 91.62 143 SER B O 1
ATOM 7451 N N . GLU B 1 144 ? 8.617 -17.406 -2.121 1 89.12 144 GLU B N 1
ATOM 7452 C CA . GLU B 1 144 ? 7.812 -17.781 -0.964 1 89.12 144 GLU B CA 1
ATOM 7453 C C . GLU B 1 144 ? 6.547 -18.516 -1.39 1 89.12 144 GLU B C 1
ATOM 7455 O O . GLU B 1 144 ? 5.906 -19.188 -0.571 1 89.12 144 GLU B O 1
ATOM 7460 N N . GLU B 1 145 ? 6.199 -18.406 -2.623 1 83.94 145 GLU B N 1
ATOM 7461 C CA . GLU B 1 145 ? 5.039 -19.125 -3.123 1 83.94 145 GLU B CA 1
ATOM 7462 C C . GLU B 1 145 ? 5.18 -20.625 -2.863 1 83.94 145 GLU B C 1
ATOM 7464 O O . GLU B 1 145 ? 4.195 -21.312 -2.555 1 83.94 145 GLU B O 1
ATOM 7469 N N . LEU B 1 146 ? 6.367 -21.141 -2.969 1 90.69 146 LEU B N 1
ATOM 7470 C CA . LEU B 1 146 ? 6.645 -22.578 -2.875 1 90.69 146 LEU B CA 1
ATOM 7471 C C . LEU B 1 146 ? 6.605 -23.047 -1.424 1 90.69 146 LEU B C 1
ATOM 7473 O O . LEU B 1 146 ? 6.703 -24.234 -1.151 1 90.69 146 LEU B O 1
ATOM 7477 N N . SER B 1 147 ? 6.426 -22.094 -0.523 1 88.12 147 SER B N 1
ATOM 7478 C CA . SER B 1 147 ? 6.301 -22.422 0.892 1 88.12 147 SER B CA 1
ATOM 7479 C C . SER B 1 147 ? 4.852 -22.719 1.265 1 88.12 147 SER B C 1
ATOM 7481 O O . SER B 1 147 ? 4.562 -23.094 2.4 1 88.12 147 SER B O 1
ATOM 7483 N N . LEU B 1 148 ? 3.988 -22.609 0.342 1 79 148 LEU B N 1
ATOM 7484 C CA . LEU B 1 148 ? 2.58 -22.891 0.595 1 79 148 LEU B CA 1
ATOM 7485 C C . LEU B 1 148 ? 2.34 -24.391 0.738 1 79 148 LEU B C 1
ATOM 7487 O O . LEU B 1 148 ? 3.006 -25.188 0.083 1 79 148 LEU B O 1
ATOM 7491 N N . PRO B 1 149 ? 1.351 -24.812 1.533 1 76.94 149 PRO B N 1
ATOM 7492 C CA . PRO B 1 149 ? 1.077 -26.219 1.788 1 76.94 149 PRO B CA 1
ATOM 7493 C C . PRO B 1 149 ? 0.642 -26.969 0.533 1 76.94 149 PRO B C 1
ATOM 7495 O O . PRO B 1 149 ? 0.697 -28.203 0.497 1 76.94 149 PRO B O 1
ATOM 7498 N N . TYR B 1 150 ? 0.303 -26.281 -0.461 1 73.81 150 TYR B N 1
ATOM 7499 C CA . TYR B 1 150 ? -0.105 -26.891 -1.718 1 73.81 150 TYR B CA 1
ATOM 7500 C C . TYR B 1 150 ? 1.034 -27.703 -2.322 1 73.81 150 TYR B C 1
ATOM 7502 O O . TYR B 1 150 ? 0.804 -28.734 -2.947 1 73.81 150 TYR B O 1
ATOM 7510 N N . PHE B 1 151 ? 2.236 -27.25 -2.098 1 86.31 151 PHE B N 1
ATOM 7511 C CA . PHE B 1 151 ? 3.391 -27.906 -2.705 1 86.31 151 PHE B CA 1
ATOM 7512 C C . PHE B 1 151 ? 3.971 -28.969 -1.772 1 86.31 151 PHE B C 1
ATOM 7514 O O . PHE B 1 151 ? 5.09 -28.812 -1.275 1 86.31 151 PHE B O 1
ATOM 7521 N N . LYS B 1 152 ? 3.367 -30.094 -1.744 1 87.44 152 LYS B N 1
ATOM 7522 C CA . LYS B 1 152 ? 3.678 -31.125 -0.763 1 87.44 152 LYS B CA 1
ATOM 7523 C C . LYS B 1 152 ? 4.953 -31.875 -1.14 1 87.44 152 LYS B C 1
ATOM 7525 O O . LYS B 1 152 ? 5.594 -32.5 -0.284 1 87.44 152 LYS B O 1
ATOM 7530 N N . THR B 1 153 ? 5.336 -31.875 -2.377 1 94.38 153 THR B N 1
ATOM 7531 C CA . THR B 1 153 ? 6.484 -32.656 -2.818 1 94.38 153 THR B CA 1
ATOM 7532 C C . THR B 1 153 ? 7.719 -31.781 -2.963 1 94.38 153 THR B C 1
ATOM 7534 O O . THR B 1 153 ? 8.758 -32.219 -3.449 1 94.38 153 THR B O 1
ATOM 7537 N N . PHE B 1 154 ? 7.605 -30.516 -2.539 1 95.69 154 PHE B N 1
ATOM 7538 C CA . PHE B 1 154 ? 8.68 -29.547 -2.764 1 95.69 154 PHE B CA 1
ATOM 7539 C C . PHE B 1 154 ? 9.555 -29.406 -1.524 1 95.69 154 PHE B C 1
ATOM 7541 O O . PHE B 1 154 ? 9.039 -29.297 -0.408 1 95.69 154 PHE B O 1
ATOM 7548 N N . PHE B 1 155 ? 10.891 -29.438 -1.743 1 96.81 155 PHE B N 1
ATOM 7549 C CA . PHE B 1 155 ? 11.891 -29.188 -0.715 1 96.81 155 PHE B CA 1
ATOM 7550 C C . PHE B 1 155 ? 12.969 -28.25 -1.227 1 96.81 155 PHE B C 1
ATOM 7552 O O . PHE B 1 155 ? 13.273 -28.234 -2.422 1 96.81 155 PHE B O 1
ATOM 7559 N N . ARG B 1 156 ? 13.531 -27.469 -0.301 1 96 156 ARG B N 1
ATOM 7560 C CA . ARG B 1 156 ? 14.648 -26.625 -0.726 1 96 156 ARG B CA 1
ATOM 7561 C C . ARG B 1 156 ? 15.609 -26.359 0.427 1 96 156 ARG B C 1
ATOM 7563 O O . ARG B 1 156 ? 15.18 -26.031 1.535 1 96 156 ARG B O 1
ATOM 7570 N N . PRO B 1 157 ? 16.906 -26.547 0.167 1 95 157 PRO B N 1
ATOM 7571 C CA . PRO B 1 157 ? 17.906 -26.172 1.172 1 95 157 PRO B CA 1
ATOM 7572 C C . PRO B 1 157 ? 18.188 -24.672 1.188 1 95 157 PRO B C 1
ATOM 7574 O O . PRO B 1 157 ? 18.719 -24.141 2.18 1 95 157 PRO B O 1
ATOM 7577 N N . VAL B 1 158 ? 17.922 -23.969 0.075 1 94.5 158 VAL B N 1
ATOM 7578 C CA . VAL B 1 158 ? 18.156 -22.531 -0.012 1 94.5 158 VAL B CA 1
ATOM 7579 C C . VAL B 1 158 ? 17.109 -21.781 0.792 1 94.5 158 VAL B C 1
ATOM 7581 O O . VAL B 1 158 ? 15.953 -22.219 0.877 1 94.5 158 VAL B O 1
ATOM 7584 N N . PRO B 1 159 ? 17.469 -20.703 1.424 1 93.56 159 PRO B N 1
ATOM 7585 C CA . PRO B 1 159 ? 16.484 -19.953 2.215 1 93.56 159 PRO B CA 1
ATOM 7586 C C . PRO B 1 159 ? 15.375 -19.344 1.358 1 93.56 159 PRO B C 1
ATOM 7588 O O . PRO B 1 159 ? 15.641 -18.844 0.268 1 93.56 159 PRO B O 1
ATOM 7591 N N . PRO B 1 160 ? 14.125 -19.391 1.831 1 92.81 160 PRO B N 1
ATOM 7592 C CA . PRO B 1 160 ? 13.039 -18.719 1.117 1 92.81 160 PRO B CA 1
ATOM 7593 C C . PRO B 1 160 ? 13.141 -17.203 1.18 1 92.81 160 PRO B C 1
ATOM 7595 O O . PRO B 1 160 ? 13.766 -16.656 2.092 1 92.81 160 PRO B O 1
ATOM 7598 N N . ASP B 1 161 ? 12.477 -16.531 0.292 1 93.56 161 ASP B N 1
ATOM 7599 C CA . ASP B 1 161 ? 12.578 -15.078 0.136 1 93.56 161 ASP B CA 1
ATOM 7600 C C . ASP B 1 161 ? 11.953 -14.352 1.326 1 93.56 161 ASP B C 1
ATOM 7602 O O . ASP B 1 161 ? 12.211 -13.172 1.544 1 93.56 161 ASP B O 1
ATOM 7606 N N . GLY B 1 162 ? 11.125 -15.07 2.061 1 90.75 162 GLY B N 1
ATOM 7607 C CA . GLY B 1 162 ? 10.672 -14.445 3.293 1 90.75 162 GLY B CA 1
ATOM 7608 C C . GLY B 1 162 ? 11.805 -14.016 4.199 1 90.75 162 GLY B C 1
ATOM 7609 O O . GLY B 1 162 ? 11.727 -12.961 4.844 1 90.75 162 GLY B O 1
ATOM 7610 N N . GLN B 1 163 ? 12.797 -14.844 4.203 1 93.44 163 GLN B N 1
ATOM 7611 C CA . GLN B 1 163 ? 13.977 -14.523 5.004 1 93.44 163 GLN B CA 1
ATOM 7612 C C . GLN B 1 163 ? 14.773 -13.383 4.371 1 93.44 163 GLN B C 1
ATOM 7614 O O . GLN B 1 163 ? 15.32 -12.531 5.078 1 93.44 163 GLN B O 1
ATOM 7619 N N . GLN B 1 164 ? 14.797 -13.398 3.1 1 95.19 164 GLN B N 1
ATOM 7620 C CA . GLN B 1 164 ? 15.5 -12.312 2.418 1 95.19 164 GLN B CA 1
ATOM 7621 C C . GLN B 1 164 ? 14.789 -10.977 2.635 1 95.19 164 GLN B C 1
ATOM 7623 O O . GLN B 1 164 ? 15.438 -9.938 2.775 1 95.19 164 GLN B O 1
ATOM 7628 N N . ALA B 1 165 ? 13.508 -11.008 2.582 1 95.5 165 ALA B N 1
ATOM 7629 C CA . ALA B 1 165 ? 12.727 -9.812 2.859 1 95.5 165 ALA B CA 1
ATOM 7630 C C . ALA B 1 165 ? 13.023 -9.273 4.258 1 95.5 165 ALA B C 1
ATOM 7632 O O . ALA B 1 165 ? 13.117 -8.055 4.453 1 95.5 165 ALA B O 1
ATOM 7633 N N . LYS B 1 166 ? 13.156 -10.164 5.207 1 94.81 166 LYS B N 1
ATOM 7634 C CA . LYS B 1 166 ? 13.516 -9.766 6.566 1 94.81 166 LYS B CA 1
ATOM 7635 C C . LYS B 1 166 ? 14.898 -9.117 6.602 1 94.81 166 LYS B C 1
ATOM 7637 O O . LYS B 1 166 ? 15.109 -8.133 7.316 1 94.81 166 LYS B O 1
ATOM 7642 N N . ALA B 1 167 ? 15.766 -9.695 5.844 1 96.31 167 ALA B N 1
ATOM 7643 C CA . ALA B 1 167 ? 17.109 -9.141 5.781 1 96.31 167 ALA B CA 1
ATOM 7644 C C . ALA B 1 167 ? 17.094 -7.727 5.211 1 96.31 167 ALA B C 1
ATOM 7646 O O . ALA B 1 167 ? 17.734 -6.824 5.754 1 96.31 167 ALA B O 1
ATOM 7647 N N . LEU B 1 168 ? 16.406 -7.562 4.152 1 97.5 168 LEU B N 1
ATOM 7648 C CA . LEU B 1 168 ? 16.312 -6.242 3.537 1 97.5 168 LEU B CA 1
ATOM 7649 C C . LEU B 1 168 ? 15.633 -5.25 4.473 1 97.5 168 LEU B C 1
ATOM 7651 O O . LEU B 1 168 ? 16.031 -4.082 4.543 1 97.5 168 LEU B O 1
ATOM 7655 N N . ALA B 1 169 ? 14.602 -5.715 5.121 1 96.88 169 ALA B N 1
ATOM 7656 C CA . ALA B 1 169 ? 13.922 -4.859 6.09 1 96.88 169 ALA B CA 1
ATOM 7657 C C . ALA B 1 169 ? 14.867 -4.43 7.207 1 96.88 169 ALA B C 1
ATOM 7659 O O . ALA B 1 169 ? 14.828 -3.283 7.656 1 96.88 169 ALA B O 1
ATOM 7660 N N . ASP B 1 170 ? 15.703 -5.367 7.68 1 97.06 170 ASP B N 1
ATOM 7661 C CA . ASP B 1 170 ? 16.688 -5.047 8.703 1 97.06 170 ASP B CA 1
ATOM 7662 C C . ASP B 1 170 ? 17.672 -3.992 8.211 1 97.06 170 ASP B C 1
ATOM 7664 O O . ASP B 1 170 ? 18.094 -3.121 8.969 1 97.06 170 ASP B O 1
ATOM 7668 N N . ILE B 1 171 ? 18 -4.066 6.984 1 97.12 171 ILE B N 1
ATOM 7669 C CA . ILE B 1 171 ? 18.906 -3.098 6.387 1 97.12 171 ILE B CA 1
ATOM 7670 C C . ILE B 1 171 ? 18.234 -1.726 6.332 1 97.12 171 ILE B C 1
ATOM 7672 O O . ILE B 1 171 ? 18.859 -0.714 6.676 1 97.12 171 ILE B O 1
ATOM 7676 N N . ILE B 1 172 ? 17.016 -1.72 5.91 1 97.19 172 ILE B N 1
ATOM 7677 C CA . ILE B 1 172 ? 16.266 -0.481 5.824 1 97.19 172 ILE B CA 1
ATOM 7678 C C . ILE B 1 172 ? 16.172 0.169 7.203 1 97.19 172 ILE B C 1
ATOM 7680 O O . ILE B 1 172 ? 16.391 1.374 7.344 1 97.19 172 ILE B O 1
ATOM 7684 N N . ASP B 1 173 ? 15.953 -0.613 8.195 1 96.12 173 ASP B N 1
ATOM 7685 C CA . ASP B 1 173 ? 15.852 -0.12 9.562 1 96.12 173 ASP B CA 1
ATOM 7686 C C . ASP B 1 173 ? 17.203 0.37 10.07 1 96.12 173 ASP B C 1
ATOM 7688 O O . ASP B 1 173 ? 17.281 1.382 10.766 1 96.12 173 ASP B O 1
ATOM 7692 N N . TYR B 1 174 ? 18.203 -0.374 9.758 1 95.88 174 TYR B N 1
ATOM 7693 C CA . TYR B 1 174 ? 19.547 -0.018 10.211 1 95.88 174 TYR B CA 1
ATOM 7694 C C . TYR B 1 174 ? 19.938 1.378 9.734 1 95.88 174 TYR B C 1
ATOM 7696 O O . TYR B 1 174 ? 20.484 2.172 10.5 1 95.88 174 TYR B O 1
ATOM 7704 N N . PHE B 1 175 ? 19.641 1.69 8.508 1 95.44 175 PHE B N 1
ATOM 7705 C CA . PHE B 1 175 ? 20.031 2.977 7.941 1 95.44 175 PHE B CA 1
ATOM 7706 C C . PHE B 1 175 ? 18.953 4.023 8.18 1 95.44 175 PHE B C 1
ATOM 7708 O O . PHE B 1 175 ? 19.062 5.16 7.723 1 95.44 175 PHE B O 1
ATOM 7715 N N . GLU B 1 176 ? 17.859 3.59 8.789 1 94.44 176 GLU B N 1
ATOM 7716 C CA . GLU B 1 176 ? 16.766 4.461 9.18 1 94.44 176 GLU B CA 1
ATOM 7717 C C . GLU B 1 176 ? 16.078 5.078 7.953 1 94.44 176 GLU B C 1
ATOM 7719 O O . GLU B 1 176 ? 15.789 6.277 7.941 1 94.44 176 GLU B O 1
ATOM 7724 N N . TRP B 1 177 ? 16.078 4.289 6.875 1 95.19 177 TRP B N 1
ATOM 7725 C CA . TRP B 1 177 ? 15.266 4.695 5.73 1 95.19 177 TRP B CA 1
ATOM 7726 C C . TRP B 1 177 ? 13.781 4.52 6.027 1 95.19 177 TRP B C 1
ATOM 7728 O O . TRP B 1 177 ? 13.312 3.402 6.258 1 95.19 177 TRP B O 1
ATOM 7738 N N . LYS B 1 178 ? 13.023 5.547 5.992 1 93.88 178 LYS B N 1
ATOM 7739 C CA . LYS B 1 178 ? 11.641 5.504 6.461 1 93.88 178 LYS B CA 1
ATOM 7740 C C . LYS B 1 178 ? 10.664 5.414 5.293 1 93.88 178 LYS B C 1
ATOM 7742 O O . LYS B 1 178 ? 9.492 5.066 5.48 1 93.88 178 LYS B O 1
ATOM 7747 N N . TYR B 1 179 ? 11.109 5.758 4.133 1 91.88 179 TYR B N 1
ATOM 7748 C CA . TYR B 1 179 ? 10.258 5.836 2.953 1 91.88 179 TYR B CA 1
ATOM 7749 C C . TYR B 1 179 ? 10.961 5.25 1.731 1 91.88 179 TYR B C 1
ATOM 7751 O O . TYR B 1 179 ? 11.945 5.809 1.251 1 91.88 179 TYR B O 1
ATOM 7759 N N . VAL B 1 180 ? 10.43 4.078 1.25 1 94.38 180 VAL B N 1
ATOM 7760 C CA . VAL B 1 180 ? 11.125 3.387 0.169 1 94.38 180 VAL B CA 1
ATOM 7761 C C . VAL B 1 180 ? 10.133 3.02 -0.933 1 94.38 180 VAL B C 1
ATOM 7763 O O . VAL B 1 180 ? 8.93 2.932 -0.688 1 94.38 180 VAL B O 1
ATOM 7766 N N . THR B 1 181 ? 10.641 2.914 -2.168 1 93.25 181 THR B N 1
ATOM 7767 C CA . THR B 1 181 ? 9.859 2.41 -3.295 1 93.25 181 THR B CA 1
ATOM 7768 C C . THR B 1 181 ? 10.281 0.988 -3.652 1 93.25 181 THR B C 1
ATOM 7770 O O . THR B 1 181 ? 11.469 0.655 -3.6 1 93.25 181 THR B O 1
ATOM 7773 N N . VAL B 1 182 ? 9.273 0.133 -3.975 1 93.94 182 VAL B N 1
ATOM 7774 C CA . VAL B 1 182 ? 9.57 -1.262 -4.285 1 93.94 182 VAL B CA 1
ATOM 7775 C C . VAL B 1 182 ? 9.047 -1.603 -5.68 1 93.94 182 VAL B C 1
ATOM 7777 O O . VAL B 1 182 ? 7.875 -1.359 -5.984 1 93.94 182 VAL B O 1
ATOM 7780 N N . ILE B 1 183 ? 9.93 -2.131 -6.508 1 93.5 183 ILE B N 1
ATOM 7781 C CA . ILE B 1 183 ? 9.586 -2.561 -7.859 1 93.5 183 ILE B CA 1
ATOM 7782 C C . ILE B 1 183 ? 9.93 -4.039 -8.031 1 93.5 183 ILE B C 1
ATOM 7784 O O . ILE B 1 183 ? 11.023 -4.473 -7.672 1 93.5 183 ILE B O 1
ATOM 7788 N N . GLY B 1 184 ? 8.977 -4.84 -8.492 1 91.94 184 GLY B N 1
ATOM 7789 C CA . GLY B 1 184 ? 9.211 -6.262 -8.688 1 91.94 184 GLY B CA 1
ATOM 7790 C C . GLY B 1 184 ? 8.82 -6.746 -10.07 1 91.94 184 GLY B C 1
ATOM 7791 O O . GLY B 1 184 ? 7.957 -6.152 -10.727 1 91.94 184 GLY B O 1
ATOM 7792 N N . VAL B 1 185 ? 9.555 -7.793 -10.523 1 88.69 185 VAL B N 1
ATOM 7793 C CA . VAL B 1 185 ? 9.148 -8.461 -11.75 1 88.69 185 VAL B CA 1
ATOM 7794 C C . VAL B 1 185 ? 7.855 -9.25 -11.516 1 88.69 185 VAL B C 1
ATOM 7796 O O . VAL B 1 185 ? 7.652 -9.797 -10.43 1 88.69 185 VAL B O 1
ATOM 7799 N N . ASP B 1 186 ? 7.066 -9.273 -12.586 1 79.38 186 ASP B N 1
ATOM 7800 C CA . ASP B 1 186 ? 5.754 -9.891 -12.469 1 79.38 186 ASP B CA 1
ATOM 7801 C C . ASP B 1 186 ? 5.84 -11.406 -12.641 1 79.38 186 ASP B C 1
ATOM 7803 O O . ASP B 1 186 ? 5.238 -11.969 -13.555 1 79.38 186 ASP B O 1
ATOM 7807 N N . THR B 1 187 ? 6.551 -12.078 -11.805 1 80.25 187 THR B N 1
ATOM 7808 C CA . THR B 1 187 ? 6.691 -13.523 -11.672 1 80.25 187 THR B CA 1
ATOM 7809 C C . THR B 1 187 ? 6.523 -13.953 -10.219 1 80.25 187 THR B C 1
ATOM 7811 O O . THR B 1 187 ? 6.379 -13.109 -9.328 1 80.25 187 THR B O 1
ATOM 7814 N N . SER B 1 188 ? 6.508 -15.242 -10.055 1 80.25 188 SER B N 1
ATOM 7815 C CA . SER B 1 188 ? 6.402 -15.734 -8.688 1 80.25 188 SER B CA 1
ATOM 7816 C C . SER B 1 188 ? 7.508 -15.164 -7.805 1 80.25 188 SER B C 1
ATOM 7818 O O . SER B 1 188 ? 7.254 -14.766 -6.668 1 80.25 188 SER B O 1
ATOM 7820 N N . TYR B 1 189 ? 8.672 -15.039 -8.344 1 88.69 189 TYR B N 1
ATOM 7821 C CA . TYR B 1 189 ? 9.828 -14.539 -7.609 1 88.69 189 TYR B CA 1
ATOM 7822 C C . TYR B 1 189 ? 9.625 -13.086 -7.191 1 88.69 189 TYR B C 1
ATOM 7824 O O . TYR B 1 189 ? 9.734 -12.75 -6.008 1 88.69 189 TYR B O 1
ATOM 7832 N N . GLY B 1 190 ? 9.281 -12.305 -8.156 1 89.75 190 GLY B N 1
ATOM 7833 C CA . GLY B 1 190 ? 9.141 -10.875 -7.898 1 89.75 190 GLY B CA 1
ATOM 7834 C C . GLY B 1 190 ? 7.949 -10.547 -7.02 1 89.75 190 GLY B C 1
ATOM 7835 O O . GLY B 1 190 ? 8.07 -9.773 -6.07 1 89.75 190 GLY B O 1
ATOM 7836 N N . ARG B 1 191 ? 6.93 -11.141 -7.27 1 80.94 191 ARG B N 1
ATOM 7837 C CA . ARG B 1 191 ? 5.691 -10.812 -6.566 1 80.94 191 ARG B CA 1
ATOM 7838 C C . ARG B 1 191 ? 5.777 -11.203 -5.094 1 80.94 191 ARG B C 1
ATOM 7840 O O . ARG B 1 191 ? 5.414 -10.422 -4.215 1 80.94 191 ARG B O 1
ATOM 7847 N N . TYR B 1 192 ? 6.223 -12.375 -4.863 1 84.88 192 TYR B N 1
ATOM 7848 C CA . TYR B 1 192 ? 6.23 -12.852 -3.482 1 84.88 192 TYR B CA 1
ATOM 7849 C C . TYR B 1 192 ? 7.375 -12.219 -2.699 1 84.88 192 TYR B C 1
ATOM 7851 O O . TYR B 1 192 ? 7.297 -12.078 -1.477 1 84.88 192 TYR B O 1
ATOM 7859 N N . GLY B 1 193 ? 8.406 -11.828 -3.453 1 92.19 193 GLY B N 1
ATOM 7860 C CA . GLY B 1 193 ? 9.445 -11.047 -2.797 1 92.19 193 GLY B CA 1
ATOM 7861 C C . GLY B 1 193 ? 8.961 -9.695 -2.316 1 92.19 193 GLY B C 1
ATOM 7862 O O . GLY B 1 193 ? 9.195 -9.32 -1.165 1 92.19 193 GLY B O 1
ATOM 7863 N N . VAL B 1 194 ? 8.281 -8.992 -3.232 1 91.06 194 VAL B N 1
ATOM 7864 C CA . VAL B 1 194 ? 7.742 -7.68 -2.918 1 91.06 194 VAL B CA 1
ATOM 7865 C C . VAL B 1 194 ? 6.727 -7.797 -1.782 1 91.06 194 VAL B C 1
ATOM 7867 O O . VAL B 1 194 ? 6.734 -6.988 -0.851 1 91.06 194 VAL B O 1
ATOM 7870 N N . MET B 1 195 ? 5.949 -8.812 -1.83 1 81.19 195 MET B N 1
ATOM 7871 C CA . MET B 1 195 ? 4.945 -9.031 -0.793 1 81.19 195 MET B CA 1
ATOM 7872 C C . MET B 1 195 ? 5.605 -9.297 0.557 1 81.19 195 MET B C 1
ATOM 7874 O O . MET B 1 195 ? 5.102 -8.859 1.594 1 81.19 195 MET B O 1
ATOM 7878 N N . GLY B 1 196 ? 6.668 -10.102 0.524 1 87.31 196 GLY B N 1
ATOM 7879 C CA . GLY B 1 196 ? 7.41 -10.328 1.754 1 87.31 196 GLY B CA 1
ATOM 7880 C C . GLY B 1 196 ? 7.883 -9.039 2.41 1 87.31 196 GLY B C 1
ATOM 7881 O O . GLY B 1 196 ? 7.777 -8.891 3.629 1 87.31 196 GLY B O 1
ATOM 7882 N N . LEU B 1 197 ? 8.305 -8.141 1.604 1 93.06 197 LEU B N 1
ATOM 7883 C CA . LEU B 1 197 ? 8.789 -6.867 2.135 1 93.06 197 LEU B CA 1
ATOM 7884 C C . LEU B 1 197 ? 7.633 -6.008 2.625 1 93.06 197 LEU B C 1
ATOM 7886 O O . LEU B 1 197 ? 7.762 -5.297 3.625 1 93.06 197 LEU B O 1
ATOM 7890 N N . GLU B 1 198 ? 6.566 -6.012 1.898 1 84.12 198 GLU B N 1
ATOM 7891 C CA . GLU B 1 198 ? 5.371 -5.293 2.322 1 84.12 198 GLU B CA 1
ATOM 7892 C C . GLU B 1 198 ? 4.895 -5.766 3.693 1 84.12 198 GLU B C 1
ATOM 7894 O O . GLU B 1 198 ? 4.516 -4.953 4.539 1 84.12 198 GLU B O 1
ATOM 7899 N N . ASN B 1 199 ? 4.895 -7.027 3.852 1 80.38 199 ASN B N 1
ATOM 7900 C CA . ASN B 1 199 ? 4.496 -7.602 5.133 1 80.38 199 ASN B CA 1
ATOM 7901 C C . ASN B 1 199 ? 5.426 -7.152 6.262 1 80.38 199 ASN B C 1
ATOM 7903 O O . ASN B 1 199 ? 4.969 -6.879 7.371 1 80.38 199 ASN B O 1
ATOM 7907 N N . GLU B 1 200 ? 6.691 -7.133 5.953 1 90 200 GLU B N 1
ATOM 7908 C CA . GLU B 1 200 ? 7.66 -6.672 6.945 1 90 200 GLU B CA 1
ATOM 7909 C C . GLU B 1 200 ? 7.418 -5.207 7.312 1 90 200 GLU B C 1
ATOM 7911 O O . GLU B 1 200 ? 7.516 -4.832 8.484 1 90 200 GLU B O 1
ATOM 7916 N N . ALA B 1 201 ? 7.18 -4.359 6.312 1 90.5 201 ALA B N 1
ATOM 7917 C CA . ALA B 1 201 ? 6.922 -2.941 6.551 1 90.5 201 ALA B CA 1
ATOM 7918 C C . ALA B 1 201 ? 5.711 -2.746 7.461 1 90.5 201 ALA B C 1
ATOM 7920 O O . ALA B 1 201 ? 5.742 -1.919 8.375 1 90.5 201 ALA B O 1
ATOM 7921 N N . GLN B 1 202 ? 4.699 -3.521 7.223 1 75.44 202 GLN B N 1
ATOM 7922 C CA . GLN B 1 202 ? 3.459 -3.416 7.984 1 75.44 202 GLN B CA 1
ATOM 7923 C C . GLN B 1 202 ? 3.648 -3.906 9.414 1 75.44 202 GLN B C 1
ATOM 7925 O O . GLN B 1 202 ? 3.154 -3.287 10.359 1 75.44 202 GLN B O 1
ATOM 7930 N N . GLU B 1 203 ? 4.297 -5.02 9.547 1 78.12 203 GLU B N 1
ATOM 7931 C CA . GLU B 1 203 ? 4.477 -5.629 10.859 1 78.12 203 GLU B CA 1
ATOM 7932 C C . GLU B 1 203 ? 5.391 -4.785 11.734 1 78.12 203 GLU B C 1
ATOM 7934 O O . GLU B 1 203 ? 5.16 -4.66 12.945 1 78.12 203 GLU B O 1
ATOM 7939 N N . ARG B 1 204 ? 6.418 -4.184 11.102 1 86.75 204 ARG B N 1
ATOM 7940 C CA . ARG B 1 204 ? 7.398 -3.408 11.852 1 86.75 204 ARG B CA 1
ATOM 7941 C C . ARG B 1 204 ? 6.891 -1.992 12.117 1 86.75 204 ARG B C 1
ATOM 7943 O O . ARG B 1 204 ? 7.129 -1.432 13.188 1 86.75 204 ARG B O 1
ATOM 7950 N N . GLY B 1 205 ? 6.344 -1.381 11.172 1 85.62 205 GLY B N 1
ATOM 7951 C CA . GLY B 1 205 ? 5.859 -0.014 11.281 1 85.62 205 GLY B CA 1
ATOM 7952 C C . GLY B 1 205 ? 6.977 1.015 11.289 1 85.62 205 GLY B C 1
ATOM 7953 O O . GLY B 1 205 ? 6.746 2.186 11.602 1 85.62 205 GLY B O 1
ATOM 7954 N N . THR B 1 206 ? 8.188 0.579 11.039 1 92.69 206 THR B N 1
ATOM 7955 C CA . THR B 1 206 ? 9.336 1.474 11.125 1 92.69 206 THR B CA 1
ATOM 7956 C C . THR B 1 206 ? 9.578 2.178 9.797 1 92.69 206 THR B C 1
ATOM 7958 O O . THR B 1 206 ? 10.266 3.201 9.742 1 92.69 206 THR B O 1
ATOM 7961 N N . PHE B 1 207 ? 9.117 1.631 8.688 1 93.31 207 PHE B N 1
ATOM 7962 C CA . PHE B 1 207 ? 9.234 2.264 7.379 1 93.31 207 PHE B CA 1
ATOM 7963 C C . PHE B 1 207 ? 7.977 2.025 6.551 1 93.31 207 PHE B C 1
ATOM 7965 O O . PHE B 1 207 ? 7.168 1.152 6.879 1 93.31 207 PHE B O 1
ATOM 7972 N N . CYS B 1 208 ? 7.82 2.875 5.57 1 87.19 208 CYS B N 1
ATOM 7973 C CA . CYS B 1 208 ? 6.664 2.781 4.688 1 87.19 208 CYS B CA 1
ATOM 7974 C C . CYS B 1 208 ? 7.102 2.617 3.236 1 87.19 208 CYS B C 1
ATOM 7976 O O . CYS B 1 208 ? 8.195 3.047 2.859 1 87.19 208 CYS B O 1
ATOM 7978 N N . ILE B 1 209 ? 6.281 1.866 2.541 1 87.19 209 ILE B N 1
ATOM 7979 C CA . ILE B 1 209 ? 6.512 1.719 1.108 1 87.19 209 ILE B CA 1
ATOM 7980 C C . ILE B 1 209 ? 5.688 2.756 0.345 1 87.19 209 ILE B C 1
ATOM 7982 O O . ILE B 1 209 ? 4.457 2.758 0.42 1 87.19 209 ILE B O 1
ATOM 7986 N N . ALA B 1 210 ? 6.43 3.639 -0.316 1 83.31 210 ALA B N 1
ATOM 7987 C CA . ALA B 1 210 ? 5.793 4.734 -1.043 1 83.31 210 ALA B CA 1
ATOM 7988 C C . ALA B 1 210 ? 4.938 4.207 -2.191 1 83.31 210 ALA B C 1
ATOM 7990 O O . ALA B 1 210 ? 3.834 4.699 -2.43 1 83.31 210 ALA B O 1
ATOM 7991 N N . GLN B 1 211 ? 5.527 3.271 -2.895 1 79 211 GLN B N 1
ATOM 7992 C CA . GLN B 1 211 ? 4.859 2.725 -4.07 1 79 211 GLN B CA 1
ATOM 7993 C C . GLN B 1 211 ? 5.359 1.318 -4.387 1 79 211 GLN B C 1
ATOM 7995 O O . GLN B 1 211 ? 6.555 1.037 -4.266 1 79 211 GLN B O 1
ATOM 8000 N N . VAL B 1 212 ? 4.379 0.444 -4.723 1 83.44 212 VAL B N 1
ATOM 8001 C CA . VAL B 1 212 ? 4.699 -0.888 -5.227 1 83.44 212 VAL B CA 1
ATOM 8002 C C . VAL B 1 212 ? 4.324 -0.989 -6.703 1 83.44 212 VAL B C 1
ATOM 8004 O O . VAL B 1 212 ? 3.199 -0.657 -7.086 1 83.44 212 VAL B O 1
ATOM 8007 N N . SER B 1 213 ? 5.277 -1.321 -7.543 1 83 213 SER B N 1
ATOM 8008 C CA . SER B 1 213 ? 5.012 -1.468 -8.969 1 83 213 SER B CA 1
ATOM 8009 C C . SER B 1 213 ? 5.57 -2.783 -9.508 1 83 213 SER B C 1
ATOM 8011 O O . SER B 1 213 ? 6.527 -3.326 -8.953 1 83 213 SER B O 1
ATOM 8013 N N . TYR B 1 214 ? 4.91 -3.316 -10.539 1 81.38 214 TYR B N 1
ATOM 8014 C CA . TYR B 1 214 ? 5.363 -4.543 -11.188 1 81.38 214 TYR B CA 1
ATOM 8015 C C . TYR B 1 214 ? 5.598 -4.32 -12.672 1 81.38 214 TYR B C 1
ATOM 8017 O O . TYR B 1 214 ? 4.926 -3.492 -13.297 1 81.38 214 TYR B O 1
ATOM 8025 N N . PHE B 1 215 ? 6.602 -4.992 -13.211 1 82.81 215 PHE B N 1
ATOM 8026 C CA . PHE B 1 215 ? 6.805 -5.02 -14.656 1 82.81 215 PHE B CA 1
ATOM 8027 C C . PHE B 1 215 ? 6.875 -6.457 -15.164 1 82.81 215 PHE B C 1
ATOM 8029 O O . PHE B 1 215 ? 7.355 -7.348 -14.461 1 82.81 215 PHE B O 1
ATOM 8036 N N . PRO B 1 216 ? 6.379 -6.707 -16.344 1 75.06 216 PRO B N 1
ATOM 8037 C CA . PRO B 1 216 ? 6.328 -8.078 -16.859 1 75.06 216 PRO B CA 1
ATOM 8038 C C . PRO B 1 216 ? 7.707 -8.625 -17.219 1 75.06 216 PRO B C 1
ATOM 8040 O O . PRO B 1 216 ? 8.648 -7.855 -17.406 1 75.06 216 PRO B O 1
ATOM 8043 N N . SER B 1 217 ? 7.824 -9.961 -17.141 1 75.06 217 SER B N 1
ATOM 8044 C CA . SER B 1 217 ? 9.094 -10.609 -17.453 1 75.06 217 SER B CA 1
ATOM 8045 C C . SER B 1 217 ? 9.367 -10.602 -18.953 1 75.06 217 SER B C 1
ATOM 8047 O O . SER B 1 217 ? 10.508 -10.789 -19.391 1 75.06 217 SER B O 1
ATOM 8049 N N . THR B 1 218 ? 8.281 -10.453 -19.719 1 65.81 218 THR B N 1
ATOM 8050 C CA . THR B 1 218 ? 8.422 -10.352 -21.172 1 65.81 218 THR B CA 1
ATOM 8051 C C . THR B 1 218 ? 7.664 -9.148 -21.703 1 65.81 218 THR B C 1
ATOM 8053 O O . THR B 1 218 ? 6.695 -8.695 -21.094 1 65.81 218 THR B O 1
ATOM 8056 N N . GLY B 1 219 ? 8.07 -8.609 -22.844 1 61.66 219 GLY B N 1
ATOM 8057 C CA . GLY B 1 219 ? 7.379 -7.488 -23.469 1 61.66 219 GLY B CA 1
ATOM 8058 C C . GLY B 1 219 ? 7.309 -6.266 -22.562 1 61.66 219 GLY B C 1
ATOM 8059 O O . GLY B 1 219 ? 6.305 -5.547 -22.562 1 61.66 219 GLY B O 1
ATOM 8060 N N . TYR B 1 220 ? 8.195 -6.043 -21.797 1 65.56 220 TYR B N 1
ATOM 8061 C CA . TYR B 1 220 ? 8.188 -5.16 -20.641 1 65.56 220 TYR B CA 1
ATOM 8062 C C . TYR B 1 220 ? 8.641 -3.758 -21.016 1 65.56 220 TYR B C 1
ATOM 8064 O O . TYR B 1 220 ? 8.633 -2.85 -20.172 1 65.56 220 TYR B O 1
ATOM 8072 N N . GLN B 1 221 ? 8.945 -3.545 -22.188 1 76.56 221 GLN B N 1
ATOM 8073 C CA . GLN B 1 221 ? 9.703 -2.328 -22.469 1 76.56 221 GLN B CA 1
ATOM 8074 C C . GLN B 1 221 ? 8.867 -1.083 -22.172 1 76.56 221 GLN B C 1
ATOM 8076 O O . GLN B 1 221 ? 9.344 -0.15 -21.531 1 76.56 221 GLN B O 1
ATOM 8081 N N . THR B 1 222 ? 7.719 -1.124 -22.609 1 79.69 222 THR B N 1
ATOM 8082 C CA . THR B 1 222 ? 6.895 0.065 -22.422 1 79.69 222 THR B CA 1
ATOM 8083 C C . THR B 1 222 ? 6.57 0.27 -20.953 1 79.69 222 THR B C 1
ATOM 8085 O O . THR B 1 222 ? 6.605 1.397 -20.453 1 79.69 222 THR B O 1
ATOM 8088 N N . LYS B 1 223 ? 6.312 -0.705 -20.266 1 80.75 223 LYS B N 1
ATOM 8089 C CA . LYS B 1 223 ? 5.98 -0.61 -18.844 1 80.75 223 LYS B CA 1
ATOM 8090 C C . LYS B 1 223 ? 7.199 -0.198 -18.016 1 80.75 223 LYS B C 1
ATOM 8092 O O . LYS B 1 223 ? 7.082 0.588 -17.078 1 80.75 223 LYS B O 1
ATOM 8097 N N . ILE B 1 224 ? 8.367 -0.733 -18.359 1 90.38 224 ILE B N 1
ATOM 8098 C CA . ILE B 1 224 ? 9.602 -0.373 -17.656 1 90.38 224 ILE B CA 1
ATOM 8099 C C . ILE B 1 224 ? 9.875 1.117 -17.844 1 90.38 224 ILE B C 1
ATOM 8101 O O . ILE B 1 224 ? 10.227 1.812 -16.891 1 90.38 224 ILE B O 1
ATOM 8105 N N . ALA B 1 225 ? 9.648 1.587 -19.078 1 91.94 225 ALA B N 1
ATOM 8106 C CA . ALA B 1 225 ? 9.906 2.996 -19.359 1 91.94 225 ALA B CA 1
ATOM 8107 C C . ALA B 1 225 ? 9.008 3.896 -18.516 1 91.94 225 ALA B C 1
ATOM 8109 O O . ALA B 1 225 ? 9.461 4.906 -17.984 1 91.94 225 ALA B O 1
ATOM 8110 N N . SER B 1 226 ? 7.832 3.52 -18.422 1 88.25 226 SER B N 1
ATOM 8111 C CA . SER B 1 226 ? 6.883 4.305 -17.641 1 88.25 226 SER B CA 1
ATOM 8112 C C . SER B 1 226 ? 7.25 4.305 -16.156 1 88.25 226 SER B C 1
ATOM 8114 O O . SER B 1 226 ? 7.16 5.336 -15.484 1 88.25 226 SER B O 1
ATOM 8116 N N . LEU B 1 227 ? 7.637 3.23 -15.664 1 89.75 227 LEU B N 1
ATOM 8117 C CA . LEU B 1 227 ? 7.996 3.109 -14.258 1 89.75 227 LEU B CA 1
ATOM 8118 C C . LEU B 1 227 ? 9.25 3.926 -13.945 1 89.75 227 LEU B C 1
ATOM 8120 O O . LEU B 1 227 ? 9.328 4.574 -12.898 1 89.75 227 LEU B O 1
ATOM 8124 N N . VAL B 1 228 ? 10.188 3.896 -14.836 1 93.94 228 VAL B N 1
ATOM 8125 C CA . VAL B 1 228 ? 11.43 4.637 -14.633 1 93.94 228 VAL B CA 1
ATOM 8126 C C . VAL B 1 228 ? 11.148 6.137 -14.656 1 93.94 228 VAL B C 1
ATOM 8128 O O . VAL B 1 228 ? 11.742 6.898 -13.891 1 93.94 228 VAL B O 1
ATOM 8131 N N . THR B 1 229 ? 10.25 6.559 -15.484 1 91.81 229 THR B N 1
ATOM 8132 C CA . THR B 1 229 ? 9.867 7.965 -15.516 1 91.81 229 THR B CA 1
ATOM 8133 C C . THR B 1 229 ? 9.258 8.391 -14.18 1 91.81 229 THR B C 1
ATOM 8135 O O . THR B 1 229 ? 9.523 9.492 -13.695 1 91.81 229 THR B O 1
ATOM 8138 N N . LYS B 1 230 ? 8.516 7.539 -13.602 1 85.31 230 LYS B N 1
ATOM 8139 C CA . LYS B 1 230 ? 7.91 7.82 -12.305 1 85.31 230 LYS B CA 1
ATOM 8140 C C . LYS B 1 230 ? 8.969 7.953 -11.219 1 85.31 230 LYS B C 1
ATOM 8142 O O . LYS B 1 230 ? 8.852 8.789 -10.32 1 85.31 230 LYS B O 1
ATOM 8147 N N . ILE B 1 231 ? 9.961 7.125 -11.242 1 90.12 231 ILE B N 1
ATOM 8148 C CA . ILE B 1 231 ? 11.055 7.176 -10.281 1 90.12 231 ILE B CA 1
ATOM 8149 C C . ILE B 1 231 ? 11.805 8.492 -10.422 1 90.12 231 ILE B C 1
ATOM 8151 O O . ILE B 1 231 ? 12.195 9.102 -9.43 1 90.12 231 ILE B O 1
ATOM 8155 N N . LYS B 1 232 ? 11.945 8.875 -11.664 1 89.56 232 LYS B N 1
ATOM 8156 C CA . LYS B 1 232 ? 12.68 10.102 -11.953 1 89.56 232 LYS B CA 1
ATOM 8157 C C . LYS B 1 232 ? 11.969 11.32 -11.367 1 89.56 232 LYS B C 1
ATOM 8159 O O . LYS B 1 232 ? 12.617 12.234 -10.867 1 89.56 232 LYS B O 1
ATOM 8164 N N . THR B 1 233 ? 10.734 11.25 -11.305 1 85.44 233 THR B N 1
ATOM 8165 C CA . THR B 1 233 ? 9.945 12.406 -10.891 1 85.44 233 THR B CA 1
ATOM 8166 C C . THR B 1 233 ? 9.688 12.375 -9.391 1 85.44 233 THR B C 1
ATOM 8168 O O . THR B 1 233 ? 9.305 13.383 -8.797 1 85.44 233 THR B O 1
ATOM 8171 N N . ALA B 1 234 ? 9.906 11.242 -8.773 1 80.44 234 ALA B N 1
ATOM 8172 C CA . ALA B 1 234 ? 9.688 11.109 -7.332 1 80.44 234 ALA B CA 1
ATOM 8173 C C . ALA B 1 234 ? 10.867 11.664 -6.543 1 80.44 234 ALA B C 1
ATOM 8175 O O . ALA B 1 234 ? 11.852 10.969 -6.316 1 80.44 234 ALA B O 1
ATOM 8176 N N . ASN B 1 235 ? 10.75 12.82 -6.023 1 76.5 235 ASN B N 1
ATOM 8177 C CA . ASN B 1 235 ? 11.859 13.5 -5.359 1 76.5 235 ASN B CA 1
ATOM 8178 C C . ASN B 1 235 ? 12 13.055 -3.906 1 76.5 235 ASN B C 1
ATOM 8180 O O . ASN B 1 235 ? 13.07 13.195 -3.311 1 76.5 235 ASN B O 1
ATOM 8184 N N . ASP B 1 236 ? 11.016 12.469 -3.361 1 75.38 236 ASP B N 1
ATOM 8185 C CA . ASP B 1 236 ? 11.031 12.164 -1.934 1 75.38 236 ASP B CA 1
ATOM 8186 C C . ASP B 1 236 ? 11.547 10.742 -1.683 1 75.38 236 ASP B C 1
ATOM 8188 O O . ASP B 1 236 ? 11.836 10.375 -0.543 1 75.38 236 ASP B O 1
ATOM 8192 N N . VAL B 1 237 ? 11.672 9.992 -2.75 1 84.81 237 VAL B N 1
ATOM 8193 C CA . VAL B 1 237 ? 12.102 8.609 -2.561 1 84.81 237 VAL B CA 1
ATOM 8194 C C . VAL B 1 237 ? 13.5 8.414 -3.15 1 84.81 237 VAL B C 1
ATOM 8196 O O . VAL B 1 237 ? 13.688 8.531 -4.363 1 84.81 237 VAL B O 1
ATOM 8199 N N . ASN B 1 238 ? 14.445 8.102 -2.277 1 92.31 238 ASN B N 1
ATOM 8200 C CA . ASN B 1 238 ? 15.82 7.957 -2.727 1 92.31 238 ASN B CA 1
ATOM 8201 C C . ASN B 1 238 ? 16.297 6.508 -2.641 1 92.31 238 ASN B C 1
ATOM 8203 O O . ASN B 1 238 ? 17.344 6.16 -3.174 1 92.31 238 ASN B O 1
ATOM 8207 N N . VAL B 1 239 ? 15.594 5.742 -1.959 1 95.75 239 VAL B N 1
ATOM 8208 C CA . VAL B 1 239 ? 15.953 4.332 -1.846 1 95.75 239 VAL B CA 1
ATOM 8209 C C . VAL B 1 239 ? 14.922 3.479 -2.586 1 95.75 239 VAL B C 1
ATOM 8211 O O . VAL B 1 239 ? 13.719 3.586 -2.332 1 95.75 239 VAL B O 1
ATOM 8214 N N . ILE B 1 240 ? 15.383 2.635 -3.525 1 96.81 240 ILE B N 1
ATOM 8215 C CA . ILE B 1 240 ? 14.516 1.823 -4.371 1 96.81 240 ILE B CA 1
ATOM 8216 C C . ILE B 1 240 ? 14.922 0.355 -4.27 1 96.81 240 ILE B C 1
ATOM 8218 O O . ILE B 1 240 ? 16.094 0.015 -4.469 1 96.81 240 ILE B O 1
ATOM 8222 N N . VAL B 1 241 ? 13.977 -0.505 -3.953 1 97.62 241 VAL B N 1
ATOM 8223 C CA . VAL B 1 241 ? 14.195 -1.947 -3.973 1 97.62 241 VAL B CA 1
ATOM 8224 C C . VAL B 1 241 ? 13.781 -2.518 -5.328 1 97.62 241 VAL B C 1
ATOM 8226 O O . VAL B 1 241 ? 12.641 -2.334 -5.762 1 97.62 241 VAL B O 1
ATOM 8229 N N . LEU B 1 242 ? 14.672 -3.121 -6.035 1 97.31 242 LEU B N 1
ATOM 8230 C CA . LEU B 1 242 ? 14.367 -3.783 -7.301 1 97.31 242 LEU B CA 1
ATOM 8231 C C . LEU B 1 242 ? 14.453 -5.301 -7.152 1 97.31 242 LEU B C 1
ATOM 8233 O O . LEU B 1 242 ? 15.555 -5.859 -7.078 1 97.31 242 LEU B O 1
ATOM 8237 N N . TRP B 1 243 ? 13.266 -5.93 -7.074 1 96.56 243 TRP B N 1
ATOM 8238 C CA . TRP B 1 243 ? 13.18 -7.379 -6.914 1 96.56 243 TRP B CA 1
ATOM 8239 C C . TRP B 1 243 ? 12.977 -8.07 -8.258 1 96.56 243 TRP B C 1
ATOM 8241 O O . TRP B 1 243 ? 11.844 -8.234 -8.711 1 96.56 243 TRP B O 1
ATOM 8251 N N . GLY B 1 244 ? 14.07 -8.508 -8.852 1 92.31 244 GLY B N 1
ATOM 8252 C CA . GLY B 1 244 ? 14.008 -9.156 -10.156 1 92.31 244 GLY B CA 1
ATOM 8253 C C . GLY B 1 244 ? 15.18 -10.086 -10.406 1 92.31 244 GLY B C 1
ATOM 8254 O O . GLY B 1 244 ? 16.156 -10.086 -9.656 1 92.31 244 GLY B O 1
ATOM 8255 N N . ASP B 1 245 ? 15.031 -10.914 -11.391 1 88.5 245 ASP B N 1
ATOM 8256 C CA . ASP B 1 245 ? 16.125 -11.781 -11.812 1 88.5 245 ASP B CA 1
ATOM 8257 C C . ASP B 1 245 ? 17.188 -10.992 -12.594 1 88.5 245 ASP B C 1
ATOM 8259 O O . ASP B 1 245 ? 16.969 -9.812 -12.906 1 88.5 245 ASP B O 1
ATOM 8263 N N . PRO B 1 246 ? 18.297 -11.578 -12.875 1 87.06 246 PRO B N 1
ATOM 8264 C CA . PRO B 1 246 ? 19.375 -10.844 -13.516 1 87.06 246 PRO B CA 1
ATOM 8265 C C . PRO B 1 246 ? 18.969 -10.234 -14.859 1 87.06 246 PRO B C 1
ATOM 8267 O O . PRO B 1 246 ? 19.188 -9.039 -15.086 1 87.06 246 PRO B O 1
ATOM 8270 N N . THR B 1 247 ? 18.297 -11 -15.68 1 81.94 247 THR B N 1
ATOM 8271 C CA . THR B 1 247 ? 17.969 -10.539 -17.031 1 81.94 247 THR B CA 1
ATOM 8272 C C . THR B 1 247 ? 16.984 -9.375 -16.984 1 81.94 247 THR B C 1
ATOM 8274 O O . THR B 1 247 ? 17.203 -8.352 -17.641 1 81.94 247 THR B O 1
ATOM 8277 N N . THR B 1 248 ? 16 -9.523 -16.203 1 87 248 THR B N 1
ATOM 8278 C CA . THR B 1 248 ? 14.969 -8.492 -16.141 1 87 248 THR B CA 1
ATOM 8279 C C . THR B 1 248 ? 15.492 -7.25 -15.422 1 87 248 THR B C 1
ATOM 8281 O O . THR B 1 248 ? 15.133 -6.125 -15.781 1 87 248 THR B O 1
ATOM 8284 N N . SER B 1 249 ? 16.328 -7.457 -14.422 1 92.94 249 SER B N 1
ATOM 8285 C CA . SER B 1 249 ? 16.875 -6.332 -13.68 1 92.94 249 SER B CA 1
ATOM 8286 C C . SER B 1 249 ? 17.844 -5.527 -14.531 1 92.94 249 SER B C 1
ATOM 8288 O O . SER B 1 249 ? 17.875 -4.297 -14.453 1 92.94 249 SER B O 1
ATOM 8290 N N . ILE B 1 250 ? 18.609 -6.23 -15.352 1 91.25 250 ILE B N 1
ATOM 8291 C CA . ILE B 1 250 ? 19.531 -5.555 -16.25 1 91.25 250 ILE B CA 1
ATOM 8292 C C . ILE B 1 250 ? 18.75 -4.691 -17.25 1 91.25 250 ILE B C 1
ATOM 8294 O O . ILE B 1 250 ? 19.125 -3.547 -17.5 1 91.25 250 ILE B O 1
ATOM 8298 N N . ALA B 1 251 ? 17.688 -5.254 -17.734 1 89.38 251 ALA B N 1
ATOM 8299 C CA . ALA B 1 251 ? 16.859 -4.504 -18.672 1 89.38 251 ALA B CA 1
ATOM 8300 C C . ALA B 1 251 ? 16.266 -3.26 -18 1 89.38 251 ALA B C 1
ATOM 8302 O O . ALA B 1 251 ? 16.219 -2.189 -18.609 1 89.38 251 ALA B O 1
ATOM 8303 N N . PHE B 1 252 ? 15.82 -3.434 -16.844 1 94.69 252 PHE B N 1
ATOM 8304 C CA . PHE B 1 252 ? 15.242 -2.322 -16.094 1 94.69 252 PHE B CA 1
ATOM 8305 C C . PHE B 1 252 ? 16.266 -1.228 -15.859 1 94.69 252 PHE B C 1
ATOM 8307 O O . PHE B 1 252 ? 16 -0.047 -16.094 1 94.69 252 PHE B O 1
ATOM 8314 N N . LEU B 1 253 ? 17.484 -1.588 -15.414 1 95.62 253 LEU B N 1
ATOM 8315 C CA . LEU B 1 253 ? 18.531 -0.637 -15.062 1 95.62 253 LEU B CA 1
ATOM 8316 C C . LEU B 1 253 ? 19.109 0.026 -16.312 1 95.62 253 LEU B C 1
ATOM 8318 O O . LEU B 1 253 ? 19.562 1.169 -16.266 1 95.62 253 LEU B O 1
ATOM 8322 N N . GLU B 1 254 ? 19.031 -0.763 -17.406 1 94 254 GLU B N 1
ATOM 8323 C CA . GLU B 1 254 ? 19.422 -0.141 -18.672 1 94 254 GLU B CA 1
ATOM 8324 C C . GLU B 1 254 ? 18.484 1.005 -19.031 1 94 254 GLU B C 1
ATOM 8326 O O . GLU B 1 254 ? 18.922 2.041 -19.531 1 94 254 GLU B O 1
ATOM 8331 N N . GLU B 1 255 ? 17.219 0.774 -18.812 1 94.56 255 GLU B N 1
ATOM 8332 C CA . GLU B 1 255 ? 16.25 1.844 -19.047 1 94.56 255 GLU B CA 1
ATOM 8333 C C . GLU B 1 255 ? 16.5 3.021 -18.109 1 94.56 255 GLU B C 1
ATOM 8335 O O . GLU B 1 255 ? 16.328 4.18 -18.5 1 94.56 255 GLU B O 1
ATOM 8340 N N . VAL B 1 256 ? 16.875 2.752 -16.875 1 95.94 256 VAL B N 1
ATOM 8341 C CA . VAL B 1 256 ? 17.203 3.789 -15.898 1 95.94 256 VAL B CA 1
ATOM 8342 C C . VAL B 1 256 ? 18.375 4.625 -16.406 1 95.94 256 VAL B C 1
ATOM 8344 O O . VAL B 1 256 ? 18.359 5.855 -16.297 1 95.94 256 VAL B O 1
ATOM 8347 N N . ARG B 1 257 ? 19.344 3.986 -16.938 1 95.31 257 ARG B N 1
ATOM 8348 C CA . ARG B 1 257 ? 20.516 4.664 -17.516 1 95.31 257 ARG B CA 1
ATOM 8349 C C . ARG B 1 257 ? 20.109 5.539 -18.703 1 95.31 257 ARG B C 1
ATOM 8351 O O . ARG B 1 257 ? 20.516 6.695 -18.797 1 95.31 257 ARG B O 1
ATOM 8358 N N . LYS B 1 258 ? 19.297 4.98 -19.547 1 95.06 258 LYS B N 1
ATOM 8359 C CA . LYS B 1 258 ? 18.859 5.695 -20.75 1 95.06 258 LYS B CA 1
ATOM 8360 C C . LYS B 1 258 ? 18.125 6.98 -20.391 1 95.06 258 LYS B C 1
ATOM 8362 O O . LYS B 1 258 ? 18.281 8 -21.062 1 95.06 258 LYS B O 1
ATOM 8367 N N . GLN B 1 259 ? 17.375 6.891 -19.312 1 95 259 GLN B N 1
ATOM 8368 C CA . GLN B 1 259 ? 16.578 8.047 -18.922 1 95 259 GLN B CA 1
ATOM 8369 C C . GLN B 1 259 ? 17.375 8.977 -18.016 1 95 259 GLN B C 1
ATOM 8371 O O . GLN B 1 259 ? 16.891 10.047 -17.625 1 95 259 GLN B O 1
ATOM 8376 N N . GLY B 1 260 ? 18.531 8.633 -17.562 1 93.44 260 GLY B N 1
ATOM 8377 C CA . GLY B 1 260 ? 19.453 9.484 -16.828 1 93.44 260 GLY B CA 1
ATOM 8378 C C . GLY B 1 260 ? 19.078 9.641 -15.367 1 93.44 260 GLY B C 1
ATOM 8379 O O . GLY B 1 260 ? 19.234 10.719 -14.789 1 93.44 260 GLY B O 1
ATOM 8380 N N . VAL B 1 261 ? 18.5 8.633 -14.773 1 93.12 261 VAL B N 1
ATOM 8381 C CA . VAL B 1 261 ? 18.156 8.672 -13.359 1 93.12 261 VAL B CA 1
ATOM 8382 C C . VAL B 1 261 ? 19.375 8.359 -12.508 1 93.12 261 VAL B C 1
ATOM 8384 O O . VAL B 1 261 ? 19.922 7.254 -12.562 1 93.12 261 VAL B O 1
ATOM 8387 N N . THR B 1 262 ? 19.875 9.352 -11.773 1 91.12 262 THR B N 1
ATOM 8388 C CA . THR B 1 262 ? 21.031 9.18 -10.906 1 91.12 262 THR B CA 1
ATOM 8389 C C . THR B 1 262 ? 20.719 9.633 -9.484 1 91.12 262 THR B C 1
ATOM 8391 O O . THR B 1 262 ? 19.656 10.195 -9.227 1 91.12 262 THR B O 1
ATOM 8394 N N . GLY B 1 263 ? 21.516 9.234 -8.539 1 89.25 263 GLY B N 1
ATOM 8395 C CA . GLY B 1 263 ? 21.391 9.719 -7.176 1 89.25 263 GLY B CA 1
ATOM 8396 C C . GLY B 1 263 ? 20.5 8.859 -6.316 1 89.25 263 GLY B C 1
ATOM 8397 O O . GLY B 1 263 ? 20.172 9.219 -5.18 1 89.25 263 GLY B O 1
ATOM 8398 N N . LYS B 1 264 ? 20.016 7.801 -6.867 1 93.38 264 LYS B N 1
ATOM 8399 C CA . LYS B 1 264 ? 19.188 6.883 -6.102 1 93.38 264 LYS B CA 1
ATOM 8400 C C . LYS B 1 264 ? 20.016 5.742 -5.52 1 93.38 264 LYS B C 1
ATOM 8402 O O . LYS B 1 264 ? 21.031 5.352 -6.098 1 93.38 264 LYS B O 1
ATOM 8407 N N . THR B 1 265 ? 19.641 5.336 -4.395 1 94.94 265 THR B N 1
ATOM 8408 C CA . THR B 1 265 ? 20.25 4.16 -3.785 1 94.94 265 THR B CA 1
ATOM 8409 C C . THR B 1 265 ? 19.391 2.922 -4.012 1 94.94 265 THR B C 1
ATOM 8411 O O . THR B 1 265 ? 18.219 2.893 -3.633 1 94.94 265 THR B O 1
ATOM 8414 N N . TRP B 1 266 ? 20.031 1.916 -4.578 1 97.06 266 TRP B N 1
ATOM 8415 C CA . TRP B 1 266 ? 19.312 0.696 -4.906 1 97.06 266 TRP B CA 1
ATOM 8416 C C . TRP B 1 266 ? 19.578 -0.396 -3.877 1 97.06 266 TRP B C 1
ATOM 8418 O O . TRP B 1 266 ? 20.719 -0.555 -3.416 1 97.06 266 TRP B O 1
ATOM 8428 N N . LEU B 1 267 ? 18.562 -1.009 -3.461 1 97.69 267 LEU B N 1
ATOM 8429 C CA . LEU B 1 267 ? 18.672 -2.262 -2.723 1 97.69 267 LEU B CA 1
ATOM 8430 C C . LEU B 1 267 ? 18.484 -3.457 -3.652 1 97.69 267 LEU B C 1
ATOM 8432 O O . LEU B 1 267 ? 17.453 -3.59 -4.309 1 97.69 267 LEU B O 1
ATOM 8436 N N . ALA B 1 268 ? 19.469 -4.289 -3.705 1 97.56 268 ALA B N 1
ATOM 8437 C CA . ALA B 1 268 ? 19.547 -5.363 -4.691 1 97.56 268 ALA B CA 1
ATOM 8438 C C . ALA B 1 268 ? 19.406 -6.73 -4.02 1 97.56 268 ALA B C 1
ATOM 8440 O O . ALA B 1 268 ? 20.359 -7.215 -3.391 1 97.56 268 ALA B O 1
ATOM 8441 N N . PRO B 1 269 ? 18.234 -7.406 -4.176 1 96.94 269 PRO B N 1
ATOM 8442 C CA . PRO B 1 269 ? 18.156 -8.789 -3.713 1 96.94 269 PRO B CA 1
ATOM 8443 C C . PRO B 1 269 ? 19.125 -9.711 -4.449 1 96.94 269 PRO B C 1
ATOM 8445 O O . PRO B 1 269 ? 19.812 -9.281 -5.383 1 96.94 269 PRO B O 1
ATOM 8448 N N . GLU B 1 270 ? 19.234 -10.883 -4.066 1 95.06 270 GLU B N 1
ATOM 8449 C CA . GLU B 1 270 ? 20.188 -11.852 -4.578 1 95.06 270 GLU B CA 1
ATOM 8450 C C . GLU B 1 270 ? 20 -12.094 -6.07 1 95.06 270 GLU B C 1
ATOM 8452 O O . GLU B 1 270 ? 20.922 -12.531 -6.762 1 95.06 270 GLU B O 1
ATOM 8457 N N . GLY B 1 271 ? 18.875 -11.727 -6.633 1 92.38 271 GLY B N 1
ATOM 8458 C CA . GLY B 1 271 ? 18.547 -11.938 -8.039 1 92.38 271 GLY B CA 1
ATOM 8459 C C . GLY B 1 271 ? 19.484 -11.203 -8.977 1 92.38 271 GLY B C 1
ATOM 8460 O O . GLY B 1 271 ? 19.719 -11.656 -10.102 1 92.38 271 GLY B O 1
ATOM 8461 N N . TRP B 1 272 ? 20.016 -10.055 -8.492 1 93.56 272 TRP B N 1
ATOM 8462 C CA . TRP B 1 272 ? 20.859 -9.328 -9.43 1 93.56 272 TRP B CA 1
ATOM 8463 C C . TRP B 1 272 ? 22.031 -8.672 -8.703 1 93.56 272 TRP B C 1
ATOM 8465 O O . TRP B 1 272 ? 22.859 -8.008 -9.32 1 93.56 272 TRP B O 1
ATOM 8475 N N . SER B 1 273 ? 22.172 -8.898 -7.438 1 94.88 273 SER B N 1
ATOM 8476 C CA . SER B 1 273 ? 23.266 -8.281 -6.68 1 94.88 273 SER B CA 1
ATOM 8477 C C . SER B 1 273 ? 24.625 -8.758 -7.176 1 94.88 273 SER B C 1
ATOM 8479 O O . SER B 1 273 ? 25.625 -8.055 -7.016 1 94.88 273 SER B O 1
ATOM 8481 N N . GLU B 1 274 ? 24.625 -9.93 -7.816 1 89.94 274 GLU B N 1
ATOM 8482 C CA . GLU B 1 274 ? 25.891 -10.469 -8.32 1 89.94 274 GLU B CA 1
ATOM 8483 C C . GLU B 1 274 ? 25.906 -10.5 -9.852 1 89.94 274 GLU B C 1
ATOM 8485 O O . GLU B 1 274 ? 26.672 -11.25 -10.453 1 89.94 274 GLU B O 1
ATOM 8490 N N . ALA B 1 275 ? 25 -9.742 -10.422 1 88.31 275 ALA B N 1
ATOM 8491 C CA . ALA B 1 275 ? 24.984 -9.711 -11.883 1 88.31 275 ALA B CA 1
ATOM 8492 C C . ALA B 1 275 ? 26.172 -8.945 -12.438 1 88.31 275 ALA B C 1
ATOM 8494 O O . ALA B 1 275 ? 26.109 -7.727 -12.633 1 88.31 275 ALA B O 1
ATOM 8495 N N . THR B 1 276 ? 27.219 -9.594 -12.836 1 85.69 276 THR B N 1
ATOM 8496 C CA . THR B 1 276 ? 28.5 -9 -13.211 1 85.69 276 THR B CA 1
ATOM 8497 C C . THR B 1 276 ? 28.344 -8.148 -14.469 1 85.69 276 THR B C 1
ATOM 8499 O O . THR B 1 276 ? 29.141 -7.242 -14.703 1 85.69 276 THR B O 1
ATOM 8502 N N . SER B 1 277 ? 27.312 -8.508 -15.273 1 85.5 277 SER B N 1
ATOM 8503 C CA . SER B 1 277 ? 27.078 -7.727 -16.484 1 85.5 277 SER B CA 1
ATOM 8504 C C . SER B 1 277 ? 26.797 -6.266 -16.156 1 85.5 277 SER B C 1
ATOM 8506 O O . SER B 1 277 ? 26.938 -5.391 -17.016 1 85.5 277 SER B O 1
ATOM 8508 N N . LEU B 1 278 ? 26.469 -6.016 -14.922 1 91.88 278 LEU B N 1
ATOM 8509 C CA . LEU B 1 278 ? 26.141 -4.664 -14.492 1 91.88 278 LEU B CA 1
ATOM 8510 C C . LEU B 1 278 ? 27.375 -3.961 -13.922 1 91.88 278 LEU B C 1
ATOM 8512 O O . LEU B 1 278 ? 27.359 -2.742 -13.727 1 91.88 278 LEU B O 1
ATOM 8516 N N . PHE B 1 279 ? 28.469 -4.703 -13.766 1 92.44 279 PHE B N 1
ATOM 8517 C CA . PHE B 1 279 ? 29.656 -4.125 -13.133 1 92.44 279 PHE B CA 1
ATOM 8518 C C . PHE B 1 279 ? 30.562 -3.488 -14.172 1 92.44 279 PHE B C 1
ATOM 8520 O O . PHE B 1 279 ? 31.734 -3.873 -14.297 1 92.44 279 PHE B O 1
ATOM 8527 N N . LYS B 1 280 ? 30 -2.605 -14.844 1 92.5 280 LYS B N 1
ATOM 8528 C CA . LYS B 1 280 ? 30.688 -1.81 -15.852 1 92.5 280 LYS B CA 1
ATOM 8529 C C . LYS B 1 280 ? 30.656 -0.325 -15.5 1 92.5 280 LYS B C 1
ATOM 8531 O O . LYS B 1 280 ? 29.734 0.143 -14.844 1 92.5 280 LYS B O 1
ATOM 8536 N N . PRO B 1 281 ? 31.656 0.388 -15.961 1 91.88 281 PRO B N 1
ATOM 8537 C CA . PRO B 1 281 ? 31.734 1.813 -15.633 1 91.88 281 PRO B CA 1
ATOM 8538 C C . PRO B 1 281 ? 30.5 2.594 -16.078 1 91.88 281 PRO B C 1
ATOM 8540 O O . PRO B 1 281 ? 30.109 3.557 -15.414 1 91.88 281 PRO B O 1
ATOM 8543 N N . LYS B 1 282 ? 29.859 2.156 -17.078 1 91.62 282 LYS B N 1
ATOM 8544 C CA . LYS B 1 282 ? 28.719 2.908 -17.609 1 91.62 282 LYS B CA 1
ATOM 8545 C C . LYS B 1 282 ? 27.547 2.865 -16.641 1 91.62 282 LYS B C 1
ATOM 8547 O O . LYS B 1 282 ? 26.688 3.746 -16.672 1 91.62 282 LYS B O 1
ATOM 8552 N N . TYR B 1 283 ? 27.547 1.861 -15.773 1 94.25 283 TYR B N 1
ATOM 8553 C CA . TYR B 1 283 ? 26.406 1.719 -14.867 1 94.25 283 TYR B CA 1
ATOM 8554 C C . TYR B 1 283 ? 26.734 2.305 -13.5 1 94.25 283 TYR B C 1
ATOM 8556 O O . TYR B 1 283 ? 25.844 2.449 -12.648 1 94.25 283 TYR B O 1
ATOM 8564 N N . MET B 1 284 ? 27.906 2.744 -13.234 1 92.75 284 MET B N 1
ATOM 8565 C CA . MET B 1 284 ? 28.359 3.168 -11.914 1 92.75 284 MET B CA 1
ATOM 8566 C C . MET B 1 284 ? 27.594 4.414 -11.461 1 92.75 284 MET B C 1
ATOM 8568 O O . MET B 1 284 ? 27.25 4.539 -10.281 1 92.75 284 MET B O 1
ATOM 8572 N N . PRO B 1 285 ? 27.328 5.316 -12.359 1 92.19 285 PRO B N 1
ATOM 8573 C CA . PRO B 1 285 ? 26.562 6.48 -11.898 1 92.19 285 PRO B CA 1
ATOM 8574 C C . PRO B 1 285 ? 25.141 6.125 -11.477 1 92.19 285 PRO B C 1
ATOM 8576 O O . PRO B 1 285 ? 24.484 6.895 -10.766 1 92.19 285 PRO B O 1
ATOM 8579 N N . ILE B 1 286 ? 24.703 4.984 -11.922 1 93.5 286 ILE B N 1
ATOM 8580 C CA . ILE B 1 286 ? 23.312 4.59 -11.711 1 93.5 286 ILE B CA 1
ATOM 8581 C C . ILE B 1 286 ? 23.219 3.682 -10.484 1 93.5 286 ILE B C 1
ATOM 8583 O O . ILE B 1 286 ? 22.422 3.941 -9.57 1 93.5 286 ILE B O 1
ATOM 8587 N N . ILE B 1 287 ? 24.078 2.643 -10.414 1 95.25 287 ILE B N 1
ATOM 8588 C CA . ILE B 1 287 ? 23.891 1.619 -9.391 1 95.25 287 ILE B CA 1
ATOM 8589 C C . ILE B 1 287 ? 25.094 1.599 -8.445 1 95.25 287 ILE B C 1
ATOM 8591 O O . ILE B 1 287 ? 25.156 0.757 -7.547 1 95.25 287 ILE B O 1
ATOM 8595 N N . GLY B 1 288 ? 26.016 2.488 -8.695 1 93.94 288 GLY B N 1
ATOM 8596 C CA . GLY B 1 288 ? 27.125 2.561 -7.758 1 93.94 288 GLY B CA 1
ATOM 8597 C C . GLY B 1 288 ? 26.688 2.783 -6.324 1 93.94 288 GLY B C 1
ATOM 8598 O O . GLY B 1 288 ? 25.859 3.662 -6.055 1 93.94 288 GLY B O 1
ATOM 8599 N N . GLY B 1 289 ? 27.188 1.834 -5.422 1 94.69 289 GLY B N 1
ATOM 8600 C CA . GLY B 1 289 ? 26.844 1.981 -4.016 1 94.69 289 GLY B CA 1
ATOM 8601 C C . GLY B 1 289 ? 25.578 1.244 -3.627 1 94.69 289 GLY B C 1
ATOM 8602 O O . GLY B 1 289 ? 25.078 1.405 -2.512 1 94.69 289 GLY B O 1
ATOM 8603 N N . PHE B 1 290 ? 25.031 0.44 -4.59 1 96.38 290 PHE B N 1
ATOM 8604 C CA . PHE B 1 290 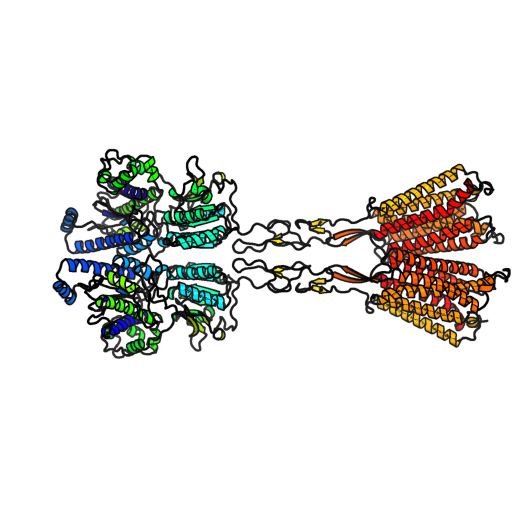? 23.844 -0.309 -4.16 1 96.38 290 PHE B CA 1
ATOM 8605 C C . PHE B 1 290 ? 24.188 -1.229 -2.994 1 96.38 290 PHE B C 1
ATOM 8607 O O . PHE B 1 290 ? 25.344 -1.631 -2.832 1 96.38 290 PHE B O 1
ATOM 8614 N N . VAL B 1 291 ? 23.266 -1.427 -2.156 1 96.56 291 VAL B N 1
ATOM 8615 C CA . VAL B 1 291 ? 23.391 -2.398 -1.075 1 96.56 291 VAL B CA 1
ATOM 8616 C C . VAL B 1 291 ? 22.531 -3.627 -1.387 1 96.56 291 VAL B C 1
ATOM 8618 O O . VAL B 1 291 ? 21.328 -3.512 -1.627 1 96.56 291 VAL B O 1
ATOM 8621 N N . GLY B 1 292 ? 23.172 -4.73 -1.444 1 97 292 GLY B N 1
ATOM 8622 C CA . GLY B 1 292 ? 22.438 -5.918 -1.856 1 97 292 GLY B CA 1
ATOM 8623 C C . GLY B 1 292 ? 22.656 -7.105 -0.938 1 97 292 GLY B C 1
ATOM 8624 O O . GLY B 1 292 ? 23.516 -7.059 -0.05 1 97 292 GLY B O 1
ATOM 8625 N N . THR B 1 293 ? 21.75 -8.031 -1.032 1 96.75 293 THR B N 1
ATOM 8626 C CA . THR B 1 293 ? 21.906 -9.312 -0.35 1 96.75 293 THR B CA 1
ATOM 8627 C C . THR B 1 293 ? 22.375 -10.391 -1.319 1 96.75 293 THR B C 1
ATOM 8629 O O . THR B 1 293 ? 21.969 -10.398 -2.488 1 96.75 293 THR B O 1
ATOM 8632 N N . LYS B 1 294 ? 23.281 -11.117 -0.849 1 94.94 294 LYS B N 1
ATOM 8633 C CA . LYS B 1 294 ? 23.812 -12.289 -1.544 1 94.94 294 LYS B CA 1
ATOM 8634 C C . LYS B 1 294 ? 23.797 -13.516 -0.64 1 94.94 294 LYS B C 1
ATOM 8636 O O . LYS B 1 294 ? 24 -13.406 0.571 1 94.94 294 LYS B O 1
ATOM 8641 N N . LEU B 1 295 ? 23.516 -14.656 -1.265 1 94.44 295 LEU B N 1
ATOM 8642 C CA . LEU B 1 295 ? 23.609 -15.875 -0.467 1 94.44 295 LEU B CA 1
ATOM 8643 C C . LEU B 1 295 ? 25.016 -16.062 0.087 1 94.44 295 LEU B C 1
ATOM 8645 O O . LEU B 1 295 ? 26 -15.742 -0.583 1 94.44 295 LEU B O 1
ATOM 8649 N N . ARG B 1 296 ? 25.094 -16.547 1.232 1 93 296 ARG B N 1
ATOM 8650 C CA . ARG B 1 296 ? 26.375 -16.75 1.907 1 93 296 ARG B CA 1
ATOM 8651 C C . ARG B 1 296 ? 27.266 -17.688 1.109 1 93 296 ARG B C 1
ATOM 8653 O O . ARG B 1 296 ? 26.797 -18.688 0.553 1 93 296 ARG B O 1
ATOM 8660 N N . ASP B 1 297 ? 28.547 -17.312 1.024 1 91.88 297 ASP B N 1
ATOM 8661 C CA . ASP B 1 297 ? 29.547 -18.203 0.425 1 91.88 297 ASP B CA 1
ATOM 8662 C C . ASP B 1 297 ? 30.016 -19.266 1.422 1 91.88 297 ASP B C 1
ATOM 8664 O O . ASP B 1 297 ? 30.469 -18.938 2.516 1 91.88 297 ASP B O 1
ATOM 8668 N N . TYR B 1 298 ? 29.875 -20.422 1.092 1 93.06 298 TYR B N 1
ATOM 8669 C CA . TYR B 1 298 ? 30.344 -21.516 1.924 1 93.06 298 TYR B CA 1
ATOM 8670 C C . TYR B 1 298 ? 31.609 -22.141 1.343 1 93.06 298 TYR B C 1
ATOM 8672 O O . TYR B 1 298 ? 32.031 -21.766 0.248 1 93.06 298 TYR B O 1
ATOM 8680 N N . ASP B 1 299 ? 32.219 -23.016 2.113 1 93.12 299 ASP B N 1
ATOM 8681 C CA . ASP B 1 299 ? 33.469 -23.625 1.694 1 93.12 299 ASP B CA 1
ATOM 8682 C C . ASP B 1 299 ? 33.25 -24.656 0.595 1 93.12 299 ASP B C 1
ATOM 8684 O O . ASP B 1 299 ? 32.594 -25.672 0.823 1 93.12 299 ASP B O 1
ATOM 8688 N N . LEU B 1 300 ? 33.812 -24.359 -0.59 1 95.88 300 LEU B N 1
ATOM 8689 C CA . LEU B 1 300 ? 33.688 -25.266 -1.729 1 95.88 300 LEU B CA 1
ATOM 8690 C C . LEU B 1 300 ? 35.062 -25.688 -2.229 1 95.88 300 LEU B C 1
ATOM 8692 O O . LEU B 1 300 ? 35.25 -25.891 -3.43 1 95.88 300 LEU B O 1
ATOM 8696 N N . SER B 1 301 ? 36 -25.781 -1.313 1 95.12 301 SER B N 1
ATOM 8697 C CA . SER B 1 301 ? 37.375 -26.094 -1.675 1 95.12 301 SER B CA 1
ATOM 8698 C C . SER B 1 301 ? 37.469 -27.469 -2.332 1 95.12 301 SER B C 1
ATOM 8700 O O . SER B 1 301 ? 38.219 -27.656 -3.301 1 95.12 301 SER B O 1
ATOM 8702 N N . ARG B 1 302 ? 36.75 -28.438 -1.812 1 95.31 302 ARG B N 1
ATOM 8703 C CA . ARG B 1 302 ? 36.812 -29.797 -2.363 1 95.31 302 ARG B CA 1
ATOM 8704 C C . ARG B 1 302 ? 36.219 -29.828 -3.773 1 95.31 302 ARG B C 1
ATOM 8706 O O . ARG B 1 302 ? 36.75 -30.531 -4.645 1 95.31 302 ARG B O 1
ATOM 8713 N N . TYR B 1 303 ? 35.25 -29.078 -4.004 1 96.31 303 TYR B N 1
ATOM 8714 C CA . TYR B 1 303 ? 34.656 -28.984 -5.34 1 96.31 303 TYR B CA 1
ATOM 8715 C C . TYR B 1 303 ? 35.594 -28.25 -6.293 1 96.31 303 TYR B C 1
ATOM 8717 O O . TYR B 1 303 ? 35.75 -28.641 -7.453 1 96.31 303 TYR B O 1
ATOM 8725 N N . LYS B 1 304 ? 36.094 -27.141 -5.746 1 96.19 304 LYS B N 1
ATOM 8726 C CA . LYS B 1 304 ? 37.062 -26.391 -6.543 1 96.19 304 LYS B CA 1
ATOM 8727 C C . LYS B 1 304 ? 38.188 -27.297 -6.988 1 96.19 304 LYS B C 1
ATOM 8729 O O . LYS B 1 304 ? 38.594 -27.281 -8.156 1 96.19 304 LYS B O 1
ATOM 8734 N N . ASN B 1 305 ? 38.719 -28.125 -6.09 1 95.94 305 ASN B N 1
ATOM 8735 C CA . ASN B 1 305 ? 39.781 -29.078 -6.41 1 95.94 305 ASN B CA 1
ATOM 8736 C C . ASN B 1 305 ? 39.344 -30.094 -7.449 1 95.94 305 ASN B C 1
ATOM 8738 O O . ASN B 1 305 ? 40.094 -30.484 -8.32 1 95.94 305 ASN B O 1
ATOM 8742 N N . HIS B 1 306 ? 38.125 -30.531 -7.258 1 95.88 306 HIS B N 1
ATOM 8743 C CA . HIS B 1 306 ? 37.562 -31.453 -8.242 1 95.88 306 HIS B CA 1
ATOM 8744 C C . HIS B 1 306 ? 37.562 -30.828 -9.641 1 95.88 306 HIS B C 1
ATOM 8746 O O . HIS B 1 306 ? 37.969 -31.484 -10.609 1 95.88 306 HIS B O 1
ATOM 8752 N N . LEU B 1 307 ? 37.188 -29.578 -9.773 1 95.88 307 LEU B N 1
ATOM 8753 C CA . LEU B 1 307 ? 37.188 -28.891 -11.062 1 95.88 307 LEU B CA 1
ATOM 8754 C C . LEU B 1 307 ? 38.594 -28.766 -11.641 1 95.88 307 LEU B C 1
ATOM 8756 O O . LEU B 1 307 ? 38.781 -28.922 -12.852 1 95.88 307 LEU B O 1
ATOM 8760 N N . PHE B 1 308 ? 39.562 -28.5 -10.766 1 94.88 308 PHE B N 1
ATOM 8761 C CA . PHE B 1 308 ? 40.938 -28.312 -11.203 1 94.88 308 PHE B CA 1
ATOM 8762 C C . PHE B 1 308 ? 41.531 -29.625 -11.695 1 94.88 308 PHE B C 1
ATOM 8764 O O . PHE B 1 308 ? 42.469 -29.625 -12.508 1 94.88 308 PHE B O 1
ATOM 8771 N N . ASN B 1 309 ? 40.969 -30.703 -11.242 1 93.94 309 ASN B N 1
ATOM 8772 C CA . ASN B 1 309 ? 41.5 -32 -11.602 1 93.94 309 ASN B CA 1
ATOM 8773 C C . ASN B 1 309 ? 40.844 -32.562 -12.867 1 93.94 309 ASN B C 1
ATOM 8775 O O . ASN B 1 309 ? 41.25 -33.594 -13.375 1 93.94 309 ASN B O 1
ATOM 8779 N N . LEU B 1 310 ? 39.844 -31.844 -13.312 1 93.19 310 LEU B N 1
ATOM 8780 C CA . LEU B 1 310 ? 39.281 -32.25 -14.594 1 93.19 310 LEU B CA 1
ATOM 8781 C C . LEU B 1 310 ? 40.281 -32.031 -15.719 1 93.19 310 LEU B C 1
ATOM 8783 O O . LEU B 1 310 ? 41.031 -31.047 -15.719 1 93.19 310 LEU B O 1
ATOM 8787 N N . SER B 1 311 ? 40.375 -32.938 -16.578 1 89.44 311 SER B N 1
ATOM 8788 C CA . SER B 1 311 ? 41.312 -32.875 -17.703 1 89.44 311 SER B CA 1
ATOM 8789 C C . SER B 1 311 ? 40.719 -33.562 -18.938 1 89.44 311 SER B C 1
ATOM 8791 O O . SER B 1 311 ? 39.594 -34.094 -18.875 1 89.44 311 SER B O 1
ATOM 8793 N N . TYR B 1 312 ? 41.438 -33.5 -20.016 1 85.81 312 TYR B N 1
ATOM 8794 C CA . TYR B 1 312 ? 41.031 -34.156 -21.25 1 85.81 312 TYR B CA 1
ATOM 8795 C C . TYR B 1 312 ? 40.844 -35.656 -21.047 1 85.81 312 TYR B C 1
ATOM 8797 O O . TYR B 1 312 ? 40.062 -36.312 -21.75 1 85.81 312 TYR B O 1
ATOM 8805 N N . GLN B 1 313 ? 41.469 -36.25 -20.078 1 84 313 GLN B N 1
ATOM 8806 C CA . GLN B 1 313 ? 41.375 -37.656 -19.797 1 84 313 GLN B CA 1
ATOM 8807 C C . GLN B 1 313 ? 40.062 -38.031 -19.109 1 84 313 GLN B C 1
ATOM 8809 O O . GLN B 1 313 ? 39.688 -39.188 -19.094 1 84 313 GLN B O 1
ATOM 8814 N N . THR B 1 314 ? 39.438 -37.031 -18.547 1 86.94 314 THR B N 1
ATOM 8815 C CA . THR B 1 314 ? 38.156 -37.281 -17.906 1 86.94 314 THR B CA 1
ATOM 8816 C C . THR B 1 314 ? 37.062 -37.562 -18.938 1 86.94 314 THR B C 1
ATOM 8818 O O . THR B 1 314 ? 36.812 -36.719 -19.812 1 86.94 314 THR B O 1
ATOM 8821 N N . PRO B 1 315 ? 36.469 -38.656 -18.906 1 85.44 315 PRO B N 1
ATOM 8822 C CA . PRO B 1 315 ? 35.531 -39.062 -19.953 1 85.44 315 PRO B CA 1
ATOM 8823 C C . PRO B 1 315 ? 34.406 -38.031 -20.188 1 85.44 315 PRO B C 1
ATOM 8825 O O . PRO B 1 315 ? 34.062 -37.781 -21.344 1 85.44 315 PRO B O 1
ATOM 8828 N N . ARG B 1 316 ? 33.906 -37.469 -19.156 1 84.69 316 ARG B N 1
ATOM 8829 C CA . ARG B 1 316 ? 32.781 -36.562 -19.375 1 84.69 316 ARG B CA 1
ATOM 8830 C C . ARG B 1 316 ? 33.25 -35.281 -20.031 1 84.69 316 ARG B C 1
ATOM 8832 O O . ARG B 1 316 ? 32.469 -34.625 -20.734 1 84.69 316 ARG B O 1
ATOM 8839 N N . VAL B 1 317 ? 34.438 -34.812 -19.828 1 86.19 317 VAL B N 1
ATOM 8840 C CA . VAL B 1 317 ? 35 -33.656 -20.516 1 86.19 317 VAL B CA 1
ATOM 8841 C C . VAL B 1 317 ? 35.094 -33.938 -22.016 1 86.19 317 VAL B C 1
ATOM 8843 O O . VAL B 1 317 ? 34.781 -33.094 -22.844 1 86.19 317 VAL B O 1
ATOM 8846 N N . ARG B 1 318 ? 35.438 -35.156 -22.297 1 80.38 318 ARG B N 1
ATOM 8847 C CA . ARG B 1 318 ? 35.625 -35.562 -23.688 1 80.38 318 ARG B CA 1
ATOM 8848 C C . ARG B 1 318 ? 34.312 -35.844 -24.375 1 80.38 318 ARG B C 1
ATOM 8850 O O . ARG B 1 318 ? 34.125 -35.531 -25.547 1 80.38 318 ARG B O 1
ATOM 8857 N N . ASN B 1 319 ? 33.406 -36.375 -23.562 1 78.06 319 ASN B N 1
ATOM 8858 C CA . ASN B 1 319 ? 32.219 -36.938 -24.188 1 78.06 319 ASN B CA 1
ATOM 8859 C C . ASN B 1 319 ? 31.016 -36 -24.047 1 78.06 319 ASN B C 1
ATOM 8861 O O . ASN B 1 319 ? 30.062 -36.094 -24.812 1 78.06 319 ASN B O 1
ATOM 8865 N N . HIS B 1 320 ? 31.094 -35.188 -23 1 76 320 HIS B N 1
ATOM 8866 C CA . HIS B 1 320 ? 29.922 -34.375 -22.781 1 76 320 HIS B CA 1
ATOM 8867 C C . HIS B 1 320 ? 29.984 -33.094 -23.625 1 76 320 HIS B C 1
ATOM 8869 O O . HIS B 1 320 ? 31.016 -32.438 -23.688 1 76 320 HIS B O 1
ATOM 8875 N N . THR B 1 321 ? 28.891 -32.812 -24.156 1 79 321 THR B N 1
ATOM 8876 C CA . THR B 1 321 ? 28.781 -31.703 -25.109 1 79 321 THR B CA 1
ATOM 8877 C C . THR B 1 321 ? 28.906 -30.359 -24.375 1 79 321 THR B C 1
ATOM 8879 O O . THR B 1 321 ? 29.438 -29.391 -24.938 1 79 321 THR B O 1
ATOM 8882 N N . TRP B 1 322 ? 28.578 -30.312 -23.125 1 90.88 322 TRP B N 1
ATOM 8883 C CA . TRP B 1 322 ? 28.516 -29.016 -22.453 1 90.88 322 TRP B CA 1
ATOM 8884 C C . TRP B 1 322 ? 29.922 -28.531 -22.109 1 90.88 322 TRP B C 1
ATOM 8886 O O . TRP B 1 322 ? 30.219 -27.344 -22.25 1 90.88 322 TRP B O 1
ATOM 8896 N N . TRP B 1 323 ? 30.828 -29.422 -21.688 1 90.81 323 TRP B N 1
ATOM 8897 C CA . TRP B 1 323 ? 32.219 -29.016 -21.406 1 90.81 323 TRP B CA 1
ATOM 8898 C C . TRP B 1 323 ? 32.938 -28.625 -22.703 1 90.81 323 TRP B C 1
ATOM 8900 O O . TRP B 1 323 ? 33.75 -27.703 -22.703 1 90.81 323 TRP B O 1
ATOM 8910 N N . ARG B 1 324 ? 32.562 -29.344 -23.734 1 87.75 324 ARG B N 1
ATOM 8911 C CA . ARG B 1 324 ? 33.156 -29.016 -25.031 1 87.75 324 ARG B CA 1
ATOM 8912 C C . ARG B 1 324 ? 32.719 -27.625 -25.5 1 87.75 324 ARG B C 1
ATOM 8914 O O . ARG B 1 324 ? 33.531 -26.859 -25.984 1 87.75 324 ARG B O 1
ATOM 8921 N N . GLU B 1 325 ? 31.5 -27.453 -25.344 1 88.94 325 GLU B N 1
ATOM 8922 C CA . GLU B 1 325 ? 30.969 -26.141 -25.734 1 88.94 325 GLU B CA 1
ATOM 8923 C C . GLU B 1 325 ? 31.562 -25.031 -24.891 1 88.94 325 GLU B C 1
ATOM 8925 O O . GLU B 1 325 ? 31.859 -23.953 -25.406 1 88.94 325 GLU B O 1
ATOM 8930 N N . TYR B 1 326 ? 31.734 -25.203 -23.578 1 91.62 326 TYR B N 1
ATOM 8931 C CA . TYR B 1 326 ? 32.344 -24.219 -22.672 1 91.62 326 TYR B CA 1
ATOM 8932 C C . TYR B 1 326 ? 33.781 -23.891 -23.094 1 91.62 326 TYR B C 1
ATOM 8934 O O . TYR B 1 326 ? 34.156 -22.734 -23.141 1 91.62 326 TYR B O 1
ATOM 8942 N N . TRP B 1 327 ? 34.406 -24.938 -23.406 1 89.25 327 TRP B N 1
ATOM 8943 C CA . TRP B 1 327 ? 35.812 -24.75 -23.766 1 89.25 327 TRP B CA 1
ATOM 8944 C C . TRP B 1 327 ? 35.969 -24.016 -25.094 1 89.25 327 TRP B C 1
ATOM 8946 O O . TRP B 1 327 ? 36.875 -23.188 -25.25 1 89.25 327 TRP B O 1
ATOM 8956 N N . ALA B 1 328 ? 35.125 -24.391 -26 1 88.69 328 ALA B N 1
ATOM 8957 C CA . ALA B 1 328 ? 35.125 -23.703 -27.297 1 88.69 328 ALA B CA 1
ATOM 8958 C C . ALA B 1 328 ? 34.875 -22.203 -27.125 1 88.69 328 ALA B C 1
ATOM 8960 O O . ALA B 1 328 ? 35.469 -21.391 -27.828 1 88.69 328 ALA B O 1
ATOM 8961 N N . LEU B 1 329 ? 34 -21.906 -26.25 1 86.94 329 LEU B N 1
ATOM 8962 C CA . LEU B 1 329 ? 33.688 -20.5 -25.969 1 86.94 329 LEU B CA 1
ATOM 8963 C C . LEU B 1 329 ? 34.875 -19.797 -25.328 1 86.94 329 LEU B C 1
ATOM 8965 O O . LEU B 1 329 ? 35.156 -18.656 -25.641 1 86.94 329 LEU B O 1
ATOM 8969 N N . GLN B 1 330 ? 35.531 -20.5 -24.422 1 87.06 330 GLN B N 1
ATOM 8970 C CA . GLN B 1 330 ? 36.688 -19.922 -23.703 1 87.06 330 GLN B CA 1
ATOM 8971 C C . GLN B 1 330 ? 37.844 -19.688 -24.656 1 87.06 330 GLN B C 1
ATOM 8973 O O . GLN B 1 330 ? 38.562 -18.688 -24.516 1 87.06 330 GLN B O 1
ATOM 8978 N N . LYS B 1 331 ? 37.969 -20.547 -25.609 1 87.31 331 LYS B N 1
ATOM 8979 C CA . LYS B 1 331 ? 39.094 -20.453 -26.547 1 87.31 331 LYS B CA 1
ATOM 8980 C C . LYS B 1 331 ? 38.719 -19.688 -27.812 1 87.31 331 LYS B C 1
ATOM 8982 O O . LYS B 1 331 ? 39.531 -19.453 -28.672 1 87.31 331 LYS B O 1
ATOM 8987 N N . GLN B 1 332 ? 37.438 -19.281 -27.875 1 84.38 332 GLN B N 1
ATOM 8988 C CA . GLN B 1 332 ? 36.906 -18.578 -29.031 1 84.38 332 GLN B CA 1
ATOM 8989 C C . GLN B 1 332 ? 37.125 -19.359 -30.328 1 84.38 332 GLN B C 1
ATOM 8991 O O . GLN B 1 332 ? 37.656 -18.844 -31.312 1 84.38 332 GLN B O 1
ATOM 8996 N N . CYS B 1 333 ? 36.781 -20.547 -30.141 1 86.25 333 CYS B N 1
ATOM 8997 C CA . CYS B 1 333 ? 36.875 -21.406 -31.297 1 86.25 333 CYS B CA 1
ATOM 8998 C C . CYS B 1 333 ? 35.688 -21.156 -32.25 1 86.25 333 CYS B C 1
ATOM 9000 O O . CYS B 1 333 ? 34.625 -20.75 -31.812 1 86.25 333 CYS B O 1
ATOM 9002 N N . SER B 1 334 ? 35.969 -21.25 -33.562 1 78.38 334 SER B N 1
ATOM 9003 C CA . SER B 1 334 ? 34.906 -21.031 -34.562 1 78.38 334 SER B CA 1
ATOM 9004 C C . SER B 1 334 ? 33.812 -22.109 -34.469 1 78.38 334 SER B C 1
ATOM 9006 O O . SER B 1 334 ? 32.656 -21.828 -34.719 1 78.38 334 SER B O 1
ATOM 9008 N N . SER B 1 335 ? 34.281 -23.359 -34.219 1 77.38 335 SER B N 1
ATOM 9009 C CA . SER B 1 335 ? 33.344 -24.453 -34.062 1 77.38 335 SER B CA 1
ATOM 9010 C C . SER B 1 335 ? 33.781 -25.391 -32.938 1 77.38 335 SER B C 1
ATOM 9012 O O . SER B 1 335 ? 34.969 -25.5 -32.625 1 77.38 335 SER B O 1
ATOM 9014 N N . GLN B 1 336 ? 32.844 -26.125 -32.312 1 71.75 336 GLN B N 1
ATOM 9015 C CA . GLN B 1 336 ? 33.094 -27.062 -31.234 1 71.75 336 GLN B CA 1
ATOM 9016 C C . GLN B 1 336 ? 34 -28.203 -31.703 1 71.75 336 GLN B C 1
ATOM 9018 O O . GLN B 1 336 ? 34.844 -28.672 -30.969 1 71.75 336 GLN B O 1
ATOM 9023 N N . SER B 1 337 ? 33.75 -28.609 -32.938 1 70.5 337 SER B N 1
ATOM 9024 C CA . SER B 1 337 ? 34.438 -29.781 -33.469 1 70.5 337 SER B CA 1
ATOM 9025 C C . SER B 1 337 ? 35.906 -29.469 -33.75 1 70.5 337 SER B C 1
ATOM 9027 O O . SER B 1 337 ? 36.781 -30.359 -33.719 1 70.5 337 SER B O 1
ATOM 9029 N N . SER B 1 338 ? 36.156 -28.234 -33.969 1 71.56 338 SER B N 1
ATOM 9030 C CA . SER B 1 338 ? 37.5 -27.844 -34.375 1 71.56 338 SER B CA 1
ATOM 9031 C C . SER B 1 338 ? 38.344 -27.438 -33.188 1 71.56 338 SER B C 1
ATOM 9033 O O . SER B 1 338 ? 39.562 -27.219 -33.312 1 71.56 338 SER B O 1
ATOM 9035 N N . CYS B 1 339 ? 37.719 -27.453 -32 1 78.94 339 CYS B N 1
ATOM 9036 C CA . CYS B 1 339 ? 38.438 -26.922 -30.844 1 78.94 339 CYS B CA 1
ATOM 9037 C C . CYS B 1 339 ? 39.281 -28 -30.172 1 78.94 339 CYS B C 1
ATOM 9039 O O . CYS B 1 339 ? 38.75 -29.078 -29.859 1 78.94 339 CYS B O 1
ATOM 9041 N N . ASP B 1 340 ? 40.531 -27.812 -30.078 1 79.62 340 ASP B N 1
ATOM 9042 C CA . ASP B 1 340 ? 41.469 -28.75 -29.453 1 79.62 340 ASP B CA 1
ATOM 9043 C C . ASP B 1 340 ? 41.25 -28.812 -27.938 1 79.62 340 ASP B C 1
ATOM 9045 O O . ASP B 1 340 ? 41.406 -27.797 -27.25 1 79.62 340 ASP B O 1
ATOM 9049 N N . LEU B 1 341 ? 40.844 -29.922 -27.375 1 84.19 341 LEU B N 1
ATOM 9050 C CA . LEU B 1 341 ? 40.562 -30.109 -25.953 1 84.19 341 LEU B CA 1
ATOM 9051 C C . LEU B 1 341 ? 41.781 -30.656 -25.219 1 84.19 341 LEU B C 1
ATOM 9053 O O . LEU B 1 341 ? 41.75 -30.859 -24.016 1 84.19 341 LEU B O 1
ATOM 9057 N N . THR B 1 342 ? 42.875 -30.875 -25.906 1 84.12 342 THR B N 1
ATOM 9058 C CA . THR B 1 342 ? 44.062 -31.484 -25.281 1 84.12 342 THR B CA 1
ATOM 9059 C C . THR B 1 342 ? 44.594 -30.594 -24.172 1 84.12 342 THR B C 1
ATOM 9061 O O . THR B 1 342 ? 45.156 -31.094 -23.188 1 84.12 342 THR B O 1
ATOM 9064 N N . ASP B 1 343 ? 44.375 -29.297 -24.297 1 85.38 343 ASP B N 1
ATOM 9065 C CA . ASP B 1 343 ? 44.875 -28.359 -23.297 1 85.38 343 ASP B CA 1
ATOM 9066 C C . ASP B 1 343 ? 43.781 -27.953 -22.328 1 85.38 343 ASP B C 1
ATOM 9068 O O . ASP B 1 343 ? 43.906 -26.922 -21.641 1 85.38 343 ASP B O 1
ATOM 9072 N N . PHE B 1 344 ? 42.781 -28.75 -22.266 1 91.31 344 PHE B N 1
ATOM 9073 C CA . PHE B 1 344 ? 41.656 -28.453 -21.359 1 91.31 344 PHE B CA 1
ATOM 9074 C C . PHE B 1 344 ? 42.156 -28.375 -19.922 1 91.31 344 PHE B C 1
ATOM 9076 O O . PHE B 1 344 ? 42.781 -29.312 -19.438 1 91.31 344 PHE B O 1
ATOM 9083 N N . ARG B 1 345 ? 41.938 -27.281 -19.25 1 90.75 345 ARG B N 1
ATOM 9084 C CA . ARG B 1 345 ? 42.219 -27.109 -17.828 1 90.75 345 ARG B CA 1
ATOM 9085 C C . ARG B 1 345 ? 41.375 -26 -17.219 1 90.75 345 ARG B C 1
ATOM 9087 O O . ARG B 1 345 ? 41.125 -24.969 -17.875 1 90.75 345 ARG B O 1
ATOM 9094 N N . ILE B 1 346 ? 40.938 -26.281 -16.094 1 93.69 346 ILE B N 1
ATOM 9095 C CA . ILE B 1 346 ? 40.188 -25.266 -15.359 1 93.69 346 ILE B CA 1
ATOM 9096 C C . ILE B 1 346 ? 41.125 -24.516 -14.414 1 93.69 346 ILE B C 1
ATOM 9098 O O . ILE B 1 346 ? 41.719 -25.125 -13.516 1 93.69 346 ILE B O 1
ATOM 9102 N N . THR B 1 347 ? 41.25 -23.234 -14.648 1 93.38 347 THR B N 1
ATOM 9103 C CA . THR B 1 347 ? 42.094 -22.375 -13.82 1 93.38 347 THR B CA 1
ATOM 9104 C C . THR B 1 347 ? 41.25 -21.609 -12.812 1 93.38 347 THR B C 1
ATOM 9106 O O . THR B 1 347 ? 40.031 -21.719 -12.797 1 93.38 347 THR B O 1
ATOM 9109 N N . ASN B 1 348 ? 41.969 -20.938 -12 1 92.69 348 ASN B N 1
ATOM 9110 C CA . ASN B 1 348 ? 41.25 -20.109 -11.016 1 92.69 348 ASN B CA 1
ATOM 9111 C C . ASN B 1 348 ? 40.375 -19.047 -11.68 1 92.69 348 ASN B C 1
ATOM 9113 O O . ASN B 1 348 ? 39.312 -18.734 -11.18 1 92.69 348 ASN B O 1
ATOM 9117 N N . ALA B 1 349 ? 40.781 -18.516 -12.758 1 89.12 349 ALA B N 1
ATOM 9118 C CA . ALA B 1 349 ? 40 -17.516 -13.492 1 89.12 349 ALA B CA 1
ATOM 9119 C C . ALA B 1 349 ? 38.688 -18.125 -14.008 1 89.12 349 ALA B C 1
ATOM 9121 O O . ALA B 1 349 ? 37.656 -17.453 -13.992 1 89.12 349 ALA B O 1
ATOM 9122 N N . HIS B 1 350 ? 38.812 -19.359 -14.469 1 91.75 350 HIS B N 1
ATOM 9123 C CA . HIS B 1 350 ? 37.625 -20.062 -14.906 1 91.75 350 HIS B CA 1
ATOM 9124 C C . HIS B 1 350 ? 36.656 -20.281 -13.75 1 91.75 350 HIS B C 1
ATOM 9126 O O . HIS B 1 350 ? 35.438 -20.109 -13.906 1 91.75 350 HIS B O 1
ATOM 9132 N N . PHE B 1 351 ? 37.219 -20.609 -12.633 1 92.56 351 PHE B N 1
ATOM 9133 C CA . PHE B 1 351 ? 36.406 -20.906 -11.469 1 92.56 351 PHE B CA 1
ATOM 9134 C C . PHE B 1 351 ? 35.625 -19.688 -11.031 1 92.56 351 PHE B C 1
ATOM 9136 O O . PHE B 1 351 ? 34.438 -19.781 -10.641 1 92.56 351 PHE B O 1
ATOM 9143 N N . VAL B 1 352 ? 36.219 -18.578 -11.109 1 86.31 352 VAL B N 1
ATOM 9144 C CA . VAL B 1 352 ? 35.562 -17.344 -10.711 1 86.31 352 VAL B CA 1
ATOM 9145 C C . VAL B 1 352 ? 34.344 -17.094 -11.594 1 86.31 352 VAL B C 1
ATOM 9147 O O . VAL B 1 352 ? 33.312 -16.609 -11.125 1 86.31 352 VAL B O 1
ATOM 9150 N N . ASN B 1 353 ? 34.469 -17.453 -12.797 1 86.25 353 ASN B N 1
ATOM 9151 C CA . ASN B 1 353 ? 33.375 -17.281 -13.742 1 86.25 353 ASN B CA 1
ATOM 9152 C C . ASN B 1 353 ? 32.281 -18.312 -13.523 1 86.25 353 ASN B C 1
ATOM 9154 O O . ASN B 1 353 ? 31.109 -18.094 -13.867 1 86.25 353 ASN B O 1
ATOM 9158 N N . LEU B 1 354 ? 32.656 -19.438 -13.016 1 92.25 354 LEU B N 1
ATOM 9159 C CA . LEU B 1 354 ? 31.719 -20.547 -12.828 1 92.25 354 LEU B CA 1
ATOM 9160 C C . LEU B 1 354 ? 31.062 -20.484 -11.453 1 92.25 354 LEU B C 1
ATOM 9162 O O . LEU B 1 354 ? 29.984 -21.047 -11.25 1 92.25 354 LEU B O 1
ATOM 9166 N N . TYR B 1 355 ? 31.609 -19.766 -10.609 1 91.5 355 TYR B N 1
ATOM 9167 C CA . TYR B 1 355 ? 31.219 -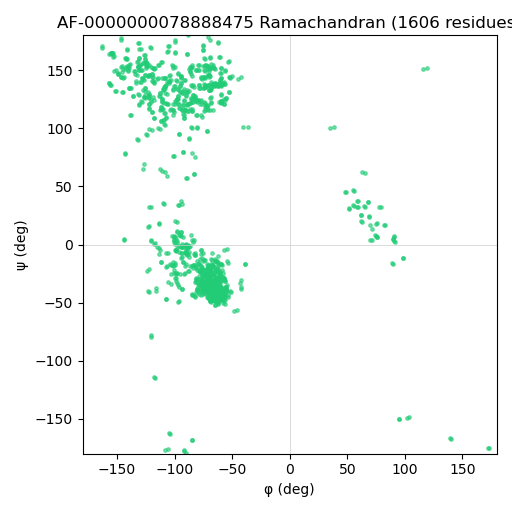19.828 -9.203 1 91.5 355 TYR B CA 1
ATOM 9168 C C . TYR B 1 355 ? 29.938 -19.062 -8.961 1 91.5 355 TYR B C 1
ATOM 9170 O O . TYR B 1 355 ? 29.734 -17.969 -9.508 1 91.5 355 TYR B O 1
ATOM 9178 N N . THR B 1 356 ? 29.078 -19.625 -8.188 1 90.69 356 THR B N 1
ATOM 9179 C CA . THR B 1 356 ? 27.938 -19 -7.535 1 90.69 356 THR B CA 1
ATOM 9180 C C . THR B 1 356 ? 27.688 -19.625 -6.168 1 90.69 356 THR B C 1
ATOM 9182 O O . THR B 1 356 ? 28.047 -20.781 -5.93 1 90.69 356 THR B O 1
ATOM 9185 N N . ALA B 1 357 ? 27.125 -18.906 -5.324 1 91.44 357 ALA B N 1
ATOM 9186 C CA . ALA B 1 357 ? 26.828 -19.406 -3.986 1 91.44 357 ALA B CA 1
ATOM 9187 C C . ALA B 1 357 ? 25.859 -20.578 -4.043 1 91.44 357 ALA B C 1
ATOM 9189 O O . ALA B 1 357 ? 25.797 -21.391 -3.115 1 91.44 357 ALA B O 1
ATOM 9190 N N . TYR B 1 358 ? 25.141 -20.75 -5.141 1 94.5 358 TYR B N 1
ATOM 9191 C CA . TYR B 1 358 ? 24.125 -21.797 -5.277 1 94.5 358 TYR B CA 1
ATOM 9192 C C . TYR B 1 358 ? 24.781 -23.172 -5.367 1 94.5 358 TYR B C 1
ATOM 9194 O O . TYR B 1 358 ? 24.125 -24.203 -5.152 1 94.5 358 TYR B O 1
ATOM 9202 N N . LEU B 1 359 ? 26.047 -23.219 -5.688 1 96.62 359 LEU B N 1
ATOM 9203 C CA . LEU B 1 359 ? 26.75 -24.484 -5.855 1 96.62 359 LEU B CA 1
ATOM 9204 C C . LEU B 1 359 ? 26.688 -25.312 -4.578 1 96.62 359 LEU B C 1
ATOM 9206 O O . LEU B 1 359 ? 26.5 -26.531 -4.633 1 96.62 359 LEU B O 1
ATOM 9210 N N . SER B 1 360 ? 26.844 -24.656 -3.451 1 96.31 360 SER B N 1
ATOM 9211 C CA . SER B 1 360 ? 26.781 -25.344 -2.17 1 96.31 360 SER B CA 1
ATOM 9212 C C . SER B 1 360 ? 25.422 -26.016 -1.968 1 96.31 360 SER B C 1
ATOM 9214 O O . SER B 1 360 ? 25.344 -27.125 -1.438 1 96.31 360 SER B O 1
ATOM 9216 N N . TYR B 1 361 ? 24.406 -25.391 -2.4 1 96.25 361 TYR B N 1
ATOM 9217 C CA . TYR B 1 361 ? 23.062 -25.906 -2.207 1 96.25 361 TYR B CA 1
ATOM 9218 C C . TYR B 1 361 ? 22.75 -27.047 -3.17 1 96.25 361 TYR B C 1
ATOM 9220 O O . TYR B 1 361 ? 21.953 -27.938 -2.863 1 96.25 361 TYR B O 1
ATOM 9228 N N . VAL B 1 362 ? 23.375 -27 -4.367 1 97.69 362 VAL B N 1
ATOM 9229 C CA . VAL B 1 362 ? 23.234 -28.109 -5.293 1 97.69 362 VAL B CA 1
ATOM 9230 C C . VAL B 1 362 ? 23.781 -29.391 -4.66 1 97.69 362 VAL B C 1
ATOM 9232 O O . VAL B 1 362 ? 23.141 -30.438 -4.688 1 97.69 362 VAL B O 1
ATOM 9235 N N . ILE B 1 363 ? 24.953 -29.266 -4.086 1 98.06 363 ILE B N 1
ATOM 9236 C CA . ILE B 1 363 ? 25.594 -30.406 -3.445 1 98.06 363 ILE B CA 1
ATOM 9237 C C . ILE B 1 363 ? 24.734 -30.906 -2.295 1 98.06 363 ILE B C 1
ATOM 9239 O O . ILE B 1 363 ? 24.469 -32.094 -2.186 1 98.06 363 ILE B O 1
ATOM 9243 N N . ASP B 1 364 ? 24.219 -30.031 -1.509 1 97.19 364 ASP B N 1
ATOM 9244 C CA . ASP B 1 364 ? 23.406 -30.406 -0.362 1 97.19 364 ASP B CA 1
ATOM 9245 C C . ASP B 1 364 ? 22.094 -31.031 -0.812 1 97.19 364 ASP B C 1
ATOM 9247 O O . ASP B 1 364 ? 21.562 -31.922 -0.141 1 97.19 364 ASP B O 1
ATOM 9251 N N . ALA B 1 365 ? 21.562 -30.531 -1.91 1 97.94 365 ALA B N 1
ATOM 9252 C CA . ALA B 1 365 ? 20.328 -31.125 -2.434 1 97.94 365 ALA B CA 1
ATOM 9253 C C . ALA B 1 365 ? 20.531 -32.594 -2.787 1 97.94 365 ALA B C 1
ATOM 9255 O O . ALA B 1 365 ? 19.688 -33.438 -2.494 1 97.94 365 ALA B O 1
ATOM 9256 N N . VAL B 1 366 ? 21.625 -32.938 -3.41 1 98.5 366 VAL B N 1
ATOM 9257 C CA . VAL B 1 366 ? 21.922 -34.312 -3.781 1 98.5 366 VAL B CA 1
ATOM 9258 C C . VAL B 1 366 ? 22.125 -35.156 -2.523 1 98.5 366 VAL B C 1
ATOM 9260 O O . VAL B 1 366 ? 21.609 -36.25 -2.434 1 98.5 366 VAL B O 1
ATOM 9263 N N . TYR B 1 367 ? 22.812 -34.594 -1.58 1 98.12 367 TYR B N 1
ATOM 9264 C CA . TYR B 1 367 ? 23.047 -35.312 -0.337 1 98.12 367 TYR B CA 1
ATOM 9265 C C . TYR B 1 367 ? 21.75 -35.531 0.416 1 98.12 367 TYR B C 1
ATOM 9267 O O . TYR B 1 367 ? 21.578 -36.562 1.081 1 98.12 367 TYR B O 1
ATOM 9275 N N . ALA B 1 368 ? 20.844 -34.594 0.385 1 97.81 368 ALA B N 1
ATOM 9276 C CA . ALA B 1 368 ? 19.531 -34.781 1.016 1 97.81 368 ALA B CA 1
ATOM 9277 C C . ALA B 1 368 ? 18.828 -36 0.433 1 97.81 368 ALA B C 1
ATOM 9279 O O . ALA B 1 368 ? 18.281 -36.812 1.174 1 97.81 368 ALA B O 1
ATOM 9280 N N . ALA B 1 369 ? 18.828 -36.125 -0.889 1 98.19 369 ALA B N 1
ATOM 9281 C CA . ALA B 1 369 ? 18.234 -37.281 -1.548 1 98.19 369 ALA B CA 1
ATOM 9282 C C . ALA B 1 369 ? 18.938 -38.562 -1.125 1 98.19 369 ALA B C 1
ATOM 9284 O O . ALA B 1 369 ? 18.281 -39.562 -0.825 1 98.19 369 ALA B O 1
ATOM 9285 N N . ALA B 1 370 ? 20.25 -38.531 -1.08 1 98.19 370 ALA B N 1
ATOM 9286 C CA . ALA B 1 370 ? 21.047 -39.688 -0.739 1 98.19 370 ALA B CA 1
ATOM 9287 C C . ALA B 1 370 ? 20.75 -40.156 0.682 1 98.19 370 ALA B C 1
ATOM 9289 O O . ALA B 1 370 ? 20.609 -41.375 0.93 1 98.19 370 ALA B O 1
ATOM 9290 N N . HIS B 1 371 ? 20.688 -39.25 1.589 1 97.56 371 HIS B N 1
ATOM 9291 C CA . HIS B 1 371 ? 20.422 -39.625 2.977 1 97.56 371 HIS B CA 1
ATOM 9292 C C . HIS B 1 371 ? 19.016 -40.188 3.135 1 97.56 371 HIS B C 1
ATOM 9294 O O . HIS B 1 371 ? 18.797 -41.094 3.951 1 97.56 371 HIS B O 1
ATOM 9300 N N . ALA B 1 372 ? 18.062 -39.656 2.424 1 97.06 372 ALA B N 1
ATOM 9301 C CA . ALA B 1 372 ? 16.703 -40.188 2.457 1 97.06 372 ALA B CA 1
ATOM 9302 C C . ALA B 1 372 ? 16.688 -41.625 1.93 1 97.06 372 ALA B C 1
ATOM 9304 O O . ALA B 1 372 ? 16.078 -42.531 2.537 1 97.06 372 ALA B O 1
ATOM 9305 N N . ILE B 1 373 ? 17.375 -41.875 0.822 1 97 373 ILE B N 1
ATOM 9306 C CA . ILE B 1 373 ? 17.453 -43.188 0.213 1 97 373 ILE B CA 1
ATOM 9307 C C . ILE B 1 373 ? 18.188 -44.156 1.144 1 97 373 ILE B C 1
ATOM 9309 O O . ILE B 1 373 ? 17.781 -45.312 1.307 1 97 373 ILE B O 1
ATOM 9313 N N . ASP B 1 374 ? 19.234 -43.656 1.735 1 96.31 374 ASP B N 1
ATOM 9314 C CA . ASP B 1 374 ? 20.016 -44.469 2.67 1 96.31 374 ASP B CA 1
ATOM 9315 C C . ASP B 1 374 ? 19.156 -44.906 3.852 1 96.31 374 ASP B C 1
ATOM 9317 O O . ASP B 1 374 ? 19.25 -46.062 4.301 1 96.31 374 ASP B O 1
ATOM 9321 N N . ALA B 1 375 ? 18.391 -44 4.352 1 94.38 375 ALA B N 1
ATOM 9322 C CA . ALA B 1 375 ? 17.5 -44.312 5.473 1 94.38 375 ALA B CA 1
ATOM 9323 C C . ALA B 1 375 ? 16.516 -45.438 5.098 1 94.38 375 ALA B C 1
ATOM 9325 O O . ALA B 1 375 ? 16.156 -46.25 5.934 1 94.38 375 ALA B O 1
ATOM 9326 N N . ILE B 1 376 ? 16.047 -45.406 3.852 1 94.56 376 ILE B N 1
ATOM 9327 C CA . ILE B 1 376 ? 15.117 -46.406 3.369 1 94.56 376 ILE B CA 1
ATOM 9328 C C . ILE B 1 376 ? 15.828 -47.781 3.266 1 94.56 376 ILE B C 1
ATOM 9330 O O . ILE B 1 376 ? 15.289 -48.781 3.688 1 94.56 376 ILE B O 1
ATOM 9334 N N . ILE B 1 377 ? 17.062 -47.781 2.779 1 92.94 377 ILE B N 1
ATOM 9335 C CA . ILE B 1 377 ? 17.844 -49 2.562 1 92.94 377 ILE B CA 1
ATOM 9336 C C . ILE B 1 377 ? 18.234 -49.594 3.904 1 92.94 377 ILE B C 1
ATOM 9338 O O . ILE B 1 377 ? 18.219 -50.844 4.062 1 92.94 377 ILE B O 1
ATOM 9342 N N . ARG B 1 378 ? 18.453 -48.812 4.852 1 91.25 378 ARG B N 1
ATOM 9343 C CA . ARG B 1 378 ? 18.953 -49.281 6.137 1 91.25 378 ARG B CA 1
ATOM 9344 C C . ARG B 1 378 ? 17.797 -49.656 7.059 1 91.25 378 ARG B C 1
ATOM 9346 O O . ARG B 1 378 ? 18.016 -50.25 8.125 1 91.25 378 ARG B O 1
ATOM 9353 N N . CYS B 1 379 ? 16.672 -49.312 6.602 1 88.94 379 CYS B N 1
ATOM 9354 C CA . CYS B 1 379 ? 15.531 -49.688 7.426 1 88.94 379 CYS B CA 1
ATOM 9355 C C . CYS B 1 379 ? 15.5 -51.188 7.652 1 88.94 379 CYS B C 1
ATOM 9357 O O . CYS B 1 379 ? 15.523 -51.969 6.695 1 88.94 379 CYS B O 1
ATOM 9359 N N . PRO B 1 380 ? 15.555 -51.562 8.992 1 77.94 380 PRO B N 1
ATOM 9360 C CA . PRO B 1 380 ? 15.594 -53 9.281 1 77.94 380 PRO B CA 1
ATOM 9361 C C . PRO B 1 380 ? 14.367 -53.75 8.75 1 77.94 380 PRO B C 1
ATOM 9363 O O . PRO B 1 380 ? 13.234 -53.344 9.016 1 77.94 380 PRO B O 1
ATOM 9366 N N . LYS B 1 381 ? 14.516 -54.75 8.055 1 70.56 381 LYS B N 1
ATOM 9367 C CA . LYS B 1 381 ? 13.492 -55.469 7.305 1 70.56 381 LYS B CA 1
ATOM 9368 C C . LYS B 1 381 ? 12.484 -56.125 8.242 1 70.56 381 LYS B C 1
ATOM 9370 O O . LYS B 1 381 ? 11.383 -56.5 7.824 1 70.56 381 LYS B O 1
ATOM 9375 N N . HIS B 1 382 ? 12.906 -56.281 9.43 1 70.94 382 HIS B N 1
ATOM 9376 C CA . HIS B 1 382 ? 11.977 -56.938 10.344 1 70.94 382 HIS B CA 1
ATOM 9377 C C . HIS B 1 382 ? 10.891 -55.969 10.812 1 70.94 382 HIS B C 1
ATOM 9379 O O . HIS B 1 382 ? 9.852 -56.375 11.312 1 70.94 382 HIS B O 1
ATOM 9385 N N . ARG B 1 383 ? 11.086 -54.719 10.562 1 76.06 383 ARG B N 1
ATOM 9386 C CA . ARG B 1 383 ? 10.094 -53.719 10.945 1 76.06 383 ARG B CA 1
ATOM 9387 C C . ARG B 1 383 ? 9.008 -53.562 9.883 1 76.06 383 ARG B C 1
ATOM 9389 O O . ARG B 1 383 ? 9.305 -53.5 8.688 1 76.06 383 ARG B O 1
ATOM 9396 N N . VAL B 1 384 ? 7.777 -53.688 10.266 1 71.19 384 VAL B N 1
ATOM 9397 C CA . VAL B 1 384 ? 6.598 -53.688 9.406 1 71.19 384 VAL B CA 1
ATOM 9398 C C . VAL B 1 384 ? 6.465 -52.344 8.688 1 71.19 384 VAL B C 1
ATOM 9400 O O . VAL B 1 384 ? 5.996 -52.312 7.551 1 71.19 384 VAL B O 1
ATOM 9403 N N . ASP B 1 385 ? 7.105 -51.312 9.25 1 79.81 385 ASP B N 1
ATOM 9404 C CA . ASP B 1 385 ? 6.871 -49.969 8.703 1 79.81 385 ASP B CA 1
ATOM 9405 C C . ASP B 1 385 ? 7.953 -49.594 7.699 1 79.81 385 ASP B C 1
ATOM 9407 O O . ASP B 1 385 ? 7.926 -48.5 7.137 1 79.81 385 ASP B O 1
ATOM 9411 N N . CYS B 1 386 ? 8.789 -50.562 7.379 1 84.81 386 CYS B N 1
ATOM 9412 C CA . CYS B 1 386 ? 9.875 -50.25 6.461 1 84.81 386 CYS B CA 1
ATOM 9413 C C . CYS B 1 386 ? 9.406 -50.312 5.012 1 84.81 386 CYS B C 1
ATOM 9415 O O . CYS B 1 386 ? 8.719 -51.281 4.629 1 84.81 386 CYS B O 1
ATOM 9417 N N . PRO B 1 387 ? 9.781 -49.344 4.227 1 85.56 387 PRO B N 1
ATOM 9418 C CA . PRO B 1 387 ? 9.367 -49.312 2.824 1 85.56 387 PRO B CA 1
ATOM 9419 C C . PRO B 1 387 ? 10.031 -50.406 2 1 85.56 387 PRO B C 1
ATOM 9421 O O . PRO B 1 387 ? 11.141 -50.844 2.332 1 85.56 387 PRO B O 1
ATOM 9424 N N . LEU B 1 388 ? 9.297 -50.812 0.943 1 82.38 388 LEU B N 1
ATOM 9425 C CA . LEU B 1 388 ? 9.852 -51.812 0.04 1 82.38 388 LEU B CA 1
ATOM 9426 C C . LEU B 1 388 ? 10.93 -51.219 -0.852 1 82.38 388 LEU B C 1
ATOM 9428 O O . LEU B 1 388 ? 10.797 -50.062 -1.308 1 82.38 388 LEU B O 1
ATOM 9432 N N . THR B 1 389 ? 12.062 -51.906 -1.015 1 83.56 389 THR B N 1
ATOM 9433 C CA . THR B 1 389 ? 13.148 -51.438 -1.859 1 83.56 389 THR B CA 1
ATOM 9434 C C . THR B 1 389 ? 13.117 -52.125 -3.223 1 83.56 389 THR B C 1
ATOM 9436 O O . THR B 1 389 ? 13.812 -51.688 -4.148 1 83.56 389 THR B O 1
ATOM 9439 N N . ARG B 1 390 ? 12.422 -53.188 -3.291 1 81.62 390 ARG B N 1
ATOM 9440 C CA . ARG B 1 390 ? 12.266 -53.906 -4.547 1 81.62 390 ARG B CA 1
ATOM 9441 C C . ARG B 1 390 ? 10.852 -53.75 -5.105 1 81.62 390 ARG B C 1
ATOM 9443 O O . ARG B 1 390 ? 9.883 -53.656 -4.344 1 81.62 390 ARG B O 1
ATOM 9450 N N . PRO B 1 391 ? 10.711 -53.656 -6.422 1 85.69 391 PRO B N 1
ATOM 9451 C CA . PRO B 1 391 ? 11.719 -53.75 -7.488 1 85.69 391 PRO B CA 1
ATOM 9452 C C . PRO B 1 391 ? 12.578 -52.5 -7.594 1 85.69 391 PRO B C 1
ATOM 9454 O O . PRO B 1 391 ? 13.648 -52.531 -8.211 1 85.69 391 PRO B O 1
ATOM 9457 N N . TYR B 1 392 ? 12.133 -51.406 -7.129 1 89.81 392 TYR B N 1
ATOM 9458 C CA . TYR B 1 392 ? 12.914 -50.188 -7.004 1 89.81 392 TYR B CA 1
ATOM 9459 C C . TYR B 1 392 ? 12.383 -49.312 -5.871 1 89.81 392 TYR B C 1
ATOM 9461 O O . TYR B 1 392 ? 11.289 -49.562 -5.359 1 89.81 392 TYR B O 1
ATOM 9469 N N . ILE B 1 393 ? 13.062 -48.438 -5.398 1 93.69 393 ILE B N 1
ATOM 9470 C CA . ILE B 1 393 ? 12.656 -47.531 -4.332 1 93.69 393 ILE B CA 1
ATOM 9471 C C . ILE B 1 393 ? 11.617 -46.531 -4.859 1 93.69 393 ILE B C 1
ATOM 9473 O O . ILE B 1 393 ? 11.922 -45.688 -5.707 1 93.69 393 ILE B O 1
ATOM 9477 N N . ARG B 1 394 ? 10.453 -46.562 -4.383 1 93.94 394 ARG B N 1
ATOM 9478 C CA . ARG B 1 394 ? 9.359 -45.719 -4.836 1 93.94 394 ARG B CA 1
ATOM 9479 C C . ARG B 1 394 ? 9.547 -44.281 -4.367 1 93.94 394 ARG B C 1
ATOM 9481 O O . ARG B 1 394 ? 9.938 -44.031 -3.223 1 93.94 394 ARG B O 1
ATOM 9488 N N . PRO B 1 395 ? 9.305 -43.312 -5.285 1 96.38 395 PRO B N 1
ATOM 9489 C CA . PRO B 1 395 ? 9.461 -41.906 -4.922 1 96.38 395 PRO B CA 1
ATOM 9490 C C . PRO B 1 395 ? 8.617 -41.5 -3.719 1 96.38 395 PRO B C 1
ATOM 9492 O O . PRO B 1 395 ? 9.023 -40.656 -2.928 1 96.38 395 PRO B O 1
ATOM 9495 N N . SER B 1 396 ? 7.41 -42.125 -3.514 1 94.75 396 SER B N 1
ATOM 9496 C CA . SER B 1 396 ? 6.523 -41.781 -2.406 1 94.75 396 SER B CA 1
ATOM 9497 C C . SER B 1 396 ? 7.176 -42.094 -1.062 1 94.75 396 SER B C 1
ATOM 9499 O O . SER B 1 396 ? 6.957 -41.375 -0.082 1 94.75 396 SER B O 1
ATOM 9501 N N . GLU B 1 397 ? 7.945 -43.156 -1.079 1 94.75 397 GLU B N 1
ATOM 9502 C CA . GLU B 1 397 ? 8.656 -43.531 0.147 1 94.75 397 GLU B CA 1
ATOM 9503 C C . GLU B 1 397 ? 9.781 -42.531 0.444 1 94.75 397 GLU B C 1
ATOM 9505 O O . GLU B 1 397 ? 10.016 -42.188 1.603 1 94.75 397 GLU B O 1
ATOM 9510 N N . VAL B 1 398 ? 10.461 -42.125 -0.597 1 96.38 398 VAL B N 1
ATOM 9511 C CA . VAL B 1 398 ? 11.516 -41.125 -0.433 1 96.38 398 VAL B CA 1
ATOM 9512 C C . VAL B 1 398 ? 10.914 -39.812 0.093 1 96.38 398 VAL B C 1
ATOM 9514 O O . VAL B 1 398 ? 11.508 -39.156 0.945 1 96.38 398 VAL B O 1
ATOM 9517 N N . LEU B 1 399 ? 9.789 -39.469 -0.456 1 95.56 399 LEU B N 1
ATOM 9518 C CA . LEU B 1 399 ? 9.078 -38.25 -0.06 1 95.56 399 LEU B CA 1
ATOM 9519 C C . LEU B 1 399 ? 8.789 -38.25 1.438 1 95.56 399 LEU B C 1
ATOM 9521 O O . LEU B 1 399 ? 9.008 -37.25 2.119 1 95.56 399 LEU B O 1
ATOM 9525 N N . LYS B 1 400 ? 8.359 -39.344 1.991 1 92.62 400 LYS B N 1
ATOM 9526 C CA . LYS B 1 400 ? 8.016 -39.469 3.404 1 92.62 400 LYS B CA 1
ATOM 9527 C C . LYS B 1 400 ? 9.25 -39.312 4.285 1 92.62 400 LYS B C 1
ATOM 9529 O O . LYS B 1 400 ? 9.211 -38.656 5.316 1 92.62 400 LYS B O 1
ATOM 9534 N N . VAL B 1 401 ? 10.305 -39.875 3.826 1 94.25 401 VAL B N 1
ATOM 9535 C CA . VAL B 1 401 ? 11.523 -39.906 4.633 1 94.25 401 VAL B CA 1
ATOM 9536 C C . VAL B 1 401 ? 12.227 -38.562 4.543 1 94.25 401 VAL B C 1
ATOM 9538 O O . VAL B 1 401 ? 12.828 -38.094 5.516 1 94.25 401 VAL B O 1
ATOM 9541 N N . LEU B 1 402 ? 12.148 -37.875 3.371 1 95.25 402 LEU B N 1
ATOM 9542 C CA . LEU B 1 402 ? 12.812 -36.625 3.137 1 95.25 402 LEU B CA 1
ATOM 9543 C C . LEU B 1 402 ? 12.359 -35.562 4.152 1 95.25 402 LEU B C 1
ATOM 9545 O O . LEU B 1 402 ? 13.133 -34.688 4.531 1 95.25 402 LEU B O 1
ATOM 9549 N N . ARG B 1 403 ? 11.164 -35.688 4.633 1 92.5 403 ARG B N 1
ATOM 9550 C CA . ARG B 1 403 ? 10.594 -34.719 5.574 1 92.5 403 ARG B CA 1
ATOM 9551 C C . ARG B 1 403 ? 11.32 -34.781 6.918 1 92.5 403 ARG B C 1
ATOM 9553 O O . ARG B 1 403 ? 11.312 -33.812 7.676 1 92.5 403 ARG B O 1
ATOM 9560 N N . ASN B 1 404 ? 12.086 -35.906 7.141 1 91.56 404 ASN B N 1
ATOM 9561 C CA . ASN B 1 404 ? 12.711 -36.094 8.445 1 91.56 404 ASN B CA 1
ATOM 9562 C C . ASN B 1 404 ? 14.227 -36.25 8.328 1 91.56 404 ASN B C 1
ATOM 9564 O O . ASN B 1 404 ? 14.883 -36.688 9.273 1 91.56 404 ASN B O 1
ATOM 9568 N N . VAL B 1 405 ? 14.695 -35.906 7.223 1 94.06 405 VAL B N 1
ATOM 9569 C CA . VAL B 1 405 ? 16.125 -36.062 7.027 1 94.06 405 VAL B CA 1
ATOM 9570 C C . VAL B 1 405 ? 16.875 -34.938 7.715 1 94.06 405 VAL B C 1
ATOM 9572 O O . VAL B 1 405 ? 16.422 -33.781 7.691 1 94.06 405 VAL B O 1
ATOM 9575 N N . THR B 1 406 ? 17.938 -35.25 8.43 1 94.44 406 THR B N 1
ATOM 9576 C CA . THR B 1 406 ? 18.859 -34.281 9.016 1 94.44 406 THR B CA 1
ATOM 9577 C C . THR B 1 406 ? 20.297 -34.719 8.812 1 94.44 406 THR B C 1
ATOM 9579 O O . THR B 1 406 ? 20.656 -35.844 9.109 1 94.44 406 THR B O 1
ATOM 9582 N N . PHE B 1 407 ? 21.109 -33.844 8.266 1 94.88 407 PHE B N 1
ATOM 9583 C CA . PHE B 1 407 ? 22.516 -34.156 8.062 1 94.88 407 PHE B CA 1
ATOM 9584 C C . PHE B 1 407 ? 23.344 -32.906 8.016 1 94.88 407 PHE B C 1
ATOM 9586 O O . PHE B 1 407 ? 22.812 -31.797 7.918 1 94.88 407 PHE B O 1
ATOM 9593 N N . GLU B 1 408 ? 24.625 -33.031 8.148 1 94.25 408 GLU B N 1
ATOM 9594 C CA . GLU B 1 408 ? 25.562 -31.922 8.016 1 94.25 408 GLU B CA 1
ATOM 9595 C C . GLU B 1 408 ? 26.078 -31.797 6.586 1 94.25 408 GLU B C 1
ATOM 9597 O O . GLU B 1 408 ? 26.828 -32.656 6.117 1 94.25 408 GLU B O 1
ATOM 9602 N N . GLY B 1 409 ? 25.641 -30.766 5.91 1 94.12 409 GLY B N 1
ATOM 9603 C CA . GLY B 1 409 ? 26.062 -30.531 4.543 1 94.12 409 GLY B CA 1
ATOM 9604 C C . GLY B 1 409 ? 27.078 -29.422 4.418 1 94.12 409 GLY B C 1
ATOM 9605 O O . GLY B 1 409 ? 27.75 -29.062 5.395 1 94.12 409 GLY B O 1
ATOM 9606 N N . VAL B 1 410 ? 27.234 -28.938 3.184 1 94.56 410 VAL B N 1
ATOM 9607 C CA . VAL B 1 410 ? 28.156 -27.859 2.893 1 94.56 410 VAL B CA 1
ATOM 9608 C C . VAL B 1 410 ? 27.672 -26.562 3.533 1 94.56 410 VAL B C 1
ATOM 9610 O O . VAL B 1 410 ? 28.469 -25.75 4.008 1 94.56 410 VAL B O 1
ATOM 9613 N N . THR B 1 411 ? 26.344 -26.375 3.621 1 93.31 411 THR B N 1
ATOM 9614 C CA . THR B 1 411 ? 25.75 -25.141 4.113 1 93.31 411 THR B CA 1
ATOM 9615 C C . THR B 1 411 ? 25.438 -25.25 5.605 1 93.31 411 THR B C 1
ATOM 9617 O O . THR B 1 411 ? 24.734 -24.406 6.156 1 93.31 411 THR B O 1
ATOM 9620 N N . GLY B 1 412 ? 25.922 -26.281 6.242 1 90.56 412 GLY B N 1
ATOM 9621 C CA . GLY B 1 412 ? 25.609 -26.562 7.633 1 90.56 412 GLY B CA 1
ATOM 9622 C C . GLY B 1 412 ? 24.578 -27.656 7.809 1 90.56 412 GLY B C 1
ATOM 9623 O O . GLY B 1 412 ? 24.516 -28.594 7 1 90.56 412 GLY B O 1
ATOM 9624 N N . ILE B 1 413 ? 23.797 -27.578 8.844 1 92.38 413 ILE B N 1
ATOM 9625 C CA . ILE B 1 413 ? 22.797 -28.594 9.109 1 92.38 413 ILE B CA 1
ATOM 9626 C C . ILE B 1 413 ? 21.609 -28.406 8.164 1 92.38 413 ILE B C 1
ATOM 9628 O O . ILE B 1 413 ? 20.984 -27.344 8.141 1 92.38 413 ILE B O 1
ATOM 9632 N N . VAL B 1 414 ? 21.328 -29.438 7.379 1 94.62 414 VAL B N 1
ATOM 9633 C CA . VAL B 1 414 ? 20.219 -29.406 6.43 1 94.62 414 VAL B CA 1
ATOM 9634 C C . VAL B 1 414 ? 19.031 -30.172 7.004 1 94.62 414 VAL B C 1
ATOM 9636 O O . VAL B 1 414 ? 19.156 -31.359 7.332 1 94.62 414 VAL B O 1
ATOM 9639 N N . GLN B 1 415 ? 17.984 -29.453 7.242 1 94.5 415 GLN B N 1
ATOM 9640 C CA . GLN B 1 415 ? 16.719 -29.969 7.742 1 94.5 415 GLN B CA 1
ATOM 9641 C C . GLN B 1 415 ? 15.531 -29.219 7.141 1 94.5 415 GLN B C 1
ATOM 9643 O O . GLN B 1 415 ? 15.609 -28.016 6.895 1 94.5 415 GLN B O 1
ATOM 9648 N N . PHE B 1 416 ? 14.422 -29.969 6.887 1 95.06 416 PHE B N 1
ATOM 9649 C CA . PHE B 1 416 ? 13.266 -29.359 6.246 1 95.06 416 PHE B CA 1
ATOM 9650 C C . PHE B 1 416 ? 12.102 -29.25 7.223 1 95.06 416 PHE B C 1
ATOM 9652 O O . PHE B 1 416 ? 11.953 -30.094 8.117 1 95.06 416 PHE B O 1
ATOM 9659 N N . ASN B 1 417 ? 11.359 -28.234 7.16 1 91.81 417 ASN B N 1
ATOM 9660 C CA . ASN B 1 417 ? 10.117 -28.141 7.926 1 91.81 417 ASN B CA 1
ATOM 9661 C C . ASN B 1 417 ? 8.953 -28.797 7.191 1 91.81 417 ASN B C 1
ATOM 9663 O O . ASN B 1 417 ? 9.156 -29.469 6.176 1 91.81 417 ASN B O 1
ATOM 9667 N N . ASN B 1 418 ? 7.773 -28.578 7.656 1 87.44 418 ASN B N 1
ATOM 9668 C CA . ASN B 1 418 ? 6.605 -29.266 7.113 1 87.44 418 ASN B CA 1
ATOM 9669 C C . ASN B 1 418 ? 6.281 -28.781 5.703 1 87.44 418 ASN B C 1
ATOM 9671 O O . ASN B 1 418 ? 5.648 -29.5 4.926 1 87.44 418 ASN B O 1
ATOM 9675 N N . ASN B 1 419 ? 6.801 -27.609 5.402 1 88.19 419 ASN B N 1
ATOM 9676 C CA . ASN B 1 419 ? 6.516 -27.062 4.078 1 88.19 419 ASN B CA 1
ATOM 9677 C C . ASN B 1 419 ? 7.688 -27.281 3.123 1 88.19 419 ASN B C 1
ATOM 9679 O O . ASN B 1 419 ? 7.664 -26.797 1.99 1 88.19 419 ASN B O 1
ATOM 9683 N N . GLY B 1 420 ? 8.734 -27.969 3.568 1 93.88 420 GLY B N 1
ATOM 9684 C CA . GLY B 1 420 ? 9.859 -28.328 2.711 1 93.88 420 GLY B CA 1
ATOM 9685 C C . GLY B 1 420 ? 10.953 -27.266 2.701 1 93.88 420 GLY B C 1
ATOM 9686 O O . GLY B 1 420 ? 11.922 -27.391 1.951 1 93.88 420 GLY B O 1
ATOM 9687 N N . ASP B 1 421 ? 10.812 -26.219 3.527 1 92.94 421 ASP B N 1
ATOM 9688 C CA . ASP B 1 421 ? 11.812 -25.156 3.604 1 92.94 421 ASP B CA 1
ATOM 9689 C C . ASP B 1 421 ? 12.93 -25.531 4.578 1 92.94 421 ASP B C 1
ATOM 9691 O O . ASP B 1 421 ? 12.695 -26.234 5.559 1 92.94 421 ASP B O 1
ATOM 9695 N N . SER B 1 422 ? 14.078 -24.969 4.273 1 89.69 422 SER B N 1
ATOM 9696 C CA . SER B 1 422 ? 15.188 -25.156 5.207 1 89.69 422 SER B CA 1
ATOM 9697 C C . SER B 1 422 ? 14.93 -24.422 6.516 1 89.69 422 SER B C 1
ATOM 9699 O O . SER B 1 422 ? 14.461 -23.281 6.512 1 89.69 422 SER B O 1
ATOM 9701 N N . ILE B 1 423 ? 15.141 -24.984 7.676 1 78.81 423 ILE B N 1
ATOM 9702 C CA . ILE B 1 423 ? 14.906 -24.406 8.992 1 78.81 423 ILE B CA 1
ATOM 9703 C C . ILE B 1 423 ? 16.125 -23.578 9.414 1 78.81 423 ILE B C 1
ATOM 9705 O O . ILE B 1 423 ? 15.984 -22.484 9.961 1 78.81 423 ILE B O 1
ATOM 9709 N N . ARG B 1 424 ? 17.281 -24.062 9.203 1 72.25 424 ARG B N 1
ATOM 9710 C CA . ARG B 1 424 ? 18.453 -23.469 9.836 1 72.25 424 ARG B CA 1
ATOM 9711 C C . ARG B 1 424 ? 19.281 -22.656 8.836 1 72.25 424 ARG B C 1
ATOM 9713 O O . ARG B 1 424 ? 20.109 -21.844 9.227 1 72.25 424 ARG B O 1
ATOM 9720 N N . SER B 1 425 ? 18.969 -22.703 7.621 1 66.69 425 SER B N 1
ATOM 9721 C CA . SER B 1 425 ? 19.938 -22.219 6.641 1 66.69 425 SER B CA 1
ATOM 9722 C C . SER B 1 425 ? 19.469 -20.891 6.043 1 66.69 425 SER B C 1
ATOM 9724 O O . SER B 1 425 ? 18.922 -20.859 4.938 1 66.69 425 SER B O 1
ATOM 9726 N N . ALA B 1 426 ? 19.359 -19.859 6.953 1 81 426 ALA B N 1
ATOM 9727 C CA . ALA B 1 426 ? 19.109 -18.578 6.273 1 81 426 ALA B CA 1
ATOM 9728 C C . ALA B 1 426 ? 20.188 -17.562 6.625 1 81 426 ALA B C 1
ATOM 9730 O O . ALA B 1 426 ? 20.234 -17.062 7.754 1 81 426 ALA B O 1
ATOM 9731 N N . ALA B 1 427 ? 21.141 -17.438 5.68 1 92.19 427 ALA B N 1
ATOM 9732 C CA . ALA B 1 427 ? 22.234 -16.469 5.852 1 92.19 427 ALA B CA 1
ATOM 9733 C C . ALA B 1 427 ? 22.531 -15.75 4.543 1 92.19 427 ALA B C 1
ATOM 9735 O O . ALA B 1 427 ? 22.516 -16.359 3.471 1 92.19 427 ALA B O 1
ATOM 9736 N N . TYR B 1 428 ? 22.672 -14.492 4.684 1 95.75 428 TYR B N 1
ATOM 9737 C CA . TYR B 1 428 ? 22.984 -13.648 3.537 1 95.75 428 TYR B CA 1
ATOM 9738 C C . TYR B 1 428 ? 24.219 -12.789 3.814 1 95.75 428 TYR B C 1
ATOM 9740 O O . TYR B 1 428 ? 24.453 -12.391 4.957 1 95.75 428 TYR B O 1
ATOM 9748 N N . ASP B 1 429 ? 25.016 -12.625 2.826 1 96.12 429 ASP B N 1
ATOM 9749 C CA . ASP B 1 429 ? 26.047 -11.594 2.865 1 96.12 429 ASP B CA 1
ATOM 9750 C C . ASP B 1 429 ? 25.531 -10.281 2.285 1 96.12 429 ASP B C 1
ATOM 9752 O O . ASP B 1 429 ? 24.734 -10.281 1.344 1 96.12 429 ASP B O 1
ATOM 9756 N N . LEU B 1 430 ? 25.953 -9.242 2.914 1 97.19 430 LEU B N 1
ATOM 9757 C CA . LEU B 1 430 ? 25.625 -7.922 2.389 1 97.19 430 LEU B CA 1
ATOM 9758 C C . LEU B 1 430 ? 26.734 -7.402 1.487 1 97.19 430 LEU B C 1
ATOM 9760 O O . LEU B 1 430 ? 27.906 -7.422 1.87 1 97.19 430 LEU B O 1
ATOM 9764 N N . VAL B 1 431 ? 26.328 -6.945 0.305 1 96.88 431 VAL B N 1
ATOM 9765 C CA . VAL B 1 431 ? 27.328 -6.531 -0.667 1 96.88 431 VAL B CA 1
ATOM 9766 C C . VAL B 1 431 ? 27.078 -5.086 -1.092 1 96.88 431 VAL B C 1
ATOM 9768 O O . VAL B 1 431 ? 25.953 -4.594 -0.989 1 96.88 431 VAL B O 1
ATOM 9771 N N . ASN B 1 432 ? 28.109 -4.441 -1.488 1 96.56 432 ASN B N 1
ATOM 9772 C CA . ASN B 1 432 ? 28.125 -3.051 -1.929 1 96.56 432 ASN B CA 1
ATOM 9773 C C . ASN B 1 432 ? 29.031 -2.857 -3.146 1 96.56 432 ASN B C 1
ATOM 9775 O O . ASN B 1 432 ? 30.109 -3.449 -3.229 1 96.56 432 ASN B O 1
ATO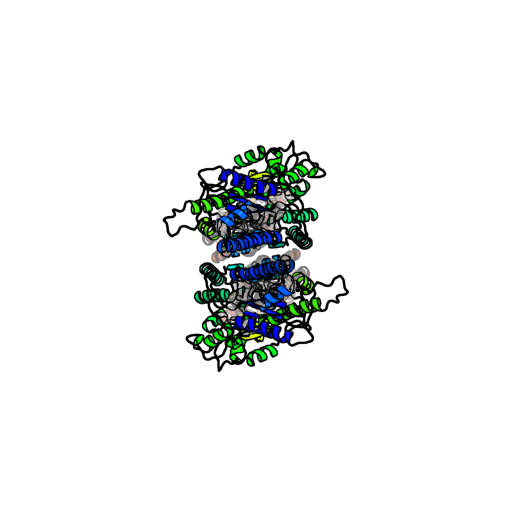M 9779 N N . LEU B 1 433 ? 28.516 -2.127 -4.105 1 95.75 433 LEU B N 1
ATOM 9780 C CA . LEU B 1 433 ? 29.297 -1.936 -5.324 1 95.75 433 LEU B CA 1
ATOM 9781 C C . LEU B 1 433 ? 30.219 -0.721 -5.203 1 95.75 433 LEU B C 1
ATOM 9783 O O . LEU B 1 433 ? 29.734 0.406 -5.047 1 95.75 433 LEU B O 1
ATOM 9787 N N . HIS B 1 434 ? 31.484 -0.912 -5.219 1 94.44 434 HIS B N 1
ATOM 9788 C CA . HIS B 1 434 ? 32.5 0.125 -5.141 1 94.44 434 HIS B CA 1
ATOM 9789 C C . HIS B 1 434 ? 33.094 0.435 -6.52 1 94.44 434 HIS B C 1
ATOM 9791 O O . HIS B 1 434 ? 33.062 -0.412 -7.414 1 94.44 434 HIS B O 1
ATOM 9797 N N . PRO B 1 435 ? 33.5 1.77 -6.418 1 89.75 435 PRO B N 1
ATOM 9798 C CA . PRO B 1 435 ? 34.25 2.043 -7.645 1 89.75 435 PRO B CA 1
ATOM 9799 C C . PRO B 1 435 ? 35.625 1.36 -7.672 1 89.75 435 PRO B C 1
ATOM 9801 O O . PRO B 1 435 ? 36.281 1.237 -6.629 1 89.75 435 PRO B O 1
ATOM 9804 N N . GLY B 1 436 ? 35.969 0.475 -8.555 1 85.31 436 GLY B N 1
ATOM 9805 C CA . GLY B 1 436 ? 37.25 -0.226 -8.703 1 85.31 436 GLY B CA 1
ATOM 9806 C C . GLY B 1 436 ? 38.219 0.513 -9.578 1 85.31 436 GLY B C 1
ATOM 9807 O O . GLY B 1 436 ? 37.906 1.561 -10.141 1 85.31 436 GLY B O 1
ATOM 9808 N N . LEU B 1 437 ? 39.5 0.084 -9.453 1 80.94 437 LEU B N 1
ATOM 9809 C CA . LEU B 1 437 ? 40.562 0.701 -10.242 1 80.94 437 LEU B CA 1
ATOM 9810 C C . LEU B 1 437 ? 40.312 0.495 -11.734 1 80.94 437 LEU B C 1
ATOM 9812 O O . LEU B 1 437 ? 40.438 1.437 -12.523 1 80.94 437 LEU B O 1
ATOM 9816 N N . LYS B 1 438 ? 39.969 -0.65 -12.117 1 81.5 438 LYS B N 1
ATOM 9817 C CA . LYS B 1 438 ? 39.75 -0.955 -13.531 1 81.5 438 LYS B CA 1
ATOM 9818 C C . LYS B 1 438 ? 38.25 -1.116 -13.812 1 81.5 438 LYS B C 1
ATOM 9820 O O . LYS B 1 438 ? 37.75 -0.652 -14.844 1 81.5 438 LYS B O 1
ATOM 9825 N N . ALA B 1 439 ? 37.531 -1.863 -12.992 1 88.62 439 ALA B N 1
ATOM 9826 C CA . ALA B 1 439 ? 36.094 -2.109 -13.086 1 88.62 439 ALA B CA 1
ATOM 9827 C C . ALA B 1 439 ? 35.438 -2.111 -11.703 1 88.62 439 ALA B C 1
ATOM 9829 O O . ALA B 1 439 ? 36.125 -2.354 -10.695 1 88.62 439 ALA B O 1
ATOM 9830 N N . PRO B 1 440 ? 34.25 -1.726 -11.695 1 92.75 440 PRO B N 1
ATOM 9831 C CA . PRO B 1 440 ? 33.562 -1.767 -10.398 1 92.75 440 PRO B CA 1
ATOM 9832 C C . PRO B 1 440 ? 33.656 -3.125 -9.711 1 92.75 440 PRO B C 1
ATOM 9834 O O . PRO B 1 440 ? 33.688 -4.16 -10.383 1 92.75 440 PRO B O 1
ATOM 9837 N N . MET B 1 441 ? 33.75 -3.117 -8.438 1 92.44 441 MET B N 1
ATOM 9838 C CA . MET B 1 441 ? 33.938 -4.348 -7.676 1 92.44 441 MET B CA 1
ATOM 9839 C C . MET B 1 441 ? 32.938 -4.465 -6.551 1 92.44 441 MET B C 1
ATOM 9841 O O . MET B 1 441 ? 32.625 -3.475 -5.887 1 92.44 441 MET B O 1
ATOM 9845 N N . LEU B 1 442 ? 32.5 -5.68 -6.422 1 93.12 442 LEU B N 1
ATOM 9846 C CA . LEU B 1 442 ? 31.547 -5.984 -5.348 1 93.12 442 LEU B CA 1
ATOM 9847 C C . LEU B 1 442 ? 32.281 -6.281 -4.047 1 93.12 442 LEU B C 1
ATOM 9849 O O . LEU B 1 442 ? 33.188 -7.125 -4.016 1 93.12 442 LEU B O 1
ATOM 9853 N N . GLN B 1 443 ? 31.938 -5.57 -2.992 1 94.31 443 GLN B N 1
ATOM 9854 C CA . GLN B 1 443 ? 32.594 -5.77 -1.7 1 94.31 443 GLN B CA 1
ATOM 9855 C C . GLN B 1 443 ? 31.594 -6.242 -0.65 1 94.31 443 GLN B C 1
ATOM 9857 O O . GLN B 1 443 ? 30.453 -5.773 -0.615 1 94.31 443 GLN B O 1
ATOM 9862 N N . ASN B 1 444 ? 32.062 -7.176 0.158 1 95.12 444 ASN B N 1
ATOM 9863 C CA . ASN B 1 444 ? 31.25 -7.605 1.297 1 95.12 444 ASN B CA 1
ATOM 9864 C C . ASN B 1 444 ? 31.312 -6.594 2.438 1 95.12 444 ASN B C 1
ATOM 9866 O O . ASN B 1 444 ? 32.375 -6.262 2.93 1 95.12 444 ASN B O 1
ATOM 9870 N N . VAL B 1 445 ? 30.203 -6.102 2.869 1 96.38 445 VAL B N 1
ATOM 9871 C CA . VAL B 1 445 ? 30.203 -5.035 3.865 1 96.38 445 VAL B CA 1
ATOM 9872 C C . VAL B 1 445 ? 29.453 -5.5 5.113 1 96.38 445 VAL B C 1
ATOM 9874 O O . VAL B 1 445 ? 29.25 -4.727 6.051 1 96.38 445 VAL B O 1
ATOM 9877 N N . GLY B 1 446 ? 29 -6.73 5.168 1 96 446 GLY B N 1
ATOM 9878 C CA . GLY B 1 446 ? 28.281 -7.23 6.324 1 96 446 GLY B CA 1
ATOM 9879 C C . GLY B 1 446 ? 27.688 -8.609 6.109 1 96 446 GLY B C 1
ATOM 9880 O O . GLY B 1 446 ? 27.984 -9.266 5.109 1 96 446 GLY B O 1
ATOM 9881 N N . HIS B 1 447 ? 26.922 -9.07 7.125 1 95.75 447 HIS B N 1
ATOM 9882 C CA . HIS B 1 447 ? 26.25 -10.367 7.047 1 95.75 447 HIS B CA 1
ATOM 9883 C C . HIS B 1 447 ? 24.953 -10.367 7.832 1 95.75 447 HIS B C 1
ATOM 9885 O O . HIS B 1 447 ? 24.766 -9.562 8.75 1 95.75 447 HIS B O 1
ATOM 9891 N N . TRP B 1 448 ? 24.031 -11.094 7.371 1 95.75 448 TRP B N 1
ATOM 9892 C CA . TRP B 1 448 ? 22.734 -11.328 8.016 1 95.75 448 TRP B CA 1
ATOM 9893 C C . TRP B 1 448 ? 22.516 -12.82 8.258 1 95.75 448 TRP B C 1
ATOM 9895 O O . TRP B 1 448 ? 22.594 -13.625 7.328 1 95.75 448 TRP B O 1
ATOM 9905 N N . THR B 1 449 ? 22.328 -13.258 9.492 1 93.19 449 THR B N 1
ATOM 9906 C CA . THR B 1 449 ? 22.109 -14.656 9.828 1 93.19 449 THR B CA 1
ATOM 9907 C C . THR B 1 449 ? 20.859 -14.812 10.711 1 93.19 449 THR B C 1
ATOM 9909 O O . THR B 1 449 ? 20.781 -14.219 11.789 1 93.19 449 THR B O 1
ATOM 9912 N N . ARG B 1 450 ? 19.984 -15.617 10.195 1 88.81 450 ARG B N 1
ATOM 9913 C CA . ARG B 1 450 ? 18.766 -15.867 10.961 1 88.81 450 ARG B CA 1
ATOM 9914 C C . ARG B 1 450 ? 19.109 -16.5 12.312 1 88.81 450 ARG B C 1
ATOM 9916 O O . ARG B 1 450 ? 20 -17.344 12.406 1 88.81 450 ARG B O 1
ATOM 9923 N N . GLY B 1 451 ? 18.453 -16.156 13.367 1 82 451 GLY B N 1
ATOM 9924 C CA . GLY B 1 451 ? 18.578 -16.797 14.664 1 82 451 GLY B CA 1
ATOM 9925 C C . GLY B 1 451 ? 19.656 -16.172 15.531 1 82 451 GLY B C 1
ATOM 9926 O O . GLY B 1 451 ? 19.734 -16.453 16.734 1 82 451 GLY B O 1
ATOM 9927 N N . LEU B 1 452 ? 20.516 -15.414 14.867 1 83.19 452 LEU B N 1
ATOM 9928 C CA . LEU B 1 452 ? 21.531 -14.719 15.648 1 83.19 452 LEU B CA 1
ATOM 9929 C C . LEU B 1 452 ? 21 -13.383 16.156 1 83.19 452 LEU B C 1
ATOM 9931 O O . LEU B 1 452 ? 20.062 -12.82 15.586 1 83.19 452 LEU B O 1
ATOM 9935 N N . ALA B 1 453 ? 21.516 -12.945 17.375 1 81.12 453 ALA B N 1
ATOM 9936 C CA . ALA B 1 453 ? 21.203 -11.633 17.938 1 81.12 453 ALA B CA 1
ATOM 9937 C C . ALA B 1 453 ? 22.469 -10.781 18.078 1 81.12 453 ALA B C 1
ATOM 9939 O O . ALA B 1 453 ? 23.344 -11.086 18.891 1 81.12 453 ALA B O 1
ATOM 9940 N N . PRO B 1 454 ? 22.703 -9.758 17.328 1 85.69 454 PRO B N 1
ATOM 9941 C CA . PRO B 1 454 ? 21.812 -9.273 16.266 1 85.69 454 PRO B CA 1
ATOM 9942 C C . PRO B 1 454 ? 21.922 -10.086 14.984 1 85.69 454 PRO B C 1
ATOM 9944 O O . PRO B 1 454 ? 22.984 -10.648 14.695 1 85.69 454 PRO B O 1
ATOM 9947 N N . ARG B 1 455 ? 20.844 -10.07 14.219 1 92.19 455 ARG B N 1
ATOM 9948 C CA . ARG B 1 455 ? 20.812 -10.789 12.953 1 92.19 455 ARG B CA 1
ATOM 9949 C C . ARG B 1 455 ? 21.641 -10.062 11.898 1 92.19 455 ARG B C 1
ATOM 9951 O O . ARG B 1 455 ? 22.188 -10.695 10.984 1 92.19 455 ARG B O 1
ATOM 9958 N N . LEU B 1 456 ? 21.656 -8.812 11.992 1 95 456 LEU B N 1
ATOM 9959 C CA . LEU B 1 456 ? 22.297 -7.973 10.984 1 95 456 LEU B CA 1
ATOM 9960 C C . LEU B 1 456 ? 23.578 -7.352 11.547 1 95 456 LEU B C 1
ATOM 9962 O O . LEU B 1 456 ? 23.562 -6.734 12.609 1 95 456 LEU B O 1
ATOM 9966 N N . ASN B 1 457 ? 24.734 -7.605 10.906 1 95.5 457 ASN B N 1
ATOM 9967 C CA . ASN B 1 457 ? 26.016 -6.953 11.172 1 95.5 457 ASN B CA 1
ATOM 9968 C C . ASN B 1 457 ? 26.531 -6.223 9.93 1 95.5 457 ASN B C 1
ATOM 9970 O O . ASN B 1 457 ? 26.812 -6.848 8.906 1 95.5 457 ASN B O 1
ATOM 9974 N N . ILE B 1 458 ? 26.594 -4.938 10.039 1 95.06 458 ILE B N 1
ATOM 9975 C CA . ILE B 1 458 ? 27.016 -4.137 8.898 1 95.06 458 ILE B CA 1
ATOM 9976 C C . ILE B 1 458 ? 28.188 -3.238 9.297 1 95.06 458 ILE B C 1
ATOM 9978 O O . ILE B 1 458 ? 28.203 -2.689 10.398 1 95.06 458 ILE B O 1
ATOM 9982 N N . ASN B 1 459 ? 29.172 -3.213 8.445 1 93.56 459 ASN B N 1
ATOM 9983 C CA . ASN B 1 459 ? 30.203 -2.197 8.555 1 93.56 459 ASN B CA 1
ATOM 9984 C C . ASN B 1 459 ? 29.828 -0.926 7.797 1 93.56 459 ASN B C 1
ATOM 9986 O O . ASN B 1 459 ? 30.219 -0.751 6.637 1 93.56 459 ASN B O 1
ATOM 9990 N N . GLY B 1 460 ? 29.219 -0.063 8.469 1 89.44 460 GLY B N 1
ATOM 9991 C CA . GLY B 1 460 ? 28.672 1.134 7.855 1 89.44 460 GLY B CA 1
ATOM 9992 C C . GLY B 1 460 ? 29.719 2.02 7.219 1 89.44 460 GLY B C 1
ATOM 9993 O O . GLY B 1 460 ? 29.469 2.67 6.207 1 89.44 460 GLY B O 1
ATOM 9994 N N . SER B 1 461 ? 30.938 2.033 7.719 1 88.25 461 SER B N 1
ATOM 9995 C CA . SER B 1 461 ? 31.984 2.918 7.238 1 88.25 461 SER B CA 1
ATOM 9996 C C . SER B 1 461 ? 32.594 2.4 5.938 1 88.25 461 SER B C 1
ATOM 9998 O O . SER B 1 461 ? 33.219 3.16 5.191 1 88.25 461 SER B O 1
ATOM 10000 N N . ALA B 1 462 ? 32.344 1.152 5.648 1 91.06 462 ALA B N 1
ATOM 10001 C CA . ALA B 1 462 ? 32.938 0.55 4.453 1 91.06 462 ALA B CA 1
ATOM 10002 C C . ALA B 1 462 ? 32 0.725 3.246 1 91.06 462 ALA B C 1
ATOM 10004 O O . ALA B 1 462 ? 32.406 0.461 2.109 1 91.06 462 ALA B O 1
ATOM 10005 N N . ILE B 1 463 ? 30.891 1.278 3.443 1 94.31 463 ILE B N 1
ATOM 10006 C CA . ILE B 1 463 ? 29.906 1.349 2.377 1 94.31 463 ILE B CA 1
ATOM 10007 C C . ILE B 1 463 ? 30.188 2.549 1.479 1 94.31 463 ILE B C 1
ATOM 10009 O O . ILE B 1 463 ? 30.516 3.633 1.967 1 94.31 463 ILE B O 1
ATOM 10013 N N . TYR B 1 464 ? 30.234 2.242 0.209 1 94.31 464 TYR B N 1
ATOM 10014 C CA . TYR B 1 464 ? 30.266 3.285 -0.811 1 94.31 464 TYR B CA 1
ATOM 10015 C C . TYR B 1 464 ? 28.859 3.729 -1.191 1 94.31 464 TYR B C 1
ATOM 10017 O O . TYR B 1 464 ? 28.016 2.902 -1.546 1 94.31 464 TYR B O 1
ATOM 10025 N N . TRP B 1 465 ? 28.625 4.977 -1.009 1 92.94 465 TRP B N 1
ATOM 10026 C CA . TRP B 1 465 ? 27.312 5.48 -1.38 1 92.94 465 TRP B CA 1
ATOM 10027 C C . TRP B 1 465 ? 27.344 6.164 -2.742 1 92.94 465 TRP B C 1
ATOM 10029 O O . TRP B 1 465 ? 28.422 6.469 -3.256 1 92.94 465 TRP B O 1
ATOM 10039 N N . THR B 1 466 ? 26.141 6.355 -3.277 1 80.81 466 THR B N 1
ATOM 10040 C CA . THR B 1 466 ? 25.969 6.918 -4.613 1 80.81 466 THR B CA 1
ATOM 10041 C C . THR B 1 466 ? 26.734 8.227 -4.742 1 80.81 466 THR B C 1
ATOM 10043 O O . THR B 1 466 ? 26.688 9.078 -3.85 1 80.81 466 THR B O 1
ATOM 10046 N N . ASN B 1 467 ? 27.484 8.43 -5.711 1 77.25 467 ASN B N 1
ATOM 10047 C CA . ASN B 1 467 ? 28.234 9.625 -6.066 1 77.25 467 ASN B CA 1
ATOM 10048 C C . ASN B 1 467 ? 29.422 9.844 -5.117 1 77.25 467 ASN B C 1
ATOM 10050 O O . ASN B 1 467 ? 29.922 10.961 -5.004 1 77.25 467 ASN B O 1
ATOM 10054 N N . GLY B 1 468 ? 29.766 8.797 -4.32 1 80.38 468 GLY B N 1
ATOM 10055 C CA . GLY B 1 468 ? 30.969 8.859 -3.494 1 80.38 468 GLY B CA 1
ATOM 10056 C C . GLY B 1 468 ? 30.75 9.594 -2.186 1 80.38 468 GLY B C 1
ATOM 10057 O O . GLY B 1 468 ? 31.703 9.961 -1.506 1 80.38 468 GLY B O 1
ATOM 10058 N N . SER B 1 469 ? 29.547 9.75 -1.828 1 81.69 469 SER B N 1
ATOM 10059 C CA . SER B 1 469 ? 29.234 10.43 -0.571 1 81.69 469 SER B CA 1
ATOM 10060 C C . SER B 1 469 ? 29.531 9.523 0.625 1 81.69 469 SER B C 1
ATOM 10062 O O . SER B 1 469 ? 29.469 8.305 0.513 1 81.69 469 SER B O 1
ATOM 10064 N N . SER B 1 470 ? 30 10.094 1.698 1 81.94 470 SER B N 1
ATOM 10065 C CA . SER B 1 470 ? 30.25 9.32 2.91 1 81.94 470 SER B CA 1
ATOM 10066 C C . SER B 1 470 ? 29.031 9.281 3.812 1 81.94 470 SER B C 1
ATOM 10068 O O . SER B 1 470 ? 28.969 8.484 4.754 1 81.94 470 SER B O 1
ATOM 10070 N N . GLN B 1 471 ? 28.078 10.016 3.42 1 88.25 471 GLN B N 1
ATOM 10071 C CA . GLN B 1 471 ? 26.891 10.062 4.266 1 88.25 471 GLN B CA 1
ATOM 10072 C C . GLN B 1 471 ? 25.797 9.125 3.748 1 88.25 471 GLN B C 1
ATOM 10074 O O . GLN B 1 471 ? 25.641 8.961 2.535 1 88.25 471 GLN B O 1
ATOM 10079 N N . VAL B 1 472 ? 25.172 8.531 4.664 1 92.5 472 VAL B N 1
ATOM 10080 C CA . VAL B 1 472 ? 24.047 7.664 4.328 1 92.5 472 VAL B CA 1
ATOM 10081 C C . VAL B 1 472 ? 22.953 8.484 3.639 1 92.5 472 VAL B C 1
ATOM 10083 O O . VAL B 1 472 ? 22.562 9.539 4.137 1 92.5 472 VAL B O 1
ATOM 10086 N N . PRO B 1 473 ? 22.609 8.078 2.467 1 91.44 473 PRO B N 1
ATOM 10087 C CA . PRO B 1 473 ? 21.531 8.805 1.8 1 91.44 473 PRO B CA 1
ATOM 10088 C C . PRO B 1 473 ? 20.25 8.82 2.619 1 91.44 473 PRO B C 1
ATOM 10090 O O . PRO B 1 473 ? 19.906 7.824 3.256 1 91.44 473 PRO B O 1
ATOM 10093 N N . GLU B 1 474 ? 19.609 9.938 2.611 1 90.25 474 GLU B N 1
ATOM 10094 C CA . GLU B 1 474 ? 18.344 10.078 3.334 1 90.25 474 GLU B CA 1
ATOM 10095 C C . GLU B 1 474 ? 17.156 9.688 2.455 1 90.25 474 GLU B C 1
ATOM 10097 O O . GLU B 1 474 ? 17.141 10 1.264 1 90.25 474 GLU B O 1
ATOM 10102 N N . SER B 1 475 ? 16.328 8.883 2.979 1 91.69 475 SER B N 1
ATOM 10103 C CA . SER B 1 475 ? 15.062 8.555 2.318 1 91.69 475 SER B CA 1
ATOM 10104 C C . SER B 1 475 ? 13.891 8.648 3.291 1 91.69 475 SER B C 1
ATOM 10106 O O . SER B 1 475 ? 13.594 7.688 4.004 1 91.69 475 SER B O 1
ATOM 10108 N N . VAL B 1 476 ? 13.344 9.734 3.338 1 89.88 476 VAL B N 1
ATOM 10109 C CA . VAL B 1 476 ? 12.234 10.023 4.246 1 89.88 476 VAL B CA 1
ATOM 10110 C C . VAL B 1 476 ? 11.125 10.75 3.494 1 89.88 476 VAL B C 1
ATOM 10112 O O . VAL B 1 476 ? 11.383 11.438 2.504 1 89.88 476 VAL B O 1
ATOM 10115 N N . CYS B 1 477 ? 9.984 10.461 3.912 1 84.62 477 CYS B N 1
ATOM 10116 C CA . CYS B 1 477 ? 8.852 11.156 3.305 1 84.62 477 CYS B CA 1
ATOM 10117 C C . CYS B 1 477 ? 8.844 12.633 3.697 1 84.62 477 CYS B C 1
ATOM 10119 O O . CYS B 1 477 ? 8.641 13.5 2.85 1 84.62 477 CYS B O 1
ATOM 10121 N N . SER B 1 478 ? 9 12.812 5.062 1 85.69 478 SER B N 1
ATOM 10122 C CA . SER B 1 478 ? 8.992 14.156 5.629 1 85.69 478 SER B CA 1
ATOM 10123 C C . SER B 1 478 ? 10.141 14.352 6.613 1 85.69 478 SER B C 1
ATOM 10125 O O . SER B 1 478 ? 10.461 13.438 7.383 1 85.69 478 SER B O 1
ATOM 10127 N N . ARG B 1 479 ? 10.805 15.562 6.613 1 87.56 479 ARG B N 1
ATOM 10128 C CA . ARG B 1 479 ? 11.844 15.922 7.578 1 87.56 479 ARG B CA 1
ATOM 10129 C C . ARG B 1 479 ? 11.234 16.516 8.844 1 87.56 479 ARG B C 1
ATOM 10131 O O . ARG B 1 479 ? 10.141 17.078 8.805 1 87.56 479 ARG B O 1
ATOM 10138 N N . PRO B 1 480 ? 11.961 16.328 9.883 1 90.12 480 PRO B N 1
ATOM 10139 C CA . PRO B 1 480 ? 11.461 16.922 11.125 1 90.12 480 PRO B CA 1
ATOM 10140 C C . PRO B 1 480 ? 11.258 18.438 11.008 1 90.12 480 PRO B C 1
ATOM 10142 O O . PRO B 1 480 ? 12.117 19.125 10.461 1 90.12 480 PRO B O 1
ATOM 10145 N N . CYS B 1 481 ? 10.195 18.859 11.555 1 92.12 481 CYS B N 1
ATOM 10146 C CA . CYS B 1 481 ? 9.883 20.281 11.484 1 92.12 481 CYS B CA 1
ATOM 10147 C C . CYS B 1 481 ? 10.789 21.078 12.406 1 92.12 481 CYS B C 1
ATOM 10149 O O . CYS B 1 481 ? 11.039 20.688 13.547 1 92.12 481 CYS B O 1
ATOM 10151 N N . ARG B 1 482 ? 11.352 22.219 12.016 1 92.81 482 ARG B N 1
ATOM 10152 C CA . ARG B 1 482 ? 12.234 23.094 12.781 1 92.81 482 ARG B CA 1
ATOM 10153 C C . ARG B 1 482 ? 11.453 23.875 13.836 1 92.81 482 ARG B C 1
ATOM 10155 O O . ARG B 1 482 ? 10.227 23.953 13.773 1 92.81 482 ARG B O 1
ATOM 10162 N N . PRO B 1 483 ? 12.227 24.297 14.758 1 93.44 483 PRO B N 1
ATOM 10163 C CA . PRO B 1 483 ? 11.531 25.172 15.719 1 93.44 483 PRO B CA 1
ATOM 10164 C C . PRO B 1 483 ? 10.773 26.312 15.047 1 93.44 483 PRO B C 1
ATOM 10166 O O . PRO B 1 483 ? 11.25 26.875 14.062 1 93.44 483 PRO B O 1
ATOM 10169 N N . GLY B 1 484 ? 9.633 26.672 15.57 1 92.62 484 GLY B N 1
ATOM 10170 C CA . GLY B 1 484 ? 8.766 27.672 14.969 1 92.62 484 GLY B CA 1
ATOM 10171 C C . GLY B 1 484 ? 7.637 27.078 14.156 1 92.62 484 GLY B C 1
ATOM 10172 O O . GLY B 1 484 ? 6.715 27.797 13.75 1 92.62 484 GLY B O 1
ATOM 10173 N N . PHE B 1 485 ? 7.824 25.75 13.945 1 90.06 485 PHE B N 1
ATOM 10174 C CA . PHE B 1 485 ? 6.805 25.047 13.18 1 90.06 485 PHE B CA 1
ATOM 10175 C C . PHE B 1 485 ? 6.172 23.938 14.016 1 90.06 485 PHE B C 1
ATOM 10177 O O . PHE B 1 485 ? 6.816 23.375 14.906 1 90.06 485 PHE B O 1
ATOM 10184 N N . LEU B 1 486 ? 4.926 23.734 13.758 1 86.69 486 LEU B N 1
ATOM 10185 C CA . LEU B 1 486 ? 4.25 22.578 14.352 1 86.69 486 LEU B CA 1
ATOM 10186 C C . LEU B 1 486 ? 4.238 21.391 13.391 1 86.69 486 LEU B C 1
ATOM 10188 O O . LEU B 1 486 ? 4.043 21.578 12.188 1 86.69 486 LEU B O 1
ATOM 10192 N N . GLN B 1 487 ? 4.531 20.188 13.93 1 85.62 487 GLN B N 1
ATOM 10193 C CA . GLN B 1 487 ? 4.52 18.953 13.141 1 85.62 487 GLN B CA 1
ATOM 10194 C C . GLN B 1 487 ? 3.201 18.219 13.297 1 85.62 487 GLN B C 1
ATOM 10196 O O . GLN B 1 487 ? 2.777 17.922 14.422 1 85.62 487 GLN B O 1
ATOM 10201 N N . THR B 1 488 ? 2.588 17.891 12.172 1 77.56 488 THR B N 1
ATOM 10202 C CA . THR B 1 488 ? 1.323 17.172 12.203 1 77.56 488 THR B CA 1
ATOM 10203 C C . THR B 1 488 ? 1.55 15.703 12.555 1 77.56 488 THR B C 1
ATOM 10205 O O . THR B 1 488 ? 2.693 15.25 12.641 1 77.56 488 THR B O 1
ATOM 10208 N N . GLU B 1 489 ? 0.414 15.047 12.867 1 77.06 489 GLU B N 1
ATOM 10209 C CA . GLU B 1 489 ? 0.501 13.617 13.148 1 77.06 489 GLU B CA 1
ATOM 10210 C C . GLU B 1 489 ? 1.056 12.852 11.945 1 77.06 489 GLU B C 1
ATOM 10212 O O . GLU B 1 489 ? 0.876 13.266 10.805 1 77.06 489 GLU B O 1
ATOM 10217 N N . THR B 1 490 ? 1.715 11.703 12.227 1 77.44 490 THR B N 1
ATOM 10218 C CA . THR B 1 490 ? 2.342 10.875 11.195 1 77.44 490 THR B CA 1
ATOM 10219 C C . THR B 1 490 ? 1.303 10.008 10.492 1 77.44 490 THR B C 1
ATOM 10221 O O . THR B 1 490 ? 0.496 9.344 11.148 1 77.44 490 THR B O 1
ATOM 10224 N N . ILE B 1 491 ? 1.229 10.125 9.109 1 66.25 491 ILE B N 1
ATOM 10225 C CA . ILE B 1 491 ? 0.407 9.242 8.289 1 66.25 491 ILE B CA 1
ATOM 10226 C C . ILE B 1 491 ? 1.28 8.547 7.25 1 66.25 491 ILE B C 1
ATOM 10228 O O . ILE B 1 491 ? 1.812 9.188 6.344 1 66.25 491 ILE B O 1
ATOM 10232 N N . MET B 1 492 ? 1.399 7.227 7.281 1 71.94 492 MET B N 1
ATOM 10233 C CA . MET B 1 492 ? 2.223 6.465 6.348 1 71.94 492 MET B CA 1
ATOM 10234 C C . MET B 1 492 ? 3.615 7.078 6.227 1 71.94 492 MET B C 1
ATOM 10236 O O . MET B 1 492 ? 4.066 7.387 5.121 1 71.94 492 MET B O 1
ATOM 10240 N N . CYS B 1 493 ? 4.215 7.434 7.406 1 79.19 493 CYS B N 1
ATOM 10241 C CA . CYS B 1 493 ? 5.59 7.891 7.586 1 79.19 493 CYS B CA 1
ATOM 10242 C C . CYS B 1 493 ? 5.746 9.336 7.117 1 79.19 493 CYS B C 1
ATOM 10244 O O . CYS B 1 493 ? 6.863 9.852 7.047 1 79.19 493 CYS B O 1
ATOM 10246 N N . CYS B 1 494 ? 4.617 10.016 6.75 1 79.12 494 CYS B N 1
ATOM 10247 C CA . CYS B 1 494 ? 4.688 11.391 6.285 1 79.12 494 CYS B CA 1
ATOM 10248 C C . CYS B 1 494 ? 3.975 12.336 7.246 1 79.12 494 CYS B C 1
ATOM 10250 O O . CYS B 1 494 ? 3.078 11.914 7.98 1 79.12 494 CYS B O 1
ATOM 10252 N N . TRP B 1 495 ? 4.547 13.508 7.414 1 80.19 495 TRP B N 1
ATOM 10253 C CA . TRP B 1 495 ? 3.91 14.586 8.164 1 80.19 495 TRP B CA 1
ATOM 10254 C C . TRP B 1 495 ? 4.168 15.938 7.496 1 80.19 495 TRP B C 1
ATOM 10256 O O . TRP B 1 495 ? 4.949 16.031 6.547 1 80.19 495 TRP B O 1
ATOM 10266 N N . LYS B 1 496 ? 3.51 17 7.863 1 76.44 496 LYS B N 1
ATOM 10267 C CA . LYS B 1 496 ? 3.701 18.344 7.359 1 76.44 496 LYS B CA 1
ATOM 10268 C C . LYS B 1 496 ? 4.141 19.297 8.477 1 76.44 496 LYS B C 1
ATOM 10270 O O . LYS B 1 496 ? 3.824 19.078 9.641 1 76.44 496 LYS B O 1
ATOM 10275 N N . CYS B 1 497 ? 4.898 20.312 8.055 1 83 497 CYS B N 1
ATOM 10276 C CA . CYS B 1 497 ? 5.332 21.375 8.969 1 83 497 CYS B CA 1
ATOM 10277 C C . CYS B 1 497 ? 4.512 22.641 8.773 1 83 497 CYS B C 1
ATOM 10279 O O . CYS B 1 497 ? 4.574 23.266 7.711 1 83 497 CYS B O 1
ATOM 10281 N N . ILE B 1 498 ? 3.773 23 9.844 1 76.12 498 ILE B N 1
ATOM 10282 C CA . ILE B 1 498 ? 2.951 24.203 9.797 1 76.12 498 ILE B CA 1
ATOM 10283 C C . ILE B 1 498 ? 3.57 25.281 10.68 1 76.12 498 ILE B C 1
ATOM 10285 O O . ILE B 1 498 ? 3.887 25.031 11.844 1 76.12 498 ILE B O 1
ATOM 10289 N N . LYS B 1 499 ? 3.711 26.422 10.141 1 84.31 499 LYS B N 1
ATOM 10290 C CA . LYS B 1 499 ? 4.285 27.516 10.906 1 84.31 499 LYS B CA 1
ATOM 10291 C C . LYS B 1 499 ? 3.377 27.906 12.078 1 84.31 499 LYS B C 1
ATOM 10293 O O . LYS B 1 499 ? 2.156 27.953 11.93 1 84.31 499 LYS B O 1
ATOM 10298 N N . CYS B 1 500 ? 4.047 28.141 13.203 1 82.06 500 CYS B N 1
ATOM 10299 C CA . CYS B 1 500 ? 3.291 28.531 14.383 1 82.06 500 CYS B CA 1
ATOM 10300 C C . CYS B 1 500 ? 2.641 29.906 14.172 1 82.06 500 CYS B C 1
ATOM 10302 O O . CYS B 1 500 ? 3.17 30.734 13.438 1 82.06 500 CYS B O 1
ATOM 10304 N N . PRO B 1 501 ? 1.549 30.062 14.852 1 74.81 501 PRO B N 1
ATOM 10305 C CA . PRO B 1 501 ? 0.944 31.391 14.812 1 74.81 501 PRO B CA 1
ATOM 10306 C C . PRO B 1 501 ? 1.864 32.469 15.375 1 74.81 501 PRO B C 1
ATOM 10308 O O . PRO B 1 501 ? 2.816 32.188 16.094 1 74.81 501 PRO B O 1
ATOM 10311 N N . LEU B 1 502 ? 1.615 33.656 15.078 1 76.44 502 LEU B N 1
ATOM 10312 C CA . LEU B 1 502 ? 2.475 34.812 15.383 1 76.44 502 LEU B CA 1
ATOM 10313 C C . LEU B 1 502 ? 2.746 34.906 16.875 1 76.44 502 LEU B C 1
ATOM 10315 O O . LEU B 1 502 ? 3.809 35.375 17.297 1 76.44 502 LEU B O 1
ATOM 10319 N N . GLU B 1 503 ? 1.862 34.469 17.766 1 79.25 503 GLU B N 1
ATOM 10320 C CA . GLU B 1 503 ? 2.018 34.625 19.203 1 79.25 503 GLU B CA 1
ATOM 10321 C C . GLU B 1 503 ? 2.562 33.375 19.844 1 79.25 503 GLU B C 1
ATOM 10323 O O . GLU B 1 503 ? 2.756 33.312 21.062 1 79.25 503 GLU B O 1
ATOM 10328 N N . SER B 1 504 ? 2.836 32.469 19.016 1 86.12 504 SER B N 1
ATOM 10329 C CA . SER B 1 504 ? 3.219 31.172 19.578 1 86.12 504 SER B CA 1
ATOM 10330 C C . SER B 1 504 ? 4.578 30.734 19.047 1 86.12 504 SER B C 1
ATOM 10332 O O . SER B 1 504 ? 5.094 31.297 18.078 1 86.12 504 SER B O 1
ATOM 10334 N N . ILE B 1 505 ? 5.219 29.953 19.828 1 91.75 505 ILE B N 1
ATOM 10335 C CA . ILE B 1 505 ? 6.527 29.422 19.469 1 91.75 505 ILE B CA 1
ATOM 10336 C C . ILE B 1 505 ? 6.52 27.891 19.578 1 91.75 505 ILE B C 1
ATOM 10338 O O . ILE B 1 505 ? 5.609 27.312 20.188 1 91.75 505 ILE B O 1
ATOM 10342 N N . SER B 1 506 ? 7.477 27.234 18.906 1 92.62 506 SER B N 1
ATOM 10343 C CA . SER B 1 506 ? 7.867 25.844 19.094 1 92.62 506 SER B CA 1
ATOM 10344 C C . SER B 1 506 ? 9.383 25.703 19.234 1 92.62 506 SER B C 1
ATOM 10346 O O . SER B 1 506 ? 10.133 26.094 18.344 1 92.62 506 SER B O 1
ATOM 10348 N N . SER B 1 507 ? 9.797 25.188 20.359 1 90.5 507 SER B N 1
ATOM 10349 C CA . SER B 1 507 ? 11.219 25.25 20.703 1 90.5 507 SER B CA 1
ATOM 10350 C C . SER B 1 507 ? 11.969 24.016 20.219 1 90.5 507 SER B C 1
ATOM 10352 O O . SER B 1 507 ? 13.188 24.047 20.062 1 90.5 507 SER B O 1
ATOM 10354 N N . SER B 1 508 ? 11.297 23.047 20.078 1 90.62 508 SER B N 1
ATOM 10355 C CA . SER B 1 508 ? 11.984 21.797 19.75 1 90.62 508 SER B CA 1
ATOM 10356 C C . SER B 1 508 ? 11.602 21.312 18.359 1 90.62 508 SER B C 1
ATOM 10358 O O . SER B 1 508 ? 10.578 21.719 17.812 1 90.62 508 SER B O 1
ATOM 10360 N N . TYR B 1 509 ? 12.617 20.516 17.828 1 92.25 509 TYR B N 1
ATOM 10361 C CA . TYR B 1 509 ? 12.312 19.859 16.562 1 92.25 509 TYR B CA 1
ATOM 10362 C C . TYR B 1 509 ? 11.141 18.891 16.719 1 92.25 509 TYR B C 1
ATOM 10364 O O . TYR B 1 509 ? 11.023 18.203 17.734 1 92.25 509 TYR B O 1
ATOM 10372 N N . SER B 1 510 ? 10.242 18.891 15.75 1 91.12 510 SER B N 1
ATOM 10373 C CA . SER B 1 510 ? 9.117 17.969 15.68 1 91.12 510 SER B CA 1
ATOM 10374 C C . SER B 1 510 ? 8.109 18.234 16.797 1 91.12 510 SER B C 1
ATOM 10376 O O . SER B 1 510 ? 7.555 17.297 17.375 1 91.12 510 SER B O 1
ATOM 10378 N N . SER B 1 511 ? 7.922 19.438 17.125 1 90.94 511 SER B N 1
ATOM 10379 C CA . SER B 1 511 ? 6.934 19.797 18.141 1 90.94 511 SER B CA 1
ATOM 10380 C C . SER B 1 511 ? 5.512 19.578 17.625 1 90.94 511 SER B C 1
ATOM 10382 O O . SER B 1 511 ? 5.148 20.047 16.547 1 90.94 511 SER B O 1
ATOM 10384 N N . PRO B 1 512 ? 4.68 18.938 18.438 1 85.25 512 PRO B N 1
ATOM 10385 C CA . PRO B 1 512 ? 3.309 18.672 18 1 85.25 512 PRO B CA 1
ATOM 10386 C C . PRO B 1 512 ? 2.383 19.875 18.188 1 85.25 512 PRO B C 1
ATOM 10388 O O . PRO B 1 512 ? 1.298 19.922 17.594 1 85.25 512 PRO B O 1
ATOM 10391 N N . ASN B 1 513 ? 2.801 20.797 19.047 1 82.69 513 ASN B N 1
ATOM 10392 C CA . ASN B 1 513 ? 1.973 21.953 19.344 1 82.69 513 ASN B CA 1
ATOM 10393 C C . ASN B 1 513 ? 2.811 23.219 19.469 1 82.69 513 ASN B C 1
ATOM 10395 O O . ASN B 1 513 ? 4.023 23.156 19.672 1 82.69 513 ASN B O 1
ATOM 10399 N N . CYS B 1 514 ? 2.17 24.312 19.172 1 84.31 514 CYS B N 1
ATOM 10400 C CA . CYS B 1 514 ? 2.762 25.609 19.438 1 84.31 514 CYS B CA 1
ATOM 10401 C C . CYS B 1 514 ? 2.307 26.141 20.797 1 84.31 514 CYS B C 1
ATOM 10403 O O . CYS B 1 514 ? 1.173 25.906 21.219 1 84.31 514 CYS B O 1
ATOM 10405 N N . THR B 1 515 ? 3.227 26.719 21.516 1 85.88 515 THR B N 1
ATOM 10406 C CA . THR B 1 515 ? 2.908 27.297 22.812 1 85.88 515 THR B CA 1
ATOM 10407 C C . THR B 1 515 ? 2.947 28.828 22.75 1 85.88 515 THR B C 1
ATOM 10409 O O . THR B 1 515 ? 3.859 29.406 22.156 1 85.88 515 THR B O 1
ATOM 10412 N N . MET B 1 516 ? 1.961 29.422 23.359 1 81.88 516 MET B N 1
ATOM 10413 C CA . MET B 1 516 ? 1.885 30.875 23.375 1 81.88 516 MET B CA 1
ATOM 10414 C C . MET B 1 516 ? 2.926 31.469 24.312 1 81.88 516 MET B C 1
ATOM 10416 O O . MET B 1 516 ? 3.162 30.953 25.406 1 81.88 516 MET B O 1
ATOM 10420 N N . CYS B 1 517 ? 3.535 32.5 23.828 1 85.25 517 CYS B N 1
ATOM 10421 C CA . CYS B 1 517 ? 4.449 33.219 24.703 1 85.25 517 CYS B CA 1
ATOM 10422 C C . CYS B 1 517 ? 3.688 33.969 25.797 1 85.25 517 CYS B C 1
ATOM 10424 O O . CYS B 1 517 ? 2.539 34.375 25.609 1 85.25 517 CYS B O 1
ATOM 10426 N N . PRO B 1 518 ? 4.379 33.969 26.984 1 83.12 518 PRO B N 1
ATOM 10427 C CA . PRO B 1 518 ? 3.762 34.812 28.016 1 83.12 518 PRO B CA 1
ATOM 10428 C C . PRO B 1 518 ? 3.49 36.219 27.547 1 83.12 518 PRO B C 1
ATOM 10430 O O . PRO B 1 518 ? 4.117 36.719 26.609 1 83.12 518 PRO B O 1
ATOM 10433 N N . TRP B 1 519 ? 2.557 36.906 28.203 1 76.06 519 TRP B N 1
ATOM 10434 C CA . TRP B 1 519 ? 2.08 38.219 27.797 1 76.06 519 TRP B CA 1
ATOM 10435 C C . TRP B 1 519 ? 3.219 39.219 27.812 1 76.06 519 TRP B C 1
ATOM 10437 O O . TRP B 1 519 ? 3.168 40.219 27.094 1 76.06 519 TRP B O 1
ATOM 10447 N N . ASP B 1 520 ? 4.273 39.031 28.609 1 79 520 ASP B N 1
ATOM 10448 C CA . ASP B 1 520 ? 5.379 39.969 28.719 1 79 520 ASP B CA 1
ATOM 10449 C C . ASP B 1 520 ? 6.52 39.625 27.766 1 79 520 ASP B C 1
ATOM 10451 O O . ASP B 1 520 ? 7.605 40.188 27.844 1 79 520 ASP B O 1
ATOM 10455 N N . LYS B 1 521 ? 6.25 38.688 26.984 1 88.62 521 LYS B N 1
ATOM 10456 C CA . LYS B 1 521 ? 7.27 38.25 26.031 1 88.62 521 LYS B CA 1
ATOM 10457 C C . LYS B 1 521 ? 6.699 38.125 24.625 1 88.62 521 LYS B C 1
ATOM 10459 O O . LYS B 1 521 ? 5.484 38.25 24.438 1 88.62 521 LYS B O 1
ATOM 10464 N N . MET B 1 522 ? 7.57 38.188 23.688 1 87.44 522 MET B N 1
ATOM 10465 C CA . MET B 1 522 ? 7.191 37.969 22.281 1 87.44 522 MET B CA 1
ATOM 10466 C C . MET B 1 522 ? 8.07 36.906 21.641 1 87.44 522 MET B C 1
ATOM 10468 O O . MET B 1 522 ? 9.188 36.656 22.094 1 87.44 522 MET B O 1
ATOM 10472 N N . PRO B 1 523 ? 7.539 36.25 20.547 1 90.19 523 PRO B N 1
ATOM 10473 C CA . PRO B 1 523 ? 8.367 35.281 19.844 1 90.19 523 PRO B CA 1
ATOM 10474 C C . PRO B 1 523 ? 9.5 35.906 19.047 1 90.19 523 PRO B C 1
ATOM 10476 O O . PRO B 1 523 ? 9.352 37.031 18.531 1 90.19 523 PRO B O 1
ATOM 10479 N N . ASP B 1 524 ? 10.547 35.281 18.969 1 90.94 524 ASP B N 1
ATOM 10480 C CA . ASP B 1 524 ? 11.648 35.781 18.141 1 90.94 524 ASP B CA 1
ATOM 10481 C C . ASP B 1 524 ? 11.305 35.656 16.656 1 90.94 524 ASP B C 1
ATOM 10483 O O . ASP B 1 524 ? 10.219 35.156 16.297 1 90.94 524 ASP B O 1
ATOM 10487 N N . SER B 1 525 ? 12.172 36.094 15.773 1 87.69 525 SER B N 1
ATOM 10488 C CA . SER B 1 525 ? 11.922 36.094 14.336 1 87.69 525 SER B CA 1
ATOM 10489 C C . SER B 1 525 ? 11.695 34.688 13.805 1 87.69 525 SER B C 1
ATOM 10491 O O . SER B 1 525 ? 10.914 34.469 12.875 1 87.69 525 SER B O 1
ATOM 10493 N N . THR B 1 526 ? 12.25 33.688 14.422 1 91.25 526 THR B N 1
ATOM 10494 C CA . THR B 1 526 ? 12.125 32.281 13.977 1 91.25 526 THR B CA 1
ATOM 10495 C C . THR B 1 526 ? 11.055 31.547 14.773 1 91.25 526 THR B C 1
ATOM 10497 O O . THR B 1 526 ? 10.75 30.391 14.484 1 91.25 526 THR B O 1
ATOM 10500 N N . GLN B 1 527 ? 10.508 32.25 15.789 1 91.19 527 GLN B N 1
ATOM 10501 C CA . GLN B 1 527 ? 9.469 31.688 16.656 1 91.19 527 GLN B CA 1
ATOM 10502 C C . GLN B 1 527 ? 9.953 30.438 17.375 1 91.19 527 GLN B C 1
ATOM 10504 O O . GLN B 1 527 ? 9.211 29.453 17.5 1 91.19 527 GLN B O 1
ATOM 10509 N N . SER B 1 528 ? 11.242 30.453 17.781 1 93 528 SER B N 1
ATOM 10510 C CA . SER B 1 528 ? 11.828 29.312 18.484 1 93 528 SER B CA 1
ATOM 10511 C C . SER B 1 528 ? 11.867 29.562 20 1 93 528 SER B C 1
ATOM 10513 O O . SER B 1 528 ? 11.953 28.609 20.781 1 93 528 SER B O 1
ATOM 10515 N N . LYS B 1 529 ? 11.969 30.797 20.391 1 92.94 529 LYS B N 1
ATOM 10516 C CA . LYS B 1 529 ? 12.016 31.156 21.797 1 92.94 529 LYS B CA 1
ATOM 10517 C C . LYS B 1 529 ? 11.266 32.469 22.062 1 92.94 529 LYS B C 1
ATOM 10519 O O . LYS B 1 529 ? 11.07 33.281 21.141 1 92.94 529 LYS B O 1
ATOM 10524 N N . CYS B 1 530 ? 10.75 32.562 23.266 1 92.69 530 CYS B N 1
ATOM 10525 C CA . CYS B 1 530 ? 10.141 33.812 23.703 1 92.69 530 CYS B CA 1
ATOM 10526 C C . CYS B 1 530 ? 11.203 34.781 24.203 1 92.69 530 CYS B C 1
ATOM 10528 O O . CYS B 1 530 ? 12.039 34.438 25.031 1 92.69 530 CYS B O 1
ATOM 10530 N N . VAL B 1 531 ? 11.219 35.906 23.656 1 93 531 VAL B N 1
ATOM 10531 C CA . VAL B 1 531 ? 12.172 36.938 24.078 1 93 531 VAL B CA 1
ATOM 10532 C C . VAL B 1 531 ? 11.43 38.062 24.75 1 93 531 VAL B C 1
ATOM 10534 O O . VAL B 1 531 ? 10.211 38.219 24.609 1 93 531 VAL B O 1
ATOM 10537 N N . ASP B 1 532 ? 12.156 38.844 25.609 1 89.88 532 ASP B N 1
ATOM 10538 C CA . ASP B 1 532 ? 11.562 39.969 26.312 1 89.88 532 ASP B CA 1
ATOM 10539 C C . ASP B 1 532 ? 11.148 41.062 25.328 1 89.88 532 ASP B C 1
ATOM 10541 O O . ASP B 1 532 ? 11.805 41.25 24.312 1 89.88 532 ASP B O 1
ATOM 10545 N N . LEU B 1 533 ? 10.031 41.531 25.625 1 89.5 533 LEU B N 1
ATOM 10546 C CA . LEU B 1 533 ? 9.586 42.688 24.828 1 89.5 533 LEU B CA 1
ATOM 10547 C C . LEU B 1 533 ? 10.57 43.844 24.938 1 89.5 533 LEU B C 1
ATOM 10549 O O . LEU B 1 533 ? 11.164 44.062 25.984 1 89.5 533 LEU B O 1
ATOM 10553 N N . PRO B 1 534 ? 10.875 44.531 23.812 1 87.88 534 PRO B N 1
ATOM 10554 C CA . PRO B 1 534 ? 11.758 45.688 23.891 1 87.88 534 PRO B CA 1
ATOM 10555 C C . PRO B 1 534 ? 11.164 46.844 24.703 1 87.88 534 PRO B C 1
ATOM 10557 O O . PRO B 1 534 ? 9.953 47.062 24.641 1 87.88 534 PRO B O 1
ATOM 10560 N N . GLU B 1 535 ? 11.977 47.469 25.578 1 87 535 GLU B N 1
ATOM 10561 C CA . GLU B 1 535 ? 11.57 48.594 26.391 1 87 535 GLU B CA 1
ATOM 10562 C C . GLU B 1 535 ? 11.719 49.906 25.609 1 87 535 GLU B C 1
ATOM 10564 O O . GLU B 1 535 ? 12.781 50.188 25.062 1 87 535 GLU B O 1
ATOM 10569 N N . ILE B 1 536 ? 10.617 50.5 25.406 1 81.75 536 ILE B N 1
ATOM 10570 C CA . ILE B 1 536 ? 10.664 51.781 24.719 1 81.75 536 ILE B CA 1
ATOM 10571 C C . ILE B 1 536 ? 10.547 52.938 25.734 1 81.75 536 ILE B C 1
ATOM 10573 O O . ILE B 1 536 ? 9.445 53.312 26.141 1 81.75 536 ILE B O 1
ATOM 10577 N N . ASN B 1 537 ? 11.531 53.344 26.531 1 84.75 537 ASN B N 1
ATOM 10578 C CA . ASN B 1 537 ? 11.602 54.469 27.453 1 84.75 537 ASN B CA 1
ATOM 10579 C C . ASN B 1 537 ? 12.508 55.594 26.906 1 84.75 537 ASN B C 1
ATOM 10581 O O . ASN B 1 537 ? 13.281 55.344 25.969 1 84.75 537 ASN B O 1
ATOM 10585 N N . ILE B 1 538 ? 12.391 56.75 27.531 1 82.88 538 ILE B N 1
ATOM 10586 C CA . ILE B 1 538 ? 13.195 57.875 27.109 1 82.88 538 ILE B CA 1
ATOM 10587 C C . ILE B 1 538 ? 14.664 57.625 27.422 1 82.88 538 ILE B C 1
ATOM 10589 O O . ILE B 1 538 ? 15.008 57.188 28.531 1 82.88 538 ILE B O 1
ATOM 10593 N N . LYS B 1 539 ? 15.586 57.781 26.344 1 87.12 539 LYS B N 1
ATOM 10594 C CA . LYS B 1 539 ? 17.031 57.719 26.5 1 87.12 539 LYS B CA 1
ATOM 10595 C C . LYS B 1 539 ? 17.656 59.094 26.438 1 87.12 539 LYS B C 1
ATOM 10597 O O . LYS B 1 539 ? 17.125 60 25.766 1 87.12 539 LYS B O 1
ATOM 10602 N N . PHE B 1 540 ? 18.656 59.312 27.281 1 88.44 540 PHE B N 1
ATOM 10603 C CA . PHE B 1 540 ? 19.359 60.594 27.281 1 88.44 540 PHE B CA 1
ATOM 10604 C C . PHE B 1 540 ? 19.875 60.938 25.891 1 88.44 540 PHE B C 1
ATOM 10606 O O . PHE B 1 540 ? 20.188 62.094 25.609 1 88.44 540 PHE B O 1
ATOM 10613 N N . THR B 1 541 ? 19.875 59.906 25 1 86.19 541 THR B N 1
ATOM 10614 C CA . THR B 1 541 ? 20.375 60.094 23.641 1 86.19 541 THR B CA 1
ATOM 10615 C C . THR B 1 541 ? 19.25 60.531 22.719 1 86.19 541 THR B C 1
ATOM 10617 O O . THR B 1 541 ? 19.5 60.938 21.578 1 86.19 541 THR B O 1
ATOM 10620 N N . ASP B 1 542 ? 18.094 60.5 23.234 1 85.5 542 ASP B N 1
ATOM 10621 C CA . ASP B 1 542 ? 16.984 60.969 22.422 1 85.5 542 ASP B CA 1
ATOM 10622 C C . ASP B 1 542 ? 17.047 62.469 22.219 1 85.5 542 ASP B C 1
ATOM 10624 O O . ASP B 1 542 ? 17.531 63.188 23.078 1 85.5 542 ASP B O 1
ATOM 10628 N N . ILE B 1 543 ? 16.562 63 21.156 1 80.69 543 ILE B N 1
ATOM 10629 C CA . ILE B 1 543 ? 16.672 64.375 20.766 1 80.69 543 ILE B CA 1
ATOM 10630 C C . ILE B 1 543 ? 15.922 65.25 21.766 1 80.69 543 ILE B C 1
ATOM 10632 O O . ILE B 1 543 ? 16.422 66.312 22.188 1 80.69 543 ILE B O 1
ATOM 10636 N N . HIS B 1 544 ? 14.805 64.875 22.125 1 78.31 544 HIS B N 1
ATOM 10637 C CA . HIS B 1 544 ? 14.023 65.688 23.062 1 78.31 544 HIS B CA 1
ATOM 10638 C C . HIS B 1 544 ? 14.68 65.75 24.438 1 78.31 544 HIS B C 1
ATOM 10640 O O . HIS B 1 544 ? 14.641 66.75 25.125 1 78.31 544 HIS B O 1
ATOM 10646 N N . ALA B 1 545 ? 15.242 64.625 24.859 1 86.38 545 ALA B N 1
ATOM 10647 C CA . ALA B 1 545 ? 15.93 64.625 26.141 1 86.38 545 ALA B CA 1
ATOM 10648 C C . ALA B 1 545 ? 17.188 65.5 26.109 1 86.38 545 ALA B C 1
ATOM 10650 O O . ALA B 1 545 ? 17.484 66.188 27.078 1 86.38 545 ALA B O 1
ATOM 10651 N N . ILE B 1 546 ? 17.859 65.562 25.016 1 89 546 ILE B N 1
ATOM 10652 C CA . ILE B 1 546 ? 19.062 66.312 24.875 1 89 546 ILE B CA 1
ATOM 10653 C C . ILE B 1 546 ? 18.719 67.812 24.938 1 89 546 ILE B C 1
ATOM 10655 O O . ILE B 1 546 ? 19.406 68.625 25.609 1 89 546 ILE B O 1
ATOM 10659 N N . VAL B 1 547 ? 17.672 68.188 24.281 1 84.62 547 VAL B N 1
ATOM 10660 C CA . VAL B 1 547 ? 17.25 69.562 24.266 1 84.62 547 VAL B CA 1
ATOM 10661 C C . VAL B 1 547 ? 16.922 70.062 25.688 1 84.62 547 VAL B C 1
ATOM 10663 O O . VAL B 1 547 ? 17.344 71.125 26.109 1 84.62 547 VAL B O 1
ATOM 10666 N N . ILE B 1 548 ? 16.266 69.25 26.469 1 88.19 548 ILE B N 1
ATOM 10667 C CA . ILE B 1 548 ? 15.852 69.625 27.828 1 88.19 548 ILE B CA 1
ATOM 10668 C C . ILE B 1 548 ? 17.078 69.625 28.734 1 88.19 548 ILE B C 1
ATOM 10670 O O . ILE B 1 548 ? 17.203 70.562 29.578 1 88.19 548 ILE B O 1
ATOM 10674 N N . LEU B 1 549 ? 18 68.812 28.516 1 92.56 549 LEU B N 1
ATOM 10675 C CA . LEU B 1 549 ? 19.219 68.75 29.312 1 92.56 549 LEU B CA 1
ATOM 10676 C C . LEU B 1 549 ? 20.078 70 29.047 1 92.56 549 LEU B C 1
ATOM 10678 O O . LEU B 1 549 ? 20.656 70.562 29.969 1 92.56 549 LEU B O 1
ATOM 10682 N N . VAL B 1 550 ? 20.156 70.438 27.828 1 92.56 550 VAL B N 1
ATOM 10683 C CA . VAL B 1 550 ? 20.938 71.625 27.469 1 92.56 550 VAL B CA 1
ATOM 10684 C C . VAL B 1 550 ? 20.297 72.875 28.078 1 92.56 550 VAL B C 1
ATOM 10686 O O . VAL B 1 550 ? 21 73.75 28.641 1 92.56 550 VAL B O 1
ATOM 10689 N N . ILE B 1 551 ? 19.031 72.938 28 1 91.25 551 ILE B N 1
ATOM 10690 C CA . ILE B 1 551 ? 18.328 74.062 28.547 1 91.25 551 ILE B CA 1
ATOM 10691 C C . ILE B 1 551 ? 18.484 74.062 30.062 1 91.25 551 ILE B C 1
ATOM 10693 O O . ILE B 1 551 ? 18.672 75.125 30.656 1 91.25 551 ILE B O 1
ATOM 10697 N N . ALA B 1 552 ? 18.406 72.938 30.703 1 94.12 552 ALA B N 1
ATOM 10698 C CA . ALA B 1 552 ? 18.609 72.875 32.156 1 94.12 552 ALA B CA 1
ATOM 10699 C C . ALA B 1 552 ? 20.031 73.25 32.531 1 94.12 552 ALA B C 1
ATOM 10701 O O . ALA B 1 552 ? 20.25 73.875 33.562 1 94.12 552 ALA B O 1
ATOM 10702 N N . GLY B 1 553 ? 20.953 72.875 31.734 1 94.62 553 GLY B N 1
ATOM 10703 C CA . GLY B 1 553 ? 22.344 73.188 31.969 1 94.62 553 GLY B CA 1
ATOM 10704 C C . GLY B 1 553 ? 22.594 74.688 31.859 1 94.62 553 GLY B C 1
ATOM 10705 O O . GLY B 1 553 ? 23.297 75.25 32.688 1 94.62 553 GLY B O 1
ATOM 10706 N N . ILE B 1 554 ? 21.984 75.375 30.875 1 94.5 554 ILE B N 1
ATOM 10707 C CA . ILE B 1 554 ? 22.109 76.812 30.703 1 94.5 554 ILE B CA 1
ATOM 10708 C C . ILE B 1 554 ? 21.484 77.5 31.906 1 94.5 554 ILE B C 1
ATOM 10710 O O . ILE B 1 554 ? 22.016 78.5 32.375 1 94.5 554 ILE B O 1
ATOM 10714 N N . GLY B 1 555 ? 20.453 76.875 32.375 1 93.12 555 GLY B N 1
ATOM 10715 C CA . GLY B 1 555 ? 19.812 77.438 33.562 1 93.12 555 GLY B CA 1
ATOM 10716 C C . GLY B 1 555 ? 20.688 77.312 34.812 1 93.12 555 GLY B C 1
ATOM 10717 O O . GLY B 1 555 ? 20.781 78.312 35.594 1 93.12 555 GLY B O 1
ATOM 10718 N N . ALA B 1 556 ? 21.297 76.25 35 1 95 556 ALA B N 1
ATOM 10719 C CA . ALA B 1 556 ? 22.188 76.062 36.125 1 95 556 ALA B CA 1
ATOM 10720 C C . ALA B 1 556 ? 23.391 77 36.094 1 95 556 ALA B C 1
ATOM 10722 O O . ALA B 1 556 ? 23.781 77.562 37.094 1 95 556 ALA B O 1
ATOM 10723 N N . LEU B 1 557 ? 23.844 77.25 34.875 1 95.12 557 LEU B N 1
ATOM 10724 C CA . LEU B 1 557 ? 24.938 78.188 34.719 1 95.12 557 LEU B CA 1
ATOM 10725 C C . LEU B 1 557 ? 24.484 79.625 35 1 95.12 557 LEU B C 1
ATOM 10727 O O . LEU B 1 557 ? 25.234 80.438 35.531 1 95.12 557 LEU B O 1
ATOM 10731 N N . GLY B 1 558 ? 23.281 79.812 34.594 1 94.12 558 GLY B N 1
ATOM 10732 C CA . GLY B 1 558 ? 22.703 81.125 34.906 1 94.12 558 GLY B CA 1
ATOM 10733 C C . GLY B 1 558 ? 22.594 81.375 36.406 1 94.12 558 GLY B C 1
ATOM 10734 O O . GLY B 1 558 ? 22.875 82.438 36.875 1 94.12 558 GLY B O 1
ATOM 10735 N N . VAL B 1 559 ? 22.25 80.375 37.188 1 95.12 559 VAL B N 1
ATOM 10736 C CA . VAL B 1 559 ? 22.125 80.5 38.625 1 95.12 559 VAL B CA 1
ATOM 10737 C C . VAL B 1 559 ? 23.5 80.688 39.25 1 95.12 559 VAL B C 1
ATOM 10739 O O . VAL B 1 559 ? 23.656 81.562 40.125 1 95.12 559 VAL B O 1
ATOM 10742 N N . VAL B 1 560 ? 24.453 80 38.781 1 94.44 560 VAL B N 1
ATOM 10743 C CA . VAL B 1 560 ? 25.812 80.188 39.281 1 94.44 560 VAL B CA 1
ATOM 10744 C C . VAL B 1 560 ? 26.328 81.562 38.938 1 94.44 560 VAL B C 1
ATOM 10746 O O . VAL B 1 560 ? 27.016 82.188 39.75 1 94.44 560 VAL B O 1
ATOM 10749 N N . PHE B 1 561 ? 25.922 82.062 37.875 1 94.19 561 PHE B N 1
ATOM 10750 C CA . PHE B 1 561 ? 26.297 83.438 37.469 1 94.19 561 PHE B CA 1
ATOM 10751 C C . PHE B 1 561 ? 25.672 84.5 38.406 1 94.19 561 PHE B C 1
ATOM 10753 O O . PHE B 1 561 ? 26.359 85.375 38.844 1 94.19 561 PHE B O 1
ATOM 10760 N N . VAL B 1 562 ? 24.516 84.25 38.688 1 93.5 562 VAL B N 1
ATOM 10761 C CA . VAL B 1 562 ? 23.812 85.188 39.562 1 93.5 562 VAL B CA 1
ATOM 10762 C C . VAL B 1 562 ? 24.406 85.125 40.969 1 93.5 562 VAL B C 1
ATOM 10764 O O . VAL B 1 562 ? 24.562 86.188 41.594 1 93.5 562 VAL B O 1
ATOM 10767 N N . ILE B 1 563 ? 24.75 84 41.438 1 91.75 563 ILE B N 1
ATOM 10768 C CA . ILE B 1 563 ? 25.375 83.875 42.75 1 91.75 563 ILE B CA 1
ATOM 10769 C C . ILE B 1 563 ? 26.75 84.562 42.75 1 91.75 563 ILE B C 1
ATOM 10771 O O . ILE B 1 563 ? 27.094 85.25 43.688 1 91.75 563 ILE B O 1
ATOM 10775 N N . GLY B 1 564 ? 27.469 84.5 41.688 1 91.62 564 GLY B N 1
ATOM 10776 C CA . GLY B 1 564 ? 28.766 85.188 41.531 1 91.62 564 GLY B CA 1
ATOM 10777 C C . GLY B 1 564 ? 28.672 86.688 41.562 1 91.62 564 GLY B C 1
ATOM 10778 O O . GLY B 1 564 ? 29.453 87.375 42.25 1 91.62 564 GLY B O 1
ATOM 10779 N N . VAL B 1 565 ? 27.703 87.188 40.906 1 91.19 565 VAL B N 1
ATOM 10780 C CA . VAL B 1 565 ? 27.5 88.625 40.875 1 91.19 565 VAL B CA 1
ATOM 10781 C C . VAL B 1 565 ? 27.078 89.125 42.25 1 91.19 565 VAL B C 1
ATOM 10783 O O . VAL B 1 565 ? 27.484 90.188 42.688 1 91.19 565 VAL B O 1
ATOM 10786 N N . GLY B 1 566 ? 26.281 88.312 42.938 1 86.62 566 GLY B N 1
ATOM 10787 C CA . GLY B 1 566 ? 25.859 88.688 44.281 1 86.62 566 GLY B CA 1
ATOM 10788 C C . GLY B 1 566 ? 27 88.688 45.281 1 86.62 566 GLY B C 1
ATOM 10789 O O . GLY B 1 566 ? 27.031 89.625 46.156 1 86.62 566 GLY B O 1
ATOM 10790 N N . ILE B 1 567 ? 27.938 87.875 45.125 1 88.31 567 ILE B N 1
ATOM 10791 C CA . ILE B 1 567 ? 29.078 87.875 46.031 1 88.31 567 ILE B CA 1
ATOM 10792 C C . ILE B 1 567 ? 30.047 89 45.719 1 88.31 567 ILE B C 1
ATOM 10794 O O . ILE B 1 567 ? 30.578 89.625 46.594 1 88.31 567 ILE B O 1
ATOM 10798 N N . ARG B 1 568 ? 30.203 89.375 44.469 1 89.75 568 ARG B N 1
ATOM 10799 C CA . ARG B 1 568 ? 31.141 90.375 44.062 1 89.75 568 ARG B CA 1
ATOM 10800 C C . ARG B 1 568 ? 30.625 91.812 44.406 1 89.75 568 ARG B C 1
ATOM 10802 O O . ARG B 1 568 ? 31.391 92.688 44.781 1 89.75 568 ARG B O 1
ATOM 10809 N N . TYR B 1 569 ? 29.406 91.938 44.312 1 88.19 569 TYR B N 1
ATOM 10810 C CA . TYR B 1 569 ? 28.812 93.25 44.562 1 88.19 569 TYR B CA 1
ATOM 10811 C C . TYR B 1 569 ? 28.016 93.25 45.875 1 88.19 569 TYR B C 1
ATOM 10813 O O . TYR B 1 569 ? 26.953 93.875 45.938 1 88.19 569 TYR B O 1
ATOM 10821 N N . ARG B 1 570 ? 28.422 92.562 46.906 1 82.69 570 ARG B N 1
ATOM 10822 C CA . ARG B 1 570 ? 27.703 92.375 48.156 1 82.69 570 ARG B CA 1
ATOM 10823 C C . ARG B 1 570 ? 27.547 93.688 48.906 1 82.69 570 ARG B C 1
ATOM 10825 O O . ARG B 1 570 ? 26.625 93.812 49.719 1 82.69 570 ARG B O 1
ATOM 10832 N N . ALA B 1 571 ? 28.281 94.75 48.531 1 79.75 571 ALA B N 1
ATOM 10833 C CA . ALA B 1 571 ? 28.312 96 49.281 1 79.75 571 ALA B CA 1
ATOM 10834 C C . ALA B 1 571 ? 27.391 97 48.625 1 79.75 571 ALA B C 1
ATOM 10836 O O . ALA B 1 571 ? 27.188 98.125 49.188 1 79.75 571 ALA B O 1
ATOM 10837 N N . THR B 1 572 ? 26.734 96.688 47.594 1 81.31 572 THR B N 1
ATOM 10838 C CA . THR B 1 572 ? 25.844 97.625 46.906 1 81.31 572 THR B CA 1
ATOM 10839 C C . THR B 1 572 ? 24.469 97.625 47.562 1 81.31 572 THR B C 1
ATOM 10841 O O . THR B 1 572 ? 24.016 96.625 48.062 1 81.31 572 THR B O 1
ATOM 10844 N N . PRO B 1 573 ? 23.703 98.75 47.656 1 78.94 573 PRO B N 1
ATOM 10845 C CA . PRO B 1 573 ? 22.406 98.938 48.344 1 78.94 573 PRO B CA 1
ATOM 10846 C C . PRO B 1 573 ? 21.328 98 47.75 1 78.94 573 PRO B C 1
ATOM 10848 O O . PRO B 1 573 ? 20.469 97.5 48.469 1 78.94 573 PRO B O 1
ATOM 10851 N N . VAL B 1 574 ? 21.484 97.625 46.562 1 77.56 574 VAL B N 1
ATOM 10852 C CA . VAL B 1 574 ? 20.469 96.812 45.938 1 77.56 574 VAL B CA 1
ATOM 10853 C C . VAL B 1 574 ? 20.547 95.375 46.5 1 77.56 574 VAL B C 1
ATOM 10855 O O . VAL B 1 574 ? 19.516 94.75 46.719 1 77.56 574 VAL B O 1
ATOM 10858 N N . VAL B 1 575 ? 21.734 94.875 46.719 1 77.94 575 VAL B N 1
ATOM 10859 C CA . VAL B 1 575 ? 21.938 93.562 47.25 1 77.94 575 VAL B CA 1
ATOM 10860 C C . VAL B 1 575 ? 21.641 93.562 48.75 1 77.94 575 VAL B C 1
ATOM 10862 O O . VAL B 1 575 ? 21.094 92.562 49.25 1 77.94 575 VAL B O 1
ATOM 10865 N N . LYS B 1 576 ? 21.906 94.688 49.406 1 74.44 576 LYS B N 1
ATOM 10866 C CA . LYS B 1 576 ? 21.688 94.812 50.844 1 74.44 576 LYS B CA 1
ATOM 10867 C C . LYS B 1 576 ? 20.203 94.938 51.156 1 74.44 576 LYS B C 1
ATOM 10869 O O . LYS B 1 576 ? 19.75 94.438 52.188 1 74.44 576 LYS B O 1
ATOM 10874 N N . SER B 1 577 ? 19.5 95.562 50.219 1 71.19 577 SER B N 1
ATOM 10875 C CA . SER B 1 577 ? 18.078 95.75 50.469 1 71.19 577 SER B CA 1
ATOM 10876 C C . SER B 1 577 ? 17.266 94.5 50.25 1 71.19 577 SER B C 1
ATOM 10878 O O . SER B 1 577 ? 16.141 94.375 50.75 1 71.19 577 SER B O 1
ATOM 10880 N N . THR B 1 578 ? 17.766 93.438 49.5 1 71.75 578 THR B N 1
ATOM 10881 C CA . THR B 1 578 ? 17 92.25 49.156 1 71.75 578 THR B CA 1
ATOM 10882 C C . THR B 1 578 ? 17.297 91.125 50.156 1 71.75 578 THR B C 1
ATOM 10884 O O . THR B 1 578 ? 16.797 90 50 1 71.75 578 THR B O 1
ATOM 10887 N N . ASN B 1 579 ? 17.531 91.312 51.312 1 74.75 579 ASN B N 1
ATOM 10888 C CA . ASN B 1 579 ? 17.859 90.25 52.281 1 74.75 579 ASN B CA 1
ATOM 10889 C C . ASN B 1 579 ? 18.734 89.188 51.656 1 74.75 579 ASN B C 1
ATOM 10891 O O . ASN B 1 579 ? 18.25 88.312 50.938 1 74.75 579 ASN B O 1
ATOM 10895 N N . ARG B 1 580 ? 20 89.125 51.844 1 80.44 580 ARG B N 1
ATOM 10896 C CA . ARG B 1 580 ? 21.016 88.25 51.219 1 80.44 580 ARG B CA 1
ATOM 10897 C C . ARG B 1 580 ? 20.734 86.812 51.5 1 80.44 580 ARG B C 1
ATOM 10899 O O . ARG B 1 580 ? 20.875 85.938 50.625 1 80.44 580 ARG B O 1
ATOM 10906 N N . GLU B 1 581 ? 20.219 86.438 52.688 1 80.88 581 GLU B N 1
ATOM 10907 C CA . GLU B 1 581 ? 19.984 85 53.062 1 80.88 581 GLU B CA 1
ATOM 10908 C C . GLU B 1 581 ? 18.781 84.438 52.344 1 80.88 581 GLU B C 1
ATOM 10910 O O . GLU B 1 581 ? 18.828 83.312 51.875 1 80.88 581 GLU B O 1
ATOM 10915 N N . MET B 1 582 ? 17.812 85.25 52.156 1 82.62 582 MET B N 1
ATOM 10916 C CA . MET B 1 582 ? 16.609 84.812 51.5 1 82.62 582 MET B CA 1
ATOM 10917 C C . MET B 1 582 ? 16.828 84.625 49.969 1 82.62 582 MET B C 1
ATOM 10919 O O . MET B 1 582 ? 16.281 83.75 49.344 1 82.62 582 MET B O 1
ATOM 10923 N N . SER B 1 583 ? 17.672 85.562 49.438 1 87.62 583 SER B N 1
ATOM 10924 C CA . SER B 1 583 ? 17.969 85.438 48 1 87.62 583 SER B CA 1
ATOM 10925 C C . SER B 1 583 ? 18.828 84.25 47.688 1 87.62 583 SER B C 1
ATOM 10927 O O . SER B 1 583 ? 18.656 83.562 46.656 1 87.62 583 SER B O 1
ATOM 10929 N N . LEU B 1 584 ? 19.703 83.938 48.625 1 89.12 584 LEU B N 1
ATOM 10930 C CA . LEU B 1 584 ? 20.531 82.75 48.438 1 89.12 584 LEU B CA 1
ATOM 10931 C C . LEU B 1 584 ? 19.672 81.438 48.531 1 89.12 584 LEU B C 1
ATOM 10933 O O . LEU B 1 584 ? 19.859 80.5 47.75 1 89.12 584 LEU B O 1
ATOM 10937 N N . LEU B 1 585 ? 18.734 81.438 49.438 1 90.12 585 LEU B N 1
ATOM 10938 C CA . LEU B 1 585 ? 17.828 80.25 49.594 1 90.12 585 LEU B CA 1
ATOM 10939 C C . LEU B 1 585 ? 16.953 80.125 48.344 1 90.12 585 LEU B C 1
ATOM 10941 O O . LEU B 1 585 ? 16.641 79 47.938 1 90.12 585 LEU B O 1
ATOM 10945 N N . PHE B 1 586 ? 16.578 81.25 47.75 1 92.19 586 PHE B N 1
ATOM 10946 C CA . PHE B 1 586 ? 15.773 81.25 46.531 1 92.19 586 PHE B CA 1
ATOM 10947 C C . PHE B 1 586 ? 16.562 80.688 45.375 1 92.19 586 PHE B C 1
ATOM 10949 O O . PHE B 1 586 ? 16.031 79.875 44.625 1 92.19 586 PHE B O 1
ATOM 10956 N N . LEU B 1 587 ? 17.859 81.062 45.25 1 94.56 587 LEU B N 1
ATOM 10957 C CA . LEU B 1 587 ? 18.703 80.562 44.156 1 94.56 587 LEU B CA 1
ATOM 10958 C C . LEU B 1 587 ? 18.984 79.062 44.344 1 94.56 587 LEU B C 1
ATOM 10960 O O . LEU B 1 587 ? 19.016 78.312 43.375 1 94.56 587 LEU B O 1
ATOM 10964 N N . ILE B 1 588 ? 19.047 78.625 45.594 1 94.12 588 ILE B N 1
ATOM 10965 C CA . ILE B 1 588 ? 19.234 77.188 45.844 1 94.12 588 ILE B CA 1
ATOM 10966 C C . ILE B 1 588 ? 17.969 76.375 45.469 1 94.12 588 ILE B C 1
ATOM 10968 O O . ILE B 1 588 ? 18.047 75.312 44.938 1 94.12 588 ILE B O 1
ATOM 10972 N N . SER B 1 589 ? 16.812 76.938 45.75 1 94.44 589 SER B N 1
ATOM 10973 C CA . SER B 1 589 ? 15.555 76.312 45.406 1 94.44 589 SER B CA 1
ATOM 10974 C C . SER B 1 589 ? 15.414 76.188 43.875 1 94.44 589 SER B C 1
ATOM 10976 O O . SER B 1 589 ? 14.898 75.188 43.375 1 94.44 589 SER B O 1
ATOM 10978 N N . ILE B 1 590 ? 15.844 77.188 43.125 1 95.12 590 ILE B N 1
ATOM 10979 C CA . ILE B 1 590 ? 15.789 77.188 41.688 1 95.12 590 ILE B CA 1
ATOM 10980 C C . ILE B 1 590 ? 16.703 76.062 41.156 1 95.12 590 ILE B C 1
ATOM 10982 O O . ILE B 1 590 ? 16.359 75.312 40.219 1 95.12 590 ILE B O 1
ATOM 10986 N N . LEU B 1 591 ? 17.875 75.875 41.812 1 95.19 591 LEU B N 1
ATOM 10987 C CA . LEU B 1 591 ? 18.781 74.812 41.438 1 95.19 591 LEU B CA 1
ATOM 10988 C C . LEU B 1 591 ? 18.156 73.438 41.688 1 95.19 591 LEU B C 1
ATOM 10990 O O . LEU B 1 591 ? 18.344 72.562 40.906 1 95.19 591 LEU B O 1
ATOM 10994 N N . ILE B 1 592 ? 17.359 73.375 42.781 1 94.56 592 ILE B N 1
ATOM 10995 C CA . ILE B 1 592 ? 16.656 72.125 43.094 1 94.56 592 ILE B CA 1
ATOM 10996 C C . ILE B 1 592 ? 15.578 71.875 42.031 1 94.56 592 ILE B C 1
ATOM 10998 O O . ILE B 1 592 ? 15.359 70.688 41.625 1 94.56 592 ILE B O 1
ATOM 11002 N N . GLY B 1 593 ? 14.945 72.875 41.562 1 94.56 593 GLY B N 1
ATOM 11003 C CA . GLY B 1 593 ? 13.977 72.75 40.469 1 94.56 593 GLY B CA 1
ATOM 11004 C C . GLY B 1 593 ? 14.594 72.25 39.188 1 94.56 593 GLY B C 1
ATOM 11005 O O . GLY B 1 593 ? 14.039 71.375 38.531 1 94.56 593 GLY B O 1
ATOM 11006 N N . LEU B 1 594 ? 15.719 72.875 38.781 1 95.44 594 LEU B N 1
ATOM 11007 C CA . LEU B 1 594 ? 16.406 72.438 37.562 1 95.44 594 LEU B CA 1
ATOM 11008 C C . LEU B 1 594 ? 16.859 71 37.688 1 95.44 594 LEU B C 1
ATOM 11010 O O . LEU B 1 594 ? 16.734 70.25 36.719 1 95.44 594 LEU B O 1
ATOM 11014 N N . ALA B 1 595 ? 17.297 70.625 38.875 1 93.94 595 ALA B N 1
ATOM 11015 C CA . ALA B 1 595 ? 17.703 69.25 39.094 1 93.94 595 ALA B CA 1
ATOM 11016 C C . ALA B 1 595 ? 16.5 68.312 39.062 1 93.94 595 ALA B C 1
ATOM 11018 O O . ALA B 1 595 ? 16.594 67.188 38.594 1 93.94 595 ALA B O 1
ATOM 11019 N N . GLY B 1 596 ? 15.422 68.75 39.625 1 92.94 596 GLY B N 1
ATOM 11020 C CA . GLY B 1 596 ? 14.195 68 39.594 1 92.94 596 GLY B CA 1
ATOM 11021 C C . GLY B 1 596 ? 13.688 67.75 38.156 1 92.94 596 GLY B C 1
ATOM 11022 O O . GLY B 1 596 ? 13.188 66.688 37.875 1 92.94 596 GLY B O 1
ATOM 11023 N N . GLY B 1 597 ? 13.789 68.75 37.281 1 92.38 597 GLY B N 1
ATOM 11024 C CA . GLY B 1 597 ? 13.43 68.562 35.906 1 92.38 597 GLY B CA 1
ATOM 11025 C C . GLY B 1 597 ? 14.258 67.5 35.219 1 92.38 597 GLY B C 1
ATOM 11026 O O . GLY B 1 597 ? 13.734 66.688 34.438 1 92.38 597 GLY B O 1
ATOM 11027 N N . VAL B 1 598 ? 15.492 67.438 35.469 1 93 598 VAL B N 1
ATOM 11028 C CA . VAL B 1 598 ? 16.391 66.5 34.875 1 93 598 VAL B CA 1
ATOM 11029 C C . VAL B 1 598 ? 16.078 65.062 35.438 1 93 598 VAL B C 1
ATOM 11031 O O . VAL B 1 598 ? 16.188 64.062 34.719 1 93 598 VAL B O 1
ATOM 11034 N N . CYS B 1 599 ? 15.633 65 36.688 1 91.69 599 CYS B N 1
ATOM 11035 C CA . CYS B 1 599 ? 15.32 63.75 37.344 1 91.69 599 CYS B CA 1
ATOM 11036 C C . CYS B 1 599 ? 14.109 63.094 36.688 1 91.69 599 CYS B C 1
ATOM 11038 O O . CYS B 1 599 ? 13.984 61.875 36.719 1 91.69 599 CYS B O 1
ATOM 11040 N N . GLU B 1 600 ? 13.273 63.875 36.031 1 91.31 600 GLU B N 1
ATOM 11041 C CA . GLU B 1 600 ? 12.094 63.344 35.375 1 91.31 600 GLU B CA 1
ATOM 11042 C C . GLU B 1 600 ? 12.484 62.531 34.125 1 91.31 600 GLU B C 1
ATOM 11044 O O . GLU B 1 600 ? 11.719 61.688 33.656 1 91.31 600 GLU B O 1
ATOM 11049 N N . LEU B 1 601 ? 13.57 62.844 33.531 1 90.38 601 LEU B N 1
ATOM 11050 C CA . LEU B 1 601 ? 14 62.219 32.312 1 90.38 601 LEU B CA 1
ATOM 11051 C C . LEU B 1 601 ? 14.711 60.906 32.594 1 90.38 601 LEU B C 1
ATOM 11053 O O . LEU B 1 601 ? 14.992 60.125 31.656 1 90.38 601 LEU B O 1
ATOM 11057 N N . LEU B 1 602 ? 14.93 60.688 33.844 1 90.5 602 LEU B N 1
ATOM 11058 C CA . LEU B 1 602 ? 15.609 59.438 34.219 1 90.5 602 LEU B CA 1
ATOM 11059 C C . LEU B 1 602 ? 14.695 58.219 34.031 1 90.5 602 LEU B C 1
ATOM 11061 O O . LEU B 1 602 ? 13.469 58.375 34.031 1 90.5 602 LEU B O 1
ATOM 11065 N N . ARG B 1 603 ? 15.312 57.031 33.75 1 89.88 603 ARG B N 1
ATOM 11066 C CA . ARG B 1 603 ? 14.555 55.781 33.625 1 89.88 603 ARG B CA 1
ATOM 11067 C C . ARG B 1 603 ? 13.742 55.531 34.906 1 89.88 603 ARG B C 1
ATOM 11069 O O . ARG B 1 603 ? 14.281 55.562 36 1 89.88 603 ARG B O 1
ATOM 11076 N N . PRO B 1 604 ? 12.445 55.375 34.625 1 89.06 604 PRO B N 1
ATOM 11077 C CA . PRO B 1 604 ? 11.586 55.188 35.812 1 89.06 604 PRO B CA 1
ATOM 11078 C C . PRO B 1 604 ? 11.984 53.969 36.625 1 89.06 604 PRO B C 1
ATOM 11080 O O . PRO B 1 604 ? 12.258 52.906 36.094 1 89.06 604 PRO B O 1
ATOM 11083 N N . SER B 1 605 ? 12.289 54.125 37.906 1 90.56 605 SER B N 1
ATOM 11084 C CA . SER B 1 605 ? 12.516 53.125 38.938 1 90.56 605 SER B CA 1
ATOM 11085 C C . SER B 1 605 ? 11.719 53.438 40.188 1 90.56 605 SER B C 1
ATOM 11087 O O . SER B 1 605 ? 11.102 54.469 40.312 1 90.56 605 SER B O 1
ATOM 11089 N N . ASP B 1 606 ? 11.633 52.531 41.094 1 90.25 606 ASP B N 1
ATOM 11090 C CA . ASP B 1 606 ? 10.875 52.75 42.344 1 90.25 606 ASP B CA 1
ATOM 11091 C C . ASP B 1 606 ? 11.391 53.969 43.094 1 90.25 606 ASP B C 1
ATOM 11093 O O . ASP B 1 606 ? 10.602 54.719 43.656 1 90.25 606 ASP B O 1
ATOM 11097 N N . ILE B 1 607 ? 12.664 54.156 43.125 1 91.69 607 ILE B N 1
ATOM 11098 C CA . ILE B 1 607 ? 13.258 55.281 43.844 1 91.69 607 ILE B CA 1
ATOM 11099 C C . ILE B 1 607 ? 12.961 56.594 43.125 1 91.69 607 ILE B C 1
ATOM 11101 O O . ILE B 1 607 ? 12.625 57.594 43.75 1 91.69 607 ILE B O 1
ATOM 11105 N N . ILE B 1 608 ? 13.039 56.562 41.844 1 91.06 608 ILE B N 1
ATOM 11106 C CA . ILE B 1 608 ? 12.836 57.781 41.062 1 91.06 608 ILE B CA 1
ATOM 11107 C C . ILE B 1 608 ? 11.375 58.219 41.156 1 91.06 608 ILE B C 1
ATOM 11109 O O . ILE B 1 608 ? 11.078 59.406 41.281 1 91.06 608 ILE B O 1
ATOM 11113 N N . CYS B 1 609 ? 10.516 57.25 41.125 1 90.75 609 CYS B N 1
ATOM 11114 C CA . CYS B 1 609 ? 9.102 57.562 41.219 1 90.75 609 CYS B CA 1
ATOM 11115 C C . CYS B 1 609 ? 8.766 58.125 42.594 1 90.75 609 CYS B C 1
ATOM 11117 O O . CYS B 1 609 ? 7.844 58.906 42.75 1 90.75 609 CYS B O 1
ATOM 11119 N N . LEU B 1 610 ? 9.523 57.781 43.562 1 91.12 610 LEU B N 1
ATOM 11120 C CA . LEU B 1 610 ? 9.297 58.219 44.938 1 91.12 610 LEU B CA 1
ATOM 11121 C C . LEU B 1 610 ? 9.812 59.656 45.125 1 91.12 610 LEU B C 1
ATOM 11123 O O . LEU B 1 610 ? 9.266 60.406 45.938 1 91.12 610 LEU B O 1
ATOM 11127 N N . ILE B 1 611 ? 10.797 60.062 44.406 1 91.12 611 ILE B N 1
ATOM 11128 C CA . ILE B 1 611 ? 11.469 61.312 44.75 1 91.12 611 ILE B CA 1
ATOM 11129 C C . ILE B 1 611 ? 11.008 62.406 43.781 1 91.12 611 ILE B C 1
ATOM 11131 O O . ILE B 1 611 ? 11.148 63.594 44.062 1 91.12 611 ILE B O 1
ATOM 11135 N N . THR B 1 612 ? 10.438 62.094 42.656 1 89.38 612 THR B N 1
ATOM 11136 C CA . THR B 1 612 ? 10.148 63.062 41.625 1 89.38 612 THR B CA 1
ATOM 11137 C C . THR B 1 612 ? 9.102 64.062 42.125 1 89.38 612 THR B C 1
ATOM 11139 O O . THR B 1 612 ? 9.289 65.312 42 1 89.38 612 THR B O 1
ATOM 11142 N N . ASN B 1 613 ? 8.016 63.562 42.719 1 86.94 613 ASN B N 1
ATOM 11143 C CA . ASN B 1 613 ? 6.965 64.5 43.188 1 86.94 613 ASN B CA 1
ATOM 11144 C C . ASN B 1 613 ? 7.418 65.312 44.375 1 86.94 613 ASN B C 1
ATOM 11146 O O . ASN B 1 613 ? 7.195 66.5 44.406 1 86.94 613 ASN B O 1
ATOM 11150 N N . PRO B 1 614 ? 8.148 64.75 45.375 1 89.38 614 PRO B N 1
ATOM 11151 C CA . PRO B 1 614 ? 8.641 65.562 46.5 1 89.38 614 PRO B CA 1
ATOM 11152 C C . PRO B 1 614 ? 9.617 66.625 46.062 1 89.38 614 PRO B C 1
ATOM 11154 O O . PRO B 1 614 ? 9.594 67.75 46.625 1 89.38 614 PRO B O 1
ATOM 11157 N N . ILE B 1 615 ? 10.422 66.375 45.156 1 91.62 615 ILE B N 1
ATOM 11158 C CA . ILE B 1 615 ? 11.383 67.375 44.688 1 91.62 615 ILE B CA 1
ATOM 11159 C C . ILE B 1 615 ? 10.641 68.562 44.062 1 91.62 615 ILE B C 1
ATOM 11161 O O . ILE B 1 615 ? 10.953 69.688 44.375 1 91.62 615 ILE B O 1
ATOM 11165 N N . TYR B 1 616 ? 9.664 68.188 43.25 1 91.56 616 TYR B N 1
ATOM 11166 C CA . TYR B 1 616 ? 8.898 69.25 42.625 1 91.56 616 TYR B CA 1
ATOM 11167 C C . TYR B 1 616 ? 8.133 70.062 43.688 1 91.56 616 TYR B C 1
ATOM 11169 O O . TYR B 1 616 ? 8.141 71.312 43.688 1 91.56 616 TYR B O 1
ATOM 11177 N N . SER B 1 617 ? 7.504 69.375 44.594 1 90.19 617 SER B N 1
ATOM 11178 C CA . SER B 1 617 ? 6.715 70.062 45.625 1 90.19 617 SER B CA 1
ATOM 11179 C C . SER B 1 617 ? 7.594 70.938 46.531 1 90.19 617 SER B C 1
ATOM 11181 O O . SER B 1 617 ? 7.227 72.062 46.906 1 90.19 617 SER B O 1
ATOM 11183 N N . PHE B 1 618 ? 8.703 70.375 46.875 1 90.81 618 PHE B N 1
ATOM 11184 C CA . PHE B 1 618 ? 9.625 71.125 47.75 1 90.81 618 PHE B CA 1
ATOM 11185 C C . PHE B 1 618 ? 10.133 72.375 47.031 1 90.81 618 PHE B C 1
ATOM 11187 O O . PHE B 1 618 ? 10.156 73.438 47.625 1 90.81 618 PHE B O 1
ATOM 11194 N N . TYR B 1 619 ? 10.531 72.188 45.781 1 91.69 619 TYR B N 1
ATOM 11195 C CA . TYR B 1 619 ? 10.992 73.312 44.969 1 91.69 619 TYR B CA 1
ATOM 11196 C C . TYR B 1 619 ? 9.914 74.375 44.875 1 91.69 619 TYR B C 1
ATOM 11198 O O . TYR B 1 619 ? 10.164 75.562 45.125 1 91.69 619 TYR B O 1
ATOM 11206 N N . PHE B 1 620 ? 8.766 73.938 44.531 1 91.06 620 PHE B N 1
ATOM 11207 C CA . PHE B 1 620 ? 7.676 74.875 44.25 1 91.06 620 PHE B CA 1
ATOM 11208 C C . PHE B 1 620 ? 7.246 75.625 45.531 1 91.06 620 PHE B C 1
ATOM 11210 O O . PHE B 1 620 ? 7.113 76.812 45.531 1 91.06 620 PHE B O 1
ATOM 11217 N N . THR B 1 621 ? 7.074 75 46.656 1 91.81 621 THR B N 1
ATOM 11218 C CA . THR B 1 621 ? 6.605 75.562 47.906 1 91.81 621 THR B CA 1
ATOM 11219 C C . THR B 1 621 ? 7.664 76.5 48.5 1 91.81 621 THR B C 1
ATOM 11221 O O . THR B 1 621 ? 7.34 77.562 49.031 1 91.81 621 THR B O 1
ATOM 11224 N N . LEU B 1 622 ? 8.875 76.062 48.375 1 93 622 LEU B N 1
ATOM 11225 C CA . LEU B 1 622 ? 9.953 76.938 48.906 1 93 622 LEU B CA 1
ATOM 11226 C C . LEU B 1 622 ? 10.039 78.25 48.156 1 93 622 LEU B C 1
ATOM 11228 O O . LEU B 1 622 ? 10.156 79.312 48.75 1 93 622 LEU B O 1
ATOM 11232 N N . CYS B 1 623 ? 9.953 78.188 46.844 1 92.19 623 CYS B N 1
ATOM 11233 C CA . CYS B 1 623 ? 10.031 79.375 46.031 1 92.19 623 CYS B CA 1
ATOM 11234 C C . CYS B 1 623 ? 8.844 80.312 46.312 1 92.19 623 CYS B C 1
ATOM 11236 O O . CYS B 1 623 ? 9.016 81.5 46.531 1 92.19 623 CYS B O 1
ATOM 11238 N N . ILE B 1 624 ? 7.699 79.75 46.438 1 90.88 624 ILE B N 1
ATOM 11239 C CA . ILE B 1 624 ? 6.5 80.562 46.625 1 90.88 624 ILE B CA 1
ATOM 11240 C C . ILE B 1 624 ? 6.465 81.125 48.062 1 90.88 624 ILE B C 1
ATOM 11242 O O . ILE B 1 624 ? 6.035 82.25 48.281 1 90.88 624 ILE B O 1
ATOM 11246 N N . SER B 1 625 ? 6.934 80.375 49.031 1 90.25 625 SER B N 1
ATOM 11247 C CA . SER B 1 625 ? 6.977 80.875 50.406 1 90.25 625 SER B CA 1
ATOM 11248 C C . SER B 1 625 ? 7.953 82 50.562 1 90.25 625 SER B C 1
ATOM 11250 O O . SER B 1 625 ? 7.68 82.938 51.312 1 90.25 625 SER B O 1
ATOM 11252 N N . ILE B 1 626 ? 9.039 81.875 49.906 1 89.25 626 ILE B N 1
ATOM 11253 C CA . ILE B 1 626 ? 10.008 83 49.938 1 89.25 626 ILE B CA 1
ATOM 11254 C C . ILE B 1 626 ? 9.414 84.25 49.312 1 89.25 626 ILE B C 1
ATOM 11256 O O . ILE B 1 626 ? 9.531 85.312 49.875 1 89.25 626 ILE B O 1
ATOM 11260 N N . LEU B 1 627 ? 8.797 84.062 48.219 1 86.75 627 LEU B N 1
ATOM 11261 C CA . LEU B 1 627 ? 8.18 85.188 47.562 1 86.75 627 LEU B CA 1
ATOM 11262 C C . LEU B 1 627 ? 7.055 85.75 48.406 1 86.75 627 LEU B C 1
ATOM 11264 O O . LEU B 1 627 ? 6.848 87 48.438 1 86.75 627 LEU B O 1
ATOM 11268 N N . PHE B 1 628 ? 6.355 84.938 49.094 1 84 628 PHE B N 1
ATOM 11269 C CA . PHE B 1 628 ? 5.273 85.375 49.969 1 84 628 PHE B CA 1
ATOM 11270 C C . PHE B 1 628 ? 5.816 86.188 51.125 1 84 628 PHE B C 1
ATOM 11272 O O . PHE B 1 628 ? 5.281 87.25 51.438 1 84 628 PHE B O 1
ATOM 11279 N N . VAL B 1 629 ? 6.867 85.75 51.781 1 81.62 629 VAL B N 1
ATOM 11280 C CA . VAL B 1 629 ? 7.461 86.438 52.906 1 81.62 629 VAL B CA 1
ATOM 11281 C C . VAL B 1 629 ? 8.047 87.75 52.438 1 81.62 629 VAL B C 1
ATOM 11283 O O . VAL B 1 629 ? 7.898 88.812 53.094 1 81.62 629 VAL B O 1
ATOM 11286 N N . LYS B 1 630 ? 8.641 87.75 51.25 1 79.12 630 LYS B N 1
ATOM 11287 C CA . LYS B 1 630 ? 9.219 89 50.719 1 79.12 630 LYS B CA 1
ATOM 11288 C C . LYS B 1 630 ? 8.141 90 50.375 1 79.12 630 LYS B C 1
ATOM 11290 O O . LYS B 1 630 ? 8.289 91.188 50.656 1 79.12 630 LYS B O 1
ATOM 11295 N N . THR B 1 631 ? 7.113 89.562 49.781 1 79.75 631 THR B N 1
ATOM 11296 C CA . THR B 1 631 ? 6.039 90.5 49.406 1 79.75 631 THR B CA 1
ATOM 11297 C C . THR B 1 631 ? 5.277 90.938 50.625 1 79.75 631 THR B C 1
ATOM 11299 O O . THR B 1 631 ? 4.852 92.125 50.688 1 79.75 631 THR B O 1
ATOM 11302 N N . ASN B 1 632 ? 5.113 90.062 51.594 1 76.81 632 ASN B N 1
ATOM 11303 C CA . ASN B 1 632 ? 4.453 90.438 52.812 1 76.81 632 ASN B CA 1
ATOM 11304 C C . ASN B 1 632 ? 5.25 91.562 53.562 1 76.81 632 ASN B C 1
ATOM 11306 O O . ASN B 1 632 ? 4.672 92.5 54.125 1 76.81 632 ASN B O 1
ATOM 11310 N N . ARG B 1 633 ? 6.527 91.438 53.594 1 74.94 633 ARG B N 1
ATOM 11311 C CA . ARG B 1 633 ? 7.379 92.438 54.25 1 74.94 633 ARG B CA 1
ATOM 11312 C C . ARG B 1 633 ? 7.277 93.75 53.5 1 74.94 633 ARG B C 1
ATOM 11314 O O . ARG B 1 633 ? 7.195 94.812 54.156 1 74.94 633 ARG B O 1
ATOM 11321 N N . LEU B 1 634 ? 7.188 93.75 52.25 1 73 634 LEU B N 1
ATOM 11322 C CA . LEU B 1 634 ? 7.117 94.938 51.469 1 73 634 LEU B CA 1
ATOM 11323 C C . LEU B 1 634 ? 5.797 95.688 51.719 1 73 634 LEU B C 1
ATOM 11325 O O . LEU B 1 634 ? 5.773 96.875 51.812 1 73 634 LEU B O 1
ATOM 11329 N N . VAL B 1 635 ? 4.812 94.938 51.844 1 75.31 635 VAL B N 1
ATOM 11330 C CA . VAL B 1 635 ? 3.5 95.562 52.031 1 75.31 635 VAL B CA 1
ATOM 11331 C C . VAL B 1 635 ? 3.393 96.125 53.469 1 75.31 635 VAL B C 1
ATOM 11333 O O . VAL B 1 635 ? 2.824 97.188 53.688 1 75.31 635 VAL B O 1
ATOM 11336 N N . ASN B 1 636 ? 3.957 95.5 54.469 1 72.06 636 ASN B N 1
ATOM 11337 C CA . ASN B 1 636 ? 3.857 95.938 55.844 1 72.06 636 ASN B CA 1
ATOM 11338 C C . ASN B 1 636 ? 4.75 97.125 56.125 1 72.06 636 ASN B C 1
ATOM 11340 O O . ASN B 1 636 ? 4.41 98 56.969 1 72.06 636 ASN B O 1
ATOM 11344 N N . VAL B 1 637 ? 5.816 97.188 55.469 1 68.75 637 VAL B N 1
ATOM 11345 C CA . VAL B 1 637 ? 6.711 98.312 55.656 1 68.75 637 VAL B CA 1
ATOM 11346 C C . VAL B 1 637 ? 6.07 99.625 55.094 1 68.75 637 VAL B C 1
ATOM 11348 O O . VAL B 1 637 ? 6.223 100.688 55.688 1 68.75 637 VAL B O 1
ATOM 11351 N N . PHE B 1 638 ? 5.32 99.562 54.156 1 63.84 638 PHE B N 1
ATOM 11352 C CA . PHE B 1 638 ? 4.797 100.812 53.562 1 63.84 638 PHE B CA 1
ATOM 11353 C C . PHE B 1 638 ? 3.379 101.062 54.062 1 63.84 638 PHE B C 1
ATOM 11355 O O . PHE B 1 638 ? 2.877 102.188 53.906 1 63.84 638 PHE B O 1
ATOM 11362 N N . ASN B 1 639 ? 2.695 100.25 54.469 1 58.81 639 ASN B N 1
ATOM 11363 C CA . ASN B 1 639 ? 1.391 100.562 55.062 1 58.81 639 ASN B CA 1
ATOM 11364 C C . ASN B 1 639 ? 1.506 101 56.531 1 58.81 639 ASN B C 1
ATOM 11366 O O . ASN B 1 639 ? 1.664 100.125 57.406 1 58.81 639 ASN B O 1
ATOM 11370 N N . VAL B 1 640 ? 1.958 102.25 56.875 1 51.84 640 VAL B N 1
ATOM 11371 C CA . VAL B 1 640 ? 2.229 103 58.125 1 51.84 640 VAL B CA 1
ATOM 11372 C C . VAL B 1 640 ? 1.076 102.812 59.094 1 51.84 640 VAL B C 1
ATOM 11374 O O . VAL B 1 640 ? 1.292 102.688 60.312 1 51.84 640 VAL B O 1
ATOM 11377 N N . ASN B 1 641 ? -0.233 103.125 58.75 1 47.12 641 ASN B N 1
ATOM 11378 C CA . ASN B 1 641 ? -1.322 103.25 59.719 1 47.12 641 ASN B CA 1
ATOM 11379 C C . ASN B 1 641 ? -1.637 101.875 60.344 1 47.12 641 ASN B C 1
ATOM 11381 O O . ASN B 1 641 ? -2.689 101.688 60.969 1 47.12 641 ASN B O 1
ATOM 11385 N N . LEU B 1 642 ? -1.086 100.875 59.906 1 43.84 642 LEU B N 1
ATOM 11386 C CA . LEU B 1 642 ? -1.461 99.625 60.562 1 43.84 642 LEU B CA 1
ATOM 11387 C C . LEU B 1 642 ? -0.784 99.5 61.938 1 43.84 642 LEU B C 1
ATOM 11389 O O . LEU B 1 642 ? 0.41 99.75 62.062 1 43.84 642 LEU B O 1
ATOM 11393 N N . ASP B 1 643 ? -1.636 99.625 63.062 1 45.22 643 ASP B N 1
ATOM 11394 C CA . ASP B 1 643 ? -1.228 99.5 64.438 1 45.22 643 ASP B CA 1
ATOM 11395 C C . ASP B 1 643 ? -0.152 98.438 64.625 1 45.22 643 ASP B C 1
ATOM 11397 O O . ASP B 1 643 ? -0.355 97.25 64.312 1 45.22 643 ASP B O 1
ATOM 11401 N N . HIS B 1 644 ? 1.043 98.688 64.75 1 47.09 644 HIS B N 1
ATOM 11402 C CA . HIS B 1 644 ? 2.211 97.875 65.062 1 47.09 644 HIS B CA 1
ATOM 11403 C C . HIS B 1 644 ? 1.888 96.812 66.125 1 47.09 644 HIS B C 1
ATOM 11405 O O . HIS B 1 644 ? 2.736 96 66.438 1 47.09 644 HIS B O 1
ATOM 11411 N N . SER B 1 645 ? 0.859 96.938 66.812 1 45.72 645 SER B N 1
ATOM 11412 C CA . SER B 1 645 ? 0.608 96.062 68 1 45.72 645 SER B CA 1
ATOM 11413 C C . SER B 1 645 ? -0.038 94.75 67.5 1 45.72 645 SER B C 1
ATOM 11415 O O . SER B 1 645 ? -0.326 93.938 68.375 1 45.72 645 SER B O 1
ATOM 11417 N N . SER B 1 646 ? -0.628 94.625 66.375 1 45.5 646 SER B N 1
ATOM 11418 C CA . SER B 1 646 ? -1.404 93.438 66.125 1 45.5 646 SER B CA 1
ATOM 11419 C C . SER B 1 646 ? -0.495 92.25 65.875 1 45.5 646 SER B C 1
ATOM 11421 O O . SER B 1 646 ? 0.64 92.375 65.438 1 45.5 646 SER B O 1
ATOM 11423 N N . PHE B 1 647 ? -0.788 91 66.438 1 48.47 647 PHE B N 1
ATOM 11424 C CA . PHE B 1 647 ? -0.092 89.75 66.375 1 48.47 647 PHE B CA 1
ATOM 11425 C C . PHE B 1 647 ? 0.456 89.438 64.938 1 48.47 647 PHE B C 1
ATOM 11427 O O . PHE B 1 647 ? 1.573 88.938 64.812 1 48.47 647 PHE B O 1
ATOM 11434 N N . GLY B 1 648 ? -0.171 89.75 63.938 1 51.75 648 GLY B N 1
ATOM 11435 C CA . GLY B 1 648 ? 0.226 89.562 62.562 1 51.75 648 GLY B CA 1
ATOM 11436 C C . GLY B 1 648 ? 1.367 90.438 62.125 1 51.75 648 GLY B C 1
ATOM 11437 O O . GLY B 1 648 ? 2.262 90 61.406 1 51.75 648 GLY B O 1
ATOM 11438 N N . SER B 1 649 ? 1.366 91.625 62.469 1 53.72 649 SER B N 1
ATOM 11439 C CA . SER B 1 649 ? 2.414 92.625 62.156 1 53.72 649 SER B CA 1
ATOM 11440 C C . SER B 1 649 ? 3.703 92.312 62.906 1 53.72 649 SER B C 1
ATOM 11442 O O . SER B 1 649 ? 4.801 92.5 62.375 1 53.72 649 SER B O 1
ATOM 11444 N N . ARG B 1 650 ? 3.645 91.812 64.125 1 54.16 650 ARG B N 1
ATOM 11445 C CA . ARG B 1 650 ? 4.805 91.438 64.938 1 54.16 650 ARG B CA 1
ATOM 11446 C C . ARG B 1 650 ? 5.492 90.188 64.375 1 54.16 650 ARG B C 1
ATOM 11448 O O . ARG B 1 650 ? 6.719 90.125 64.438 1 54.16 650 ARG B O 1
ATOM 11455 N N . ILE B 1 651 ? 4.793 89.25 63.969 1 54.12 651 ILE B N 1
ATOM 11456 C CA . ILE B 1 651 ? 5.34 88 63.469 1 54.12 651 ILE B CA 1
ATOM 11457 C C . ILE B 1 651 ? 6.129 88.25 62.188 1 54.12 651 ILE B C 1
ATOM 11459 O O . ILE B 1 651 ? 7.098 87.562 61.906 1 54.12 651 ILE B O 1
ATOM 11463 N N . CYS B 1 652 ? 5.738 89.312 61.406 1 57.53 652 CYS B N 1
ATOM 11464 C CA . CYS B 1 652 ? 6.34 89.5 60.094 1 57.53 652 CYS B CA 1
ATOM 11465 C C . CYS B 1 652 ? 7.477 90.562 60.188 1 57.53 652 CYS B C 1
ATOM 11467 O O . CYS B 1 652 ? 8.203 90.75 59.219 1 57.53 652 CYS B O 1
ATOM 11469 N N . GLN B 1 653 ? 7.734 91.125 61.531 1 60.28 653 GLN B N 1
ATOM 11470 C CA . GLN B 1 653 ? 8.789 92.062 61.719 1 60.28 653 GLN B CA 1
ATOM 11471 C C . GLN B 1 653 ? 10.039 91.438 62.312 1 60.28 653 GLN B C 1
ATOM 11473 O O . GLN B 1 653 ? 9.953 90.5 63.094 1 60.28 653 GLN B O 1
ATOM 11478 N N . GLY B 1 654 ? 11.305 91.312 61.656 1 67.75 654 GLY B N 1
ATOM 11479 C CA . GLY B 1 654 ? 12.625 90.812 61.969 1 67.75 654 GLY B CA 1
ATOM 11480 C C . GLY B 1 654 ? 13.039 89.625 61.125 1 67.75 654 GLY B C 1
ATOM 11481 O O . GLY B 1 654 ? 12.188 88.875 60.656 1 67.75 654 GLY B O 1
ATOM 11482 N N . ILE B 1 655 ? 14.195 89.375 60.844 1 73.62 655 ILE B N 1
ATOM 11483 C CA . ILE B 1 655 ? 14.773 88.375 60 1 73.62 655 ILE B CA 1
ATOM 11484 C C . ILE B 1 655 ? 14.477 87 60.625 1 73.62 655 ILE B C 1
ATOM 11486 O O . ILE B 1 655 ? 14.188 86 59.906 1 73.62 655 ILE B O 1
ATOM 11490 N N . GLN B 1 656 ? 14.398 86.812 61.938 1 78.5 656 GLN B N 1
ATOM 11491 C CA . GLN B 1 656 ? 14.164 85.562 62.594 1 78.5 656 GLN B CA 1
ATOM 11492 C C . GLN B 1 656 ? 12.711 85.125 62.469 1 78.5 656 GLN B C 1
ATOM 11494 O O . GLN B 1 656 ? 12.43 83.938 62.219 1 78.5 656 GLN B O 1
ATOM 11499 N N . ASN B 1 657 ? 11.781 86.062 62.469 1 78.56 657 ASN B N 1
ATOM 11500 C CA . ASN B 1 657 ? 10.367 85.75 62.344 1 78.56 657 ASN B CA 1
ATOM 11501 C C . ASN B 1 657 ? 10.016 85.375 60.906 1 78.56 657 ASN B C 1
ATOM 11503 O O . ASN B 1 657 ? 9.125 84.562 60.688 1 78.56 657 ASN B O 1
ATOM 11507 N N . GLN B 1 658 ? 10.766 85.875 59.938 1 82 658 GLN B N 1
ATOM 11508 C CA . GLN B 1 658 ? 10.562 85.5 58.562 1 82 658 GLN B CA 1
ATOM 11509 C C . GLN B 1 658 ? 10.977 84.062 58.281 1 82 658 GLN B C 1
ATOM 11511 O O . GLN B 1 658 ? 10.289 83.375 57.562 1 82 658 GLN B O 1
ATOM 11516 N N . PHE B 1 659 ? 12.008 83.688 58.938 1 85.5 659 PHE B N 1
ATOM 11517 C CA . PHE B 1 659 ? 12.477 82.312 58.781 1 85.5 659 PHE B CA 1
ATOM 11518 C C . PHE B 1 659 ? 11.539 81.312 59.469 1 85.5 659 PHE B C 1
ATOM 11520 O O . PHE B 1 659 ? 11.344 80.25 58.969 1 85.5 659 PHE B O 1
ATOM 11527 N N . VAL B 1 660 ? 10.891 81.812 60.594 1 84.94 660 VAL B N 1
ATOM 11528 C CA . VAL B 1 660 ? 9.938 81 61.281 1 84.94 660 VAL B CA 1
ATOM 11529 C C . VAL B 1 660 ? 8.688 80.812 60.406 1 84.94 660 VAL B C 1
ATOM 11531 O O . VAL B 1 660 ? 8.148 79.688 60.312 1 84.94 660 VAL B O 1
ATOM 11534 N N . LEU B 1 661 ? 8.289 81.812 59.719 1 85.56 661 LEU B N 1
ATOM 11535 C CA . LEU B 1 661 ? 7.137 81.75 58.812 1 85.56 661 LEU B CA 1
ATOM 11536 C C . LEU B 1 661 ? 7.445 80.875 57.625 1 85.56 661 LEU B C 1
ATOM 11538 O O . LEU B 1 661 ? 6.598 80.125 57.156 1 85.56 661 LEU B O 1
ATOM 11542 N N . LEU B 1 662 ? 8.633 81 57.094 1 89.06 662 LEU B N 1
ATOM 11543 C CA . LEU B 1 662 ? 9.07 80.188 56 1 89.06 662 LEU B CA 1
ATOM 11544 C C . LEU B 1 662 ? 9.07 78.688 56.375 1 89.06 662 LEU B C 1
ATOM 11546 O O . LEU B 1 662 ? 8.641 77.812 55.594 1 89.06 662 LEU B O 1
ATOM 11550 N N . PHE B 1 663 ? 9.516 78.438 57.562 1 90.38 663 PHE B N 1
ATOM 11551 C CA . PHE B 1 663 ? 9.586 77.062 58.031 1 90.38 663 PHE B CA 1
ATOM 11552 C C . PHE B 1 663 ? 8.188 76.438 58.281 1 90.38 663 PHE B C 1
ATOM 11554 O O . PHE B 1 663 ? 7.938 75.312 58 1 90.38 663 PHE B O 1
ATOM 11561 N N . LEU B 1 664 ? 7.23 77.375 58.688 1 87.5 664 LEU B N 1
ATOM 11562 C CA . LEU B 1 664 ? 5.871 76.875 58.938 1 87.5 664 LEU B CA 1
ATOM 11563 C C . LEU B 1 664 ? 5.133 76.625 57.625 1 87.5 664 LEU B C 1
ATOM 11565 O O . LEU B 1 664 ? 4.441 75.625 57.5 1 87.5 664 LEU B O 1
ATOM 11569 N N . LEU B 1 665 ? 5.309 77.438 56.656 1 90.19 665 LEU B N 1
ATOM 11570 C CA . LEU B 1 665 ? 4.625 77.25 55.375 1 90.19 665 LEU B CA 1
ATOM 11571 C C . LEU B 1 665 ? 5.168 76 54.656 1 90.19 665 LEU B C 1
ATOM 11573 O O . LEU B 1 665 ? 4.402 75.25 54.062 1 90.19 665 LEU B O 1
ATOM 11577 N N . ASN B 1 666 ? 6.473 75.812 54.625 1 92.75 666 ASN B N 1
ATOM 11578 C CA . ASN B 1 666 ? 7.059 74.688 53.969 1 92.75 666 ASN B CA 1
ATOM 11579 C C . ASN B 1 666 ? 6.793 73.375 54.781 1 92.75 666 ASN B C 1
ATOM 11581 O O . ASN B 1 666 ? 6.684 72.312 54.219 1 92.75 666 ASN B O 1
ATOM 11585 N N . GLY B 1 667 ? 6.656 73.562 56.156 1 92.75 667 GLY B N 1
ATOM 11586 C CA . GLY B 1 667 ? 6.352 72.438 57.031 1 92.75 667 GLY B CA 1
ATOM 11587 C C . GLY B 1 667 ? 5.012 71.812 56.719 1 92.75 667 GLY B C 1
ATOM 11588 O O . GLY B 1 667 ? 4.879 70.625 56.75 1 92.75 667 GLY B O 1
ATOM 11589 N N . ILE B 1 668 ? 3.982 72.625 56.375 1 91.06 668 ILE B N 1
ATOM 11590 C CA . ILE B 1 668 ? 2.666 72.062 56.031 1 91.06 668 ILE B CA 1
ATOM 11591 C C . ILE B 1 668 ? 2.771 71.188 54.781 1 91.06 668 ILE B C 1
ATOM 11593 O O . ILE B 1 668 ? 2.188 70.125 54.719 1 91.06 668 ILE B O 1
ATOM 11597 N N . ALA B 1 669 ? 3.475 71.688 53.75 1 92.69 669 ALA B N 1
ATOM 11598 C CA . ALA B 1 669 ? 3.646 70.938 52.531 1 92.69 669 ALA B CA 1
ATOM 11599 C C . ALA B 1 669 ? 4.383 69.625 52.781 1 92.69 669 ALA B C 1
ATOM 11601 O O . ALA B 1 669 ? 4.043 68.562 52.219 1 92.69 669 ALA B O 1
ATOM 11602 N N . VAL B 1 670 ? 5.422 69.688 53.594 1 92.88 670 VAL B N 1
ATOM 11603 C CA . VAL B 1 670 ? 6.211 68.5 53.906 1 92.88 670 VAL B CA 1
ATOM 11604 C C . VAL B 1 670 ? 5.344 67.5 54.656 1 92.88 670 VAL B C 1
ATOM 11606 O O . VAL B 1 670 ? 5.449 66.25 54.438 1 92.88 670 VAL B O 1
ATOM 11609 N N . VAL B 1 671 ? 4.441 67.938 55.594 1 91.69 671 VAL B N 1
ATOM 11610 C CA . VAL B 1 671 ? 3.557 67.062 56.312 1 91.69 671 VAL B CA 1
ATOM 11611 C C . VAL B 1 671 ? 2.564 66.375 55.375 1 91.69 671 VAL B C 1
ATOM 11613 O O . VAL B 1 671 ? 2.293 65.188 55.469 1 91.69 671 VAL B O 1
ATOM 11616 N N . LEU B 1 672 ? 2.047 67.125 54.469 1 92.25 672 LEU B N 1
ATOM 11617 C CA . LEU B 1 672 ? 1.115 66.625 53.469 1 92.25 672 LEU B CA 1
ATOM 11618 C C . LEU B 1 672 ? 1.812 65.562 52.562 1 92.25 672 LEU B C 1
ATOM 11620 O O . LEU B 1 672 ? 1.237 64.562 52.219 1 92.25 672 LEU B O 1
ATOM 11624 N N . LEU B 1 673 ? 2.969 65.938 52.156 1 93.06 673 LEU B N 1
ATOM 11625 C CA . LEU B 1 673 ? 3.746 65.062 51.281 1 93.06 673 LEU B CA 1
ATOM 11626 C C . LEU B 1 673 ? 4.078 63.75 52 1 93.06 673 LEU B C 1
ATOM 11628 O O . LEU B 1 673 ? 3.967 62.656 51.406 1 93.06 673 LEU B O 1
ATOM 11632 N N . ILE B 1 674 ? 4.578 63.906 53.25 1 92.69 674 ILE B N 1
ATOM 11633 C CA . ILE B 1 674 ? 4.934 62.719 54.031 1 92.69 674 ILE B CA 1
ATOM 11634 C C . ILE B 1 674 ? 3.688 61.844 54.25 1 92.69 674 ILE B C 1
ATOM 11636 O O . ILE B 1 674 ? 3.742 60.625 54.156 1 92.69 674 ILE B O 1
ATOM 11640 N N . THR B 1 675 ? 2.541 62.438 54.562 1 91.12 675 THR B N 1
ATOM 11641 C CA . THR B 1 675 ? 1.297 61.719 54.75 1 91.12 675 THR B CA 1
ATOM 11642 C C . THR B 1 675 ? 0.889 60.969 53.469 1 91.12 675 THR B C 1
ATOM 11644 O O . THR B 1 675 ? 0.468 59.812 53.531 1 91.12 675 THR B O 1
ATOM 11647 N N . TRP B 1 676 ? 1.009 61.594 52.375 1 92.25 676 TRP B N 1
ATOM 11648 C CA . TRP B 1 676 ? 0.701 60.969 51.062 1 92.25 676 TRP B CA 1
ATOM 11649 C C . TRP B 1 676 ? 1.619 59.812 50.812 1 92.25 676 TRP B C 1
ATOM 11651 O O . TRP B 1 676 ? 1.15 58.719 50.469 1 92.25 676 TRP B O 1
ATOM 11661 N N . HIS B 1 677 ? 2.914 59.938 50.938 1 91.81 677 HIS B N 1
ATOM 11662 C CA . HIS B 1 677 ? 3.891 58.906 50.562 1 91.81 677 HIS B CA 1
ATOM 11663 C C . HIS B 1 677 ? 3.863 57.75 51.531 1 91.81 677 HIS B C 1
ATOM 11665 O O . HIS B 1 677 ? 4.262 56.625 51.188 1 91.81 677 HIS B O 1
ATOM 11671 N N . VAL B 1 678 ? 3.428 58 52.719 1 90.06 678 VAL B N 1
ATOM 11672 C CA . VAL B 1 678 ? 3.326 56.906 53.688 1 90.06 678 VAL B CA 1
ATOM 11673 C C . VAL B 1 678 ? 2.037 56.125 53.438 1 90.06 678 VAL B C 1
ATOM 11675 O O . VAL B 1 678 ? 2.029 54.906 53.531 1 90.06 678 VAL B O 1
ATOM 11678 N N . LEU B 1 679 ? 0.939 56.75 53.156 1 87.94 679 LEU B N 1
ATOM 11679 C CA . LEU B 1 679 ? -0.351 56.094 53 1 87.94 679 LEU B CA 1
ATOM 11680 C C . LEU B 1 679 ? -0.468 55.438 51.625 1 87.94 679 LEU B C 1
ATOM 11682 O O . LEU B 1 679 ? -1.039 54.375 51.469 1 87.94 679 LEU B O 1
ATOM 11686 N N . ASP B 1 680 ? -0.037 56.125 50.625 1 91.19 680 ASP B N 1
ATOM 11687 C CA . ASP B 1 680 ? -0.126 55.656 49.25 1 91.19 680 ASP B CA 1
ATOM 11688 C C . ASP B 1 680 ? 1.099 56.062 48.438 1 91.19 680 ASP B C 1
ATOM 11690 O O . ASP B 1 680 ? 1.033 57 47.656 1 91.19 680 ASP B O 1
ATOM 11694 N N . PRO B 1 681 ? 2.188 55.375 48.594 1 90.69 681 PRO B N 1
ATOM 11695 C CA . PRO B 1 681 ? 3.418 55.781 47.906 1 90.69 681 PRO B CA 1
ATOM 11696 C C . PRO B 1 681 ? 3.324 55.594 46.375 1 90.69 681 PRO B C 1
ATOM 11698 O O . PRO B 1 681 ? 2.695 54.625 45.906 1 90.69 681 PRO B O 1
ATOM 11701 N N . PRO B 1 682 ? 3.908 56.625 45.594 1 90.62 682 PRO B N 1
ATOM 11702 C CA . PRO B 1 682 ? 4.027 56.438 44.156 1 90.62 682 PRO B CA 1
ATOM 11703 C C . PRO B 1 682 ? 4.82 55.156 43.781 1 90.62 682 PRO B C 1
ATOM 11705 O O . PRO B 1 682 ? 5.68 54.75 44.562 1 90.62 682 PRO B O 1
ATOM 11708 N N . TYR B 1 683 ? 4.527 54.5 42.625 1 89.06 683 TYR B N 1
ATOM 11709 C CA . TYR B 1 683 ? 5.164 53.25 42.219 1 89.06 683 TYR B CA 1
ATOM 11710 C C . TYR B 1 683 ? 5.402 53.188 40.719 1 89.06 683 TYR B C 1
ATOM 11712 O O . TYR B 1 683 ? 4.852 54 39.969 1 89.06 683 TYR B O 1
ATOM 11720 N N . MET B 1 684 ? 6.297 52.312 40.344 1 88.94 684 MET B N 1
ATOM 11721 C CA . MET B 1 684 ? 6.578 52.094 38.938 1 88.94 684 MET B CA 1
ATOM 11722 C C . MET B 1 684 ? 5.559 51.156 38.312 1 88.94 684 MET B C 1
ATOM 11724 O O . MET B 1 684 ? 5.25 50.125 38.875 1 88.94 684 MET B O 1
ATOM 11728 N N . ASP B 1 685 ? 4.914 51.625 37.156 1 85.06 685 ASP B N 1
ATOM 11729 C CA . ASP B 1 685 ? 3.953 50.812 36.406 1 85.06 685 ASP B CA 1
ATOM 11730 C C . ASP B 1 685 ? 4.535 50.344 35.094 1 85.06 685 ASP B C 1
ATOM 11732 O O . ASP B 1 685 ? 5.273 51.094 34.438 1 85.06 685 ASP B O 1
ATOM 11736 N N . ILE B 1 686 ? 4.305 49.125 34.781 1 84.5 686 ILE B N 1
ATOM 11737 C CA . ILE B 1 686 ? 4.789 48.562 33.531 1 84.5 686 ILE B CA 1
ATOM 11738 C C . ILE B 1 686 ? 3.609 48.312 32.594 1 84.5 686 ILE B C 1
ATOM 11740 O O . ILE B 1 686 ? 2.748 47.5 32.875 1 84.5 686 ILE B O 1
ATOM 11744 N N . ALA B 1 687 ? 3.465 49.156 31.531 1 75.44 687 ALA B N 1
ATOM 11745 C CA . ALA B 1 687 ? 2.471 48.938 30.484 1 75.44 687 ALA B CA 1
ATOM 11746 C C . ALA B 1 687 ? 3.01 47.969 29.422 1 75.44 687 ALA B C 1
ATOM 11748 O O . ALA B 1 687 ? 4.023 48.281 28.781 1 75.44 687 ALA B O 1
ATOM 11749 N N . VAL B 1 688 ? 2.248 46.906 29.25 1 78.81 688 VAL B N 1
ATOM 11750 C CA . VAL B 1 688 ? 2.693 45.906 28.281 1 78.81 688 VAL B CA 1
ATOM 11751 C C . VAL B 1 688 ? 1.799 45.938 27.047 1 78.81 688 VAL B C 1
ATOM 11753 O O . VAL B 1 688 ? 0.574 45.844 27.156 1 78.81 688 VAL B O 1
ATOM 11756 N N . LEU B 1 689 ? 2.303 46.312 25.953 1 70.56 689 LEU B N 1
ATOM 11757 C CA . LEU B 1 689 ? 1.653 46.031 24.672 1 70.56 689 LEU B CA 1
ATOM 11758 C C . LEU B 1 689 ? 2.131 44.719 24.078 1 70.56 689 LEU B C 1
ATOM 11760 O O . LEU B 1 689 ? 3.25 44.625 23.562 1 70.56 689 LEU B O 1
ATOM 11764 N N . PRO B 1 690 ? 1.145 43.844 23.984 1 74.94 690 PRO B N 1
ATOM 11765 C CA . PRO B 1 690 ? 1.571 42.5 23.562 1 74.94 690 PRO B CA 1
ATOM 11766 C C . PRO B 1 690 ? 2.182 42.5 22.172 1 74.94 690 PRO B C 1
ATOM 11768 O O . PRO B 1 690 ? 1.673 43.156 21.266 1 74.94 690 PRO B O 1
ATOM 11771 N N . LEU B 1 691 ? 3.312 41.781 21.938 1 76 691 LEU B N 1
ATOM 11772 C CA . LEU B 1 691 ? 4.027 41.5 20.688 1 76 691 LEU B CA 1
ATOM 11773 C C . LEU B 1 691 ? 4.719 42.75 20.172 1 76 691 LEU B C 1
ATOM 11775 O O . LEU B 1 691 ? 5.312 42.75 19.094 1 76 691 LEU B O 1
ATOM 11779 N N . LEU B 1 692 ? 4.637 43.844 20.938 1 79.62 692 LEU B N 1
ATOM 11780 C CA . LEU B 1 692 ? 5.262 45.062 20.453 1 79.62 692 LEU B CA 1
ATOM 11781 C C . LEU B 1 692 ? 6.32 45.562 21.422 1 79.62 692 LEU B C 1
ATOM 11783 O O . LEU B 1 692 ? 7.52 45.438 21.156 1 79.62 692 LEU B O 1
ATOM 11787 N N . HIS B 1 693 ? 5.934 46.219 22.531 1 82.38 693 HIS B N 1
ATOM 11788 C CA . HIS B 1 693 ? 6.926 46.75 23.453 1 82.38 693 HIS B CA 1
ATOM 11789 C C . HIS B 1 693 ? 6.344 46.938 24.859 1 82.38 693 HIS B C 1
ATOM 11791 O O . HIS B 1 693 ? 5.137 46.75 25.062 1 82.38 693 HIS B O 1
ATOM 11797 N N . ILE B 1 694 ? 7.324 47.094 25.844 1 86.56 694 ILE B N 1
ATOM 11798 C CA . ILE B 1 694 ? 6.988 47.406 27.234 1 86.56 694 ILE B CA 1
ATOM 11799 C C . ILE B 1 694 ? 7.418 48.812 27.562 1 86.56 694 ILE B C 1
ATOM 11801 O O . ILE B 1 694 ? 8.453 49.281 27.094 1 86.56 694 ILE B O 1
ATOM 11805 N N . GLN B 1 695 ? 6.535 49.531 28.188 1 84 695 GLN B N 1
ATOM 11806 C CA . GLN B 1 695 ? 6.824 50.906 28.594 1 84 695 GLN B CA 1
ATOM 11807 C C . GLN B 1 695 ? 6.695 51.062 30.109 1 84 695 GLN B C 1
ATOM 11809 O O . GLN B 1 695 ? 5.684 50.688 30.703 1 84 695 GLN B O 1
ATOM 11814 N N . ARG B 1 696 ? 7.836 51.562 30.75 1 86.56 696 ARG B N 1
ATOM 11815 C CA . ARG B 1 696 ? 7.812 51.844 32.188 1 86.56 696 ARG B CA 1
ATOM 11816 C C . ARG B 1 696 ? 7.352 53.281 32.438 1 86.56 696 ARG B C 1
ATOM 11818 O O . ARG B 1 696 ? 7.68 54.188 31.688 1 86.56 696 ARG B O 1
ATOM 11825 N N . GLY B 1 697 ? 6.512 53.438 33.281 1 82.56 697 GLY B N 1
ATOM 11826 C CA . GLY B 1 697 ? 6.031 54.75 33.688 1 82.56 697 GLY B CA 1
ATOM 11827 C C . GLY B 1 697 ? 5.773 54.875 35.188 1 82.56 697 GLY B C 1
ATOM 11828 O O . GLY B 1 697 ? 5.723 53.844 35.875 1 82.56 697 GLY B O 1
ATOM 11829 N N . CYS B 1 698 ? 5.859 56.125 35.781 1 84.25 698 CYS B N 1
ATOM 11830 C CA . CYS B 1 698 ? 5.578 56.375 37.188 1 84.25 698 CYS B CA 1
ATOM 11831 C C . CYS B 1 698 ? 4.109 56.719 37.375 1 84.25 698 CYS B C 1
ATOM 11833 O O . CYS B 1 698 ? 3.527 57.469 36.625 1 84.25 698 CYS B O 1
ATOM 11835 N N . ARG B 1 699 ? 3.562 55.875 38.375 1 83.56 699 ARG B N 1
ATOM 11836 C CA . ARG B 1 699 ? 2.211 56.219 38.812 1 83.56 699 ARG B CA 1
ATOM 11837 C C . ARG B 1 699 ? 2.219 56.812 40.219 1 83.56 699 ARG B C 1
ATOM 11839 O O . ARG B 1 699 ? 2.922 56.312 41.094 1 83.56 699 ARG B O 1
ATOM 11846 N N . ASP B 1 700 ? 1.487 57.875 40.344 1 84.81 700 ASP B N 1
ATOM 11847 C CA . ASP B 1 700 ? 1.566 58.656 41.562 1 84.81 700 ASP B CA 1
ATOM 11848 C C . ASP B 1 700 ? 0.713 58.031 42.656 1 84.81 700 ASP B C 1
ATOM 11850 O O . ASP B 1 700 ? 0.931 58.281 43.844 1 84.81 700 ASP B O 1
ATOM 11854 N N . HIS B 1 701 ? -0.29 57.438 42.375 1 81.44 701 HIS B N 1
ATOM 11855 C CA . HIS B 1 701 ? -1.167 56.875 43.406 1 81.44 701 HIS B CA 1
ATOM 11856 C C . HIS B 1 701 ? -1.785 55.562 42.906 1 81.44 701 HIS B C 1
ATOM 11858 O O . HIS B 1 701 ? -1.997 55.375 41.719 1 81.44 701 HIS B O 1
ATOM 11864 N N . ARG B 1 702 ? -2.043 54.594 43.875 1 80.88 702 ARG B N 1
ATOM 11865 C CA . ARG B 1 702 ? -2.699 53.312 43.625 1 80.88 702 ARG B CA 1
ATOM 11866 C C . ARG B 1 702 ? -4.18 53.375 44 1 80.88 702 ARG B C 1
ATOM 11868 O O . ARG B 1 702 ? -5.004 52.688 43.375 1 80.88 702 ARG B O 1
ATOM 11875 N N . THR B 1 703 ? -4.395 54.25 45.062 1 76.5 703 THR B N 1
ATOM 11876 C CA . THR B 1 703 ? -5.742 54.312 45.594 1 76.5 703 THR B CA 1
ATOM 11877 C C . THR B 1 703 ? -6.293 55.719 45.5 1 76.5 703 THR B C 1
ATOM 11879 O O . THR B 1 703 ? -5.574 56.656 45.125 1 76.5 703 THR B O 1
ATOM 11882 N N . THR B 1 704 ? -7.555 55.875 45.75 1 74.88 704 THR B N 1
ATOM 11883 C CA . THR B 1 704 ? -8.227 57.156 45.75 1 74.88 704 THR B CA 1
ATOM 11884 C C . THR B 1 704 ? -7.688 58.062 46.844 1 74.88 704 THR B C 1
ATOM 11886 O O . THR B 1 704 ? -7.668 59.281 46.719 1 74.88 704 THR B O 1
ATOM 11889 N N . THR B 1 705 ? -7.285 57.469 47.875 1 78.81 705 THR B N 1
ATOM 11890 C CA . THR B 1 705 ? -6.707 58.25 48.969 1 78.81 705 THR B CA 1
ATOM 11891 C C . THR B 1 705 ? -5.465 59 48.5 1 78.81 705 THR B C 1
ATOM 11893 O O . THR B 1 705 ? -5.266 60.156 48.875 1 78.81 705 THR B O 1
ATOM 11896 N N . GLY B 1 706 ? -4.691 58.375 47.844 1 81.56 706 GLY B N 1
ATOM 11897 C CA . GLY B 1 706 ? -3.512 59.031 47.312 1 81.56 706 GLY B CA 1
ATOM 11898 C C . GLY B 1 706 ? -3.844 60.188 46.375 1 81.56 706 GLY B C 1
ATOM 11899 O O . GLY B 1 706 ? -3.18 61.25 46.406 1 81.56 706 GLY B O 1
ATOM 11900 N N . LEU B 1 707 ? -4.812 59.969 45.594 1 80.88 707 LEU B N 1
ATOM 11901 C CA . LEU B 1 707 ? -5.266 61.031 44.688 1 80.88 707 LEU B CA 1
ATOM 11902 C C . LEU B 1 707 ? -5.738 62.25 45.469 1 80.88 707 LEU B C 1
ATOM 11904 O O . LEU B 1 707 ? -5.445 63.375 45.094 1 80.88 707 LEU B O 1
ATOM 11908 N N . ILE B 1 708 ? -6.414 61.969 46.562 1 78.69 708 ILE B N 1
ATOM 11909 C CA . ILE B 1 708 ? -6.938 63.031 47.375 1 78.69 708 ILE B CA 1
ATOM 11910 C C . ILE B 1 708 ? -5.781 63.781 48.062 1 78.69 708 ILE B C 1
ATOM 11912 O O . ILE B 1 708 ? -5.758 65 48.094 1 78.69 708 ILE B O 1
ATOM 11916 N N . LEU B 1 709 ? -4.961 63.094 48.594 1 84.19 709 LEU B N 1
ATOM 11917 C CA . LEU B 1 709 ? -3.832 63.719 49.281 1 84.19 709 LEU B CA 1
ATOM 11918 C C . LEU B 1 709 ? -2.957 64.5 48.312 1 84.19 709 LEU B C 1
ATOM 11920 O O . LEU B 1 709 ? -2.439 65.562 48.656 1 84.19 709 LEU B O 1
ATOM 11924 N N . GLN B 1 710 ? -2.732 63.969 47.156 1 87 710 GLN B N 1
ATOM 11925 C CA . GLN B 1 710 ? -2.031 64.688 46.125 1 87 710 GLN B CA 1
ATOM 11926 C C . GLN B 1 710 ? -2.787 66 45.75 1 87 710 GLN B C 1
ATOM 11928 O O . GLN B 1 710 ? -2.182 67.062 45.594 1 87 710 GLN B O 1
ATOM 11933 N N . GLY B 1 711 ? -4.055 65.75 45.625 1 82.81 711 GLY B N 1
ATOM 11934 C CA . GLY B 1 711 ? -4.902 66.938 45.344 1 82.81 711 GLY B CA 1
ATOM 11935 C C . GLY B 1 711 ? -4.836 68 46.438 1 82.81 711 GLY B C 1
ATOM 11936 O O . GLY B 1 711 ? -4.785 69.188 46.156 1 82.81 711 GLY B O 1
ATOM 11937 N N . LEU B 1 712 ? -4.781 67.562 47.688 1 83.69 712 LEU B N 1
ATOM 11938 C CA . LEU B 1 712 ? -4.684 68.5 48.812 1 83.69 712 LEU B CA 1
ATOM 11939 C C . LEU B 1 712 ? -3.35 69.25 48.781 1 83.69 712 LEU B C 1
ATOM 11941 O O . LEU B 1 712 ? -3.287 70.438 49.125 1 83.69 712 LEU B O 1
ATOM 11945 N N . LEU B 1 713 ? -2.379 68.562 48.531 1 88.81 713 LEU B N 1
ATOM 11946 C CA . LEU B 1 713 ? -1.073 69.188 48.406 1 88.81 713 LEU B CA 1
ATOM 11947 C C . LEU B 1 713 ? -1.081 70.25 47.312 1 88.81 713 LEU B C 1
ATOM 11949 O O . LEU B 1 713 ? -0.616 71.375 47.531 1 88.81 713 LEU B O 1
ATOM 11953 N N . PHE B 1 714 ? -1.611 69.875 46.125 1 85.62 714 PHE B N 1
ATOM 11954 C CA . PHE B 1 714 ? -1.68 70.812 45.031 1 85.62 714 PHE B CA 1
ATOM 11955 C C . PHE B 1 714 ? -2.613 72 45.375 1 85.62 714 PHE B C 1
ATOM 11957 O O . PHE B 1 714 ? -2.359 73.125 45 1 85.62 714 PHE B O 1
ATOM 11964 N N . ALA B 1 715 ? -3.625 71.625 46.125 1 81.44 715 ALA B N 1
ATOM 11965 C CA . ALA B 1 715 ? -4.539 72.688 46.562 1 81.44 715 ALA B CA 1
ATOM 11966 C C . ALA B 1 715 ? -3.844 73.688 47.531 1 81.44 715 ALA B C 1
ATOM 11968 O O . ALA B 1 715 ? -4.055 74.875 47.438 1 81.44 715 ALA B O 1
ATOM 11969 N N . TYR B 1 716 ? -3.064 73.188 48.438 1 87 716 TYR B N 1
ATOM 11970 C CA . TYR B 1 716 ? -2.291 74 49.344 1 87 716 TYR B CA 1
ATOM 11971 C C . TYR B 1 716 ? -1.336 74.938 48.562 1 87 716 TYR B C 1
ATOM 11973 O O . TYR B 1 716 ? -1.238 76.125 48.844 1 87 716 TYR B O 1
ATOM 11981 N N . GLU B 1 717 ? -0.672 74.312 47.594 1 87.31 717 GLU B N 1
ATOM 11982 C CA . GLU B 1 717 ? 0.267 75.062 46.781 1 87.31 717 GLU B CA 1
ATOM 11983 C C . GLU B 1 717 ? -0.456 76.125 45.969 1 87.31 717 GLU B C 1
ATOM 11985 O O . GLU B 1 717 ? 0.054 77.25 45.781 1 87.31 717 GLU B O 1
ATOM 11990 N N . PHE B 1 718 ? -1.596 75.812 45.531 1 81.44 718 PHE B N 1
ATOM 11991 C CA . PHE B 1 718 ? -2.414 76.75 44.781 1 81.44 718 PHE B CA 1
ATOM 11992 C C . PHE B 1 718 ? -2.887 77.875 45.656 1 81.44 718 PHE B C 1
ATOM 11994 O O . PHE B 1 718 ? -2.865 79 45.25 1 81.44 718 PHE B O 1
ATOM 12001 N N . ALA B 1 719 ? -3.275 77.562 46.844 1 82.06 719 ALA B N 1
ATOM 12002 C CA . ALA B 1 719 ? -3.721 78.562 47.812 1 82.06 719 ALA B CA 1
ATOM 12003 C C . ALA B 1 719 ? -2.578 79.5 48.188 1 82.06 719 ALA B C 1
ATOM 12005 O O . ALA B 1 719 ? -2.764 80.75 48.25 1 82.06 719 ALA B O 1
ATOM 12006 N N . LEU B 1 720 ? -1.496 78.938 48.438 1 83.31 720 LEU B N 1
ATOM 12007 C CA . LEU B 1 720 ? -0.321 79.75 48.75 1 83.31 720 LEU B CA 1
ATOM 12008 C C . LEU B 1 720 ? 0.044 80.688 47.594 1 83.31 720 LEU B C 1
ATOM 12010 O O . LEU B 1 720 ? 0.407 81.812 47.812 1 83.31 720 LEU B O 1
ATOM 12014 N N . SER B 1 721 ? -0.058 80.125 46.375 1 81.12 721 SER B N 1
ATOM 12015 C CA . SER B 1 721 ? 0.238 80.938 45.188 1 81.12 721 SER B CA 1
ATOM 12016 C C . SER B 1 721 ? -0.771 82.062 45 1 81.12 721 SER B C 1
ATOM 12018 O O . SER B 1 721 ? -0.409 83.188 44.594 1 81.12 721 SER B O 1
ATOM 12020 N N . LEU B 1 722 ? -1.955 81.875 45.406 1 77.5 722 LEU B N 1
ATOM 12021 C CA . LEU B 1 722 ? -2.996 82.875 45.312 1 77.5 722 LEU B CA 1
ATOM 12022 C C . LEU B 1 722 ? -2.779 83.938 46.344 1 77.5 722 LEU B C 1
ATOM 12024 O O . LEU B 1 722 ? -2.996 85.125 46.062 1 77.5 722 LEU B O 1
ATOM 12028 N N . CYS B 1 723 ? -2.434 83.562 47.469 1 80.12 723 CYS B N 1
ATOM 12029 C CA . CYS B 1 723 ? -2.143 84.5 48.5 1 80.12 723 CYS B CA 1
ATOM 12030 C C . CYS B 1 723 ? -0.956 85.375 48.125 1 80.12 723 CYS B C 1
ATOM 12032 O O . CYS B 1 723 ? -0.977 86.562 48.344 1 80.12 723 CYS B O 1
ATOM 12034 N N . CYS B 1 724 ? -0.006 84.688 47.594 1 78.88 724 CYS B N 1
ATOM 12035 C CA . CYS B 1 724 ? 1.156 85.438 47.125 1 78.88 724 CYS B CA 1
ATOM 12036 C C . CYS B 1 724 ? 0.785 86.375 46 1 78.88 724 CYS B C 1
ATOM 12038 O O . CYS B 1 724 ? 1.257 87.562 45.969 1 78.88 724 CYS B O 1
ATOM 12040 N N . ALA B 1 725 ? -0.023 85.938 45.094 1 74 725 ALA B N 1
ATOM 12041 C CA . ALA B 1 725 ? -0.484 86.812 44 1 74 725 ALA B CA 1
ATOM 12042 C C . ALA B 1 725 ? -1.29 88 44.531 1 74 725 ALA B C 1
ATOM 12044 O O . ALA B 1 725 ? -1.185 89.062 44 1 74 725 ALA B O 1
ATOM 12045 N N . TYR B 1 726 ? -1.979 87.75 45.594 1 75.38 726 TYR B N 1
ATOM 12046 C CA . TYR B 1 726 ? -2.775 88.812 46.219 1 75.38 726 TYR B CA 1
ATOM 12047 C C . TYR B 1 726 ? -1.883 89.875 46.844 1 75.38 726 TYR B C 1
ATOM 12049 O O . TYR B 1 726 ? -2.105 91.062 46.625 1 75.38 726 TYR B O 1
ATOM 12057 N N . TYR B 1 727 ? -0.947 89.438 47.562 1 76.75 727 TYR B N 1
ATOM 12058 C CA . TYR B 1 727 ? -0.043 90.438 48.156 1 76.75 727 TYR B CA 1
ATOM 12059 C C . TYR B 1 727 ? 0.81 91.125 47.125 1 76.75 727 TYR B C 1
ATOM 12061 O O . TYR B 1 727 ? 1.143 92.312 47.25 1 76.75 727 TYR B O 1
ATOM 12069 N N . ALA B 1 728 ? 1.159 90.375 46.062 1 72.19 728 ALA B N 1
ATOM 12070 C CA . ALA B 1 728 ? 1.901 91 44.969 1 72.19 728 ALA B CA 1
ATOM 12071 C C . ALA B 1 728 ? 1.054 92.062 44.25 1 72.19 728 ALA B C 1
ATOM 12073 O O . ALA B 1 728 ? 1.562 93.125 43.875 1 72.19 728 ALA B O 1
ATOM 12074 N N . PHE B 1 729 ? -0.148 91.75 44.219 1 69.44 729 PHE B N 1
ATOM 12075 C CA . PHE B 1 729 ? -1.069 92.688 43.625 1 69.44 729 PHE B CA 1
ATOM 12076 C C . PHE B 1 729 ? -1.228 93.938 44.5 1 69.44 729 PHE B C 1
ATOM 12078 O O . PHE B 1 729 ? -1.288 95.062 44 1 69.44 729 PHE B O 1
ATOM 12085 N N . LYS B 1 730 ? -1.23 93.812 45.781 1 70.75 730 LYS B N 1
ATOM 12086 C CA . LYS B 1 730 ? -1.335 94.938 46.719 1 70.75 730 LYS B CA 1
ATOM 12087 C C . LYS B 1 730 ? -0.061 95.75 46.719 1 70.75 730 LYS B C 1
ATOM 12089 O O . LYS B 1 730 ? -0.113 96.938 46.938 1 70.75 730 LYS B O 1
ATOM 12094 N N . ALA B 1 731 ? 0.986 95.125 46.5 1 69.19 731 ALA B N 1
ATOM 12095 C CA . ALA B 1 731 ? 2.275 95.812 46.531 1 69.19 731 ALA B CA 1
ATOM 12096 C C . ALA B 1 731 ? 2.477 96.625 45.25 1 69.19 731 ALA B C 1
ATOM 12098 O O . ALA B 1 731 ? 3.367 97.438 45.188 1 69.19 731 ALA B O 1
ATOM 12099 N N . ARG B 1 732 ? 1.672 96.5 44.312 1 62.84 732 ARG B N 1
ATOM 12100 C CA . ARG B 1 732 ? 1.812 97.188 43.031 1 62.84 732 ARG B CA 1
ATOM 12101 C C . ARG B 1 732 ? 1.58 98.688 43.188 1 62.84 732 ARG B C 1
ATOM 12103 O O . ARG B 1 732 ? 2.053 99.5 42.375 1 62.84 732 ARG B O 1
ATOM 12110 N N . LYS B 1 733 ? 0.855 99.188 44.25 1 58.97 733 LYS B N 1
ATOM 12111 C CA . LYS B 1 733 ? 0.539 100.562 44.469 1 58.97 733 LYS B CA 1
ATOM 12112 C C . LYS B 1 733 ? 1.659 101.312 45.25 1 58.97 733 LYS B C 1
ATOM 12114 O O . LYS B 1 733 ? 1.531 102.438 45.594 1 58.97 733 LYS B O 1
ATOM 12119 N N . LEU B 1 734 ? 2.625 100.562 45.562 1 62.69 734 LEU B N 1
ATOM 12120 C CA . LEU B 1 734 ? 3.732 101.188 46.25 1 62.69 734 LEU B CA 1
ATOM 12121 C C . LEU B 1 734 ? 4.531 102.125 45.344 1 62.69 734 LEU B C 1
ATOM 12123 O O . LEU B 1 734 ? 4.566 101.875 44.125 1 62.69 734 LEU B O 1
ATOM 12127 N N . PRO B 1 735 ? 4.926 103.375 45.875 1 56.72 735 PRO B N 1
ATOM 12128 C CA . PRO B 1 735 ? 5.602 104.312 45.031 1 56.72 735 PRO B CA 1
ATOM 12129 C C . PRO B 1 735 ? 6.664 103.688 44.125 1 56.72 735 PRO B C 1
ATOM 12131 O O . PRO B 1 735 ? 7.199 102.625 44.469 1 56.72 735 PRO B O 1
ATOM 12134 N N . ALA B 1 736 ? 6.777 104.25 42.875 1 50.12 736 ALA B N 1
ATOM 12135 C CA . ALA B 1 736 ? 7.453 103.812 41.625 1 50.12 736 ALA B CA 1
ATOM 12136 C C . ALA B 1 736 ? 8.844 103.25 41.938 1 50.12 736 ALA B C 1
ATOM 12138 O O . ALA B 1 736 ? 9.352 102.438 41.219 1 50.12 736 ALA B O 1
ATOM 12139 N N . ASN B 1 737 ? 9.445 103.75 42.875 1 48.56 737 ASN B N 1
ATOM 12140 C CA . ASN B 1 737 ? 10.844 103.375 43.062 1 48.56 737 ASN B CA 1
ATOM 12141 C C . ASN B 1 737 ? 10.992 101.875 43.406 1 48.56 737 ASN B C 1
ATOM 12143 O O . ASN B 1 737 ? 12.102 101.375 43.469 1 48.56 737 ASN B O 1
ATOM 12147 N N . PHE B 1 738 ? 9.875 101.25 43.719 1 51.44 738 PHE B N 1
ATOM 12148 C CA . PHE B 1 738 ? 10.023 99.812 44.094 1 51.44 738 PHE B CA 1
ATOM 12149 C C . PHE B 1 738 ? 9.391 98.938 43.062 1 51.44 738 PHE B C 1
ATOM 12151 O O . PHE B 1 738 ? 8.297 98.375 43.281 1 51.44 738 PHE B O 1
ATOM 12158 N N . SER B 1 739 ? 9.867 98.875 41.781 1 59.47 739 SER B N 1
ATOM 12159 C CA . SER B 1 739 ? 9.586 98.188 40.562 1 59.47 739 SER B CA 1
ATOM 12160 C C . SER B 1 739 ? 9.648 96.688 40.781 1 59.47 739 SER B C 1
ATOM 12162 O O . SER B 1 739 ? 9.227 95.875 39.906 1 59.47 739 SER B O 1
ATOM 12164 N N . GLU B 1 740 ? 10 96.25 41.906 1 68.81 740 GLU B N 1
ATOM 12165 C CA . GLU B 1 740 ? 10.195 94.812 42.188 1 68.81 740 GLU B CA 1
ATOM 12166 C C . GLU B 1 740 ? 8.859 94.125 42.281 1 68.81 740 GLU B C 1
ATOM 12168 O O . GLU B 1 740 ? 8.75 92.938 41.938 1 68.81 740 GLU B O 1
ATOM 12173 N N . ALA B 1 741 ? 7.863 94.812 42.594 1 68.88 741 ALA B N 1
ATOM 12174 C CA . ALA B 1 741 ? 6.559 94.188 42.812 1 68.88 741 ALA B CA 1
ATOM 12175 C C . ALA B 1 741 ? 5.938 93.75 41.5 1 68.88 741 ALA B C 1
ATOM 12177 O O . ALA B 1 741 ? 5.238 92.75 41.438 1 68.88 741 ALA B O 1
ATOM 12178 N N . ARG B 1 742 ? 6.238 94.5 40.375 1 68.25 742 ARG B N 1
ATOM 12179 C CA . ARG B 1 742 ? 5.711 94.125 39.062 1 68.25 742 ARG B CA 1
ATOM 12180 C C . ARG B 1 742 ? 6.32 92.812 38.594 1 68.25 742 ARG B C 1
ATOM 12182 O O . ARG B 1 742 ? 5.617 91.938 38.062 1 68.25 742 ARG B O 1
ATOM 12189 N N . PHE B 1 743 ? 7.555 92.562 38.844 1 75.69 743 PHE B N 1
ATOM 12190 C CA . PHE B 1 743 ? 8.234 91.312 38.406 1 75.69 743 PHE B CA 1
ATOM 12191 C C . PHE B 1 743 ? 7.828 90.125 39.281 1 75.69 743 PHE B C 1
ATOM 12193 O O . PHE B 1 743 ? 7.746 89 38.781 1 75.69 743 PHE B O 1
ATOM 12200 N N . ILE B 1 744 ? 7.496 90.438 40.469 1 76.12 744 ILE B N 1
ATOM 12201 C CA . ILE B 1 744 ? 7.027 89.375 41.375 1 76.12 744 ILE B CA 1
ATOM 12202 C C . ILE B 1 744 ? 5.652 88.875 40.906 1 76.12 744 ILE B C 1
ATOM 12204 O O . ILE B 1 744 ? 5.375 87.688 40.938 1 76.12 744 ILE B O 1
ATOM 12208 N N . ALA B 1 745 ? 4.84 89.875 40.438 1 72.56 745 ALA B N 1
ATOM 12209 C CA . ALA B 1 745 ? 3.512 89.5 39.969 1 72.56 745 ALA B CA 1
ATOM 12210 C C . ALA B 1 745 ? 3.604 88.625 38.719 1 72.56 745 ALA B C 1
ATOM 12212 O O . ALA B 1 745 ? 2.898 87.625 38.594 1 72.56 745 ALA B O 1
ATOM 12213 N N . PHE B 1 746 ? 4.504 89 37.75 1 71.75 746 PHE B N 1
ATOM 12214 C CA . PHE B 1 746 ? 4.672 88.188 36.531 1 71.75 746 PHE B CA 1
ATOM 12215 C C . PHE B 1 746 ? 5.203 86.812 36.844 1 71.75 746 PHE B C 1
ATOM 12217 O O . PHE B 1 746 ? 4.781 85.812 36.219 1 71.75 746 PHE B O 1
ATOM 12224 N N . ALA B 1 747 ? 6.098 86.75 37.75 1 77.75 747 ALA B N 1
ATOM 12225 C CA . ALA B 1 747 ? 6.645 85.438 38.156 1 77.75 747 ALA B CA 1
ATOM 12226 C C . ALA B 1 747 ? 5.562 84.562 38.75 1 77.75 747 ALA B C 1
ATOM 12228 O O . ALA B 1 747 ? 5.52 83.375 38.5 1 77.75 747 ALA B O 1
ATOM 12229 N N . MET B 1 748 ? 4.66 85.188 39.438 1 77.5 748 MET B N 1
ATOM 12230 C CA . MET B 1 748 ? 3.611 84.438 40.125 1 77.5 748 MET B CA 1
ATOM 12231 C C . MET B 1 748 ? 2.598 83.875 39.094 1 77.5 748 MET B C 1
ATOM 12233 O O . MET B 1 748 ? 2.1 82.75 39.25 1 77.5 748 MET B O 1
ATOM 12237 N N . TYR B 1 749 ? 2.379 84.75 38.094 1 66.88 749 TYR B N 1
ATOM 12238 C CA . TYR B 1 749 ? 1.455 84.312 37.062 1 66.88 749 TYR B CA 1
ATOM 12239 C C . TYR B 1 749 ? 2.037 83.125 36.312 1 66.88 749 TYR B C 1
ATOM 12241 O O . TYR B 1 749 ? 1.336 82.125 36.062 1 66.88 749 TYR B O 1
ATOM 12249 N N . MET B 1 750 ? 3.268 83.125 36 1 71.88 750 MET B N 1
ATOM 12250 C CA . MET B 1 750 ? 3.934 82 35.281 1 71.88 750 MET B CA 1
ATOM 12251 C C . MET B 1 750 ? 3.992 80.75 36.156 1 71.88 750 MET B C 1
ATOM 12253 O O . MET B 1 750 ? 3.82 79.625 35.656 1 71.88 750 MET B O 1
ATOM 12257 N N . GLN B 1 751 ? 4.141 81.062 37.406 1 80.69 751 GLN B N 1
ATOM 12258 C CA . GLN B 1 751 ? 4.254 79.875 38.312 1 80.69 751 GLN B CA 1
ATOM 12259 C C . GLN B 1 751 ? 2.895 79.25 38.531 1 80.69 751 GLN B C 1
ATOM 12261 O O . GLN B 1 751 ? 2.812 78 38.719 1 80.69 751 GLN B O 1
ATOM 12266 N N . LEU B 1 752 ? 1.937 80.062 38.562 1 75.44 752 LEU B N 1
ATOM 12267 C CA . LEU B 1 752 ? 0.59 79.5 38.688 1 75.44 752 LEU B CA 1
ATOM 12268 C C . LEU B 1 752 ? 0.245 78.688 37.469 1 75.44 752 LEU B C 1
ATOM 12270 O O . LEU B 1 752 ? -0.309 77.562 37.625 1 75.44 752 LEU B O 1
ATOM 12274 N N . LEU B 1 753 ? 0.674 79.125 36.344 1 69.69 753 LEU B N 1
ATOM 12275 C CA . LEU B 1 753 ? 0.414 78.375 35.125 1 69.69 753 LEU B CA 1
ATOM 12276 C C . LEU B 1 753 ? 1.212 77.062 35.094 1 69.69 753 LEU B C 1
ATOM 12278 O O . LEU B 1 753 ? 0.687 76 34.719 1 69.69 753 LEU B O 1
ATOM 12282 N N . CYS B 1 754 ? 2.398 77.125 35.438 1 79.19 754 CYS B N 1
ATOM 12283 C CA . CYS B 1 754 ? 3.254 75.938 35.406 1 79.19 754 CYS B CA 1
ATOM 12284 C C . CYS B 1 754 ? 2.771 74.875 36.406 1 79.19 754 CYS B C 1
ATOM 12286 O O . CYS B 1 754 ? 2.791 73.688 36.125 1 79.19 754 CYS B O 1
ATOM 12288 N N . ASN B 1 755 ? 2.27 75.375 37.531 1 79.44 755 ASN B N 1
ATOM 12289 C CA . ASN B 1 755 ? 1.792 74.5 38.562 1 79.44 755 ASN B CA 1
ATOM 12290 C C . ASN B 1 755 ? 0.5 73.75 38.125 1 79.44 755 ASN B C 1
ATOM 12292 O O . ASN B 1 755 ? 0.307 72.625 38.406 1 79.44 755 ASN B O 1
ATOM 12296 N N . ILE B 1 756 ? -0.277 74.438 37.469 1 72.06 756 ILE B N 1
ATOM 12297 C CA . ILE B 1 756 ? -1.519 73.875 37 1 72.06 756 ILE B CA 1
ATOM 12298 C C . ILE B 1 756 ? -1.211 72.812 35.906 1 72.06 756 ILE B C 1
ATOM 12300 O O . ILE B 1 756 ? -1.787 71.75 35.875 1 72.06 756 ILE B O 1
ATOM 12304 N N . CYS B 1 757 ? -0.349 73.188 35.031 1 71.56 757 CYS B N 1
ATOM 12305 C CA . CYS B 1 757 ? 0.038 72.25 33.969 1 71.56 757 CYS B CA 1
ATOM 12306 C C . CYS B 1 757 ? 0.677 71 34.5 1 71.56 757 CYS B C 1
ATOM 12308 O O . CYS B 1 757 ? 0.393 69.875 34.031 1 71.56 757 CYS B O 1
ATOM 12310 N N . TYR B 1 758 ? 1.498 71.188 35.5 1 82.81 758 TYR B N 1
ATOM 12311 C CA . TYR B 1 758 ? 2.178 70.062 36.094 1 82.81 758 TYR B CA 1
ATOM 12312 C C . TYR B 1 758 ? 1.184 69.125 36.781 1 82.81 758 TYR B C 1
ATOM 12314 O O . TYR B 1 758 ? 1.243 67.875 36.625 1 82.81 758 TYR B O 1
ATOM 12322 N N . ALA B 1 759 ? 0.3 69.688 37.562 1 76.5 759 ALA B N 1
ATOM 12323 C CA . ALA B 1 759 ? -0.691 68.875 38.281 1 76.5 759 ALA B CA 1
ATOM 12324 C C . ALA B 1 759 ? -1.61 68.125 37.312 1 76.5 759 ALA B C 1
ATOM 12326 O O . ALA B 1 759 ? -1.959 67 37.562 1 76.5 759 ALA B O 1
ATOM 12327 N N . THR B 1 760 ? -1.873 68.688 36.25 1 66.88 760 THR B N 1
ATOM 12328 C CA . THR B 1 760 ? -2.76 68.062 35.25 1 66.88 760 THR B CA 1
ATOM 12329 C C . THR B 1 760 ? -2.041 66.938 34.5 1 66.88 760 THR B C 1
ATOM 12331 O O . THR B 1 760 ? -2.613 65.875 34.25 1 66.88 760 THR B O 1
ATOM 12334 N N . LEU B 1 761 ? -0.875 67.188 34.156 1 71.81 761 LEU B N 1
ATOM 12335 C CA . LEU B 1 761 ? -0.097 66.25 33.375 1 71.81 761 LEU B CA 1
ATOM 12336 C C . LEU B 1 761 ? 0.119 64.938 34.188 1 71.81 761 LEU B C 1
ATOM 12338 O O . LEU B 1 761 ? 0.064 63.844 33.656 1 71.81 761 LEU B O 1
ATOM 12342 N N . GLN B 1 762 ? 0.378 65.125 35.5 1 77 762 GLN B N 1
ATOM 12343 C CA . GLN B 1 762 ? 0.696 64 36.344 1 77 762 GLN B CA 1
ATOM 12344 C C . GLN B 1 762 ? -0.491 63.031 36.438 1 77 762 GLN B C 1
ATOM 12346 O O . GLN B 1 762 ? -0.316 61.844 36.688 1 77 762 GLN B O 1
ATOM 12351 N N . ASN B 1 763 ? -1.605 63.438 36.188 1 67.19 763 ASN B N 1
ATOM 12352 C CA . ASN B 1 763 ? -2.775 62.594 36.406 1 67.19 763 ASN B CA 1
ATOM 12353 C C . ASN B 1 763 ? -3.432 62.219 35.094 1 67.19 763 ASN B C 1
ATOM 12355 O O . ASN B 1 763 ? -4.316 61.344 35.062 1 67.19 763 ASN B O 1
ATOM 12359 N N . SER B 1 764 ? -2.926 62.781 34 1 59.19 764 SER B N 1
ATOM 12360 C CA . SER B 1 764 ? -3.65 62.594 32.75 1 59.19 764 SER B CA 1
ATOM 12361 C C . SER B 1 764 ? -2.807 61.812 31.75 1 59.19 764 SER B C 1
ATOM 12363 O O . SER B 1 764 ? -3.342 61.188 30.812 1 59.19 764 SER B O 1
ATOM 12365 N N . VAL B 1 765 ? -1.619 62.062 31.688 1 63.03 765 VAL B N 1
ATOM 12366 C CA . VAL B 1 765 ? -0.736 61.5 30.672 1 63.03 765 VAL B CA 1
ATOM 12367 C C . VAL B 1 765 ? 0.138 60.406 31.281 1 63.03 765 VAL B C 1
ATOM 12369 O O . VAL B 1 765 ? 0.421 60.438 32.469 1 63.03 765 VAL B O 1
ATOM 12372 N N . LYS B 1 766 ? 0.27 59.438 30.453 1 73.31 766 LYS B N 1
ATOM 12373 C CA . LYS B 1 766 ? 1.154 58.375 30.906 1 73.31 766 LYS B CA 1
ATOM 12374 C C . LYS B 1 766 ? 2.309 58.156 29.922 1 73.31 766 LYS B C 1
ATOM 12376 O O . LYS B 1 766 ? 2.324 58.75 28.844 1 73.31 766 LYS B O 1
ATOM 12381 N N . GLY B 1 767 ? 3.348 57.656 30.438 1 73.38 767 GLY B N 1
ATOM 12382 C CA . GLY B 1 767 ? 4.422 57.188 29.578 1 73.38 767 GLY B CA 1
ATOM 12383 C C . GLY B 1 767 ? 5.508 58.219 29.359 1 73.38 767 GLY B C 1
ATOM 12384 O O . GLY B 1 767 ? 5.781 59.031 30.234 1 73.38 767 GLY B O 1
ATOM 12385 N N . ASN B 1 768 ? 6.133 58.125 28.188 1 77.94 768 ASN B N 1
ATOM 12386 C CA . ASN B 1 768 ? 7.285 58.938 27.875 1 77.94 768 ASN B CA 1
ATOM 12387 C C . ASN B 1 768 ? 6.891 60.406 27.672 1 77.94 768 ASN B C 1
ATOM 12389 O O . ASN B 1 768 ? 7.672 61.312 27.969 1 77.94 768 ASN B O 1
ATOM 12393 N N . PHE B 1 769 ? 5.758 60.562 27.297 1 73.62 769 PHE B N 1
ATOM 12394 C CA . PHE B 1 769 ? 5.27 61.906 27.094 1 73.62 769 PHE B CA 1
ATOM 12395 C C . PHE B 1 769 ? 5.133 62.656 28.438 1 73.62 769 PHE B C 1
ATOM 12397 O O . PHE B 1 769 ? 5.473 63.812 28.531 1 73.62 769 PHE B O 1
ATOM 12404 N N . LEU B 1 770 ? 4.688 61.906 29.375 1 80.12 770 LEU B N 1
ATOM 12405 C CA . LEU B 1 770 ? 4.566 62.5 30.703 1 80.12 770 LEU B CA 1
ATOM 12406 C C . LEU B 1 770 ? 5.93 62.938 31.219 1 80.12 770 LEU B C 1
ATOM 12408 O O . LEU B 1 770 ? 6.066 64.062 31.75 1 80.12 770 LEU B O 1
ATOM 12412 N N . ALA B 1 771 ? 6.84 62.094 31.094 1 84.56 771 ALA B N 1
ATOM 12413 C CA . ALA B 1 771 ? 8.172 62.406 31.609 1 84.56 771 ALA B CA 1
ATOM 12414 C C . ALA B 1 771 ? 8.773 63.625 30.891 1 84.56 771 ALA B C 1
ATOM 12416 O O . ALA B 1 771 ? 9.328 64.5 31.531 1 84.56 771 ALA B O 1
ATOM 12417 N N . THR B 1 772 ? 8.664 63.719 29.625 1 83.56 772 THR B N 1
ATOM 12418 C CA . THR B 1 772 ? 9.266 64.812 28.844 1 83.56 772 THR B CA 1
ATOM 12419 C C . THR B 1 772 ? 8.586 66.125 29.125 1 83.56 772 THR B C 1
ATOM 12421 O O . THR B 1 772 ? 9.258 67.125 29.359 1 83.56 772 THR B O 1
ATOM 12424 N N . PHE B 1 773 ? 7.375 66.125 29.25 1 80.25 773 PHE B N 1
ATOM 12425 C CA . PHE B 1 773 ? 6.652 67.375 29.438 1 80.25 773 PHE B CA 1
ATOM 12426 C C . PHE B 1 773 ? 6.742 67.812 30.891 1 80.25 773 PHE B C 1
ATOM 12428 O O . PHE B 1 773 ? 6.785 69 31.172 1 80.25 773 PHE B O 1
ATOM 12435 N N . SER B 1 774 ? 6.68 66.875 31.781 1 87.31 774 SER B N 1
ATOM 12436 C CA . SER B 1 774 ? 6.898 67.25 33.188 1 87.31 774 SER B CA 1
ATOM 12437 C C . SER B 1 774 ? 8.266 67.938 33.375 1 87.31 774 SER B C 1
ATOM 12439 O O . SER B 1 774 ? 8.391 68.938 34.062 1 87.31 774 SER B O 1
ATOM 12441 N N . ALA B 1 775 ? 9.234 67.375 32.75 1 89.81 775 ALA B N 1
ATOM 12442 C CA . ALA B 1 775 ? 10.57 67.938 32.812 1 89.81 775 ALA B CA 1
ATOM 12443 C C . ALA B 1 775 ? 10.594 69.375 32.25 1 89.81 775 ALA B C 1
ATOM 12445 O O . ALA B 1 775 ? 11.164 70.312 32.844 1 89.81 775 ALA B O 1
ATOM 12446 N N . ALA B 1 776 ? 9.984 69.5 31.172 1 85.12 776 ALA B N 1
ATOM 12447 C CA . ALA B 1 776 ? 9.969 70.812 30.5 1 85.12 776 ALA B CA 1
ATOM 12448 C C . ALA B 1 776 ? 9.242 71.875 31.344 1 85.12 776 ALA B C 1
ATOM 12450 O O . ALA B 1 776 ? 9.695 73 31.453 1 85.12 776 ALA B O 1
ATOM 12451 N N . ILE B 1 777 ? 8.172 71.5 32 1 86.75 777 ILE B N 1
ATOM 12452 C CA . ILE B 1 777 ? 7.379 72.375 32.812 1 86.75 777 ILE B CA 1
ATOM 12453 C C . ILE B 1 777 ? 8.172 72.812 34.031 1 86.75 777 ILE B C 1
ATOM 12455 O O . ILE B 1 777 ? 8.188 74 34.406 1 86.75 777 ILE B O 1
ATOM 12459 N N . ILE B 1 778 ? 8.859 72 34.688 1 92.19 778 ILE B N 1
ATOM 12460 C CA . ILE B 1 778 ? 9.648 72.25 35.875 1 92.19 778 ILE B CA 1
ATOM 12461 C C . ILE B 1 778 ? 10.797 73.188 35.5 1 92.19 778 ILE B C 1
ATOM 12463 O O . ILE B 1 778 ? 11.055 74.188 36.188 1 92.19 778 ILE B O 1
ATOM 12467 N N . ILE B 1 779 ? 11.406 72.938 34.406 1 91.94 779 ILE B N 1
ATOM 12468 C CA . ILE B 1 779 ? 12.531 73.75 33.969 1 91.94 779 ILE B CA 1
ATOM 12469 C C . ILE B 1 779 ? 12.031 75.188 33.562 1 91.94 779 ILE B C 1
ATOM 12471 O O . ILE B 1 779 ? 12.656 76.188 33.875 1 91.94 779 ILE B O 1
ATOM 12475 N N . LEU B 1 780 ? 10.898 75.188 32.906 1 86.69 780 LEU B N 1
ATOM 12476 C CA . LEU B 1 780 ? 10.305 76.438 32.531 1 86.69 780 LEU B CA 1
ATOM 12477 C C . LEU B 1 780 ? 9.945 77.25 33.781 1 86.69 780 LEU B C 1
ATOM 12479 O O . LEU B 1 780 ? 10.133 78.5 33.781 1 86.69 780 LEU B O 1
ATOM 12483 N N . SER B 1 781 ? 9.43 76.562 34.75 1 90.38 781 SER B N 1
ATOM 12484 C CA . SER B 1 781 ? 9.117 77.25 36 1 90.38 781 SER B CA 1
ATOM 12485 C C . SER B 1 781 ? 10.367 77.812 36.656 1 90.38 781 SER B C 1
ATOM 12487 O O . SER B 1 781 ? 10.367 78.938 37.125 1 90.38 781 SER B O 1
ATOM 12489 N N . ALA B 1 782 ? 11.461 77.125 36.688 1 93.25 782 ALA B N 1
ATOM 12490 C CA . ALA B 1 782 ? 12.727 77.562 37.281 1 93.25 782 ALA B CA 1
ATOM 12491 C C . ALA B 1 782 ? 13.281 78.75 36.5 1 93.25 782 ALA B C 1
ATOM 12493 O O . ALA B 1 782 ? 13.766 79.75 37.125 1 93.25 782 ALA B O 1
ATOM 12494 N N . TYR B 1 783 ? 13.141 78.75 35.219 1 90.31 783 TYR B N 1
ATOM 12495 C CA . TYR B 1 783 ? 13.594 79.875 34.375 1 90.31 783 TYR B CA 1
ATOM 12496 C C . TYR B 1 783 ? 12.75 81.062 34.656 1 90.31 783 TYR B C 1
ATOM 12498 O O . TYR B 1 783 ? 13.266 82.188 34.656 1 90.31 783 TYR B O 1
ATOM 12506 N N . GLY B 1 784 ? 11.477 80.875 34.812 1 86.44 784 GLY B N 1
ATOM 12507 C CA . GLY B 1 784 ? 10.602 82 35.156 1 86.44 784 GLY B CA 1
ATOM 12508 C C . GLY B 1 784 ? 11.016 82.688 36.406 1 86.44 784 GLY B C 1
ATOM 12509 O O . GLY B 1 784 ? 11.07 83.938 36.438 1 86.44 784 GLY B O 1
ATOM 12510 N N . PHE B 1 785 ? 11.398 82 37.438 1 90.88 785 PHE B N 1
ATOM 12511 C CA . PHE B 1 785 ? 11.852 82.625 38.688 1 90.88 785 PHE B CA 1
ATOM 12512 C C . PHE B 1 785 ? 13.211 83.312 38.5 1 90.88 785 PHE B C 1
ATOM 12514 O O . PHE B 1 785 ? 13.43 84.375 39 1 90.88 785 PHE B O 1
ATOM 12521 N N . LEU B 1 786 ? 14.094 82.688 37.75 1 91.44 786 LEU B N 1
ATOM 12522 C CA . LEU B 1 786 ? 15.445 83.188 37.562 1 91.44 786 LEU B CA 1
ATOM 12523 C C . LEU B 1 786 ? 15.422 84.5 36.781 1 91.44 786 LEU B C 1
ATOM 12525 O O . LEU B 1 786 ? 16.078 85.438 37.188 1 91.44 786 LEU B O 1
ATOM 12529 N N . VAL B 1 787 ? 14.609 84.562 35.781 1 88.62 787 VAL B N 1
ATOM 12530 C CA . VAL B 1 787 ? 14.602 85.688 34.875 1 88.62 787 VAL B CA 1
ATOM 12531 C C . VAL B 1 787 ? 13.805 86.875 35.531 1 88.62 787 VAL B C 1
ATOM 12533 O O . VAL B 1 787 ? 14.266 88 35.531 1 88.62 787 VAL B O 1
ATOM 12536 N N . CYS B 1 788 ? 12.734 86.562 36.156 1 85.31 788 CYS B N 1
ATOM 12537 C CA . CYS B 1 788 ? 11.859 87.562 36.656 1 85.31 788 CYS B CA 1
ATOM 12538 C C . CYS B 1 788 ? 12.391 88.188 37.969 1 85.31 788 CYS B C 1
ATOM 12540 O O . CYS B 1 788 ? 12.25 89.375 38.219 1 85.31 788 CYS B O 1
ATOM 12542 N N . MET B 1 789 ? 13.055 87.375 38.75 1 86.19 789 MET B N 1
ATOM 12543 C CA . MET B 1 789 ? 13.445 87.875 40.062 1 86.19 789 MET B CA 1
ATOM 12544 C C . MET B 1 789 ? 14.867 88.438 40.062 1 86.19 789 MET B C 1
ATOM 12546 O O . MET B 1 789 ? 15.195 89.312 40.812 1 86.19 789 MET B O 1
ATOM 12550 N N . PHE B 1 790 ? 15.734 88 39.156 1 89.38 790 PHE B N 1
ATOM 12551 C CA . PHE B 1 790 ? 17.141 88.375 39.344 1 89.38 790 PHE B CA 1
ATOM 12552 C C . PHE B 1 790 ? 17.672 89.125 38.125 1 89.38 790 PHE B C 1
ATOM 12554 O O . PHE B 1 790 ? 18.625 89.875 38.25 1 89.38 790 PHE B O 1
ATOM 12561 N N . VAL B 1 791 ? 17.078 89 36.969 1 87.44 791 VAL B N 1
ATOM 12562 C CA . VAL B 1 791 ? 17.594 89.625 35.781 1 87.44 791 VAL B CA 1
ATOM 12563 C C . VAL B 1 791 ? 17.453 91.188 35.938 1 87.44 791 VAL B C 1
ATOM 12565 O O . VAL B 1 791 ? 18.375 91.938 35.656 1 87.44 791 VAL B O 1
ATOM 12568 N N . PRO B 1 792 ? 16.344 91.625 36.469 1 83.88 792 PRO B N 1
ATOM 12569 C CA . PRO B 1 792 ? 16.25 93.062 36.656 1 83.88 792 PRO B CA 1
ATOM 12570 C C . PRO B 1 792 ? 17.266 93.625 37.656 1 83.88 792 PRO B C 1
ATOM 12572 O O . PRO B 1 792 ? 17.781 94.75 37.469 1 83.88 792 PRO B O 1
ATOM 12575 N N . LYS B 1 793 ? 17.578 92.938 38.594 1 84 793 LYS B N 1
ATOM 12576 C CA . LYS B 1 793 ? 18.562 93.375 39.594 1 84 793 LYS B CA 1
ATOM 12577 C C . LYS B 1 793 ? 19.969 93.375 39 1 84 793 LYS B C 1
ATOM 12579 O O . LYS B 1 793 ? 20.75 94.25 39.25 1 84 793 LYS B O 1
ATOM 12584 N N . ILE B 1 794 ? 20.266 92.312 38.219 1 86.81 794 ILE B N 1
ATOM 12585 C CA . ILE B 1 794 ? 21.578 92.25 37.562 1 86.81 794 ILE B CA 1
ATOM 12586 C C . ILE B 1 794 ? 21.703 93.375 36.531 1 86.81 794 ILE B C 1
ATOM 12588 O O . ILE B 1 794 ? 22.781 93.938 36.375 1 86.81 794 ILE B O 1
ATOM 12592 N N . TYR B 1 795 ? 20.594 93.688 35.906 1 86.06 795 TYR B N 1
ATOM 12593 C CA . TYR B 1 795 ? 20.578 94.75 34.938 1 86.06 795 TYR B CA 1
ATOM 12594 C C . TYR B 1 795 ? 20.891 96.125 35.625 1 86.06 795 TYR B C 1
ATOM 12596 O O . TYR B 1 795 ? 21.625 96.938 35.062 1 86.06 795 TYR B O 1
ATOM 12604 N N . VAL B 1 796 ? 20.422 96.312 36.812 1 83.81 796 VAL B N 1
ATOM 12605 C CA . VAL B 1 796 ? 20.672 97.562 37.562 1 83.81 796 VAL B CA 1
ATOM 12606 C C . VAL B 1 796 ? 22.109 97.625 38.031 1 83.81 796 VAL B C 1
ATOM 12608 O O . VAL B 1 796 ? 22.766 98.625 37.969 1 83.81 796 VAL B O 1
ATOM 12611 N N . ILE B 1 797 ? 22.656 96.562 38.438 1 85.69 797 ILE B N 1
ATOM 12612 C CA . ILE B 1 797 ? 24.016 96.5 38.969 1 85.69 797 ILE B CA 1
ATOM 12613 C C . ILE B 1 797 ? 25.016 96.75 37.844 1 85.69 797 ILE B C 1
ATOM 12615 O O . ILE B 1 797 ? 25.984 97.5 38.031 1 85.69 797 ILE B O 1
ATOM 12619 N N . PHE B 1 798 ? 24.703 96.25 36.625 1 86.38 798 PHE B N 1
ATOM 12620 C CA . PHE B 1 798 ? 25.688 96.375 35.562 1 86.38 798 PHE B CA 1
ATOM 12621 C C . PHE B 1 798 ? 25.406 97.562 34.688 1 86.38 798 PHE B C 1
ATOM 12623 O O . PHE B 1 798 ? 26.344 98.25 34.25 1 86.38 798 PHE B O 1
ATOM 12630 N N . LYS B 1 799 ? 24.172 98 34.375 1 83.31 799 LYS B N 1
ATOM 12631 C CA . LYS B 1 799 ? 23.906 99 33.375 1 83.31 799 LYS B CA 1
ATOM 12632 C C . LYS B 1 799 ? 23.531 100.375 34.031 1 83.31 799 LYS B C 1
ATOM 12634 O O . LYS B 1 799 ? 23.797 101.438 33.469 1 83.31 799 LYS B O 1
ATOM 12639 N N . HIS B 1 800 ? 22.875 100.25 35.219 1 80.81 800 HIS B N 1
ATOM 12640 C CA . HIS B 1 800 ? 22.469 101.5 35.844 1 80.81 800 HIS B CA 1
ATOM 12641 C C . HIS B 1 800 ? 22.938 101.625 37.281 1 80.81 800 HIS B C 1
ATOM 12643 O O . HIS B 1 800 ? 22.125 101.625 38.219 1 80.81 800 HIS B O 1
ATOM 12649 N N . PRO B 1 801 ? 24.188 101.688 37.594 1 76.81 801 PRO B N 1
ATOM 12650 C CA . PRO B 1 801 ? 24.703 101.75 38.938 1 76.81 801 PRO B CA 1
ATOM 12651 C C . PRO B 1 801 ? 24.266 103 39.688 1 76.81 801 PRO B C 1
ATOM 12653 O O . PRO B 1 801 ? 24.312 103.062 40.938 1 76.81 801 PRO B O 1
ATOM 12656 N N . GLU B 1 802 ? 23.719 104.062 38.969 1 75.25 802 GLU B N 1
ATOM 12657 C CA . GLU B 1 802 ? 23.25 105.25 39.625 1 75.25 802 GLU B CA 1
ATOM 12658 C C . GLU B 1 802 ? 21.969 105 40.406 1 75.25 802 GLU B C 1
ATOM 12660 O O . GLU B 1 802 ? 21.672 105.75 41.375 1 75.25 802 GLU B O 1
ATOM 12665 N N . ARG B 1 803 ? 21.219 104.125 40 1 66.31 803 ARG B N 1
ATOM 12666 C CA . ARG B 1 803 ? 19.953 103.812 40.656 1 66.31 803 ARG B CA 1
ATOM 12667 C C . ARG B 1 803 ? 20.172 102.875 41.844 1 66.31 803 ARG B C 1
ATOM 12669 O O . ARG B 1 803 ? 19.234 102.5 42.562 1 66.31 803 ARG B O 1
ATOM 12676 N N . ASN B 1 804 ? 21.391 102.562 42.156 1 66.81 804 ASN B N 1
ATOM 12677 C CA . ASN B 1 804 ? 21.797 101.625 43.188 1 66.81 804 ASN B CA 1
ATOM 12678 C C . ASN B 1 804 ? 22.078 102.312 44.5 1 66.81 804 ASN B C 1
ATOM 12680 O O . ASN B 1 804 ? 23.203 102.312 45 1 66.81 804 ASN B O 1
ATOM 12684 N N . THR B 1 805 ? 21.203 103.5 44.812 1 57.5 805 THR B N 1
ATOM 12685 C CA . THR B 1 805 ? 21.297 104.25 46.062 1 57.5 805 THR B CA 1
ATOM 12686 C C . THR B 1 805 ? 20.234 103.812 47.031 1 57.5 805 THR B C 1
ATOM 12688 O O . THR B 1 805 ? 19.156 103.312 46.656 1 57.5 805 THR B O 1
#

pLDDT: mean 86.77, std 9.76, range [43.84, 98.5]

Organism: Nematostella vectensis (NCBI:txid45351)

InterPro domains:
  IPR000337 GPCR, family 3 [PR00248] (4-16)
  IPR000337 GPCR, family 3 [PR00248] (31-46)
  IPR000337 GPCR, family 3 [PR00248] (46-65)
  IPR000337 GPCR, family 3 [PR00248] (113-139)
  IPR000337 GPCR, family 3 [PR00248] (145-164)
  IPR000337 GPCR, family 3 [PR00248] (164-180)
  IPR000337 GPCR, family 3 [PR00248] (180-197)
  IPR000337 GPCR, family 3 [PR00248] (572-594)
  IPR000337 GPCR, family 3 [PR00248] (617-638)
  IPR000337 GPCR, family 3 [PR00248] (658-681)
  IPR000337 GPCR, family 3 [PR00248] (716-739)
  IPR000337 GPCR, family 3 [PR00248] (739-760)
  IPR001828 Receptor, ligand binding region [PF01094] (36-435)
  IPR011500 GPCR, family 3, nine cysteines domain [PF07562] (472-523)
  IPR017978 GPCR family 3, C-terminal [PF00003] (539-793)
  IPR017978 GPCR family 3, C-terminal [PS50259] (544-805)
  IPR028082 Periplasmic binding protein-like I [SSF53822] (3-465)
  IPR038550 GPCR, family 3, nine cysteines domain superfamily [G3DSA:2.10.50.30] (471-545)
  IPR050726 Metabotropic Glutamate Receptor [PTHR24060] (2-805)

Solvent-accessible surface area (backbone atoms only — not comparable to full-atom values): 82336 Å² total; per-residue (Å²): 92,74,44,84,46,79,43,26,34,29,31,37,40,33,30,24,37,49,46,99,84,65,42,69,60,57,76,33,60,44,26,51,41,46,52,50,35,42,52,51,42,46,52,53,42,58,71,32,74,89,48,40,70,99,47,39,64,20,35,42,46,42,70,20,18,74,27,45,68,52,36,35,44,51,38,50,49,46,44,51,46,36,54,52,48,54,53,47,60,73,75,42,57,70,69,58,55,50,49,35,45,74,68,62,77,46,79,79,52,55,31,37,33,39,29,28,64,33,32,60,28,31,58,55,28,40,60,52,25,43,69,59,36,27,26,29,32,14,31,54,38,30,28,44,67,57,53,35,78,84,38,76,34,32,32,23,60,37,42,44,27,55,58,50,22,51,50,52,51,50,50,35,55,72,69,60,37,28,22,32,33,40,37,20,28,61,43,54,43,10,47,38,33,50,48,32,35,52,51,48,32,65,74,65,63,71,32,29,72,76,44,80,47,69,34,51,82,62,90,27,61,68,56,44,51,55,52,45,53,51,56,62,69,38,81,50,48,28,34,38,34,49,38,32,47,42,71,57,41,50,54,48,50,48,50,32,55,74,72,64,49,59,74,38,40,38,37,26,42,57,47,39,54,74,40,64,90,59,45,36,72,88,37,40,69,43,51,28,19,20,44,20,37,33,65,46,78,62,80,52,63,71,56,53,51,53,50,50,65,43,34,51,82,36,62,60,47,66,67,31,64,66,52,38,47,51,48,16,60,75,66,64,42,94,42,60,88,75,40,80,50,81,77,45,67,50,48,72,71,52,45,63,64,30,59,57,54,50,45,45,27,39,32,35,39,53,48,50,53,48,52,21,49,30,54,50,70,62,40,57,80,85,44,85,85,45,68,65,60,71,98,52,60,49,16,53,58,38,42,63,40,41,53,70,38,72,50,79,46,59,77,37,61,48,36,38,44,97,36,18,41,32,72,68,34,41,48,30,28,27,33,29,33,32,89,40,94,88,44,43,38,80,39,80,39,34,39,33,33,68,93,45,90,70,35,68,46,71,46,72,86,72,54,41,30,48,95,71,38,88,59,80,78,76,14,42,63,41,78,77,20,50,42,16,16,21,23,52,75,77,55,86,61,27,52,51,67,41,73,36,42,83,60,17,22,8,68,40,69,51,20,72,54,61,45,69,41,57,74,72,25,22,44,42,98,61,13,39,46,68,37,74,43,50,72,65,64,66,46,77,82,36,69,69,47,41,53,52,50,52,54,38,47,54,48,51,50,49,50,52,48,52,53,50,51,49,63,75,47,52,85,39,48,61,48,60,70,56,44,62,69,61,50,51,51,45,53,49,32,38,49,45,21,34,52,38,16,56,56,40,54,46,73,69,36,58,66,51,33,50,45,52,60,54,39,47,50,51,22,52,45,49,46,49,41,50,50,32,54,54,37,50,43,55,43,57,69,67,52,70,87,56,69,71,78,44,72,70,54,50,46,59,53,56,75,68,35,45,51,52,50,43,50,51,60,43,45,52,54,51,50,43,49,50,51,26,49,70,74,27,47,32,37,60,40,77,48,72,43,72,78,63,34,31,34,60,26,69,36,66,45,86,48,71,64,21,50,49,38,52,47,49,45,52,47,50,50,48,50,52,48,48,52,31,45,47,42,22,57,62,33,58,76,47,68,77,88,55,63,63,28,60,33,51,37,52,32,43,53,51,41,53,51,35,49,38,49,46,60,18,35,69,75,24,31,69,43,60,61,31,29,53,51,49,18,50,39,36,34,51,39,29,48,41,49,51,52,40,67,44,44,62,55,51,45,35,65,74,76,38,57,81,75,48,110,93,74,45,84,46,79,44,26,35,30,30,36,40,34,31,24,38,47,48,98,83,66,42,70,59,57,78,33,60,43,26,51,40,46,54,50,35,42,51,49,41,44,53,51,44,58,70,33,76,90,47,41,70,99,47,39,63,20,34,42,46,42,72,21,18,72,26,46,68,52,36,34,44,52,39,50,49,47,44,51,47,36,54,51,48,54,52,47,60,73,76,43,57,72,69,59,54,52,49,35,45,75,69,63,77,46,79,80,51,53,32,37,34,40,30,29,65,34,34,60,29,31,56,55,27,38,60,52,25,42,69,57,36,27,25,29,32,14,32,53,38,28,28,43,68,57,54,38,77,83,37,75,35,31,32,24,61,36,44,44,29,54,58,50,22,50,49,52,50,52,51,36,57,72,68,62,39,26,21,30,34,38,37,19,28,62,43,55,43,11,46,38,35,50,48,32,36,52,51,50,31,65,73,64,64,71,33,29,74,75,44,80,48,71,34,52,82,62,91,28,63,67,55,43,51,54,51,44,53,52,54,63,69,38,81,49,50,30,32,37,35,50,36,32,46,41,70,57,40,50,55,48,50,49,51,31,55,74,70,64,49,60,75,37,40,36,36,26,42,57,46,40,53,74,41,63,90,59,46,37,73,86,37,38,70,43,50,27,20,20,44,20,36,33,64,45,78,63,80,52,62,72,58,52,51,52,50,50,66,43,33,51,82,36,62,59,49,66,68,32,66,64,53,38,48,51,48,16,61,73,67,63,40,94,41,62,88,74,40,79,50,82,76,45,67,51,48,72,72,52,46,63,66,31,60,56,52,50,47,46,28,38,32,35,40,53,48,50,54,48,53,20,49,30,53,50,69,62,38,56,79,85,43,85,84,45,65,66,60,72,96,50,61,50,17,55,59,38,42,63,39,44,52,70,38,70,48,80,45,60,77,39,62,48,37,38,42,97,37,19,41,32,72,69,34,42,49,31,28,26,33,27,32,34,89,42,96,89,44,42,39,81,38,79,39,35,40,33,34,69,91,45,91,72,35,69,46,71,45,73,85,72,53,42,29,47,93,71,39,88,59,79,78,77,14,41,61,42,76,78,19,50,42,17,15,21,23,50,76,76,54,88,61,27,50,52,66,40,72,38,43,83,60,17,21,10,68,39,70,51,20,72,56,60,45,69,42,57,73,72,26,23,42,41,99,60,13,40,47,67,36,74,42,51,73,65,62,65,46,76,82,35,70,69,46,40,53,53,50,52,53,37,50,53,49,51,51,48,50,52,48,52,53,50,51,48,64,75,46,52,86,39,48,61,46,57,70,58,44,61,69,61,49,51,54,44,55,51,30,36,51,45,21,34,50,37,17,57,57,39,55,46,74,70,36,58,67,52,34,52,45,53,59,54,38,47,50,51,22,52,43,50,46,49,41,51,53,31,53,54,37,51,43,54,45,55,68,67,50,70,88,58,68,72,78,44,73,69,54,50,47,60,53,56,75,68,35,45,51,51,51,42,50,51,59,43,44,54,53,50,50,42,48,52,52,25,49,69,75,26,47,31,36,62,40,77,47,72,43,71,77,62,35,29,33,59,25,67,37,65,46,86,47,70,64,21,50,49,38,50,48,49,46,53,47,50,52,48,50,53,50,48,51,33,44,48,41,22,57,62,33,56,75,49,69,77,88,56,63,61,27,60,32,50,37,54,32,43,53,51,42,52,51,35,49,35,47,46,60,18,34,69,76,25,32,68,43,60,61,32,30,54,49,49,18,50,40,37,35,50,39,30,47,40,50,50,50,41,66,43,44,62,55,51,46,34,64,72,76,37,55,81,74,49,108